Protein 3M1R (pdb70)

Structure (mmCIF, N/CA/C/O backbone):
data_3M1R
#
_entry.id   3M1R
#
_cell.length_a   142.038
_cell.length_b   118.980
_cell.length_c   123.340
_cell.angle_alpha   90.00
_cell.angle_beta   90.00
_cell.angle_gamma   90.00
#
_symmetry.space_group_name_H-M   'P 21 21 21'
#
loop_
_entity.id
_entity.type
_entity.pdbx_description
1 polymer Formimidoylglutamase
2 non-polymer 'CHLORIDE ION'
3 non-polymer 'CALCIUM ION'
4 non-polymer DI(HYDROXYETHYL)ETHER
5 non-polymer 'CACODYLATE ION'
6 water water
#
loop_
_atom_site.group_PDB
_atom_site.id
_atom_site.type_symbol
_atom_site.label_atom_id
_atom_site.label_alt_id
_atom_site.label_comp_id
_atom_site.label_asym_id
_atom_site.label_entity_id
_atom_site.label_seq_id
_atom_site.pdbx_PDB_ins_code
_atom_site.Cartn_x
_atom_site.Cartn_y
_atom_site.Cartn_z
_atom_site.occupancy
_atom_site.B_iso_or_equiv
_atom_site.auth_seq_id
_atom_site.auth_comp_id
_atom_site.auth_asym_id
_atom_site.auth_atom_id
_atom_site.pdbx_PDB_model_num
ATOM 1 N N . ASN A 1 2 ? 39.108 46.659 -23.345 1.00 138.95 -1 ASN A N 1
ATOM 2 C CA . ASN A 1 2 ? 39.173 47.952 -24.014 1.00 135.61 -1 ASN A CA 1
ATOM 3 C C . ASN A 1 2 ? 38.628 47.891 -25.437 1.00 131.21 -1 ASN A C 1
ATOM 4 O O . ASN A 1 2 ? 39.055 48.653 -26.302 1.00 135.34 -1 ASN A O 1
ATOM 9 N N . ALA A 1 3 ? 37.690 46.982 -25.679 1.00 121.34 0 ALA A N 1
ATOM 10 C CA . ALA A 1 3 ? 37.106 46.834 -27.009 1.00 113.16 0 ALA A CA 1
ATOM 11 C C . ALA A 1 3 ? 35.969 47.826 -27.210 1.00 100.75 0 ALA A C 1
ATOM 12 O O . ALA A 1 3 ? 35.528 48.069 -28.332 1.00 98.62 0 ALA A O 1
ATOM 22 N N . ASP A 1 5 ? 36.202 50.984 -26.295 1.00 85.22 2 ASP A N 1
ATOM 23 C CA . ASP A 1 5 ? 36.768 52.312 -26.499 1.00 85.78 2 ASP A CA 1
ATOM 24 C C . ASP A 1 5 ? 36.382 52.907 -27.858 1.00 79.21 2 ASP A C 1
ATOM 25 O O . ASP A 1 5 ? 36.221 54.126 -27.981 1.00 74.86 2 ASP A O 1
ATOM 30 N N . LYS A 1 6 ? 36.209 52.041 -28.859 1.00 73.95 3 LYS A N 1
ATOM 31 C CA . LYS A 1 6 ? 35.762 52.455 -30.194 1.00 71.01 3 LYS A CA 1
ATOM 32 C C . LYS A 1 6 ? 34.340 53.048 -30.206 1.00 65.68 3 LYS A C 1
ATOM 33 O O . LYS A 1 6 ? 33.930 53.659 -31.195 1.00 72.28 3 LYS A O 1
ATOM 39 N N . TYR A 1 7 ? 33.590 52.848 -29.122 1.00 56.76 4 TYR A N 1
ATOM 40 C CA . TYR A 1 7 ? 32.249 53.434 -28.975 1.00 54.60 4 TYR A CA 1
ATOM 41 C C . TYR A 1 7 ? 32.292 54.495 -27.889 1.00 50.98 4 TYR A C 1
ATOM 42 O O . TYR A 1 7 ? 31.824 54.266 -26.773 1.00 52.67 4 TYR A O 1
ATOM 51 N N . PRO A 1 8 ? 32.854 55.665 -28.217 1.00 51.67 5 PRO A N 1
ATOM 52 C CA . PRO A 1 8 ? 33.208 56.638 -27.184 1.00 52.22 5 PRO A CA 1
ATOM 53 C C . PRO A 1 8 ? 32.000 57.158 -26.410 1.00 49.74 5 PRO A C 1
ATOM 54 O O . PRO A 1 8 ? 32.182 57.589 -25.284 1.00 49.95 5 PRO A O 1
ATOM 58 N N . PHE A 1 9 ? 30.801 57.105 -26.988 1.00 53.44 6 PHE A N 1
ATOM 59 C CA . PHE A 1 9 ? 29.600 57.610 -26.295 1.00 57.37 6 PHE A CA 1
ATOM 60 C C . PHE A 1 9 ? 28.745 56.525 -25.651 1.00 55.50 6 PHE A C 1
ATOM 61 O O . PHE A 1 9 ? 27.651 56.794 -25.181 1.00 52.94 6 PHE A O 1
ATOM 69 N N . LEU A 1 10 ? 29.262 55.304 -25.611 1.00 58.10 7 LEU A N 1
ATOM 70 C CA . LEU A 1 10 ? 28.553 54.192 -24.998 1.00 56.79 7 LEU A CA 1
ATOM 71 C C . LEU A 1 10 ? 29.125 53.864 -23.620 1.00 53.33 7 LEU A C 1
ATOM 72 O O . LEU A 1 10 ? 30.300 53.549 -23.482 1.00 61.04 7 LEU A O 1
ATOM 77 N N . ARG A 1 11 ? 28.267 53.920 -22.610 1.00 49.02 8 ARG A N 1
ATOM 78 C CA . ARG A 1 11 ? 28.667 53.779 -21.216 1.00 57.12 8 ARG A CA 1
ATOM 79 C C . ARG A 1 11 ? 27.985 52.589 -20.571 1.00 57.06 8 ARG A C 1
ATOM 80 O O . ARG A 1 11 ? 27.086 51.995 -21.159 1.00 52.89 8 ARG A O 1
ATOM 88 N N . GLU A 1 12 ? 28.388 52.250 -19.350 1.00 59.25 9 GLU A N 1
ATOM 89 C CA . GLU A 1 12 ? 27.736 51.156 -18.640 1.00 67.71 9 GLU A CA 1
ATOM 90 C C . GLU A 1 12 ? 26.323 51.541 -18.225 1.00 60.82 9 GLU A C 1
ATOM 91 O O . GLU A 1 12 ? 26.059 52.692 -17.849 1.00 48.14 9 GLU A O 1
ATOM 97 N N . ALA A 1 13 ? 25.413 50.575 -18.304 1.00 61.66 10 ALA A N 1
ATOM 98 C CA . ALA A 1 13 ? 24.027 50.814 -17.909 1.00 50.50 10 ALA A CA 1
ATOM 99 C C . ALA A 1 13 ? 23.970 51.575 -16.603 1.00 47.67 10 ALA A C 1
ATOM 100 O O . ALA A 1 13 ? 24.583 51.181 -15.615 1.00 50.57 10 ALA A O 1
ATOM 102 N N . GLY A 1 14 ? 23.257 52.695 -16.607 1.00 49.24 11 GLY A N 1
ATOM 103 C CA . GLY A 1 14 ? 23.015 53.442 -15.386 1.00 47.62 11 GLY A CA 1
ATOM 104 C C . GLY A 1 14 ? 24.175 54.259 -14.841 1.00 56.74 11 GLY A C 1
ATOM 105 O O . GLY A 1 14 ? 24.111 54.737 -13.711 1.00 60.46 11 GLY A O 1
ATOM 106 N N . SER A 1 15 ? 25.232 54.439 -15.624 1.00 62.79 12 SER A N 1
ATOM 107 C CA . SER A 1 15 ? 26.343 55.280 -15.170 1.00 65.45 12 SER A CA 1
ATOM 108 C C . SER A 1 15 ? 26.062 56.745 -15.473 1.00 79.31 12 SER A C 1
ATOM 109 O O . SER A 1 15 ? 25.634 57.085 -16.575 1.00 86.36 12 SER A O 1
ATOM 112 N N . SER A 1 16 ? 26.319 57.611 -14.497 1.00 84.04 13 SER A N 1
ATOM 113 C CA . SER A 1 16 ? 25.905 59.010 -14.584 1.00 89.42 13 SER A CA 1
ATOM 114 C C . SER A 1 16 ? 27.041 60.031 -14.735 1.00 90.97 13 SER A C 1
ATOM 115 O O . SER A 1 16 ? 28.190 59.679 -15.031 1.00 93.58 13 SER A O 1
ATOM 118 N N . PHE A 1 17 ? 26.689 61.300 -14.534 1.00 89.44 14 PHE A N 1
ATOM 119 C CA . PHE A 1 17 ? 27.612 62.427 -14.682 1.00 88.12 14 PHE A CA 1
ATOM 120 C C . PHE A 1 17 ? 28.939 62.175 -13.970 1.00 80.96 14 PHE A C 1
ATOM 121 O O . PHE A 1 17 ? 29.001 62.124 -12.740 1.00 79.26 14 PHE A O 1
ATOM 129 N N . LYS A 1 18 ? 29.998 62.008 -14.750 1.00 75.74 15 LYS A N 1
ATOM 130 C CA . LYS A 1 18 ? 31.325 61.851 -14.171 1.00 79.88 15 LYS A CA 1
ATOM 131 C C . LYS A 1 18 ? 32.066 63.186 -14.122 1.00 77.98 15 LYS A C 1
ATOM 132 O O . LYS A 1 18 ? 32.247 63.847 -15.151 1.00 74.58 15 LYS A O 1
ATOM 138 N N . ASP A 1 19 ? 32.477 63.585 -12.921 1.00 75.53 16 ASP A N 1
ATOM 139 C CA . ASP A 1 19 ? 33.291 64.786 -12.759 1.00 71.29 16 ASP A CA 1
ATOM 140 C C . ASP A 1 19 ? 34.707 64.399 -12.355 1.00 68.06 16 ASP A C 1
ATOM 141 O O . ASP A 1 19 ? 34.926 63.725 -11.345 1.00 61.09 16 ASP A O 1
ATOM 146 N N . ARG A 1 20 ? 35.660 64.843 -13.166 1.00 75.34 17 ARG A N 1
ATOM 147 C CA . ARG A 1 20 ? 37.063 64.450 -13.064 1.00 76.49 17 ARG A CA 1
ATOM 148 C C . ARG A 1 20 ? 37.743 64.970 -11.797 1.00 67.34 17 ARG A C 1
ATOM 149 O O . ARG A 1 20 ? 38.685 64.353 -11.293 1.00 62.90 17 ARG A O 1
ATOM 157 N N . ASP A 1 21 ? 37.254 66.101 -11.291 1.00 60.82 18 ASP A N 1
ATOM 158 C CA . ASP A 1 21 ? 37.853 66.769 -10.138 1.00 60.20 18 ASP A CA 1
ATOM 159 C C . ASP A 1 21 ? 37.162 66.391 -8.829 1.00 60.04 18 ASP A C 1
ATOM 160 O O . ASP A 1 21 ? 37.475 66.946 -7.774 1.00 58.49 18 ASP A O 1
ATOM 165 N N . VAL A 1 22 ? 36.215 65.459 -8.908 1.00 57.98 19 VAL A N 1
ATOM 166 C CA . VAL A 1 22 ? 35.433 65.032 -7.744 1.00 55.93 19 VAL A CA 1
ATOM 167 C C . VAL A 1 22 ? 35.769 63.588 -7.380 1.00 56.72 19 VAL A C 1
ATOM 168 O O . VAL A 1 22 ? 35.926 62.739 -8.265 1.00 53.89 19 VAL A O 1
ATOM 172 N N . THR A 1 23 ? 35.912 63.314 -6.086 1.00 52.65 20 THR A N 1
ATOM 173 C CA . THR A 1 23 ? 36.068 61.937 -5.637 1.00 53.09 20 THR A CA 1
ATOM 174 C C . THR A 1 23 ? 34.934 61.571 -4.703 1.00 48.16 20 THR A C 1
ATOM 175 O O . THR A 1 23 ? 34.875 62.040 -3.571 1.00 47.42 20 THR A O 1
ATOM 179 N N . LYS A 1 24 ? 34.022 60.739 -5.185 1.00 45.05 21 LYS A N 1
ATOM 180 C CA . LYS A 1 24 ? 32.909 60.322 -4.347 1.00 48.67 21 LYS A CA 1
ATOM 181 C C . LYS A 1 24 ? 33.236 58.983 -3.725 1.00 46.95 21 LYS A C 1
ATOM 182 O O . LYS A 1 24 ? 34.191 58.312 -4.133 1.00 47.01 21 LYS A O 1
ATOM 196 N N . SER A 1 26 ? 31.641 56.360 -4.050 1.00 38.50 23 SER A N 1
ATOM 197 C CA . SER A 1 26 ? 31.494 55.370 -5.113 1.00 45.90 23 SER A CA 1
ATOM 198 C C . SER A 1 26 ? 32.837 55.042 -5.792 1.00 55.27 23 SER A C 1
ATOM 199 O O . SER A 1 26 ? 33.065 53.911 -6.235 1.00 58.05 23 SER A O 1
ATOM 202 N N . ASP A 1 27 ? 33.733 56.021 -5.864 1.00 54.48 24 ASP A N 1
ATOM 203 C CA . ASP A 1 27 ? 35.028 55.794 -6.515 1.00 52.59 24 ASP A CA 1
ATOM 204 C C . ASP A 1 27 ? 35.965 54.961 -5.653 1.00 50.30 24 ASP A C 1
ATOM 205 O O . ASP A 1 27 ? 36.946 54.417 -6.140 1.00 52.29 24 ASP A O 1
ATOM 210 N N . LEU A 1 28 ? 35.642 54.828 -4.373 1.00 53.20 25 LEU A N 1
ATOM 211 C CA . LEU A 1 28 ? 36.563 54.181 -3.445 1.00 53.10 25 LEU A CA 1
ATOM 212 C C . LEU A 1 28 ? 36.026 52.889 -2.829 1.00 55.46 25 LEU A C 1
ATOM 213 O O . LEU A 1 28 ? 36.775 52.153 -2.179 1.00 61.74 25 LEU A O 1
ATOM 218 N N . ILE A 1 29 ? 34.733 52.626 -3.012 1.00 44.86 26 ILE A N 1
ATOM 219 C CA . ILE A 1 29 ? 34.121 51.425 -2.466 1.00 47.39 26 ILE A CA 1
ATOM 220 C C . ILE A 1 29 ? 34.278 50.332 -3.502 1.00 53.86 26 ILE A C 1
ATOM 221 O O . ILE A 1 29 ? 33.796 50.471 -4.621 1.00 59.16 26 ILE A O 1
ATOM 226 N N . ALA A 1 30 ? 34.977 49.259 -3.141 1.00 51.09 27 ALA A N 1
ATOM 227 C CA . ALA A 1 30 ? 35.182 48.135 -4.056 1.00 48.45 27 ALA A CA 1
ATOM 228 C C . ALA A 1 30 ? 34.446 46.879 -3.610 1.00 53.69 27 ALA A C 1
ATOM 229 O O . ALA A 1 30 ? 34.421 46.552 -2.420 1.00 56.41 27 ALA A O 1
ATOM 231 N N . THR A 1 31 ? 33.867 46.167 -4.572 1.00 51.39 28 THR A N 1
ATOM 232 C CA . THR A 1 31 ? 33.332 44.840 -4.303 1.00 55.62 28 THR A CA 1
ATOM 233 C C . THR A 1 31 ? 34.466 43.952 -3.807 1.00 59.23 28 THR A C 1
ATOM 234 O O . THR A 1 31 ? 35.490 43.827 -4.462 1.00 66.69 28 THR A O 1
ATOM 238 N N . TRP A 1 32 ? 34.282 43.354 -2.637 1.00 59.77 29 TRP A N 1
ATOM 239 C CA . TRP A 1 32 ? 35.328 42.571 -1.981 1.00 57.51 29 TRP A CA 1
ATOM 240 C C . TRP A 1 32 ? 35.513 41.220 -2.654 1.00 65.30 29 TRP A C 1
ATOM 241 O O . TRP A 1 32 ? 34.535 40.580 -3.048 1.00 67.76 29 TRP A O 1
ATOM 252 N N . ASP A 1 33 ? 36.762 40.786 -2.788 1.00 70.43 30 ASP A N 1
ATOM 253 C CA . ASP A 1 33 ? 37.043 39.457 -3.325 1.00 75.06 30 ASP A CA 1
ATOM 254 C C . ASP A 1 33 ? 38.047 38.695 -2.469 1.00 80.26 30 ASP A C 1
ATOM 255 O O . ASP A 1 33 ? 39.083 38.249 -2.963 1.00 84.54 30 ASP A O 1
ATOM 260 N N . GLY A 1 34 ? 37.742 38.566 -1.180 1.00 78.98 31 GLY A N 1
ATOM 261 C CA . GLY A 1 34 ? 38.512 37.712 -0.293 1.00 78.69 31 GLY A CA 1
ATOM 262 C C . GLY A 1 34 ? 39.857 38.229 0.183 1.00 77.86 31 GLY A C 1
ATOM 263 O O . GLY A 1 34 ? 40.434 37.656 1.109 1.00 79.64 31 GLY A O 1
ATOM 264 N N . GLN A 1 35 ? 40.366 39.295 -0.433 1.00 72.64 32 GLN A N 1
ATOM 265 C CA . GLN A 1 35 ? 41.668 39.833 -0.036 1.00 77.82 32 GLN A CA 1
ATOM 266 C C . GLN A 1 35 ? 41.675 40.111 1.460 1.00 77.50 32 GLN A C 1
ATOM 267 O O . GLN A 1 35 ? 40.625 40.276 2.076 1.00 83.00 32 GLN A O 1
ATOM 273 N N . ASP A 1 36 ? 42.862 40.156 2.041 1.00 74.15 33 ASP A N 1
ATOM 274 C CA . ASP A 1 36 ? 43.019 40.502 3.443 1.00 77.13 33 ASP A CA 1
ATOM 275 C C . ASP A 1 36 ? 42.355 41.861 3.670 1.00 78.39 33 ASP A C 1
ATOM 276 O O . ASP A 1 36 ? 42.423 42.732 2.805 1.00 81.32 33 ASP A O 1
ATOM 281 N N . ILE A 1 37 ? 41.708 42.035 4.821 1.00 73.93 34 ILE A N 1
ATOM 282 C CA . ILE A 1 37 ? 40.971 43.267 5.114 1.00 66.51 34 ILE A CA 1
ATOM 283 C C . ILE A 1 37 ? 41.649 44.114 6.186 1.00 68.17 34 ILE A C 1
ATOM 284 O O . ILE A 1 37 ? 41.736 43.700 7.341 1.00 74.64 34 ILE A O 1
ATOM 289 N N . LYS A 1 38 ? 42.120 45.300 5.804 1.00 59.81 35 LYS A N 1
ATOM 290 C CA . LYS A 1 38 ? 42.685 46.247 6.766 1.00 67.04 35 LYS A CA 1
ATOM 291 C C . LYS A 1 38 ? 41.711 47.368 7.106 1.00 71.59 35 LYS A C 1
ATOM 292 O O . LYS A 1 38 ? 41.324 48.159 6.242 1.00 78.00 35 LYS A O 1
ATOM 298 N N . GLY A 1 39 ? 41.317 47.438 8.370 1.00 65.22 36 GLY A N 1
ATOM 299 C CA . GLY A 1 39 ? 40.423 48.486 8.817 1.00 58.65 36 GLY A CA 1
ATOM 300 C C . GLY A 1 39 ? 38.971 48.306 8.412 1.00 49.91 36 GLY A C 1
ATOM 301 O O . GLY A 1 39 ? 38.458 47.196 8.372 1.00 50.86 36 GLY A O 1
ATOM 302 N N . PRO A 1 40 ? 38.310 49.416 8.082 1.00 51.77 37 PRO A N 1
ATOM 303 C CA . PRO A 1 40 ? 36.858 49.520 7.867 1.00 43.10 37 PRO A CA 1
ATOM 304 C C . PRO A 1 40 ? 36.438 48.781 6.620 1.00 47.51 37 PRO A C 1
ATOM 305 O O . PRO A 1 40 ? 37.106 48.894 5.596 1.00 52.69 37 PRO A O 1
ATOM 309 N N . ALA A 1 41 ? 35.342 48.038 6.697 1.00 50.46 38 ALA A N 1
ATOM 310 C CA . ALA A 1 41 ? 34.746 47.440 5.510 1.00 48.81 38 ALA A CA 1
ATOM 311 C C . ALA A 1 41 ? 33.263 47.349 5.750 1.00 44.96 38 ALA A C 1
ATOM 312 O O . ALA A 1 41 ? 32.857 46.969 6.846 1.00 40.08 38 ALA A O 1
ATOM 314 N N . LEU A 1 42 ? 32.471 47.725 4.739 1.00 44.26 39 LEU A N 1
ATOM 315 C CA . LEU A 1 42 ? 31.005 47.683 4.812 1.00 46.31 39 LEU A CA 1
ATOM 316 C C . LEU A 1 42 ? 30.489 46.253 4.801 1.00 46.57 39 LEU A C 1
ATOM 317 O O . LEU A 1 42 ? 30.997 45.414 4.058 1.00 50.91 39 LEU A O 1
ATOM 322 N N . ILE A 1 43 ? 29.480 45.980 5.617 1.00 43.99 40 ILE A N 1
ATOM 323 C CA . ILE A 1 43 ? 28.714 44.736 5.490 1.00 45.48 40 ILE A CA 1
ATOM 324 C C . ILE A 1 43 ? 27.230 44.984 5.771 1.00 43.76 40 ILE A C 1
ATOM 325 O O . ILE A 1 43 ? 26.878 45.684 6.725 1.00 43.78 40 ILE A O 1
ATOM 330 N N . GLY A 1 44 ? 26.367 44.426 4.926 1.00 39.15 41 GLY A N 1
ATOM 331 C CA . GLY A 1 44 ? 24.924 44.585 5.067 1.00 32.97 41 GLY A CA 1
ATOM 332 C C . GLY A 1 44 ? 24.248 43.449 5.810 1.00 40.92 41 GLY A C 1
ATOM 333 O O . GLY A 1 44 ? 24.631 42.275 5.671 1.00 40.17 41 GLY A O 1
ATOM 334 N N . VAL A 1 45 ? 23.239 43.802 6.612 1.00 39.34 42 VAL A N 1
ATOM 335 C CA . VAL A 1 45 ? 22.446 42.817 7.355 1.00 38.68 42 VAL A CA 1
ATOM 336 C C . VAL A 1 45 ? 20.949 43.137 7.213 1.00 44.69 42 VAL A C 1
ATOM 337 O O . VAL A 1 45 ? 20.337 43.723 8.107 1.00 40.87 42 VAL A O 1
ATOM 341 N N . PRO A 1 46 ? 20.365 42.745 6.071 1.00 45.57 43 PRO A N 1
ATOM 342 C CA . PRO A 1 46 ? 19.004 43.078 5.632 1.00 45.84 43 PRO A CA 1
ATOM 343 C C . PRO A 1 46 ? 17.955 42.233 6.336 1.00 50.83 43 PRO A C 1
ATOM 344 O O . PRO A 1 46 ? 17.141 41.575 5.684 1.00 53.79 43 PRO A O 1
ATOM 348 N N . LEU A 1 47 ? 17.988 42.233 7.660 1.00 47.32 44 LEU A N 1
ATOM 349 C CA . LEU A 1 47 ? 16.974 41.558 8.440 1.00 46.61 44 LEU A CA 1
ATOM 350 C C . LEU A 1 47 ? 16.009 42.633 8.949 1.00 48.75 44 LEU A C 1
ATOM 351 O O . LEU A 1 47 ? 16.434 43.632 9.533 1.00 37.92 44 LEU A O 1
ATOM 356 N N . SER A 1 48 ? 14.719 42.462 8.700 1.00 51.12 45 SER A N 1
ATOM 357 C CA . SER A 1 48 ? 13.746 43.388 9.275 1.00 58.86 45 SER A CA 1
ATOM 358 C C . SER A 1 48 ? 12.457 42.680 9.672 1.00 55.52 45 SER A C 1
ATOM 359 O O . SER A 1 48 ? 11.612 43.258 10.347 1.00 59.33 45 SER A O 1
ATOM 362 N N . LYS A 1 49 ? 12.324 41.425 9.261 1.00 52.85 46 LYS A N 1
ATOM 363 C CA . LYS A 1 49 ? 11.153 40.632 9.613 1.00 61.50 46 LYS A CA 1
ATOM 364 C C . LYS A 1 49 ? 11.094 40.422 11.130 1.00 70.95 46 LYS A C 1
ATOM 365 O O . LYS A 1 49 ? 10.027 40.230 11.709 1.00 70.78 46 LYS A O 1
ATOM 371 N N . SER A 1 50 ? 12.250 40.473 11.775 1.00 77.19 47 SER A N 1
ATOM 372 C CA . SER A 1 50 ? 12.301 40.333 13.225 1.00 85.59 47 SER A CA 1
ATOM 373 C C . SER A 1 50 ? 11.609 41.498 13.933 1.00 86.63 47 SER A C 1
ATOM 374 O O . SER A 1 50 ? 11.358 41.442 15.137 1.00 89.56 47 SER A O 1
ATOM 377 N N . SER A 1 51 ? 11.295 42.544 13.174 1.00 83.81 48 SER A N 1
ATOM 378 C CA . SER A 1 51 ? 10.658 43.740 13.727 1.00 79.89 48 SER A CA 1
ATOM 379 C C . SER A 1 51 ? 9.253 43.493 14.284 1.00 78.24 48 SER A C 1
ATOM 380 O O . SER A 1 51 ? 8.406 42.864 13.640 1.00 75.68 48 SER A O 1
ATOM 383 N N . ILE A 1 52 ? 9.026 44.007 15.489 1.00 77.36 49 ILE A N 1
ATOM 384 C CA . ILE A 1 52 ? 7.733 43.928 16.148 1.00 81.44 49 ILE A CA 1
ATOM 385 C C . ILE A 1 52 ? 6.663 44.550 15.257 1.00 85.55 49 ILE A C 1
ATOM 386 O O . ILE A 1 52 ? 5.595 43.964 15.037 1.00 87.33 49 ILE A O 1
ATOM 391 N N . SER A 1 53 ? 6.972 45.735 14.738 1.00 85.73 50 SER A N 1
ATOM 392 C CA . SER A 1 53 ? 6.106 46.430 13.793 1.00 87.39 50 SER A CA 1
ATOM 393 C C . SER A 1 53 ? 6.579 46.184 12.361 1.00 86.27 50 SER A C 1
ATOM 394 O O . SER A 1 53 ? 7.729 45.799 12.128 1.00 87.49 50 SER A O 1
ATOM 397 N N . HIS A 1 54 ? 5.686 46.409 11.405 1.00 79.47 51 HIS A N 1
ATOM 398 C CA . HIS A 1 54 ? 6.024 46.254 10.000 1.00 72.14 51 HIS A CA 1
ATOM 399 C C . HIS A 1 54 ? 7.228 47.123 9.662 1.00 66.25 51 HIS A C 1
ATOM 400 O O . HIS A 1 54 ? 7.306 48.290 10.071 1.00 65.11 51 HIS A O 1
ATOM 407 N N . SER A 1 55 ? 8.176 46.554 8.923 1.00 56.81 52 SER A N 1
ATOM 408 C CA . SER A 1 55 ? 9.419 47.269 8.660 1.00 52.07 52 SER A CA 1
ATOM 409 C C . SER A 1 55 ? 10.084 46.902 7.344 1.00 44.69 52 SER A C 1
ATOM 410 O O . SER A 1 55 ? 10.334 45.720 7.071 1.00 42.23 52 SER A O 1
ATOM 413 N N . GLY A 1 56 ? 10.365 47.928 6.535 1.00 31.63 53 GLY A N 1
ATOM 414 C CA . GLY A 1 56 ? 11.151 47.761 5.324 1.00 31.38 53 GLY A CA 1
ATOM 415 C C . GLY A 1 56 ? 12.646 47.916 5.616 1.00 35.14 53 GLY A C 1
ATOM 416 O O . GLY A 1 56 ? 13.447 48.204 4.715 1.00 31.80 53 GLY A O 1
ATOM 417 N N . ALA A 1 57 ? 13.033 47.704 6.871 1.00 38.48 54 ALA A N 1
ATOM 418 C CA . ALA A 1 57 ? 14.434 47.870 7.273 1.00 40.42 54 ALA A CA 1
ATOM 419 C C . ALA A 1 57 ? 15.402 46.991 6.467 1.00 39.95 54 ALA A C 1
ATOM 420 O O . ALA A 1 57 ? 16.547 47.377 6.241 1.00 40.19 54 ALA A O 1
ATOM 422 N N . SER A 1 58 ? 14.944 45.834 6.001 1.00 33.13 55 SER A N 1
ATOM 423 C CA . SER A 1 58 ? 15.786 45.000 5.140 1.00 37.95 55 SER A CA 1
ATOM 424 C C . SER A 1 58 ? 16.239 45.722 3.867 1.00 34.13 55 SER A C 1
ATOM 425 O O . SER A 1 58 ? 17.116 45.253 3.155 1.00 39.98 55 SER A O 1
ATOM 428 N N . PHE A 1 59 ? 15.647 46.869 3.594 1.00 30.76 56 PHE A N 1
ATOM 429 C CA . PHE A 1 59 ? 15.987 47.644 2.413 1.00 35.41 56 PHE A CA 1
ATOM 430 C C . PHE A 1 59 ? 17.042 48.684 2.721 1.00 31.62 56 PHE A C 1
ATOM 431 O O . PHE A 1 59 ? 17.644 49.220 1.808 1.00 30.66 56 PHE A O 1
ATOM 439 N N . ALA A 1 60 ? 17.238 49.008 3.999 1.00 29.46 57 ALA A N 1
ATOM 440 C CA . ALA A 1 60 ? 18.160 50.100 4.366 1.00 30.11 57 ALA A CA 1
ATOM 441 C C . ALA A 1 60 ? 19.612 49.914 3.887 1.00 33.17 57 ALA A C 1
ATOM 442 O O . ALA A 1 60 ? 20.265 50.881 3.497 1.00 39.96 57 ALA A O 1
ATOM 444 N N . PRO A 1 61 ? 20.124 48.675 3.896 1.00 34.93 58 PRO A N 1
ATOM 445 C CA . PRO A 1 61 ? 21.521 48.517 3.456 1.00 34.95 58 PRO A CA 1
ATOM 446 C C . PRO A 1 61 ? 21.684 48.986 2.019 1.00 34.65 58 PRO A C 1
ATOM 447 O O . PRO A 1 61 ? 22.652 49.659 1.679 1.00 35.79 58 PRO A O 1
ATOM 451 N N . GLY A 1 62 ? 20.694 48.669 1.197 1.00 39.93 59 GLY A N 1
ATOM 452 C CA . GLY A 1 62 ? 20.636 49.172 -0.163 1.00 40.03 59 GLY A CA 1
ATOM 453 C C . GLY A 1 62 ? 20.620 50.693 -0.274 1.00 34.43 59 GLY A C 1
ATOM 454 O O . GLY A 1 62 ? 21.410 51.270 -1.013 1.00 35.06 59 GLY A O 1
ATOM 455 N N . THR A 1 63 ? 19.712 51.348 0.441 1.00 33.00 60 THR A N 1
ATOM 456 C CA . THR A 1 63 ? 19.586 52.807 0.340 1.00 31.50 60 THR A CA 1
ATOM 457 C C . THR A 1 63 ? 20.701 53.587 1.072 1.00 34.22 60 THR A C 1
ATOM 458 O O . THR A 1 63 ? 21.143 54.631 0.599 1.00 35.63 60 THR A O 1
ATOM 462 N N . ILE A 1 64 ? 21.142 53.100 2.228 1.00 31.84 61 ILE A N 1
ATOM 463 C CA . ILE A 1 64 ? 22.320 53.691 2.882 1.00 33.30 61 ILE A CA 1
ATOM 464 C C . ILE A 1 64 ? 23.571 53.596 1.974 1.00 38.79 61 ILE A C 1
ATOM 465 O O . ILE A 1 64 ? 24.325 54.564 1.826 1.00 35.59 61 ILE A O 1
ATOM 470 N N . ARG A 1 65 ? 23.789 52.427 1.374 1.00 34.38 62 ARG A N 1
ATOM 471 C CA . ARG A 1 65 ? 24.876 52.253 0.399 1.00 32.69 62 ARG A CA 1
ATOM 472 C C . ARG A 1 65 ? 24.831 53.323 -0.677 1.00 39.26 62 ARG A C 1
ATOM 473 O O . ARG A 1 65 ? 25.827 54.013 -0.929 1.00 34.49 62 ARG A O 1
ATOM 481 N N . GLN A 1 66 ? 23.662 53.469 -1.306 1.00 37.69 63 GLN A N 1
ATOM 482 C CA . GLN A 1 66 ? 23.511 54.423 -2.393 1.00 47.39 63 GLN A CA 1
ATOM 483 C C . GLN A 1 66 ? 23.767 55.862 -1.940 1.00 40.56 63 GLN A C 1
ATOM 484 O O . GLN A 1 66 ? 24.358 56.649 -2.668 1.00 35.42 63 GLN A O 1
ATOM 490 N N . ALA A 1 67 ? 23.303 56.211 -0.746 1.00 41.90 64 ALA A N 1
ATOM 491 C CA . ALA A 1 67 ? 23.517 57.559 -0.237 1.00 36.19 64 ALA A CA 1
ATOM 492 C C . ALA A 1 67 ? 24.999 57.764 0.095 1.00 35.81 64 ALA A C 1
ATOM 493 O O . ALA A 1 67 ? 25.565 58.804 -0.199 1.00 34.43 64 ALA A O 1
ATOM 495 N N . LEU A 1 68 ? 25.624 56.766 0.704 1.00 39.69 65 LEU A N 1
ATOM 496 C CA . LEU A 1 68 ? 27.056 56.833 0.988 1.00 36.27 65 LEU A CA 1
ATOM 497 C C . LEU A 1 68 ? 27.858 57.045 -0.312 1.00 40.41 65 LEU A C 1
ATOM 498 O O . LEU A 1 68 ? 28.630 58.007 -0.428 1.00 37.40 65 LEU A O 1
ATOM 503 N N . LYS A 1 69 ? 27.635 56.163 -1.290 1.00 39.68 66 LYS A N 1
ATOM 504 C CA . LYS A 1 69 ? 28.330 56.203 -2.576 1.00 39.96 66 LYS A CA 1
ATOM 505 C C . LYS A 1 69 ? 28.229 57.564 -3.241 1.00 42.90 66 LYS A C 1
ATOM 506 O O . LYS A 1 69 ? 29.180 58.027 -3.857 1.00 43.48 66 LYS A O 1
ATOM 512 N N . HIS A 1 70 ? 27.078 58.215 -3.109 1.00 40.84 67 HIS A N 1
ATOM 513 C CA . HIS A 1 70 ? 26.895 59.515 -3.741 1.00 39.19 67 HIS A CA 1
ATOM 514 C C . HIS A 1 70 ? 27.543 60.668 -3.004 1.00 37.10 67 HIS A C 1
ATOM 515 O O . HIS A 1 70 ? 27.679 61.745 -3.558 1.00 44.76 67 HIS A O 1
ATOM 522 N N . SER A 1 71 ? 27.948 60.444 -1.761 1.00 42.69 68 SER A N 1
ATOM 523 C CA . SER A 1 71 ? 28.592 61.486 -0.966 1.00 39.02 68 SER A CA 1
ATOM 524 C C . SER A 1 71 ? 30.048 61.640 -1.395 1.00 44.46 68 SER A C 1
ATOM 525 O O . SER A 1 71 ? 30.691 60.675 -1.803 1.00 47.62 68 SER A O 1
ATOM 528 N N . SER A 1 72 ? 30.568 62.859 -1.303 1.00 45.45 69 SER A N 1
ATOM 529 C CA . SER A 1 72 ? 32.001 63.088 -1.461 1.00 47.10 69 SER A CA 1
ATOM 530 C C . SER A 1 72 ? 32.766 62.403 -0.334 1.00 44.30 69 SER A C 1
ATOM 531 O O . SER A 1 72 ? 32.303 62.360 0.808 1.00 43.29 69 SER A O 1
ATOM 534 N N . ALA A 1 73 ? 33.946 61.881 -0.657 1.00 43.52 70 ALA A N 1
ATOM 535 C CA . ALA A 1 73 ? 34.803 61.242 0.329 1.00 42.77 70 ALA A CA 1
ATOM 536 C C . ALA A 1 73 ? 35.693 62.271 1.026 1.00 45.29 70 ALA A C 1
ATOM 537 O O . ALA A 1 73 ? 36.447 61.933 1.953 1.00 40.29 70 ALA A O 1
ATOM 539 N N . TYR A 1 74 ? 35.606 63.522 0.575 1.00 37.95 71 TYR A N 1
ATOM 540 C CA . TYR A 1 74 ? 36.520 64.559 1.048 1.00 39.54 71 TYR A CA 1
ATOM 541 C C . TYR A 1 74 ? 36.051 65.291 2.292 1.00 43.79 71 TYR A C 1
ATOM 542 O O . TYR A 1 74 ? 34.992 65.916 2.295 1.00 43.50 71 TYR A O 1
ATOM 551 N N . SER A 1 75 ? 36.864 65.235 3.335 1.00 42.90 72 SER A N 1
ATOM 552 C CA . SER A 1 75 ? 36.618 65.997 4.551 1.00 44.13 72 SER A CA 1
ATOM 553 C C . SER A 1 75 ? 37.488 67.241 4.579 1.00 44.70 72 SER A C 1
ATOM 554 O O . SER A 1 75 ? 38.706 67.142 4.467 1.00 46.08 72 SER A O 1
ATOM 557 N N . ALA A 1 76 ? 36.876 68.408 4.740 1.00 43.27 73 ALA A N 1
ATOM 558 C CA . ALA A 1 76 ? 37.634 69.659 4.784 1.00 44.71 73 ALA A CA 1
ATOM 559 C C . ALA A 1 76 ? 38.331 69.843 6.122 1.00 50.29 73 ALA A C 1
ATOM 560 O O . ALA A 1 76 ? 39.410 70.431 6.196 1.00 52.03 73 ALA A O 1
ATOM 562 N N . GLU A 1 77 ? 37.700 69.356 7.181 1.00 48.30 74 GLU A N 1
ATOM 563 C CA . GLU A 1 77 ? 38.293 69.414 8.507 1.00 55.15 74 GLU A CA 1
ATOM 564 C C . GLU A 1 77 ? 39.562 68.561 8.560 1.00 58.52 74 GLU A C 1
ATOM 565 O O . GLU A 1 77 ? 40.390 68.738 9.440 1.00 63.82 74 GLU A O 1
ATOM 571 N N . LEU A 1 78 ? 39.720 67.655 7.598 1.00 56.31 75 LEU A N 1
ATOM 572 C CA . LEU A 1 78 ? 40.886 66.770 7.536 1.00 54.76 75 LEU A CA 1
ATOM 573 C C . LEU A 1 78 ? 41.885 67.180 6.464 1.00 54.61 75 LEU A C 1
ATOM 574 O O . LEU A 1 78 ? 43.056 66.809 6.512 1.00 55.40 75 LEU A O 1
ATOM 579 N N . GLY A 1 79 ? 41.408 67.908 5.467 1.00 48.87 76 GLY A N 1
ATOM 580 C CA . GLY A 1 79 ? 42.229 68.229 4.320 1.00 47.40 76 GLY A CA 1
ATOM 581 C C . GLY A 1 79 ? 42.586 66.992 3.519 1.00 49.93 76 GLY A C 1
ATOM 582 O O . GLY A 1 79 ? 43.523 67.023 2.722 1.00 52.68 76 GLY A O 1
ATOM 583 N N . GLU A 1 80 ? 41.849 65.902 3.724 1.00 49.97 77 GLU A N 1
ATOM 584 C CA . GLU A 1 80 ? 42.044 64.685 2.931 1.00 48.75 77 GLU A CA 1
ATOM 585 C C . GLU A 1 80 ? 40.775 63.844 2.894 1.00 43.87 77 GLU A C 1
ATOM 586 O O . GLU A 1 80 ? 39.839 64.106 3.633 1.00 51.52 77 GLU A O 1
ATOM 592 N N . HIS A 1 81 ? 40.755 62.830 2.039 1.00 37.73 78 HIS A N 1
ATOM 593 C CA . HIS A 1 81 ? 39.634 61.894 1.975 1.00 43.89 78 HIS A CA 1
ATOM 594 C C . HIS A 1 81 ? 39.580 61.018 3.214 1.00 46.47 78 HIS A C 1
ATOM 595 O O . HIS A 1 81 ? 40.612 60.722 3.815 1.00 47.91 78 HIS A O 1
ATOM 602 N N . VAL A 1 82 ? 38.385 60.605 3.612 1.00 44.03 79 VAL A N 1
ATOM 603 C CA . VAL A 1 82 ? 38.270 59.916 4.892 1.00 44.05 79 VAL A CA 1
ATOM 604 C C . VAL A 1 82 ? 38.683 58.469 4.743 1.00 47.20 79 VAL A C 1
ATOM 605 O O . VAL A 1 82 ? 38.938 57.770 5.725 1.00 56.03 79 VAL A O 1
ATOM 609 N N . VAL A 1 83 ? 38.771 58.038 3.493 1.00 45.97 80 VAL A N 1
ATOM 610 C CA . VAL A 1 83 ? 39.433 56.788 3.179 1.00 60.52 80 VAL A CA 1
ATOM 611 C C . VAL A 1 83 ? 40.458 57.040 2.071 1.00 65.14 80 VAL A C 1
ATOM 612 O O . VAL A 1 83 ? 40.181 57.750 1.107 1.00 64.59 80 VAL A O 1
ATOM 616 N N . SER A 1 84 ? 41.651 56.475 2.215 1.00 73.64 81 SER A N 1
ATOM 617 C CA . SER A 1 84 ? 42.714 56.751 1.250 1.00 80.93 81 SER A CA 1
ATOM 618 C C . SER A 1 84 ? 42.697 55.799 0.055 1.00 84.22 81 SER A C 1
ATOM 619 O O . SER A 1 84 ? 42.455 56.216 -1.082 1.00 85.73 81 SER A O 1
ATOM 622 N N . GLU A 1 85 ? 42.941 54.522 0.319 1.00 80.04 82 GLU A N 1
ATOM 623 C CA . GLU A 1 85 ? 43.031 53.535 -0.747 1.00 81.09 82 GLU A CA 1
ATOM 624 C C . GLU A 1 85 ? 41.649 53.114 -1.215 1.00 70.35 82 GLU A C 1
ATOM 625 O O . GLU A 1 85 ? 41.159 53.555 -2.253 1.00 63.44 82 GLU A O 1
ATOM 631 N N . LEU A 1 86 ? 41.029 52.239 -0.440 1.00 64.16 83 LEU A N 1
ATOM 632 C CA . LEU A 1 86 ? 39.743 51.698 -0.810 1.00 63.33 83 LEU A CA 1
ATOM 633 C C . LEU A 1 86 ? 39.006 51.210 0.431 1.00 56.10 83 LEU A C 1
ATOM 634 O O . LEU A 1 86 ? 39.600 51.006 1.489 1.00 55.04 83 LEU A O 1
ATOM 639 N N . LEU A 1 87 ? 37.703 51.029 0.294 1.00 49.97 84 LEU A N 1
ATOM 640 C CA . LEU A 1 87 ? 36.878 50.567 1.390 1.00 47.29 84 LEU A CA 1
ATOM 641 C C . LEU A 1 87 ? 36.092 49.387 0.856 1.00 53.66 84 LEU A C 1
ATOM 642 O O . LEU A 1 87 ? 35.189 49.550 0.033 1.00 58.80 84 LEU A O 1
ATOM 647 N N . TYR A 1 88 ? 36.432 48.190 1.305 1.00 51.66 85 TYR A N 1
ATOM 648 C CA . TYR A 1 88 ? 35.725 47.027 0.806 1.00 43.75 85 TYR A CA 1
ATOM 649 C C . TYR A 1 88 ? 34.264 47.042 1.228 1.00 46.51 85 TYR A C 1
ATOM 650 O O . TYR A 1 88 ? 33.911 47.541 2.300 1.00 47.28 85 TYR A O 1
ATOM 659 N N . ASP A 1 89 ? 33.426 46.531 0.332 1.00 44.07 86 ASP A N 1
ATOM 660 C CA . ASP A 1 89 ? 32.040 46.179 0.632 1.00 45.81 86 ASP A CA 1
ATOM 661 C C . ASP A 1 89 ? 31.992 44.654 0.560 1.00 47.91 86 ASP A C 1
ATOM 662 O O . ASP A 1 89 ? 32.020 44.082 -0.525 1.00 44.66 86 ASP A O 1
ATOM 667 N N . LEU A 1 90 ? 31.962 44.016 1.727 1.00 48.17 87 LEU A N 1
ATOM 668 C CA . LEU A 1 90 ? 31.930 42.567 1.853 1.00 45.67 87 LEU A CA 1
ATOM 669 C C . LEU A 1 90 ? 30.617 41.934 1.353 1.00 46.67 87 LEU A C 1
ATOM 670 O O . LEU A 1 90 ? 30.563 40.737 1.084 1.00 51.94 87 LEU A O 1
ATOM 675 N N . GLY A 1 91 ? 29.558 42.723 1.237 1.00 53.61 88 GLY A N 1
ATOM 676 C CA . GLY A 1 91 ? 28.285 42.178 0.794 1.00 51.74 88 GLY A CA 1
ATOM 677 C C . GLY A 1 91 ? 27.248 42.119 1.896 1.00 50.90 88 GLY A C 1
ATOM 678 O O . GLY A 1 91 ? 27.364 42.843 2.894 1.00 43.86 88 GLY A O 1
ATOM 679 N N . ASP A 1 92 ? 26.232 41.267 1.710 1.00 47.44 89 ASP A N 1
ATOM 680 C CA . ASP A 1 92 ? 25.112 41.160 2.637 1.00 47.38 89 ASP A CA 1
ATOM 681 C C . ASP A 1 92 ? 25.111 39.796 3.284 1.00 50.09 89 ASP A C 1
ATOM 682 O O . ASP A 1 92 ? 25.389 38.798 2.629 1.00 52.67 89 ASP A O 1
ATOM 687 N N . ILE A 1 93 ? 24.751 39.739 4.557 1.00 46.98 90 ILE A N 1
ATOM 688 C CA . ILE A 1 93 ? 24.563 38.455 5.202 1.00 43.90 90 ILE A CA 1
ATOM 689 C C . ILE A 1 93 ? 23.247 37.887 4.731 1.00 47.74 90 ILE A C 1
ATOM 690 O O . ILE A 1 93 ? 22.196 38.546 4.812 1.00 60.14 90 ILE A O 1
ATOM 695 N N . ASP A 1 94 ? 23.307 36.683 4.193 1.00 42.28 91 ASP A N 1
ATOM 696 C CA . ASP A 1 94 ? 22.105 35.955 3.797 1.00 53.46 91 ASP A CA 1
ATOM 697 C C . ASP A 1 94 ? 21.218 35.772 5.020 1.00 56.19 91 ASP A C 1
ATOM 698 O O . ASP A 1 94 ? 21.657 35.290 6.064 1.00 63.15 91 ASP A O 1
ATOM 703 N N . ILE A 1 95 ? 19.969 36.183 4.900 1.00 57.98 92 ILE A N 1
ATOM 704 C CA . ILE A 1 95 ? 19.034 36.020 5.995 1.00 59.57 92 ILE A CA 1
ATOM 705 C C . ILE A 1 95 ? 17.893 35.187 5.449 1.00 62.59 92 ILE A C 1
ATOM 706 O O . ILE A 1 95 ? 17.433 35.424 4.332 1.00 65.12 92 ILE A O 1
ATOM 711 N N . HIS A 1 96 ? 17.454 34.186 6.203 1.00 63.10 93 HIS A N 1
ATOM 712 C CA . HIS A 1 96 ? 16.361 33.362 5.711 1.00 69.90 93 HIS A CA 1
ATOM 713 C C . HIS A 1 96 ? 15.086 34.188 5.580 1.00 79.36 93 HIS A C 1
ATOM 714 O O . HIS A 1 96 ? 14.775 35.016 6.439 1.00 81.97 93 HIS A O 1
ATOM 721 N N . VAL A 1 97 ? 14.353 33.958 4.496 1.00 82.87 94 VAL A N 1
ATOM 722 C CA . VAL A 1 97 ? 13.129 34.699 4.222 1.00 83.27 94 VAL A CA 1
ATOM 723 C C . VAL A 1 97 ? 12.033 34.373 5.245 1.00 77.74 94 VAL A C 1
ATOM 724 O O . VAL A 1 97 ? 11.088 35.149 5.440 1.00 75.03 94 VAL A O 1
ATOM 728 N N . THR A 1 98 ? 12.201 33.240 5.921 1.00 73.42 95 THR A N 1
ATOM 729 C CA . THR A 1 98 ? 11.148 32.628 6.715 1.00 79.22 95 THR A CA 1
ATOM 730 C C . THR A 1 98 ? 11.598 32.199 8.109 1.00 85.16 95 THR A C 1
ATOM 731 O O . THR A 1 98 ? 10.806 32.182 9.056 1.00 91.36 95 THR A O 1
ATOM 735 N N . ASP A 1 99 ? 12.867 31.834 8.227 1.00 81.58 96 ASP A N 1
ATOM 736 C CA . ASP A 1 99 ? 13.407 31.368 9.494 1.00 79.60 96 ASP A CA 1
ATOM 737 C C . ASP A 1 99 ? 14.255 32.467 10.136 1.00 75.78 96 ASP A C 1
ATOM 738 O O . ASP A 1 99 ? 15.285 32.862 9.589 1.00 71.74 96 ASP A O 1
ATOM 743 N N . ILE A 1 100 ? 13.818 32.960 11.291 1.00 72.44 97 ILE A N 1
ATOM 744 C CA . ILE A 1 100 ? 14.485 34.096 11.914 1.00 70.02 97 ILE A CA 1
ATOM 745 C C . ILE A 1 100 ? 15.563 33.672 12.912 1.00 67.96 97 ILE A C 1
ATOM 746 O O . ILE A 1 100 ? 16.601 34.335 13.033 1.00 64.78 97 ILE A O 1
ATOM 751 N N . VAL A 1 101 ? 15.344 32.568 13.615 1.00 67.94 98 VAL A N 1
ATOM 752 C CA . VAL A 1 101 ? 16.428 32.046 14.431 1.00 71.49 98 VAL A CA 1
ATOM 753 C C . VAL A 1 101 ? 17.594 31.689 13.515 1.00 72.08 98 VAL A C 1
ATOM 754 O O . VAL A 1 101 ? 18.723 32.098 13.766 1.00 71.17 98 VAL A O 1
ATOM 758 N N . LYS A 1 102 ? 17.314 30.967 12.433 1.00 74.03 99 LYS A N 1
ATOM 759 C CA . LYS A 1 102 ? 18.351 30.673 11.449 1.00 77.20 99 LYS A CA 1
ATOM 760 C C . LYS A 1 102 ? 19.102 31.935 11.029 1.00 68.74 99 LYS A C 1
ATOM 761 O O . LYS A 1 102 ? 20.326 31.938 10.944 1.00 71.01 99 LYS A O 1
ATOM 767 N N . SER A 1 103 ? 18.366 33.007 10.763 1.00 65.93 100 SER A N 1
ATOM 768 C CA . SER A 1 103 ? 18.978 34.255 10.308 1.00 59.49 100 SER A CA 1
ATOM 769 C C . SER A 1 103 ? 19.967 34.830 11.324 1.00 54.45 100 SER A C 1
ATOM 770 O O . SER A 1 103 ? 21.019 35.330 10.943 1.00 62.03 100 SER A O 1
ATOM 773 N N . HIS A 1 104 ? 19.627 34.750 12.608 1.00 50.39 101 HIS A N 1
ATOM 774 C CA . HIS A 1 104 ? 20.505 35.214 13.680 1.00 54.60 101 HIS A CA 1
ATOM 775 C C . HIS A 1 104 ? 21.734 34.322 13.871 1.00 62.07 101 HIS A C 1
ATOM 776 O O . HIS A 1 104 ? 22.793 34.785 14.338 1.00 59.28 101 HIS A O 1
ATOM 783 N N . HIS A 1 105 ? 21.588 33.045 13.525 1.00 64.87 102 HIS A N 1
ATOM 784 C CA . HIS A 1 105 ? 22.717 32.125 13.567 1.00 70.44 102 HIS A CA 1
ATOM 785 C C . HIS A 1 105 ? 23.671 32.391 12.410 1.00 69.35 102 HIS A C 1
ATOM 786 O O . HIS A 1 105 ? 24.881 32.325 12.583 1.00 66.44 102 HIS A O 1
ATOM 793 N N . HIS A 1 106 ? 23.117 32.718 11.243 1.00 64.49 103 HIS A N 1
ATOM 794 C CA . HIS A 1 106 ? 23.923 33.105 10.089 1.00 55.05 103 HIS A CA 1
ATOM 795 C C . HIS A 1 106 ? 24.727 34.360 10.384 1.00 59.54 103 HIS A C 1
ATOM 796 O O . HIS A 1 106 ? 25.913 34.449 10.051 1.00 64.08 103 HIS A O 1
ATOM 803 N N . ILE A 1 107 ? 24.069 35.343 10.990 1.00 53.02 104 ILE A N 1
ATOM 804 C CA . ILE A 1 107 ? 24.712 36.610 11.278 1.00 48.29 104 ILE A CA 1
ATOM 805 C C . ILE A 1 107 ? 25.888 36.396 12.220 1.00 56.56 104 ILE A C 1
ATOM 806 O O . ILE A 1 107 ? 26.981 36.920 11.985 1.00 59.37 104 ILE A O 1
ATOM 811 N N . PHE A 1 108 ? 25.655 35.631 13.286 1.00 54.33 105 PHE A N 1
ATOM 812 C CA . PHE A 1 108 ? 26.698 35.370 14.262 1.00 57.92 105 PHE A CA 1
ATOM 813 C C . PHE A 1 108 ? 27.839 34.585 13.626 1.00 61.70 105 PHE A C 1
ATOM 814 O O . PHE A 1 108 ? 29.000 34.996 13.711 1.00 59.12 105 PHE A O 1
ATOM 822 N N . GLN A 1 109 ? 27.499 33.469 12.983 1.00 60.88 106 GLN A N 1
ATOM 823 C CA . GLN A 1 109 ? 28.494 32.625 12.330 1.00 62.62 106 GLN A CA 1
ATOM 824 C C . GLN A 1 109 ? 29.355 33.412 11.338 1.00 61.62 106 GLN A C 1
ATOM 825 O O . GLN A 1 109 ? 30.587 33.306 11.359 1.00 62.26 106 GLN A O 1
ATOM 831 N N . THR A 1 110 ? 28.709 34.209 10.489 1.00 54.29 107 THR A N 1
ATOM 832 C CA . THR A 1 110 ? 29.413 34.984 9.476 1.00 45.42 107 THR A CA 1
ATOM 833 C C . THR A 1 110 ? 30.315 36.047 10.092 1.00 58.05 107 THR A C 1
ATOM 834 O O . THR A 1 110 ? 31.463 36.196 9.688 1.00 55.73 107 THR A O 1
ATOM 846 N N . HIS A 1 112 ? 31.527 36.204 13.214 1.00 56.71 109 HIS A N 1
ATOM 847 C CA . HIS A 1 112 ? 32.600 35.474 13.890 1.00 57.60 109 HIS A CA 1
ATOM 848 C C . HIS A 1 112 ? 33.708 35.014 12.923 1.00 60.11 109 HIS A C 1
ATOM 849 O O . HIS A 1 112 ? 34.886 35.210 13.189 1.00 65.90 109 HIS A O 1
ATOM 856 N N . ALA A 1 113 ? 33.328 34.408 11.803 1.00 60.92 110 ALA A N 1
ATOM 857 C CA . ALA A 1 113 ? 34.314 33.884 10.863 1.00 66.27 110 ALA A CA 1
ATOM 858 C C . ALA A 1 113 ? 35.145 34.996 10.246 1.00 66.84 110 ALA A C 1
ATOM 859 O O . ALA A 1 113 ? 36.350 34.840 10.044 1.00 69.32 110 ALA A O 1
ATOM 861 N N . LEU A 1 114 ? 34.499 36.120 9.950 1.00 53.85 111 LEU A N 1
ATOM 862 C CA . LEU A 1 114 ? 35.194 37.268 9.376 1.00 57.25 111 LEU A CA 1
ATOM 863 C C . LEU A 1 114 ? 36.122 37.930 10.393 1.00 60.95 111 LEU A C 1
ATOM 864 O O . LEU A 1 114 ? 37.259 38.284 10.070 1.00 66.55 111 LEU A O 1
ATOM 869 N N . LEU A 1 115 ? 35.633 38.102 11.617 1.00 56.59 112 LEU A N 1
ATOM 870 C CA . LEU A 1 115 ? 36.423 38.729 12.668 1.00 58.77 112 LEU A CA 1
ATOM 871 C C . LEU A 1 115 ? 37.628 37.846 13.026 1.00 64.81 112 LEU A C 1
ATOM 872 O O . LEU A 1 115 ? 38.728 38.355 13.246 1.00 66.74 112 LEU A O 1
ATOM 877 N N . SER A 1 116 ? 37.421 36.529 13.070 1.00 66.59 113 SER A N 1
ATOM 878 C CA . SER A 1 116 ? 38.526 35.596 13.304 1.00 70.57 113 SER A CA 1
ATOM 879 C C . SER A 1 116 ? 39.553 35.707 12.188 1.00 70.04 113 SER A C 1
ATOM 880 O O . SER A 1 116 ? 40.710 36.019 12.429 1.00 74.35 113 SER A O 1
ATOM 883 N N . ASP A 1 117 ? 39.106 35.465 10.963 1.00 68.37 114 ASP A N 1
ATOM 884 C CA . ASP A 1 117 ? 39.966 35.467 9.782 1.00 65.67 114 ASP A CA 1
ATOM 885 C C . ASP A 1 117 ? 40.548 36.831 9.371 1.00 65.01 114 ASP A C 1
ATOM 886 O O . ASP A 1 117 ? 41.543 36.870 8.665 1.00 67.98 114 ASP A O 1
ATOM 891 N N . HIS A 1 118 ? 39.917 37.939 9.760 1.00 55.41 115 HIS A N 1
ATOM 892 C CA . HIS A 1 118 ? 40.440 39.261 9.394 1.00 58.56 115 HIS A CA 1
ATOM 893 C C . HIS A 1 118 ? 40.498 40.191 10.594 1.00 63.46 115 HIS A C 1
ATOM 894 O O . HIS A 1 118 ? 39.649 41.088 10.739 1.00 63.89 115 HIS A O 1
ATOM 901 N N . PRO A 1 119 ? 41.527 40.000 11.436 1.00 60.61 116 PRO A N 1
ATOM 902 C CA . PRO A 1 119 ? 41.736 40.628 12.744 1.00 60.24 116 PRO A CA 1
ATOM 903 C C . PRO A 1 119 ? 41.855 42.142 12.662 1.00 64.26 116 PRO A C 1
ATOM 904 O O . PRO A 1 119 ? 41.734 42.825 13.682 1.00 69.40 116 PRO A O 1
ATOM 908 N N . ASP A 1 120 ? 42.104 42.666 11.470 1.00 58.82 117 ASP A N 1
ATOM 909 C CA . ASP A 1 120 ? 42.173 44.111 11.313 1.00 58.51 117 ASP A CA 1
ATOM 910 C C . ASP A 1 120 ? 40.879 44.697 10.759 1.00 59.12 117 ASP A C 1
ATOM 911 O O . ASP A 1 120 ? 40.844 45.867 10.392 1.00 57.16 117 ASP A O 1
ATOM 916 N N . TRP A 1 121 ? 39.824 43.884 10.689 1.00 57.69 118 TRP A N 1
ATOM 917 C CA . TRP A 1 121 ? 38.549 44.369 10.182 1.00 53.26 118 TRP A CA 1
ATOM 918 C C . TRP A 1 121 ? 37.811 45.165 11.262 1.00 53.58 118 TRP A C 1
ATOM 919 O O . TRP A 1 121 ? 37.629 44.702 12.390 1.00 51.14 118 TRP A O 1
ATOM 930 N N . VAL A 1 122 ? 37.441 46.390 10.914 1.00 50.09 119 VAL A N 1
ATOM 931 C CA . VAL A 1 122 ? 36.544 47.181 11.736 1.00 47.05 119 VAL A CA 1
ATOM 932 C C . VAL A 1 122 ? 35.232 47.214 10.963 1.00 46.19 119 VAL A C 1
ATOM 933 O O . VAL A 1 122 ? 35.127 47.860 9.926 1.00 42.01 119 VAL A O 1
ATOM 937 N N . PRO A 1 123 ? 34.242 46.452 11.431 1.00 44.34 120 PRO A N 1
ATOM 938 C CA . PRO A 1 123 ? 32.962 46.381 10.720 1.00 37.38 120 PRO A CA 1
ATOM 939 C C . PRO A 1 123 ? 32.173 47.717 10.673 1.00 43.69 120 PRO A C 1
ATOM 940 O O . PRO A 1 123 ? 31.978 48.367 11.698 1.00 39.91 120 PRO A O 1
ATOM 944 N N . LEU A 1 124 ? 31.767 48.130 9.476 1.00 43.40 121 LEU A N 1
ATOM 945 C CA . LEU A 1 124 ? 30.744 49.166 9.307 1.00 35.76 121 LEU A CA 1
ATOM 946 C C . LEU A 1 124 ? 29.496 48.392 8.934 1.00 42.91 121 LEU A C 1
ATOM 947 O O . LEU A 1 124 ? 29.324 47.984 7.779 1.00 40.09 121 LEU A O 1
ATOM 952 N N . ILE A 1 125 ? 28.650 48.152 9.932 1.00 39.70 122 ILE A N 1
ATOM 953 C CA . ILE A 1 125 ? 27.498 47.281 9.774 1.00 39.88 122 ILE A CA 1
ATOM 954 C C . ILE A 1 125 ? 26.231 48.090 9.438 1.00 39.60 122 ILE A C 1
ATOM 955 O O . ILE A 1 125 ? 25.861 49.037 10.140 1.00 39.89 122 ILE A O 1
ATOM 960 N N . LEU A 1 126 ? 25.587 47.711 8.345 1.00 36.68 123 LEU A N 1
ATOM 961 C CA . LEU A 1 126 ? 24.342 48.342 7.887 1.00 37.77 123 LEU A CA 1
ATOM 962 C C . LEU A 1 126 ? 23.128 47.445 8.118 1.00 36.25 123 LEU A C 1
ATOM 963 O O . LEU A 1 126 ? 22.935 46.477 7.390 1.00 39.93 123 LEU A O 1
ATOM 968 N N . GLY A 1 127 ? 22.322 47.754 9.136 1.00 38.83 124 GLY A N 1
ATOM 969 C CA . GLY A 1 127 ? 21.049 47.067 9.361 1.00 35.24 124 GLY A CA 1
ATOM 970 C C . GLY A 1 127 ? 19.998 47.507 8.339 1.00 31.40 124 GLY A C 1
ATOM 971 O O . GLY A 1 127 ? 20.285 48.377 7.514 1.00 35.04 124 GLY A O 1
ATOM 972 N N . GLY A 1 128 ? 18.818 46.884 8.337 1.00 30.89 125 GLY A N 1
ATOM 973 C CA . GLY A 1 128 ? 18.487 45.793 9.244 1.00 30.67 125 GLY A CA 1
ATOM 974 C C . GLY A 1 128 ? 17.923 46.385 10.515 1.00 35.55 125 GLY A C 1
ATOM 975 O O . GLY A 1 128 ? 18.175 47.549 10.831 1.00 31.47 125 GLY A O 1
ATOM 976 N N . ASP A 1 129 ? 17.141 45.611 11.249 1.00 35.54 126 ASP A N 1
ATOM 977 C CA . ASP A 1 129 ? 16.512 46.157 12.438 1.00 40.60 126 ASP A CA 1
ATOM 978 C C . ASP A 1 129 ? 17.368 45.917 13.673 1.00 42.56 126 ASP A C 1
ATOM 979 O O . ASP A 1 129 ? 18.447 45.341 13.590 1.00 44.51 126 ASP A O 1
ATOM 984 N N . ASN A 1 130 ? 16.870 46.376 14.811 1.00 45.24 127 ASN A N 1
ATOM 985 C CA . ASN A 1 130 ? 17.572 46.306 16.086 1.00 49.56 127 ASN A CA 1
ATOM 986 C C . ASN A 1 130 ? 18.089 44.939 16.490 1.00 51.47 127 ASN A C 1
ATOM 987 O O . ASN A 1 130 ? 19.139 44.832 17.126 1.00 50.26 127 ASN A O 1
ATOM 992 N N . SER A 1 131 ? 17.315 43.899 16.191 1.00 43.53 128 SER A N 1
ATOM 993 C CA . SER A 1 131 ? 17.602 42.588 16.752 1.00 43.54 128 SER A CA 1
ATOM 994 C C . SER A 1 131 ? 18.946 42.062 16.275 1.00 49.05 128 SER A C 1
ATOM 995 O O . SER A 1 131 ? 19.504 41.141 16.881 1.00 50.97 128 SER A O 1
ATOM 998 N N . ILE A 1 132 ? 19.491 42.643 15.207 1.00 46.41 129 ILE A N 1
ATOM 999 C CA . ILE A 1 132 ? 20.796 42.166 14.744 1.00 48.23 129 ILE A CA 1
ATOM 1000 C C . ILE A 1 132 ? 21.916 42.439 15.748 1.00 49.77 129 ILE A C 1
ATOM 1001 O O . ILE A 1 132 ? 22.957 41.797 15.678 1.00 57.40 129 ILE A O 1
ATOM 1006 N N . SER A 1 133 ? 21.702 43.380 16.670 1.00 44.43 130 SER A N 1
ATOM 1007 C CA . SER A 1 133 ? 22.737 43.782 17.643 1.00 43.91 130 SER A CA 1
ATOM 1008 C C . SER A 1 133 ? 23.201 42.632 18.552 1.00 48.84 130 SER A C 1
ATOM 1009 O O . SER A 1 133 ? 24.366 42.565 18.952 1.00 53.92 130 SER A O 1
ATOM 1012 N N . TYR A 1 134 ? 22.286 41.725 18.870 1.00 53.38 131 TYR A N 1
ATOM 1013 C CA . TYR A 1 134 ? 22.638 40.559 19.654 1.00 51.01 131 TYR A CA 1
ATOM 1014 C C . TYR A 1 134 ? 23.691 39.715 18.937 1.00 59.43 131 TYR A C 1
ATOM 1015 O O . TYR A 1 134 ? 24.713 39.367 19.524 1.00 67.43 131 TYR A O 1
ATOM 1024 N N . SER A 1 135 ? 23.442 39.389 17.670 1.00 58.80 132 SER A N 1
ATOM 1025 C CA . SER A 1 135 ? 24.374 38.572 16.882 1.00 55.17 132 SER A CA 1
ATOM 1026 C C . SER A 1 135 ? 25.690 39.278 16.559 1.00 52.53 132 SER A C 1
ATOM 1027 O O . SER A 1 135 ? 26.737 38.646 16.543 1.00 52.60 132 SER A O 1
ATOM 1030 N N . THR A 1 136 ? 25.632 40.578 16.271 1.00 45.71 133 THR A N 1
ATOM 1031 C CA . THR A 1 136 ? 26.827 41.323 15.872 1.00 45.70 133 THR A CA 1
ATOM 1032 C C . THR A 1 136 ? 27.768 41.584 17.052 1.00 52.96 133 THR A C 1
ATOM 1033 O O . THR A 1 136 ? 28.982 41.497 16.911 1.00 56.03 133 THR A O 1
ATOM 1037 N N . ILE A 1 137 ? 27.197 41.913 18.205 1.00 52.60 134 ILE A N 1
ATOM 1038 C CA . ILE A 1 137 ? 27.980 42.233 19.393 1.00 48.70 134 ILE A CA 1
ATOM 1039 C C . ILE A 1 137 ? 28.539 40.955 20.027 1.00 56.11 134 ILE A C 1
ATOM 1040 O O . ILE A 1 137 ? 29.655 40.947 20.546 1.00 56.60 134 ILE A O 1
ATOM 1045 N N . LYS A 1 138 ? 27.785 39.864 19.959 1.00 58.58 135 LYS A N 1
ATOM 1046 C CA . LYS A 1 138 ? 28.285 38.594 20.480 1.00 57.23 135 LYS A CA 1
ATOM 1047 C C . LYS A 1 138 ? 29.523 38.158 19.710 1.00 60.53 135 LYS A C 1
ATOM 1048 O O . LYS A 1 138 ? 30.521 37.739 20.301 1.00 58.41 135 LYS A O 1
ATOM 1054 N N . ALA A 1 139 ? 29.455 38.256 18.386 1.00 59.51 136 ALA A N 1
ATOM 1055 C CA . ALA A 1 139 ? 30.627 38.013 17.563 1.00 58.32 136 ALA A CA 1
ATOM 1056 C C . ALA A 1 139 ? 31.808 38.868 18.040 1.00 60.49 136 ALA A C 1
ATOM 1057 O O . ALA A 1 139 ? 32.903 38.346 18.258 1.00 63.12 136 ALA A O 1
ATOM 1059 N N . ILE A 1 140 ? 31.578 40.168 18.223 1.00 57.03 137 ILE A N 1
ATOM 1060 C CA . ILE A 1 140 ? 32.641 41.076 18.678 1.00 55.31 137 ILE A CA 1
ATOM 1061 C C . ILE A 1 140 ? 33.250 40.652 20.038 1.00 58.16 137 ILE A C 1
ATOM 1062 O O . ILE A 1 140 ? 34.463 40.512 20.165 1.00 60.02 137 ILE A O 1
ATOM 1067 N N . ALA A 1 141 ? 32.409 40.446 21.045 1.00 59.58 138 ALA A N 1
ATOM 1068 C CA . ALA A 1 141 ? 32.882 40.138 22.398 1.00 63.02 138 ALA A CA 1
ATOM 1069 C C . ALA A 1 141 ? 33.672 38.842 22.454 1.00 66.53 138 ALA A C 1
ATOM 1070 O O . ALA A 1 141 ? 34.669 38.734 23.179 1.00 67.48 138 ALA A O 1
ATOM 1072 N N . GLN A 1 142 ? 33.215 37.856 21.691 1.00 60.48 139 GLN A N 1
ATOM 1073 C CA . GLN A 1 142 ? 33.801 36.528 21.752 1.00 69.17 139 GLN A CA 1
ATOM 1074 C C . GLN A 1 142 ? 35.028 36.405 20.865 1.00 74.11 139 GLN A C 1
ATOM 1075 O O . GLN A 1 142 ? 35.801 35.461 20.990 1.00 78.30 139 GLN A O 1
ATOM 1081 N N . THR A 1 143 ? 35.212 37.376 19.981 1.00 70.38 140 THR A N 1
ATOM 1082 C CA . THR A 1 143 ? 36.338 37.364 19.064 1.00 72.92 140 THR A CA 1
ATOM 1083 C C . THR A 1 143 ? 37.354 38.451 19.410 1.00 76.91 140 THR A C 1
ATOM 1084 O O . THR A 1 143 ? 38.552 38.288 19.180 1.00 79.93 140 THR A O 1
ATOM 1088 N N . LYS A 1 144 ? 36.883 39.559 19.970 1.00 76.68 141 LYS A N 1
ATOM 1089 C CA . LYS A 1 144 ? 37.783 40.662 20.301 1.00 71.17 141 LYS A CA 1
ATOM 1090 C C . LYS A 1 144 ? 38.094 40.710 21.791 1.00 74.30 141 LYS A C 1
ATOM 1091 O O . LYS A 1 144 ? 39.213 41.018 22.182 1.00 80.63 141 LYS A O 1
ATOM 1097 N N . GLY A 1 145 ? 37.109 40.386 22.618 1.00 70.45 142 GLY A N 1
ATOM 1098 C CA . GLY A 1 145 ? 37.310 40.368 24.052 1.00 66.99 142 GLY A CA 1
ATOM 1099 C C . GLY A 1 145 ? 36.358 41.290 24.784 1.00 64.71 142 GLY A C 1
ATOM 1100 O O . GLY A 1 145 ? 35.429 41.825 24.196 1.00 63.85 142 GLY A O 1
ATOM 1101 N N . THR A 1 146 ? 36.592 41.463 26.078 1.00 65.93 143 THR A N 1
ATOM 1102 C CA . THR A 1 146 ? 35.769 42.323 26.914 1.00 61.35 143 THR A CA 1
ATOM 1103 C C . THR A 1 146 ? 35.425 43.624 26.185 1.00 64.07 143 THR A C 1
ATOM 1104 O O . THR A 1 146 ? 36.298 44.436 25.848 1.00 61.47 143 THR A O 1
ATOM 1108 N N . THR A 1 147 ? 34.136 43.819 25.943 1.00 63.52 144 THR A N 1
ATOM 1109 C CA . THR A 1 147 ? 33.707 44.875 25.044 1.00 61.83 144 THR A CA 1
ATOM 1110 C C . THR A 1 147 ? 32.716 45.823 25.687 1.00 57.84 144 THR A C 1
ATOM 1111 O O . THR A 1 147 ? 31.701 45.403 26.255 1.00 57.71 144 THR A O 1
ATOM 1115 N N . ALA A 1 148 ? 33.016 47.107 25.584 1.00 47.43 145 ALA A N 1
ATOM 1116 C CA . ALA A 1 148 ? 32.098 48.136 26.028 1.00 50.47 145 ALA A CA 1
ATOM 1117 C C . ALA A 1 148 ? 31.188 48.514 24.860 1.00 51.66 145 ALA A C 1
ATOM 1118 O O . ALA A 1 148 ? 31.624 48.579 23.715 1.00 47.55 145 ALA A O 1
ATOM 1120 N N . VAL A 1 149 ? 29.921 48.767 25.148 1.00 53.03 146 VAL A N 1
ATOM 1121 C CA . VAL A 1 149 ? 28.991 49.151 24.096 1.00 50.78 146 VAL A CA 1
ATOM 1122 C C . VAL A 1 149 ? 28.464 50.559 24.310 1.00 45.23 146 VAL A C 1
ATOM 1123 O O . VAL A 1 149 ? 28.030 50.913 25.400 1.00 53.43 146 VAL A O 1
ATOM 1127 N N . ILE A 1 150 ? 28.542 51.373 23.270 1.00 43.26 147 ILE A N 1
ATOM 1128 C CA . ILE A 1 150 ? 27.881 52.670 23.283 1.00 42.93 147 ILE A CA 1
ATOM 1129 C C . ILE A 1 150 ? 26.656 52.615 22.378 1.00 47.07 147 ILE A C 1
ATOM 1130 O O . ILE A 1 150 ? 26.763 52.643 21.145 1.00 45.29 147 ILE A O 1
ATOM 1135 N N . GLN A 1 151 ? 25.486 52.504 22.990 1.00 50.01 148 GLN A N 1
ATOM 1136 C CA . GLN A 1 151 ? 24.270 52.446 22.206 1.00 47.48 148 GLN A CA 1
ATOM 1137 C C . GLN A 1 151 ? 23.532 53.775 22.262 1.00 41.99 148 GLN A C 1
ATOM 1138 O O . GLN A 1 151 ? 23.142 54.247 23.335 1.00 43.49 148 GLN A O 1
ATOM 1144 N N . PHE A 1 152 ? 23.403 54.393 21.094 1.00 34.88 149 PHE A N 1
ATOM 1145 C CA . PHE A 1 152 ? 22.534 55.545 20.925 1.00 32.52 149 PHE A CA 1
ATOM 1146 C C . PHE A 1 152 ? 21.132 54.998 20.676 1.00 40.49 149 PHE A C 1
ATOM 1147 O O . PHE A 1 152 ? 20.931 54.165 19.783 1.00 39.26 149 PHE A O 1
ATOM 1155 N N . ASP A 1 153 ? 20.161 55.491 21.439 1.00 39.77 150 ASP A N 1
ATOM 1156 C CA . ASP A 1 153 ? 18.843 54.894 21.420 1.00 38.36 150 ASP A CA 1
ATOM 1157 C C . ASP A 1 153 ? 17.885 55.649 22.316 1.00 39.16 150 ASP A C 1
ATOM 1158 O O . ASP A 1 153 ? 18.265 56.110 23.390 1.00 44.01 150 ASP A O 1
ATOM 1163 N N . ALA A 1 154 ? 16.645 55.792 21.860 1.00 34.48 151 ALA A N 1
ATOM 1164 C CA . ALA A 1 154 ? 15.568 56.311 22.706 1.00 39.01 151 ALA A CA 1
ATOM 1165 C C . ALA A 1 154 ? 15.081 55.223 23.679 1.00 40.49 151 ALA A C 1
ATOM 1166 O O . ALA A 1 154 ? 14.561 55.528 24.746 1.00 41.01 151 ALA A O 1
ATOM 1168 N N . HIS A 1 155 ? 15.261 53.958 23.300 1.00 43.86 152 HIS A N 1
ATOM 1169 C CA . HIS A 1 155 ? 14.744 52.810 24.066 1.00 35.92 152 HIS A CA 1
ATOM 1170 C C . HIS A 1 155 ? 15.842 51.965 24.709 1.00 47.66 152 HIS A C 1
ATOM 1171 O O . HIS A 1 155 ? 16.967 51.859 24.193 1.00 43.40 152 HIS A O 1
ATOM 1178 N N . HIS A 1 156 ? 15.512 51.354 25.842 1.00 44.39 153 HIS A N 1
ATOM 1179 C CA . HIS A 1 156 ? 16.487 50.551 26.543 1.00 45.52 153 HIS A CA 1
ATOM 1180 C C . HIS A 1 156 ? 16.816 49.328 25.716 1.00 46.36 153 HIS A C 1
ATOM 1181 O O . HIS A 1 156 ? 17.928 48.836 25.761 1.00 44.45 153 HIS A O 1
ATOM 1188 N N . ASP A 1 157 ? 15.836 48.854 24.949 1.00 47.74 154 ASP A N 1
ATOM 1189 C CA . ASP A 1 157 ? 15.953 47.590 24.211 1.00 51.61 154 ASP A CA 1
ATOM 1190 C C . ASP A 1 157 ? 16.258 46.376 25.093 1.00 55.20 154 ASP A C 1
ATOM 1191 O O . ASP A 1 157 ? 17.127 45.562 24.767 1.00 52.65 154 ASP A O 1
ATOM 1196 N N . VAL A 1 158 ? 15.532 46.247 26.197 1.00 52.06 155 VAL A N 1
ATOM 1197 C CA . VAL A 1 158 ? 15.681 45.082 27.054 1.00 53.16 155 VAL A CA 1
ATOM 1198 C C . VAL A 1 158 ? 14.374 44.308 27.213 1.00 57.35 155 VAL A C 1
ATOM 1199 O O . VAL A 1 158 ? 14.122 43.733 28.268 1.00 62.42 155 VAL A O 1
ATOM 1203 N N . ARG A 1 159 ? 13.563 44.284 26.156 1.00 47.85 156 ARG A N 1
ATOM 1204 C CA . ARG A 1 159 ? 12.276 43.600 26.168 1.00 52.63 156 ARG A CA 1
ATOM 1205 C C . ARG A 1 159 ? 12.412 42.112 26.448 1.00 58.02 156 ARG A C 1
ATOM 1206 O O . ARG A 1 159 ? 13.419 41.501 26.086 1.00 54.69 156 ARG A O 1
ATOM 1214 N N . ASN A 1 160 ? 11.369 41.539 27.052 1.00 66.51 157 ASN A N 1
ATOM 1215 C CA . ASN A 1 160 ? 11.259 40.093 27.297 1.00 78.10 157 ASN A CA 1
ATOM 1216 C C . ASN A 1 160 ? 11.504 39.251 26.053 1.00 77.58 157 ASN A C 1
ATOM 1217 O O . ASN A 1 160 ? 11.090 39.615 24.952 1.00 76.47 157 ASN A O 1
ATOM 1222 N N . THR A 1 161 ? 12.161 38.114 26.245 1.00 82.10 158 THR A N 1
ATOM 1223 C CA . THR A 1 161 ? 12.573 37.258 25.140 1.00 93.48 158 THR A CA 1
ATOM 1224 C C . THR A 1 161 ? 11.518 36.231 24.710 1.00 105.65 158 THR A C 1
ATOM 1225 O O . THR A 1 161 ? 11.541 35.754 23.576 1.00 105.97 158 THR A O 1
ATOM 1229 N N . GLU A 1 162 ? 10.592 35.896 25.603 1.00 115.08 159 GLU A N 1
ATOM 1230 C CA . GLU A 1 162 ? 9.688 34.774 25.353 1.00 127.15 159 GLU A CA 1
ATOM 1231 C C . GLU A 1 162 ? 8.232 35.162 25.097 1.00 132.68 159 GLU A C 1
ATOM 1232 O O . GLU A 1 162 ? 7.729 35.011 23.984 1.00 130.04 159 GLU A O 1
ATOM 1238 N N . ASP A 1 163 ? 7.561 35.637 26.143 1.00 140.14 160 ASP A N 1
ATOM 1239 C CA . ASP A 1 163 ? 6.144 35.986 26.078 1.00 143.90 160 ASP A CA 1
ATOM 1240 C C . ASP A 1 163 ? 5.724 36.482 24.699 1.00 140.74 160 ASP A C 1
ATOM 1241 O O . ASP A 1 163 ? 4.730 36.018 24.142 1.00 143.23 160 ASP A O 1
ATOM 1246 N N . GLY A 1 164 ? 6.486 37.426 24.153 1.00 134.03 161 GLY A N 1
ATOM 1247 C CA . GLY A 1 164 ? 6.192 37.986 22.847 1.00 126.66 161 GLY A CA 1
ATOM 1248 C C . GLY A 1 164 ? 7.400 37.981 21.933 1.00 121.48 161 GLY A C 1
ATOM 1249 O O . GLY A 1 164 ? 7.319 37.549 20.786 1.00 117.44 161 GLY A O 1
ATOM 1250 N N . THR A 1 167 ? 10.871 39.773 18.484 1.00 61.12 164 THR A N 1
ATOM 1251 C CA . THR A 1 167 ? 12.081 40.084 19.248 1.00 71.35 164 THR A CA 1
ATOM 1252 C C . THR A 1 167 ? 12.798 41.365 18.835 1.00 76.82 164 THR A C 1
ATOM 1253 O O . THR A 1 167 ? 14.033 41.434 18.893 1.00 82.20 164 THR A O 1
ATOM 1257 N N . ASN A 1 168 ? 12.072 42.395 18.430 1.00 72.77 165 ASN A N 1
ATOM 1258 C CA . ASN A 1 168 ? 12.810 43.579 17.978 1.00 64.63 165 ASN A CA 1
ATOM 1259 C C . ASN A 1 168 ? 13.572 44.284 19.097 1.00 54.15 165 ASN A C 1
ATOM 1260 O O . ASN A 1 168 ? 14.719 44.664 18.924 1.00 50.12 165 ASN A O 1
ATOM 1265 N N . GLY A 1 169 ? 12.922 44.454 20.242 1.00 55.32 166 GLY A N 1
ATOM 1266 C CA . GLY A 1 169 ? 13.495 45.200 21.341 1.00 53.39 166 GLY A CA 1
ATOM 1267 C C . GLY A 1 169 ? 14.130 44.334 22.410 1.00 55.38 166 GLY A C 1
ATOM 1268 O O . GLY A 1 169 ? 14.190 44.736 23.569 1.00 54.71 166 GLY A O 1
ATOM 1269 N N . THR A 1 170 ? 14.613 43.153 22.022 1.00 55.91 167 THR A N 1
ATOM 1270 C CA . THR A 1 170 ? 15.219 42.209 22.969 1.00 54.50 167 THR A CA 1
ATOM 1271 C C . THR A 1 170 ? 16.762 42.171 23.041 1.00 55.77 167 THR A C 1
ATOM 1272 O O . THR A 1 170 ? 17.306 41.641 24.010 1.00 62.70 167 THR A O 1
ATOM 1276 N N . PRO A 1 171 ? 17.473 42.712 22.025 1.00 49.73 168 PRO A N 1
ATOM 1277 C CA . PRO A 1 171 ? 18.906 42.388 21.901 1.00 47.25 168 PRO A CA 1
ATOM 1278 C C . PRO A 1 171 ? 19.718 42.562 23.180 1.00 50.09 168 PRO A C 1
ATOM 1279 O O . PRO A 1 171 ? 20.517 41.688 23.504 1.00 50.84 168 PRO A O 1
ATOM 1283 N N . PHE A 1 172 ? 19.522 43.656 23.903 1.00 48.96 169 PHE A N 1
ATOM 1284 C CA . PHE A 1 172 ? 20.345 43.878 25.086 1.00 52.32 169 PHE A CA 1
ATOM 1285 C C . PHE A 1 172 ? 19.936 43.078 26.324 1.00 57.98 169 PHE A C 1
ATOM 1286 O O . PHE A 1 172 ? 20.713 42.990 27.282 1.00 65.37 169 PHE A O 1
ATOM 1294 N N . ARG A 1 173 ? 18.747 42.479 26.309 1.00 50.02 170 ARG A N 1
ATOM 1295 C CA . ARG A 1 173 ? 18.406 41.519 27.354 1.00 51.40 170 ARG A CA 1
ATOM 1296 C C . ARG A 1 173 ? 19.117 40.197 27.095 1.00 53.05 170 ARG A C 1
ATOM 1297 O O . ARG A 1 173 ? 19.777 39.662 27.987 1.00 57.53 170 ARG A O 1
ATOM 1305 N N . ARG A 1 174 ? 18.985 39.670 25.880 1.00 52.24 171 ARG A N 1
ATOM 1306 C CA . ARG A 1 174 ? 19.730 38.476 25.493 1.00 65.73 171 ARG A CA 1
ATOM 1307 C C . ARG A 1 174 ? 21.217 38.669 25.780 1.00 70.18 171 ARG A C 1
ATOM 1308 O O . ARG A 1 174 ? 21.883 37.783 26.315 1.00 76.19 171 ARG A O 1
ATOM 1316 N N . LEU A 1 175 ? 21.722 39.846 25.431 1.00 65.36 172 LEU A N 1
ATOM 1317 C CA . LEU A 1 175 ? 23.127 40.191 25.620 1.00 65.11 172 LEU A CA 1
ATOM 1318 C C . LEU A 1 175 ? 23.559 40.134 27.090 1.00 65.87 172 LEU A C 1
ATOM 1319 O O . LEU A 1 175 ? 24.546 39.477 27.432 1.00 71.41 172 LEU A O 1
ATOM 1324 N N . LEU A 1 176 ? 22.820 40.829 27.951 1.00 59.65 173 LEU A N 1
ATOM 1325 C CA . LEU A 1 176 ? 23.102 40.839 29.383 1.00 61.17 173 LEU A CA 1
ATOM 1326 C C . LEU A 1 176 ? 22.876 39.454 30.032 1.00 65.39 173 LEU A C 1
ATOM 1327 O O . LEU A 1 176 ? 23.770 38.920 30.704 1.00 68.62 173 LEU A O 1
ATOM 1332 N N . ASP A 1 177 ? 21.693 38.879 29.820 1.00 53.63 174 ASP A N 1
ATOM 1333 C CA . ASP A 1 177 ? 21.345 37.574 30.383 1.00 61.37 174 ASP A CA 1
ATOM 1334 C C . ASP A 1 177 ? 22.391 36.499 30.122 1.00 65.06 174 ASP A C 1
ATOM 1335 O O . ASP A 1 177 ? 22.697 35.710 31.004 1.00 74.16 174 ASP A O 1
ATOM 1340 N N . GLU A 1 178 ? 22.926 36.459 28.907 1.00 66.14 175 GLU A N 1
ATOM 1341 C CA . GLU A 1 178 ? 23.958 35.483 28.574 1.00 69.89 175 GLU A CA 1
ATOM 1342 C C . GLU A 1 178 ? 25.352 35.972 28.985 1.00 69.55 175 GLU A C 1
ATOM 1343 O O . GLU A 1 178 ? 26.355 35.326 28.694 1.00 71.21 175 GLU A O 1
ATOM 1349 N N . GLU A 1 179 ? 25.401 37.120 29.659 1.00 68.67 176 GLU A N 1
ATOM 1350 C CA . GLU A 1 179 ? 26.654 37.685 30.175 1.00 74.92 176 GLU A CA 1
ATOM 1351 C C . GLU A 1 179 ? 27.749 37.935 29.131 1.00 75.01 176 GLU A C 1
ATOM 1352 O O . GLU A 1 179 ? 28.924 38.090 29.478 1.00 82.69 176 GLU A O 1
ATOM 1358 N N . ILE A 1 180 ? 27.367 37.964 27.860 1.00 70.53 177 ILE A N 1
ATOM 1359 C CA . ILE A 1 180 ? 28.284 38.323 26.781 1.00 68.52 177 ILE A CA 1
ATOM 1360 C C . ILE A 1 180 ? 28.842 39.724 27.033 1.00 67.27 177 ILE A C 1
ATOM 1361 O O . ILE A 1 180 ? 29.914 40.099 26.538 1.00 61.72 177 ILE A O 1
ATOM 1366 N N . ILE A 1 181 ? 28.121 40.486 27.843 1.00 64.96 178 ILE A N 1
ATOM 1367 C CA . ILE A 1 181 ? 28.472 41.866 28.093 1.00 66.56 178 ILE A CA 1
ATOM 1368 C C . ILE A 1 181 ? 28.027 42.239 29.496 1.00 65.43 178 ILE A C 1
ATOM 1369 O O . ILE A 1 181 ? 27.057 41.684 30.007 1.00 71.58 178 ILE A O 1
ATOM 1374 N N . GLU A 1 182 ? 28.736 43.164 30.129 1.00 57.25 179 GLU A N 1
ATOM 1375 C CA . GLU A 1 182 ? 28.347 43.610 31.463 1.00 60.91 179 GLU A CA 1
ATOM 1376 C C . GLU A 1 182 ? 27.592 44.931 31.386 1.00 56.28 179 GLU A C 1
ATOM 1377 O O . GLU A 1 182 ? 27.992 45.835 30.658 1.00 58.10 179 GLU A O 1
ATOM 1383 N N . GLY A 1 183 ? 26.491 45.029 32.125 1.00 52.20 180 GLY A N 1
ATOM 1384 C CA . GLY A 1 183 ? 25.691 46.238 32.162 1.00 49.03 180 GLY A CA 1
ATOM 1385 C C . GLY A 1 183 ? 26.510 47.483 32.444 1.00 56.45 180 GLY A C 1
ATOM 1386 O O . GLY A 1 183 ? 26.268 48.547 31.867 1.00 53.41 180 GLY A O 1
ATOM 1387 N N . GLN A 1 184 ? 27.497 47.354 33.322 1.00 60.09 181 GLN A N 1
ATOM 1388 C CA . GLN A 1 184 ? 28.325 48.503 33.682 1.00 62.92 181 GLN A CA 1
ATOM 1389 C C . GLN A 1 184 ? 29.267 48.910 32.547 1.00 59.36 181 GLN A C 1
ATOM 1390 O O . GLN A 1 184 ? 29.863 49.988 32.574 1.00 58.30 181 GLN A O 1
ATOM 1396 N N . HIS A 1 185 ? 29.387 48.051 31.541 1.00 57.49 182 HIS A N 1
ATOM 1397 C CA . HIS A 1 185 ? 30.128 48.407 30.338 1.00 56.13 182 HIS A CA 1
ATOM 1398 C C . HIS A 1 185 ? 29.172 48.901 29.244 1.00 53.90 182 HIS A C 1
ATOM 1399 O O . HIS A 1 185 ? 29.594 49.175 28.124 1.00 51.72 182 HIS A O 1
ATOM 1406 N N . LEU A 1 186 ? 27.887 49.009 29.576 1.00 51.45 183 LEU A N 1
ATOM 1407 C CA . LEU A 1 186 ? 26.883 49.482 28.614 1.00 53.10 183 LEU A CA 1
ATOM 1408 C C . LEU A 1 186 ? 26.531 50.945 28.865 1.00 53.05 183 LEU A C 1
ATOM 1409 O O . LEU A 1 186 ? 26.179 51.335 29.981 1.00 55.24 183 LEU A O 1
ATOM 1414 N N . ILE A 1 187 ? 26.649 51.753 27.820 1.00 49.83 184 ILE A N 1
ATOM 1415 C CA . ILE A 1 187 ? 26.327 53.163 27.916 1.00 44.15 184 ILE A CA 1
ATOM 1416 C C . ILE A 1 187 ? 25.173 53.520 26.976 1.00 48.03 184 ILE A C 1
ATOM 1417 O O . ILE A 1 187 ? 25.319 53.518 25.752 1.00 46.76 184 ILE A O 1
ATOM 1422 N N . GLN A 1 188 ? 24.027 53.837 27.561 1.00 48.43 185 GLN A N 1
ATOM 1423 C CA . GLN A 1 188 ? 22.853 54.179 26.780 1.00 48.06 185 GLN A CA 1
ATOM 1424 C C . GLN A 1 188 ? 22.701 55.688 26.658 1.00 46.13 185 GLN A C 1
ATOM 1425 O O . GLN A 1 188 ? 22.526 56.403 27.647 1.00 48.90 185 GLN A O 1
ATOM 1431 N N . LEU A 1 189 ? 22.776 56.168 25.428 1.00 41.77 186 LEU A N 1
ATOM 1432 C CA . LEU A 1 189 ? 22.771 57.601 25.179 1.00 42.31 186 LEU A CA 1
ATOM 1433 C C . LEU A 1 189 ? 21.500 57.988 24.443 1.00 42.56 186 LEU A C 1
ATOM 1434 O O . LEU A 1 189 ? 21.253 57.498 23.348 1.00 36.21 186 LEU A O 1
ATOM 1439 N N . GLY A 1 190 ? 20.698 58.849 25.064 1.00 41.89 187 GLY A N 1
ATOM 1440 C CA . GLY A 1 190 ? 19.515 59.402 24.441 1.00 40.22 187 GLY A CA 1
ATOM 1441 C C . GLY A 1 190 ? 18.186 58.817 24.902 1.00 46.95 187 GLY A C 1
ATOM 1442 O O . GLY A 1 190 ? 17.129 59.170 24.356 1.00 38.15 187 GLY A O 1
ATOM 1443 N N . ILE A 1 191 ? 18.223 57.930 25.897 1.00 43.44 188 ILE A N 1
ATOM 1444 C CA . ILE A 1 191 ? 16.996 57.355 26.443 1.00 42.35 188 ILE A CA 1
ATOM 1445 C C . ILE A 1 191 ? 15.939 58.436 26.712 1.00 44.25 188 ILE A C 1
ATOM 1446 O O . ILE A 1 191 ? 16.192 59.395 27.430 1.00 43.89 188 ILE A O 1
ATOM 1451 N N . ARG A 1 192 ? 14.744 58.266 26.150 1.00 47.96 189 ARG A N 1
ATOM 1452 C CA . ARG A 1 192 ? 13.797 59.378 26.031 1.00 39.68 189 ARG A CA 1
ATOM 1453 C C . ARG A 1 192 ? 12.549 59.220 26.911 1.00 41.65 189 ARG A C 1
ATOM 1454 O O . ARG A 1 192 ? 12.003 58.119 27.026 1.00 37.68 189 ARG A O 1
ATOM 1462 N N . GLU A 1 193 ? 12.112 60.316 27.534 1.00 45.81 190 GLU A N 1
ATOM 1463 C CA . GLU A 1 193 ? 10.844 60.357 28.268 1.00 47.11 190 GLU A CA 1
ATOM 1464 C C . GLU A 1 193 ? 9.684 59.770 27.445 1.00 45.43 190 GLU A C 1
ATOM 1465 O O . GLU A 1 193 ? 9.446 60.198 26.320 1.00 45.38 190 GLU A O 1
ATOM 1471 N N . PHE A 1 194 ? 8.960 58.820 28.038 1.00 39.61 191 PHE A N 1
ATOM 1472 C CA . PHE A 1 194 ? 7.762 58.207 27.454 1.00 41.68 191 PHE A CA 1
ATOM 1473 C C . PHE A 1 194 ? 8.079 57.252 26.316 1.00 47.99 191 PHE A C 1
ATOM 1474 O O . PHE A 1 194 ? 7.179 56.835 25.609 1.00 49.09 191 PHE A O 1
ATOM 1482 N N . SER A 1 195 ? 9.351 56.900 26.146 1.00 45.95 192 SER A N 1
ATOM 1483 C CA . SER A 1 195 ? 9.714 55.878 25.175 1.00 38.28 192 SER A CA 1
ATOM 1484 C C . SER A 1 195 ? 9.930 54.501 25.834 1.00 45.70 192 SER A C 1
ATOM 1485 O O . SER A 1 195 ? 10.174 53.521 25.135 1.00 49.06 192 SER A O 1
ATOM 1488 N N . ASN A 1 196 ? 9.823 54.426 27.164 1.00 46.24 193 ASN A N 1
ATOM 1489 C CA . ASN A 1 196 ? 10.170 53.199 27.894 1.00 46.51 193 ASN A CA 1
ATOM 1490 C C . ASN A 1 196 ? 9.187 52.740 28.959 1.00 50.23 193 ASN A C 1
ATOM 1491 O O . ASN A 1 196 ? 8.255 53.465 29.307 1.00 49.72 193 ASN A O 1
ATOM 1496 N N . SER A 1 197 ? 9.438 51.545 29.499 1.00 52.31 194 SER A N 1
ATOM 1497 C CA . SER A 1 197 ? 8.593 50.960 30.540 1.00 57.24 194 SER A CA 1
ATOM 1498 C C . SER A 1 197 ? 9.320 50.764 31.854 1.00 62.64 194 SER A C 1
ATOM 1499 O O . SER A 1 197 ? 10.468 50.319 31.881 1.00 66.92 194 SER A O 1
ATOM 1502 N N . GLN A 1 198 ? 8.627 51.078 32.942 1.00 60.96 195 GLN A N 1
ATOM 1503 C CA . GLN A 1 198 ? 9.165 50.919 34.287 1.00 65.42 195 GLN A CA 1
ATOM 1504 C C . GLN A 1 198 ? 9.908 49.598 34.476 1.00 63.85 195 GLN A C 1
ATOM 1505 O O . GLN A 1 198 ? 10.968 49.561 35.100 1.00 65.06 195 GLN A O 1
ATOM 1511 N N . ALA A 1 199 ? 9.359 48.510 33.945 1.00 59.28 196 ALA A N 1
ATOM 1512 C CA . ALA A 1 199 ? 9.985 47.203 34.146 1.00 64.11 196 ALA A CA 1
ATOM 1513 C C . ALA A 1 199 ? 11.346 47.131 33.467 1.00 65.56 196 ALA A C 1
ATOM 1514 O O . ALA A 1 199 ? 12.331 46.692 34.066 1.00 68.09 196 ALA A O 1
ATOM 1516 N N . TYR A 1 200 ? 11.393 47.563 32.214 1.00 64.48 197 TYR A N 1
ATOM 1517 C CA . TYR A 1 200 ? 12.620 47.503 31.430 1.00 64.89 197 TYR A CA 1
ATOM 1518 C C . TYR A 1 200 ? 13.716 48.462 31.914 1.00 58.43 197 TYR A C 1
ATOM 1519 O O . TYR A 1 200 ? 14.911 48.166 31.805 1.00 59.19 197 TYR A O 1
ATOM 1528 N N . GLU A 1 201 ? 13.304 49.609 32.441 1.00 52.69 198 GLU A N 1
ATOM 1529 C CA . GLU A 1 201 ? 14.233 50.528 33.079 1.00 51.29 198 GLU A CA 1
ATOM 1530 C C . GLU A 1 201 ? 14.779 49.889 34.352 1.00 57.64 198 GLU A C 1
ATOM 1531 O O . GLU A 1 201 ? 15.973 49.997 34.645 1.00 58.63 198 GLU A O 1
ATOM 1537 N N . ALA A 1 202 ? 13.900 49.218 35.102 1.00 61.07 199 ALA A N 1
ATOM 1538 C CA . ALA A 1 202 ? 14.312 48.527 36.323 1.00 62.38 199 ALA A CA 1
ATOM 1539 C C . ALA A 1 202 ? 15.285 47.405 35.984 1.00 64.87 199 ALA A C 1
ATOM 1540 O O . ALA A 1 202 ? 16.337 47.281 36.610 1.00 64.64 199 ALA A O 1
ATOM 1542 N N . TYR A 1 203 ? 14.947 46.600 34.980 1.00 62.50 200 TYR A N 1
ATOM 1543 C CA . TYR A 1 203 ? 15.888 45.600 34.487 1.00 63.83 200 TYR A CA 1
ATOM 1544 C C . TYR A 1 203 ? 17.251 46.234 34.157 1.00 68.80 200 TYR A C 1
ATOM 1545 O O . TYR A 1 203 ? 18.300 45.667 34.468 1.00 70.62 200 TYR A O 1
ATOM 1554 N N . ALA A 1 204 ? 17.234 47.413 33.536 1.00 66.57 201 ALA A N 1
ATOM 1555 C CA . ALA A 1 204 ? 18.478 48.108 33.196 1.00 64.62 201 ALA A CA 1
ATOM 1556 C C . ALA A 1 204 ? 19.220 48.618 34.430 1.00 66.99 201 ALA A C 1
ATOM 1557 O O . ALA A 1 204 ? 20.416 48.369 34.595 1.00 64.82 201 ALA A O 1
ATOM 1559 N N . LYS A 1 205 ? 18.523 49.354 35.288 1.00 67.28 202 LYS A N 1
ATOM 1560 C CA . LYS A 1 205 ? 19.151 49.857 36.500 1.00 66.11 202 LYS A CA 1
ATOM 1561 C C . LYS A 1 205 ? 19.638 48.697 37.370 1.00 67.90 202 LYS A C 1
ATOM 1562 O O . LYS A 1 205 ? 20.620 48.824 38.101 1.00 66.77 202 LYS A O 1
ATOM 1568 N N . LYS A 1 206 ? 18.968 47.556 37.256 1.00 70.26 203 LYS A N 1
ATOM 1569 C CA . LYS A 1 206 ? 19.330 46.367 38.025 1.00 74.96 203 LYS A CA 1
ATOM 1570 C C . LYS A 1 206 ? 20.679 45.804 37.594 1.00 69.76 203 LYS A C 1
ATOM 1571 O O . LYS A 1 206 ? 21.393 45.221 38.395 1.00 70.39 203 LYS A O 1
ATOM 1577 N N . HIS A 1 207 ? 21.020 45.976 36.323 1.00 66.71 204 HIS A N 1
ATOM 1578 C CA . HIS A 1 207 ? 22.287 45.484 35.799 1.00 62.87 204 HIS A CA 1
ATOM 1579 C C . HIS A 1 207 ? 23.335 46.573 35.778 1.00 57.92 204 HIS A C 1
ATOM 1580 O O . HIS A 1 207 ? 24.357 46.430 35.112 1.00 55.37 204 HIS A O 1
ATOM 1587 N N . ASN A 1 208 ? 23.070 47.672 36.476 1.00 66.13 205 ASN A N 1
ATOM 1588 C CA . ASN A 1 208 ? 24.004 48.796 36.522 1.00 65.79 205 ASN A CA 1
ATOM 1589 C C . ASN A 1 208 ? 24.439 49.312 35.159 1.00 62.46 205 ASN A C 1
ATOM 1590 O O . ASN A 1 208 ? 25.623 49.606 34.950 1.00 59.31 205 ASN A O 1
ATOM 1595 N N . VAL A 1 209 ? 23.508 49.426 34.221 1.00 64.38 206 VAL A N 1
ATOM 1596 C CA . VAL A 1 209 ? 23.881 50.065 32.966 1.00 63.30 206 VAL A CA 1
ATOM 1597 C C . VAL A 1 209 ? 23.937 51.571 33.170 1.00 55.93 206 VAL A C 1
ATOM 1598 O O . VAL A 1 209 ? 23.222 52.122 34.012 1.00 54.41 206 VAL A O 1
ATOM 1602 N N . ASN A 1 210 ? 24.828 52.217 32.426 1.00 51.52 207 ASN A N 1
ATOM 1603 C CA . ASN A 1 210 ? 24.959 53.667 32.456 1.00 57.55 207 ASN A CA 1
ATOM 1604 C C . ASN A 1 210 ? 23.905 54.317 31.560 1.00 57.58 207 ASN A C 1
ATOM 1605 O O . ASN A 1 210 ? 24.057 54.353 30.340 1.00 57.11 207 ASN A O 1
ATOM 1610 N N . ILE A 1 211 ? 22.833 54.812 32.170 1.00 57.62 208 ILE A N 1
ATOM 1611 C CA . ILE A 1 211 ? 21.731 55.402 31.420 1.00 55.20 208 ILE A CA 1
ATOM 1612 C C . ILE A 1 211 ? 21.867 56.909 31.380 1.00 53.91 208 ILE A C 1
ATOM 1613 O O . ILE A 1 211 ? 21.953 57.552 32.426 1.00 52.47 208 ILE A O 1
ATOM 1618 N N . HIS A 1 212 ? 21.877 57.468 30.174 1.00 44.42 209 HIS A N 1
ATOM 1619 C CA . HIS A 1 212 ? 21.822 58.913 30.011 1.00 45.13 209 HIS A CA 1
ATOM 1620 C C . HIS A 1 212 ? 20.630 59.300 29.172 1.00 46.95 209 HIS A C 1
ATOM 1621 O O . HIS A 1 212 ? 20.584 59.025 27.977 1.00 46.66 209 HIS A O 1
ATOM 1628 N N . THR A 1 213 ? 19.667 59.937 29.821 1.00 41.84 210 THR A N 1
ATOM 1629 C CA . THR A 1 213 ? 18.435 60.337 29.174 1.00 39.01 210 THR A CA 1
ATOM 1630 C C . THR A 1 213 ? 18.661 61.573 28.335 1.00 37.97 210 THR A C 1
ATOM 1631 O O . THR A 1 213 ? 19.691 62.231 28.445 1.00 40.00 210 THR A O 1
ATOM 1643 N N . ASP A 1 215 ? 17.131 64.217 28.895 1.00 47.55 212 ASP A N 1
ATOM 1644 C CA . ASP A 1 215 ? 17.105 65.333 29.839 1.00 53.87 212 ASP A CA 1
ATOM 1645 C C . ASP A 1 215 ? 18.511 65.651 30.365 1.00 54.91 212 ASP A C 1
ATOM 1646 O O . ASP A 1 215 ? 18.949 66.809 30.335 1.00 55.84 212 ASP A O 1
ATOM 1659 N N . ILE A 1 217 ? 21.270 64.693 28.833 1.00 46.07 214 ILE A N 1
ATOM 1660 C CA . ILE A 1 217 ? 22.048 65.145 27.681 1.00 47.21 214 ILE A CA 1
ATOM 1661 C C . ILE A 1 217 ? 21.768 66.601 27.306 1.00 51.42 214 ILE A C 1
ATOM 1662 O O . ILE A 1 217 ? 22.678 67.330 26.938 1.00 52.40 214 ILE A O 1
ATOM 1667 N N . ARG A 1 218 ? 20.518 67.036 27.401 1.00 52.63 215 ARG A N 1
ATOM 1668 C CA . ARG A 1 218 ? 20.213 68.437 27.101 1.00 53.77 215 ARG A CA 1
ATOM 1669 C C . ARG A 1 218 ? 20.714 69.397 28.183 1.00 55.14 215 ARG A C 1
ATOM 1670 O O . ARG A 1 218 ? 20.815 70.598 27.955 1.00 58.52 215 ARG A O 1
ATOM 1678 N N . GLU A 1 219 ? 21.014 68.864 29.360 1.00 58.55 216 GLU A N 1
ATOM 1679 C CA . GLU A 1 219 ? 21.479 69.680 30.473 1.00 64.82 216 GLU A CA 1
ATOM 1680 C C . GLU A 1 219 ? 22.996 69.759 30.445 1.00 63.02 216 GLU A C 1
ATOM 1681 O O . GLU A 1 219 ? 23.572 70.826 30.594 1.00 63.92 216 GLU A O 1
ATOM 1687 N N . LYS A 1 220 ? 23.640 68.616 30.243 1.00 59.83 217 LYS A N 1
ATOM 1688 C CA . LYS A 1 220 ? 25.093 68.546 30.250 1.00 52.45 217 LYS A CA 1
ATOM 1689 C C . LYS A 1 220 ? 25.691 68.808 28.864 1.00 47.06 217 LYS A C 1
ATOM 1690 O O . LYS A 1 220 ? 26.788 69.343 28.751 1.00 46.32 217 LYS A O 1
ATOM 1696 N N . GLY A 1 221 ? 24.952 68.468 27.811 1.00 41.41 218 GLY A N 1
ATOM 1697 C CA . GLY A 1 221 ? 25.499 68.495 26.463 1.00 35.03 218 GLY A CA 1
ATOM 1698 C C . GLY A 1 221 ? 25.971 67.082 26.160 1.00 40.87 218 GLY A C 1
ATOM 1699 O O . GLY A 1 221 ? 26.381 66.367 27.078 1.00 46.77 218 GLY A O 1
ATOM 1700 N N . LEU A 1 222 ? 25.911 66.672 24.893 1.00 36.69 219 LEU A N 1
ATOM 1701 C CA . LEU A 1 222 ? 26.164 65.271 24.533 1.00 38.44 219 LEU A CA 1
ATOM 1702 C C . LEU A 1 222 ? 27.639 64.892 24.617 1.00 41.55 219 LEU A C 1
ATOM 1703 O O . LEU A 1 222 ? 27.998 63.874 25.199 1.00 44.55 219 LEU A O 1
ATOM 1708 N N . ILE A 1 223 ? 28.491 65.704 24.012 1.00 40.69 220 ILE A N 1
ATOM 1709 C CA . ILE A 1 223 ? 29.931 65.498 24.107 1.00 46.65 220 ILE A CA 1
ATOM 1710 C C . ILE A 1 223 ? 30.419 65.550 25.557 1.00 46.17 220 ILE A C 1
ATOM 1711 O O . ILE A 1 223 ? 31.089 64.622 26.022 1.00 46.86 220 ILE A O 1
ATOM 1716 N N . PRO A 1 224 ? 30.066 66.622 26.285 1.00 46.81 221 PRO A N 1
ATOM 1717 C CA . PRO A 1 224 ? 30.382 66.649 27.716 1.00 39.46 221 PRO A CA 1
ATOM 1718 C C . PRO A 1 224 ? 29.964 65.353 28.418 1.00 43.92 221 PRO A C 1
ATOM 1719 O O . PRO A 1 224 ? 30.745 64.814 29.199 1.00 46.26 221 PRO A O 1
ATOM 1723 N N . THR A 1 225 ? 28.761 64.852 28.138 1.00 47.16 222 THR A N 1
ATOM 1724 C CA . THR A 1 225 ? 28.304 63.606 28.764 1.00 47.27 222 THR A CA 1
ATOM 1725 C C . THR A 1 225 ? 29.272 62.453 28.462 1.00 50.68 222 THR A C 1
ATOM 1726 O O . THR A 1 225 ? 29.693 61.708 29.360 1.00 53.46 222 THR A O 1
ATOM 1730 N N . ILE A 1 226 ? 29.638 62.332 27.191 1.00 48.74 223 ILE A N 1
ATOM 1731 C CA . ILE A 1 226 ? 30.498 61.258 26.717 1.00 46.00 223 ILE A CA 1
ATOM 1732 C C . ILE A 1 226 ? 31.900 61.325 27.332 1.00 48.46 223 ILE A C 1
ATOM 1733 O O . ILE A 1 226 ? 32.411 60.312 27.826 1.00 52.69 223 ILE A O 1
ATOM 1738 N N . LYS A 1 227 ? 32.510 62.510 27.306 1.00 43.24 224 LYS A N 1
ATOM 1739 C CA . LYS A 1 227 ? 33.856 62.698 27.871 1.00 49.70 224 LYS A CA 1
ATOM 1740 C C . LYS A 1 227 ? 33.911 62.294 29.330 1.00 52.57 224 LYS A C 1
ATOM 1741 O O . LYS A 1 227 ? 34.954 61.900 29.844 1.00 58.97 224 LYS A O 1
ATOM 1747 N N . GLU A 1 228 ? 32.772 62.396 29.993 1.00 51.10 225 GLU A N 1
ATOM 1748 C CA . GLU A 1 228 ? 32.691 62.168 31.422 1.00 57.07 225 GLU A CA 1
ATOM 1749 C C . GLU A 1 228 ? 32.532 60.688 31.738 1.00 51.35 225 GLU A C 1
ATOM 1750 O O . GLU A 1 228 ? 33.042 60.205 32.743 1.00 56.28 225 GLU A O 1
ATOM 1756 N N . ILE A 1 229 ? 31.837 59.953 30.882 1.00 47.29 226 ILE A N 1
ATOM 1757 C CA . ILE A 1 229 ? 31.556 58.557 31.204 1.00 52.15 226 ILE A CA 1
ATOM 1758 C C . ILE A 1 229 ? 32.402 57.574 30.410 1.00 51.16 226 ILE A C 1
ATOM 1759 O O . ILE A 1 229 ? 32.726 56.490 30.886 1.00 57.48 226 ILE A O 1
ATOM 1764 N N . LEU A 1 230 ? 32.783 57.959 29.206 1.00 51.40 227 LEU A N 1
ATOM 1765 C CA . LEU A 1 230 ? 33.394 56.998 28.310 1.00 53.70 227 LEU A CA 1
ATOM 1766 C C . LEU A 1 230 ? 34.735 56.466 28.823 1.00 60.91 227 LEU A C 1
ATOM 1767 O O . LEU A 1 230 ? 34.906 55.251 28.932 1.00 67.81 227 LEU A O 1
ATOM 1772 N N . PRO A 1 231 ? 35.679 57.367 29.169 1.00 57.06 228 PRO A N 1
ATOM 1773 C CA . PRO A 1 231 ? 37.009 56.927 29.623 1.00 56.64 228 PRO A CA 1
ATOM 1774 C C . PRO A 1 231 ? 36.944 56.003 30.840 1.00 58.60 228 PRO A C 1
ATOM 1775 O O . PRO A 1 231 ? 37.721 55.051 30.928 1.00 56.80 228 PRO A O 1
ATOM 1779 N N . VAL A 1 232 ? 36.027 56.285 31.761 1.00 58.10 229 VAL A N 1
ATOM 1780 C CA . VAL A 1 232 ? 35.795 55.413 32.910 1.00 64.43 229 VAL A CA 1
ATOM 1781 C C . VAL A 1 232 ? 35.426 53.986 32.481 1.00 68.89 229 VAL A C 1
ATOM 1782 O O . VAL A 1 232 ? 35.877 53.016 33.093 1.00 66.57 229 VAL A O 1
ATOM 1786 N N . VAL A 1 233 ? 34.601 53.857 31.439 1.00 65.34 230 VAL A N 1
ATOM 1787 C CA . VAL A 1 233 ? 34.215 52.530 30.952 1.00 61.34 230 VAL A CA 1
ATOM 1788 C C . VAL A 1 233 ? 35.349 51.856 30.166 1.00 65.20 230 VAL A C 1
ATOM 1789 O O . VAL A 1 233 ? 35.552 50.646 30.277 1.00 65.39 230 VAL A O 1
ATOM 1793 N N . GLN A 1 234 ? 36.093 52.645 29.392 1.00 67.96 231 GLN A N 1
ATOM 1794 C CA . GLN A 1 234 ? 37.258 52.142 28.661 1.00 71.41 231 GLN A CA 1
ATOM 1795 C C . GLN A 1 234 ? 38.310 51.557 29.598 1.00 73.07 231 GLN A C 1
ATOM 1796 O O . GLN A 1 234 ? 39.065 50.649 29.234 1.00 73.83 231 GLN A O 1
ATOM 1802 N N . ASP A 1 235 ? 38.379 52.111 30.801 1.00 70.59 232 ASP A N 1
ATOM 1803 C CA . ASP A 1 235 ? 39.318 51.632 31.799 1.00 69.96 232 ASP A CA 1
ATOM 1804 C C . ASP A 1 235 ? 39.004 50.193 32.179 1.00 72.19 232 ASP A C 1
ATOM 1805 O O . ASP A 1 235 ? 39.901 49.441 32.544 1.00 78.02 232 ASP A O 1
ATOM 1810 N N . LYS A 1 236 ? 37.728 49.816 32.090 1.00 67.86 233 LYS A N 1
ATOM 1811 C CA . LYS A 1 236 ? 37.275 48.499 32.536 1.00 71.90 233 LYS A CA 1
ATOM 1812 C C . LYS A 1 236 ? 37.141 47.509 31.388 1.00 70.75 233 LYS A C 1
ATOM 1813 O O . LYS A 1 236 ? 36.818 46.351 31.609 1.00 69.31 233 LYS A O 1
ATOM 1819 N N . THR A 1 237 ? 37.369 47.967 30.161 1.00 73.75 234 THR A N 1
ATOM 1820 C CA . THR A 1 237 ? 37.178 47.110 28.990 1.00 72.66 234 THR A CA 1
ATOM 1821 C C . THR A 1 237 ? 38.369 47.148 28.036 1.00 65.49 234 THR A C 1
ATOM 1822 O O . THR A 1 237 ? 39.297 47.937 28.204 1.00 60.57 234 THR A O 1
ATOM 1826 N N . ASP A 1 238 ? 38.310 46.287 27.027 1.00 63.71 235 ASP A N 1
ATOM 1827 C CA . ASP A 1 238 ? 39.351 46.168 26.018 1.00 62.65 235 ASP A CA 1
ATOM 1828 C C . ASP A 1 238 ? 38.948 46.819 24.690 1.00 61.38 235 ASP A C 1
ATOM 1829 O O . ASP A 1 238 ? 39.804 47.280 23.938 1.00 60.04 235 ASP A O 1
ATOM 1834 N N . PHE A 1 239 ? 37.647 46.836 24.400 1.00 57.21 236 PHE A N 1
ATOM 1835 C CA . PHE A 1 239 ? 37.145 47.398 23.146 1.00 56.76 236 PHE A CA 1
ATOM 1836 C C . PHE A 1 239 ? 35.863 48.169 23.363 1.00 54.48 236 PHE A C 1
ATOM 1837 O O . PHE A 1 239 ? 35.182 47.984 24.364 1.00 57.51 236 PHE A O 1
ATOM 1845 N N . ILE A 1 240 ? 35.531 49.049 22.433 1.00 52.56 237 ILE A N 1
ATOM 1846 C CA . ILE A 1 240 ? 34.203 49.635 22.453 1.00 51.14 237 ILE A CA 1
ATOM 1847 C C . ILE A 1 240 ? 33.543 49.458 21.106 1.00 47.91 237 ILE A C 1
ATOM 1848 O O . ILE A 1 240 ? 34.200 49.522 20.072 1.00 50.23 237 ILE A O 1
ATOM 1853 N N . PHE A 1 241 ? 32.240 49.194 21.144 1.00 46.26 238 PHE A N 1
ATOM 1854 C CA . PHE A 1 241 ? 31.431 49.016 19.950 1.00 44.44 238 PHE A CA 1
ATOM 1855 C C . PHE A 1 241 ? 30.383 50.113 19.956 1.00 44.37 238 PHE A C 1
ATOM 1856 O O . PHE A 1 241 ? 29.766 50.382 20.983 1.00 43.01 238 PHE A O 1
ATOM 1864 N N . ILE A 1 242 ? 30.217 50.767 18.817 1.00 43.16 239 ILE A N 1
ATOM 1865 C CA . ILE A 1 242 ? 29.220 51.826 18.670 1.00 45.22 239 ILE A CA 1
ATOM 1866 C C . ILE A 1 242 ? 27.959 51.261 17.993 1.00 45.08 239 ILE A C 1
ATOM 1867 O O . ILE A 1 242 ? 28.007 50.856 16.815 1.00 37.41 239 ILE A O 1
ATOM 1872 N N . SER A 1 243 ? 26.855 51.193 18.744 1.00 45.25 240 SER A N 1
ATOM 1873 C CA . SER A 1 243 ? 25.550 50.799 18.177 1.00 43.99 240 SER A CA 1
ATOM 1874 C C . SER A 1 243 ? 24.675 52.037 17.984 1.00 44.89 240 SER A C 1
ATOM 1875 O O . SER A 1 243 ? 24.268 52.695 18.954 1.00 41.18 240 SER A O 1
ATOM 1878 N N . VAL A 1 244 ? 24.416 52.383 16.732 1.00 41.91 241 VAL A N 1
ATOM 1879 C CA . VAL A 1 244 ? 23.618 53.567 16.466 1.00 36.17 241 VAL A CA 1
ATOM 1880 C C . VAL A 1 244 ? 22.193 53.174 16.070 1.00 34.49 241 VAL A C 1
ATOM 1881 O O . VAL A 1 244 ? 21.957 52.735 14.942 1.00 36.72 241 VAL A O 1
ATOM 1885 N N . ASP A 1 245 ? 21.246 53.304 16.993 1.00 31.95 242 ASP A N 1
ATOM 1886 C CA . ASP A 1 245 ? 19.839 53.154 16.612 1.00 28.94 242 ASP A CA 1
ATOM 1887 C C . ASP A 1 245 ? 19.316 54.516 16.174 1.00 28.04 242 ASP A C 1
ATOM 1888 O O . ASP A 1 245 ? 19.220 55.429 16.987 1.00 37.59 242 ASP A O 1
ATOM 1901 N N . ASP A 1 247 ? 16.613 55.807 15.637 1.00 26.38 244 ASP A N 1
ATOM 1902 C CA . ASP A 1 247 ? 15.438 56.388 16.276 1.00 30.26 244 ASP A CA 1
ATOM 1903 C C . ASP A 1 247 ? 15.821 57.173 17.532 1.00 30.49 244 ASP A C 1
ATOM 1904 O O . ASP A 1 247 ? 14.964 57.721 18.211 1.00 29.34 244 ASP A O 1
ATOM 1909 N N . VAL A 1 248 ? 17.117 57.241 17.828 1.00 30.56 245 VAL A N 1
ATOM 1910 C CA . VAL A 1 248 ? 17.585 58.152 18.862 1.00 28.52 245 VAL A CA 1
ATOM 1911 C C . VAL A 1 248 ? 17.353 59.576 18.346 1.00 32.81 245 VAL A C 1
ATOM 1912 O O . VAL A 1 248 ? 17.238 60.517 19.119 1.00 33.58 245 VAL A O 1
ATOM 1916 N N . LEU A 1 249 ? 17.247 59.735 17.033 1.00 28.94 246 LEU A N 1
ATOM 1917 C CA . LEU A 1 249 ? 17.069 61.083 16.468 1.00 34.15 246 LEU A CA 1
ATOM 1918 C C . LEU A 1 249 ? 15.632 61.604 16.564 1.00 33.89 246 LEU A C 1
ATOM 1919 O O . LEU A 1 249 ? 14.683 60.844 16.458 1.00 32.29 246 LEU A O 1
ATOM 1924 N N . ASP A 1 250 ? 15.481 62.903 16.775 1.00 28.77 247 ASP A N 1
ATOM 1925 C CA . ASP A 1 250 ? 14.160 63.524 16.737 1.00 30.10 247 ASP A CA 1
ATOM 1926 C C . ASP A 1 250 ? 13.386 63.137 15.469 1.00 31.27 247 ASP A C 1
ATOM 1927 O O . ASP A 1 250 ? 13.977 62.986 14.412 1.00 31.88 247 ASP A O 1
ATOM 1932 N N . GLN A 1 251 ? 12.062 62.993 15.548 1.00 34.28 248 GLN A N 1
ATOM 1933 C CA . GLN A 1 251 ? 11.335 62.571 14.347 1.00 28.65 248 GLN A CA 1
ATOM 1934 C C . GLN A 1 251 ? 11.590 63.556 13.200 1.00 30.78 248 GLN A C 1
ATOM 1935 O O . GLN A 1 251 ? 11.627 63.166 12.038 1.00 28.81 248 GLN A O 1
ATOM 1941 N N . SER A 1 252 ? 11.784 64.829 13.524 1.00 29.56 249 SER A N 1
ATOM 1942 C CA . SER A 1 252 ? 11.997 65.824 12.466 1.00 35.97 249 SER A CA 1
ATOM 1943 C C . SER A 1 252 ? 13.278 65.538 11.701 1.00 30.19 249 SER A C 1
ATOM 1944 O O . SER A 1 252 ? 13.389 65.875 10.524 1.00 30.32 249 SER A O 1
ATOM 1947 N N . HIS A 1 253 ? 14.243 64.921 12.375 1.00 24.21 250 HIS A N 1
ATOM 1948 C CA . HIS A 1 253 ? 15.547 64.634 11.762 1.00 28.89 250 HIS A CA 1
ATOM 1949 C C . HIS A 1 253 ? 15.679 63.231 11.157 1.00 31.53 250 HIS A C 1
ATOM 1950 O O . HIS A 1 253 ? 16.554 62.990 10.309 1.00 28.84 250 HIS A O 1
ATOM 1957 N N . ALA A 1 254 ? 14.835 62.304 11.603 1.00 31.52 251 ALA A N 1
ATOM 1958 C CA . ALA A 1 254 ? 14.865 60.932 11.095 1.00 31.45 251 ALA A CA 1
ATOM 1959 C C . ALA A 1 254 ? 13.429 60.410 10.937 1.00 33.21 251 ALA A C 1
ATOM 1960 O O . ALA A 1 254 ? 12.950 59.617 11.753 1.00 34.38 251 ALA A O 1
ATOM 1962 N N . PRO A 1 255 ? 12.726 60.880 9.895 1.00 25.77 252 PRO A N 1
ATOM 1963 C CA . PRO A 1 255 ? 11.316 60.505 9.721 1.00 27.29 252 PRO A CA 1
ATOM 1964 C C . PRO A 1 255 ? 11.146 59.038 9.313 1.00 27.14 252 PRO A C 1
ATOM 1965 O O . PRO A 1 255 ? 10.068 58.494 9.459 1.00 30.81 252 PRO A O 1
ATOM 1969 N N . GLY A 1 256 ? 12.212 58.399 8.846 1.00 27.32 253 GLY A N 1
ATOM 1970 C CA . GLY A 1 256 ? 12.130 57.022 8.393 1.00 22.83 253 GLY A CA 1
ATOM 1971 C C . GLY A 1 256 ? 12.436 55.952 9.427 1.00 34.45 253 GLY A C 1
ATOM 1972 O O . GLY A 1 256 ? 12.814 54.839 9.069 1.00 50.38 253 GLY A O 1
ATOM 1973 N N . CYS A 1 257 ? 12.297 56.264 10.709 1.00 33.77 254 CYS A N 1
ATOM 1974 C CA . CYS A 1 257 ? 12.475 55.234 11.737 1.00 38.17 254 CYS A CA 1
ATOM 1975 C C . CYS A 1 257 ? 11.105 54.722 12.168 1.00 40.19 254 CYS A C 1
ATOM 1976 O O . CYS A 1 257 ? 10.190 55.513 12.344 1.00 40.70 254 CYS A O 1
ATOM 1979 N N . PRO A 1 258 ? 10.954 53.402 12.340 1.00 43.07 255 PRO A N 1
ATOM 1980 C CA . PRO A 1 258 ? 9.639 52.916 12.769 1.00 41.59 255 PRO A CA 1
ATOM 1981 C C . PRO A 1 258 ? 9.132 53.671 13.986 1.00 41.08 255 PRO A C 1
ATOM 1982 O O . PRO A 1 258 ? 8.002 54.166 13.937 1.00 41.15 255 PRO A O 1
ATOM 1986 N N . ALA A 1 259 ? 9.969 53.802 15.018 1.00 38.04 256 ALA A N 1
ATOM 1987 C CA . ALA A 1 259 ? 9.618 54.509 16.264 1.00 37.07 256 ALA A CA 1
ATOM 1988 C C . ALA A 1 259 ? 10.035 55.978 16.282 1.00 35.10 256 ALA A C 1
ATOM 1989 O O . ALA A 1 259 ? 11.102 56.321 16.771 1.00 43.54 256 ALA A O 1
ATOM 1991 N N . ILE A 1 260 ? 9.177 56.836 15.752 1.00 36.28 257 ILE A N 1
ATOM 1992 C CA . ILE A 1 260 ? 9.382 58.275 15.750 1.00 33.69 257 ILE A CA 1
ATOM 1993 C C . ILE A 1 260 ? 8.555 58.953 16.833 1.00 35.73 257 ILE A C 1
ATOM 1994 O O . ILE A 1 260 ? 7.493 58.471 17.222 1.00 32.19 257 ILE A O 1
ATOM 1999 N N . GLY A 1 261 ? 9.031 60.107 17.273 1.00 36.52 258 GLY A N 1
ATOM 2000 C CA . GLY A 1 261 ? 8.346 60.928 18.255 1.00 31.81 258 GLY A CA 1
ATOM 2001 C C . GLY A 1 261 ? 9.226 62.156 18.462 1.00 35.17 258 GLY A C 1
ATOM 2002 O O . GLY A 1 261 ? 10.324 62.222 17.926 1.00 30.31 258 GLY A O 1
ATOM 2003 N N . PRO A 1 262 ? 8.748 63.128 19.239 1.00 35.74 259 PRO A N 1
ATOM 2004 C CA . PRO A 1 262 ? 9.487 64.377 19.423 1.00 35.87 259 PRO A CA 1
ATOM 2005 C C . PRO A 1 262 ? 10.461 64.223 20.554 1.00 34.55 259 PRO A C 1
ATOM 2006 O O . PRO A 1 262 ? 10.241 63.352 21.385 1.00 39.47 259 PRO A O 1
ATOM 2010 N N . GLY A 1 263 ? 11.513 65.044 20.583 1.00 36.89 260 GLY A N 1
ATOM 2011 C CA . GLY A 1 263 ? 12.437 65.089 21.710 1.00 32.28 260 GLY A CA 1
ATOM 2012 C C . GLY A 1 263 ? 13.675 64.213 21.593 1.00 32.87 260 GLY A C 1
ATOM 2013 O O . GLY A 1 263 ? 14.198 63.731 22.596 1.00 44.68 260 GLY A O 1
ATOM 2014 N N . GLY A 1 264 ? 14.157 64.005 20.378 1.00 36.27 261 GLY A N 1
ATOM 2015 C CA . GLY A 1 264 ? 15.369 63.230 20.169 1.00 40.03 261 GLY A CA 1
ATOM 2016 C C . GLY A 1 264 ? 16.584 64.120 19.939 1.00 41.10 261 GLY A C 1
ATOM 2017 O O . GLY A 1 264 ? 16.530 65.326 20.168 1.00 38.14 261 GLY A O 1
ATOM 2018 N N . LEU A 1 265 ? 17.679 63.517 19.485 1.00 37.92 262 LEU A N 1
ATOM 2019 C CA . LEU A 1 265 ? 18.877 64.258 19.137 1.00 31.48 262 LEU A CA 1
ATOM 2020 C C . LEU A 1 265 ? 18.716 64.845 17.757 1.00 26.61 262 LEU A C 1
ATOM 2021 O O . LEU A 1 265 ? 17.925 64.366 16.956 1.00 28.58 262 LEU A O 1
ATOM 2026 N N . TYR A 1 266 ? 19.505 65.864 17.468 1.00 24.50 263 TYR A N 1
ATOM 2027 C CA . TYR A 1 266 ? 19.596 66.374 16.117 1.00 29.52 263 TYR A CA 1
ATOM 2028 C C . TYR A 1 266 ? 20.768 65.691 15.421 1.00 30.91 263 TYR A C 1
ATOM 2029 O O . TYR A 1 266 ? 21.650 65.138 16.094 1.00 28.47 263 TYR A O 1
ATOM 2038 N N . THR A 1 267 ? 20.743 65.664 14.090 1.00 29.14 264 THR A N 1
ATOM 2039 C CA . THR A 1 267 ? 21.704 64.862 13.349 1.00 34.89 264 THR A CA 1
ATOM 2040 C C . THR A 1 267 ? 23.148 65.376 13.469 1.00 40.39 264 THR A C 1
ATOM 2041 O O . THR A 1 267 ? 24.072 64.574 13.597 1.00 41.02 264 THR A O 1
ATOM 2045 N N . ASP A 1 268 ? 23.345 66.694 13.442 1.00 41.24 265 ASP A N 1
ATOM 2046 C CA . ASP A 1 268 ? 24.699 67.253 13.603 1.00 38.57 265 ASP A CA 1
ATOM 2047 C C . ASP A 1 268 ? 25.262 66.932 14.986 1.00 40.68 265 ASP A C 1
ATOM 2048 O O . ASP A 1 268 ? 26.455 66.699 15.156 1.00 42.56 265 ASP A O 1
ATOM 2053 N N . GLU A 1 269 ? 24.371 66.887 15.966 1.00 41.12 266 GLU A N 1
ATOM 2054 C CA . GLU A 1 269 ? 24.716 66.570 17.337 1.00 35.32 266 GLU A CA 1
ATOM 2055 C C . GLU A 1 269 ? 25.174 65.098 17.450 1.00 36.93 266 GLU A C 1
ATOM 2056 O O . GLU A 1 269 ? 26.083 64.763 18.218 1.00 36.32 266 GLU A O 1
ATOM 2062 N N . LEU A 1 270 ? 24.552 64.216 16.669 1.00 30.07 267 LEU A N 1
ATOM 2063 C CA . LEU A 1 270 ? 24.918 62.802 16.690 1.00 30.79 267 LEU A CA 1
ATOM 2064 C C . LEU A 1 270 ? 26.190 62.545 15.866 1.00 30.98 267 LEU A C 1
ATOM 2065 O O . LEU A 1 270 ? 27.033 61.727 16.238 1.00 32.41 267 LEU A O 1
ATOM 2070 N N . LEU A 1 271 ? 26.328 63.251 14.751 1.00 24.26 268 LEU A N 1
ATOM 2071 C CA . LEU A 1 271 ? 27.518 63.117 13.901 1.00 32.66 268 LEU A CA 1
ATOM 2072 C C . LEU A 1 271 ? 28.796 63.478 14.669 1.00 39.21 268 LEU A C 1
ATOM 2073 O O . LEU A 1 271 ? 29.812 62.763 14.604 1.00 32.52 268 LEU A O 1
ATOM 2078 N N . GLU A 1 272 ? 28.727 64.581 15.410 1.00 35.18 269 GLU A N 1
ATOM 2079 C CA . GLU A 1 272 ? 29.868 65.047 16.194 1.00 42.26 269 GLU A CA 1
ATOM 2080 C C . GLU A 1 272 ? 30.242 64.001 17.229 1.00 39.91 269 GLU A C 1
ATOM 2081 O O . GLU A 1 272 ? 31.404 63.635 17.343 1.00 37.44 269 GLU A O 1
ATOM 2087 N N . ALA A 1 273 ? 29.243 63.514 17.967 1.00 35.56 270 ALA A N 1
ATOM 2088 C CA . ALA A 1 273 ? 29.474 62.518 19.005 1.00 34.48 270 ALA A CA 1
ATOM 2089 C C . ALA A 1 273 ? 30.086 61.256 18.412 1.00 40.91 270 ALA A C 1
ATOM 2090 O O . ALA A 1 273 ? 30.971 60.659 19.008 1.00 37.81 270 ALA A O 1
ATOM 2092 N N . VAL A 1 274 ? 29.622 60.857 17.233 1.00 42.08 271 VAL A N 1
ATOM 2093 C CA . VAL A 1 274 ? 30.136 59.645 16.614 1.00 42.81 271 VAL A CA 1
ATOM 2094 C C . VAL A 1 274 ? 31.581 59.823 16.171 1.00 37.54 271 VAL A C 1
ATOM 2095 O O . VAL A 1 274 ? 32.386 58.922 16.344 1.00 37.61 271 VAL A O 1
ATOM 2099 N N . LYS A 1 275 ? 31.899 60.982 15.607 1.00 36.66 272 LYS A N 1
ATOM 2100 C CA . LYS A 1 275 ? 33.286 61.299 15.270 1.00 41.36 272 LYS A CA 1
ATOM 2101 C C . LYS A 1 275 ? 34.149 61.240 16.519 1.00 41.20 272 LYS A C 1
ATOM 2102 O O . LYS A 1 275 ? 35.243 60.707 16.492 1.00 41.90 272 LYS A O 1
ATOM 2108 N N . TYR A 1 276 ? 33.645 61.793 17.616 1.00 39.98 273 TYR A N 1
ATOM 2109 C CA . TYR A 1 276 ? 34.427 61.865 18.834 1.00 40.72 273 TYR A CA 1
ATOM 2110 C C . TYR A 1 276 ? 34.697 60.477 19.447 1.00 42.45 273 TYR A C 1
ATOM 2111 O O . TYR A 1 276 ? 35.802 60.196 19.901 1.00 40.09 273 TYR A O 1
ATOM 2120 N N . ILE A 1 277 ? 33.687 59.619 19.466 1.00 40.59 274 ILE A N 1
ATOM 2121 C CA . ILE A 1 277 ? 33.864 58.261 19.953 1.00 43.31 274 ILE A CA 1
ATOM 2122 C C . ILE A 1 277 ? 34.809 57.489 19.033 1.00 44.25 274 ILE A C 1
ATOM 2123 O O . ILE A 1 277 ? 35.621 56.688 19.499 1.00 44.24 274 ILE A O 1
ATOM 2128 N N . ALA A 1 278 ? 34.730 57.750 17.733 1.00 41.83 275 ALA A N 1
ATOM 2129 C CA . ALA A 1 278 ? 35.481 56.948 16.764 1.00 44.63 275 ALA A CA 1
ATOM 2130 C C . ALA A 1 278 ? 36.993 57.219 16.744 1.00 45.56 275 ALA A C 1
ATOM 2131 O O . ALA A 1 278 ? 37.740 56.495 16.079 1.00 46.49 275 ALA A O 1
ATOM 2133 N N . GLN A 1 279 ? 37.439 58.251 17.462 1.00 42.09 276 GLN A N 1
ATOM 2134 C CA . GLN A 1 279 ? 38.870 58.516 17.639 1.00 45.95 276 GLN A CA 1
ATOM 2135 C C . GLN A 1 279 ? 39.447 57.748 18.814 1.00 50.24 276 GLN A C 1
ATOM 2136 O O . GLN A 1 279 ? 40.652 57.630 18.944 1.00 60.82 276 GLN A O 1
ATOM 2142 N N . GLN A 1 280 ? 38.588 57.269 19.699 1.00 49.48 277 GLN A N 1
ATOM 2143 C CA . GLN A 1 280 ? 39.053 56.631 20.919 1.00 47.06 277 GLN A CA 1
ATOM 2144 C C . GLN A 1 280 ? 39.768 55.353 20.581 1.00 55.30 277 GLN A C 1
ATOM 2145 O O . GLN A 1 280 ? 39.676 54.885 19.442 1.00 49.97 277 GLN A O 1
ATOM 2151 N N . PRO A 1 281 ? 40.506 54.803 21.568 1.00 64.90 278 PRO A N 1
ATOM 2152 C CA . PRO A 1 281 ? 41.332 53.611 21.406 1.00 63.00 278 PRO A CA 1
ATOM 2153 C C . PRO A 1 281 ? 40.466 52.396 21.213 1.00 58.54 278 PRO A C 1
ATOM 2154 O O . PRO A 1 281 ? 39.490 52.204 21.944 1.00 56.43 278 PRO A O 1
ATOM 2158 N N . ASN A 1 282 ? 40.823 51.594 20.223 1.00 55.16 279 ASN A N 1
ATOM 2159 C CA . ASN A 1 282 ? 40.283 50.255 20.101 1.00 55.56 279 ASN A CA 1
ATOM 2160 C C . ASN A 1 282 ? 38.778 50.192 19.831 1.00 50.22 279 ASN A C 1
ATOM 2161 O O . ASN A 1 282 ? 38.059 49.409 20.450 1.00 50.23 279 ASN A O 1
ATOM 2166 N N . VAL A 1 283 ? 38.324 51.038 18.908 1.00 52.73 280 VAL A N 1
ATOM 2167 C CA . VAL A 1 283 ? 36.973 50.960 18.372 1.00 48.26 280 VAL A CA 1
ATOM 2168 C C . VAL A 1 283 ? 36.902 49.743 17.471 1.00 50.63 280 VAL A C 1
ATOM 2169 O O . VAL A 1 283 ? 37.548 49.709 16.423 1.00 51.80 280 VAL A O 1
ATOM 2173 N N . ALA A 1 284 ? 36.129 48.741 17.871 1.00 48.56 281 ALA A N 1
ATOM 2174 C CA . ALA A 1 284 ? 36.115 47.475 17.145 1.00 50.39 281 ALA A CA 1
ATOM 2175 C C . ALA A 1 284 ? 35.093 47.444 16.022 1.00 54.61 281 ALA A C 1
ATOM 2176 O O . ALA A 1 284 ? 35.090 46.517 15.214 1.00 53.04 281 ALA A O 1
ATOM 2178 N N . GLY A 1 285 ? 34.220 48.449 15.970 1.00 54.62 282 GLY A N 1
ATOM 2179 C CA . GLY A 1 285 ? 33.119 48.447 15.016 1.00 44.82 282 GLY A CA 1
ATOM 2180 C C . GLY A 1 285 ? 32.006 49.448 15.279 1.00 45.87 282 GLY A C 1
ATOM 2181 O O . GLY A 1 285 ? 31.925 50.039 16.361 1.00 45.42 282 GLY A O 1
ATOM 2182 N N . ILE A 1 286 ? 31.152 49.644 14.268 1.00 43.91 283 ILE A N 1
ATOM 2183 C CA . ILE A 1 286 ? 29.947 50.462 14.388 1.00 40.37 283 ILE A CA 1
ATOM 2184 C C . ILE A 1 286 ? 28.816 49.842 13.579 1.00 44.02 283 ILE A C 1
ATOM 2185 O O . ILE A 1 286 ? 29.032 49.302 12.491 1.00 41.60 283 ILE A O 1
ATOM 2190 N N . GLU A 1 287 ? 27.604 49.922 14.112 1.00 43.10 284 GLU A N 1
ATOM 2191 C CA . GLU A 1 287 ? 26.439 49.470 13.377 1.00 40.96 284 GLU A CA 1
ATOM 2192 C C . GLU A 1 287 ? 25.327 50.527 13.404 1.00 41.86 284 GLU A C 1
ATOM 2193 O O . GLU A 1 287 ? 25.239 51.350 14.324 1.00 37.46 284 GLU A O 1
ATOM 2199 N N . ILE A 1 288 ? 24.475 50.471 12.388 1.00 41.86 285 ILE A N 1
ATOM 2200 C CA . ILE A 1 288 ? 23.360 51.397 12.230 1.00 37.88 285 ILE A CA 1
ATOM 2201 C C . ILE A 1 288 ? 22.062 50.604 12.036 1.00 35.72 285 ILE A C 1
ATOM 2202 O O . ILE A 1 288 ? 21.941 49.800 11.113 1.00 36.79 285 ILE A O 1
ATOM 2207 N N . VAL A 1 289 ? 21.114 50.784 12.944 1.00 30.63 286 VAL A N 1
ATOM 2208 C CA . VAL A 1 289 ? 19.868 50.035 12.861 1.00 38.44 286 VAL A CA 1
ATOM 2209 C C . VAL A 1 289 ? 18.645 50.948 12.756 1.00 39.15 286 VAL A C 1
ATOM 2210 O O . VAL A 1 289 ? 18.738 52.161 12.954 1.00 40.06 286 VAL A O 1
ATOM 2214 N N . GLU A 1 290 ? 17.505 50.345 12.437 1.00 33.53 287 GLU A N 1
ATOM 2215 C CA . GLU A 1 290 ? 16.210 51.003 12.466 1.00 31.42 287 GLU A CA 1
ATOM 2216 C C . GLU A 1 290 ? 16.039 52.134 11.446 1.00 38.10 287 GLU A C 1
ATOM 2217 O O . GLU A 1 290 ? 15.248 53.050 11.666 1.00 40.28 287 GLU A O 1
ATOM 2223 N N . VAL A 1 291 ? 16.789 52.078 10.347 1.00 32.09 288 VAL A N 1
ATOM 2224 C CA . VAL A 1 291 ? 16.458 52.886 9.179 1.00 29.48 288 VAL A CA 1
ATOM 2225 C C . VAL A 1 291 ? 15.487 52.101 8.303 1.00 36.42 288 VAL A C 1
ATOM 2226 O O . VAL A 1 291 ? 15.754 50.950 7.974 1.00 37.16 288 VAL A O 1
ATOM 2230 N N . ASP A 1 292 ? 14.361 52.721 7.935 1.00 32.41 289 ASP A N 1
ATOM 2231 C CA . ASP A 1 292 ? 13.360 52.060 7.096 1.00 30.62 289 ASP A CA 1
ATOM 2232 C C . ASP A 1 292 ? 12.979 52.899 5.884 1.00 29.71 289 ASP A C 1
ATOM 2233 O O . ASP A 1 292 ? 12.112 53.749 5.966 1.00 34.33 289 ASP A O 1
ATOM 2238 N N . PRO A 1 293 ? 13.605 52.635 4.740 1.00 33.73 290 PRO A N 1
ATOM 2239 C CA . PRO A 1 293 ? 13.388 53.476 3.566 1.00 31.48 290 PRO A CA 1
ATOM 2240 C C . PRO A 1 293 ? 11.937 53.548 3.128 1.00 31.05 290 PRO A C 1
ATOM 2241 O O . PRO A 1 293 ? 11.600 54.505 2.442 1.00 41.95 290 PRO A O 1
ATOM 2245 N N . THR A 1 294 ? 11.109 52.565 3.481 1.00 30.80 291 THR A N 1
ATOM 2246 C CA . THR A 1 294 ? 9.704 52.600 3.092 1.00 33.05 291 THR A CA 1
ATOM 2247 C C . THR A 1 294 ? 8.913 53.658 3.878 1.00 34.47 291 THR A C 1
ATOM 2248 O O . THR A 1 294 ? 7.846 54.079 3.450 1.00 33.33 291 THR A O 1
ATOM 2252 N N . LEU A 1 295 ? 9.424 54.089 5.027 1.00 34.10 292 LEU A N 1
ATOM 2253 C CA . LEU A 1 295 ? 8.714 55.088 5.831 1.00 30.86 292 LEU A CA 1
ATOM 2254 C C . LEU A 1 295 ? 9.336 56.473 5.670 1.00 31.76 292 LEU A C 1
ATOM 2255 O O . LEU A 1 295 ? 8.909 57.427 6.319 1.00 30.92 292 LEU A O 1
ATOM 2260 N N . ASP A 1 296 ? 10.341 56.588 4.810 1.00 26.73 293 ASP A N 1
ATOM 2261 C CA . ASP A 1 296 ? 11.163 57.798 4.797 1.00 25.25 293 ASP A CA 1
ATOM 2262 C C . ASP A 1 296 ? 10.586 58.890 3.880 1.00 32.36 293 ASP A C 1
ATOM 2263 O O . ASP A 1 296 ? 9.714 58.630 3.025 1.00 29.93 293 ASP A O 1
ATOM 2268 N N . PHE A 1 297 ? 11.070 60.113 4.048 1.00 27.76 294 PHE A N 1
ATOM 2269 C CA . PHE A 1 297 ? 10.801 61.132 3.064 1.00 27.15 294 PHE A CA 1
ATOM 2270 C C . PHE A 1 297 ? 12.019 61.280 2.202 1.00 27.75 294 PHE A C 1
ATOM 2271 O O . PHE A 1 297 ? 13.109 61.557 2.709 1.00 33.53 294 PHE A O 1
ATOM 2279 N N . ARG A 1 298 ? 11.818 61.153 0.897 1.00 30.58 295 ARG A N 1
ATOM 2280 C CA . ARG A 1 298 ? 12.911 60.984 -0.046 1.00 32.12 295 ARG A CA 1
ATOM 2281 C C . ARG A 1 298 ? 13.809 59.935 0.581 1.00 35.71 295 ARG A C 1
ATOM 2282 O O . ARG A 1 298 ? 13.318 58.855 0.902 1.00 32.73 295 ARG A O 1
ATOM 2290 N N . ASP A 1 299 ? 15.090 60.236 0.794 1.00 27.06 296 ASP A N 1
ATOM 2291 C CA . ASP A 1 299 ? 15.953 59.260 1.469 1.00 38.69 296 ASP A CA 1
ATOM 2292 C C . ASP A 1 299 ? 16.673 59.864 2.682 1.00 35.53 296 ASP A C 1
ATOM 2293 O O . ASP A 1 299 ? 17.754 59.421 3.055 1.00 30.81 296 ASP A O 1
ATOM 2306 N N . THR A 1 301 ? 16.735 59.746 5.901 1.00 19.91 298 THR A N 1
ATOM 2307 C CA . THR A 1 301 ? 17.277 59.012 7.029 1.00 27.89 298 THR A CA 1
ATOM 2308 C C . THR A 1 301 ? 18.436 58.130 6.567 1.00 35.20 298 THR A C 1
ATOM 2309 O O . THR A 1 301 ? 19.402 57.920 7.310 1.00 30.71 298 THR A O 1
ATOM 2313 N N . SER A 1 302 ? 18.344 57.624 5.337 1.00 29.39 299 SER A N 1
ATOM 2314 C CA . SER A 1 302 ? 19.477 56.904 4.765 1.00 34.10 299 SER A CA 1
ATOM 2315 C C . SER A 1 302 ? 20.671 57.858 4.589 1.00 33.10 299 SER A C 1
ATOM 2316 O O . SER A 1 302 ? 21.803 57.471 4.850 1.00 34.59 299 SER A O 1
ATOM 2319 N N . ARG A 1 303 ? 20.413 59.101 4.166 1.00 29.75 300 ARG A N 1
ATOM 2320 C CA . ARG A 1 303 ? 21.483 60.091 4.073 1.00 31.53 300 ARG A CA 1
ATOM 2321 C C . ARG A 1 303 ? 22.033 60.363 5.473 1.00 31.74 300 ARG A C 1
ATOM 2322 O O . ARG A 1 303 ? 23.236 60.361 5.669 1.00 34.19 300 ARG A O 1
ATOM 2330 N N . ALA A 1 304 ? 21.162 60.566 6.457 1.00 27.65 301 ALA A N 1
ATOM 2331 C CA . ALA A 1 304 ? 21.655 60.718 7.823 1.00 31.87 301 ALA A CA 1
ATOM 2332 C C . ALA A 1 304 ? 22.598 59.566 8.216 1.00 31.97 301 ALA A C 1
ATOM 2333 O O . ALA A 1 304 ? 23.711 59.787 8.692 1.00 33.38 301 ALA A O 1
ATOM 2335 N N . ALA A 1 305 ? 22.142 58.334 8.025 1.00 28.80 302 ALA A N 1
ATOM 2336 C CA . ALA A 1 305 ? 22.948 57.168 8.350 1.00 31.33 302 ALA A CA 1
A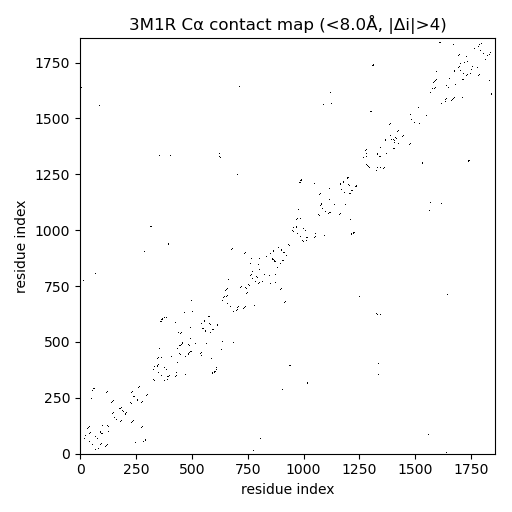TOM 2337 C C . ALA A 1 305 ? 24.260 57.146 7.569 1.00 37.04 302 ALA A C 1
ATOM 2338 O O . ALA A 1 305 ? 25.298 56.809 8.118 1.00 32.48 302 ALA A O 1
ATOM 2340 N N . ALA A 1 306 ? 24.219 57.515 6.291 1.00 36.28 303 ALA A N 1
ATOM 2341 C CA . ALA A 1 306 ? 25.442 57.522 5.509 1.00 29.59 303 ALA A CA 1
ATOM 2342 C C . ALA A 1 306 ? 26.443 58.530 6.096 1.00 34.41 303 ALA A C 1
ATOM 2343 O O . ALA A 1 306 ? 27.650 58.284 6.117 1.00 34.52 303 ALA A O 1
ATOM 2345 N N . HIS A 1 307 ? 25.940 59.646 6.611 1.00 33.50 304 HIS A N 1
ATOM 2346 C CA . HIS A 1 307 ? 26.822 60.631 7.224 1.00 37.09 304 HIS A CA 1
ATOM 2347 C C . HIS A 1 307 ? 27.373 60.157 8.553 1.00 34.12 30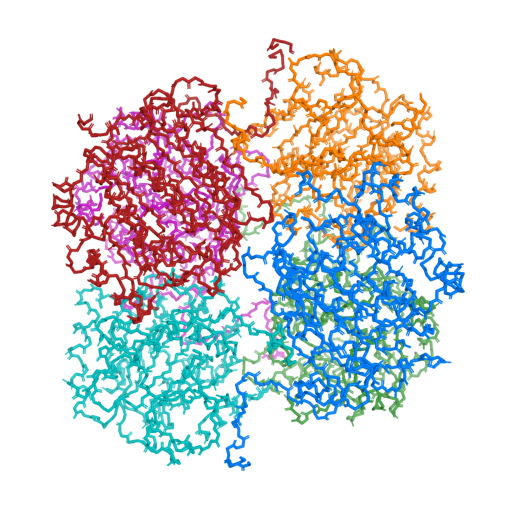4 HIS A C 1
ATOM 2348 O O . HIS A 1 307 ? 28.475 60.547 8.948 1.00 34.51 304 HIS A O 1
ATOM 2355 N N . VAL A 1 308 ? 26.609 59.308 9.236 1.00 29.44 305 VAL A N 1
ATOM 2356 C CA . VAL A 1 308 ? 27.097 58.690 10.461 1.00 34.53 305 VAL A CA 1
ATOM 2357 C C . VAL A 1 308 ? 28.369 57.896 10.163 1.00 37.41 305 VAL A C 1
ATOM 2358 O O . VAL A 1 308 ? 29.304 57.902 10.957 1.00 40.80 305 VAL A O 1
ATOM 2362 N N . LEU A 1 309 ? 28.376 57.210 9.018 1.00 41.73 306 LEU A N 1
ATOM 2363 C CA . LEU A 1 309 ? 29.496 56.380 8.580 1.00 42.96 306 LEU A CA 1
ATOM 2364 C C . LEU A 1 309 ? 30.697 57.267 8.251 1.00 42.25 306 LEU A C 1
ATOM 2365 O O . LEU A 1 309 ? 31.797 57.036 8.741 1.00 40.52 306 LEU A O 1
ATOM 2370 N N . LEU A 1 310 ? 30.468 58.274 7.408 1.00 34.86 307 LEU A N 1
ATOM 2371 C CA . LEU A 1 310 ? 31.489 59.253 7.054 1.00 37.57 307 LEU A CA 1
ATOM 2372 C C . LEU A 1 310 ? 32.184 59.867 8.286 1.00 35.26 307 LEU A C 1
ATOM 2373 O O . LEU A 1 310 ? 33.401 59.965 8.330 1.00 35.62 307 LEU A O 1
ATOM 2378 N N . HIS A 1 311 ? 31.404 60.270 9.282 1.00 35.31 308 HIS A N 1
ATOM 2379 C CA . HIS A 1 311 ? 31.962 60.812 10.523 1.00 43.93 308 HIS A CA 1
ATOM 2380 C C . HIS A 1 311 ? 32.652 59.749 11.391 1.00 42.66 308 HIS A C 1
ATOM 2381 O O . HIS A 1 311 ? 33.606 60.055 12.105 1.00 42.88 308 HIS A O 1
ATOM 2388 N N . ALA A 1 312 ? 32.169 58.509 11.326 1.00 34.53 309 ALA A N 1
ATOM 2389 C CA . ALA A 1 312 ? 32.883 57.392 11.937 1.00 37.58 309 ALA A CA 1
ATOM 2390 C C . ALA A 1 312 ? 34.248 57.234 11.267 1.00 38.54 309 ALA A C 1
ATOM 2391 O O . ALA A 1 312 ? 35.275 57.193 11.948 1.00 38.80 309 ALA A O 1
ATOM 2393 N N . LEU A 1 313 ? 34.258 57.164 9.936 1.00 38.46 310 LEU A N 1
ATOM 2394 C CA . LEU A 1 313 ? 35.515 57.042 9.185 1.00 41.23 310 LEU A CA 1
ATOM 2395 C C . LEU A 1 313 ? 36.461 58.189 9.520 1.00 48.38 310 LEU A C 1
ATOM 2396 O O . LEU A 1 313 ? 37.659 57.989 9.718 1.00 50.17 310 LEU A O 1
ATOM 2401 N N . LYS A 1 314 ? 35.901 59.395 9.565 1.00 48.48 311 LYS A N 1
ATOM 2402 C CA . LYS A 1 314 ? 36.637 60.606 9.880 1.00 42.18 311 LYS A CA 1
ATOM 2403 C C . LYS A 1 314 ? 37.303 60.548 11.245 1.00 41.19 311 LYS A C 1
ATOM 2404 O O . LYS A 1 314 ? 38.460 60.914 11.384 1.00 41.30 311 LYS A O 1
ATOM 2410 N N . GLY A 1 315 ? 36.572 60.100 12.260 1.00 40.40 312 GLY A N 1
ATOM 2411 C CA . GLY A 1 315 ? 37.138 59.982 13.594 1.00 38.90 312 GLY A CA 1
ATOM 2412 C C . GLY A 1 315 ? 38.273 58.963 13.611 1.00 44.69 312 GLY A C 1
ATOM 2413 O O . GLY A 1 315 ? 39.336 59.155 14.264 1.00 37.51 312 GLY A O 1
ATOM 2422 N N . LYS A 1 317 ? 40.271 58.184 11.262 1.00 50.17 314 LYS A N 1
ATOM 2423 C CA . LYS A 1 317 ? 41.454 58.683 10.573 1.00 56.43 314 LYS A CA 1
ATOM 2424 C C . LYS A 1 317 ? 42.139 59.745 11.439 1.00 57.29 314 LYS A C 1
ATOM 2425 O O . LYS A 1 317 ? 43.320 60.033 11.279 1.00 59.02 314 LYS A O 1
ATOM 2431 N N . LEU A 1 318 ? 41.371 60.298 12.372 1.00 60.11 315 LEU A N 1
ATOM 2432 C CA . LEU A 1 318 ? 41.839 61.272 13.354 1.00 52.94 315 LEU A CA 1
ATOM 2433 C C . LEU A 1 318 ? 42.454 60.625 14.585 1.00 58.18 315 LEU A C 1
ATOM 2434 O O . LEU A 1 318 ? 43.247 61.250 15.284 1.00 63.46 315 LEU A O 1
ATOM 2439 N N . SER A 1 319 ? 42.086 59.377 14.863 1.00 60.99 316 SER A N 1
ATOM 2440 C CA . SER A 1 319 ? 42.462 58.757 16.131 1.00 62.41 316 SER A CA 1
ATOM 2441 C C . SER A 1 319 ? 43.967 58.824 16.387 1.00 71.43 316 SER A C 1
ATOM 2442 O O . SER A 1 319 ? 44.771 58.472 15.516 1.00 68.65 316 SER A O 1
ATOM 2445 N N . PRO A 1 320 ? 44.341 59.303 17.587 1.00 74.49 317 PRO A N 1
ATOM 2446 C CA . PRO A 1 320 ? 45.721 59.336 18.077 1.00 81.36 317 PRO A CA 1
ATOM 2447 C C . PRO A 1 320 ? 46.205 57.964 18.549 1.00 88.90 317 PRO A C 1
ATOM 2448 O O . PRO A 1 320 ? 47.030 57.891 19.454 1.00 94.77 317 PRO A O 1
ATOM 2452 N N . PHE A 1 321 ? 45.708 56.890 17.949 1.00 89.24 318 PHE A N 1
ATOM 2453 C CA . PHE A 1 321 ? 46.085 55.559 18.404 1.00 87.76 318 PHE A CA 1
ATOM 2454 C C . PHE A 1 321 ? 46.365 54.606 17.248 1.00 82.95 318 PHE A C 1
ATOM 2455 O O . PHE A 1 321 ? 45.452 54.002 16.694 1.00 78.41 318 PHE A O 1
ATOM 2471 N N . ASP B 1 5 ? -12.420 31.718 25.371 1.00 109.45 2 ASP B N 1
ATOM 2472 C CA . ASP B 1 5 ? -11.071 31.315 25.776 1.00 104.26 2 ASP B CA 1
ATOM 2473 C C . ASP B 1 5 ? -10.801 29.923 25.226 1.00 88.47 2 ASP B C 1
ATOM 2474 O O . ASP B 1 5 ? -9.675 29.428 25.243 1.00 90.70 2 ASP B O 1
ATOM 2479 N N . LYS B 1 6 ? -11.876 29.310 24.752 1.00 72.38 3 LYS B N 1
ATOM 2480 C CA . LYS B 1 6 ? -11.876 28.022 24.074 1.00 74.20 3 LYS B CA 1
ATOM 2481 C C . LYS B 1 6 ? -10.943 27.969 22.850 1.00 66.82 3 LYS B C 1
ATOM 2482 O O . LYS B 1 6 ? -10.517 26.897 22.423 1.00 67.54 3 LYS B O 1
ATOM 2488 N N . TYR B 1 7 ? -10.640 29.125 22.276 1.00 61.49 4 TYR B N 1
ATOM 2489 C CA . TYR B 1 7 ? -9.810 29.177 21.077 1.00 62.12 4 TYR B CA 1
ATOM 2490 C C . TYR B 1 7 ? -8.581 30.023 21.325 1.00 59.60 4 TYR B C 1
ATOM 2491 O O . TYR B 1 7 ? -8.573 31.214 21.017 1.00 65.46 4 TYR B O 1
ATOM 2500 N N . PRO B 1 8 ? -7.530 29.404 21.875 1.00 52.00 5 PRO B N 1
ATOM 2501 C CA . PRO B 1 8 ? -6.392 30.146 22.420 1.00 52.89 5 PRO B CA 1
ATOM 2502 C C . PRO B 1 8 ? -5.621 30.948 21.374 1.00 58.22 5 PRO B C 1
ATOM 2503 O O . PRO B 1 8 ? -4.890 31.870 21.747 1.00 63.04 5 PRO B O 1
ATOM 2507 N N . PHE B 1 9 ? -5.770 30.621 20.095 1.00 57.54 6 PHE B N 1
ATOM 2508 C CA . PHE B 1 9 ? -5.078 31.401 19.068 1.00 58.18 6 PHE B CA 1
ATOM 2509 C C . PHE B 1 9 ? -6.020 32.337 18.311 1.00 60.35 6 PHE B C 1
ATOM 2510 O O . PHE B 1 9 ? -5.654 32.896 17.281 1.00 61.67 6 PHE B O 1
ATOM 2518 N N . LEU B 1 10 ? -7.228 32.515 18.841 1.00 61.03 7 LEU B N 1
ATOM 2519 C CA . LEU B 1 10 ? -8.171 33.487 18.297 1.00 55.88 7 LEU B CA 1
ATOM 2520 C C . LEU B 1 10 ? -8.190 34.738 19.158 1.00 57.52 7 LEU B C 1
ATOM 2521 O O . LEU B 1 10 ? -8.305 34.659 20.378 1.00 65.61 7 LEU B O 1
ATOM 2526 N N . ARG B 1 11 ? -8.068 35.896 18.525 1.00 53.62 8 ARG B N 1
ATOM 2527 C CA . ARG B 1 11 ? -8.122 37.150 19.259 1.00 61.62 8 ARG B CA 1
ATOM 2528 C C . ARG B 1 11 ? -9.027 38.145 18.536 1.00 62.29 8 ARG B C 1
ATOM 2529 O O . ARG B 1 11 ? -9.361 37.961 17.378 1.00 58.79 8 ARG B O 1
ATOM 2537 N N . GLU B 1 12 ? -9.427 39.193 19.240 1.00 67.92 9 GLU B N 1
ATOM 2538 C CA . GLU B 1 12 ? -10.312 40.214 18.700 1.00 67.75 9 GLU B CA 1
ATOM 2539 C C . GLU B 1 12 ? -9.673 40.975 17.539 1.00 55.75 9 GLU B C 1
ATOM 2540 O O . GLU B 1 12 ? -8.467 41.262 17.551 1.00 54.18 9 GLU B O 1
ATOM 2546 N N . ALA B 1 13 ? -10.493 41.287 16.535 1.00 47.61 10 ALA B N 1
ATOM 2547 C CA . ALA B 1 13 ? -10.040 41.944 15.308 1.00 48.20 10 ALA B CA 1
ATOM 2548 C C . ALA B 1 13 ? -9.234 43.205 15.581 1.00 52.61 10 ALA B C 1
ATOM 2549 O O . ALA B 1 13 ? -9.632 44.039 16.391 1.00 57.29 10 ALA B O 1
ATOM 2551 N N . GLY B 1 14 ? -8.098 43.331 14.899 1.00 54.74 11 GLY B N 1
ATOM 2552 C CA . GLY B 1 14 ? -7.203 44.462 15.078 1.00 55.40 11 GLY B CA 1
ATOM 2553 C C . GLY B 1 14 ? -6.211 44.378 16.237 1.00 57.38 11 GLY B C 1
ATOM 2554 O O . GLY B 1 14 ? -5.442 45.307 16.454 1.00 63.00 11 GLY B O 1
ATOM 2555 N N . SER B 1 15 ? -6.221 43.273 16.974 1.00 59.37 12 SER B N 1
ATOM 2556 C CA . SER B 1 15 ? -5.344 43.099 18.133 1.00 61.65 12 SER B CA 1
ATOM 2557 C C . SER B 1 15 ? -3.889 42.913 17.733 1.00 69.73 12 SER B C 1
ATOM 2558 O O . SER B 1 15 ? -3.546 41.910 17.117 1.00 73.31 12 SER B O 1
ATOM 2561 N N . SER B 1 16 ? -3.032 43.868 18.087 1.00 75.23 13 SER B N 1
ATOM 2562 C CA . SER B 1 16 ? -1.594 43.665 17.947 1.00 79.85 13 SER B CA 1
ATOM 2563 C C . SER B 1 16 ? -1.146 42.849 19.151 1.00 87.19 13 SER B C 1
ATOM 2564 O O . SER B 1 16 ? -1.975 42.427 19.958 1.00 89.30 13 SER B O 1
ATOM 2567 N N . PHE B 1 17 ? 0.151 42.605 19.279 1.00 92.33 14 PHE B N 1
ATOM 2568 C CA . PHE B 1 17 ? 0.618 41.773 20.383 1.00 95.21 14 PHE B CA 1
ATOM 2569 C C . PHE B 1 17 ? 0.821 42.610 21.639 1.00 84.75 14 PHE B C 1
ATOM 2570 O O . PHE B 1 17 ? 1.276 43.752 21.565 1.00 72.47 14 PHE B O 1
ATOM 2578 N N . LYS B 1 18 ? 0.462 42.045 22.787 1.00 85.56 15 LYS B N 1
ATOM 2579 C CA . LYS B 1 18 ? 0.643 42.746 24.050 1.00 89.67 15 LYS B CA 1
ATOM 2580 C C . LYS B 1 18 ? 1.866 42.227 24.804 1.00 90.59 15 LYS B C 1
ATOM 2581 O O . LYS B 1 18 ? 2.128 41.023 24.825 1.00 94.77 15 LYS B O 1
ATOM 2587 N N . ASP B 1 19 ? 2.614 43.147 25.407 1.00 84.74 16 ASP B N 1
ATOM 2588 C CA . ASP B 1 19 ? 3.736 42.803 26.279 1.00 77.56 16 ASP B CA 1
ATOM 2589 C C . ASP B 1 19 ? 3.268 42.936 27.719 1.00 76.28 16 ASP B C 1
ATOM 2590 O O . ASP B 1 19 ? 2.847 44.012 28.143 1.00 73.98 16 ASP B O 1
ATOM 2595 N N . ARG B 1 20 ? 3.327 41.843 28.469 1.00 80.78 17 ARG B N 1
ATOM 2596 C CA . ARG B 1 20 ? 2.896 41.865 29.859 1.00 86.58 17 ARG B CA 1
ATOM 2597 C C . ARG B 1 20 ? 3.620 42.965 30.649 1.00 83.67 17 ARG B C 1
ATOM 2598 O O . ARG B 1 20 ? 3.032 43.601 31.524 1.00 82.33 17 ARG B O 1
ATOM 2606 N N . ASP B 1 21 ? 4.885 43.208 30.315 1.00 82.44 18 ASP B N 1
ATOM 2607 C CA . ASP B 1 21 ? 5.705 44.164 31.062 1.00 86.63 18 ASP B CA 1
ATOM 2608 C C . ASP B 1 21 ? 5.724 45.596 30.510 1.00 82.93 18 ASP B C 1
ATOM 2609 O O . ASP B 1 21 ? 6.507 46.434 30.965 1.00 83.76 18 ASP B O 1
ATOM 2614 N N . VAL B 1 22 ? 4.869 45.873 29.533 1.00 78.11 19 VAL B N 1
ATOM 2615 C CA . VAL B 1 22 ? 4.700 47.233 29.021 1.00 73.35 19 VAL B CA 1
ATOM 2616 C C . VAL B 1 22 ? 3.320 47.776 29.389 1.00 72.70 19 VAL B C 1
ATOM 2617 O O . VAL B 1 22 ? 2.336 47.037 29.386 1.00 75.51 19 VAL B O 1
ATOM 2621 N N . THR B 1 23 ? 3.246 49.060 29.724 1.00 67.67 20 THR B N 1
ATOM 2622 C CA . THR B 1 23 ? 1.957 49.702 29.974 1.00 66.44 20 THR B CA 1
ATOM 2623 C C . THR B 1 23 ? 1.732 50.906 29.054 1.00 60.55 20 THR B C 1
ATOM 2624 O O . THR B 1 23 ? 2.304 51.983 29.252 1.00 51.52 20 THR B O 1
ATOM 2628 N N . LYS B 1 24 ? 0.896 50.703 28.040 1.00 60.59 21 LYS B N 1
ATOM 2629 C CA . LYS B 1 24 ? 0.567 51.754 27.089 1.00 56.54 21 LYS B CA 1
ATOM 2630 C C . LYS B 1 24 ? -0.684 52.463 27.558 1.00 58.05 21 LYS B C 1
ATOM 2631 O O . LYS B 1 24 ? -1.454 51.912 28.354 1.00 61.46 21 LYS B O 1
ATOM 2645 N N . SER B 1 26 ? -3.198 52.644 26.044 1.00 56.60 23 SER B N 1
ATOM 2646 C CA . SER B 1 26 ? -4.286 51.766 25.614 1.00 49.98 23 SER B CA 1
ATOM 2647 C C . SER B 1 26 ? -4.746 50.860 26.750 1.00 53.59 23 SER B C 1
ATOM 2648 O O . SER B 1 26 ? -5.932 50.586 26.890 1.00 62.36 23 SER B O 1
ATOM 2651 N N . ASP B 1 27 ? -3.803 50.413 27.570 1.00 57.11 24 ASP B N 1
ATOM 2652 C CA . ASP B 1 27 ? -4.115 49.593 28.736 1.00 58.91 24 ASP B CA 1
ATOM 2653 C C . ASP B 1 27 ? -4.751 50.406 29.859 1.00 63.82 24 ASP B C 1
ATOM 2654 O O . ASP B 1 27 ? -5.009 49.878 30.943 1.00 74.44 24 ASP B O 1
ATOM 2659 N N . LEU B 1 28 ? -5.009 51.684 29.610 1.00 57.04 25 LEU B N 1
ATOM 2660 C CA . LEU B 1 28 ? -5.461 52.574 30.677 1.00 58.39 25 LEU B CA 1
ATOM 2661 C C . LEU B 1 28 ? -6.706 53.366 30.313 1.00 60.80 25 LEU B C 1
ATOM 2662 O O . LEU B 1 28 ? -7.399 53.870 31.198 1.00 68.01 25 LEU B O 1
ATOM 2667 N N . ILE B 1 29 ? -6.971 53.498 29.016 1.00 51.46 26 ILE B N 1
ATOM 2668 C CA . ILE B 1 29 ? -8.079 54.314 28.538 1.00 51.61 26 ILE B CA 1
ATOM 2669 C C . ILE B 1 29 ? -9.316 53.442 28.332 1.00 60.19 26 ILE B C 1
ATOM 2670 O O . ILE B 1 29 ? -9.246 52.427 27.647 1.00 65.20 26 ILE B O 1
ATOM 2675 N N . ALA B 1 30 ? -10.443 53.846 28.913 1.00 59.26 27 ALA B N 1
ATOM 2676 C CA . ALA B 1 30 ? -11.679 53.069 28.835 1.00 62.42 27 ALA B CA 1
ATOM 2677 C C . ALA B 1 30 ? -12.829 53.915 28.286 1.00 63.88 27 ALA B C 1
ATOM 2678 O O . ALA B 1 30 ? -12.929 55.105 28.606 1.00 60.30 27 ALA B O 1
ATOM 2680 N N . THR B 1 31 ? -13.704 53.313 27.475 1.00 67.06 28 THR B N 1
ATOM 2681 C CA . THR B 1 31 ? -14.892 54.036 27.005 1.00 62.09 28 THR B CA 1
ATOM 2682 C C . THR B 1 31 ? -15.750 54.407 28.207 1.00 63.54 28 THR B C 1
ATOM 2683 O O . THR B 1 31 ? -15.921 53.610 29.124 1.00 72.74 28 THR B O 1
ATOM 2687 N N . TRP B 1 32 ? -16.255 55.632 28.219 1.00 61.22 29 TRP B N 1
ATOM 2688 C CA . TRP B 1 32 ? -17.058 56.122 29.334 1.00 66.26 29 TRP B CA 1
ATOM 2689 C C . TRP B 1 32 ? -18.416 55.426 29.307 1.00 71.29 29 TRP B C 1
ATOM 2690 O O . TRP B 1 32 ? -19.066 55.396 28.266 1.00 69.09 29 TRP B O 1
ATOM 2701 N N . ASP B 1 33 ? -18.829 54.852 30.437 1.00 80.21 30 ASP B N 1
ATOM 2702 C CA . ASP B 1 33 ? -20.129 54.176 30.536 1.00 87.85 30 ASP B CA 1
ATOM 2703 C C . ASP B 1 33 ? -21.165 55.076 31.204 1.00 88.51 30 ASP B C 1
ATOM 2704 O O . ASP B 1 33 ? -22.316 54.680 31.402 1.00 91.45 30 ASP B O 1
ATOM 2709 N N . GLY B 1 34 ? -20.738 56.286 31.551 1.00 85.84 31 GLY B N 1
ATOM 2710 C CA . GLY B 1 34 ? -21.588 57.243 32.229 1.00 87.49 31 GLY B CA 1
ATOM 2711 C C . GLY B 1 34 ? -21.101 57.544 33.638 1.00 88.96 31 GLY B C 1
ATOM 2712 O O . GLY B 1 34 ? -21.470 58.566 34.223 1.00 88.05 31 GLY B O 1
ATOM 2713 N N . GLN B 1 35 ? -20.269 56.653 34.177 1.00 87.46 32 GLN B N 1
ATOM 2714 C CA . GLN B 1 35 ? -19.779 56.753 35.553 1.00 82.36 32 GLN B CA 1
ATOM 2715 C C . GLN B 1 35 ? -19.276 58.148 35.896 1.00 83.61 32 GLN B C 1
ATOM 2716 O O . GLN B 1 35 ? -19.233 59.037 35.048 1.00 87.33 32 GLN B O 1
ATOM 2722 N N . ASP B 1 36 ? -18.870 58.332 37.142 1.00 86.74 33 ASP B N 1
ATOM 2723 C CA . ASP B 1 36 ? -18.501 59.656 37.606 1.00 92.73 33 ASP B CA 1
ATOM 2724 C C . ASP B 1 36 ? -17.047 59.970 37.299 1.00 85.79 33 ASP B C 1
ATOM 2725 O O . ASP B 1 36 ? -16.144 59.185 37.595 1.00 82.18 33 ASP B O 1
ATOM 2730 N N . ILE B 1 37 ? -16.841 61.135 36.700 1.00 85.49 34 ILE B N 1
ATOM 2731 C CA . ILE B 1 37 ? -15.536 61.538 36.195 1.00 82.07 34 ILE B CA 1
ATOM 2732 C C . ILE B 1 37 ? -14.683 62.196 37.268 1.00 79.78 34 ILE B C 1
ATOM 2733 O O . ILE B 1 37 ? -15.051 63.232 37.821 1.00 80.87 34 ILE B O 1
ATOM 2738 N N . LYS B 1 38 ? -13.538 61.585 37.548 1.00 81.49 35 LYS B N 1
ATOM 2739 C CA . LYS B 1 38 ? -12.607 62.099 38.544 1.00 87.78 35 LYS B CA 1
ATOM 2740 C C . LYS B 1 38 ? -11.249 62.342 37.898 1.00 89.72 35 LYS B C 1
ATOM 2741 O O . LYS B 1 38 ? -10.465 61.413 37.721 1.00 92.69 35 LYS B O 1
ATOM 2747 N N . GLY B 1 39 ? -10.977 63.592 37.538 1.00 87.54 36 GLY B N 1
ATOM 2748 C CA . GLY B 1 39 ? -9.719 63.944 36.905 1.00 81.37 36 GLY B CA 1
ATOM 2749 C C . GLY B 1 39 ? -9.831 64.133 35.403 1.00 78.66 36 GLY B C 1
ATOM 2750 O O . GLY B 1 39 ? -10.863 64.568 34.893 1.00 78.96 36 GLY B O 1
ATOM 2751 N N . PRO B 1 40 ? -8.756 63.808 34.679 1.00 72.57 37 PRO B N 1
ATOM 2752 C CA . PRO B 1 40 ? -8.716 63.971 33.227 1.00 63.67 37 PRO B CA 1
ATOM 2753 C C . PRO B 1 40 ? -9.607 62.964 32.523 1.00 61.98 37 PRO B C 1
ATOM 2754 O O . PRO B 1 40 ? -9.713 61.817 32.947 1.00 61.78 37 PRO B O 1
ATOM 2758 N N . ALA B 1 41 ? -10.235 63.411 31.444 1.00 56.61 38 ALA B N 1
ATOM 2759 C CA . ALA B 1 41 ? -10.953 62.533 30.549 1.00 52.87 38 ALA B CA 1
ATOM 2760 C C . ALA B 1 41 ? -10.844 63.097 29.137 1.00 51.13 38 ALA B C 1
ATOM 2761 O O . ALA B 1 41 ? -10.846 64.312 28.946 1.00 49.38 38 ALA B O 1
ATOM 2763 N N . LEU B 1 42 ? -10.738 62.204 28.161 1.00 50.15 39 LEU B N 1
ATOM 2764 C CA . LEU B 1 42 ? -10.595 62.579 26.759 1.00 53.15 39 LEU B CA 1
ATOM 2765 C C . LEU B 1 42 ? -11.942 62.916 26.146 1.00 56.89 39 LEU B C 1
ATOM 2766 O O . LEU B 1 42 ? -12.969 62.355 26.531 1.00 57.36 39 LEU B O 1
ATOM 2771 N N . ILE B 1 43 ? -11.934 63.820 25.178 1.00 50.94 40 ILE B N 1
ATOM 2772 C CA . ILE B 1 43 ? -13.136 64.083 24.396 1.00 51.63 40 ILE B CA 1
ATOM 2773 C C . ILE B 1 43 ? -12.777 64.723 23.056 1.00 55.32 40 ILE B C 1
ATOM 2774 O O . ILE B 1 43 ? -12.075 65.732 23.005 1.00 57.45 40 ILE B O 1
ATOM 2779 N N . GLY B 1 44 ? -13.233 64.110 21.971 1.00 50.49 41 GLY B N 1
ATOM 2780 C CA . GLY B 1 44 ? -12.952 64.614 20.640 1.00 42.88 41 GLY B CA 1
ATOM 2781 C C . GLY B 1 44 ? -14.031 65.548 20.119 1.00 47.86 41 GLY B C 1
ATOM 2782 O O . GLY B 1 44 ? -15.226 65.393 20.425 1.00 44.62 41 GLY B O 1
ATOM 2783 N N . VAL B 1 45 ? -13.593 66.523 19.330 1.00 41.09 42 VAL B N 1
ATOM 2784 C CA . VAL B 1 45 ? -14.461 67.475 18.672 1.00 40.16 42 VAL B CA 1
ATOM 2785 C C . VAL B 1 45 ? -14.085 67.506 17.186 1.00 42.68 42 VAL B C 1
ATOM 2786 O O . VAL B 1 45 ? -13.367 68.406 16.737 1.00 42.93 42 VAL B O 1
ATOM 2790 N N . PRO B 1 46 ? -14.574 66.518 16.415 1.00 34.32 43 PRO B N 1
ATOM 2791 C CA . PRO B 1 46 ? -14.159 66.324 15.021 1.00 35.35 43 PRO B CA 1
ATOM 2792 C C . PRO B 1 46 ? -14.772 67.360 14.076 1.00 41.64 43 PRO B C 1
ATOM 2793 O O . PRO B 1 46 ? -15.573 67.009 13.191 1.00 31.70 43 PRO B O 1
ATOM 2797 N N . LEU B 1 47 ? -14.385 68.619 14.252 1.00 37.99 44 LEU B N 1
ATOM 2798 C CA . LEU B 1 47 ? -14.909 69.715 13.445 1.00 32.24 44 LEU B CA 1
ATOM 2799 C C . LEU B 1 47 ? -13.802 70.454 12.666 1.00 40.61 44 LEU B C 1
ATOM 2800 O O . LEU B 1 47 ? -12.841 70.966 13.256 1.00 36.96 44 LEU B O 1
ATOM 2805 N N . SER B 1 48 ? -13.932 70.537 11.348 1.00 38.31 45 SER B N 1
ATOM 2806 C CA . SER B 1 48 ? -12.943 71.291 10.581 1.00 37.66 45 SER B CA 1
ATOM 2807 C C . SER B 1 48 ? -13.518 72.037 9.377 1.00 41.76 45 SER B C 1
ATOM 2808 O O . SER B 1 48 ? -12.799 72.753 8.684 1.00 39.78 45 SER B O 1
ATOM 2811 N N . LYS B 1 49 ? -14.811 71.878 9.123 1.00 43.61 46 LYS B N 1
ATOM 2812 C CA . LYS B 1 49 ? -15.428 72.610 8.022 1.00 44.89 46 LYS B CA 1
ATOM 2813 C C . LYS B 1 49 ? -15.432 74.114 8.319 1.00 49.67 46 LYS B C 1
ATOM 2814 O O . LYS B 1 49 ? -15.557 74.939 7.415 1.00 54.11 46 LYS B O 1
ATOM 2820 N N . SER B 1 50 ? -15.251 74.460 9.588 1.00 49.22 47 SER B N 1
ATOM 2821 C CA . SER B 1 50 ? -15.198 75.864 10.005 1.00 55.33 47 SER B CA 1
ATOM 2822 C C . SER B 1 50 ? -13.861 76.512 9.692 1.00 55.89 47 SER B C 1
ATOM 2823 O O . SER B 1 50 ? -13.656 77.700 9.989 1.00 50.60 47 SER B O 1
ATOM 2826 N N . SER B 1 51 ? -12.954 75.725 9.107 1.00 47.51 48 SER B N 1
ATOM 2827 C CA . SER B 1 51 ? -11.617 76.211 8.805 1.00 41.05 48 SER B CA 1
ATOM 2828 C C . SER B 1 51 ? -11.627 77.055 7.540 1.00 37.29 48 SER B C 1
ATOM 2829 O O . SER B 1 51 ? -12.317 76.754 6.576 1.00 42.02 48 SER B O 1
ATOM 2832 N N . ILE B 1 52 ? -10.859 78.128 7.567 1.00 42.14 49 ILE B N 1
ATOM 2833 C CA . ILE B 1 52 ? -10.732 78.998 6.419 1.00 46.99 49 ILE B CA 1
ATOM 2834 C C . ILE B 1 52 ? -10.058 78.235 5.280 1.00 43.83 49 ILE B C 1
ATOM 2835 O O . ILE B 1 52 ? -10.577 78.213 4.164 1.00 46.12 49 ILE B O 1
ATOM 2840 N N . SER B 1 53 ? -8.923 77.590 5.559 1.00 39.40 50 SER B N 1
ATOM 2841 C CA . SER B 1 53 ? -8.288 76.741 4.544 1.00 48.16 50 SER B CA 1
ATOM 2842 C C . SER B 1 53 ? -8.975 75.393 4.539 1.00 51.10 50 SER B C 1
ATOM 2843 O O . SER B 1 53 ? -9.616 75.020 5.525 1.00 52.62 50 SER B O 1
ATOM 2846 N N . HIS B 1 54 ? -8.846 74.665 3.434 1.00 47.36 51 HIS B N 1
ATOM 2847 C CA . HIS B 1 54 ? -9.344 73.299 3.383 1.00 49.24 51 HIS B CA 1
ATOM 2848 C C . HIS B 1 54 ? -8.662 72.502 4.486 1.00 41.27 51 HIS B C 1
ATOM 2849 O O . HIS B 1 54 ? -7.441 72.513 4.582 1.00 41.75 51 HIS B O 1
ATOM 2856 N N . SER B 1 55 ? -9.435 71.823 5.326 1.00 34.32 52 SER B N 1
ATOM 2857 C CA . SER B 1 55 ? -8.859 71.202 6.516 1.00 35.28 52 SER B CA 1
ATOM 2858 C C . SER B 1 55 ? -9.438 69.846 6.863 1.00 38.24 52 SER B C 1
ATOM 2859 O O . SER B 1 55 ? -10.653 69.675 6.939 1.00 39.04 52 SER B O 1
ATOM 2862 N N . GLY B 1 56 ? -8.550 68.898 7.135 1.00 33.52 53 GLY B N 1
ATOM 2863 C CA . GLY B 1 56 ? -8.960 67.580 7.559 1.00 25.84 53 GLY B CA 1
ATOM 2864 C C . GLY B 1 56 ? -8.786 67.416 9.050 1.00 29.32 53 GLY B C 1
ATOM 2865 O O . GLY B 1 56 ? -8.660 66.292 9.526 1.00 27.64 53 GLY B O 1
ATOM 2866 N N . ALA B 1 57 ? -8.750 68.524 9.795 1.00 29.01 54 ALA B N 1
ATOM 2867 C CA . ALA B 1 57 ? -8.539 68.430 11.235 1.00 32.77 54 ALA B CA 1
ATOM 2868 C C . ALA B 1 57 ? -9.673 67.638 11.917 1.00 35.40 54 ALA B C 1
ATOM 2869 O O . ALA B 1 57 ? -9.549 67.185 13.049 1.00 30.31 54 ALA B O 1
ATOM 2871 N N . SER B 1 58 ? -10.782 67.465 11.220 1.00 35.69 55 SER B N 1
ATOM 2872 C CA . SER B 1 58 ? -11.842 66.621 11.746 1.00 36.58 55 SER B CA 1
ATOM 2873 C C . SER B 1 58 ? -11.384 65.174 11.936 1.00 34.49 55 SER B C 1
ATOM 2874 O O . SER B 1 58 ? -12.006 64.432 12.675 1.00 33.01 55 SER B O 1
ATOM 2877 N N . PHE B 1 59 ? -10.295 64.770 11.285 1.00 28.86 56 PHE B N 1
ATOM 2878 C CA . PHE B 1 59 ? -9.766 63.427 11.508 1.00 30.37 56 PHE B CA 1
ATOM 2879 C C . PHE B 1 59 ? -8.785 63.294 12.698 1.00 35.02 56 PHE B C 1
ATOM 2880 O O . PHE B 1 59 ? -8.416 62.188 13.093 1.00 35.76 56 PHE B O 1
ATOM 2888 N N . ALA B 1 60 ? -8.351 64.420 13.249 1.00 30.82 57 ALA B N 1
ATOM 2889 C CA . ALA B 1 60 ? -7.310 64.436 14.277 1.00 26.77 57 ALA B CA 1
ATOM 2890 C C . ALA B 1 60 ? -7.711 63.743 15.572 1.00 31.15 57 ALA B C 1
ATOM 2891 O O . ALA B 1 60 ? -6.873 63.136 16.228 1.00 37.35 57 ALA B O 1
ATOM 2893 N N . PRO B 1 61 ? -8.986 63.832 15.961 1.00 35.24 58 PRO B N 1
ATOM 2894 C CA . PRO B 1 61 ? -9.313 63.115 17.204 1.00 37.95 58 PRO B CA 1
ATOM 2895 C C . PRO B 1 61 ? -8.993 61.626 17.076 1.00 42.30 58 PRO B C 1
ATOM 2896 O O . PRO B 1 61 ? -8.392 61.074 17.995 1.00 42.11 58 PRO B O 1
ATOM 2900 N N . GLY B 1 62 ? -9.345 61.009 15.944 1.00 39.09 59 GLY B N 1
ATOM 2901 C CA . GLY B 1 62 ? -8.942 59.641 15.645 1.00 34.12 59 GLY B CA 1
ATOM 2902 C C . GLY B 1 62 ? -7.419 59.420 15.659 1.00 36.36 59 GLY B C 1
ATOM 2903 O O . GLY B 1 62 ? -6.909 58.595 16.403 1.00 34.86 59 GLY B O 1
ATOM 2904 N N . THR B 1 63 ? -6.682 60.147 14.832 1.00 31.92 60 THR B N 1
ATOM 2905 C CA . THR B 1 63 ? -5.233 59.915 14.712 1.00 25.44 60 THR B CA 1
ATOM 2906 C C . THR B 1 63 ? -4.454 60.229 16.008 1.00 30.31 60 THR B C 1
ATOM 2907 O O . THR B 1 63 ? -3.548 59.489 16.404 1.00 33.75 60 THR B O 1
ATOM 2911 N N . ILE B 1 64 ? -4.844 61.294 16.698 1.00 30.54 61 ILE B N 1
ATOM 2912 C CA . ILE B 1 64 ? -4.263 61.604 17.995 1.00 28.83 61 ILE B CA 1
ATOM 2913 C C . ILE B 1 64 ? -4.575 60.511 19.008 1.00 40.46 61 ILE B C 1
ATOM 2914 O O . ILE B 1 64 ? -3.706 60.129 19.801 1.00 39.06 61 ILE B O 1
ATOM 2919 N N . ARG B 1 65 ? -5.814 60.017 19.001 1.00 41.65 62 ARG B N 1
ATOM 2920 C CA . ARG B 1 65 ? -6.191 58.957 19.932 1.00 40.15 62 ARG B CA 1
ATOM 2921 C C . ARG B 1 65 ? -5.334 57.739 19.647 1.00 38.27 62 ARG B C 1
ATOM 2922 O O . ARG B 1 65 ? -4.850 57.105 20.567 1.00 30.98 62 ARG B O 1
ATOM 2930 N N . GLN B 1 66 ? -5.142 57.419 18.366 1.00 37.10 63 GLN B N 1
ATOM 2931 C CA . GLN B 1 66 ? -4.316 56.278 18.006 1.00 40.49 63 GLN B CA 1
ATOM 2932 C C . GLN B 1 66 ? -2.872 56.477 18.502 1.00 46.38 63 GLN B C 1
ATOM 2933 O O . GLN B 1 66 ? -2.276 55.569 19.084 1.00 41.95 63 GLN B O 1
ATOM 2939 N N . ALA B 1 67 ? -2.320 57.669 18.284 1.00 41.65 64 ALA B N 1
ATOM 2940 C CA . ALA B 1 67 ? -0.946 57.950 18.696 1.00 40.94 64 ALA B CA 1
ATOM 2941 C C . ALA B 1 67 ? -0.784 57.874 20.210 1.00 36.61 64 ALA B C 1
ATOM 2942 O O . ALA B 1 67 ? 0.177 57.298 20.715 1.00 32.65 64 ALA B O 1
ATOM 2944 N N . LEU B 1 68 ? -1.737 58.443 20.928 1.00 36.05 65 LEU B N 1
ATOM 2945 C CA . LEU B 1 68 ? -1.701 58.416 22.378 1.00 42.77 65 LEU B CA 1
ATOM 2946 C C . LEU B 1 68 ? -1.750 56.973 22.876 1.00 45.90 65 LEU B C 1
ATOM 2947 O O . LEU B 1 68 ? -0.848 56.513 23.574 1.00 41.61 65 LEU B O 1
ATOM 2952 N N . LYS B 1 69 ? -2.784 56.251 22.467 1.00 51.21 66 LYS B N 1
ATOM 2953 C CA . LYS B 1 69 ? -2.955 54.855 22.854 1.00 50.37 66 LYS B CA 1
ATOM 2954 C C . LYS B 1 69 ? -1.716 53.984 22.649 1.00 47.24 66 LYS B C 1
ATOM 2955 O O . LYS B 1 69 ? -1.496 53.041 23.398 1.00 48.93 66 LYS B O 1
ATOM 2961 N N . HIS B 1 70 ? -0.910 54.286 21.636 1.00 41.84 67 HIS B N 1
ATOM 2962 C CA . HIS B 1 70 ? 0.274 53.475 21.378 1.00 51.84 67 HIS B CA 1
ATOM 2963 C C . HIS B 1 70 ? 1.522 53.955 22.126 1.00 49.15 67 HIS B C 1
ATOM 2964 O O . HIS B 1 70 ? 2.617 53.449 21.874 1.00 52.22 67 HIS B O 1
ATOM 2971 N N . SER B 1 71 ? 1.356 54.921 23.030 1.00 46.19 68 SER B N 1
ATOM 2972 C CA . SER B 1 71 ? 2.490 55.508 23.760 1.00 44.58 68 SER B CA 1
ATOM 2973 C C . SER B 1 71 ? 2.579 54.927 25.157 1.00 49.40 68 SER B C 1
ATOM 2974 O O . SER B 1 71 ? 1.551 54.687 25.797 1.00 46.38 68 SER B O 1
ATOM 2977 N N . SER B 1 72 ? 3.799 54.725 25.646 1.00 51.99 69 SER B N 1
ATOM 2978 C CA . SER B 1 72 ? 3.993 54.349 27.042 1.00 51.91 69 SER B CA 1
ATOM 2979 C C . SER B 1 72 ? 3.400 55.437 27.922 1.00 51.21 69 SER B C 1
ATOM 2980 O O . SER B 1 72 ? 3.477 56.619 27.586 1.00 48.78 69 SER B O 1
ATOM 2983 N N . ALA B 1 73 ? 2.805 55.038 29.042 1.00 47.00 70 ALA B N 1
ATOM 2984 C CA . ALA B 1 73 ? 2.284 55.986 30.021 1.00 49.65 70 ALA B CA 1
ATOM 2985 C C . ALA B 1 73 ? 3.334 56.290 31.085 1.00 52.97 70 ALA B C 1
ATOM 2986 O O . ALA B 1 73 ? 3.151 57.149 31.958 1.00 54.63 70 ALA B O 1
ATOM 2988 N N . TYR B 1 74 ? 4.442 55.566 31.024 1.00 48.09 71 TYR B N 1
ATOM 2989 C CA . TYR B 1 74 ? 5.422 55.658 32.087 1.00 44.30 71 TYR B CA 1
ATOM 2990 C C . TYR B 1 74 ? 6.332 56.870 31.904 1.00 48.11 71 TYR B C 1
ATOM 2991 O O . TYR B 1 74 ? 6.978 57.009 30.874 1.00 50.56 71 TYR B O 1
ATOM 3000 N N . SER B 1 75 ? 6.347 57.755 32.895 1.00 51.65 72 SER B N 1
ATOM 3001 C CA . SER B 1 75 ? 7.287 58.866 32.923 1.00 57.00 72 SER B CA 1
ATOM 3002 C C . SER B 1 75 ? 8.507 58.468 33.727 1.00 62.61 72 SER B C 1
ATOM 3003 O O . SER B 1 75 ? 8.402 58.225 34.924 1.00 70.98 72 SER B O 1
ATOM 3006 N N . ALA B 1 76 ? 9.664 58.398 33.079 1.00 62.08 73 ALA B N 1
ATOM 3007 C CA . ALA B 1 76 ? 10.901 58.053 33.777 1.00 63.15 73 ALA B CA 1
ATOM 3008 C C . ALA B 1 76 ? 11.289 59.151 34.767 1.00 69.42 73 ALA B C 1
ATOM 3009 O O . ALA B 1 76 ? 11.813 58.877 35.853 1.00 73.10 73 ALA B O 1
ATOM 3011 N N . GLU B 1 77 ? 11.021 60.394 34.382 1.00 68.92 74 GLU B N 1
ATOM 3012 C CA . GLU B 1 77 ? 11.354 61.552 35.196 1.00 69.68 74 GLU B CA 1
ATOM 3013 C C . GLU B 1 77 ? 10.515 61.582 36.463 1.00 72.39 74 GLU B C 1
ATOM 3014 O O . GLU B 1 77 ? 10.861 62.252 37.428 1.00 78.52 74 GLU B O 1
ATOM 3020 N N . LEU B 1 78 ? 9.419 60.832 36.452 1.00 68.51 75 LEU B N 1
ATOM 3021 C CA . LEU B 1 78 ? 8.474 60.805 37.558 1.00 68.04 75 LEU B CA 1
ATOM 3022 C C . LEU B 1 78 ? 8.639 59.529 38.355 1.00 71.97 75 LEU B C 1
ATOM 3023 O O . LEU B 1 78 ? 8.251 59.456 39.514 1.00 76.04 75 LEU B O 1
ATOM 3028 N N . GLY B 1 79 ? 9.205 58.514 37.716 1.00 71.81 76 GLY B N 1
ATOM 3029 C CA . GLY B 1 79 ? 9.306 57.202 38.319 1.00 73.14 76 GLY B CA 1
ATOM 3030 C C . GLY B 1 79 ? 7.955 56.521 38.438 1.00 78.12 76 GLY B C 1
ATOM 3031 O O . GLY B 1 79 ? 7.808 55.543 39.176 1.00 80.16 76 GLY B O 1
ATOM 3032 N N . GLU B 1 80 ? 6.963 57.033 37.716 1.00 79.00 77 GLU B N 1
ATOM 3033 C CA . GLU B 1 80 ? 5.619 56.455 37.757 1.00 80.48 77 GLU B CA 1
ATOM 3034 C C . GLU B 1 80 ? 4.802 56.760 36.504 1.00 73.18 77 GLU B C 1
ATOM 3035 O O . GLU B 1 80 ? 5.181 57.604 35.686 1.00 69.44 77 GLU B O 1
ATOM 3041 N N . HIS B 1 81 ? 3.676 56.070 36.356 1.00 63.09 78 HIS B N 1
ATOM 3042 C CA . HIS B 1 81 ? 2.816 56.300 35.211 1.00 62.80 78 HIS B CA 1
ATOM 3043 C C . HIS B 1 81 ? 2.092 57.631 35.376 1.00 59.84 78 HIS B C 1
ATOM 3044 O O . HIS B 1 81 ? 1.875 58.078 36.495 1.00 60.52 78 HIS B O 1
ATOM 3051 N N . VAL B 1 82 ? 1.764 58.283 34.263 1.00 57.74 79 VAL B N 1
ATOM 3052 C CA . VAL B 1 82 ? 1.120 59.595 34.310 1.00 55.65 79 VAL B CA 1
ATOM 3053 C C . VAL B 1 82 ? -0.373 59.446 34.522 1.00 61.46 79 VAL B C 1
ATOM 3054 O O . VAL B 1 82 ? -1.075 60.419 34.781 1.00 61.51 79 VAL B O 1
ATOM 3058 N N . VAL B 1 83 ? -0.841 58.210 34.394 1.00 67.14 80 VAL B N 1
ATOM 3059 C CA . VAL B 1 83 ? -2.185 57.823 34.784 1.00 66.92 80 VAL B CA 1
ATOM 3060 C C . VAL B 1 83 ? -2.036 56.583 35.646 1.00 74.62 80 VAL B C 1
ATOM 3061 O O . VAL B 1 83 ? -1.261 55.687 35.315 1.00 74.94 80 VAL B O 1
ATOM 3065 N N . SER B 1 84 ? -2.753 56.532 36.761 1.00 81.19 81 SER B N 1
ATOM 3066 C CA . SER B 1 84 ? -2.637 55.390 37.658 1.00 90.38 81 SER B CA 1
ATOM 3067 C C . SER B 1 84 ? -3.943 54.624 37.710 1.00 95.02 81 SER B C 1
ATOM 3068 O O . SER 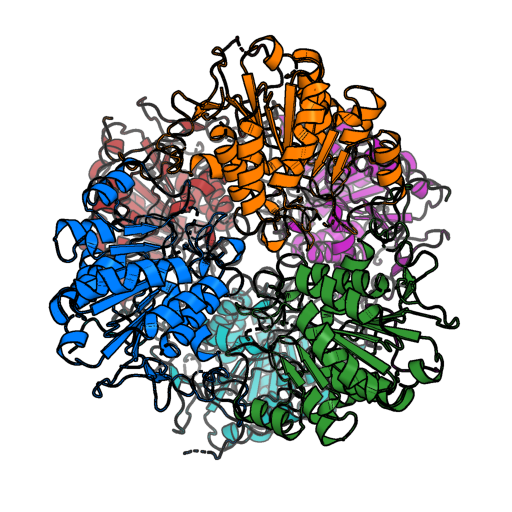B 1 84 ? -3.959 53.400 37.815 1.00 99.11 81 SER B O 1
ATOM 3071 N N . GLU B 1 85 ? -5.035 55.369 37.624 1.00 96.32 82 GLU B N 1
ATOM 3072 C CA . GLU B 1 85 ? -6.379 54.828 37.729 1.00 100.96 82 GLU B CA 1
ATOM 3073 C C . GLU B 1 85 ? -6.821 54.243 36.394 1.00 95.50 82 GLU B C 1
ATOM 3074 O O . GLU B 1 85 ? -6.483 53.114 36.031 1.00 99.06 82 GLU B O 1
ATOM 3080 N N . LEU B 1 86 ? -7.612 55.026 35.681 1.00 83.12 83 LEU B N 1
ATOM 3081 C CA . LEU B 1 86 ? -7.910 54.765 34.297 1.00 75.70 83 LEU B CA 1
ATOM 3082 C C . LEU B 1 86 ? -8.171 56.142 33.720 1.00 71.62 83 LEU B C 1
ATOM 3083 O O . LEU B 1 86 ? -8.278 57.121 34.465 1.00 68.57 83 LEU B O 1
ATOM 3088 N N . LEU B 1 87 ? -8.255 56.224 32.399 1.00 69.23 84 LEU B N 1
ATOM 3089 C CA . LEU B 1 87 ? -8.578 57.475 31.738 1.00 66.35 84 LEU B CA 1
ATOM 3090 C C . LEU B 1 87 ? -9.776 57.248 30.835 1.00 65.54 84 LEU B C 1
ATOM 3091 O O . LEU B 1 87 ? -9.703 56.481 29.875 1.00 66.21 84 LEU B O 1
ATOM 3096 N N . TYR B 1 88 ? -10.884 57.909 31.152 1.00 63.96 85 TYR B N 1
ATOM 3097 C CA . TYR B 1 88 ? -12.109 57.726 30.396 1.00 65.56 85 TYR B CA 1
ATOM 3098 C C . TYR B 1 88 ? -12.058 58.486 29.085 1.00 64.00 85 TYR B C 1
ATOM 3099 O O . TYR B 1 88 ? -11.670 59.652 29.049 1.00 64.92 85 TYR B O 1
ATOM 3108 N N . ASP B 1 89 ? -12.462 57.816 28.013 1.00 57.13 86 ASP B N 1
ATOM 3109 C CA . ASP B 1 89 ? -12.718 58.487 26.752 1.00 52.79 86 ASP B CA 1
ATOM 3110 C C . ASP B 1 89 ? -14.222 58.729 26.663 1.00 54.68 86 ASP B C 1
ATOM 3111 O O . ASP B 1 89 ? -14.994 57.818 26.366 1.00 57.36 86 ASP B O 1
ATOM 3116 N N . LEU B 1 90 ? -14.634 59.955 26.957 1.00 52.48 87 LEU B N 1
ATOM 3117 C CA . LEU B 1 90 ? -16.040 60.302 26.937 1.00 58.66 87 LEU B CA 1
ATOM 3118 C C . LEU B 1 90 ? -16.642 60.014 25.570 1.00 62.42 87 LEU B C 1
ATOM 3119 O O . LEU B 1 90 ? -17.773 59.548 25.475 1.00 66.34 87 LEU B O 1
ATOM 3124 N N . GLY B 1 91 ? -15.870 60.284 24.519 1.00 59.13 88 GLY B N 1
ATOM 3125 C CA . GLY B 1 91 ? -16.335 60.145 23.150 1.00 56.69 88 GLY B CA 1
ATOM 3126 C C . GLY B 1 91 ? -16.129 61.415 22.334 1.00 54.92 88 GLY B C 1
ATOM 3127 O O . GLY B 1 91 ? -15.356 62.291 22.724 1.00 52.55 88 GLY B O 1
ATOM 3128 N N . ASP B 1 92 ? -16.810 61.500 21.191 1.00 50.77 89 ASP B N 1
ATOM 3129 C CA . ASP B 1 92 ? -16.776 62.682 20.327 1.00 50.20 89 ASP B CA 1
ATOM 3130 C C . ASP B 1 92 ? -18.087 63.428 20.494 1.00 55.71 89 ASP B C 1
ATOM 3131 O O . ASP B 1 92 ? -19.139 62.802 20.605 1.00 58.12 89 ASP B O 1
ATOM 3136 N N . ILE B 1 93 ? -18.057 64.755 20.493 1.00 50.72 90 ILE B N 1
ATOM 3137 C CA . ILE B 1 93 ? -19.322 65.456 20.441 1.00 54.64 90 ILE B CA 1
ATOM 3138 C C . ILE B 1 93 ? -19.823 65.432 18.983 1.00 56.71 90 ILE B C 1
ATOM 3139 O O . ILE B 1 93 ? -19.054 65.636 18.043 1.00 60.49 90 ILE B O 1
ATOM 3144 N N . ASP B 1 94 ? -21.099 65.125 18.792 1.00 53.99 91 ASP B N 1
ATOM 3145 C CA . ASP B 1 94 ? -21.647 64.988 17.444 1.00 51.61 91 ASP B CA 1
ATOM 3146 C C . ASP B 1 94 ? -21.557 66.294 16.679 1.00 52.35 91 ASP B C 1
ATOM 3147 O O . ASP B 1 94 ? -22.075 67.313 17.112 1.00 54.94 91 ASP B O 1
ATOM 3152 N N . ILE B 1 95 ? -20.900 66.251 15.528 1.00 53.50 92 ILE B N 1
ATOM 3153 C CA . ILE B 1 95 ? -20.733 67.426 14.692 1.00 44.24 92 ILE B CA 1
ATOM 3154 C C . ILE B 1 95 ? -21.666 67.276 13.501 1.00 43.25 92 ILE B C 1
ATOM 3155 O O . ILE B 1 95 ? -21.685 66.229 12.858 1.00 47.74 92 ILE B O 1
ATOM 3160 N N . HIS B 1 96 ? -22.461 68.302 13.224 1.00 38.91 93 HIS B N 1
ATOM 3161 C CA . HIS B 1 96 ? -23.372 68.269 12.075 1.00 41.57 93 HIS B CA 1
ATOM 3162 C C . HIS B 1 96 ? -22.567 68.306 10.770 1.00 46.22 93 HIS B C 1
ATOM 3163 O O . HIS B 1 96 ? -21.609 69.069 10.657 1.00 48.32 93 HIS B O 1
ATOM 3170 N N . VAL B 1 97 ? -22.944 67.501 9.781 1.00 48.18 94 VAL B N 1
ATOM 3171 C CA . VAL B 1 97 ? -22.220 67.530 8.519 1.00 52.62 94 VAL B CA 1
ATOM 3172 C C . VAL B 1 97 ? -22.276 68.909 7.861 1.00 57.92 94 VAL B C 1
ATOM 3173 O O . VAL B 1 97 ? -21.323 69.309 7.180 1.00 51.47 94 VAL B O 1
ATOM 3177 N N . THR B 1 98 ? -23.384 69.627 8.076 1.00 54.82 95 THR B N 1
ATOM 3178 C CA . THR B 1 98 ? -23.690 70.845 7.323 1.00 56.90 95 THR B CA 1
ATOM 3179 C C . THR B 1 98 ? -23.702 72.154 8.120 1.00 60.91 95 THR B C 1
ATOM 3180 O O . THR B 1 98 ? -23.278 73.199 7.626 1.00 66.76 95 THR B O 1
ATOM 3184 N N . ASP B 1 99 ? -24.191 72.101 9.349 1.00 56.82 96 ASP B N 1
ATOM 3185 C CA . ASP B 1 99 ? -24.521 73.316 10.075 1.00 50.97 96 ASP B CA 1
ATOM 3186 C C . ASP B 1 99 ? -23.474 73.621 11.139 1.00 55.80 96 ASP B C 1
ATOM 3187 O O . ASP B 1 99 ? -23.524 73.065 12.240 1.00 61.82 96 ASP B O 1
ATOM 3192 N N . ILE B 1 100 ? -22.527 74.502 10.804 1.00 59.13 97 ILE B N 1
ATOM 3193 C CA . ILE B 1 100 ? -21.406 74.838 11.697 1.00 57.27 97 ILE B CA 1
ATOM 3194 C C . ILE B 1 100 ? -21.873 75.438 13.026 1.00 51.92 97 ILE B C 1
ATOM 3195 O O . ILE B 1 100 ? -21.379 75.065 14.087 1.00 49.96 97 ILE B O 1
ATOM 3200 N N . VAL B 1 101 ? -22.832 76.354 12.961 1.00 52.41 98 VAL B N 1
ATOM 3201 C CA . VAL B 1 101 ? -23.318 77.032 14.162 1.00 53.75 98 VAL B CA 1
ATOM 3202 C C . VAL B 1 101 ? -24.020 76.064 15.104 1.00 55.12 98 VAL B C 1
ATOM 3203 O O . VAL B 1 101 ? -23.819 76.112 16.309 1.00 55.21 98 VAL B O 1
ATOM 3207 N N . LYS B 1 102 ? -24.849 75.186 14.549 1.00 58.80 99 LYS B N 1
ATOM 3208 C CA . LYS B 1 102 ? -25.432 74.110 15.339 1.00 57.86 99 LYS B CA 1
ATOM 3209 C C . LYS B 1 102 ? -24.324 73.256 15.980 1.00 58.97 99 LYS B C 1
ATOM 3210 O O . LYS B 1 102 ? -24.385 72.938 17.167 1.00 61.39 99 LYS B O 1
ATOM 3216 N N . SER B 1 103 ? -23.300 72.902 15.205 1.00 54.01 100 SER B N 1
ATOM 3217 C CA . SER B 1 103 ? -22.181 72.142 15.757 1.00 51.83 100 SER B CA 1
ATOM 3218 C C . SER B 1 103 ? -21.533 72.863 16.937 1.00 51.05 100 SER B C 1
ATOM 3219 O O . SER B 1 103 ? -21.114 72.229 17.904 1.00 50.95 100 SER B O 1
ATOM 3222 N N . HIS B 1 104 ? -21.428 74.184 16.858 1.00 53.76 101 HIS B N 1
ATOM 3223 C CA . HIS B 1 104 ? -20.810 74.933 17.948 1.00 56.30 101 HIS B CA 1
ATOM 3224 C C . HIS B 1 104 ? -21.729 74.857 19.163 1.00 59.31 101 HIS B C 1
ATOM 3225 O O . HIS B 1 104 ? -21.279 74.625 20.291 1.00 58.45 101 HIS B O 1
ATOM 3232 N N . HIS B 1 105 ? -23.023 75.041 18.932 1.00 60.41 102 HIS B N 1
ATOM 3233 C CA . HIS B 1 105 ? -23.983 74.914 20.025 1.00 66.34 102 HIS B CA 1
ATOM 3234 C C . HIS B 1 105 ? -23.854 73.542 20.674 1.00 61.11 102 HIS B C 1
ATOM 3235 O O . HIS B 1 105 ? -23.809 73.433 21.896 1.00 62.46 102 HIS B O 1
ATOM 3242 N N . HIS B 1 106 ? -23.769 72.503 19.848 1.00 58.16 103 HIS B N 1
ATOM 3243 C CA . HIS B 1 106 ? -23.611 71.141 20.343 1.00 55.19 103 HIS B CA 1
ATOM 3244 C C . HIS B 1 106 ? -22.426 71.059 21.301 1.00 52.53 103 HIS B C 1
ATOM 3245 O O . HIS B 1 106 ? -22.535 70.492 22.391 1.00 58.43 103 HIS B O 1
ATOM 3252 N N . ILE B 1 107 ? -21.303 71.644 20.892 1.00 51.85 104 ILE B N 1
ATOM 3253 C CA . ILE B 1 107 ? -20.069 71.604 21.680 1.00 48.73 104 ILE B CA 1
ATOM 3254 C C . ILE B 1 107 ? -20.249 72.337 22.997 1.00 53.25 104 ILE B C 1
ATOM 3255 O O . ILE B 1 107 ? -19.969 71.789 24.056 1.00 54.03 104 ILE B O 1
ATOM 3260 N N . PHE B 1 108 ? -20.724 73.575 22.934 1.00 58.46 105 PHE B N 1
ATOM 3261 C CA . PHE B 1 108 ? -20.913 74.360 24.153 1.00 58.97 105 PHE B CA 1
ATOM 3262 C C . PHE B 1 108 ? -21.836 73.653 25.134 1.00 59.72 105 PHE B C 1
ATOM 3263 O O . PHE B 1 108 ? -21.588 73.624 26.344 1.00 56.49 105 PHE B O 1
ATOM 3271 N N . GLN B 1 109 ? -22.911 73.094 24.598 1.00 60.92 106 GLN B N 1
ATOM 3272 C CA . GLN B 1 109 ? -23.955 72.529 25.436 1.00 65.22 106 GLN B CA 1
ATOM 3273 C C . GLN B 1 109 ? -23.516 71.190 26.019 1.00 65.01 106 GLN B C 1
ATOM 3274 O O . GLN B 1 109 ? -23.769 70.913 27.195 1.00 65.34 106 GLN B O 1
ATOM 3280 N N . THR B 1 110 ? -22.835 70.371 25.220 1.00 54.30 107 THR B N 1
ATOM 3281 C CA . THR B 1 110 ? -22.323 69.117 25.744 1.00 53.31 107 THR B CA 1
ATOM 3282 C C . THR B 1 110 ? -21.303 69.442 26.826 1.00 62.36 107 THR B C 1
ATOM 3283 O O . THR B 1 110 ? -21.298 68.859 27.917 1.00 58.53 107 THR B O 1
ATOM 3295 N N . HIS B 1 112 ? -20.844 72.368 28.614 1.00 59.31 109 HIS B N 1
ATOM 3296 C CA . HIS B 1 112 ? -21.498 72.931 29.798 1.00 61.43 109 HIS B CA 1
ATOM 3297 C C . HIS B 1 112 ? -22.204 71.860 30.637 1.00 65.07 109 HIS B C 1
ATOM 3298 O O . HIS B 1 112 ? -22.109 71.857 31.866 1.00 68.19 109 HIS B O 1
ATOM 3305 N N . ALA B 1 113 ? -22.918 70.960 29.968 1.00 65.09 110 ALA B N 1
ATOM 3306 C CA . ALA B 1 113 ? -23.663 69.894 30.645 1.00 64.66 110 ALA B CA 1
ATOM 3307 C C . ALA B 1 113 ? -22.724 68.989 31.433 1.00 69.50 110 ALA B C 1
ATOM 3308 O O . ALA B 1 113 ? -22.974 68.683 32.600 1.00 73.64 110 ALA B O 1
ATOM 3310 N N . LEU B 1 114 ? -21.654 68.558 30.769 1.00 56.33 111 LEU B N 1
ATOM 3311 C CA . LEU B 1 114 ? -20.687 67.610 31.317 1.00 62.63 111 LEU B CA 1
ATOM 3312 C C . LEU B 1 114 ? -19.928 68.195 32.514 1.00 66.14 111 LEU B C 1
ATOM 3313 O O . LEU B 1 114 ? -19.814 67.567 33.565 1.00 69.93 111 LEU B O 1
ATOM 3318 N N . LEU B 1 115 ? -19.400 69.399 32.345 1.00 61.16 112 LEU B N 1
ATOM 3319 C CA . LEU B 1 115 ? -18.626 70.024 33.397 1.00 65.01 112 LEU B CA 1
ATOM 3320 C C . LEU B 1 115 ? -19.487 70.232 34.631 1.00 76.10 112 LEU B C 1
ATOM 3321 O O . LEU B 1 115 ? -18.996 70.152 35.763 1.00 73.66 112 LEU B O 1
ATOM 3326 N N . SER B 1 116 ? -20.777 70.477 34.404 1.00 80.42 113 SER B N 1
ATOM 3327 C CA . SER B 1 116 ? -21.716 70.725 35.490 1.00 81.25 113 SER B CA 1
ATOM 3328 C C . SER B 1 116 ? -22.016 69.449 36.270 1.00 79.94 113 SER B C 1
ATOM 3329 O O . SER B 1 116 ? -21.993 69.440 37.500 1.00 82.40 113 SER B O 1
ATOM 3332 N N . ASP B 1 117 ? -22.270 68.365 35.550 1.00 77.04 114 ASP B N 1
ATOM 3333 C CA . ASP B 1 117 ? -22.617 67.100 36.181 1.00 80.42 114 ASP B CA 1
ATOM 3334 C C . ASP B 1 117 ? -21.411 66.321 36.707 1.00 84.54 114 ASP B C 1
ATOM 3335 O O . ASP B 1 117 ? -21.566 65.373 37.475 1.00 90.37 114 ASP B O 1
ATOM 3340 N N . HIS B 1 118 ? -20.213 66.721 36.300 1.00 80.85 115 HIS B N 1
ATOM 3341 C CA . HIS B 1 118 ? -19.004 66.122 36.839 1.00 82.35 115 HIS B CA 1
ATOM 3342 C C . HIS B 1 118 ? -17.996 67.195 37.208 1.00 84.21 115 HIS B C 1
ATOM 3343 O O . HIS B 1 118 ? -17.089 67.498 36.438 1.00 90.02 115 HIS B O 1
ATOM 3350 N N . PRO B 1 119 ? -18.155 67.769 38.402 1.00 83.99 116 PRO B N 1
ATOM 3351 C CA . PRO B 1 119 ? -17.350 68.894 38.883 1.00 80.16 116 PRO B CA 1
ATOM 3352 C C . PRO B 1 119 ? -15.862 68.603 38.821 1.00 78.11 116 PRO B C 1
ATOM 3353 O O . PRO B 1 119 ? -15.060 69.538 38.757 1.00 81.16 116 PRO B O 1
ATOM 3357 N N . ASP B 1 120 ? -15.488 67.328 38.855 1.00 74.93 117 ASP B N 1
ATOM 3358 C CA . ASP B 1 120 ? -14.072 66.973 38.917 1.00 76.89 117 ASP B CA 1
ATOM 3359 C C . ASP B 1 120 ? -13.459 66.659 37.562 1.00 80.35 117 ASP B C 1
ATOM 3360 O O . ASP B 1 120 ? -12.354 66.117 37.490 1.00 79.18 117 ASP B O 1
ATOM 3365 N N . TRP B 1 121 ? -14.166 66.995 36.488 1.00 75.55 118 TRP B N 1
ATOM 3366 C CA . TRP B 1 121 ? -13.642 66.715 35.162 1.00 66.30 118 TRP B CA 1
ATOM 3367 C C . TRP B 1 121 ? -12.621 67.762 34.745 1.00 63.78 118 TRP B C 1
ATOM 3368 O O . TRP B 1 121 ? -12.860 68.970 34.840 1.00 66.05 118 TRP B O 1
ATOM 3379 N N . VAL B 1 122 ? -11.459 67.281 34.326 1.00 60.49 119 VAL B N 1
ATOM 3380 C CA . VAL B 1 122 ? -10.473 68.120 33.660 1.00 51.97 119 VAL B CA 1
ATOM 3381 C C . VAL B 1 122 ? -10.437 67.647 32.220 1.00 55.60 119 VAL B C 1
ATOM 3382 O O . VAL B 1 122 ? -9.881 66.596 31.921 1.00 57.46 119 VAL B O 1
ATOM 3386 N N . PRO B 1 123 ? -11.091 68.398 31.329 1.00 54.76 120 PRO B N 1
ATOM 3387 C CA . PRO B 1 123 ? -11.164 68.030 29.910 1.00 52.99 120 PRO B CA 1
ATOM 3388 C C . PRO B 1 123 ? -9.790 67.891 29.242 1.00 49.29 120 PRO B C 1
ATOM 3389 O O . PRO B 1 123 ? -8.919 68.747 29.401 1.00 50.94 120 PRO B O 1
ATOM 3393 N N . LEU B 1 124 ? -9.600 66.789 28.533 1.00 48.23 121 LEU B N 1
ATOM 3394 C CA . LEU B 1 124 ? -8.500 66.657 27.583 1.00 47.21 121 LEU B CA 1
ATOM 3395 C C . LEU B 1 124 ? -9.140 66.643 26.208 1.00 47.21 121 LEU B C 1
ATOM 3396 O O . LEU B 1 124 ? -9.560 65.596 25.730 1.00 55.36 121 LEU B O 1
ATOM 3401 N N . ILE B 1 125 ? -9.247 67.816 25.592 1.00 43.48 122 ILE B N 1
ATOM 3402 C CA . ILE B 1 125 ? -10.013 67.977 24.349 1.00 43.56 122 ILE B CA 1
ATOM 3403 C C . ILE B 1 125 ? -9.155 67.788 23.093 1.00 46.00 122 ILE B C 1
ATOM 3404 O O . ILE B 1 125 ? -8.057 68.336 22.991 1.00 46.37 122 ILE B O 1
ATOM 3409 N N . LEU B 1 126 ? -9.659 67.023 22.134 1.00 37.84 123 LEU B N 1
ATOM 3410 C CA . LEU B 1 126 ? -8.956 66.840 20.877 1.00 37.63 123 LEU B CA 1
ATOM 3411 C C . LEU B 1 126 ? -9.701 67.498 19.732 1.00 44.19 123 LEU B C 1
ATOM 3412 O O . LEU B 1 126 ? -10.779 67.048 19.352 1.00 38.53 123 LEU B O 1
ATOM 3417 N N . GLY B 1 127 ? -9.121 68.562 19.182 1.00 43.71 124 GLY B N 1
ATOM 3418 C CA . GLY B 1 127 ? -9.661 69.204 17.995 1.00 36.78 124 GLY B CA 1
ATOM 3419 C C . GLY B 1 127 ? -9.411 68.321 16.789 1.00 34.48 124 GLY B C 1
ATOM 3420 O O . GLY B 1 127 ? -8.720 67.310 16.906 1.00 34.33 124 GLY B O 1
ATOM 3421 N N . GLY B 1 128 ? -9.982 68.671 15.637 1.00 35.72 125 GLY B N 1
ATOM 3422 C CA . GLY B 1 128 ? -10.826 69.850 15.495 1.00 38.77 125 GLY B CA 1
ATOM 3423 C C . GLY B 1 128 ? -9.980 71.057 15.161 1.00 39.38 125 GLY B C 1
ATOM 3424 O O . GLY B 1 128 ? -8.804 71.112 15.531 1.00 35.71 125 GLY B O 1
ATOM 3425 N N . ASP B 1 129 ? -10.555 72.020 14.452 1.00 37.25 126 ASP B N 1
ATOM 3426 C CA . ASP B 1 129 ? -9.828 73.248 14.178 1.00 37.26 126 ASP B CA 1
ATOM 3427 C C . ASP B 1 129 ? -9.986 74.206 15.356 1.00 37.99 126 ASP B C 1
ATOM 3428 O O . ASP B 1 129 ? -10.599 73.859 16.370 1.00 42.88 126 ASP B O 1
ATOM 3433 N N . ASN B 1 130 ? -9.440 75.407 15.232 1.00 35.81 127 ASN B N 1
ATOM 3434 C CA . ASN B 1 130 ? -9.333 76.288 16.390 1.00 40.17 127 ASN B CA 1
ATOM 3435 C C . ASN B 1 130 ? -10.665 76.970 16.708 1.00 43.68 127 ASN B C 1
ATOM 3436 O O . ASN B 1 130 ? -10.791 77.622 17.749 1.00 46.82 127 ASN B O 1
ATOM 3441 N N . SER B 1 131 ? -11.647 76.835 15.814 1.00 36.10 128 SER B N 1
ATOM 3442 C CA . SER B 1 131 ? -12.920 77.522 16.037 1.00 46.77 128 SER B CA 1
ATOM 3443 C C . SER B 1 131 ? -13.619 76.964 17.262 1.00 52.40 128 SER B C 1
ATOM 3444 O O . SER B 1 131 ? -14.442 77.637 17.863 1.00 58.16 128 SER B O 1
ATOM 3447 N N . ILE B 1 132 ? -13.271 75.740 17.646 1.00 56.97 129 ILE B N 1
ATOM 3448 C CA . ILE B 1 132 ? -13.897 75.105 18.808 1.00 60.15 129 ILE B CA 1
ATOM 3449 C C . ILE B 1 132 ? -13.622 75.857 20.135 1.00 58.13 129 ILE B C 1
ATOM 3450 O O . ILE B 1 132 ? -14.453 75.856 21.042 1.00 59.28 129 ILE B O 1
ATOM 3455 N N . SER B 1 133 ? -12.461 76.499 20.235 1.00 51.78 130 SER B N 1
ATOM 3456 C CA . SER B 1 133 ? -12.038 77.158 21.471 1.00 54.34 130 SER B CA 1
ATOM 3457 C C . SER B 1 133 ? -13.102 78.044 22.109 1.00 59.57 130 SER B C 1
ATOM 3458 O O . SER B 1 133 ? -13.221 78.103 23.335 1.00 60.53 130 SER B O 1
ATOM 3461 N N . TYR B 1 134 ? -13.863 78.740 21.273 1.00 58.72 131 TYR B N 1
ATOM 3462 C CA . TYR B 1 134 ? -14.913 79.628 21.751 1.00 54.49 131 TYR B CA 1
ATOM 3463 C C . TYR B 1 134 ? -15.901 78.884 22.636 1.00 55.23 131 TYR B C 1
ATOM 3464 O O . TYR B 1 134 ? -16.165 79.294 23.763 1.00 56.72 131 TYR B O 1
ATOM 3473 N N . SER B 1 135 ? -16.444 77.788 22.118 1.00 54.83 132 SER B N 1
ATOM 3474 C CA . SER B 1 135 ? -17.464 77.025 22.832 1.00 56.91 132 SER B CA 1
ATOM 3475 C C . SER B 1 135 ? -16.876 76.237 23.998 1.00 55.06 132 SER B C 1
ATOM 3476 O O . SER B 1 135 ? -17.530 76.041 25.012 1.00 54.65 132 SER B O 1
ATOM 3479 N N . THR B 1 136 ? -15.639 75.774 23.851 1.00 53.78 133 THR B N 1
ATOM 3480 C CA . THR B 1 136 ? -15.007 75.017 24.921 1.00 55.96 133 THR B CA 1
ATOM 3481 C C . THR B 1 136 ? -14.682 75.919 26.113 1.00 62.15 133 THR B C 1
ATOM 3482 O O . THR B 1 136 ? -14.996 75.583 27.254 1.00 68.50 133 THR B O 1
ATOM 3486 N N . ILE B 1 137 ? -14.062 77.062 25.841 1.00 55.99 134 ILE B N 1
ATOM 3487 C CA . ILE B 1 137 ? -13.656 77.983 26.900 1.00 56.42 134 ILE B CA 1
ATOM 3488 C C . ILE B 1 137 ? -14.865 78.624 27.562 1.00 64.20 134 ILE B C 1
ATOM 3489 O O . ILE B 1 137 ? -14.871 78.833 28.774 1.00 68.72 134 ILE B O 1
ATOM 3494 N N . LYS B 1 138 ? -15.897 78.916 26.774 1.00 65.55 135 LYS B N 1
ATOM 3495 C CA . LYS B 1 138 ? -17.137 79.442 27.336 1.00 66.81 135 LYS B CA 1
ATOM 3496 C C . LYS B 1 138 ? -17.762 78.456 28.315 1.00 62.98 135 LYS B C 1
ATOM 3497 O O . LYS B 1 138 ? -18.212 78.838 29.386 1.00 62.58 135 LYS B O 1
ATOM 3503 N N . ALA B 1 139 ? -17.800 77.184 27.939 1.00 65.39 136 ALA B N 1
ATOM 3504 C CA . ALA B 1 139 ? -18.277 76.154 28.848 1.00 61.62 136 ALA B CA 1
ATOM 3505 C C . ALA B 1 139 ? -17.457 76.153 30.138 1.00 63.85 136 ALA B C 1
ATOM 3506 O O . ALA B 1 139 ? -18.010 76.047 31.231 1.00 65.09 136 ALA B O 1
ATOM 3508 N N . ILE B 1 140 ? -16.136 76.268 30.016 1.00 65.08 137 ILE B N 1
ATOM 3509 C CA . ILE B 1 140 ? -15.277 76.331 31.196 1.00 66.31 137 ILE B CA 1
ATOM 3510 C C . ILE B 1 140 ? -15.554 77.585 32.028 1.00 69.72 137 ILE B C 1
ATOM 3511 O O . ILE B 1 140 ? -15.743 77.507 33.244 1.00 71.41 137 ILE B O 1
ATOM 3516 N N . ALA B 1 141 ? -15.573 78.741 31.372 1.00 72.14 138 ALA B N 1
ATOM 3517 C CA . ALA B 1 141 ? -15.735 80.012 32.073 1.00 76.31 138 ALA B CA 1
ATOM 3518 C C . ALA B 1 141 ? -17.046 80.067 32.848 1.00 80.84 138 ALA B C 1
ATOM 3519 O O . ALA B 1 141 ? -17.067 80.480 34.006 1.00 84.80 138 ALA B O 1
ATOM 3521 N N . GLN B 1 142 ? -18.134 79.641 32.210 1.00 79.40 139 GLN B N 1
ATOM 3522 C CA . GLN B 1 142 ? -19.467 79.738 32.815 1.00 81.98 139 GLN B CA 1
ATOM 3523 C C . GLN B 1 142 ? -19.785 78.594 33.770 1.00 82.09 139 GLN B C 1
ATOM 3524 O O . GLN B 1 142 ? -20.718 78.682 34.566 1.00 90.63 139 GLN B O 1
ATOM 3530 N N . THR B 1 143 ? -18.990 77.535 33.698 1.00 77.42 140 THR B N 1
ATOM 3531 C CA . THR B 1 143 ? -19.164 76.389 34.572 1.00 80.88 140 THR B CA 1
ATOM 3532 C C . THR B 1 143 ? -18.220 76.468 35.782 1.00 84.99 140 THR B C 1
ATOM 3533 O O . THR B 1 143 ? -18.575 76.048 36.883 1.00 79.43 140 THR B O 1
ATOM 3537 N N . LYS B 1 144 ? -17.024 77.018 35.572 1.00 83.62 141 LYS B N 1
ATOM 3538 C CA . LYS B 1 144 ? -15.972 76.989 36.586 1.00 82.86 141 LYS B CA 1
ATOM 3539 C C . LYS B 1 144 ? -15.728 78.349 37.231 1.00 81.74 141 LYS B C 1
ATOM 3540 O O . LYS B 1 144 ? -15.511 78.438 38.435 1.00 76.29 141 LYS B O 1
ATOM 3546 N N . GLY B 1 145 ? -15.742 79.403 36.424 1.00 82.96 142 GLY B N 1
ATOM 3547 C CA . GLY B 1 145 ? -15.526 80.743 36.937 1.00 82.49 142 GLY B CA 1
ATOM 3548 C C . GLY B 1 145 ? -14.556 81.549 36.101 1.00 85.11 142 GLY B C 1
ATOM 3549 O O . GLY B 1 145 ? -14.406 81.307 34.904 1.00 91.98 142 GLY B O 1
ATOM 3550 N N . THR B 1 146 ? -13.904 82.514 36.737 1.00 80.61 143 THR B N 1
ATOM 3551 C CA . THR B 1 146 ? -12.908 83.347 36.076 1.00 79.32 143 THR B CA 1
ATOM 3552 C C . THR B 1 146 ? -11.728 82.507 35.573 1.00 76.66 143 THR B C 1
ATOM 3553 O O . THR B 1 146 ? -11.072 81.807 36.352 1.00 75.42 143 THR B O 1
ATOM 3557 N N . THR B 1 147 ? -11.459 82.572 34.271 1.00 70.88 144 THR B N 1
ATOM 3558 C CA . THR B 1 147 ? -10.433 81.720 33.687 1.00 66.42 144 THR B CA 1
ATOM 3559 C C . THR B 1 147 ? -9.362 82.514 32.959 1.00 64.57 144 THR B C 1
ATOM 3560 O O . THR B 1 147 ? -9.674 83.426 32.193 1.00 63.44 144 THR B O 1
ATOM 3564 N N . ALA B 1 148 ? -8.100 82.169 33.216 1.00 62.71 145 ALA B N 1
ATOM 3565 C CA . ALA B 1 148 ? -6.989 82.657 32.408 1.00 56.42 145 ALA B CA 1
ATOM 3566 C C . ALA B 1 148 ? -6.795 81.696 31.248 1.00 60.57 145 ALA B C 1
ATOM 3567 O O . ALA B 1 148 ? -6.924 80.484 31.410 1.00 62.68 145 ALA B O 1
ATOM 3569 N N . VAL B 1 149 ? -6.503 82.235 30.072 1.00 63.23 146 VAL B N 1
ATOM 3570 C CA . VAL B 1 149 ? -6.266 81.394 28.907 1.00 61.35 146 VAL B CA 1
ATOM 3571 C C . VAL B 1 149 ? -4.845 81.586 28.423 1.00 60.93 146 VAL B C 1
ATOM 3572 O O . VAL B 1 149 ? -4.424 82.700 28.114 1.00 66.25 146 VAL B O 1
ATOM 3576 N N . ILE B 1 150 ? -4.099 80.491 28.400 1.00 53.67 147 ILE B N 1
ATOM 3577 C CA . ILE B 1 150 ? -2.778 80.479 27.801 1.00 48.83 147 ILE B CA 1
ATOM 3578 C C . ILE B 1 150 ? -2.901 79.823 26.437 1.00 54.62 147 ILE B C 1
ATOM 3579 O O . ILE B 1 150 ? -3.080 78.609 26.352 1.00 57.43 147 ILE B O 1
ATOM 3584 N N . GLN B 1 151 ? -2.841 80.611 25.369 1.00 48.25 148 GLN B N 1
ATOM 3585 C CA . GLN B 1 151 ? -2.915 80.012 24.055 1.00 51.36 148 GLN B CA 1
ATOM 3586 C C . GLN B 1 151 ? -1.547 80.016 23.385 1.00 46.79 148 GLN B C 1
ATOM 3587 O O . GLN B 1 151 ? -0.934 81.064 23.188 1.00 41.49 148 GLN B O 1
ATOM 3593 N N . PHE B 1 152 ? -1.076 78.826 23.042 1.00 40.21 149 PHE B N 1
ATOM 3594 C CA . PHE B 1 152 ? 0.109 78.690 22.229 1.00 37.79 149 PHE B CA 1
ATOM 3595 C C . PHE B 1 152 ? -0.343 78.826 20.778 1.00 36.79 149 PHE B C 1
ATOM 3596 O O . PHE B 1 152 ? -1.196 78.078 20.308 1.00 41.00 149 PHE B O 1
ATOM 3604 N N . ASP B 1 153 ? 0.226 79.788 20.065 1.00 33.12 150 ASP B N 1
ATOM 3605 C CA . ASP B 1 153 ? -0.282 80.107 18.751 1.00 34.62 150 ASP B CA 1
ATOM 3606 C C . ASP B 1 153 ? 0.629 81.054 18.004 1.00 40.76 150 ASP B C 1
ATOM 3607 O O . ASP B 1 153 ? 1.114 82.017 18.597 1.00 41.12 150 ASP B O 1
ATOM 3612 N N . ALA B 1 154 ? 0.855 80.791 16.712 1.00 31.49 151 ALA B N 1
ATOM 3613 C CA . ALA B 1 154 ? 1.504 81.777 15.851 1.00 33.75 151 ALA B CA 1
ATOM 3614 C C . ALA B 1 154 ? 0.566 82.959 15.573 1.00 38.59 151 ALA B C 1
ATOM 3615 O O . ALA B 1 154 ? 1.019 84.067 15.283 1.00 43.28 151 ALA B O 1
ATOM 3617 N N . HIS B 1 155 ? -0.738 82.725 15.659 1.00 35.98 152 HIS B N 1
ATOM 3618 C CA . HIS B 1 155 ? -1.713 83.751 15.274 1.00 47.00 152 HIS B CA 1
ATOM 3619 C C . HIS B 1 155 ? -2.530 84.264 16.453 1.00 49.07 152 HIS B C 1
ATOM 3620 O O . HIS B 1 155 ? -2.764 83.540 17.424 1.00 48.72 152 HIS B O 1
ATOM 3627 N N . HIS B 1 156 ? -2.971 85.514 16.351 1.00 44.62 153 HIS B N 1
ATOM 3628 C CA . HIS B 1 156 ? -3.787 86.129 17.396 1.00 43.46 153 HIS B CA 1
ATOM 3629 C C . HIS B 1 156 ? -5.175 85.501 17.487 1.00 45.09 153 HIS B C 1
ATOM 3630 O O . HIS B 1 156 ? -5.739 85.395 18.576 1.00 44.94 153 HIS B O 1
ATOM 3637 N N . ASP B 1 157 ? -5.705 85.094 16.334 1.00 45.99 154 ASP B N 1
ATOM 3638 C CA . ASP B 1 157 ? -7.053 84.528 16.207 1.00 43.97 154 ASP B CA 1
ATOM 3639 C C . ASP B 1 157 ? -8.174 85.459 16.673 1.00 50.65 154 ASP B C 1
ATOM 3640 O O . ASP B 1 157 ? -9.119 85.032 17.341 1.00 43.15 154 ASP B O 1
ATOM 3645 N N . VAL B 1 158 ? -8.073 86.725 16.301 1.00 54.31 155 VAL B N 1
ATOM 3646 C CA . VAL B 1 158 ? -9.104 87.689 16.646 1.00 53.46 155 VAL B CA 1
ATOM 3647 C C . VAL B 1 158 ? -9.758 88.218 15.377 1.00 52.95 155 VAL B C 1
ATOM 3648 O O . VAL B 1 158 ? -10.187 89.362 15.321 1.00 50.76 155 VAL B O 1
ATOM 3652 N N . ARG B 1 159 ? -9.820 87.363 14.357 1.00 53.67 156 ARG B N 1
ATOM 3653 C CA . ARG B 1 159 ? -10.402 87.730 13.074 1.00 56.99 156 ARG B CA 1
ATOM 3654 C C . ARG B 1 159 ? -11.864 88.146 13.219 1.00 52.06 156 ARG B C 1
ATOM 3655 O O . ARG B 1 159 ? -12.618 87.537 13.978 1.00 48.19 156 ARG B O 1
ATOM 3663 N N . ASN B 1 160 ? -12.272 89.154 12.459 1.00 58.05 157 ASN B N 1
ATOM 3664 C CA . ASN B 1 160 ? -13.674 89.569 12.454 1.00 65.01 157 ASN B CA 1
ATOM 3665 C C . ASN B 1 160 ? -14.588 88.413 12.024 1.00 65.18 157 ASN B C 1
ATOM 3666 O O . ASN B 1 160 ? -14.149 87.488 11.331 1.00 63.31 157 ASN B O 1
ATOM 3671 N N . THR B 1 161 ? -15.853 88.467 12.438 1.00 61.90 158 THR B N 1
ATOM 3672 C CA . THR B 1 161 ? -16.776 87.353 12.240 1.00 58.27 158 THR B CA 1
ATOM 3673 C C . THR B 1 161 ? -17.638 87.506 10.977 1.00 58.11 158 THR B C 1
ATOM 3674 O O . THR B 1 161 ? -18.239 86.532 10.501 1.00 46.30 158 THR B O 1
ATOM 3678 N N . GLU B 1 162 ? -17.673 88.718 10.425 1.00 61.74 159 GLU B N 1
ATOM 3679 C CA . GLU B 1 162 ? -18.546 89.033 9.288 1.00 69.93 159 GLU B CA 1
ATOM 3680 C C . GLU B 1 162 ? -18.101 88.474 7.923 1.00 65.67 159 GLU B C 1
ATOM 3681 O O . GLU B 1 162 ? -18.919 88.286 7.025 1.00 62.44 159 GLU B O 1
ATOM 3687 N N . ASP B 1 163 ? -16.810 88.216 7.758 1.00 70.01 160 ASP B N 1
ATOM 3688 C CA . ASP B 1 163 ? -16.296 87.802 6.450 1.00 67.95 160 ASP B CA 1
ATOM 3689 C C . ASP B 1 163 ? -16.539 86.325 6.137 1.00 61.86 160 ASP B C 1
ATOM 3690 O O . ASP B 1 163 ? -16.873 85.973 5.007 1.00 61.30 160 ASP B O 1
ATOM 3695 N N . GLY B 1 164 ? -16.389 85.469 7.142 1.00 61.65 161 GLY B N 1
ATOM 3696 C CA . GLY B 1 164 ? -16.537 84.039 6.944 1.00 59.58 161 GLY B CA 1
ATOM 3697 C C . GLY B 1 164 ? -17.355 83.316 8.000 1.00 58.30 161 GLY B C 1
ATOM 3698 O O . GLY B 1 164 ? -17.379 82.091 8.019 1.00 60.59 161 GLY B O 1
ATOM 3699 N N . GLY B 1 165 ? -18.046 84.056 8.864 1.00 57.86 162 GLY B N 1
ATOM 3700 C CA . GLY B 1 165 ? -18.771 83.437 9.964 1.00 59.08 162 GLY B CA 1
ATOM 3701 C C . GLY B 1 165 ? -17.819 83.009 11.079 1.00 61.73 162 GLY B C 1
ATOM 3702 O O . GLY B 1 165 ? -16.690 83.499 11.136 1.00 58.77 162 GLY B O 1
ATOM 3703 N N . PRO B 1 166 ? -18.262 82.085 11.961 1.00 59.83 163 PRO B N 1
ATOM 3704 C CA . PRO B 1 166 ? -17.448 81.668 13.115 1.00 55.46 163 PRO B CA 1
ATOM 3705 C C . PRO B 1 166 ? -16.321 80.691 12.716 1.00 53.95 163 PRO B C 1
ATOM 3706 O O . PRO B 1 166 ? -16.373 79.505 13.053 1.00 47.82 163 PRO B O 1
ATOM 3710 N N . THR B 1 167 ? -15.314 81.197 12.008 1.00 55.08 164 THR B N 1
ATOM 3711 C CA . THR B 1 167 ? -14.209 80.370 11.507 1.00 48.52 164 THR B CA 1
ATOM 3712 C C . THR B 1 167 ? -13.172 80.056 12.586 1.00 46.65 164 THR B C 1
ATOM 3713 O O . THR B 1 167 ? -13.236 80.600 13.704 1.00 41.56 164 THR B O 1
ATOM 3717 N N . ASN B 1 168 ? -12.214 79.187 12.248 1.00 41.16 165 ASN B N 1
ATOM 3718 C CA . ASN B 1 168 ? -11.074 78.925 13.137 1.00 45.36 165 ASN B CA 1
ATOM 3719 C C . ASN B 1 168 ? -10.228 80.175 13.442 1.00 40.40 165 ASN B C 1
ATOM 3720 O O . ASN B 1 168 ? -9.473 80.202 14.417 1.00 37.71 165 ASN B O 1
ATOM 3725 N N . GLY B 1 169 ? -10.360 81.212 12.619 1.00 38.22 166 GLY B N 1
ATOM 3726 C CA . GLY B 1 169 ? -9.677 82.473 12.894 1.00 41.98 166 GLY B CA 1
ATOM 3727 C C . GLY B 1 169 ? -10.325 83.371 13.959 1.00 51.00 166 GLY B C 1
ATOM 3728 O O . GLY B 1 169 ? -9.651 84.236 14.522 1.00 51.11 166 GLY B O 1
ATOM 3729 N N . THR B 1 170 ? -11.618 83.172 14.244 1.00 46.78 167 THR B N 1
ATOM 3730 C CA . THR B 1 170 ? -12.388 84.117 15.072 1.00 48.69 167 THR B CA 1
ATOM 3731 C C . THR B 1 170 ? -12.574 83.832 16.562 1.00 51.25 167 THR B C 1
ATOM 3732 O O . THR B 1 170 ? -13.158 84.656 17.257 1.00 56.20 167 THR B O 1
ATOM 3736 N N . PRO B 1 171 ? -12.136 82.667 17.061 1.00 48.76 168 PRO B N 1
ATOM 3737 C CA . PRO B 1 171 ? -12.581 82.316 18.419 1.00 50.30 168 PRO B CA 1
ATOM 3738 C C . PRO B 1 171 ? -12.267 83.351 19.522 1.00 52.06 168 PRO B C 1
ATOM 3739 O O . PRO B 1 171 ? -13.112 83.568 20.400 1.00 54.13 168 PRO B O 1
ATOM 3743 N N . PHE B 1 172 ? -11.099 83.986 19.497 1.00 46.67 169 PHE B N 1
ATOM 3744 C CA . PHE B 1 172 ? -10.793 84.930 20.577 1.00 50.34 169 PHE B CA 1
ATOM 3745 C C . PHE B 1 172 ? -11.399 86.314 20.397 1.00 58.99 169 PHE B C 1
ATOM 3746 O O . PHE B 1 172 ? -11.522 87.073 21.355 1.00 63.01 169 PHE B O 1
ATOM 3754 N N . ARG B 1 173 ? -11.796 86.632 19.172 1.00 63.22 170 ARG B N 1
ATOM 3755 C CA . ARG B 1 173 ? -12.677 87.768 18.932 1.00 62.61 170 ARG B CA 1
ATOM 3756 C C . ARG B 1 173 ? -14.004 87.524 19.651 1.00 58.77 170 ARG B C 1
ATOM 3757 O O . ARG B 1 173 ? -14.409 88.295 20.523 1.00 62.47 170 ARG B O 1
ATOM 3765 N N . ARG B 1 174 ? -14.681 86.444 19.271 1.00 53.35 171 ARG B N 1
ATOM 3766 C CA . ARG B 1 174 ? -15.952 86.086 19.874 1.00 58.62 171 ARG B CA 1
ATOM 3767 C C . ARG B 1 174 ? -15.845 86.046 21.402 1.00 66.96 171 ARG B C 1
ATOM 3768 O O . ARG B 1 174 ? -16.661 86.642 22.108 1.00 69.69 171 ARG B O 1
ATOM 3776 N N . LEU B 1 175 ? -14.831 85.348 21.904 1.00 64.35 172 LEU B N 1
ATOM 3777 C CA . LEU B 1 175 ? -14.622 85.215 23.343 1.00 66.90 172 LEU B CA 1
ATOM 3778 C C . LEU B 1 175 ? -14.468 86.578 24.023 1.00 71.06 172 LEU B C 1
ATOM 3779 O O . LEU B 1 175 ? -15.085 86.840 25.055 1.00 75.13 172 LEU B O 1
ATOM 3784 N N . LEU B 1 176 ? -13.649 87.446 23.435 1.00 66.79 173 LEU B N 1
ATOM 3785 C CA . LEU B 1 176 ? -13.377 88.767 24.001 1.00 65.27 173 LEU B CA 1
ATOM 3786 C C . LEU B 1 176 ? -14.541 89.748 23.843 1.00 70.11 173 LEU B C 1
ATOM 3787 O O . LEU B 1 176 ? -14.886 90.468 24.779 1.00 75.35 173 LEU B O 1
ATOM 3792 N N . ASP B 1 177 ? -15.127 89.789 22.651 1.00 68.99 174 ASP B N 1
ATOM 3793 C CA . ASP B 1 177 ? -16.238 90.688 22.373 1.00 66.15 174 ASP B CA 1
ATOM 3794 C C . ASP B 1 177 ? -17.411 90.435 23.303 1.00 70.04 174 ASP B C 1
ATOM 3795 O O . ASP B 1 177 ? -18.045 91.366 23.785 1.00 77.50 174 ASP B O 1
ATOM 3800 N N . GLU B 1 178 ? -17.693 89.166 23.554 1.00 68.03 175 GLU B N 1
ATOM 3801 C CA . GLU B 1 178 ? -18.803 88.797 24.411 1.00 71.13 175 GLU B CA 1
ATOM 3802 C C . GLU B 1 178 ? -18.372 88.772 25.872 1.00 77.66 175 GLU B C 1
ATOM 3803 O O . GLU B 1 178 ? -19.082 88.248 26.727 1.00 78.81 175 GLU B O 1
ATOM 3809 N N . GLU B 1 179 ? -17.204 89.346 26.146 1.00 81.45 176 GLU B N 1
ATOM 3810 C CA . GLU B 1 179 ? -16.686 89.443 27.508 1.00 89.45 176 GLU B CA 1
ATOM 3811 C C . GLU B 1 179 ? -16.789 88.110 28.244 1.00 88.58 176 GLU B C 1
ATOM 3812 O O . GLU B 1 179 ? -17.101 88.074 29.434 1.00 91.04 176 GLU B O 1
ATOM 3818 N N . ILE B 1 180 ? -16.537 87.019 27.526 1.00 87.76 177 ILE B N 1
ATOM 3819 C CA . ILE B 1 180 ? -16.481 85.683 28.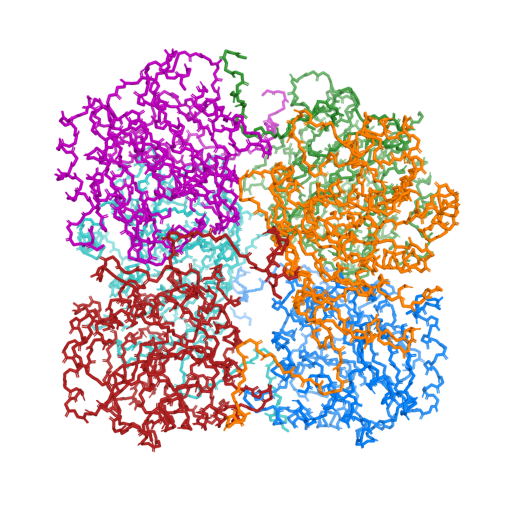120 1.00 82.14 177 ILE B CA 1
ATOM 3820 C C . ILE B 1 180 ? -15.194 85.537 28.927 1.00 72.39 177 ILE B C 1
ATOM 3821 O O . ILE B 1 180 ? -15.127 84.758 29.880 1.00 73.96 177 ILE B O 1
ATOM 3826 N N . ILE B 1 181 ? -14.180 86.296 28.526 1.00 62.65 178 ILE B N 1
ATOM 3827 C CA . ILE B 1 181 ? -12.912 86.393 29.252 1.00 65.28 178 ILE B CA 1
ATOM 3828 C C . ILE B 1 181 ? -12.392 87.819 29.091 1.00 67.99 178 ILE B C 1
ATOM 3829 O O . ILE B 1 181 ? -12.876 88.575 28.245 1.00 66.84 178 ILE B O 1
ATOM 3834 N N . GLU B 1 182 ? -11.405 88.189 29.894 1.00 75.08 179 GLU B N 1
ATOM 3835 C CA . GLU B 1 182 ? -10.778 89.501 29.751 1.00 78.33 179 GLU B CA 1
ATOM 3836 C C . GLU B 1 182 ? -9.444 89.384 29.020 1.00 68.38 179 GLU B C 1
ATOM 3837 O O . GLU B 1 182 ? -8.709 88.419 29.208 1.00 66.43 179 GLU B O 1
ATOM 3843 N N . GLY B 1 183 ? -9.146 90.369 28.181 1.00 66.20 180 GLY B N 1
ATOM 3844 C CA . GLY B 1 183 ? -7.888 90.400 27.465 1.00 64.99 180 GLY B CA 1
ATOM 3845 C C . GLY B 1 183 ? -6.706 90.064 28.356 1.00 70.21 180 GLY B C 1
ATOM 3846 O O . GLY B 1 183 ? -5.911 89.175 28.037 1.00 71.79 180 GLY B O 1
ATOM 3847 N N . GLN B 1 184 ? -6.589 90.761 29.483 1.00 70.98 181 GLN B N 1
ATOM 3848 C CA . GLN B 1 184 ? -5.451 90.564 30.376 1.00 76.91 181 GLN B CA 1
ATOM 3849 C C . GLN B 1 184 ? -5.431 89.175 31.011 1.00 74.10 181 GLN B C 1
ATOM 3850 O O . GLN B 1 184 ? -4.484 88.826 31.702 1.00 70.54 181 GLN B O 1
ATOM 3856 N N . HIS B 1 185 ? -6.471 88.381 30.777 1.00 73.51 182 HIS B N 1
ATOM 3857 C CA . HIS B 1 185 ? -6.441 86.978 31.190 1.00 74.82 182 HIS B CA 1
ATOM 3858 C C . HIS B 1 185 ? -6.017 86.028 30.069 1.00 64.70 182 HIS B C 1
ATOM 3859 O O . HIS B 1 185 ? -5.946 84.816 30.272 1.00 58.39 182 HIS B O 1
ATOM 3866 N N . LEU B 1 186 ? -5.734 86.589 28.896 1.00 59.06 183 LEU B N 1
ATOM 3867 C CA . LEU B 1 186 ? -5.291 85.800 27.749 1.00 53.90 183 LEU B CA 1
ATOM 3868 C C . LEU B 1 186 ? -3.792 85.944 27.619 1.00 56.99 183 LEU B C 1
ATOM 3869 O O . LEU B 1 186 ? -3.272 87.054 27.506 1.00 52.28 183 LEU B O 1
ATOM 3874 N N . ILE B 1 187 ? -3.092 84.820 27.653 1.00 57.27 184 ILE B N 1
ATOM 3875 C CA . ILE B 1 187 ? -1.658 84.830 27.442 1.00 49.16 184 ILE B CA 1
ATOM 3876 C C . ILE B 1 187 ? -1.400 84.141 26.116 1.00 46.62 184 ILE B C 1
ATOM 3877 O O . ILE B 1 187 ? -1.693 82.953 25.950 1.00 44.42 184 ILE B O 1
ATOM 3882 N N . GLN B 1 188 ? -0.913 84.919 25.157 1.00 43.40 185 GLN B N 1
ATOM 3883 C CA . GLN B 1 188 ? -0.581 84.398 23.845 1.00 40.84 185 GLN B CA 1
ATOM 3884 C C . GLN B 1 188 ? 0.927 84.140 23.735 1.00 43.46 185 GLN B C 1
ATOM 3885 O O . GLN B 1 188 ? 1.745 85.057 23.862 1.00 43.29 185 GLN B O 1
ATOM 3891 N N . LEU B 1 189 ? 1.279 82.873 23.536 1.00 32.47 186 LEU B N 1
ATOM 3892 C CA . LEU B 1 189 ? 2.680 82.464 23.454 1.00 38.40 186 LEU B CA 1
ATOM 3893 C C . LEU B 1 189 ? 2.958 81.981 22.047 1.00 39.24 186 LEU B C 1
ATOM 3894 O O . LEU B 1 189 ? 2.296 81.070 21.557 1.00 43.16 186 LEU B O 1
ATOM 3899 N N . GLY B 1 190 ? 3.914 82.627 21.393 1.00 39.08 187 GLY B N 1
ATOM 3900 C CA . GLY B 1 190 ? 4.399 82.175 20.106 1.00 40.96 187 GLY B CA 1
ATOM 3901 C C . GLY B 1 190 ? 4.001 83.027 18.918 1.00 38.25 187 GLY B C 1
ATOM 3902 O O . GLY B 1 190 ? 4.229 82.622 17.793 1.00 36.91 187 GLY B O 1
ATOM 3903 N N . ILE B 1 191 ? 3.393 84.185 19.164 1.00 41.49 188 ILE B N 1
ATOM 3904 C CA . ILE B 1 191 ? 2.903 85.030 18.084 1.00 43.36 188 ILE B CA 1
ATOM 3905 C C . ILE B 1 191 ? 4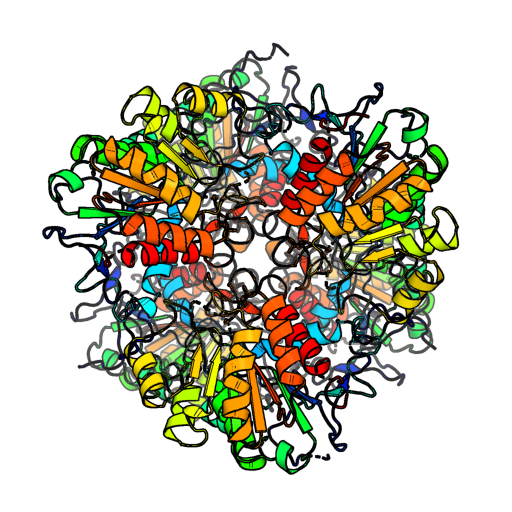.034 85.335 17.118 1.00 42.17 188 ILE B C 1
ATOM 3906 O O . ILE B 1 191 ? 5.103 85.790 17.518 1.00 47.53 188 ILE B O 1
ATOM 3911 N N . ARG B 1 192 ? 3.801 85.108 15.835 1.00 39.54 189 ARG B N 1
ATOM 3912 C CA . ARG B 1 192 ? 4.931 84.955 14.922 1.00 39.65 189 ARG B CA 1
ATOM 3913 C C . ARG B 1 192 ? 4.979 86.043 13.863 1.00 42.67 189 ARG B C 1
ATOM 3914 O O . ARG B 1 192 ? 3.954 86.444 13.323 1.00 38.00 189 ARG B O 1
ATOM 3922 N N . GLU B 1 193 ? 6.187 86.499 13.568 1.00 44.31 190 GLU B N 1
ATOM 3923 C CA . GLU B 1 193 ? 6.433 87.539 12.579 1.00 47.55 190 GLU B CA 1
ATOM 3924 C C . GLU B 1 193 ? 5.985 87.094 11.186 1.00 40.18 190 GLU B C 1
ATOM 3925 O O . GLU B 1 193 ? 6.375 86.021 10.717 1.00 37.66 190 GLU B O 1
ATOM 3931 N N . PHE B 1 194 ? 5.189 87.947 10.538 1.00 33.10 191 PHE B N 1
ATOM 3932 C CA . PHE B 1 194 ? 4.550 87.686 9.239 1.00 36.38 191 PHE B CA 1
ATOM 3933 C C . PHE B 1 194 ? 3.410 86.664 9.287 1.00 37.51 191 PHE B C 1
ATOM 3934 O O . PHE B 1 194 ? 2.937 86.204 8.254 1.00 38.90 191 PHE B O 1
ATOM 3942 N N . SER B 1 195 ? 2.955 86.311 10.484 1.00 32.62 192 SER B N 1
ATOM 3943 C CA . SER B 1 195 ? 1.790 85.436 10.557 1.00 33.95 192 SER B CA 1
ATOM 3944 C C . SER B 1 195 ? 0.520 86.226 10.875 1.00 36.67 192 SER B C 1
ATOM 3945 O O . SER B 1 195 ? -0.539 85.651 10.979 1.00 40.69 192 SER B O 1
ATOM 3948 N N . ASN B 1 196 ? 0.628 87.541 11.035 1.00 39.90 193 ASN B N 1
ATOM 3949 C CA . ASN B 1 196 ? -0.498 88.314 11.547 1.00 43.35 193 ASN B CA 1
ATOM 3950 C C . ASN B 1 196 ? -0.730 89.635 10.825 1.00 47.70 193 ASN B C 1
ATOM 3951 O O . ASN B 1 196 ? 0.123 90.101 10.069 1.00 50.56 193 ASN B O 1
ATOM 3956 N N . SER B 1 197 ? -1.884 90.246 11.068 1.00 51.63 194 SER B N 1
ATOM 3957 C CA . SER B 1 197 ? -2.190 91.514 10.424 1.00 55.15 194 SER B CA 1
ATOM 3958 C C . SER B 1 197 ? -2.179 92.698 11.398 1.00 58.52 194 SER B C 1
ATOM 3959 O O . SER B 1 197 ? -2.464 92.550 12.589 1.00 57.92 194 SER B O 1
ATOM 3962 N N . GLN B 1 198 ? -1.857 93.876 10.874 1.00 52.69 195 GLN B N 1
ATOM 3963 C CA . GLN B 1 198 ? -1.851 95.091 11.678 1.00 53.94 195 GLN B CA 1
ATOM 3964 C C . GLN B 1 198 ? -3.130 95.314 12.484 1.00 55.01 195 GLN B C 1
ATOM 3965 O O . GLN B 1 198 ? -3.069 95.650 13.664 1.00 58.39 195 GLN B O 1
ATOM 3971 N N . ALA B 1 199 ? -4.285 95.133 11.853 1.00 55.10 196 ALA B N 1
ATOM 3972 C CA . ALA B 1 199 ? -5.557 95.440 12.507 1.00 57.85 196 ALA B CA 1
ATOM 3973 C C . ALA B 1 199 ? -5.871 94.483 13.656 1.00 64.01 196 ALA B C 1
ATOM 3974 O O . ALA B 1 199 ? -6.510 94.875 14.636 1.00 64.25 196 ALA B O 1
ATOM 3976 N N . TYR B 1 200 ? -5.436 93.230 13.533 1.00 58.13 197 TYR B N 1
ATOM 3977 C CA . TYR B 1 200 ? -5.754 92.233 14.554 1.00 54.37 197 TYR B CA 1
ATOM 3978 C C . TYR B 1 200 ? -4.841 92.323 15.766 1.00 53.96 197 TYR B C 1
ATOM 3979 O O . TYR B 1 200 ? -5.274 92.124 16.896 1.00 56.93 197 TYR B O 1
ATOM 3988 N N . GLU B 1 201 ? -3.572 92.610 15.517 1.00 53.72 198 GLU B N 1
ATOM 3989 C CA . GLU B 1 201 ? -2.640 92.929 16.581 1.00 56.37 198 GLU B CA 1
ATOM 3990 C C . GLU B 1 201 ? -3.182 94.106 17.400 1.00 57.74 198 GLU B C 1
ATOM 3991 O O . GLU B 1 201 ? -3.073 94.118 18.627 1.00 60.31 198 GLU B O 1
ATOM 3997 N N . ALA B 1 202 ? -3.793 95.071 16.709 1.00 54.72 199 ALA B N 1
ATOM 3998 C CA . ALA B 1 202 ? -4.376 96.255 17.349 1.00 57.64 199 ALA B CA 1
ATOM 3999 C C . ALA B 1 202 ? -5.569 95.880 18.205 1.00 58.86 199 ALA B C 1
ATOM 4000 O O . ALA B 1 202 ? -5.673 96.303 19.352 1.00 66.15 199 ALA B O 1
ATOM 4002 N N . TYR B 1 203 ? -6.466 95.076 17.646 1.00 55.25 200 TYR B N 1
ATOM 4003 C CA . TYR B 1 203 ? -7.583 94.554 18.417 1.00 58.50 200 TYR B CA 1
ATOM 4004 C C . TYR B 1 203 ? -7.098 93.935 19.718 1.00 62.24 200 TYR B C 1
ATOM 4005 O O . TYR B 1 203 ? -7.611 94.246 20.792 1.00 61.94 200 TYR B O 1
ATOM 4014 N N . ALA B 1 204 ? -6.107 93.051 19.610 1.00 53.09 201 ALA B N 1
ATOM 4015 C CA . ALA B 1 204 ? -5.625 92.307 20.755 1.00 48.90 201 ALA B CA 1
ATOM 4016 C C . ALA B 1 204 ? -5.005 93.252 21.785 1.00 58.93 201 ALA B C 1
ATOM 4017 O O . ALA B 1 204 ? -5.216 93.096 22.985 1.00 67.09 201 ALA B O 1
ATOM 4019 N N . LYS B 1 205 ? -4.238 94.229 21.312 1.00 54.70 202 LYS B N 1
ATOM 4020 C CA . LYS B 1 205 ? -3.611 95.186 22.212 1.00 55.49 202 LYS B CA 1
ATOM 4021 C C . LYS B 1 205 ? -4.656 96.073 22.876 1.00 67.23 202 LYS B C 1
ATOM 4022 O O . LYS B 1 205 ? -4.621 96.288 24.090 1.00 67.70 202 LYS B O 1
ATOM 4028 N N . LYS B 1 206 ? -5.588 96.581 22.076 1.00 71.92 203 LYS B N 1
ATOM 4029 C CA . LYS B 1 206 ? -6.704 97.347 22.606 1.00 80.69 203 LYS B CA 1
ATOM 4030 C C . LYS B 1 206 ? -7.313 96.616 23.797 1.00 81.29 203 LYS B C 1
ATOM 4031 O O . LYS B 1 206 ? -7.772 97.244 24.750 1.00 89.79 203 LYS B O 1
ATOM 4037 N N . HIS B 1 207 ? -7.317 95.286 23.740 1.00 73.92 204 HIS B N 1
ATOM 4038 C CA . HIS B 1 207 ? -7.924 94.469 24.793 1.00 69.73 204 HIS B CA 1
ATOM 4039 C C . HIS B 1 207 ? -6.920 94.072 25.863 1.00 68.29 204 HIS B C 1
ATOM 4040 O O . HIS B 1 207 ? -7.231 93.263 26.737 1.00 71.54 204 HIS B O 1
ATOM 4047 N N . ASN B 1 208 ? -5.716 94.627 25.783 1.00 62.48 205 ASN B N 1
ATOM 4048 C CA . ASN B 1 208 ? -4.695 94.357 26.784 1.00 70.31 205 ASN B CA 1
ATOM 4049 C C . ASN B 1 208 ? -4.355 92.875 26.944 1.00 71.12 205 ASN B C 1
ATOM 4050 O O . ASN B 1 208 ? -4.031 92.420 28.040 1.00 62.99 205 ASN B O 1
ATOM 4055 N N . VAL B 1 209 ? -4.428 92.121 25.853 1.00 75.15 206 VAL B N 1
ATOM 4056 C CA . VAL B 1 209 ? -4.005 90.730 25.895 1.00 71.04 206 VAL B CA 1
ATOM 4057 C C . VAL B 1 209 ? -2.491 90.690 26.090 1.00 60.35 206 VAL B C 1
ATOM 4058 O O . VAL B 1 209 ? -1.777 91.556 25.596 1.00 56.32 206 VAL B O 1
ATOM 4062 N N . ASN B 1 210 ? -2.014 89.696 26.832 1.00 58.94 207 ASN B N 1
ATOM 4063 C CA . ASN B 1 210 ? -0.587 89.487 27.045 1.00 58.45 207 ASN B CA 1
ATOM 4064 C C . ASN B 1 210 ? 0.064 88.814 25.839 1.00 61.59 207 ASN B C 1
ATOM 4065 O O . ASN B 1 210 ? -0.106 87.613 25.624 1.00 64.88 207 ASN B O 1
ATOM 4070 N N . ILE B 1 211 ? 0.811 89.592 25.056 1.00 58.24 208 ILE B N 1
ATOM 4071 C CA . ILE B 1 211 ? 1.359 89.112 23.789 1.00 49.78 208 ILE B CA 1
ATOM 4072 C C . ILE B 1 211 ? 2.850 88.834 23.855 1.00 51.85 208 ILE B C 1
ATOM 4073 O O . ILE B 1 211 ? 3.650 89.748 24.044 1.00 56.87 208 ILE B O 1
ATOM 4078 N N . HIS B 1 212 ? 3.237 87.577 23.677 1.00 49.39 209 HIS B N 1
ATOM 4079 C CA . HIS B 1 212 ? 4.664 87.256 23.621 1.00 47.60 209 HIS B CA 1
ATOM 4080 C C . HIS B 1 212 ? 5.035 86.641 22.276 1.00 53.84 209 HIS B C 1
ATOM 4081 O O . HIS B 1 212 ? 4.604 85.533 21.922 1.00 52.86 209 HIS B O 1
ATOM 4088 N N . THR B 1 213 ? 5.821 87.389 21.519 1.00 50.76 210 THR B N 1
ATOM 4089 C CA . THR B 1 213 ? 6.214 86.988 20.185 1.00 48.33 210 THR B CA 1
ATOM 4090 C C . THR B 1 213 ? 7.319 85.936 20.253 1.00 48.13 210 THR B C 1
ATOM 4091 O O . THR B 1 213 ? 7.909 85.714 21.311 1.00 46.99 210 THR B O 1
ATOM 4103 N N . ASP B 1 215 ? 10.116 86.267 18.834 1.00 51.94 212 ASP B N 1
ATOM 4104 C CA . ASP B 1 215 ? 11.309 87.069 19.076 1.00 49.17 212 ASP B CA 1
ATOM 4105 C C . ASP B 1 215 ? 11.551 87.266 20.564 1.00 44.55 212 ASP B C 1
ATOM 4106 O O . ASP B 1 215 ? 12.658 87.056 21.050 1.00 45.19 212 ASP B O 1
ATOM 4119 N N . ILE B 1 217 ? 10.383 85.450 22.880 1.00 47.35 214 ILE B N 1
ATOM 4120 C CA . ILE B 1 217 ? 10.551 84.144 23.491 1.00 49.48 214 ILE B CA 1
ATOM 4121 C C . ILE B 1 217 ? 11.937 83.589 23.221 1.00 46.88 214 ILE B C 1
ATOM 4122 O O . ILE B 1 217 ? 12.535 82.956 24.089 1.00 43.70 214 ILE B O 1
ATOM 4127 N N . ARG B 1 218 ? 12.442 83.826 22.014 1.00 37.49 215 ARG B N 1
ATOM 4128 C CA . ARG B 1 218 ? 13.780 83.390 21.667 1.00 40.19 215 ARG B CA 1
ATOM 4129 C C . ARG B 1 218 ? 14.820 84.184 22.457 1.00 49.97 215 ARG B C 1
ATOM 4130 O O . ARG B 1 218 ? 15.908 83.688 22.717 1.00 52.13 215 ARG B O 1
ATOM 4138 N N . GLU B 1 219 ? 14.479 85.411 22.847 1.00 55.07 216 GLU B N 1
ATOM 4139 C CA . GLU B 1 219 ? 15.390 86.238 23.638 1.00 57.50 216 GLU B CA 1
ATOM 4140 C C . GLU B 1 219 ? 15.413 85.870 25.122 1.00 55.66 216 GLU B C 1
ATOM 4141 O O . GLU B 1 219 ? 16.465 85.886 25.754 1.00 61.21 216 GLU B O 1
ATOM 4147 N N . LYS B 1 220 ? 14.258 85.543 25.685 1.00 47.98 217 LYS B N 1
ATOM 4148 C CA . LYS B 1 220 ? 14.187 85.300 27.121 1.00 51.58 217 LYS B CA 1
ATOM 4149 C C . LYS B 1 220 ? 14.139 83.820 27.500 1.00 52.62 217 LYS B C 1
ATOM 4150 O O . LYS B 1 220 ? 14.504 83.447 28.613 1.00 54.59 217 LYS B O 1
ATOM 4156 N N . GLY B 1 221 ? 13.702 82.981 26.567 1.00 52.35 218 GLY B N 1
ATOM 4157 C CA . GLY B 1 221 ? 13.425 81.584 26.859 1.00 49.25 218 GLY B CA 1
ATOM 4158 C C . GLY B 1 221 ? 11.942 81.409 27.150 1.00 54.65 218 GLY B C 1
ATOM 4159 O O . GLY B 1 221 ? 11.350 82.226 27.852 1.00 56.03 218 GLY B O 1
ATOM 4160 N N . LEU B 1 222 ? 11.336 80.350 26.612 1.00 51.88 219 LEU B N 1
ATOM 4161 C CA . LEU B 1 222 ? 9.911 80.109 26.804 1.00 46.79 219 LEU B CA 1
ATOM 4162 C C . LEU B 1 222 ? 9.522 79.964 28.282 1.00 51.25 219 LEU B C 1
ATOM 4163 O O . LEU B 1 222 ? 8.583 80.607 28.745 1.00 54.97 219 LEU B O 1
ATOM 4168 N N . ILE B 1 223 ? 10.237 79.128 29.024 1.00 49.72 220 ILE B N 1
ATOM 4169 C CA . ILE B 1 223 ? 9.861 78.897 30.413 1.00 51.83 220 ILE B CA 1
ATOM 4170 C C . ILE B 1 223 ? 10.002 80.149 31.300 1.00 53.28 220 ILE B C 1
ATOM 4171 O O . ILE B 1 223 ? 9.090 80.466 32.069 1.00 54.02 220 ILE B O 1
ATOM 4176 N N . PRO B 1 224 ? 11.150 80.852 31.219 1.00 50.63 221 PRO B N 1
ATOM 4177 C CA . PRO B 1 224 ? 11.254 82.115 31.963 1.00 50.01 221 PRO B CA 1
ATOM 4178 C C . PRO B 1 224 ? 10.158 83.104 31.559 1.00 57.17 221 PRO B C 1
ATOM 4179 O O . PRO B 1 224 ? 9.577 83.743 32.443 1.00 63.56 221 PRO B O 1
ATOM 4183 N N . THR B 1 225 ? 9.873 83.226 30.261 1.00 51.55 222 THR B N 1
ATOM 4184 C CA . THR B 1 225 ? 8.803 84.125 29.804 1.00 51.43 222 THR B CA 1
ATOM 4185 C C . THR B 1 225 ? 7.513 83.821 30.546 1.00 52.94 222 THR B C 1
ATOM 4186 O O . THR B 1 225 ? 6.858 84.715 31.083 1.00 61.24 222 THR B O 1
ATOM 4190 N N . ILE B 1 226 ? 7.146 82.547 30.559 1.00 46.69 223 ILE B N 1
ATOM 4191 C CA . ILE B 1 226 ? 5.989 82.099 31.314 1.00 47.15 223 ILE B CA 1
ATOM 4192 C C . ILE B 1 226 ? 6.123 82.414 32.808 1.00 49.95 223 ILE B C 1
ATOM 4193 O O . ILE B 1 226 ? 5.185 82.902 33.435 1.00 53.59 223 ILE B O 1
ATOM 4198 N N . LYS B 1 227 ? 7.283 82.129 33.381 1.00 51.54 224 LYS B N 1
ATOM 4199 C CA . LYS B 1 227 ? 7.446 82.267 34.822 1.00 60.70 224 LYS B CA 1
ATOM 4200 C C . LYS B 1 227 ? 7.115 83.671 35.322 1.00 68.27 224 LYS B C 1
ATOM 4201 O O . LYS B 1 227 ? 6.736 83.849 36.477 1.00 68.71 224 LYS B O 1
ATOM 4207 N N . GLU B 1 228 ? 7.220 84.659 34.442 1.00 71.82 225 GLU B N 1
ATOM 4208 C CA . GLU B 1 228 ? 7.062 86.046 34.853 1.00 75.70 225 GLU B CA 1
ATOM 4209 C C . GLU B 1 228 ? 5.641 86.572 34.664 1.00 76.08 225 GLU B C 1
ATOM 4210 O O . GLU B 1 228 ? 5.140 87.342 35.490 1.00 76.07 225 GLU B O 1
ATOM 4216 N N . ILE B 1 229 ? 4.978 86.163 33.589 1.00 76.24 226 ILE B N 1
ATOM 4217 C CA . ILE B 1 229 ? 3.629 86.668 33.342 1.00 72.78 226 ILE B CA 1
ATOM 4218 C C . ILE B 1 229 ? 2.529 85.790 33.930 1.00 65.72 226 ILE B C 1
ATOM 4219 O O . ILE B 1 229 ? 1.435 86.274 34.212 1.00 69.96 226 ILE B O 1
ATOM 4224 N N . LEU B 1 230 ? 2.817 84.509 34.129 1.00 63.61 227 LEU B N 1
ATOM 4225 C CA . LEU B 1 230 ? 1.789 83.565 34.564 1.00 67.62 227 LEU B CA 1
ATOM 4226 C C . LEU B 1 230 ? 1.245 83.862 35.964 1.00 70.80 227 LEU B C 1
ATOM 4227 O O . LEU B 1 230 ? 0.031 83.873 36.165 1.00 75.73 227 LEU B O 1
ATOM 4232 N N . PRO B 1 231 ? 2.138 84.088 36.943 1.00 66.88 228 PRO B N 1
ATOM 4233 C CA . PRO B 1 231 ? 1.649 84.439 38.281 1.00 66.09 228 PRO B CA 1
ATOM 4234 C C . PRO B 1 231 ? 0.778 85.689 38.267 1.00 69.93 228 PRO B C 1
ATOM 4235 O O . PRO B 1 231 ? -0.187 85.753 39.019 1.00 70.97 228 PRO B O 1
ATOM 4239 N N . VAL B 1 232 ? 1.112 86.663 37.428 1.00 73.36 229 VAL B N 1
ATOM 4240 C CA . VAL B 1 232 ? 0.330 87.892 37.353 1.00 75.41 229 VAL B CA 1
ATOM 4241 C C . VAL B 1 232 ? -1.110 87.603 36.947 1.00 77.40 229 VAL B C 1
ATOM 4242 O O . VAL B 1 232 ? -2.045 88.257 37.411 1.00 84.66 229 VAL B O 1
ATOM 4246 N N . VAL B 1 233 ? -1.288 86.623 36.071 1.00 73.88 230 VAL B N 1
ATOM 4247 C CA . VAL B 1 233 ? -2.618 86.302 35.572 1.00 74.73 230 VAL B CA 1
ATOM 4248 C C . VAL B 1 233 ? -3.357 85.362 36.522 1.00 75.16 230 VAL B C 1
ATOM 4249 O O . VAL B 1 233 ? -4.566 85.503 36.720 1.00 74.99 230 VAL B O 1
ATOM 4253 N N . GLN B 1 234 ? -2.636 84.414 37.119 1.00 75.02 231 GLN B N 1
ATOM 4254 C CA . GLN B 1 234 ? -3.229 83.543 38.134 1.00 78.60 231 GLN B CA 1
ATOM 4255 C C . GLN B 1 234 ? -3.789 84.390 39.269 1.00 81.35 231 GLN B C 1
ATOM 4256 O O . GLN B 1 234 ? -4.655 83.956 40.035 1.00 81.91 231 GLN B O 1
ATOM 4262 N N . ASP B 1 235 ? -3.273 85.607 39.364 1.00 78.50 232 ASP B N 1
ATOM 4263 C CA . ASP B 1 235 ? -3.599 86.510 40.450 1.00 76.73 232 ASP B CA 1
ATOM 4264 C C . ASP B 1 235 ? -4.952 87.147 40.213 1.00 82.77 232 ASP B C 1
ATOM 4265 O O . ASP B 1 235 ? -5.653 87.509 41.157 1.00 87.77 232 ASP B O 1
ATOM 4270 N N . LYS B 1 236 ? -5.308 87.296 38.943 1.00 84.90 233 LYS B N 1
ATOM 4271 C CA . LYS B 1 236 ? -6.574 87.914 38.574 1.00 88.10 233 LYS B CA 1
ATOM 4272 C C . LYS B 1 236 ? -7.589 86.846 38.175 1.00 82.13 233 LYS B C 1
ATOM 4273 O O . LYS B 1 236 ? -8.635 87.155 37.611 1.00 76.71 233 LYS B O 1
ATOM 4279 N N . THR B 1 237 ? -7.278 85.591 38.491 1.00 82.24 234 THR B N 1
ATOM 4280 C CA . THR B 1 237 ? -7.959 84.449 37.884 1.00 80.04 234 THR B CA 1
ATOM 4281 C C . THR B 1 237 ? -8.164 83.295 38.866 1.00 79.56 234 THR B C 1
ATOM 4282 O O . THR B 1 237 ? -7.351 83.087 39.773 1.00 85.51 234 THR B O 1
ATOM 4286 N N . ASP B 1 238 ? -9.246 82.546 38.675 1.00 71.60 235 ASP B N 1
ATOM 4287 C CA . ASP B 1 238 ? -9.525 81.376 39.500 1.00 73.93 235 ASP B CA 1
ATOM 4288 C C . ASP B 1 238 ? -9.165 80.032 38.855 1.00 78.33 235 ASP B C 1
ATOM 4289 O O . ASP B 1 238 ? -8.903 79.060 39.559 1.00 83.52 235 ASP B O 1
ATOM 4294 N N . PHE B 1 239 ? -9.162 79.974 37.527 1.00 72.52 236 PHE B N 1
ATOM 4295 C CA . PHE B 1 239 ? -8.773 78.755 36.819 1.00 70.34 236 PHE B CA 1
ATOM 4296 C C . PHE B 1 239 ? -7.892 79.099 35.637 1.00 65.59 236 PHE B C 1
ATOM 4297 O O . PHE B 1 239 ? -7.893 80.239 35.163 1.00 61.30 236 PHE B O 1
ATOM 4305 N N . ILE B 1 240 ? -7.138 78.113 35.161 1.00 61.76 237 ILE B N 1
ATOM 4306 C CA . ILE B 1 240 ? -6.400 78.284 33.917 1.00 57.64 237 ILE B CA 1
ATOM 4307 C C . ILE B 1 240 ? -6.776 77.205 32.893 1.00 61.35 237 ILE B C 1
ATOM 4308 O O . ILE B 1 240 ? -7.023 76.048 33.251 1.00 62.33 237 ILE B O 1
ATOM 4313 N N . PHE B 1 241 ? -6.868 77.618 31.630 1.00 56.91 238 PHE B N 1
ATOM 4314 C CA . PHE B 1 241 ? -7.158 76.717 30.520 1.00 55.13 238 PHE B CA 1
ATOM 4315 C C . PHE B 1 241 ? -6.013 76.812 29.520 1.00 54.18 238 PHE B C 1
ATOM 4316 O O . PHE B 1 241 ? -5.536 77.902 29.198 1.00 52.07 238 PHE B O 1
ATOM 4324 N N . ILE B 1 242 ? -5.548 75.665 29.053 1.00 52.57 239 ILE B N 1
ATOM 4325 C CA . ILE B 1 242 ? -4.422 75.645 28.143 1.00 44.60 239 ILE B CA 1
ATOM 4326 C C . ILE B 1 242 ? -4.902 75.360 26.743 1.00 48.62 239 ILE B C 1
ATOM 4327 O O . ILE B 1 242 ? -5.394 74.268 26.465 1.00 47.97 239 ILE B O 1
ATOM 4332 N N . SER B 1 243 ? -4.757 76.349 25.866 1.00 49.24 240 SER B N 1
ATOM 4333 C CA . SER B 1 243 ? -5.178 76.217 24.483 1.00 47.39 240 SER B CA 1
ATOM 4334 C C . SER B 1 243 ? -3.965 76.010 23.579 1.00 46.53 240 SER B C 1
ATOM 4335 O O . SER B 1 243 ? -3.191 76.949 23.341 1.00 44.08 240 SER B O 1
ATOM 4338 N N . VAL B 1 244 ? -3.784 74.785 23.085 1.00 39.88 241 VAL B N 1
ATOM 4339 C CA . VAL B 1 244 ? -2.617 74.498 22.238 1.00 35.29 241 VAL B CA 1
ATOM 4340 C C . VAL B 1 244 ? -2.988 74.464 20.773 1.00 40.60 241 VAL B C 1
ATOM 4341 O O . VAL B 1 244 ? -3.609 73.502 20.300 1.00 43.38 241 VAL B O 1
ATOM 4345 N N . ASP B 1 245 ? -2.635 75.514 20.046 1.00 35.50 242 ASP B N 1
ATOM 4346 C CA . ASP B 1 245 ? -2.666 75.424 18.594 1.00 36.40 242 ASP B CA 1
ATOM 4347 C C . ASP B 1 245 ? -1.298 74.989 18.031 1.00 39.53 242 ASP B C 1
ATOM 4348 O O . ASP B 1 245 ? -0.310 75.711 18.145 1.00 43.46 242 ASP B O 1
ATOM 4361 N N . ASP B 1 247 ? 0.105 74.803 15.219 1.00 33.34 244 ASP B N 1
ATOM 4362 C CA . ASP B 1 247 ? 0.862 75.548 14.228 1.00 34.48 244 ASP B CA 1
ATOM 4363 C C . ASP B 1 247 ? 1.745 76.591 14.905 1.00 33.01 244 ASP B C 1
ATOM 4364 O O . ASP B 1 247 ? 2.478 77.324 14.241 1.00 32.47 244 ASP B O 1
ATOM 4369 N N . VAL B 1 248 ? 1.682 76.632 16.232 1.00 29.62 245 VAL B N 1
ATOM 4370 C CA . VAL B 1 248 ? 2.666 77.374 17.020 1.00 29.94 245 VAL B CA 1
ATOM 4371 C C . VAL B 1 248 ? 4.046 76.767 16.761 1.00 33.13 245 VAL B C 1
ATOM 4372 O O . VAL B 1 248 ? 5.074 77.419 16.932 1.00 33.20 245 VAL B O 1
ATOM 4376 N N . LEU B 1 249 ? 4.060 75.509 16.321 1.00 33.07 246 LEU B N 1
ATOM 4377 C CA . LEU B 1 249 ? 5.313 74.779 16.109 1.00 27.18 246 LEU B CA 1
ATOM 4378 C C . LEU B 1 249 ? 5.895 75.042 14.738 1.00 32.77 246 LEU B C 1
ATOM 4379 O O . LEU B 1 249 ? 5.159 75.180 13.765 1.00 31.07 246 LEU B O 1
ATOM 4384 N N . ASP B 1 250 ? 7.224 75.095 14.665 1.00 35.49 247 ASP B N 1
ATOM 4385 C CA . ASP B 1 250 ? 7.910 75.217 13.384 1.00 32.51 247 ASP B CA 1
ATOM 4386 C C . ASP B 1 250 ? 7.379 74.166 12.418 1.00 34.50 247 ASP B C 1
ATOM 4387 O O . ASP B 1 250 ? 7.022 73.073 12.835 1.00 35.50 247 ASP B O 1
ATOM 4392 N N . GLN B 1 251 ? 7.323 74.504 11.132 1.00 27.60 248 GLN B N 1
ATOM 4393 C CA . GLN B 1 251 ? 6.843 73.562 10.127 1.00 24.67 248 GLN B CA 1
ATOM 4394 C C . GLN B 1 251 ? 7.654 72.262 10.118 1.00 31.49 248 GLN B C 1
ATOM 4395 O O . GLN B 1 251 ? 7.087 71.181 9.970 1.00 35.13 248 GLN B O 1
ATOM 4401 N N . SER B 1 252 ? 8.968 72.365 10.308 1.00 26.46 249 SER B N 1
ATOM 4402 C CA . SER B 1 252 ? 9.818 71.177 10.367 1.00 29.26 249 SER B CA 1
ATOM 4403 C C . SER B 1 252 ? 9.375 70.217 11.491 1.00 27.46 249 SER B C 1
ATOM 4404 O O . SER B 1 252 ? 9.589 69.014 11.406 1.00 28.99 249 SER B O 1
ATOM 4407 N N . HIS B 1 253 ? 8.771 70.762 12.540 1.00 25.66 250 HIS B N 1
ATOM 4408 C CA . HIS B 1 253 ? 8.336 69.953 13.676 1.00 31.58 250 HIS B CA 1
ATOM 4409 C C . HIS B 1 253 ? 6.853 69.587 13.621 1.00 32.22 250 HIS B C 1
ATOM 4410 O O . HIS B 1 253 ? 6.429 68.628 14.260 1.00 30.22 250 HIS B O 1
ATOM 4417 N N . ALA B 1 254 ? 6.073 70.344 12.855 1.00 29.89 251 ALA B N 1
ATOM 4418 C CA . ALA B 1 254 ? 4.637 70.092 12.765 1.00 31.75 251 ALA B CA 1
ATOM 4419 C C . ALA B 1 254 ? 4.155 70.353 11.349 1.00 27.54 251 ALA B C 1
ATOM 4420 O O . ALA B 1 254 ? 3.455 71.338 11.095 1.00 30.32 251 ALA B O 1
ATOM 4422 N N . PRO B 1 255 ? 4.525 69.469 10.416 1.00 25.22 252 PRO B N 1
ATOM 4423 C CA . PRO B 1 255 ? 4.181 69.703 9.017 1.00 26.19 252 PRO B CA 1
ATOM 4424 C C . PRO B 1 255 ? 2.700 69.437 8.705 1.00 30.79 252 PRO B C 1
ATOM 4425 O O . PRO B 1 255 ? 2.240 69.783 7.618 1.00 34.59 252 PRO B O 1
ATOM 4429 N N . GLY B 1 256 ? 1.956 68.872 9.651 1.00 32.14 253 GLY B N 1
ATOM 4430 C CA . GLY B 1 256 ? 0.549 68.585 9.401 1.00 37.51 253 GLY B CA 1
ATOM 4431 C C . GLY B 1 256 ? -0.429 69.628 9.932 1.00 41.27 253 GLY B C 1
ATOM 4432 O O . GLY B 1 256 ? -1.539 69.304 10.326 1.00 42.94 253 GLY B O 1
ATOM 4433 N N . CYS B 1 257 ? -0.006 70.882 9.980 1.00 32.78 254 CYS B N 1
ATOM 4434 C CA . CYS B 1 257 ? -0.887 71.946 10.402 1.00 30.55 254 CYS B CA 1
ATOM 4435 C C . CYS B 1 257 ? -1.170 72.735 9.151 1.00 35.17 254 CYS B C 1
ATOM 4436 O O . CYS B 1 257 ? -0.256 72.991 8.373 1.00 36.34 254 CYS B O 1
ATOM 4439 N N . PRO B 1 258 ? -2.442 73.114 8.938 1.00 33.49 255 PRO B N 1
ATOM 4440 C CA . PRO B 1 258 ? -2.746 73.848 7.704 1.00 34.06 255 PRO B CA 1
ATOM 4441 C C . PRO B 1 258 ? -1.786 75.035 7.515 1.00 39.46 255 PRO B C 1
ATOM 4442 O O . PRO B 1 258 ? -1.194 75.189 6.446 1.00 42.59 255 PRO B O 1
ATOM 4446 N N . ALA B 1 259 ? -1.599 75.831 8.557 1.00 32.53 256 ALA B N 1
ATOM 4447 C CA . ALA B 1 259 ? -0.745 77.004 8.480 1.00 38.00 256 ALA B CA 1
ATOM 4448 C C . ALA B 1 259 ? 0.682 76.681 8.934 1.00 40.41 256 ALA B C 1
ATOM 4449 O O . ALA B 1 259 ? 0.997 76.796 10.109 1.00 38.76 256 ALA B O 1
ATOM 4451 N N . ILE B 1 260 ? 1.534 76.263 7.999 1.00 36.33 257 ILE B N 1
ATOM 4452 C CA . ILE B 1 260 ? 2.921 75.953 8.308 1.00 33.47 257 ILE B CA 1
ATOM 4453 C C . ILE B 1 260 ? 3.791 77.108 7.856 1.00 35.21 257 ILE B C 1
ATOM 4454 O O . ILE B 1 260 ? 3.568 77.686 6.786 1.00 31.15 257 ILE B O 1
ATOM 4459 N N . GLY B 1 261 ? 4.786 77.443 8.667 1.00 34.01 258 GLY B N 1
ATOM 4460 C CA . GLY B 1 261 ? 5.816 78.366 8.232 1.00 30.78 258 GLY B CA 1
ATOM 4461 C C . GLY B 1 261 ? 7.070 78.127 9.041 1.00 32.06 258 GLY B C 1
ATOM 4462 O O . GLY B 1 261 ? 7.023 77.404 10.035 1.00 29.10 258 GLY B O 1
ATOM 4463 N N . PRO B 1 262 ? 8.191 78.755 8.640 1.00 32.76 259 PRO B N 1
ATOM 4464 C CA . PRO B 1 262 ? 9.444 78.625 9.392 1.00 31.17 259 PRO B CA 1
ATOM 4465 C C . PRO B 1 262 ? 9.438 79.604 10.546 1.00 34.90 259 PRO B C 1
ATOM 4466 O O . PRO B 1 262 ? 8.653 80.564 10.525 1.00 33.98 259 PRO B O 1
ATOM 4470 N N . GLY B 1 263 ? 10.271 79.358 11.554 1.00 32.48 260 GLY B N 1
ATOM 4471 C CA . GLY B 1 263 ? 10.402 80.289 12.669 1.00 34.76 260 GLY B CA 1
ATOM 4472 C C . GLY B 1 263 ? 9.465 80.024 13.841 1.00 38.40 260 GLY B C 1
ATOM 4473 O O . GLY B 1 263 ? 9.141 80.941 14.614 1.00 36.93 260 GLY B O 1
ATOM 4474 N N . GLY B 1 264 ? 9.042 78.772 13.997 1.00 31.29 261 GLY B N 1
ATOM 4475 C CA . GLY B 1 264 ? 8.163 78.413 15.093 1.00 32.21 261 GLY B CA 1
ATOM 4476 C C . GLY B 1 264 ? 8.866 77.823 16.304 1.00 34.30 261 GLY B C 1
ATOM 4477 O O . GLY B 1 264 ? 10.082 77.800 16.366 1.00 34.70 261 GLY B O 1
ATOM 4478 N N . LEU B 1 265 ? 8.082 77.364 17.278 1.00 33.39 262 LEU B N 1
ATOM 4479 C CA . LEU B 1 265 ? 8.609 76.726 18.478 1.00 31.56 262 LEU B CA 1
ATOM 4480 C C . LEU B 1 265 ? 9.066 75.326 18.113 1.00 29.58 262 LEU B C 1
ATOM 4481 O O . LEU B 1 265 ? 8.634 74.782 17.104 1.00 35.78 262 LEU B O 1
ATOM 4486 N N . TYR B 1 266 ? 9.910 74.722 18.930 1.00 32.41 263 TYR B N 1
ATOM 4487 C CA . TYR B 1 266 ? 10.248 73.313 18.710 1.00 33.43 263 TYR B CA 1
ATOM 4488 C C . TYR B 1 266 ? 9.507 72.461 19.739 1.00 33.83 263 TYR B C 1
ATOM 4489 O O . TYR B 1 266 ? 9.154 72.945 20.809 1.00 31.49 263 TYR B O 1
ATOM 4498 N N . THR B 1 267 ? 9.197 71.221 19.386 1.00 34.52 264 THR B N 1
ATOM 4499 C CA . THR B 1 267 ? 8.293 70.421 20.214 1.00 39.03 264 THR B CA 1
ATOM 4500 C C . THR B 1 267 ? 8.855 70.269 21.637 1.00 43.32 264 THR B C 1
ATOM 4501 O O . THR B 1 267 ? 8.111 70.323 22.608 1.00 44.96 264 THR B O 1
ATOM 4505 N N . ASP B 1 268 ? 10.171 70.072 21.727 1.00 44.44 265 ASP B N 1
ATOM 4506 C CA . ASP B 1 268 ? 10.942 70.109 22.978 1.00 52.65 265 ASP B CA 1
ATOM 4507 C C . ASP B 1 268 ? 10.436 71.188 23.925 1.00 45.59 265 ASP B C 1
ATOM 4508 O O . ASP B 1 268 ? 10.023 70.903 25.045 1.00 50.09 265 ASP B O 1
ATOM 4513 N N . GLU B 1 269 ? 10.525 72.440 23.480 1.00 46.92 266 GLU B N 1
ATOM 4514 C CA . GLU B 1 269 ? 10.168 73.580 24.318 1.00 51.57 266 GLU B CA 1
ATOM 4515 C C . GLU B 1 269 ? 8.709 73.506 24.704 1.00 45.08 266 GLU B C 1
ATOM 4516 O O . GLU B 1 269 ? 8.366 73.744 25.864 1.00 45.82 266 GLU B O 1
ATOM 4522 N N . LEU B 1 270 ? 7.855 73.169 23.732 1.00 39.77 267 LEU B N 1
ATOM 4523 C CA . LEU B 1 270 ? 6.408 73.135 23.965 1.00 35.57 267 LEU B CA 1
ATOM 4524 C C . LEU B 1 270 ? 6.056 72.113 25.012 1.00 34.02 267 LEU B C 1
ATOM 4525 O O . LEU B 1 270 ? 5.251 72.375 25.893 1.00 40.28 267 LEU B O 1
ATOM 4530 N N . LEU B 1 271 ? 6.648 70.935 24.902 1.00 40.44 268 LEU B N 1
ATOM 4531 C CA . LEU B 1 271 ? 6.365 69.870 25.849 1.00 42.10 268 LEU B CA 1
ATOM 4532 C C . LEU B 1 271 ? 6.675 70.347 27.266 1.00 40.69 268 LEU B C 1
ATOM 4533 O O . LEU B 1 271 ? 5.847 70.237 28.175 1.00 36.22 268 LEU B O 1
ATOM 4538 N N . GLU B 1 272 ? 7.865 70.908 27.432 1.00 39.42 269 GLU B N 1
ATOM 4539 C CA . GLU B 1 272 ? 8.346 71.365 28.741 1.00 42.03 269 GLU B CA 1
ATOM 4540 C C . GLU B 1 272 ? 7.451 72.486 29.269 1.00 41.92 269 GLU B C 1
ATOM 4541 O O . GLU B 1 272 ? 7.124 72.518 30.443 1.00 45.45 269 GLU B O 1
ATOM 4547 N N . ALA B 1 273 ? 7.046 73.397 28.391 1.00 42.51 270 ALA B N 1
ATOM 4548 C CA . ALA B 1 273 ? 6.128 74.466 28.777 1.00 43.78 270 ALA B CA 1
ATOM 4549 C C . ALA B 1 273 ? 4.750 73.951 29.236 1.00 46.34 270 ALA B C 1
ATOM 4550 O O . ALA B 1 273 ? 4.227 74.396 30.242 1.00 49.67 270 ALA B O 1
ATOM 4552 N N . VAL B 1 274 ? 4.161 73.017 28.501 1.00 48.25 271 VAL B N 1
ATOM 4553 C CA . VAL B 1 274 ? 2.841 72.489 28.868 1.00 47.78 271 VAL B CA 1
ATOM 4554 C C . VAL B 1 274 ? 2.883 71.757 30.212 1.00 48.24 271 VAL B C 1
ATOM 4555 O O . VAL B 1 274 ? 2.013 71.955 31.065 1.00 52.18 271 VAL B O 1
ATOM 4559 N N . LYS B 1 275 ? 3.904 70.928 30.408 1.00 48.04 272 LYS B N 1
ATOM 4560 C CA . LYS B 1 275 ? 4.090 70.249 31.689 1.00 48.90 272 LYS B CA 1
ATOM 4561 C C . LYS B 1 275 ? 4.222 71.247 32.846 1.00 54.68 272 LYS B C 1
ATOM 4562 O O . LYS B 1 275 ? 3.667 71.022 33.922 1.00 54.54 272 LYS B O 1
ATOM 4568 N N . TYR B 1 276 ? 4.957 72.342 32.634 1.00 57.36 273 TYR B N 1
ATOM 4569 C CA . TYR B 1 276 ? 5.150 73.328 33.700 1.00 56.93 273 TYR B CA 1
ATOM 4570 C C . TYR B 1 276 ? 3.824 74.003 34.045 1.00 59.07 273 TYR B C 1
ATOM 4571 O O . TYR B 1 276 ? 3.448 74.093 35.220 1.00 55.73 273 TYR B O 1
ATOM 4580 N N . ILE B 1 277 ? 3.108 74.454 33.018 1.00 56.94 274 ILE B N 1
ATOM 4581 C CA . ILE B 1 277 ? 1.797 75.057 33.220 1.00 52.26 274 ILE B CA 1
ATOM 4582 C C . ILE B 1 277 ? 0.799 74.105 33.888 1.00 51.07 274 ILE B C 1
ATOM 4583 O O . ILE B 1 277 ? 0.078 74.499 34.805 1.00 53.93 274 ILE B O 1
ATOM 4588 N N . ALA B 1 278 ? 0.782 72.855 33.443 1.00 53.28 275 ALA B N 1
ATOM 4589 C CA . ALA B 1 278 ? -0.127 71.843 33.988 1.00 56.24 275 ALA B CA 1
ATOM 4590 C C . ALA B 1 278 ? 0.227 71.442 35.430 1.00 64.33 275 ALA B C 1
ATOM 4591 O O . ALA B 1 278 ? -0.447 70.618 36.052 1.00 65.26 275 ALA B O 1
ATOM 4593 N N . GLN B 1 279 ? 1.294 72.031 35.952 1.00 65.14 276 GLN B N 1
ATOM 4594 C CA . GLN B 1 279 ? 1.726 71.761 37.310 1.00 67.85 276 GLN B CA 1
ATOM 4595 C C . GLN B 1 279 ? 1.038 72.736 38.242 1.00 68.00 276 GLN B C 1
ATOM 4596 O O . GLN B 1 279 ? 0.999 72.531 39.448 1.00 66.13 276 GLN B O 1
ATOM 4602 N N . GLN B 1 280 ? 0.508 73.810 37.671 1.00 69.43 277 GLN B N 1
ATOM 4603 C CA . GLN B 1 280 ? -0.040 74.900 38.462 1.00 71.43 277 GLN B CA 1
ATOM 4604 C C . GLN B 1 280 ? -1.389 74.546 39.069 1.00 72.36 277 GLN B C 1
ATOM 4605 O O . GLN B 1 280 ? -2.086 73.650 38.588 1.00 70.66 277 GLN B O 1
ATOM 4611 N N . PRO B 1 281 ? -1.753 75.251 40.148 1.00 70.65 278 PRO B N 1
ATOM 4612 C CA . PRO B 1 281 ? -3.042 75.064 40.819 1.00 72.11 278 PRO B CA 1
ATOM 4613 C C . PRO B 1 281 ? -4.213 75.438 39.914 1.00 74.78 278 PRO B C 1
ATOM 4614 O O . PRO B 1 281 ? -4.146 76.441 39.199 1.00 76.11 278 PRO B O 1
ATOM 4618 N N . ASN B 1 282 ? -5.266 74.630 39.940 1.00 68.96 279 ASN B N 1
ATOM 4619 C CA . ASN B 1 282 ? -6.484 74.960 39.219 1.00 71.59 279 ASN B CA 1
ATOM 4620 C C . ASN B 1 282 ? -6.336 74.998 37.689 1.00 70.23 279 ASN B C 1
ATOM 4621 O O . ASN B 1 282 ? -6.925 75.850 37.009 1.00 68.86 279 ASN B O 1
ATOM 4626 N N . VAL B 1 283 ? -5.555 74.071 37.150 1.00 63.35 280 VAL B N 1
ATOM 4627 C CA . VAL B 1 283 ? -5.582 73.846 35.712 1.00 60.29 280 VAL B CA 1
ATOM 4628 C C . VAL B 1 283 ? -6.921 73.190 35.350 1.00 62.87 280 VAL B C 1
ATOM 4629 O O . VAL B 1 283 ? -7.144 72.027 35.676 1.00 65.15 280 VAL B O 1
ATOM 4633 N N . ALA B 1 284 ? -7.808 73.933 34.684 1.00 58.44 281 ALA B N 1
ATOM 4634 C CA . ALA B 1 284 ? -9.162 73.437 34.411 1.00 58.49 281 ALA B CA 1
ATOM 4635 C C . ALA B 1 284 ? -9.255 72.519 33.196 1.00 59.46 281 ALA B C 1
ATOM 4636 O O . ALA B 1 284 ? -10.226 71.775 33.045 1.00 58.58 281 ALA B O 1
ATOM 4638 N N . GLY B 1 285 ? -8.254 72.569 32.328 1.00 55.20 282 GLY B N 1
ATOM 4639 C CA . GLY B 1 285 ? -8.260 71.712 31.159 1.00 53.45 282 GLY B CA 1
ATOM 4640 C C . GLY B 1 285 ? -7.226 72.083 30.116 1.00 56.70 282 GLY B C 1
ATOM 4641 O O . GLY B 1 285 ? -6.477 73.052 30.277 1.00 51.72 282 GLY B O 1
ATOM 4642 N N . ILE B 1 286 ? -7.186 71.289 29.050 1.00 56.25 283 ILE B N 1
ATOM 4643 C CA . ILE B 1 286 ? -6.315 71.542 27.910 1.00 53.97 283 ILE B CA 1
ATOM 4644 C C . ILE B 1 286 ? -7.029 71.100 26.629 1.00 48.85 283 ILE B C 1
ATOM 4645 O O . ILE B 1 286 ? -7.768 70.111 26.635 1.00 46.86 283 ILE B O 1
ATOM 4650 N N . GLU B 1 287 ? -6.842 71.861 25.551 1.00 44.17 284 GLU B N 1
ATOM 4651 C CA . GLU B 1 287 ? -7.309 71.454 24.231 1.00 44.89 284 GLU B CA 1
ATOM 4652 C C . GLU B 1 287 ? -6.178 71.545 23.218 1.00 50.01 284 GLU B C 1
ATOM 4653 O O . GLU B 1 287 ? -5.339 72.450 23.278 1.00 50.78 284 GLU B O 1
ATOM 4659 N N . ILE B 1 288 ? -6.173 70.603 22.286 1.00 48.13 285 ILE B N 1
ATOM 4660 C CA . ILE B 1 288 ? -5.211 70.593 21.199 1.00 41.80 285 ILE B CA 1
ATOM 4661 C C . ILE B 1 288 ? -5.917 70.757 19.862 1.00 37.53 285 ILE B C 1
ATOM 4662 O O . ILE B 1 288 ? -6.724 69.929 19.487 1.00 35.70 285 ILE B O 1
ATOM 4667 N N . VAL B 1 289 ? -5.614 71.829 19.145 1.00 39.48 286 VAL B N 1
ATOM 4668 C CA . VAL B 1 289 ? -6.286 72.104 17.878 1.00 34.11 286 VAL B CA 1
ATOM 4669 C C . VAL B 1 289 ? -5.343 72.236 16.674 1.00 36.56 286 VAL B C 1
ATOM 4670 O O . VAL B 1 289 ? -4.123 72.401 16.828 1.00 37.67 286 VAL B O 1
ATOM 4674 N N . GLU B 1 290 ? -5.926 72.146 15.478 1.00 32.27 287 GLU B N 1
ATOM 4675 C CA . GLU B 1 290 ? -5.248 72.448 14.215 1.00 34.31 287 GLU B CA 1
ATOM 4676 C C . GLU B 1 290 ? -4.241 71.400 13.714 1.00 36.69 287 GLU B C 1
ATOM 4677 O O . GLU B 1 290 ? -3.370 71.706 12.891 1.00 40.24 287 GLU B O 1
ATOM 4683 N N . VAL B 1 291 ? -4.353 70.174 14.206 1.00 29.13 288 VAL B N 1
ATOM 4684 C CA . VAL B 1 291 ? -3.614 69.057 13.608 1.00 32.85 288 VAL B CA 1
ATOM 4685 C C . VAL B 1 291 ? -4.412 68.538 12.426 1.00 35.64 288 VAL B C 1
ATOM 4686 O O . VAL B 1 291 ? -5.580 68.192 12.571 1.00 39.86 288 VAL B O 1
ATOM 4690 N N . ASP B 1 292 ? -3.792 68.455 11.260 1.00 29.61 289 ASP B N 1
ATOM 4691 C CA . ASP B 1 292 ? -4.492 67.942 10.093 1.00 29.81 289 ASP B CA 1
ATOM 4692 C C . ASP B 1 292 ? -3.771 66.743 9.507 1.00 27.81 289 ASP B C 1
ATOM 4693 O O . ASP B 1 292 ? -2.800 66.906 8.765 1.00 33.34 289 ASP B O 1
ATOM 4698 N N . PRO B 1 293 ? -4.265 65.530 9.831 1.00 30.08 290 PRO B N 1
ATOM 4699 C CA . PRO B 1 293 ? -3.641 64.246 9.483 1.00 24.23 290 PRO B CA 1
ATOM 4700 C C . PRO B 1 293 ? -3.485 64.074 7.983 1.00 32.11 290 PRO B C 1
ATOM 4701 O O . PRO B 1 293 ? -2.553 63.393 7.546 1.00 37.79 290 PRO B O 1
ATOM 4705 N N . THR B 1 294 ? -4.383 64.678 7.208 1.00 27.53 291 THR B N 1
ATOM 4706 C CA . THR B 1 294 ? -4.351 64.535 5.764 1.00 23.80 291 THR B CA 1
ATOM 4707 C C . THR B 1 294 ? -3.217 65.353 5.140 1.00 21.68 291 THR B C 1
ATOM 4708 O O . THR B 1 294 ? -2.936 65.223 3.957 1.00 28.46 291 THR B O 1
ATOM 4712 N N . LEU B 1 295 ? -2.616 66.238 5.925 1.00 23.40 292 LEU B N 1
ATOM 4713 C CA . LEU B 1 295 ? -1.529 67.073 5.433 1.00 26.15 292 LEU B CA 1
ATOM 4714 C C . LEU B 1 295 ? -0.206 66.570 6.018 1.00 30.23 292 LEU B C 1
ATOM 4715 O O . LEU B 1 295 ? 0.867 67.065 5.657 1.00 33.30 292 LEU B O 1
ATOM 4720 N N . ASP B 1 296 ? -0.286 65.611 6.939 1.00 25.16 293 ASP B N 1
ATOM 4721 C CA . ASP B 1 296 ? 0.867 65.264 7.777 1.00 28.32 293 ASP B CA 1
ATOM 4722 C C . ASP B 1 296 ? 1.892 64.386 7.048 1.00 27.59 293 ASP B C 1
ATOM 4723 O O . ASP B 1 296 ? 1.596 63.829 5.988 1.00 25.25 293 ASP B O 1
ATOM 4728 N N . PHE B 1 297 ? 3.103 64.283 7.593 1.00 27.52 294 PHE B N 1
ATOM 4729 C CA . PHE B 1 297 ? 4.013 63.224 7.153 1.00 27.93 294 PHE B CA 1
ATOM 4730 C C . PHE B 1 297 ? 3.881 62.095 8.151 1.00 22.13 294 PHE B C 1
ATOM 4731 O O . PHE B 1 297 ? 4.063 62.296 9.354 1.00 24.39 294 PHE B O 1
ATOM 4739 N N . ARG B 1 298 ? 3.523 60.918 7.648 1.00 24.34 295 ARG B N 1
ATOM 4740 C CA . ARG B 1 298 ? 3.101 59.830 8.513 1.00 25.07 295 ARG B CA 1
ATOM 4741 C C . ARG B 1 298 ? 2.114 60.454 9.496 1.00 31.62 295 ARG B C 1
ATOM 4742 O O . ARG B 1 298 ? 1.191 61.161 9.068 1.00 32.39 295 ARG B O 1
ATOM 4750 N N . ASP B 1 299 ? 2.291 60.218 10.788 1.00 24.95 296 ASP B N 1
ATOM 4751 C CA . ASP B 1 299 ? 1.430 60.870 11.776 1.00 26.96 296 ASP B CA 1
ATOM 4752 C C . ASP B 1 299 ? 2.244 61.686 12.785 1.00 25.49 296 ASP B C 1
ATOM 4753 O O . ASP B 1 299 ? 1.900 61.778 13.972 1.00 28.04 296 ASP B O 1
ATOM 4766 N N . THR B 1 301 ? 2.655 64.796 13.400 1.00 26.77 298 THR B N 1
ATOM 4767 C CA . THR B 1 301 ? 2.048 65.886 14.151 1.00 22.35 298 THR B CA 1
ATOM 4768 C C . THR B 1 301 ? 1.020 65.358 15.169 1.00 26.90 298 THR B C 1
ATOM 4769 O O . THR B 1 301 ? 0.901 65.905 16.257 1.00 29.86 298 THR B O 1
ATOM 4773 N N . SER B 1 302 ? 0.292 64.286 14.832 1.00 21.74 299 SER B N 1
ATOM 4774 C CA . SER B 1 302 ? -0.585 63.665 15.824 1.00 20.50 299 SER B CA 1
ATOM 4775 C C . SER B 1 302 ? 0.255 63.080 16.958 1.00 28.17 299 SER B C 1
ATOM 4776 O O . SER B 1 302 ? -0.170 63.120 18.104 1.00 29.31 299 SER B O 1
ATOM 4779 N N . ARG B 1 303 ? 1.439 62.538 16.649 1.00 25.03 300 ARG B N 1
ATOM 4780 C CA . ARG B 1 303 ? 2.314 62.029 17.714 1.00 33.20 300 ARG B CA 1
ATOM 4781 C C . ARG B 1 303 ? 2.773 63.147 18.650 1.00 33.67 300 ARG B C 1
ATOM 4782 O O . ARG B 1 303 ? 2.779 62.974 19.858 1.00 35.47 300 ARG B O 1
ATOM 4790 N N . ALA B 1 304 ? 3.158 64.291 18.093 1.00 29.26 301 ALA B N 1
ATOM 4791 C CA . ALA B 1 304 ? 3.540 65.427 18.929 1.00 34.59 301 ALA B CA 1
ATOM 4792 C C . ALA B 1 304 ? 2.359 65.865 19.805 1.00 41.65 301 ALA B C 1
ATOM 4793 O O . ALA B 1 304 ? 2.545 66.260 20.953 1.00 43.43 301 ALA B O 1
ATOM 4795 N N . ALA B 1 305 ? 1.145 65.784 19.260 1.00 37.57 302 ALA B N 1
ATOM 4796 C CA . ALA B 1 305 ? -0.055 66.139 20.014 1.00 34.54 302 ALA B CA 1
ATOM 4797 C C . ALA B 1 305 ? -0.242 65.159 21.152 1.00 36.95 302 ALA B C 1
ATOM 4798 O O . ALA B 1 305 ? -0.516 65.555 22.282 1.00 39.13 302 ALA B O 1
ATOM 4800 N N . ALA B 1 306 ? -0.074 63.877 20.856 1.00 34.40 303 ALA B N 1
ATOM 4801 C CA . ALA B 1 306 ? -0.189 62.852 21.889 1.00 41.90 303 ALA B CA 1
ATOM 4802 C C . ALA B 1 306 ? 0.832 63.089 23.008 1.00 42.20 303 ALA B C 1
ATOM 4803 O O . ALA B 1 306 ? 0.538 62.895 24.184 1.00 45.54 303 ALA B O 1
ATOM 4805 N N . HIS B 1 307 ? 2.035 63.514 22.642 1.00 40.76 304 HIS B N 1
ATOM 4806 C CA . HIS B 1 307 ? 3.044 63.808 23.654 1.00 38.89 304 HIS B CA 1
ATOM 4807 C C . HIS B 1 307 ? 2.721 65.066 24.455 1.00 34.07 304 HIS B C 1
ATOM 4808 O O . HIS B 1 307 ? 3.021 65.145 25.637 1.00 38.48 304 HIS B O 1
ATOM 4815 N N . VAL B 1 308 ? 2.095 66.042 23.810 1.00 33.04 305 VAL B N 1
ATOM 4816 C CA . VAL B 1 308 ? 1.641 67.235 24.513 1.00 38.42 305 VAL B CA 1
ATOM 4817 C C . VAL B 1 308 ? 0.668 66.829 25.616 1.00 42.63 305 VAL B C 1
ATOM 4818 O O . VAL B 1 308 ? 0.708 67.345 26.750 1.00 37.53 305 VAL B O 1
ATOM 4822 N N . LEU B 1 309 ? -0.201 65.885 25.287 1.00 33.43 306 LEU B N 1
ATOM 4823 C CA . LEU B 1 309 ? -1.154 65.386 26.272 1.00 38.44 306 LEU B CA 1
ATOM 4824 C C . LEU B 1 309 ? -0.433 64.622 27.367 1.00 38.88 306 LEU B C 1
ATOM 4825 O O . LEU B 1 309 ? -0.769 64.756 28.534 1.00 44.41 306 LEU B O 1
ATOM 4830 N N . LEU B 1 310 ? 0.553 63.814 26.996 1.00 40.70 307 LEU B N 1
ATOM 4831 C CA . LEU B 1 310 ? 1.275 63.031 27.990 1.00 41.00 307 LEU B CA 1
ATOM 4832 C C . LEU B 1 310 ? 1.949 63.938 29.004 1.00 48.79 307 LEU B C 1
ATOM 4833 O O . LEU B 1 310 ? 1.911 63.672 30.206 1.00 54.13 307 LEU B O 1
ATOM 4838 N N . HIS B 1 311 ? 2.556 65.015 28.518 1.00 46.68 308 HIS B N 1
ATOM 4839 C CA . HIS B 1 311 ? 3.281 65.931 29.387 1.00 46.02 308 HIS B CA 1
ATOM 4840 C C . HIS B 1 311 ? 2.347 66.749 30.248 1.00 42.76 308 HIS B C 1
ATOM 4841 O O . HIS B 1 311 ? 2.691 67.113 31.371 1.00 43.19 308 HIS B O 1
ATOM 4848 N N . ALA B 1 312 ? 1.164 67.035 29.717 1.00 43.89 309 ALA B N 1
ATOM 4849 C CA . ALA B 1 312 ? 0.122 67.686 30.497 1.00 49.10 309 ALA B CA 1
ATOM 4850 C C . ALA B 1 312 ? -0.299 66.807 31.675 1.00 53.23 309 ALA B C 1
ATOM 4851 O O . ALA B 1 312 ? -0.397 67.289 32.799 1.00 61.68 309 ALA B O 1
ATOM 4853 N N . LEU B 1 313 ? -0.538 65.521 31.423 1.00 48.74 310 LEU B N 1
ATOM 4854 C CA . LEU B 1 313 ? -0.938 64.605 32.496 1.00 50.28 310 LEU B CA 1
ATOM 4855 C C . LEU B 1 313 ? 0.169 64.552 33.531 1.00 57.98 310 LEU B C 1
ATOM 4856 O O . LEU B 1 313 ? -0.090 64.631 34.731 1.00 61.87 310 LEU B O 1
ATOM 4861 N N . LYS B 1 314 ? 1.401 64.408 33.043 1.00 55.09 311 LYS B N 1
ATOM 4862 C CA . LYS B 1 314 ? 2.613 64.403 33.868 1.00 51.88 311 LYS B CA 1
ATOM 4863 C C . LYS B 1 314 ? 2.732 65.612 34.803 1.00 59.14 311 LYS B C 1
ATOM 4864 O O . LYS B 1 314 ? 3.137 65.478 35.956 1.00 54.71 311 LYS B O 1
ATOM 4870 N N . GLY B 1 315 ? 2.410 66.794 34.288 1.00 64.08 312 GLY B N 1
ATOM 4871 C CA . GLY B 1 315 ? 2.349 67.991 35.108 1.00 62.15 312 GLY B CA 1
ATOM 4872 C C . GLY B 1 315 ? 1.259 67.907 36.167 1.00 61.38 312 GLY B C 1
ATOM 4873 O O . GLY B 1 315 ? 1.490 68.226 37.337 1.00 62.23 312 GLY B O 1
ATOM 4882 N N . LYS B 1 317 ? -0.148 65.177 37.372 1.00 74.26 314 LYS B N 1
ATOM 4883 C CA . LYS B 1 317 ? 0.260 64.128 38.297 1.00 77.28 314 LYS B CA 1
ATOM 4884 C C . LYS B 1 317 ? 1.197 64.723 39.326 1.00 80.35 314 LYS B C 1
ATOM 4885 O O . LYS B 1 317 ? 1.259 64.282 40.474 1.00 86.18 314 LYS B O 1
ATOM 4891 N N . LEU B 1 318 ? 1.908 65.754 38.896 1.00 78.44 315 LEU B N 1
ATOM 4892 C CA . LEU B 1 318 ? 3.043 66.283 39.621 1.00 78.22 315 LEU B CA 1
ATOM 4893 C C . LEU B 1 318 ? 2.659 67.532 40.407 1.00 84.85 315 LEU B C 1
ATOM 4894 O O . LEU B 1 318 ? 3.519 68.214 40.960 1.00 91.24 315 LEU B O 1
ATOM 4899 N N . SER B 1 319 ? 1.365 67.824 40.465 1.00 86.17 316 SER B N 1
ATOM 4900 C CA . SER B 1 319 ? 0.893 69.073 41.049 1.00 90.55 316 SER B CA 1
ATOM 4901 C C . SER B 1 319 ? 0.228 68.896 42.404 1.00 96.11 316 SER B C 1
ATOM 4902 O O . SER B 1 319 ? -0.377 67.858 42.672 1.00 94.60 316 SER B O 1
ATOM 4905 N N . PRO B 1 320 ? 0.330 69.926 43.260 1.00 101.26 317 PRO B N 1
ATOM 4906 C CA . PRO B 1 320 ? -0.329 69.963 44.571 1.00 104.40 317 PRO B CA 1
ATOM 4907 C C . PRO B 1 320 ? -1.847 70.009 44.427 1.00 104.88 317 PRO B C 1
ATOM 4908 O O . PRO B 1 320 ? -2.545 69.337 45.185 1.00 105.41 317 PRO B O 1
ATOM 4912 N N . ASP C 1 5 ? -20.635 94.254 -9.560 1.00 101.39 2 ASP C N 1
ATOM 4913 C CA . ASP C 1 5 ? -21.469 93.900 -10.702 1.00 101.83 2 ASP C CA 1
ATOM 4914 C C . ASP C 1 5 ? -22.935 93.869 -10.292 1.00 98.84 2 ASP C C 1
ATOM 4915 O O . ASP C 1 5 ? -23.277 94.157 -9.145 1.00 99.69 2 ASP C O 1
ATOM 4920 N N . LYS C 1 6 ? -23.801 93.522 -11.236 1.00 94.90 3 LYS C N 1
ATOM 4921 C CA . LYS C 1 6 ? -25.188 93.228 -10.911 1.00 90.42 3 LYS C CA 1
ATOM 4922 C C . LYS C 1 6 ? -25.274 91.771 -10.460 1.00 84.95 3 LYS C C 1
ATOM 4923 O O . LYS C 1 6 ? -26.361 91.196 -10.355 1.00 87.66 3 LYS C O 1
ATOM 4929 N N . TYR C 1 7 ? -24.105 91.186 -10.198 1.00 71.74 4 TYR C N 1
ATOM 4930 C CA . TYR C 1 7 ? -23.992 89.819 -9.695 1.00 63.55 4 TYR C CA 1
ATOM 4931 C C . TYR C 1 7 ? -23.090 89.821 -8.472 1.00 55.28 4 TYR C C 1
ATOM 4932 O O . TYR C 1 7 ? -21.912 89.485 -8.562 1.00 52.10 4 TYR C O 1
ATOM 4941 N N . PRO C 1 8 ? -23.647 90.212 -7.320 1.00 48.86 5 PRO C N 1
ATOM 4942 C CA . PRO C 1 8 ? -22.900 90.375 -6.073 1.00 51.05 5 PRO C CA 1
ATOM 4943 C C . PRO C 1 8 ? -22.121 89.127 -5.685 1.00 48.85 5 PRO C C 1
ATOM 4944 O O . PRO C 1 8 ? -21.124 89.240 -4.978 1.00 56.36 5 PRO C O 1
ATOM 4948 N N . PHE C 1 9 ? -22.577 87.956 -6.117 1.00 51.05 6 PHE C N 1
ATOM 4949 C CA . PHE C 1 9 ? -21.947 86.706 -5.672 1.00 55.39 6 PHE C CA 1
ATOM 4950 C C . PHE C 1 9 ? -21.103 86.042 -6.751 1.00 59.21 6 PHE C C 1
ATOM 4951 O O . PHE C 1 9 ? -20.670 84.900 -6.598 1.00 60.82 6 PHE C O 1
ATOM 4959 N N . LEU C 1 10 ? -20.860 86.774 -7.834 1.00 61.69 7 LEU C N 1
ATOM 4960 C CA . LEU C 1 10 ? -19.948 86.327 -8.882 1.00 61.85 7 LEU C CA 1
ATOM 4961 C C . LEU C 1 10 ? -18.556 86.914 -8.675 1.00 61.27 7 LEU C C 1
ATOM 4962 O O . LEU C 1 10 ? -18.392 88.132 -8.604 1.00 67.14 7 LEU C O 1
ATOM 4967 N N . ARG C 1 11 ? -17.551 86.054 -8.573 1.00 54.67 8 ARG C N 1
ATOM 4968 C CA . ARG C 1 11 ? -16.184 86.528 -8.418 1.00 56.94 8 ARG C CA 1
ATOM 4969 C C . ARG C 1 11 ? -15.265 85.992 -9.509 1.00 53.04 8 ARG C C 1
ATOM 4970 O O . ARG C 1 11 ? -15.646 85.115 -10.279 1.00 49.72 8 ARG C O 1
ATOM 4978 N N . GLU C 1 12 ? -14.053 86.526 -9.578 1.00 55.35 9 GLU C N 1
ATOM 4979 C CA . GLU C 1 12 ? -13.098 86.044 -10.568 1.00 60.44 9 GLU C CA 1
ATOM 4980 C C . GLU C 1 12 ? -12.595 84.628 -10.258 1.00 53.69 9 GLU C C 1
ATOM 4981 O O . GLU C 1 12 ? -12.258 84.302 -9.117 1.00 47.86 9 GLU C O 1
ATOM 4987 N N . ALA C 1 13 ? -12.570 83.790 -11.288 1.00 51.02 10 ALA C N 1
ATOM 4988 C CA . ALA C 1 13 ? -12.125 82.415 -11.145 1.00 53.58 10 ALA C CA 1
ATOM 4989 C C . ALA C 1 13 ? -10.976 82.322 -10.161 1.00 47.41 10 ALA C C 1
ATOM 4990 O O . ALA C 1 13 ? -9.996 83.057 -10.266 1.00 49.82 10 ALA C O 1
ATOM 4992 N N . GLY C 1 14 ? -11.114 81.439 -9.181 1.00 43.51 11 GLY C N 1
ATOM 4993 C CA . GLY C 1 14 ? -10.007 81.118 -8.291 1.00 41.56 11 GLY C CA 1
ATOM 4994 C C . GLY C 1 14 ? -9.774 82.065 -7.127 1.00 45.52 11 GLY C C 1
ATOM 4995 O O . GLY C 1 14 ? -8.744 81.988 -6.470 1.00 49.75 11 GLY C O 1
ATOM 4996 N N . SER C 1 15 ? -10.728 82.952 -6.868 1.00 51.75 12 SER C N 1
ATOM 4997 C CA . SER C 1 15 ? -10.629 83.888 -5.752 1.00 56.45 12 SER C CA 1
ATOM 4998 C C . SER C 1 15 ? -10.498 83.195 -4.397 1.00 62.74 12 SER C C 1
ATOM 4999 O O . SER C 1 15 ? -11.026 82.101 -4.187 1.00 64.29 12 SER C O 1
ATOM 5002 N N . SER C 1 16 ? -9.796 83.850 -3.478 1.00 65.40 13 SER C N 1
ATOM 5003 C CA . SER C 1 16 ? -9.556 83.318 -2.140 1.00 68.06 13 SER C CA 1
ATOM 5004 C C . SER C 1 16 ? -10.455 84.016 -1.113 1.00 63.07 13 SER C C 1
ATOM 5005 O O . SER C 1 16 ? -11.125 85.009 -1.431 1.00 54.60 13 SER C O 1
ATOM 5008 N N . PHE C 1 17 ? -10.467 83.499 0.116 1.00 59.51 14 PHE C N 1
ATOM 5009 C CA . PHE C 1 17 ? -11.183 84.156 1.206 1.00 61.66 14 PHE C CA 1
ATOM 5010 C C . PHE C 1 17 ? -10.656 85.573 1.357 1.00 56.02 14 PHE C C 1
ATOM 5011 O O . PHE C 1 17 ? -9.462 85.778 1.544 1.00 55.07 14 PHE C O 1
ATOM 5019 N N . LYS C 1 18 ? -11.538 86.555 1.253 1.00 56.24 15 LYS C N 1
ATOM 5020 C CA . LYS C 1 18 ? -11.109 87.927 1.439 1.00 67.66 15 LYS C CA 1
ATOM 5021 C C . LYS C 1 18 ? -11.428 88.404 2.856 1.00 68.78 15 LYS C C 1
ATOM 5022 O O . LYS C 1 18 ? -12.580 88.354 3.296 1.00 66.41 15 LYS C O 1
ATOM 5028 N N . ASP C 1 19 ? -10.392 88.827 3.576 1.00 65.54 16 ASP C N 1
ATOM 5029 C CA . ASP C 1 19 ? -10.573 89.418 4.895 1.00 63.44 16 ASP C CA 1
ATOM 5030 C C . ASP C 1 19 ? -10.198 90.885 4.811 1.00 65.86 16 ASP C C 1
ATOM 5031 O O . ASP C 1 19 ? -9.036 91.217 4.571 1.00 63.11 16 ASP C O 1
ATOM 5036 N N . ARG C 1 20 ? -11.192 91.750 5.005 1.00 74.28 17 ARG C N 1
ATOM 5037 C CA . ARG C 1 20 ? -11.031 93.201 4.909 1.00 78.95 17 ARG C CA 1
ATOM 5038 C C . ARG C 1 20 ? -9.967 93.749 5.852 1.00 75.26 17 ARG C C 1
ATOM 5039 O O . ARG C 1 20 ? -9.296 94.730 5.532 1.00 74.35 17 ARG C O 1
ATOM 5047 N N . ASP C 1 21 ? -9.826 93.118 7.015 1.00 72.27 18 ASP C N 1
ATOM 5048 C CA . ASP C 1 21 ? -8.884 93.568 8.042 1.00 69.09 18 ASP C CA 1
ATOM 5049 C C . ASP C 1 21 ? -7.476 93.009 7.838 1.00 71.49 18 ASP C C 1
ATOM 5050 O O . ASP C 1 21 ? -6.600 93.197 8.683 1.00 73.53 18 ASP C O 1
ATOM 5055 N N . VAL C 1 22 ? -7.259 92.325 6.718 1.00 68.56 19 VAL C N 1
ATOM 5056 C CA . VAL C 1 22 ? -5.972 91.685 6.458 1.00 57.23 19 VAL C CA 1
ATOM 5057 C C . VAL C 1 22 ? -5.344 92.203 5.182 1.00 56.96 19 VAL C C 1
ATOM 5058 O O . VAL C 1 22 ? -6.020 92.420 4.180 1.00 57.91 19 VAL C O 1
ATOM 5062 N N . THR C 1 23 ? -4.038 92.405 5.218 1.00 55.59 20 THR C N 1
ATOM 5063 C CA . THR C 1 23 ? -3.333 92.783 4.012 1.00 55.90 20 THR C CA 1
ATOM 5064 C C . THR C 1 23 ? -2.200 91.794 3.701 1.00 53.91 20 THR C C 1
ATOM 5065 O O . THR C 1 23 ? -1.173 91.744 4.382 1.00 52.34 20 THR C O 1
ATOM 5069 N N . LYS C 1 24 ? -2.433 90.981 2.677 1.00 50.83 21 LYS C N 1
ATOM 5070 C CA . LYS C 1 24 ? -1.471 89.989 2.232 1.00 50.68 21 LYS C CA 1
ATOM 5071 C C . LYS C 1 24 ? -0.560 90.590 1.173 1.00 49.43 21 LYS C C 1
ATOM 5072 O O . LYS C 1 24 ? -0.838 91.666 0.637 1.00 48.61 21 LYS C O 1
ATOM 5086 N N . SER C 1 26 ? -0.250 89.533 -1.688 1.00 42.41 23 SER C N 1
ATOM 5087 C CA . SER C 1 26 ? -1.062 89.513 -2.907 1.00 46.04 23 SER C CA 1
ATOM 5088 C C . SER C 1 26 ? -1.812 90.828 -3.116 1.00 47.46 23 SER C C 1
ATOM 5089 O O . SER C 1 26 ? -2.140 91.183 -4.241 1.00 44.94 23 SER C O 1
ATOM 5092 N N . ASP C 1 27 ? -2.077 91.546 -2.029 1.00 45.20 24 ASP C N 1
ATOM 5093 C CA . ASP C 1 27 ? -2.764 92.830 -2.122 1.00 43.59 24 ASP C CA 1
ATOM 5094 C C . ASP C 1 27 ? -1.785 93.930 -2.504 1.00 47.68 24 ASP C C 1
ATOM 5095 O O . ASP C 1 27 ? -2.194 95.035 -2.860 1.00 49.20 24 ASP C O 1
ATOM 5100 N N . LEU C 1 28 ? -0.490 93.635 -2.421 1.00 45.06 25 LEU C N 1
ATOM 5101 C CA . LEU C 1 28 ? 0.526 94.652 -2.672 1.00 44.94 25 LEU C CA 1
ATOM 5102 C C . LEU C 1 28 ? 1.372 94.372 -3.907 1.00 45.29 25 LEU C C 1
ATOM 5103 O O . LEU C 1 28 ? 2.023 95.271 -4.440 1.00 50.80 25 LEU C O 1
ATOM 5108 N N . ILE C 1 29 ? 1.374 93.123 -4.349 1.00 40.31 26 ILE C N 1
ATOM 5109 C CA . ILE C 1 29 ? 2.097 92.736 -5.552 1.00 41.45 26 ILE C CA 1
ATOM 5110 C C . ILE C 1 29 ? 1.272 93.072 -6.794 1.00 51.89 26 ILE C C 1
ATOM 5111 O O . ILE C 1 29 ? 0.071 92.789 -6.843 1.00 60.69 26 ILE C O 1
ATOM 5116 N N . ALA C 1 30 ? 1.909 93.693 -7.785 1.00 48.11 27 ALA C N 1
ATOM 5117 C CA . ALA C 1 30 ? 1.228 94.108 -9.011 1.00 49.92 27 ALA C CA 1
ATOM 5118 C C . ALA C 1 30 ? 2.069 93.760 -10.221 1.00 50.04 27 ALA C C 1
ATOM 5119 O O . ALA C 1 30 ? 3.277 93.956 -10.214 1.00 49.30 27 ALA C O 1
ATOM 5121 N N . THR C 1 31 ? 1.434 93.239 -11.262 1.00 51.50 28 THR C N 1
ATOM 5122 C CA . THR C 1 31 ? 2.170 92.889 -12.467 1.00 48.69 28 THR C CA 1
ATOM 5123 C C . THR C 1 31 ? 2.709 94.178 -13.053 1.00 45.45 28 THR C C 1
ATOM 5124 O O . THR C 1 31 ? 2.044 95.206 -12.983 1.00 43.19 28 THR C O 1
ATOM 5128 N N . TRP C 1 32 ? 3.927 94.137 -13.584 1.00 47.78 29 TRP C N 1
ATOM 5129 C CA . TRP C 1 32 ? 4.602 95.351 -14.025 1.00 43.21 29 TRP C CA 1
ATOM 5130 C C . TRP C 1 32 ? 3.868 95.914 -15.218 1.00 47.99 29 TRP C C 1
ATOM 5131 O O . TRP C 1 32 ? 3.546 95.177 -16.147 1.00 50.20 29 TRP C O 1
ATOM 5142 N N . ASP C 1 33 ? 3.623 97.219 -15.183 1.00 48.63 30 ASP C N 1
ATOM 5143 C CA . ASP C 1 33 ? 2.874 97.911 -16.219 1.00 52.89 30 ASP C CA 1
ATOM 5144 C C . ASP C 1 33 ? 3.778 98.791 -17.084 1.00 55.16 30 ASP C C 1
ATOM 5145 O O . ASP C 1 33 ? 3.326 99.433 -18.025 1.00 62.26 30 ASP C O 1
ATOM 5150 N N . GLY C 1 34 ? 5.062 98.826 -16.765 1.00 53.59 31 GLY C N 1
ATOM 5151 C CA . GLY C 1 34 ? 5.974 99.617 -17.557 1.00 47.44 31 GLY C CA 1
ATOM 5152 C C . GLY C 1 34 ? 6.327 100.922 -16.888 1.00 50.20 31 GLY C C 1
ATOM 5153 O O . GLY C 1 34 ? 7.095 101.696 -17.441 1.00 55.67 31 GLY C O 1
ATOM 5154 N N . GLN C 1 35 ? 5.782 101.175 -15.702 1.00 48.71 32 GLN C N 1
ATOM 5155 C CA . GLN C 1 35 ? 6.183 102.365 -14.942 1.00 50.59 32 GLN C CA 1
ATOM 5156 C C . GLN C 1 35 ? 7.626 102.261 -14.492 1.00 53.44 32 GLN C C 1
ATOM 5157 O O . GLN C 1 35 ? 8.249 101.201 -14.602 1.00 53.01 32 GLN C O 1
ATOM 5163 N N . ASP C 1 36 ? 8.151 103.367 -13.979 1.00 49.60 33 ASP C N 1
ATOM 5164 C CA . ASP C 1 36 ? 9.497 103.398 -13.452 1.00 59.68 33 ASP C CA 1
ATOM 5165 C C . ASP C 1 36 ? 9.567 102.491 -12.227 1.00 59.86 33 ASP C C 1
ATOM 5166 O O . ASP C 1 36 ? 8.639 102.471 -11.416 1.00 59.74 33 ASP C O 1
ATOM 5171 N N . ILE C 1 37 ? 10.654 101.730 -12.105 1.00 50.88 34 ILE C N 1
ATOM 5172 C CA . ILE C 1 37 ? 10.815 100.808 -10.987 1.00 43.89 34 ILE C CA 1
ATOM 5173 C C . ILE C 1 37 ? 11.733 101.408 -9.935 1.00 54.24 34 ILE C C 1
ATOM 5174 O O . ILE C 1 37 ? 12.928 101.584 -10.175 1.00 53.16 34 ILE C O 1
ATOM 5179 N N . LYS C 1 38 ? 11.174 101.744 -8.778 1.00 58.34 35 LYS C N 1
ATOM 5180 C CA . LYS C 1 38 ? 11.988 102.238 -7.674 1.00 60.68 35 LYS C CA 1
ATOM 5181 C C . LYS C 1 38 ? 11.904 101.262 -6.502 1.00 55.28 35 LYS C C 1
ATOM 5182 O O . LYS C 1 38 ? 10.831 100.999 -5.970 1.00 58.89 35 LYS C O 1
ATOM 5188 N N . GLY C 1 39 ? 13.039 100.714 -6.107 1.00 48.75 36 GLY C N 1
ATOM 5189 C CA . GLY C 1 39 ? 13.054 99.759 -5.019 1.00 52.48 36 GLY C CA 1
ATOM 5190 C C . GLY C 1 39 ? 12.970 98.326 -5.513 1.00 55.34 36 GLY C C 1
ATOM 5191 O O . GLY C 1 39 ? 13.164 98.068 -6.703 1.00 48.89 36 GLY C O 1
ATOM 5192 N N . PRO C 1 40 ? 12.693 97.385 -4.595 1.00 52.84 37 PRO C N 1
ATOM 5193 C CA . PRO C 1 40 ? 12.622 95.973 -4.971 1.00 49.00 37 PRO C CA 1
ATOM 5194 C C . PRO C 1 40 ? 11.503 95.701 -5.976 1.00 47.40 37 PRO C C 1
ATOM 5195 O O . PRO C 1 40 ? 10.474 96.383 -5.979 1.00 42.21 37 PRO C O 1
ATOM 5199 N N . ALA C 1 41 ? 11.734 94.708 -6.827 1.00 44.49 38 ALA C N 1
ATOM 5200 C CA . ALA C 1 41 ? 10.722 94.180 -7.727 1.00 43.51 38 ALA C CA 1
ATOM 5201 C C . ALA C 1 41 ? 11.120 92.745 -8.051 1.00 42.50 38 ALA C C 1
ATOM 5202 O O . ALA C 1 41 ? 12.299 92.446 -8.199 1.00 39.36 38 ALA C O 1
ATOM 5204 N N . LEU C 1 42 ? 10.123 91.872 -8.146 1.00 40.44 39 LEU C N 1
ATOM 5205 C CA . LEU C 1 42 ? 10.336 90.448 -8.344 1.00 41.47 39 LEU C CA 1
ATOM 5206 C C . LEU C 1 42 ? 10.635 90.169 -9.802 1.00 42.84 39 LEU C C 1
ATOM 5207 O O . LEU C 1 42 ? 10.034 90.775 -10.679 1.00 42.41 39 LEU C O 1
ATOM 5212 N N . ILE C 1 43 ? 11.554 89.248 -10.058 1.00 35.57 40 ILE C N 1
ATOM 5213 C CA . ILE C 1 43 ? 11.727 88.710 -11.402 1.00 35.43 40 ILE C CA 1
ATOM 5214 C C . ILE C 1 43 ? 11.971 87.206 -11.314 1.00 37.00 40 ILE C C 1
ATOM 5215 O O . ILE C 1 43 ? 12.701 86.729 -10.444 1.00 38.93 40 ILE C O 1
ATOM 5220 N N . GLY C 1 44 ? 11.343 86.449 -12.199 1.00 32.69 41 GLY C N 1
ATOM 5221 C CA . GLY C 1 44 ? 11.452 84.998 -12.143 1.00 31.82 41 GLY C CA 1
ATOM 5222 C C . GLY C 1 44 ? 12.419 84.503 -13.201 1.00 37.39 41 GLY C C 1
ATOM 5223 O O . GLY C 1 44 ? 12.516 85.105 -14.276 1.00 37.95 41 GLY C O 1
ATOM 5224 N N . VAL C 1 45 ? 13.132 83.417 -12.910 1.00 32.47 42 VAL C N 1
ATOM 5225 C CA . VAL C 1 45 ? 14.095 82.861 -13.861 1.00 38.23 42 VAL C CA 1
ATOM 5226 C C . VAL C 1 45 ? 13.986 81.329 -13.896 1.00 45.03 42 VAL C C 1
ATOM 5227 O O . VAL C 1 45 ? 14.879 80.639 -13.404 1.00 49.59 42 VAL C O 1
ATOM 5231 N N . PRO C 1 46 ? 12.899 80.806 -14.505 1.00 37.60 43 PRO C N 1
ATOM 5232 C CA . PRO C 1 46 ? 12.491 79.396 -14.382 1.00 35.71 43 PRO C CA 1
ATOM 5233 C C . PRO C 1 46 ? 13.371 78.450 -15.185 1.00 40.37 43 PRO C C 1
ATOM 5234 O O . PRO C 1 46 ? 12.862 77.809 -16.104 1.00 41.91 43 PRO C O 1
ATOM 5238 N N . LEU C 1 47 ? 14.654 78.358 -14.837 1.00 32.64 44 LEU C N 1
ATOM 5239 C CA . LEU C 1 47 ? 15.598 77.529 -15.575 1.00 38.18 44 LEU C CA 1
ATOM 5240 C C . LEU C 1 47 ? 16.122 76.397 -14.692 1.00 47.74 44 LEU C C 1
ATOM 5241 O O . LEU C 1 47 ? 16.718 76.655 -13.642 1.00 46.12 44 LEU C O 1
ATOM 5246 N N . SER C 1 48 ? 15.920 75.147 -15.099 1.00 49.37 45 SER C N 1
ATOM 5247 C CA . SER C 1 48 ? 16.446 74.042 -14.302 1.00 44.87 45 SER C CA 1
ATOM 5248 C C . SER C 1 48 ? 17.019 72.874 -15.095 1.00 42.60 45 SER C C 1
ATOM 5249 O O . SER C 1 48 ? 17.490 71.906 -14.514 1.00 44.34 45 SER C O 1
ATOM 5252 N N . LYS C 1 49 ? 17.029 72.977 -16.414 1.00 45.66 46 LYS C N 1
ATOM 5253 C CA . LYS C 1 49 ? 17.647 71.919 -17.213 1.00 52.86 46 LYS C CA 1
ATOM 5254 C C . LYS C 1 49 ? 19.174 71.997 -17.134 1.00 51.44 46 LYS C C 1
ATOM 5255 O O . LYS C 1 49 ? 19.877 71.038 -17.454 1.00 49.73 46 LYS C O 1
ATOM 5261 N N . SER C 1 50 ? 19.674 73.140 -16.678 1.00 46.15 47 SER C N 1
ATOM 5262 C CA . SER C 1 50 ? 21.104 73.325 -16.490 1.00 54.63 47 SER C CA 1
ATOM 5263 C C . SER C 1 50 ? 21.563 72.556 -15.264 1.00 56.05 47 SER C C 1
ATOM 5264 O O . SER C 1 50 ? 22.747 72.560 -14.920 1.00 47.40 47 SER C O 1
ATOM 5267 N N . SER C 1 51 ? 20.617 71.903 -14.595 1.00 51.78 48 SER C N 1
ATOM 5268 C CA . SER C 1 51 ? 20.945 71.208 -13.359 1.00 51.65 48 SER C CA 1
ATOM 5269 C C . SER C 1 51 ? 21.639 69.865 -13.596 1.00 45.76 48 SER C C 1
ATOM 5270 O O . SER C 1 51 ? 21.261 69.095 -14.468 1.00 45.83 48 SER C O 1
ATOM 5273 N N . ILE C 1 52 ? 22.660 69.600 -12.800 1.00 48.68 49 ILE C N 1
ATOM 5274 C CA . ILE C 1 52 ? 23.383 68.341 -12.870 1.00 53.95 49 ILE C CA 1
ATOM 5275 C C . ILE C 1 52 ? 22.432 67.205 -12.500 1.00 52.55 49 ILE C C 1
ATOM 5276 O O . ILE C 1 52 ? 22.338 66.191 -13.201 1.00 56.20 49 ILE C O 1
ATOM 5281 N N . SER C 1 53 ? 21.721 67.393 -11.393 1.00 49.22 50 SER C N 1
ATOM 5282 C CA . SER C 1 53 ? 20.719 66.439 -10.940 1.00 61.72 50 SER C CA 1
ATOM 5283 C C . SER C 1 53 ? 19.351 66.804 -11.516 1.00 58.09 50 SER C C 1
ATOM 5284 O O . SER C 1 53 ? 19.054 67.978 -11.743 1.00 53.02 50 SER C O 1
ATOM 5287 N N . HIS C 1 54 ? 18.527 65.800 -11.777 1.00 55.22 51 HIS C N 1
ATOM 5288 C CA . HIS C 1 54 ? 17.198 66.069 -12.291 1.00 53.07 51 HIS C CA 1
ATOM 5289 C C . HIS C 1 54 ? 16.490 67.052 -11.348 1.00 57.49 51 HIS C C 1
ATOM 5290 O O . HIS C 1 54 ? 16.477 66.855 -10.127 1.00 57.35 51 HIS C O 1
ATOM 5297 N N . SER C 1 55 ? 15.922 68.120 -11.903 1.00 52.92 52 SER C N 1
ATOM 5298 C CA . SER C 1 55 ? 15.385 69.181 -11.056 1.00 47.57 52 SER C CA 1
ATOM 5299 C C . SER C 1 55 ? 14.172 69.883 -11.628 1.00 34.39 52 SER C C 1
ATOM 5300 O O . SER C 1 55 ? 14.120 70.197 -12.802 1.00 38.33 52 SER C O 1
ATOM 5303 N N . GLY C 1 56 ? 13.209 70.160 -10.764 1.00 38.98 53 GLY C N 1
ATOM 5304 C CA . GLY C 1 56 ? 12.032 70.922 -11.144 1.00 37.24 53 GLY C CA 1
ATOM 5305 C C . GLY C 1 56 ? 12.096 72.347 -10.625 1.00 31.96 53 GLY C C 1
ATOM 5306 O O . GLY C 1 56 ? 11.068 72.992 -10.397 1.00 32.16 53 GLY C O 1
ATOM 5307 N N . ALA C 1 57 ? 13.310 72.850 -10.439 1.00 32.05 54 ALA C N 1
ATOM 5308 C CA . ALA C 1 57 ? 13.498 74.211 -9.945 1.00 26.47 54 ALA C CA 1
ATOM 5309 C C . ALA C 1 57 ? 12.893 75.262 -10.886 1.00 36.04 54 ALA C C 1
ATOM 5310 O O . ALA C 1 57 ? 12.714 76.419 -10.505 1.00 33.88 54 ALA C O 1
ATOM 5312 N N . SER C 1 58 ? 12.569 74.866 -12.111 1.00 31.95 55 SER C N 1
ATOM 5313 C CA . SER C 1 58 ? 11.904 75.792 -13.019 1.00 31.93 55 SER C CA 1
ATOM 5314 C C . SER C 1 58 ? 10.467 76.098 -12.568 1.00 33.21 55 SER C C 1
ATOM 5315 O O . SER C 1 58 ? 9.869 77.069 -13.027 1.00 31.39 55 SER C O 1
ATOM 5318 N N . PHE C 1 59 ? 9.910 75.265 -11.688 1.00 27.59 56 PHE C N 1
ATOM 5319 C CA . PHE C 1 59 ? 8.579 75.529 -11.144 1.00 24.18 56 PHE C CA 1
ATOM 5320 C C . PHE C 1 59 ? 8.656 76.401 -9.897 1.00 24.48 56 PHE C C 1
ATOM 5321 O O . PHE C 1 59 ? 7.633 76.807 -9.371 1.00 35.11 56 PHE C O 1
ATOM 5329 N N . ALA C 1 60 ? 9.859 76.673 -9.406 1.00 24.99 57 ALA C N 1
ATOM 5330 C CA . ALA C 1 60 ? 9.991 77.378 -8.135 1.00 26.00 57 ALA C CA 1
ATOM 5331 C C . ALA C 1 60 ? 9.512 78.828 -8.178 1.00 26.83 57 ALA C C 1
ATOM 5332 O O . ALA C 1 60 ? 8.914 79.313 -7.216 1.00 29.39 57 ALA C O 1
ATOM 5334 N N . PRO C 1 61 ? 9.795 79.546 -9.278 1.00 28.41 58 PRO C N 1
ATOM 5335 C CA . PRO C 1 61 ? 9.290 80.926 -9.288 1.00 31.21 58 PRO C CA 1
ATOM 5336 C C . PRO C 1 61 ? 7.773 80.964 -9.057 1.00 32.25 58 PRO C C 1
ATOM 5337 O O . PRO C 1 61 ? 7.306 81.792 -8.271 1.00 34.58 58 PRO C O 1
ATOM 5341 N N . GLY C 1 62 ? 7.032 80.051 -9.686 1.00 35.19 59 GLY C N 1
ATOM 5342 C CA . GLY C 1 62 ? 5.605 79.918 -9.437 1.00 33.15 59 GLY C CA 1
ATOM 5343 C C . GLY C 1 62 ? 5.265 79.551 -8.000 1.00 30.55 59 GLY C C 1
ATOM 5344 O O . GLY C 1 62 ? 4.490 80.229 -7.355 1.00 26.97 59 GLY C O 1
ATOM 5345 N N . THR C 1 63 ? 5.842 78.483 -7.474 1.00 28.76 60 THR C N 1
ATOM 5346 C CA . THR C 1 63 ? 5.504 78.105 -6.103 1.00 35.08 60 THR C CA 1
ATOM 5347 C C . THR C 1 63 ? 5.955 79.132 -5.047 1.00 38.78 60 THR C C 1
ATOM 5348 O O . THR C 1 63 ? 5.244 79.349 -4.067 1.00 33.78 60 THR C O 1
ATOM 5352 N N . ILE C 1 64 ? 7.105 79.781 -5.250 1.00 32.33 61 ILE C N 1
ATOM 5353 C CA . ILE C 1 64 ? 7.544 80.850 -4.328 1.00 30.63 61 ILE C CA 1
ATOM 5354 C C . ILE C 1 64 ? 6.641 82.104 -4.376 1.00 28.87 61 ILE C C 1
ATOM 5355 O O . ILE C 1 64 ? 6.298 82.673 -3.331 1.00 29.07 61 ILE C O 1
ATOM 5360 N N . ARG C 1 65 ? 6.269 82.531 -5.582 1.00 29.21 62 ARG C N 1
ATOM 5361 C CA . ARG C 1 65 ? 5.261 83.593 -5.748 1.00 35.00 62 ARG C CA 1
ATOM 5362 C C . ARG C 1 65 ? 3.992 83.256 -4.965 1.00 35.77 62 ARG C C 1
ATOM 5363 O O . ARG C 1 65 ? 3.465 84.072 -4.213 1.00 35.84 62 ARG C O 1
ATOM 5371 N N . GLN C 1 66 ? 3.506 82.039 -5.142 1.00 31.48 63 GLN C N 1
ATOM 5372 C CA . GLN C 1 66 ? 2.276 81.637 -4.490 1.00 35.84 63 GLN C CA 1
ATOM 5373 C C . GLN C 1 66 ? 2.387 81.716 -2.964 1.00 36.67 63 GLN C C 1
ATOM 5374 O O . GLN C 1 66 ? 1.517 82.276 -2.301 1.00 29.95 63 GLN C O 1
ATOM 5380 N N . ALA C 1 67 ? 3.461 81.157 -2.413 1.00 32.19 64 ALA C N 1
ATOM 5381 C CA . ALA C 1 67 ? 3.693 81.208 -0.970 1.00 31.72 64 ALA C CA 1
ATOM 5382 C C . ALA C 1 67 ? 3.925 82.637 -0.467 1.00 31.33 64 ALA C C 1
ATOM 5383 O O . ALA C 1 67 ? 3.507 82.970 0.634 1.00 32.89 64 ALA C O 1
ATOM 5385 N N . LEU C 1 68 ? 4.599 83.472 -1.256 1.00 29.26 65 LEU C N 1
ATOM 5386 C CA . LEU C 1 68 ? 4.785 84.879 -0.884 1.00 26.43 65 LEU C CA 1
ATOM 5387 C C . LEU C 1 68 ? 3.431 85.606 -0.845 1.00 36.48 65 LEU C C 1
ATOM 5388 O O . LEU C 1 68 ? 3.112 86.322 0.117 1.00 36.45 65 LEU C O 1
ATOM 5393 N N . LYS C 1 69 ? 2.628 85.392 -1.885 1.00 34.87 66 LYS C N 1
ATOM 5394 C CA . LYS C 1 69 ? 1.382 86.117 -2.050 1.00 40.54 66 LYS C CA 1
ATOM 5395 C C . LYS C 1 69 ? 0.387 85.804 -0.939 1.00 42.67 66 LYS C C 1
ATOM 5396 O O . LYS C 1 69 ? -0.385 86.672 -0.523 1.00 42.61 66 LYS C O 1
ATOM 5402 N N . HIS C 1 70 ? 0.423 84.572 -0.446 1.00 40.07 67 HIS C N 1
ATOM 5403 C CA . HIS C 1 70 ? -0.481 84.162 0.622 1.00 43.18 67 HIS C CA 1
ATOM 5404 C C . HIS C 1 70 ? -0.000 84.543 2.021 1.00 41.75 67 HIS C C 1
ATOM 5405 O O . HIS C 1 70 ? -0.701 84.305 3.000 1.00 42.76 67 HIS C O 1
ATOM 5412 N N . SER C 1 71 ? 1.175 85.163 2.106 1.00 36.08 68 SER C N 1
ATOM 5413 C CA . SER C 1 71 ? 1.701 85.617 3.387 1.00 37.03 68 SER C CA 1
ATOM 5414 C C . SER C 1 71 ? 1.192 87.026 3.726 1.00 38.85 68 SER C C 1
ATOM 5415 O O . SER C 1 71 ? 0.884 87.811 2.832 1.00 37.14 68 SER C O 1
ATOM 5418 N N . SER C 1 72 ? 1.117 87.325 5.023 1.00 40.42 69 SER C N 1
ATOM 5419 C CA . SER C 1 72 ? 0.936 88.688 5.509 1.00 48.78 69 SER C CA 1
ATOM 5420 C C . SER C 1 72 ? 2.141 89.573 5.199 1.00 51.07 69 SER C C 1
ATOM 5421 O O . SER C 1 72 ? 3.286 89.131 5.273 1.00 47.17 69 SER C O 1
ATOM 5424 N N . ALA C 1 73 ? 1.867 90.832 4.871 1.00 51.20 70 ALA C N 1
ATOM 5425 C CA . ALA C 1 73 ? 2.903 91.813 4.588 1.00 51.72 70 ALA C CA 1
ATOM 5426 C C . ALA C 1 73 ? 3.326 92.542 5.862 1.00 45.91 70 ALA C C 1
ATOM 5427 O O . ALA C 1 73 ? 4.266 93.333 5.857 1.00 47.65 70 ALA C O 1
ATOM 5429 N N . TYR C 1 74 ? 2.629 92.273 6.956 1.00 41.26 71 TYR C N 1
ATOM 5430 C CA . TYR C 1 74 ? 2.820 93.047 8.174 1.00 46.73 71 TYR C CA 1
ATOM 5431 C C . TYR C 1 74 ? 3.890 92.469 9.100 1.00 51.86 71 TYR C C 1
ATOM 5432 O O . TYR C 1 74 ? 3.814 91.306 9.509 1.00 47.72 71 TYR C O 1
ATOM 5441 N N . SER C 1 75 ? 4.875 93.303 9.436 1.00 49.98 72 SER C N 1
ATOM 5442 C CA . SER C 1 75 ? 5.916 92.946 10.391 1.00 47.85 72 SER C CA 1
ATOM 5443 C C . SER C 1 75 ? 5.593 93.492 11.778 1.00 54.21 72 SER C C 1
ATOM 5444 O O . SER C 1 75 ? 5.600 94.702 11.989 1.00 61.85 72 SER C O 1
ATOM 5447 N N . ALA C 1 76 ? 5.309 92.606 12.724 1.00 51.71 73 ALA C N 1
ATOM 5448 C CA . ALA C 1 76 ? 5.036 93.039 14.090 1.00 53.58 73 ALA C CA 1
ATOM 5449 C C . ALA C 1 76 ? 6.234 93.792 14.646 1.00 54.75 73 ALA C C 1
ATOM 5450 O O . ALA C 1 76 ? 6.079 94.723 15.441 1.00 51.37 73 ALA C O 1
ATOM 5452 N N . GLU C 1 77 ? 7.429 93.386 14.217 1.00 51.63 74 GLU C N 1
ATOM 5453 C CA . GLU C 1 77 ? 8.670 94.010 14.672 1.00 54.38 74 GLU C CA 1
ATOM 5454 C C . GLU C 1 77 ? 8.845 95.432 14.134 1.00 56.92 74 GLU C C 1
ATOM 5455 O O . GLU C 1 77 ? 9.291 96.320 14.849 1.00 55.70 74 GLU C O 1
ATOM 5461 N N . LEU C 1 78 ? 8.497 95.643 12.871 1.00 57.38 75 LEU C N 1
ATOM 5462 C CA . LEU C 1 78 ? 8.547 96.974 12.278 1.00 61.00 75 LEU C CA 1
ATOM 5463 C C . LEU C 1 78 ? 7.326 97.829 12.627 1.00 63.95 75 LEU C C 1
ATOM 5464 O O . LEU C 1 78 ? 7.384 99.057 12.578 1.00 63.98 75 LEU C O 1
ATOM 5469 N N . GLY C 1 79 ? 6.219 97.177 12.971 1.00 64.18 76 GLY C N 1
ATOM 5470 C CA . GLY C 1 79 ? 4.973 97.872 13.250 1.00 59.98 76 GLY C CA 1
ATOM 5471 C C . GLY C 1 79 ? 4.385 98.477 11.990 1.00 62.91 76 GLY C C 1
ATOM 5472 O O . GLY C 1 79 ? 3.548 99.377 12.038 1.00 61.89 76 GLY C O 1
ATOM 5473 N N . GLU C 1 80 ? 4.851 97.987 10.851 1.00 62.62 77 GLU C N 1
ATOM 5474 C CA . GLU C 1 80 ? 4.357 98.434 9.565 1.00 62.18 77 GLU C CA 1
ATOM 5475 C C . GLU C 1 80 ? 4.583 97.345 8.519 1.00 60.51 77 GLU C C 1
ATOM 5476 O O . GLU C 1 80 ? 5.202 96.311 8.795 1.00 53.51 77 GLU C O 1
ATOM 5482 N N . HIS C 1 81 ? 4.071 97.584 7.319 1.00 59.40 78 HIS C N 1
ATOM 5483 C CA . HIS C 1 81 ? 4.186 96.628 6.234 1.00 56.72 78 HIS C CA 1
ATOM 5484 C C . HIS C 1 81 ? 5.554 96.711 5.557 1.00 53.68 78 HIS C C 1
ATOM 5485 O O . HIS C 1 81 ? 6.097 97.804 5.377 1.00 51.70 78 HIS C O 1
ATOM 5492 N N . VAL C 1 82 ? 6.127 95.557 5.214 1.00 44.81 79 VAL C N 1
ATOM 5493 C CA . VAL C 1 82 ? 7.468 95.535 4.637 1.00 43.64 79 VAL C CA 1
ATOM 5494 C C . VAL C 1 82 ? 7.468 96.199 3.279 1.00 49.57 79 VAL C C 1
ATOM 5495 O O . VAL C 1 82 ? 8.516 96.450 2.694 1.00 54.24 79 VAL C O 1
ATOM 5499 N N . VAL C 1 83 ? 6.263 96.455 2.794 1.00 58.05 80 VAL C N 1
ATOM 5500 C CA . VAL C 1 83 ? 6.011 97.260 1.612 1.00 71.82 80 VAL C CA 1
ATOM 5501 C C . VAL C 1 83 ? 4.548 97.679 1.715 1.00 84.26 80 VAL C C 1
ATOM 5502 O O . VAL C 1 83 ? 3.663 96.834 1.642 1.00 88.93 80 VAL C O 1
ATOM 5506 N N . SER C 1 84 ? 4.282 98.965 1.934 1.00 94.83 81 SER C N 1
ATOM 5507 C CA . SER C 1 84 ? 2.891 99.429 2.045 1.00 102.62 81 SER C CA 1
ATOM 5508 C C . SER C 1 84 ? 2.451 100.233 0.822 1.00 103.30 81 SER C C 1
ATOM 5509 O O . SER C 1 84 ? 1.313 100.695 0.737 1.00 109.01 81 SER C O 1
ATOM 5512 N N . GLU C 1 85 ? 3.373 100.391 -0.119 1.00 97.31 82 GLU C N 1
ATOM 5513 C CA . GLU C 1 85 ? 3.102 100.997 -1.413 1.00 93.29 82 GLU C CA 1
ATOM 5514 C C . GLU C 1 85 ? 2.746 99.890 -2.411 1.00 81.78 82 GLU C C 1
ATOM 5515 O O . GLU C 1 85 ? 1.597 99.434 -2.468 1.00 75.78 82 GLU C O 1
ATOM 5521 N N . LEU C 1 86 ? 3.734 99.444 -3.186 1.00 70.64 83 LEU C N 1
ATOM 5522 C CA . LEU C 1 86 ? 3.548 98.268 -4.023 1.00 59.55 83 LEU C CA 1
ATOM 5523 C C . LEU C 1 86 ? 4.852 97.570 -4.386 1.00 56.53 83 LEU C C 1
ATOM 5524 O O . LEU C 1 86 ? 5.944 98.139 -4.297 1.00 57.57 83 LEU C O 1
ATOM 5529 N N . LEU C 1 87 ? 4.715 96.314 -4.790 1.00 50.27 84 LEU C N 1
ATOM 5530 C CA . LEU C 1 87 ? 5.845 95.508 -5.196 1.00 48.83 84 LEU C CA 1
ATOM 5531 C C . LEU C 1 87 ? 5.542 94.950 -6.573 1.00 46.88 84 LEU C C 1
ATOM 5532 O O . LEU C 1 87 ? 4.689 94.060 -6.724 1.00 44.48 84 LEU C O 1
ATOM 5537 N N . TYR C 1 88 ? 6.230 95.486 -7.576 1.00 41.30 85 TYR C N 1
ATOM 5538 C CA . TYR C 1 88 ? 6.075 95.012 -8.939 1.00 43.24 85 TYR C CA 1
ATOM 5539 C C . TYR C 1 88 ? 6.573 93.584 -9.118 1.00 43.48 85 TYR C C 1
ATOM 5540 O O . TYR C 1 88 ? 7.546 93.159 -8.496 1.00 43.21 85 TYR C O 1
ATOM 5549 N N . ASP C 1 89 ? 5.903 92.855 -9.995 1.00 39.30 86 ASP C N 1
ATOM 5550 C CA . ASP C 1 89 ? 6.411 91.583 -10.472 1.00 43.04 86 ASP C CA 1
ATOM 5551 C C . ASP C 1 89 ? 6.729 91.807 -11.949 1.00 41.18 86 ASP C C 1
ATOM 5552 O O . ASP C 1 89 ? 5.837 92.023 -12.761 1.00 41.30 86 ASP C O 1
ATOM 5557 N N . LEU C 1 90 ? 8.015 91.797 -12.273 1.00 41.45 87 LEU C N 1
ATOM 5558 C CA . LEU C 1 90 ? 8.484 92.094 -13.616 1.00 43.18 87 LEU C CA 1
ATOM 5559 C C . LEU C 1 90 ? 8.148 90.990 -14.595 1.00 41.41 87 LEU C C 1
ATOM 5560 O O . LEU C 1 90 ? 8.179 91.198 -15.802 1.00 43.47 87 LEU C O 1
ATOM 5565 N N . GLY C 1 91 ? 7.825 89.812 -14.081 1.00 39.45 88 GLY C N 1
ATOM 5566 C CA . GLY C 1 91 ? 7.545 88.680 -14.947 1.00 33.09 88 GLY C CA 1
ATOM 5567 C C . GLY C 1 91 ? 8.663 87.650 -14.934 1.00 36.80 88 GLY C C 1
ATOM 5568 O O . GLY C 1 91 ? 9.484 87.634 -14.021 1.00 34.76 88 GLY C O 1
ATOM 5569 N N . ASP C 1 92 ? 8.683 86.779 -15.940 1.00 35.21 89 ASP C N 1
ATOM 5570 C CA . ASP C 1 92 ? 9.678 85.717 -16.008 1.00 38.83 89 ASP C CA 1
ATOM 5571 C C . ASP C 1 92 ? 10.582 85.976 -17.181 1.00 42.36 89 ASP C C 1
ATOM 5572 O O . ASP C 1 92 ? 10.155 86.543 -18.185 1.00 43.80 89 ASP C O 1
ATOM 5577 N N . ILE C 1 93 ? 11.830 85.547 -17.056 1.00 39.52 90 ILE C N 1
ATOM 5578 C CA . ILE C 1 93 ? 12.751 85.580 -18.172 1.00 37.67 90 ILE C CA 1
ATOM 5579 C C . ILE C 1 93 ? 12.458 84.396 -19.068 1.00 44.15 90 ILE C C 1
ATOM 5580 O O . ILE C 1 93 ? 12.201 83.296 -18.587 1.00 48.53 90 ILE C O 1
ATOM 5585 N N . ASP C 1 94 ? 12.465 84.641 -20.373 1.00 48.68 91 ASP C N 1
ATOM 5586 C CA . ASP C 1 94 ? 12.201 83.602 -21.347 1.00 50.09 91 ASP C CA 1
ATOM 5587 C C . ASP C 1 94 ? 13.320 82.599 -21.336 1.00 46.66 91 ASP C C 1
ATOM 5588 O O . ASP C 1 94 ? 14.488 82.935 -21.503 1.00 52.50 91 ASP C O 1
ATOM 5593 N N . ILE C 1 95 ? 12.935 81.352 -21.145 1.00 46.79 92 ILE C N 1
ATOM 5594 C CA . ILE C 1 95 ? 13.869 80.267 -21.050 1.00 44.95 92 ILE C CA 1
ATOM 5595 C C . ILE C 1 95 ? 13.642 79.411 -22.272 1.00 51.01 92 ILE C C 1
ATOM 5596 O O . ILE C 1 95 ? 12.536 78.909 -22.484 1.00 57.79 92 ILE C O 1
ATOM 5601 N N . HIS C 1 96 ? 14.666 79.261 -23.099 1.00 49.53 93 HIS C N 1
ATOM 5602 C CA . HIS C 1 96 ? 14.551 78.349 -24.218 1.00 58.91 93 HIS C CA 1
ATOM 5603 C C . HIS C 1 96 ? 14.405 76.921 -23.692 1.00 63.36 93 HIS C C 1
ATOM 5604 O O . HIS C 1 96 ? 15.150 76.498 -22.809 1.00 65.65 93 HIS C O 1
ATOM 5611 N N . VAL C 1 97 ? 13.445 76.178 -24.230 1.00 61.97 94 VAL C N 1
ATOM 5612 C CA . VAL C 1 97 ? 13.217 74.807 -23.775 1.00 63.39 94 VAL C CA 1
ATOM 5613 C C . VAL C 1 97 ? 14.404 73.885 -24.068 1.00 66.99 94 VAL C C 1
ATOM 5614 O O . VAL C 1 97 ? 14.571 72.853 -23.417 1.00 72.11 94 VAL C O 1
ATOM 5618 N N . THR C 1 98 ? 15.244 74.279 -25.021 1.00 68.08 95 THR C N 1
ATOM 5619 C CA . THR C 1 98 ? 16.329 73.421 -25.484 1.00 70.57 95 THR C CA 1
ATOM 5620 C C . THR C 1 98 ? 17.733 73.941 -25.208 1.00 76.44 95 THR C C 1
ATOM 5621 O O . THR C 1 98 ? 18.580 73.199 -24.706 1.00 79.10 95 THR C O 1
ATOM 5625 N N . ASP C 1 99 ? 17.978 75.206 -25.541 1.00 78.12 96 ASP C N 1
ATOM 5626 C CA . ASP C 1 99 ? 19.333 75.763 -25.526 1.00 76.93 96 ASP C CA 1
ATOM 5627 C C . ASP C 1 99 ? 19.645 76.568 -24.266 1.00 67.32 96 ASP C C 1
ATOM 5628 O O . ASP C 1 99 ? 19.190 77.704 -24.128 1.00 63.49 96 ASP C O 1
ATOM 5633 N N . ILE C 1 100 ? 20.442 75.999 -23.365 1.00 60.68 97 ILE C N 1
ATOM 5634 C CA . ILE C 1 100 ? 20.692 76.675 -22.094 1.00 61.51 97 ILE C CA 1
ATOM 5635 C C . ILE C 1 100 ? 21.763 77.758 -22.213 1.00 58.18 97 ILE C C 1
ATOM 5636 O O . ILE C 1 100 ? 21.740 78.742 -21.480 1.00 58.24 97 ILE C O 1
ATOM 5641 N N . VAL C 1 101 ? 22.695 77.585 -23.139 1.00 57.55 98 VAL C N 1
ATOM 5642 C CA . VAL C 1 101 ? 23.667 78.641 -23.400 1.00 59.74 98 VAL C CA 1
ATOM 5643 C C . VAL C 1 101 ? 22.936 79.892 -23.872 1.00 62.38 98 VAL C C 1
ATOM 5644 O O . VAL C 1 101 ? 23.272 81.011 -23.484 1.00 66.73 98 VAL C O 1
ATOM 5648 N N . LYS C 1 102 ? 21.927 79.684 -24.708 1.00 59.54 99 LYS C N 1
ATOM 5649 C CA . LYS C 1 102 ? 21.084 80.764 -25.181 1.00 62.97 99 LYS C CA 1
ATOM 5650 C C . LYS C 1 102 ? 20.252 81.298 -24.033 1.00 61.61 99 LYS C C 1
ATOM 5651 O O . LYS C 1 102 ? 20.097 82.510 -23.888 1.00 63.02 99 LYS C O 1
ATOM 5657 N N . SER C 1 103 ? 19.718 80.387 -23.221 1.00 54.13 100 SER C N 1
ATOM 5658 C CA . SER C 1 103 ? 18.947 80.767 -22.039 1.00 51.64 100 SER C CA 1
ATOM 5659 C C . SER C 1 103 ? 19.752 81.680 -21.090 1.00 48.73 100 SER C C 1
ATOM 5660 O O . SER C 1 103 ? 19.210 82.620 -20.506 1.00 50.54 100 SER C O 1
ATOM 5663 N N . HIS C 1 104 ? 21.046 81.418 -20.941 1.00 43.02 101 HIS C N 1
ATOM 5664 C CA . HIS C 1 104 ? 21.866 82.310 -20.130 1.00 45.14 101 HIS C CA 1
ATOM 5665 C C . HIS C 1 104 ? 22.014 83.717 -20.715 1.00 48.11 101 HIS C C 1
ATOM 5666 O O . HIS C 1 104 ? 21.992 84.691 -19.966 1.00 45.90 101 HIS C O 1
ATOM 5673 N N . HIS C 1 105 ? 22.145 83.835 -22.035 1.00 44.99 102 HIS C N 1
ATOM 5674 C CA . HIS C 1 105 ? 22.231 85.168 -22.643 1.00 50.80 102 HIS C CA 1
ATOM 5675 C C . HIS C 1 105 ? 20.922 85.915 -22.454 1.00 52.14 102 HIS C C 1
ATOM 5676 O O . HIS C 1 105 ? 20.915 87.100 -22.142 1.00 58.09 102 HIS C O 1
ATOM 5683 N N . HIS C 1 106 ? 19.810 85.219 -22.640 1.00 50.40 103 HIS C N 1
ATOM 5684 C CA . HIS C 1 106 ? 18.505 85.816 -22.365 1.00 53.78 103 HIS C CA 1
ATOM 5685 C C . HIS C 1 106 ? 18.501 86.490 -20.997 1.00 50.07 103 HIS C C 1
ATOM 5686 O O . HIS C 1 106 ? 18.076 87.636 -20.864 1.00 49.34 103 HIS C O 1
ATOM 5693 N N . ILE C 1 107 ? 18.974 85.758 -19.990 1.00 46.63 104 ILE C N 1
ATOM 5694 C CA . ILE C 1 107 ? 19.008 86.230 -18.611 1.00 41.43 104 ILE C CA 1
ATOM 5695 C C . ILE C 1 107 ? 19.930 87.425 -18.447 1.00 42.78 104 ILE C C 1
ATOM 5696 O O . ILE C 1 107 ? 19.569 88.428 -17.834 1.00 42.63 104 ILE C O 1
ATOM 5701 N N . PHE C 1 108 ? 21.143 87.306 -18.962 1.00 42.52 105 PHE C N 1
ATOM 5702 C CA . PHE C 1 108 ? 22.069 88.412 -18.848 1.00 48.75 105 PHE C CA 1
ATOM 5703 C C . PHE C 1 108 ? 21.546 89.665 -19.555 1.00 47.73 105 PHE C C 1
ATOM 5704 O O . PHE C 1 108 ? 21.496 90.743 -18.955 1.00 44.72 105 PHE C O 1
ATOM 5712 N N . GLN C 1 109 ? 21.158 89.521 -20.822 1.00 42.33 106 GLN C N 1
ATOM 5713 C CA . GLN C 1 109 ? 20.685 90.669 -21.597 1.00 49.98 106 GLN C CA 1
ATOM 5714 C C . GLN C 1 109 ? 19.536 91.375 -20.888 1.00 51.54 106 GLN C C 1
ATOM 5715 O O . GLN C 1 109 ? 19.589 92.580 -20.674 1.00 57.47 106 GLN C O 1
ATOM 5721 N N . THR C 1 110 ? 18.525 90.607 -20.490 1.00 45.72 107 THR C N 1
ATOM 5722 C CA . THR C 1 110 ? 17.359 91.139 -19.797 1.00 41.10 107 THR C CA 1
ATOM 5723 C C . THR C 1 110 ? 17.694 91.883 -18.500 1.00 44.70 107 THR C C 1
ATOM 5724 O O . THR C 1 110 ? 17.189 92.991 -18.271 1.00 38.43 107 THR C O 1
ATOM 5736 N N . HIS C 1 112 ? 20.636 93.088 -17.627 1.00 48.59 109 HIS C N 1
ATOM 5737 C CA . HIS C 1 112 ? 21.474 94.237 -17.932 1.00 53.71 109 HIS C CA 1
ATOM 5738 C C . HIS C 1 112 ? 20.658 95.444 -18.397 1.00 55.49 109 HIS C C 1
ATOM 5739 O O . HIS C 1 112 ? 20.861 96.552 -17.908 1.00 55.67 109 HIS C O 1
ATOM 5746 N N . ALA C 1 113 ? 19.724 95.221 -19.321 1.00 51.24 110 ALA C N 1
ATOM 5747 C CA . ALA C 1 113 ? 18.845 96.290 -19.806 1.00 48.53 110 ALA C CA 1
ATOM 5748 C C . ALA C 1 113 ? 17.870 96.814 -18.734 1.00 49.53 110 ALA C C 1
ATOM 5749 O O . ALA C 1 113 ? 17.621 98.022 -18.649 1.00 45.90 110 ALA C O 1
ATOM 5751 N N . LEU C 1 114 ? 17.306 95.914 -17.929 1.00 42.07 111 LEU C N 1
ATOM 5752 C CA . LEU C 1 114 ? 16.437 96.332 -16.834 1.00 41.39 111 LEU C CA 1
ATOM 5753 C C . LEU C 1 114 ? 17.226 97.178 -15.835 1.00 45.47 111 LEU C C 1
ATOM 5754 O O . LEU C 1 114 ? 16.790 98.247 -15.409 1.00 46.83 111 LEU C O 1
ATOM 5759 N N . LEU C 1 115 ? 18.398 96.687 -15.467 1.00 51.19 112 LEU C N 1
ATOM 5760 C CA . LEU C 1 115 ? 19.284 97.408 -14.563 1.00 54.83 112 LEU C CA 1
ATOM 5761 C C . LEU C 1 115 ? 19.709 98.767 -15.149 1.00 53.79 112 LEU C C 1
ATOM 5762 O O . LEU C 1 115 ? 19.711 99.777 -14.454 1.00 50.59 112 LEU C O 1
ATOM 5767 N N . SER C 1 116 ? 20.062 98.793 -16.429 1.00 55.22 113 SER C N 1
ATOM 5768 C CA . SER C 1 116 ? 20.492 100.041 -17.066 1.00 53.72 113 SER C CA 1
ATOM 5769 C C . SER C 1 116 ? 19.336 101.024 -17.243 1.00 52.38 113 SER C C 1
ATOM 5770 O O . SER C 1 116 ? 19.521 102.225 -17.141 1.00 54.07 113 SER C O 1
ATOM 5773 N N . ASP C 1 117 ? 18.139 100.510 -17.507 1.00 52.33 114 ASP C N 1
ATOM 5774 C CA . ASP C 1 117 ? 16.984 101.372 -17.757 1.00 53.60 114 ASP C CA 1
ATOM 5775 C C . ASP C 1 117 ? 16.311 101.857 -16.470 1.00 55.85 114 ASP C C 1
ATOM 5776 O O . ASP C 1 117 ? 15.589 102.855 -16.480 1.00 50.56 114 ASP C O 1
ATOM 5781 N N . HIS C 1 118 ? 16.552 101.150 -15.368 1.00 55.82 115 HIS C N 1
ATOM 5782 C CA . HIS C 1 118 ? 15.913 101.469 -14.092 1.00 54.37 115 HIS C CA 1
ATOM 5783 C C . HIS C 1 118 ? 16.913 101.346 -12.948 1.00 57.54 115 HIS C C 1
ATOM 5784 O O . HIS C 1 118 ? 16.951 100.329 -12.242 1.00 58.47 115 HIS C O 1
ATOM 5791 N N . PRO C 1 119 ? 17.724 102.393 -12.755 1.00 55.32 116 PRO C N 1
ATOM 5792 C CA . PRO C 1 119 ? 18.873 102.393 -11.845 1.00 46.17 116 PRO C CA 1
ATOM 5793 C C . PRO C 1 119 ? 18.506 102.159 -10.381 1.00 51.78 116 PRO C C 1
ATOM 5794 O O . PRO C 1 119 ? 19.387 101.830 -9.589 1.00 54.23 116 PRO C O 1
ATOM 5798 N N . ASP C 1 120 ? 17.237 102.327 -10.023 1.00 52.92 117 ASP C N 1
ATOM 5799 C CA . ASP C 1 120 ? 16.825 102.147 -8.636 1.00 53.37 117 ASP C CA 1
ATOM 5800 C C . ASP C 1 120 ? 16.152 100.791 -8.370 1.00 51.95 117 ASP C C 1
ATOM 5801 O O . ASP C 1 120 ? 15.737 100.518 -7.241 1.00 54.46 117 ASP C O 1
ATOM 5806 N N . TRP C 1 121 ? 16.037 99.953 -9.397 1.00 43.81 118 TRP C N 1
ATOM 5807 C CA . TRP C 1 121 ? 15.487 98.608 -9.213 1.00 45.04 118 TRP C CA 1
ATOM 5808 C C . TRP C 1 121 ? 16.464 97.751 -8.431 1.00 42.85 118 TRP C C 1
ATOM 5809 O O . TRP C 1 121 ? 17.635 97.676 -8.768 1.00 47.57 118 TRP C O 1
ATOM 5820 N N . VAL C 1 122 ? 15.979 97.129 -7.370 1.00 43.58 119 VAL C N 1
ATOM 5821 C CA . VAL C 1 122 ? 16.769 96.165 -6.626 1.00 38.39 119 VAL C CA 1
ATOM 5822 C C . VAL C 1 122 ? 16.130 94.813 -6.911 1.00 43.13 119 VAL C C 1
ATOM 5823 O O . VAL C 1 122 ? 14.998 94.552 -6.494 1.00 43.18 119 VAL C O 1
ATOM 5827 N N . PRO C 1 123 ? 16.831 93.965 -7.676 1.00 42.40 120 PRO C N 1
ATOM 5828 C CA . PRO C 1 123 ? 16.204 92.709 -8.095 1.00 35.45 120 PRO C CA 1
ATOM 5829 C C . PRO C 1 123 ? 15.946 91.761 -6.920 1.00 37.38 120 PRO C C 1
ATOM 5830 O O . PRO C 1 123 ? 16.781 91.624 -6.038 1.00 38.38 120 PRO C O 1
ATOM 5834 N N . LEU C 1 124 ? 14.765 91.158 -6.899 1.00 31.54 121 LEU C N 1
ATOM 5835 C CA . LEU C 1 124 ? 14.472 90.043 -6.011 1.00 31.20 121 LEU C CA 1
ATOM 5836 C C . LEU C 1 124 ? 14.268 88.883 -6.951 1.00 32.78 121 LEU C C 1
ATOM 5837 O O . LEU C 1 124 ? 13.198 88.723 -7.520 1.00 34.59 121 LEU C O 1
ATOM 5842 N N . ILE C 1 125 ? 15.319 88.098 -7.146 1.00 33.19 122 ILE C N 1
ATOM 5843 C CA . ILE C 1 125 ? 15.369 87.120 -8.227 1.00 32.39 122 ILE C CA 1
ATOM 5844 C C . ILE C 1 125 ? 14.947 85.734 -7.748 1.00 35.37 122 ILE C C 1
ATOM 5845 O O . ILE C 1 125 ? 15.472 85.224 -6.770 1.00 34.43 122 ILE C O 1
ATOM 5850 N N . LEU C 1 126 ? 14.006 85.121 -8.449 1.00 33.44 123 LEU C N 1
ATOM 5851 C CA . LEU C 1 126 ? 13.527 83.800 -8.085 1.00 29.31 123 LEU C CA 1
ATOM 5852 C C . LEU C 1 126 ? 13.973 82.761 -9.112 1.00 29.56 123 LEU C C 1
ATOM 5853 O O . LEU C 1 126 ? 13.488 82.755 -10.231 1.00 26.78 123 LEU C O 1
ATOM 5858 N N . GLY C 1 127 ? 14.892 81.887 -8.725 1.00 28.61 124 GLY C N 1
ATOM 5859 C CA . GLY C 1 127 ? 15.351 80.813 -9.597 1.00 30.14 124 GLY C CA 1
ATOM 5860 C C . GLY C 1 127 ? 14.346 79.686 -9.550 1.00 34.34 124 GLY C C 1
ATOM 5861 O O . GLY C 1 127 ? 13.380 79.784 -8.795 1.00 32.64 124 GLY C O 1
ATOM 5862 N N . GLY C 1 128 ? 14.562 78.622 -10.328 1.00 31.04 125 GLY C N 1
ATOM 5863 C CA . GLY C 1 128 ? 15.773 78.458 -11.108 1.00 31.21 125 GLY C CA 1
ATOM 5864 C C . GLY C 1 128 ? 16.870 77.759 -10.310 1.00 31.64 125 GLY C C 1
ATOM 5865 O O . GLY C 1 128 ? 16.886 77.826 -9.077 1.00 29.65 125 GLY C O 1
ATOM 5866 N N . ASP C 1 129 ? 17.773 77.080 -11.008 1.00 26.99 126 ASP C N 1
ATOM 5867 C CA . ASP C 1 129 ? 18.889 76.390 -10.358 1.00 35.34 126 ASP C CA 1
ATOM 5868 C C . ASP C 1 129 ? 20.088 77.340 -10.135 1.00 33.37 126 ASP C C 1
ATOM 5869 O O . ASP C 1 129 ? 20.074 78.482 -10.580 1.00 35.21 126 ASP C O 1
ATOM 5874 N N . ASN C 1 130 ? 21.120 76.891 -9.436 1.00 40.03 127 ASN C N 1
ATOM 5875 C CA . ASN C 1 130 ? 22.182 77.829 -9.076 1.00 44.34 127 ASN C CA 1
ATOM 5876 C C . ASN C 1 130 ? 22.967 78.358 -10.287 1.00 44.54 127 ASN C C 1
ATOM 5877 O O . ASN C 1 130 ? 23.769 79.281 -10.156 1.00 39.68 127 ASN C O 1
ATOM 5882 N N . SER C 1 131 ? 22.719 77.795 -11.468 1.00 42.59 128 SER C N 1
ATOM 5883 C CA . SER C 1 131 ? 23.477 78.196 -12.652 1.00 42.62 128 SER C CA 1
ATOM 5884 C C . SER C 1 131 ? 23.120 79.606 -13.140 1.00 43.56 128 SER C C 1
ATOM 5885 O O . SER C 1 131 ? 23.898 80.238 -13.846 1.00 44.77 128 SER C O 1
ATOM 5888 N N . ILE C 1 132 ? 21.960 80.117 -12.747 1.00 40.57 129 ILE C N 1
ATOM 5889 C CA . ILE C 1 132 ? 21.599 81.470 -13.149 1.00 40.17 129 ILE C CA 1
ATOM 5890 C C . ILE C 1 132 ? 22.507 82.538 -12.532 1.00 37.32 129 ILE C C 1
ATOM 5891 O O . ILE C 1 132 ? 22.479 83.693 -12.950 1.00 41.61 129 ILE C O 1
ATOM 5896 N N . SER C 1 133 ? 23.298 82.159 -11.532 1.00 30.46 130 SER C N 1
ATOM 5897 C CA . SER C 1 133 ? 24.096 83.135 -10.779 1.00 32.94 130 SER C CA 1
ATOM 5898 C C . SER C 1 133 ? 25.180 83.830 -11.618 1.00 37.43 130 SER C C 1
ATOM 5899 O O . SER C 1 133 ? 25.478 85.011 -11.416 1.00 35.96 130 SER C O 1
ATOM 5902 N N . TYR C 1 134 ? 25.768 83.094 -12.553 1.00 37.38 131 TYR C N 1
ATOM 5903 C CA . TYR C 1 134 ? 26.699 83.701 -13.475 1.00 42.19 131 TYR C CA 1
ATOM 5904 C C . TYR C 1 134 ? 26.062 84.899 -14.186 1.00 41.12 131 TYR C C 1
ATOM 5905 O O . TYR C 1 134 ? 26.597 86.019 -14.163 1.00 42.93 131 TYR C O 1
ATOM 5914 N N . SER C 1 135 ? 24.910 84.667 -14.803 1.00 35.61 132 SER C N 1
ATOM 5915 C CA . SER C 1 135 ? 24.253 85.698 -15.610 1.00 44.94 132 SER C CA 1
ATOM 5916 C C . SER C 1 135 ? 23.679 86.845 -14.789 1.00 44.43 132 SER C C 1
ATOM 5917 O O . SER C 1 135 ? 23.727 87.991 -15.220 1.00 45.41 132 SER C O 1
ATOM 5920 N N . THR C 1 136 ? 23.102 86.547 -13.627 1.00 37.05 133 THR C N 1
ATOM 5921 C CA . THR C 1 136 ? 22.578 87.626 -12.787 1.00 42.30 133 THR C CA 1
ATOM 5922 C C . THR C 1 136 ? 23.703 88.488 -12.193 1.00 45.47 133 THR C C 1
ATOM 5923 O O . THR C 1 136 ? 23.606 89.719 -12.134 1.00 43.78 133 THR C O 1
ATOM 5927 N N . ILE C 1 137 ? 24.762 87.833 -11.733 1.00 42.92 134 ILE C N 1
ATOM 5928 C CA . ILE C 1 137 ? 25.814 88.534 -11.041 1.00 41.40 134 ILE C CA 1
ATOM 5929 C C . ILE C 1 137 ? 26.614 89.341 -12.071 1.00 45.91 134 ILE C C 1
ATOM 5930 O O . ILE C 1 137 ? 27.031 90.466 -11.801 1.00 43.45 134 ILE C O 1
ATOM 5935 N N . LYS C 1 138 ? 26.777 88.781 -13.266 1.00 47.49 135 LYS C N 1
ATOM 5936 C CA . LYS C 1 138 ? 27.438 89.495 -14.354 1.00 46.89 135 LYS C CA 1
ATOM 5937 C C . LYS C 1 138 ? 26.685 90.785 -14.691 1.00 48.77 135 LYS C C 1
ATOM 5938 O O . LYS C 1 138 ? 27.308 91.822 -14.905 1.00 48.13 135 LYS C O 1
ATOM 5944 N N . ALA C 1 139 ? 25.352 90.732 -14.711 1.00 46.37 136 ALA C N 1
ATOM 5945 C CA . ALA C 1 139 ? 24.555 91.928 -14.969 1.00 41.41 136 ALA C CA 1
ATOM 5946 C C . ALA C 1 139 ? 24.648 92.975 -13.854 1.00 40.56 136 ALA C C 1
ATOM 5947 O O . ALA C 1 139 ? 24.694 94.168 -14.132 1.00 44.97 136 ALA C O 1
ATOM 5949 N N . ILE C 1 140 ? 24.656 92.537 -12.598 1.00 39.03 137 ILE C N 1
ATOM 5950 C CA . ILE C 1 140 ? 24.821 93.466 -11.477 1.00 39.05 137 ILE C CA 1
ATOM 5951 C C . ILE C 1 140 ? 26.231 94.085 -11.491 1.00 45.39 137 ILE C C 1
ATOM 5952 O O . ILE C 1 140 ? 26.405 95.278 -11.267 1.00 48.98 137 ILE C O 1
ATOM 5957 N N . ALA C 1 141 ? 27.241 93.263 -11.745 1.00 48.52 138 ALA C N 1
ATOM 5958 C CA . ALA C 1 141 ? 28.620 93.739 -11.719 1.00 52.36 138 ALA C CA 1
ATOM 5959 C C . ALA C 1 141 ? 28.878 94.731 -12.854 1.00 59.22 138 ALA C C 1
ATOM 5960 O O . ALA C 1 141 ? 29.440 95.810 -12.640 1.00 61.73 138 ALA C O 1
ATOM 5962 N N . GLN C 1 142 ? 28.455 94.362 -14.059 1.00 59.67 139 GLN C N 1
ATOM 5963 C CA . GLN C 1 142 ? 28.681 95.194 -15.236 1.00 63.35 139 GLN C CA 1
ATOM 5964 C C . GLN C 1 142 ? 27.631 96.285 -15.374 1.00 68.23 139 GLN C C 1
ATOM 5965 O O . GLN C 1 142 ? 27.509 96.900 -16.425 1.00 76.78 139 GLN C O 1
ATOM 5971 N N . THR C 1 143 ? 26.872 96.524 -14.315 1.00 63.63 140 THR C N 1
ATOM 5972 C CA . THR C 1 143 ? 25.890 97.597 -14.329 1.00 61.54 140 THR C CA 1
ATOM 5973 C C . THR C 1 143 ? 26.085 98.495 -13.121 1.00 57.40 140 THR C C 1
ATOM 5974 O O . THR C 1 143 ? 25.918 99.705 -13.203 1.00 56.85 140 THR C O 1
ATOM 5978 N N . LYS C 1 144 ? 26.440 97.901 -11.991 1.00 56.01 141 LYS C N 1
ATOM 5979 C CA . LYS C 1 144 ? 26.546 98.673 -10.761 1.00 57.84 141 LYS C CA 1
ATOM 5980 C C . LYS C 1 144 ? 27.986 99.056 -10.442 1.00 58.01 141 LYS C C 1
ATOM 5981 O O . LYS C 1 144 ? 28.249 100.174 -10.018 1.00 59.68 141 LYS C O 1
ATOM 5987 N N . GLY C 1 145 ? 28.912 98.126 -10.654 1.00 52.27 142 GLY C N 1
ATOM 5988 C CA . GLY C 1 145 ? 30.302 98.356 -10.315 1.00 50.72 142 GLY C CA 1
ATOM 5989 C C . GLY C 1 145 ? 30.858 97.191 -9.526 1.00 53.53 142 GLY C C 1
ATOM 5990 O O . GLY C 1 145 ? 30.452 96.048 -9.711 1.00 53.20 142 GLY C O 1
ATOM 5991 N N . THR C 1 146 ? 31.774 97.476 -8.617 1.00 50.93 143 THR C N 1
ATOM 5992 C CA . THR C 1 146 ? 32.442 96.403 -7.889 1.00 50.18 143 THR C CA 1
ATOM 5993 C C . THR C 1 146 ? 31.549 95.790 -6.828 1.00 41.95 143 THR C C 1
ATOM 5994 O O . THR C 1 146 ? 31.087 96.467 -5.923 1.00 44.33 143 THR C O 1
ATOM 5998 N N . THR C 1 147 ? 31.316 94.489 -6.950 1.00 41.82 144 THR C N 1
ATOM 5999 C CA . THR C 1 147 ? 30.265 93.843 -6.183 1.00 35.97 144 THR C CA 1
ATOM 6000 C C . THR C 1 147 ? 30.792 92.760 -5.250 1.00 37.16 144 THR C C 1
ATOM 6001 O O . THR C 1 147 ? 31.537 91.872 -5.660 1.00 41.31 144 THR C O 1
ATOM 6005 N N . ALA C 1 148 ? 30.435 92.870 -3.980 1.00 34.40 145 ALA C N 1
ATOM 6006 C CA . ALA C 1 148 ? 30.624 91.777 -3.046 1.00 38.94 145 ALA C CA 1
ATOM 6007 C C . ALA C 1 148 ? 29.474 90.787 -3.260 1.00 39.91 145 ALA C C 1
ATOM 6008 O O . ALA C 1 148 ? 28.334 91.195 -3.467 1.00 41.81 145 ALA C O 1
ATOM 6010 N N . VAL C 1 149 ? 29.779 89.498 -3.213 1.00 31.58 146 VAL C N 1
ATOM 6011 C CA . VAL C 1 149 ? 28.752 88.471 -3.275 1.00 34.14 146 VAL C CA 1
ATOM 6012 C C . VAL C 1 149 ? 28.736 87.677 -1.966 1.00 34.96 146 VAL C C 1
ATOM 6013 O O . VAL C 1 149 ? 29.734 87.079 -1.570 1.00 41.07 146 VAL C O 1
ATOM 6017 N N . ILE C 1 150 ? 27.611 87.703 -1.269 1.00 34.06 147 ILE C N 1
ATOM 6018 C CA . ILE C 1 150 ? 27.465 86.863 -0.101 1.00 34.49 147 ILE C CA 1
ATOM 6019 C C . ILE C 1 150 ? 26.663 85.645 -0.536 1.00 34.89 147 ILE C C 1
ATOM 6020 O O . ILE C 1 150 ? 25.471 85.734 -0.809 1.00 39.02 147 ILE C O 1
ATOM 6025 N N . GLN C 1 151 ? 27.350 84.519 -0.632 1.00 36.10 148 GLN C N 1
ATOM 6026 C CA . GLN C 1 151 ? 26.800 83.317 -1.208 1.00 34.30 148 GLN C CA 1
ATOM 6027 C C . GLN C 1 151 ? 26.544 82.328 -0.082 1.00 34.94 148 GLN C C 1
ATOM 6028 O O . GLN C 1 151 ? 27.489 81.760 0.456 1.00 31.36 148 GLN C O 1
ATOM 6034 N N . PHE C 1 152 ? 25.272 82.154 0.291 1.00 33.34 149 PHE C N 1
ATOM 6035 C CA . PHE C 1 152 ? 24.874 81.155 1.276 1.00 28.48 149 PHE C CA 1
ATOM 6036 C C . PHE C 1 152 ? 24.804 79.838 0.543 1.00 29.74 149 PHE C C 1
ATOM 6037 O O . PHE C 1 152 ? 24.087 79.715 -0.439 1.00 32.13 149 PHE C O 1
ATOM 6045 N N . ASP C 1 153 ? 25.534 78.840 1.015 1.00 30.08 150 ASP C N 1
ATOM 6046 C CA . ASP C 1 153 ? 25.659 77.656 0.211 1.00 26.81 150 ASP C CA 1
ATOM 6047 C C . ASP C 1 153 ? 26.394 76.535 0.927 1.00 27.32 150 ASP C C 1
ATOM 6048 O O . ASP C 1 153 ? 27.341 76.794 1.654 1.00 26.92 150 ASP C O 1
ATOM 6053 N N . ALA C 1 154 ? 25.946 75.289 0.730 1.00 24.64 151 ALA C N 1
ATOM 6054 C CA . ALA C 1 154 ? 26.709 74.118 1.194 1.00 22.21 151 ALA C CA 1
ATOM 6055 C C . ALA C 1 154 ? 27.922 73.835 0.306 1.00 32.95 151 ALA C C 1
ATOM 6056 O O . ALA C 1 154 ? 28.865 73.162 0.723 1.00 32.08 151 ALA C O 1
ATOM 6058 N N . HIS C 1 155 ? 27.889 74.330 -0.924 1.00 26.83 152 HIS C N 1
ATOM 6059 C CA . HIS C 1 155 ? 28.878 73.942 -1.921 1.00 34.68 152 HIS C CA 1
ATOM 6060 C C . HIS C 1 155 ? 29.616 75.166 -2.425 1.00 35.64 152 HIS C C 1
ATOM 6061 O O . HIS C 1 155 ? 29.050 76.256 -2.462 1.00 30.42 152 HIS C O 1
ATOM 6068 N N . HIS C 1 156 ? 30.865 74.974 -2.849 1.00 36.05 153 HIS C N 1
ATOM 6069 C CA . HIS C 1 156 ? 31.656 76.059 -3.438 1.00 36.67 153 HIS C CA 1
ATOM 6070 C C . HIS C 1 156 ? 31.095 76.536 -4.783 1.00 36.01 153 HIS C C 1
ATOM 6071 O O . HIS C 1 156 ? 31.159 77.725 -5.099 1.00 38.96 153 HIS C O 1
ATOM 6078 N N . ASP C 1 157 ? 30.542 75.607 -5.563 1.00 28.55 154 ASP C N 1
ATOM 6079 C CA . ASP C 1 157 ? 30.014 75.916 -6.903 1.00 30.25 154 ASP C CA 1
ATOM 6080 C C . ASP C 1 157 ? 31.083 76.489 -7.842 1.00 33.22 154 ASP C C 1
ATOM 6081 O O . ASP C 1 157 ? 30.849 77.454 -8.571 1.00 34.04 154 ASP C O 1
ATOM 6086 N N . VAL C 1 158 ? 32.261 75.884 -7.802 1.00 32.25 155 VAL C N 1
ATOM 6087 C CA . VAL C 1 158 ? 33.319 76.214 -8.737 1.00 43.49 155 VAL C CA 1
ATOM 6088 C C . VAL C 1 158 ? 33.708 74.978 -9.541 1.00 49.25 155 VAL C C 1
ATOM 6089 O O . VAL C 1 158 ? 34.886 74.723 -9.754 1.00 50.24 155 VAL C O 1
ATOM 6093 N N . ARG C 1 159 ? 32.713 74.206 -9.976 1.00 44.55 156 ARG C N 1
ATOM 6094 C CA . ARG C 1 159 ? 32.978 73.036 -10.810 1.00 45.32 156 ARG C CA 1
ATOM 6095 C C . ARG C 1 159 ? 33.566 73.462 -12.138 1.00 41.71 156 ARG C C 1
ATOM 6096 O O . ARG C 1 159 ? 33.197 74.512 -12.673 1.00 41.34 156 ARG C O 1
ATOM 6104 N N . ASN C 1 160 ? 34.441 72.631 -12.690 1.00 39.24 157 ASN C N 1
ATOM 6105 C CA . ASN C 1 160 ? 34.920 72.862 -14.054 1.00 56.24 157 ASN C CA 1
ATOM 6106 C C . ASN C 1 160 ? 33.757 72.857 -15.032 1.00 67.08 157 ASN C C 1
ATOM 6107 O O . ASN C 1 160 ? 32.711 72.257 -14.765 1.00 71.26 157 ASN C O 1
ATOM 6112 N N . THR C 1 161 ? 33.934 73.521 -16.167 1.00 74.07 158 THR C N 1
ATOM 6113 C CA . THR C 1 161 ? 32.827 73.724 -17.095 1.00 77.44 158 THR C CA 1
ATOM 6114 C C . THR C 1 161 ? 32.809 72.729 -18.259 1.00 73.58 158 THR C C 1
ATOM 6115 O O . THR C 1 161 ? 31.814 72.635 -18.988 1.00 63.92 158 THR C O 1
ATOM 6119 N N . GLU C 1 162 ? 33.908 71.994 -18.423 1.00 75.75 159 GLU C N 1
ATOM 6120 C CA . GLU C 1 162 ? 34.084 71.086 -19.557 1.00 78.05 159 GLU C CA 1
ATOM 6121 C C . GLU C 1 162 ? 33.150 69.892 -19.498 1.00 72.20 159 GLU C C 1
ATOM 6122 O O . GLU C 1 162 ? 32.652 69.429 -20.519 1.00 63.59 159 GLU C O 1
ATOM 6128 N N . ASP C 1 163 ? 32.938 69.381 -18.292 1.00 76.70 160 ASP C N 1
ATOM 6129 C CA . ASP C 1 163 ? 32.224 68.125 -18.118 1.00 74.84 160 ASP C CA 1
ATOM 6130 C C . ASP C 1 163 ? 30.750 68.235 -18.504 1.00 68.19 160 ASP C C 1
ATOM 6131 O O . ASP C 1 163 ? 30.294 67.513 -19.382 1.00 65.93 160 ASP C O 1
ATOM 6136 N N . GLY C 1 164 ? 30.025 69.156 -17.872 1.00 64.61 161 GLY C N 1
ATOM 6137 C CA . GLY C 1 164 ? 28.596 69.300 -18.090 1.00 55.02 161 GLY C CA 1
ATOM 6138 C C . GLY C 1 164 ? 28.109 70.552 -18.822 1.00 64.63 161 GLY C C 1
ATOM 6139 O O . GLY C 1 164 ? 26.910 70.692 -19.066 1.00 69.84 161 GLY C O 1
ATOM 6140 N N . GLY C 1 165 ? 29.012 71.458 -19.194 1.00 65.52 162 GLY C N 1
ATOM 6141 C CA . GLY C 1 165 ? 28.599 72.755 -19.717 1.00 59.53 162 GLY C CA 1
ATOM 6142 C C . GLY C 1 165 ? 28.395 73.724 -18.562 1.00 60.39 162 GLY C C 1
ATOM 6143 O O . GLY C 1 165 ? 28.906 73.464 -17.463 1.00 61.23 162 GLY C O 1
ATOM 6144 N N . PRO C 1 166 ? 27.653 74.837 -18.784 1.00 60.44 163 PRO C N 1
ATOM 6145 C CA . PRO C 1 166 ? 27.432 75.782 -17.677 1.00 58.69 163 PRO C CA 1
ATOM 6146 C C . PRO C 1 166 ? 26.317 75.280 -16.779 1.00 58.75 163 PRO C C 1
ATOM 6147 O O . PRO C 1 166 ? 25.239 75.881 -16.735 1.00 58.06 163 PRO C O 1
ATOM 6151 N N . THR C 1 167 ? 26.578 74.172 -16.087 1.00 60.60 164 THR C N 1
ATOM 6152 C CA . THR C 1 167 ? 25.611 73.592 -15.166 1.00 53.91 164 THR C CA 1
ATOM 6153 C C . THR C 1 167 ? 25.478 74.486 -13.938 1.00 52.93 164 THR C C 1
ATOM 6154 O O . THR C 1 167 ? 26.203 75.476 -13.791 1.00 53.52 164 THR C O 1
ATOM 6158 N N . ASN C 1 168 ? 24.552 74.114 -13.058 1.00 50.33 165 ASN C N 1
ATOM 6159 C CA . ASN C 1 168 ? 24.302 74.838 -11.820 1.00 45.75 165 ASN C CA 1
ATOM 6160 C C . ASN C 1 168 ? 25.484 74.744 -10.853 1.00 41.35 165 ASN C C 1
ATOM 6161 O O . ASN C 1 168 ? 25.551 75.484 -9.860 1.00 49.69 165 ASN C O 1
ATOM 6166 N N . GLY C 1 169 ? 26.419 73.843 -11.154 1.00 35.08 166 GLY C N 1
ATOM 6167 C CA . GLY C 1 169 ? 27.610 73.678 -10.334 1.00 36.24 166 GLY C CA 1
ATOM 6168 C C . GLY C 1 169 ? 28.796 74.575 -10.710 1.00 42.70 166 GLY C C 1
ATOM 6169 O O . GLY C 1 169 ? 29.773 74.658 -9.960 1.00 42.05 166 GLY C O 1
ATOM 6170 N N . THR C 1 170 ? 28.707 75.258 -11.854 1.00 45.85 167 THR C N 1
ATOM 6171 C CA . THR C 1 170 ? 29.839 76.029 -12.407 1.00 42.23 167 THR C CA 1
ATOM 6172 C C . THR C 1 170 ? 29.888 77.550 -12.205 1.00 38.76 167 THR C C 1
ATOM 6173 O O . THR C 1 170 ? 30.932 78.158 -12.458 1.00 43.76 167 THR C O 1
ATOM 6177 N N . PRO C 1 171 ? 28.780 78.177 -11.766 1.00 36.11 168 PRO C N 1
ATOM 6178 C CA . PRO C 1 171 ? 28.658 79.636 -11.866 1.00 33.12 168 PRO C CA 1
ATOM 6179 C C . PRO C 1 171 ? 29.808 80.470 -11.289 1.00 42.05 168 PRO C C 1
ATOM 6180 O O . PRO C 1 171 ? 30.122 81.497 -11.876 1.00 45.82 168 PRO C O 1
ATOM 6184 N N . PHE C 1 172 ? 30.388 80.082 -10.156 1.00 41.97 169 PHE C N 1
ATOM 6185 C CA . PHE C 1 172 ? 31.408 80.923 -9.531 1.00 38.99 169 PHE C CA 1
ATOM 6186 C C . PHE C 1 172 ? 32.796 80.675 -10.103 1.00 40.71 169 PHE C C 1
ATOM 6187 O O . PHE C 1 172 ? 33.676 81.522 -9.997 1.00 45.14 169 PHE C O 1
ATOM 6195 N N . ARG C 1 173 ? 32.988 79.529 -10.741 1.00 45.18 170 ARG C N 1
ATOM 6196 C CA . ARG C 1 173 ? 34.212 79.328 -11.496 1.00 48.06 170 ARG C CA 1
ATOM 6197 C C . ARG C 1 173 ? 34.187 80.243 -12.714 1.00 50.02 170 ARG C C 1
ATOM 6198 O O . ARG C 1 173 ? 35.190 80.894 -13.036 1.00 49.20 170 ARG C O 1
ATOM 6206 N N . ARG C 1 174 ? 33.036 80.297 -13.381 1.00 47.16 171 ARG C N 1
ATOM 6207 C CA . ARG C 1 174 ? 32.860 81.173 -14.537 1.00 50.55 171 ARG C CA 1
ATOM 6208 C C . ARG C 1 174 ? 33.041 82.642 -14.156 1.00 51.59 171 ARG C C 1
ATOM 6209 O O . ARG C 1 174 ? 33.764 83.373 -14.820 1.00 59.47 171 ARG C O 1
ATOM 6217 N N . LEU C 1 175 ? 32.389 83.067 -13.085 1.00 47.12 172 LEU C N 1
ATOM 6218 C CA . LEU C 1 175 ? 32.544 84.427 -12.583 1.00 51.52 172 LEU C CA 1
ATOM 6219 C C . LEU C 1 175 ? 33.998 84.790 -12.253 1.00 54.30 172 LEU C C 1
ATOM 6220 O O . LEU C 1 175 ? 34.500 85.839 -12.670 1.00 59.55 172 LEU C O 1
ATOM 6225 N N . LEU C 1 176 ? 34.662 83.937 -11.477 1.00 50.26 173 LEU C N 1
ATOM 6226 C CA . LEU C 1 176 ? 36.031 84.207 -11.011 1.00 44.47 173 LEU C CA 1
ATOM 6227 C C . LEU C 1 176 ? 37.080 84.144 -12.127 1.00 49.95 173 LEU C C 1
ATOM 6228 O O . LEU C 1 176 ? 37.927 85.028 -12.251 1.00 48.52 173 LEU C O 1
ATOM 6233 N N . ASP C 1 177 ? 37.020 83.084 -12.927 1.00 53.09 174 ASP C N 1
ATOM 6234 C CA . ASP C 1 177 ? 37.874 82.936 -14.096 1.00 49.21 174 ASP C CA 1
ATOM 6235 C C . ASP C 1 177 ? 37.737 84.102 -15.080 1.00 53.14 174 ASP C C 1
ATOM 6236 O O . ASP C 1 177 ? 38.719 84.533 -15.655 1.00 55.27 174 ASP C O 1
ATOM 6241 N N . GLU C 1 178 ? 36.522 84.599 -15.299 1.00 54.17 175 GLU C N 1
ATOM 6242 C CA . GLU C 1 178 ? 36.350 85.687 -16.257 1.00 48.80 175 GLU C CA 1
ATOM 6243 C C . GLU C 1 178 ? 36.544 87.047 -15.601 1.00 51.12 175 GLU C C 1
ATOM 6244 O O . GLU C 1 178 ? 36.378 88.079 -16.254 1.00 50.41 175 GLU C O 1
ATOM 6250 N N . GLU C 1 179 ? 36.877 87.035 -14.310 1.00 47.75 176 GLU C N 1
ATOM 6251 C CA . GLU C 1 179 ? 37.136 88.258 -13.549 1.00 49.77 176 GLU C CA 1
ATOM 6252 C C . GLU C 1 179 ? 35.933 89.194 -13.449 1.00 46.77 176 GLU C C 1
ATOM 6253 O O . GLU C 1 179 ? 36.094 90.412 -13.368 1.00 54.81 176 GLU C O 1
ATOM 6259 N N . ILE C 1 180 ? 34.734 88.622 -13.439 1.00 49.90 177 ILE C N 1
ATOM 6260 C CA . ILE C 1 180 ? 33.511 89.382 -13.201 1.00 46.54 177 ILE C CA 1
ATOM 6261 C C . ILE C 1 180 ? 33.530 89.916 -11.773 1.00 44.44 177 ILE C C 1
ATOM 6262 O O . ILE C 1 180 ? 33.064 91.017 -11.491 1.00 48.39 177 ILE C O 1
ATOM 6267 N N . ILE C 1 181 ? 34.062 89.113 -10.866 1.00 42.67 178 ILE C N 1
ATOM 6268 C CA . ILE C 1 181 ? 34.187 89.502 -9.471 1.00 45.04 178 ILE C CA 1
ATOM 6269 C C . ILE C 1 181 ? 35.499 88.921 -8.972 1.00 46.26 178 ILE C C 1
ATOM 6270 O O . ILE C 1 181 ? 36.059 88.019 -9.606 1.00 51.23 178 ILE C O 1
ATOM 6275 N N . GLU C 1 182 ? 35.979 89.418 -7.836 1.00 37.59 179 GLU C N 1
ATOM 6276 C CA . GLU C 1 182 ? 37.218 88.924 -7.247 1.00 42.25 179 GLU C CA 1
ATOM 6277 C C . GLU C 1 182 ? 36.936 87.899 -6.157 1.00 40.53 179 GLU C C 1
ATOM 6278 O O . GLU C 1 182 ? 35.967 88.010 -5.425 1.00 42.84 179 GLU C O 1
ATOM 6284 N N . GLY C 1 183 ? 37.814 86.920 -6.027 1.00 38.16 180 GLY C N 1
ATOM 6285 C CA . GLY C 1 183 ? 37.696 85.940 -4.969 1.00 34.04 180 GLY C CA 1
ATOM 6286 C C . GLY C 1 183 ? 37.545 86.528 -3.569 1.00 36.89 180 GLY C C 1
ATOM 6287 O O . GLY C 1 183 ? 36.737 86.032 -2.776 1.00 39.32 180 GLY C O 1
ATOM 6288 N N . GLN C 1 184 ? 38.316 87.573 -3.267 1.00 31.63 181 GLN C N 1
ATOM 6289 C CA . GLN C 1 184 ? 38.339 88.193 -1.940 1.00 38.93 181 GLN C CA 1
ATOM 6290 C C . GLN C 1 184 ? 37.039 88.954 -1.707 1.00 42.47 181 GLN C C 1
ATOM 6291 O O . GLN C 1 184 ? 36.725 89.343 -0.588 1.00 46.62 181 GLN C O 1
ATOM 6297 N N . HIS C 1 185 ? 36.292 89.173 -2.781 1.00 36.29 182 HIS C N 1
ATOM 6298 C CA . HIS C 1 185 ? 34.970 89.768 -2.660 1.00 41.22 182 HIS C CA 1
ATOM 6299 C C . HIS C 1 185 ? 33.844 88.742 -2.550 1.00 39.86 182 HIS C C 1
ATOM 6300 O O . HIS C 1 185 ? 32.688 89.123 -2.465 1.00 41.29 182 HIS C O 1
ATOM 6307 N N . LEU C 1 186 ? 34.177 87.452 -2.576 1.00 42.90 183 LEU C N 1
ATOM 6308 C CA . LEU C 1 186 ? 33.173 86.386 -2.457 1.00 37.86 183 LEU C CA 1
ATOM 6309 C C . LEU C 1 186 ? 33.189 85.877 -1.037 1.00 39.26 183 LEU C C 1
ATOM 6310 O O . LEU C 1 186 ? 34.210 85.372 -0.563 1.00 45.98 183 LEU C O 1
ATOM 6315 N N . ILE C 1 187 ? 32.061 86.018 -0.352 1.00 41.95 184 ILE C N 1
ATOM 6316 C CA . ILE C 1 187 ? 31.884 85.463 0.981 1.00 36.25 184 ILE C CA 1
ATOM 6317 C C . ILE C 1 187 ? 30.971 84.233 0.910 1.00 38.99 184 ILE C C 1
ATOM 6318 O O . ILE C 1 187 ? 29.794 84.328 0.549 1.00 40.21 184 ILE C O 1
ATOM 6323 N N . GLN C 1 188 ? 31.523 83.076 1.238 1.00 34.59 185 GLN C N 1
ATOM 6324 C CA . GLN C 1 188 ? 30.774 81.840 1.160 1.00 31.42 185 GLN C CA 1
ATOM 6325 C C . GLN C 1 188 ? 30.387 81.445 2.575 1.00 34.13 185 GLN C C 1
ATOM 6326 O O . GLN C 1 188 ? 31.257 81.197 3.401 1.00 34.47 185 GLN C O 1
ATOM 6332 N N . LEU C 1 189 ? 29.079 81.434 2.854 1.00 33.73 186 LEU C N 1
ATOM 6333 C CA . LEU C 1 189 ? 28.536 81.081 4.175 1.00 29.15 186 LEU C CA 1
ATOM 6334 C C . LEU C 1 189 ? 27.793 79.729 4.185 1.00 33.64 186 LEU C C 1
ATOM 6335 O O . LEU C 1 189 ? 26.811 79.544 3.462 1.00 38.97 186 LEU C O 1
ATOM 6340 N N . GLY C 1 190 ? 28.279 78.797 5.005 1.00 34.00 187 GLY C N 1
ATOM 6341 C CA . GLY C 1 190 ? 27.648 77.511 5.198 1.00 28.24 187 GLY C CA 1
ATOM 6342 C C . GLY C 1 190 ? 28.281 76.302 4.520 1.00 34.82 187 GLY C C 1
ATOM 6343 O O . GLY C 1 190 ? 27.684 75.220 4.517 1.00 28.90 187 GLY C O 1
ATOM 6344 N N . ILE C 1 191 ? 29.468 76.472 3.936 1.00 38.71 188 ILE C N 1
ATOM 6345 C CA . ILE C 1 191 ? 30.172 75.370 3.268 1.00 34.57 188 ILE C CA 1
ATOM 6346 C C . ILE C 1 191 ? 30.286 74.167 4.196 1.00 34.57 188 ILE C C 1
ATOM 6347 O O . ILE C 1 191 ? 30.831 74.260 5.294 1.00 32.66 188 ILE C O 1
ATOM 6352 N N . ARG C 1 192 ? 29.798 73.026 3.732 1.00 34.20 189 ARG C N 1
ATOM 6353 C CA . ARG C 1 192 ? 29.477 71.928 4.624 1.00 33.83 189 ARG C CA 1
ATOM 6354 C C . ARG C 1 192 ? 30.423 70.742 4.451 1.00 31.93 189 ARG C C 1
ATOM 6355 O O . ARG C 1 192 ? 30.782 70.366 3.339 1.00 31.53 189 ARG C O 1
ATOM 6363 N N . GLU C 1 193 ? 30.783 70.128 5.563 1.00 36.31 190 GLU C N 1
ATOM 6364 C CA . GLU C 1 193 ? 31.630 68.956 5.527 1.00 40.34 190 GLU C CA 1
ATOM 6365 C C . GLU C 1 193 ? 30.995 67.862 4.665 1.00 43.82 190 GLU C C 1
ATOM 6366 O O . GLU C 1 193 ? 29.790 67.598 4.750 1.00 39.08 190 GLU C O 1
ATOM 6372 N N . PHE C 1 194 ? 31.820 67.238 3.832 1.00 39.59 191 PHE C N 1
ATOM 6373 C CA . PHE C 1 194 ? 31.393 66.152 2.939 1.00 38.75 191 PHE C CA 1
ATOM 6374 C C . PHE C 1 194 ? 30.518 66.582 1.761 1.00 34.68 191 PHE C C 1
ATOM 6375 O O . PHE C 1 194 ? 30.074 65.746 0.994 1.00 36.75 191 PHE C O 1
ATOM 6383 N N . SER C 1 195 ? 30.305 67.882 1.596 1.00 36.88 192 SER C N 1
ATOM 6384 C CA . SER C 1 195 ? 29.619 68.382 0.410 1.00 35.64 192 SER C CA 1
ATOM 6385 C C . SER C 1 195 ? 30.560 68.814 -0.718 1.00 37.45 192 SER C C 1
ATOM 6386 O O . SER C 1 195 ? 30.099 69.199 -1.786 1.00 40.17 192 SER C O 1
ATOM 6389 N N . ASN C 1 196 ? 31.868 68.771 -0.492 1.00 38.82 193 ASN C N 1
ATOM 6390 C CA . ASN C 1 196 ? 32.782 69.378 -1.452 1.00 38.95 193 ASN C CA 1
ATOM 6391 C C . ASN C 1 196 ? 33.982 68.530 -1.866 1.00 45.64 193 ASN C C 1
ATOM 6392 O O . ASN C 1 196 ? 34.295 67.527 -1.222 1.00 46.29 193 ASN C O 1
ATOM 6397 N N . SER C 1 197 ? 34.640 68.947 -2.949 1.00 43.49 194 SER C N 1
ATOM 6398 C CA . SER C 1 197 ? 35.823 68.264 -3.466 1.00 47.91 194 SER C CA 1
ATOM 6399 C C . SER C 1 197 ? 37.107 68.969 -3.059 1.00 44.42 194 SER C C 1
ATOM 6400 O O . SER C 1 197 ? 37.142 70.189 -2.901 1.00 42.90 194 SER C O 1
ATOM 6403 N N . GLN C 1 198 ? 38.170 68.198 -2.920 1.00 48.89 195 GLN C N 1
ATOM 6404 C CA . GLN C 1 198 ? 39.483 68.768 -2.660 1.00 51.74 195 GLN C CA 1
ATOM 6405 C C . GLN C 1 198 ? 39.891 69.806 -3.707 1.00 51.63 195 GLN C C 1
ATOM 6406 O O . GLN C 1 198 ? 40.315 70.919 -3.376 1.00 58.29 195 GLN C O 1
ATOM 6412 N N . ALA C 1 199 ? 39.768 69.433 -4.972 1.00 43.11 196 ALA C N 1
ATOM 6413 C CA . ALA C 1 199 ? 40.227 70.280 -6.064 1.00 47.75 196 ALA C CA 1
ATOM 6414 C C . ALA C 1 199 ? 39.454 71.580 -6.075 1.00 53.04 196 ALA C C 1
ATOM 6415 O O . ALA C 1 199 ? 40.002 72.649 -6.369 1.00 55.11 196 ALA C O 1
ATOM 6417 N N . TYR C 1 200 ? 38.169 71.494 -5.755 1.00 47.38 197 TYR C N 1
ATOM 6418 C CA . TYR C 1 200 ? 37.337 72.677 -5.811 1.00 47.91 197 TYR C CA 1
ATOM 6419 C C . TYR C 1 200 ? 37.591 73.591 -4.622 1.00 38.18 197 TYR C C 1
ATOM 6420 O O . TYR C 1 200 ? 37.605 74.808 -4.773 1.00 38.98 197 TYR C O 1
ATOM 6429 N N . GLU C 1 201 ? 37.830 73.006 -3.457 1.00 33.36 198 GLU C N 1
ATOM 6430 C CA . GLU C 1 201 ? 38.186 73.797 -2.291 1.00 32.11 198 GLU C CA 1
ATOM 6431 C C . GLU C 1 201 ? 39.467 74.551 -2.596 1.00 44.12 198 GLU C C 1
ATOM 6432 O O . GLU C 1 201 ? 39.560 75.756 -2.346 1.00 45.50 198 GLU C O 1
ATOM 6438 N N . ALA C 1 202 ? 40.454 73.836 -3.147 1.00 43.46 199 ALA C N 1
ATOM 6439 C CA . ALA C 1 202 ? 41.749 74.445 -3.431 1.00 46.11 199 ALA C CA 1
ATOM 6440 C C . ALA C 1 202 ? 41.580 75.540 -4.482 1.00 49.35 199 ALA C C 1
ATOM 6441 O O . ALA C 1 202 ? 42.199 76.593 -4.399 1.00 52.37 199 ALA C O 1
ATOM 6443 N N . TYR C 1 203 ? 40.711 75.317 -5.459 1.00 41.29 200 TYR C N 1
ATOM 6444 C CA . TYR C 1 203 ? 40.457 76.372 -6.418 1.00 40.26 200 TYR C CA 1
ATOM 6445 C C . TYR C 1 203 ? 40.011 77.646 -5.703 1.00 51.78 200 TYR C C 1
ATOM 6446 O O . TYR C 1 203 ? 40.474 78.746 -6.027 1.00 48.27 200 TYR C O 1
ATOM 6455 N N . ALA C 1 204 ? 39.114 77.493 -4.727 1.00 55.23 201 ALA C N 1
ATOM 6456 C CA . ALA C 1 204 ? 38.564 78.642 -4.010 1.00 48.81 201 ALA C CA 1
ATOM 6457 C C . ALA C 1 204 ? 39.643 79.374 -3.216 1.00 44.42 201 ALA C C 1
ATOM 6458 O O . ALA C 1 204 ? 39.739 80.590 -3.268 1.00 41.25 201 ALA C O 1
ATOM 6460 N N . LYS C 1 205 ? 40.439 78.622 -2.469 1.00 46.07 202 LYS C N 1
ATOM 6461 C CA . LYS C 1 205 ? 41.529 79.208 -1.705 1.00 52.47 202 LYS C CA 1
ATOM 6462 C C . LYS C 1 205 ? 42.527 79.967 -2.598 1.00 53.78 202 LYS C C 1
ATOM 6463 O O . LYS C 1 205 ? 42.997 81.038 -2.230 1.00 51.02 202 LYS C O 1
ATOM 6469 N N . LYS C 1 206 ? 42.813 79.426 -3.779 1.00 52.27 203 LYS C N 1
ATOM 6470 C CA . LYS C 1 206 ? 43.710 80.073 -4.729 1.00 51.37 203 LYS C CA 1
ATOM 6471 C C . LYS C 1 206 ? 43.215 81.460 -5.092 1.00 52.85 203 LYS C C 1
ATOM 6472 O O . LYS C 1 206 ? 44.007 82.386 -5.242 1.00 48.53 203 LYS C O 1
ATOM 6478 N N . HIS C 1 207 ? 41.904 81.601 -5.257 1.00 52.86 204 HIS C N 1
ATOM 6479 C CA . HIS C 1 207 ? 41.328 82.893 -5.612 1.00 44.94 204 HIS C CA 1
ATOM 6480 C C . HIS C 1 207 ? 41.034 83.727 -4.374 1.00 37.11 204 HIS C C 1
ATOM 6481 O O . HIS C 1 207 ? 40.383 84.760 -4.462 1.00 46.75 204 HIS C O 1
ATOM 6488 N N . ASN C 1 208 ? 41.518 83.276 -3.222 1.00 40.82 205 ASN C N 1
ATOM 6489 C CA . ASN C 1 208 ? 41.331 84.002 -1.964 1.00 40.77 205 ASN C CA 1
ATOM 6490 C C . ASN C 1 208 ? 39.854 84.170 -1.538 1.00 43.66 205 ASN C C 1
ATOM 6491 O O . ASN C 1 208 ? 39.502 85.140 -0.872 1.00 40.25 205 ASN C O 1
ATOM 6496 N N . VAL C 1 209 ? 38.999 83.230 -1.930 1.00 39.83 206 VAL C N 1
ATOM 6497 C CA . VAL C 1 209 ? 37.605 83.250 -1.505 1.00 36.12 206 VAL C CA 1
ATOM 6498 C C . VAL C 1 209 ? 37.496 83.207 0.019 1.00 38.22 206 VAL C C 1
ATOM 6499 O O . VAL C 1 209 ? 38.217 82.451 0.672 1.00 36.59 206 VAL C O 1
ATOM 6503 N N . ASN C 1 210 ? 36.595 84.003 0.589 1.00 37.84 207 ASN C N 1
ATOM 6504 C CA . ASN C 1 210 ? 36.337 83.935 2.030 1.00 37.12 207 ASN C CA 1
ATOM 6505 C C . ASN C 1 210 ? 35.404 82.783 2.401 1.00 37.83 207 ASN C C 1
ATOM 6506 O O . ASN C 1 210 ? 34.182 82.923 2.297 1.00 37.01 207 ASN C O 1
ATOM 6511 N N . ILE C 1 211 ? 35.973 81.672 2.869 1.00 33.52 208 ILE C N 1
ATOM 6512 C CA . ILE C 1 211 ? 35.219 80.456 3.150 1.00 37.63 208 ILE C CA 1
ATOM 6513 C C . ILE C 1 211 ? 34.868 80.291 4.634 1.00 39.54 208 ILE C C 1
ATOM 6514 O O . ILE C 1 211 ? 35.739 80.194 5.477 1.00 41.72 208 ILE C O 1
ATOM 6519 N N . HIS C 1 212 ? 33.578 80.242 4.950 1.00 39.29 209 HIS C N 1
ATOM 6520 C CA . HIS C 1 212 ? 33.156 80.007 6.325 1.00 35.96 209 HIS C CA 1
ATOM 6521 C C . HIS C 1 212 ? 32.313 78.756 6.399 1.00 37.05 209 HIS C C 1
ATOM 6522 O O . HIS C 1 212 ? 31.199 78.709 5.868 1.00 37.44 209 HIS C O 1
ATOM 6529 N N . THR C 1 213 ? 32.853 77.737 7.057 1.00 32.97 210 THR C N 1
ATOM 6530 C CA . THR C 1 213 ? 32.207 76.443 7.081 1.00 31.13 210 THR C CA 1
ATOM 6531 C C . THR C 1 213 ? 31.078 76.432 8.105 1.00 33.66 210 THR C C 1
ATOM 6532 O O . THR C 1 213 ? 30.944 77.353 8.928 1.00 34.02 210 THR C O 1
ATOM 6544 N N . ASP C 1 215 ? 31.074 74.318 10.451 1.00 38.60 212 ASP C N 1
ATOM 6545 C CA . ASP C 1 215 ? 31.808 74.188 11.709 1.00 43.61 212 ASP C CA 1
ATOM 6546 C C . ASP C 1 215 ? 32.210 75.538 12.303 1.00 39.42 212 ASP C C 1
ATOM 6547 O O . ASP C 1 215 ? 31.962 75.800 13.483 1.00 42.04 212 ASP C O 1
ATOM 6560 N N . ILE C 1 217 ? 30.876 78.322 11.630 1.00 44.86 214 ILE C N 1
ATOM 6561 C CA . ILE C 1 217 ? 29.637 79.013 11.930 1.00 39.58 214 ILE C CA 1
ATOM 6562 C C . ILE C 1 217 ? 28.992 78.503 13.213 1.00 42.63 214 ILE C C 1
ATOM 6563 O O . ILE C 1 217 ? 28.539 79.288 14.039 1.00 43.00 214 ILE C O 1
ATOM 6568 N N . ARG C 1 218 ? 28.966 77.190 13.401 1.00 40.06 215 ARG C N 1
ATOM 6569 C CA . ARG C 1 218 ? 28.397 76.650 14.622 1.00 41.36 215 ARG C CA 1
ATOM 6570 C C . ARG C 1 218 ? 29.265 76.979 15.844 1.00 48.90 215 ARG C C 1
ATOM 6571 O O . ARG C 1 218 ? 28.791 76.951 16.979 1.00 52.01 215 ARG C O 1
ATOM 6579 N N . GLU C 1 219 ? 30.530 77.308 15.614 1.00 46.12 216 GLU C N 1
ATOM 6580 C CA . GLU C 1 219 ? 31.402 77.659 16.727 1.00 53.57 216 GLU C CA 1
ATOM 6581 C C . GLU C 1 219 ? 31.221 79.117 17.157 1.00 51.67 216 GLU C C 1
ATOM 6582 O O . GLU C 1 219 ? 31.283 79.420 18.343 1.00 52.59 216 GLU C O 1
ATOM 6588 N N . LYS C 1 220 ? 30.976 80.005 16.195 1.00 42.16 217 LYS C N 1
ATOM 6589 C CA . LYS C 1 220 ? 30.942 81.441 16.463 1.00 44.11 217 LYS C CA 1
ATOM 6590 C C . LYS C 1 220 ? 29.542 82.090 16.417 1.00 45.09 217 LYS C C 1
ATOM 6591 O O . LYS C 1 220 ? 29.322 83.142 17.027 1.00 48.80 217 LYS C O 1
ATOM 6597 N N . GLY C 1 221 ? 28.604 81.457 15.711 1.00 39.91 218 GLY C N 1
ATOM 6598 C CA . GLY C 1 221 ? 27.275 82.016 15.475 1.00 37.26 218 GLY C CA 1
ATOM 6599 C C . GLY C 1 221 ? 27.257 82.633 14.078 1.00 42.76 218 GLY C C 1
ATOM 6600 O O . GLY C 1 221 ? 28.273 83.134 13.619 1.00 37.11 218 GLY C O 1
ATOM 6601 N N . LEU C 1 222 ? 26.125 82.606 13.385 1.00 36.65 219 LEU C N 1
ATOM 6602 C CA . LEU C 1 222 ? 26.143 83.058 11.998 1.00 38.60 219 LEU C CA 1
ATOM 6603 C C . LEU C 1 222 ? 26.294 84.573 11.949 1.00 43.02 219 LEU C C 1
ATOM 6604 O O . LEU C 1 222 ? 27.061 85.115 11.162 1.00 45.22 219 LEU C O 1
ATOM 6609 N N . ILE C 1 223 ? 25.555 85.261 12.803 1.00 41.28 220 ILE C N 1
ATOM 6610 C CA . ILE C 1 223 ? 25.618 86.704 12.804 1.00 46.06 220 ILE C CA 1
ATOM 6611 C C . ILE C 1 223 ? 27.006 87.191 13.230 1.00 39.61 220 ILE C C 1
ATOM 6612 O O . ILE C 1 223 ? 27.604 88.021 12.544 1.00 37.16 220 ILE C O 1
ATOM 6617 N N . PRO C 1 224 ? 27.536 86.661 14.352 1.00 31.40 221 PRO C N 1
ATOM 6618 C CA . PRO C 1 224 ? 28.897 87.099 14.675 1.00 30.63 221 PRO C CA 1
ATOM 6619 C C . PRO C 1 224 ? 29.886 86.837 13.548 1.00 40.92 221 PRO C C 1
ATOM 6620 O O . PRO C 1 224 ? 30.724 87.724 13.312 1.00 48.19 221 PRO C O 1
ATOM 6624 N N . THR C 1 225 ? 29.824 85.695 12.853 1.00 33.89 222 THR C N 1
ATOM 6625 C CA . THR C 1 225 ? 30.800 85.528 11.774 1.00 41.34 222 THR C CA 1
ATOM 6626 C C . THR C 1 225 ? 30.547 86.522 10.643 1.00 45.72 222 THR C C 1
ATOM 6627 O O . THR C 1 225 ? 31.494 86.995 9.997 1.00 49.59 222 THR C O 1
ATOM 6631 N N . ILE C 1 226 ? 29.284 86.883 10.446 1.00 34.48 223 ILE C N 1
ATOM 6632 C CA . ILE C 1 226 ? 28.958 87.901 9.449 1.00 41.90 223 ILE C CA 1
ATOM 6633 C C . ILE C 1 226 ? 29.496 89.288 9.844 1.00 44.29 223 ILE C C 1
ATOM 6634 O O . ILE C 1 226 ? 30.072 89.978 9.013 1.00 44.30 223 ILE C O 1
ATOM 6639 N N . LYS C 1 227 ? 29.316 89.683 11.103 1.00 46.50 224 LYS C N 1
ATOM 6640 C CA . LYS C 1 227 ? 29.822 90.978 11.592 1.00 48.88 224 LYS C CA 1
ATOM 6641 C C . LYS C 1 227 ? 31.342 91.117 11.492 1.00 49.22 224 LYS C C 1
ATOM 6642 O O . LYS C 1 227 ? 31.879 92.221 11.511 1.00 48.34 224 LYS C O 1
ATOM 6648 N N . GLU C 1 228 ? 32.010 89.979 11.360 1.00 55.08 225 GLU C N 1
ATOM 6649 C CA . GLU C 1 228 ? 33.459 89.878 11.398 1.00 56.05 225 GLU C CA 1
ATOM 6650 C C . GLU C 1 228 ? 34.083 89.972 10.000 1.00 55.19 225 GLU C C 1
ATOM 6651 O O . GLU C 1 228 ? 35.127 90.608 9.819 1.00 53.64 225 GLU C O 1
ATOM 6657 N N . ILE C 1 229 ? 33.448 89.342 9.010 1.00 50.99 226 ILE C N 1
ATOM 6658 C CA . ILE C 1 229 ? 33.976 89.358 7.644 1.00 51.36 226 ILE C CA 1
ATOM 6659 C C . ILE C 1 229 ? 33.405 90.489 6.779 1.00 51.19 226 ILE C C 1
ATOM 6660 O O . ILE C 1 229 ? 34.113 91.067 5.949 1.00 45.66 226 ILE C O 1
ATOM 6665 N N . LEU C 1 230 ? 32.136 90.819 6.986 1.00 55.28 227 LEU C N 1
ATOM 6666 C CA . LEU C 1 230 ? 31.446 91.761 6.096 1.00 52.58 227 LEU C CA 1
ATOM 6667 C C . LEU C 1 230 ? 32.142 93.125 5.958 1.00 45.73 227 LEU C C 1
ATOM 6668 O O . LEU C 1 230 ? 32.366 93.594 4.847 1.00 51.89 227 LEU C O 1
ATOM 6673 N N . PRO C 1 231 ? 32.474 93.774 7.081 1.00 42.48 228 PRO C N 1
ATOM 6674 C CA . PRO C 1 231 ? 33.049 95.127 6.978 1.00 43.72 228 PRO C CA 1
ATOM 6675 C C . PRO C 1 231 ? 34.311 95.162 6.124 1.00 42.89 228 PRO C C 1
ATOM 6676 O O . PRO C 1 231 ? 34.547 96.134 5.423 1.00 42.04 228 PRO C O 1
ATOM 6680 N N . VAL C 1 232 ? 35.097 94.093 6.176 1.00 44.50 229 VAL C N 1
ATOM 6681 C CA . VAL C 1 232 ? 36.285 93.963 5.342 1.00 50.15 229 VAL C CA 1
ATOM 6682 C C . VAL C 1 232 ? 35.934 93.965 3.854 1.00 46.25 229 VAL C C 1
ATOM 6683 O O . VAL C 1 232 ? 36.536 94.690 3.050 1.00 43.20 229 VAL C O 1
ATOM 6687 N N . VAL C 1 233 ? 34.954 93.155 3.479 1.00 38.77 230 VAL C N 1
ATOM 6688 C CA . VAL C 1 233 ? 34.558 93.095 2.080 1.00 39.31 230 VAL C CA 1
ATOM 6689 C C . VAL C 1 233 ? 33.870 94.386 1.628 1.00 41.53 230 VAL C C 1
ATOM 6690 O O . VAL C 1 233 ? 34.027 94.809 0.488 1.00 48.36 230 VAL C O 1
ATOM 6694 N N . GLN C 1 234 ? 33.128 95.028 2.519 1.00 36.19 231 GLN C N 1
ATOM 6695 C CA . GLN C 1 234 ? 32.471 96.279 2.157 1.00 39.30 231 GLN C CA 1
ATOM 6696 C C . GLN C 1 234 ? 33.523 97.359 1.910 1.00 45.74 231 GLN C C 1
ATOM 6697 O O . GLN C 1 234 ? 33.347 98.241 1.077 1.00 48.01 231 GLN C O 1
ATOM 6703 N N . ASP C 1 235 ? 34.616 97.287 2.653 1.00 39.70 232 ASP C N 1
ATOM 6704 C CA . ASP C 1 235 ? 35.672 98.273 2.518 1.00 45.01 232 ASP C CA 1
ATOM 6705 C C . ASP C 1 235 ? 36.223 98.237 1.095 1.00 50.44 232 ASP C C 1
ATOM 6706 O O . ASP C 1 235 ? 36.656 99.252 0.576 1.00 48.90 232 ASP C O 1
ATOM 6711 N N . LYS C 1 236 ? 36.169 97.075 0.446 1.00 49.38 233 LYS C N 1
ATOM 6712 C CA . LYS C 1 236 ? 36.712 96.974 -0.902 1.00 48.67 233 LYS C CA 1
ATOM 6713 C C . LYS C 1 236 ? 35.693 96.805 -2.014 1.00 45.79 233 LYS C C 1
ATOM 6714 O O . LYS C 1 236 ? 36.058 96.440 -3.129 1.00 53.00 233 LYS C O 1
ATOM 6720 N N . THR C 1 237 ? 34.424 97.081 -1.731 1.00 38.66 234 THR C N 1
ATOM 6721 C CA . THR C 1 237 ? 33.400 97.003 -2.771 1.00 45.70 234 THR C CA 1
ATOM 6722 C C . THR C 1 237 ? 32.406 98.149 -2.703 1.00 44.77 234 THR C C 1
ATOM 6723 O O . THR C 1 237 ? 32.296 98.838 -1.691 1.00 46.45 234 THR C O 1
ATOM 6727 N N . ASP C 1 238 ? 31.653 98.317 -3.779 1.00 45.44 235 ASP C N 1
ATOM 6728 C CA . ASP C 1 238 ? 30.630 99.360 -3.844 1.00 51.44 235 ASP C CA 1
ATOM 6729 C C . ASP C 1 238 ? 29.207 98.829 -3.573 1.00 50.49 235 ASP C C 1
ATOM 6730 O O . ASP C 1 238 ? 28.355 99.552 -3.061 1.00 53.92 235 ASP C O 1
ATOM 6735 N N . PHE C 1 239 ? 28.955 97.568 -3.912 1.00 45.43 236 PHE C N 1
ATOM 6736 C CA . PHE C 1 239 ? 27.616 96.994 -3.772 1.00 39.86 236 PHE C CA 1
ATOM 6737 C C . PHE C 1 239 ? 27.671 95.587 -3.195 1.00 45.40 236 PHE C C 1
ATOM 6738 O O . PHE C 1 239 ? 28.690 94.886 -3.321 1.00 42.24 236 PHE C O 1
ATOM 6746 N N . ILE C 1 240 ? 26.575 95.190 -2.550 1.00 42.75 237 ILE C N 1
ATOM 6747 C CA . ILE C 1 240 ? 26.406 93.834 -2.047 1.00 41.42 237 ILE C CA 1
ATOM 6748 C C . ILE C 1 240 ? 25.303 93.104 -2.824 1.00 38.30 237 ILE C C 1
ATOM 6749 O O . ILE C 1 240 ? 24.249 93.678 -3.086 1.00 40.85 237 ILE C O 1
ATOM 6754 N N . PHE C 1 241 ? 25.554 91.849 -3.187 1.00 37.54 238 PHE C N 1
ATOM 6755 C CA . PHE C 1 241 ? 24.541 90.987 -3.785 1.00 33.55 238 PHE C CA 1
ATOM 6756 C C . PHE C 1 241 ? 24.419 89.718 -2.943 1.00 36.83 238 PHE C C 1
ATOM 6757 O O . PHE C 1 241 ? 25.429 89.093 -2.607 1.00 33.21 238 PHE C O 1
ATOM 6765 N N . ILE C 1 242 ? 23.188 89.350 -2.599 1.00 35.96 239 ILE C N 1
ATOM 6766 C CA . ILE C 1 242 ? 22.919 88.164 -1.778 1.00 33.98 239 ILE C CA 1
ATOM 6767 C C . ILE C 1 242 ? 22.417 87.007 -2.645 1.00 28.99 239 ILE C C 1
ATOM 6768 O O . ILE C 1 242 ? 21.388 87.102 -3.286 1.00 28.18 239 ILE C O 1
ATOM 6773 N N . SER C 1 243 ? 23.173 85.925 -2.681 1.00 31.29 240 SER C N 1
ATOM 6774 C CA . SER C 1 243 ? 22.792 84.749 -3.426 1.00 31.26 240 SER C CA 1
ATOM 6775 C C . SER C 1 243 ? 22.463 83.681 -2.403 1.00 36.18 240 SER C C 1
ATOM 6776 O O . SER C 1 243 ? 23.373 83.103 -1.787 1.00 32.16 240 SER C O 1
ATOM 6779 N N . VAL C 1 244 ? 21.166 83.451 -2.179 1.00 34.37 241 VAL C N 1
ATOM 6780 C CA . VAL C 1 244 ? 20.738 82.420 -1.231 1.00 27.04 241 VAL C CA 1
ATOM 6781 C C . VAL C 1 244 ? 20.477 81.115 -1.963 1.00 31.74 241 VAL C C 1
ATOM 6782 O O . VAL C 1 244 ? 19.543 81.022 -2.752 1.00 29.61 241 VAL C O 1
ATOM 6786 N N . ASP C 1 245 ? 21.321 80.112 -1.731 1.00 27.88 242 ASP C N 1
ATOM 6787 C CA . ASP C 1 245 ? 21.034 78.789 -2.271 1.00 31.93 242 ASP C CA 1
ATOM 6788 C C . ASP C 1 245 ? 20.438 77.996 -1.146 1.00 30.60 242 ASP C C 1
ATOM 6789 O O . ASP C 1 245 ? 21.076 77.795 -0.102 1.00 31.01 242 ASP C O 1
ATOM 6802 N N . ASP C 1 247 ? 19.873 75.011 -0.456 1.00 27.14 244 ASP C N 1
ATOM 6803 C CA . ASP C 1 247 ? 20.501 73.797 0.069 1.00 25.57 244 ASP C CA 1
ATOM 6804 C C . ASP C 1 247 ? 21.567 74.071 1.131 1.00 29.45 244 ASP C C 1
ATOM 6805 O O . ASP C 1 247 ? 22.175 73.138 1.663 1.00 27.00 244 ASP C O 1
ATOM 6810 N N . VAL C 1 248 ? 21.777 75.343 1.462 1.00 23.92 245 VAL C N 1
ATOM 6811 C CA . VAL C 1 248 ? 22.584 75.660 2.623 1.00 20.89 245 VAL C CA 1
ATOM 6812 C C . VAL C 1 248 ? 21.813 75.251 3.894 1.00 26.93 245 VAL C C 1
ATOM 6813 O O . VAL C 1 248 ? 22.402 75.058 4.954 1.00 28.30 245 VAL C O 1
ATOM 6817 N N . LEU C 1 249 ? 20.491 75.128 3.782 1.00 26.28 246 LEU C N 1
ATOM 6818 C CA . LEU C 1 249 ? 19.650 74.755 4.924 1.00 24.91 246 LEU C CA 1
ATOM 6819 C C . LEU C 1 249 ? 19.693 73.259 5.171 1.00 33.01 246 LEU C C 1
ATOM 6820 O O . LEU C 1 249 ? 19.818 72.482 4.228 1.00 29.09 246 LEU C O 1
ATOM 6825 N N . ASP C 1 250 ? 19.584 72.869 6.440 1.00 30.41 247 ASP C N 1
ATOM 6826 C CA . ASP C 1 250 ? 19.470 71.469 6.825 1.00 27.63 247 ASP C CA 1
ATOM 6827 C C . ASP C 1 250 ? 18.335 70.783 6.089 1.00 30.28 247 ASP C C 1
ATOM 6828 O O . ASP C 1 250 ? 17.290 71.387 5.842 1.00 26.48 247 ASP C O 1
ATOM 6833 N N . GLN C 1 251 ? 18.518 69.508 5.755 1.00 29.12 248 GLN C N 1
ATOM 6834 C CA . GLN C 1 251 ? 17.480 68.813 5.007 1.00 30.34 248 GLN C CA 1
ATOM 6835 C C . GLN C 1 251 ? 16.127 68.841 5.728 1.00 29.30 248 GLN C C 1
ATOM 6836 O O . GLN C 1 251 ? 15.083 68.858 5.083 1.00 27.73 248 GLN C O 1
ATOM 6842 N N . SER C 1 252 ? 16.146 68.846 7.057 1.00 30.61 249 SER C N 1
ATOM 6843 C CA . SER C 1 252 ? 14.899 68.797 7.837 1.00 22.78 249 SER C CA 1
ATOM 6844 C C . SER C 1 252 ? 14.154 70.124 7.709 1.00 31.71 249 SER C C 1
ATOM 6845 O O . SER C 1 252 ? 12.963 70.170 7.959 1.00 30.68 249 SER C O 1
ATOM 6848 N N . HIS C 1 253 ? 14.860 71.186 7.306 1.00 26.73 250 HIS C N 1
ATOM 6849 C CA . HIS C 1 253 ? 14.241 72.501 7.117 1.00 26.95 250 HIS C CA 1
ATOM 6850 C C . HIS C 1 253 ? 13.985 72.891 5.666 1.00 24.14 250 HIS C C 1
ATOM 6851 O O . HIS C 1 253 ? 13.223 73.823 5.397 1.00 38.18 250 HIS C O 1
ATOM 6858 N N . ALA C 1 254 ? 14.655 72.216 4.741 1.00 23.30 251 ALA C N 1
ATOM 6859 C CA . ALA C 1 254 ? 14.471 72.457 3.323 1.00 24.36 251 ALA C CA 1
ATOM 6860 C C . ALA C 1 254 ? 14.544 71.140 2.568 1.00 29.07 251 ALA C C 1
ATOM 6861 O O . ALA C 1 254 ? 15.495 70.903 1.832 1.00 28.61 251 ALA C O 1
ATOM 6863 N N . PRO C 1 255 ? 13.519 70.292 2.723 1.00 31.99 252 PRO C N 1
ATOM 6864 C CA . PRO C 1 255 ? 13.450 68.977 2.079 1.00 30.01 252 PRO C CA 1
ATOM 6865 C C . PRO C 1 255 ? 13.413 69.091 0.564 1.00 32.13 252 PRO C C 1
ATOM 6866 O O . PRO C 1 255 ? 13.811 68.158 -0.124 1.00 32.24 252 PRO C O 1
ATOM 6870 N N . GLY C 1 256 ? 12.900 70.206 0.049 1.00 20.64 253 GLY C N 1
ATOM 6871 C CA . GLY C 1 256 ? 12.759 70.364 -1.385 1.00 24.55 253 GLY C CA 1
ATOM 6872 C C . GLY C 1 256 ? 13.965 70.861 -2.181 1.00 35.30 253 GLY C C 1
ATOM 6873 O O . GLY C 1 256 ? 13.802 71.448 -3.245 1.00 43.77 253 GLY C O 1
ATOM 6874 N N . CYS C 1 257 ? 15.174 70.668 -1.671 1.00 34.76 254 CYS C N 1
ATOM 6875 C CA . CYS C 1 257 ? 16.366 71.030 -2.446 1.00 31.77 254 CYS C CA 1
ATOM 6876 C C . CYS C 1 257 ? 16.929 69.764 -3.070 1.00 31.27 254 CYS C C 1
ATOM 6877 O O . CYS C 1 257 ? 16.920 68.705 -2.439 1.00 27.49 254 CYS C O 1
ATOM 6880 N N . PRO C 1 258 ? 17.419 69.856 -4.310 1.00 31.51 255 PRO C N 1
ATOM 6881 C CA . PRO C 1 258 ? 17.963 68.612 -4.850 1.00 33.79 255 PRO C CA 1
ATOM 6882 C C . PRO C 1 258 ? 19.076 68.031 -3.959 1.00 40.52 255 PRO C C 1
ATOM 6883 O O . PRO C 1 258 ? 19.103 66.824 -3.725 1.00 39.52 255 PRO C O 1
ATOM 6887 N N . ALA C 1 259 ? 19.966 68.865 -3.438 1.00 41.39 256 ALA C N 1
ATOM 6888 C CA . ALA C 1 259 ? 21.045 68.327 -2.624 1.00 39.17 256 ALA C CA 1
ATOM 6889 C C . ALA C 1 259 ? 20.752 68.561 -1.147 1.00 42.99 256 ALA C C 1
ATOM 6890 O O . ALA C 1 259 ? 20.998 69.638 -0.612 1.00 44.60 256 ALA C O 1
ATOM 6892 N N . ILE C 1 260 ? 20.217 67.541 -0.498 1.00 31.00 257 ILE C N 1
ATOM 6893 C CA . ILE C 1 260 ? 19.865 67.631 0.904 1.00 33.15 257 ILE C CA 1
ATOM 6894 C C . ILE C 1 260 ? 20.832 66.763 1.659 1.00 34.22 257 ILE C C 1
ATOM 6895 O O . ILE C 1 260 ? 21.297 65.762 1.122 1.00 27.80 257 ILE C O 1
ATOM 6900 N N . GLY C 1 261 ? 21.111 67.134 2.903 1.00 27.03 258 GLY C N 1
ATOM 6901 C CA . GLY C 1 261 ? 21.897 66.305 3.792 1.00 28.72 258 GLY C CA 1
ATOM 6902 C C . GLY C 1 261 ? 21.787 66.910 5.168 1.00 26.49 258 GLY C C 1
ATOM 6903 O O . GLY C 1 261 ? 21.301 68.024 5.308 1.00 29.32 258 GLY C O 1
ATOM 6904 N N . PRO C 1 262 ? 22.253 66.193 6.190 1.00 28.48 259 PRO C N 1
ATOM 6905 C CA . PRO C 1 262 ? 22.193 66.753 7.546 1.00 29.96 259 PRO C CA 1
ATOM 6906 C C . PRO C 1 262 ? 23.334 67.743 7.815 1.00 32.53 259 PRO C C 1
ATOM 6907 O O . PRO C 1 262 ? 24.298 67.792 7.046 1.00 28.52 259 PRO C O 1
ATOM 6911 N N . GLY C 1 263 ? 23.210 68.546 8.869 1.00 35.66 260 GLY C N 1
ATOM 6912 C CA . GLY C 1 263 ? 24.277 69.467 9.258 1.00 30.17 260 GLY C CA 1
ATOM 6913 C C . GLY C 1 263 ? 24.312 70.815 8.559 1.00 30.54 260 GLY C C 1
ATOM 6914 O O . GLY C 1 263 ? 25.369 71.400 8.417 1.00 33.90 260 GLY C O 1
ATOM 6915 N N . GLY C 1 264 ? 23.165 71.325 8.124 1.00 27.52 261 GLY C N 1
ATOM 6916 C CA . GLY C 1 264 ? 23.125 72.655 7.541 1.00 29.04 261 GLY C CA 1
ATOM 6917 C C . GLY C 1 264 ? 22.501 73.707 8.448 1.00 31.13 261 GLY C C 1
ATOM 6918 O O . GLY C 1 264 ? 22.244 73.447 9.626 1.00 32.41 261 GLY C O 1
ATOM 6919 N N . LEU C 1 265 ? 22.264 74.896 7.897 1.00 26.39 262 LEU C N 1
ATOM 6920 C CA . LEU C 1 265 ? 21.628 75.997 8.627 1.00 27.47 262 LEU C CA 1
ATOM 6921 C C . LEU C 1 265 ? 20.175 75.661 8.968 1.00 29.90 262 LEU C C 1
ATOM 6922 O O . LEU C 1 265 ? 19.557 74.832 8.300 1.00 29.89 262 LEU C O 1
ATOM 6927 N N . TYR C 1 266 ? 19.646 76.299 10.012 1.00 28.87 263 TYR C N 1
ATOM 6928 C CA . TYR C 1 266 ? 18.213 76.257 10.312 1.00 26.71 263 TYR C CA 1
ATOM 6929 C C . TYR C 1 266 ? 17.584 77.540 9.800 1.00 28.83 263 TYR C C 1
ATOM 6930 O O . TYR C 1 266 ? 18.270 78.568 9.707 1.00 27.88 263 TYR C O 1
ATOM 6939 N N . THR C 1 267 ? 16.315 77.476 9.405 1.00 24.89 264 THR C N 1
ATOM 6940 C CA . THR C 1 267 ? 15.698 78.582 8.645 1.00 28.15 264 THR C CA 1
ATOM 6941 C C . THR C 1 267 ? 15.680 79.899 9.423 1.00 27.18 264 THR C C 1
ATOM 6942 O O . THR C 1 267 ? 15.903 80.953 8.861 1.00 32.85 264 THR C O 1
ATOM 6946 N N . ASP C 1 268 ? 15.424 79.836 10.721 1.00 32.56 265 ASP C N 1
ATOM 6947 C CA . ASP C 1 268 ? 15.373 81.063 11.508 1.00 38.75 265 ASP C CA 1
ATOM 6948 C C . ASP C 1 268 ? 16.747 81.763 11.541 1.00 40.58 265 ASP C C 1
ATOM 6949 O O . ASP C 1 268 ? 16.820 82.993 11.450 1.00 41.52 265 ASP C O 1
ATOM 6954 N N . GLU C 1 269 ? 17.820 80.970 11.637 1.00 32.39 266 GLU C N 1
ATOM 6955 C CA . GLU C 1 269 ? 19.198 81.450 11.503 1.00 32.82 266 GLU C CA 1
ATOM 6956 C C . GLU C 1 269 ? 19.388 82.213 10.206 1.00 25.72 266 GLU C C 1
ATOM 6957 O O . GLU C 1 269 ? 19.881 83.334 10.195 1.00 28.61 266 GLU C O 1
ATOM 6963 N N . LEU C 1 270 ? 18.999 81.576 9.104 1.00 24.25 267 LEU C N 1
ATOM 6964 C CA . LEU C 1 270 ? 19.144 82.163 7.779 1.00 27.40 267 LEU C CA 1
ATOM 6965 C C . LEU C 1 270 ? 18.340 83.462 7.655 1.00 31.98 267 LEU C C 1
ATOM 6966 O O . LEU C 1 270 ? 18.829 84.458 7.121 1.00 30.16 267 LEU C O 1
ATOM 6971 N N . LEU C 1 271 ? 17.092 83.428 8.117 1.00 27.16 268 LEU C N 1
ATOM 6972 C CA . LEU C 1 271 ? 16.199 84.581 8.029 1.00 31.29 268 LEU C CA 1
ATOM 6973 C C . LEU C 1 271 ? 16.836 85.782 8.726 1.00 32.99 268 LEU C C 1
ATOM 6974 O O . LEU C 1 271 ? 16.889 86.883 8.168 1.00 30.75 268 LEU C O 1
ATOM 6979 N N . GLU C 1 272 ? 17.339 85.571 9.936 1.00 35.03 269 GLU C N 1
ATOM 6980 C CA . GLU C 1 272 ? 17.957 86.667 10.686 1.00 40.77 269 GLU C CA 1
ATOM 6981 C C . GLU C 1 272 ? 19.185 87.217 9.949 1.00 38.49 269 GLU C C 1
ATOM 6982 O O . GLU C 1 272 ? 19.369 88.428 9.841 1.00 28.94 269 GLU C O 1
ATOM 6988 N N . ALA C 1 273 ? 20.007 86.308 9.430 1.00 33.26 270 ALA C N 1
ATOM 6989 C CA . ALA C 1 273 ? 21.203 86.667 8.677 1.00 31.95 270 ALA C CA 1
ATOM 6990 C C . ALA C 1 273 ? 20.882 87.500 7.438 1.00 36.83 270 ALA C C 1
ATOM 6991 O O . ALA C 1 273 ? 21.575 88.479 7.131 1.00 33.56 270 ALA C O 1
ATOM 6993 N N . VAL C 1 274 ? 19.839 87.102 6.715 1.00 34.68 271 VAL C N 1
ATOM 6994 C CA . VAL C 1 274 ? 19.489 87.786 5.483 1.00 33.71 271 VAL C CA 1
ATOM 6995 C C . VAL C 1 274 ? 18.929 89.168 5.788 1.00 33.34 271 VAL C C 1
ATOM 6996 O O . VAL C 1 274 ? 19.220 90.134 5.095 1.00 35.72 271 VAL C O 1
ATOM 7000 N N . LYS C 1 275 ? 18.126 89.266 6.833 1.00 31.11 272 LYS C N 1
ATOM 7001 C CA . LYS C 1 275 ? 17.615 90.564 7.222 1.00 33.55 272 LYS C CA 1
ATOM 7002 C C . LYS C 1 275 ? 18.763 91.485 7.651 1.00 41.74 272 LYS C C 1
ATOM 7003 O O . LYS C 1 275 ? 18.763 92.670 7.303 1.00 35.72 272 LYS C O 1
ATOM 7009 N N . TYR C 1 276 ? 19.740 90.937 8.382 1.00 40.53 273 TYR C N 1
ATOM 7010 C CA . TYR C 1 276 ? 20.887 91.719 8.848 1.00 37.60 273 TYR C CA 1
ATOM 7011 C C . TYR C 1 276 ? 21.709 92.288 7.688 1.00 34.31 273 TYR C C 1
ATOM 7012 O O . TYR C 1 276 ? 22.068 93.451 7.691 1.00 34.24 273 TYR C O 1
ATOM 7021 N N . ILE C 1 277 ? 21.987 91.458 6.691 1.00 33.13 274 ILE C N 1
ATOM 7022 C CA . ILE C 1 277 ? 22.704 91.889 5.509 1.00 36.77 274 ILE C CA 1
ATOM 7023 C C . ILE C 1 277 ? 21.897 92.888 4.671 1.00 46.51 274 ILE C C 1
ATOM 7024 O O . ILE C 1 277 ? 22.446 93.879 4.178 1.00 45.04 274 ILE C O 1
ATOM 7029 N N . ALA C 1 278 ? 20.595 92.638 4.526 1.00 38.92 275 ALA C N 1
ATOM 7030 C CA . ALA C 1 278 ? 19.727 93.499 3.719 1.00 39.84 275 ALA C CA 1
ATOM 7031 C C . ALA C 1 278 ? 19.629 94.913 4.281 1.00 43.33 275 ALA C C 1
ATOM 7032 O O . ALA C 1 278 ? 19.231 95.837 3.585 1.00 41.90 275 ALA C O 1
ATOM 7034 N N . GLN C 1 279 ? 19.991 95.069 5.548 1.00 47.67 276 GLN C N 1
ATOM 7035 C CA . GLN C 1 279 ? 20.032 96.377 6.191 1.00 48.11 276 GLN C CA 1
ATOM 7036 C C . GLN C 1 279 ? 21.222 97.252 5.767 1.00 45.02 276 GLN C C 1
ATOM 7037 O O . GLN C 1 279 ? 21.210 98.442 6.010 1.00 48.29 276 GLN C O 1
ATOM 7043 N N . GLN C 1 280 ? 22.251 96.650 5.178 1.00 44.07 277 GLN C N 1
ATOM 7044 C CA . GLN C 1 280 ? 23.504 97.343 4.869 1.00 44.97 277 GLN C CA 1
ATOM 7045 C C . GLN C 1 280 ? 23.328 98.367 3.755 1.00 46.71 277 GLN C C 1
ATOM 7046 O O . GLN C 1 280 ? 22.351 98.304 3.014 1.00 53.38 277 GLN C O 1
ATOM 7052 N N . PRO C 1 281 ? 24.276 99.317 3.643 1.00 47.75 278 PRO C N 1
ATOM 7053 C CA . PRO C 1 281 ? 24.274 100.248 2.504 1.00 50.96 278 PRO C CA 1
ATOM 7054 C C . PRO C 1 281 ? 24.488 99.489 1.196 1.00 54.06 278 PRO C C 1
ATOM 7055 O O . PRO C 1 281 ? 25.261 98.531 1.163 1.00 63.37 278 PRO C O 1
ATOM 7059 N N . ASN C 1 282 ? 23.797 99.902 0.141 1.00 45.78 279 ASN C N 1
ATOM 7060 C CA . ASN C 1 282 ? 24.111 99.438 -1.202 1.00 46.36 279 ASN C CA 1
ATOM 7061 C C . ASN C 1 282 ? 23.902 97.944 -1.465 1.00 45.29 279 ASN C C 1
ATOM 7062 O O . ASN C 1 282 ? 24.662 97.326 -2.203 1.00 45.03 279 ASN C O 1
ATOM 7067 N N . VAL C 1 283 ? 22.865 97.368 -0.878 1.00 48.11 280 VAL C N 1
ATOM 7068 C CA . VAL C 1 283 ? 22.446 96.035 -1.277 1.00 40.77 280 VAL C CA 1
ATOM 7069 C C . VAL C 1 283 ? 21.853 96.150 -2.678 1.00 41.70 280 VAL C C 1
ATOM 7070 O O . VAL C 1 283 ? 20.838 96.810 -2.869 1.00 43.27 280 VAL C O 1
ATOM 7074 N N . ALA C 1 284 ? 22.493 95.526 -3.659 1.00 41.24 281 ALA C N 1
ATOM 7075 C CA . ALA C 1 284 ? 22.059 95.665 -5.046 1.00 43.30 281 ALA C CA 1
ATOM 7076 C C . ALA C 1 284 ? 21.003 94.635 -5.471 1.00 45.49 281 ALA C C 1
ATOM 7077 O O . ALA C 1 284 ? 20.289 94.834 -6.464 1.00 42.66 281 ALA C O 1
ATOM 7079 N N . GLY C 1 285 ? 20.892 93.535 -4.732 1.00 41.66 282 GLY C N 1
ATOM 7080 C CA . GLY C 1 285 ? 19.894 92.531 -5.079 1.00 38.28 282 GLY C CA 1
ATOM 7081 C C . GLY C 1 285 ? 19.956 91.242 -4.294 1.00 37.63 282 GLY C C 1
ATOM 7082 O O . GLY C 1 285 ? 20.880 91.007 -3.516 1.00 40.78 282 GLY C O 1
ATOM 7083 N N . ILE C 1 286 ? 18.949 90.402 -4.483 1.00 37.27 283 ILE C N 1
ATOM 7084 C CA . ILE C 1 286 ? 18.972 89.086 -3.890 1.00 29.52 283 ILE C CA 1
ATOM 7085 C C . ILE C 1 286 ? 18.381 88.073 -4.864 1.00 33.11 283 ILE C C 1
ATOM 7086 O O . ILE C 1 286 ? 17.461 88.381 -5.620 1.00 37.32 283 ILE C O 1
ATOM 7091 N N . GLU C 1 287 ? 18.937 86.868 -4.859 1.00 33.98 284 GLU C N 1
ATOM 7092 C CA . GLU C 1 287 ? 18.396 85.774 -5.641 1.00 35.06 284 GLU C CA 1
ATOM 7093 C C . GLU C 1 287 ? 18.231 84.590 -4.721 1.00 36.39 284 GLU C C 1
ATOM 7094 O O . GLU C 1 287 ? 18.977 84.465 -3.757 1.00 27.36 284 GLU C O 1
ATOM 7100 N N . ILE C 1 288 ? 17.251 83.739 -5.039 1.00 29.34 285 ILE C N 1
ATOM 7101 C CA . ILE C 1 288 ? 16.984 82.493 -4.324 1.00 29.88 285 ILE C CA 1
ATOM 7102 C C . ILE C 1 288 ? 17.005 81.346 -5.320 1.00 33.11 285 ILE C C 1
ATOM 7103 O O . ILE C 1 288 ? 16.271 81.355 -6.304 1.00 39.35 285 ILE C O 1
ATOM 7108 N N . VAL C 1 289 ? 17.883 80.377 -5.090 1.00 34.93 286 VAL C N 1
ATOM 7109 C CA . VAL C 1 289 ? 18.061 79.288 -6.035 1.00 37.51 286 VAL C CA 1
ATOM 7110 C C . VAL C 1 289 ? 17.929 77.893 -5.403 1.00 33.58 286 VAL C C 1
ATOM 7111 O O . VAL C 1 289 ? 18.039 77.730 -4.190 1.00 33.08 286 VAL C O 1
ATOM 7115 N N . GLU C 1 290 ? 17.684 76.902 -6.253 1.00 27.81 287 GLU C N 1
ATOM 7116 C CA . GLU C 1 290 ? 17.664 75.502 -5.867 1.00 30.94 287 GLU C CA 1
ATOM 7117 C C . GLU C 1 290 ? 16.431 75.074 -5.061 1.00 30.73 287 GLU C C 1
ATOM 7118 O O . GLU C 1 290 ? 16.465 74.057 -4.384 1.00 32.95 287 GLU C O 1
ATOM 7124 N N . VAL C 1 291 ? 15.354 75.853 -5.106 1.00 30.61 288 VAL C N 1
ATOM 7125 C CA . VAL C 1 291 ? 14.102 75.364 -4.561 1.00 27.93 288 VAL C CA 1
ATOM 7126 C C . VAL C 1 291 ? 13.538 74.395 -5.618 1.00 33.11 288 VAL C C 1
ATOM 7127 O O . VAL C 1 291 ? 13.427 74.754 -6.787 1.00 32.11 288 VAL C O 1
ATOM 7131 N N . ASP C 1 292 ? 13.231 73.162 -5.231 1.00 29.30 289 ASP C N 1
ATOM 7132 C CA . ASP C 1 292 ? 12.611 72.225 -6.174 1.00 27.75 289 ASP C CA 1
ATOM 7133 C C . ASP C 1 292 ? 11.291 71.685 -5.638 1.00 28.66 289 ASP C C 1
ATOM 7134 O O . ASP C 1 292 ? 11.294 70.717 -4.887 1.00 26.86 289 ASP C O 1
ATOM 7139 N N . PRO C 1 293 ? 10.162 72.284 -6.062 1.00 27.94 290 PRO C N 1
ATOM 7140 C CA . PRO C 1 293 ? 8.827 71.955 -5.570 1.00 34.26 290 PRO C CA 1
ATOM 7141 C C . PRO C 1 293 ? 8.461 70.498 -5.823 1.00 34.79 290 PRO C C 1
ATOM 7142 O O . PRO C 1 293 ? 7.666 69.943 -5.079 1.00 31.94 290 PRO C O 1
ATOM 7146 N N . THR C 1 294 ? 8.996 69.900 -6.879 1.00 28.73 291 THR C N 1
ATOM 7147 C CA . THR C 1 294 ? 8.633 68.525 -7.196 1.00 29.48 291 THR C CA 1
ATOM 7148 C C . THR C 1 294 ? 9.266 67.579 -6.183 1.00 27.03 291 THR C C 1
ATOM 7149 O O . THR C 1 294 ? 8.918 66.415 -6.128 1.00 28.11 291 THR C O 1
ATOM 7153 N N . LEU C 1 295 ? 10.213 68.068 -5.382 1.00 26.03 292 LEU C N 1
ATOM 7154 C CA . LEU C 1 295 ? 10.826 67.205 -4.373 1.00 28.41 292 LEU C CA 1
ATOM 7155 C C . LEU C 1 295 ? 10.419 67.598 -2.957 1.00 31.51 292 LEU C C 1
ATOM 7156 O O . LEU C 1 295 ? 10.898 67.002 -1.977 1.00 30.31 292 LEU C O 1
ATOM 7161 N N . ASP C 1 296 ? 9.605 68.643 -2.839 1.00 20.32 293 ASP C N 1
ATOM 7162 C CA . ASP C 1 296 ? 9.336 69.231 -1.520 1.00 24.53 293 ASP C CA 1
ATOM 7163 C C . ASP C 1 296 ? 8.276 68.421 -0.741 1.00 31.84 293 ASP C C 1
ATOM 7164 O O . ASP C 1 296 ? 7.564 67.592 -1.320 1.00 25.18 293 ASP C O 1
ATOM 7169 N N . PHE C 1 297 ? 8.184 68.657 0.565 1.00 24.31 294 PHE C N 1
ATOM 7170 C CA . PHE C 1 297 ? 7.006 68.248 1.320 1.00 25.76 294 PHE C CA 1
ATOM 7171 C C . PHE C 1 297 ? 6.046 69.435 1.424 1.00 30.91 294 PHE C C 1
ATOM 7172 O O . PHE C 1 297 ? 6.386 70.493 1.978 1.00 29.27 294 PHE C O 1
ATOM 7180 N N . ARG C 1 298 ? 4.845 69.242 0.886 1.00 29.71 295 ARG C N 1
ATOM 7181 C CA . ARG C 1 298 ? 3.886 70.322 0.700 1.00 28.27 295 ARG C CA 1
ATOM 7182 C C . ARG C 1 298 ? 4.641 71.400 -0.055 1.00 31.25 295 ARG C C 1
ATOM 7183 O O . ARG C 1 298 ? 5.272 71.080 -1.056 1.00 32.93 295 ARG C O 1
ATOM 7191 N N . ASP C 1 299 ? 4.602 72.647 0.410 1.00 30.62 296 ASP C N 1
ATOM 7192 C CA . ASP C 1 299 ? 5.508 73.671 -0.128 1.00 33.18 296 ASP C CA 1
ATOM 7193 C C . ASP C 1 299 ? 6.454 74.303 0.934 1.00 19.47 296 ASP C C 1
ATOM 7194 O O . ASP C 1 299 ? 6.797 75.483 0.862 1.00 28.36 296 ASP C O 1
ATOM 7207 N N . THR C 1 301 ? 9.579 74.299 1.489 1.00 25.77 298 THR C N 1
ATOM 7208 C CA . THR C 1 301 ? 10.771 74.958 1.017 1.00 22.06 298 THR C CA 1
ATOM 7209 C C . THR C 1 301 ? 10.440 76.235 0.272 1.00 31.06 298 THR C C 1
ATOM 7210 O O . THR C 1 301 ? 11.159 77.219 0.399 1.00 32.09 298 THR C O 1
ATOM 7214 N N . SER C 1 302 ? 9.351 76.238 -0.491 1.00 28.61 299 SER C N 1
ATOM 7215 C CA . SER C 1 302 ? 8.919 77.478 -1.129 1.00 29.47 299 SER C CA 1
ATOM 7216 C C . SER C 1 302 ? 8.418 78.483 -0.081 1.00 25.59 299 SER C C 1
ATOM 7217 O O . SER C 1 302 ? 8.562 79.685 -0.269 1.00 26.88 299 SER C O 1
ATOM 7220 N N . ARG C 1 303 ? 7.832 77.999 1.017 1.00 23.65 300 ARG C N 1
ATOM 7221 C CA . ARG C 1 303 ? 7.443 78.904 2.109 1.00 24.42 300 ARG C CA 1
ATOM 7222 C C . ARG C 1 303 ? 8.700 79.506 2.760 1.00 33.08 300 ARG C C 1
ATOM 7223 O O . ARG C 1 303 ? 8.809 80.719 2.932 1.00 30.68 300 ARG C O 1
ATOM 7231 N N . ALA C 1 304 ? 9.663 78.652 3.086 1.00 34.89 301 ALA C N 1
ATOM 7232 C CA . ALA C 1 304 ? 10.947 79.126 3.594 1.00 36.13 301 ALA C CA 1
ATOM 7233 C C . ALA C 1 304 ? 11.550 80.207 2.676 1.00 32.16 301 ALA C C 1
ATOM 7234 O O . ALA C 1 304 ? 11.971 81.273 3.153 1.00 25.41 301 ALA C O 1
ATOM 7236 N N . ALA C 1 305 ? 11.541 79.964 1.362 1.00 25.60 302 ALA C N 1
ATOM 7237 C CA . ALA C 1 305 ? 12.081 80.936 0.400 1.00 29.89 302 ALA C CA 1
ATOM 7238 C C . ALA C 1 305 ? 11.296 82.250 0.398 1.00 38.13 302 ALA C C 1
ATOM 7239 O O . ALA C 1 305 ? 11.881 83.326 0.250 1.00 30.69 302 ALA C O 1
ATOM 7241 N N . ALA C 1 306 ? 9.973 82.149 0.549 1.00 36.33 303 ALA C N 1
ATOM 7242 C CA . ALA C 1 306 ? 9.106 83.323 0.592 1.00 42.69 303 ALA C CA 1
ATOM 7243 C C . ALA C 1 306 ? 9.453 84.192 1.792 1.00 34.71 303 ALA C C 1
ATOM 7244 O O . ALA C 1 306 ? 9.438 85.417 1.703 1.00 31.51 303 ALA C O 1
ATOM 7246 N N . HIS C 1 307 ? 9.750 83.550 2.917 1.00 26.26 304 HIS C N 1
ATOM 7247 C CA . HIS C 1 307 ? 10.176 84.276 4.115 1.00 28.82 304 HIS C CA 1
ATOM 7248 C C . HIS C 1 307 ? 11.567 84.895 3.987 1.00 26.89 304 HIS C C 1
ATOM 7249 O O . HIS C 1 307 ? 11.826 85.970 4.528 1.00 28.27 304 HIS C O 1
ATOM 7256 N N . VAL C 1 308 ? 12.454 84.249 3.245 1.00 23.75 305 VAL C N 1
ATOM 7257 C CA . VAL C 1 308 ? 13.739 84.882 2.962 1.00 29.24 305 VAL C CA 1
ATOM 7258 C C . VAL C 1 308 ? 13.537 86.270 2.327 1.00 29.52 305 VAL C C 1
ATOM 7259 O O . VAL C 1 308 ? 14.182 87.239 2.735 1.00 30.91 305 VAL C O 1
ATOM 7263 N N . LEU C 1 309 ? 12.638 86.347 1.341 1.00 27.13 306 LEU C N 1
ATOM 7264 C CA . LEU C 1 309 ? 12.307 87.608 0.659 1.00 34.68 306 LEU C CA 1
ATOM 7265 C C . LEU C 1 309 ? 11.611 88.570 1.600 1.00 32.96 306 LEU C C 1
ATOM 7266 O O . LEU C 1 309 ? 11.863 89.765 1.575 1.00 39.73 306 LEU C O 1
ATOM 7271 N N . LEU C 1 310 ? 10.732 88.046 2.444 1.00 27.45 307 LEU C N 1
ATOM 7272 C CA . LEU C 1 310 ? 10.036 88.909 3.389 1.00 32.76 307 LEU C CA 1
ATOM 7273 C C . LEU C 1 310 ? 11.043 89.563 4.338 1.00 32.18 307 LEU C C 1
ATOM 7274 O O . LEU C 1 310 ? 10.959 90.760 4.614 1.00 28.90 307 LEU C O 1
ATOM 7279 N N . HIS C 1 311 ? 11.998 88.776 4.835 1.00 32.47 308 HIS C N 1
ATOM 7280 C CA . HIS C 1 311 ? 13.022 89.293 5.747 1.00 29.17 308 HIS C CA 1
ATOM 7281 C C . HIS C 1 311 ? 14.048 90.206 5.057 1.00 31.85 308 HIS C C 1
ATOM 7282 O O . HIS C 1 311 ? 14.498 91.166 5.653 1.00 38.54 308 HIS C O 1
ATOM 7289 N N . ALA C 1 312 ? 14.388 89.937 3.799 1.00 31.64 309 ALA C N 1
ATOM 7290 C CA . ALA C 1 312 ? 15.184 90.898 3.031 1.00 26.59 309 ALA C CA 1
ATOM 7291 C C . ALA C 1 312 ? 14.460 92.248 2.918 1.00 38.38 309 ALA C C 1
ATOM 7292 O O . ALA C 1 312 ? 15.043 93.296 3.221 1.00 39.73 309 ALA C O 1
ATOM 7294 N N . LEU C 1 313 ? 13.194 92.215 2.491 1.00 29.59 310 LEU C N 1
ATOM 7295 C CA . LEU C 1 313 ? 12.364 93.418 2.375 1.00 31.46 310 LEU C CA 1
ATOM 7296 C C . LEU C 1 313 ? 12.310 94.153 3.707 1.00 38.65 310 LEU C C 1
ATOM 7297 O O . LEU C 1 313 ? 12.405 95.384 3.770 1.00 41.97 310 LEU C O 1
ATOM 7302 N N . LYS C 1 314 ? 12.186 93.390 4.785 1.00 38.75 311 LYS C N 1
ATOM 7303 C CA . LYS C 1 314 ? 12.157 93.978 6.116 1.00 40.32 311 LYS C CA 1
ATOM 7304 C C . LYS C 1 314 ? 13.447 94.741 6.417 1.00 40.10 311 LYS C C 1
ATOM 7305 O O . LYS C 1 314 ? 13.398 95.881 6.870 1.00 40.69 311 LYS C O 1
ATOM 7311 N N . GLY C 1 315 ? 14.593 94.117 6.151 1.00 36.37 312 GLY C N 1
ATOM 7312 C CA . GLY C 1 315 ? 15.890 94.752 6.364 1.00 40.16 312 GLY C CA 1
ATOM 7313 C C . GLY C 1 315 ? 16.138 95.965 5.462 1.00 45.49 312 GLY C C 1
ATOM 7314 O O . GLY C 1 315 ? 16.712 96.971 5.888 1.00 47.30 312 GLY C O 1
ATOM 7323 N N . LYS C 1 317 ? 13.899 97.890 4.458 1.00 51.19 314 LYS C N 1
ATOM 7324 C CA . LYS C 1 317 ? 13.038 98.919 5.014 1.00 57.46 314 LYS C CA 1
ATOM 7325 C C . LYS C 1 317 ? 13.722 99.543 6.220 1.00 60.19 314 LYS C C 1
ATOM 7326 O O . LYS C 1 317 ? 13.541 100.721 6.501 1.00 61.85 314 LYS C O 1
ATOM 7332 N N . LEU C 1 318 ? 14.521 98.744 6.918 1.00 59.55 315 LEU C N 1
ATOM 7333 C CA . LEU C 1 318 ? 15.176 99.173 8.149 1.00 58.65 315 LEU C CA 1
ATOM 7334 C C . LEU C 1 318 ? 16.465 99.962 7.939 1.00 61.91 315 LEU C C 1
ATOM 7335 O O . LEU C 1 318 ? 16.987 100.523 8.887 1.00 67.41 315 LEU C O 1
ATOM 7340 N N . SER C 1 319 ? 16.992 99.997 6.717 1.00 66.90 316 SER C N 1
ATOM 7341 C CA . SER C 1 319 ? 18.303 100.628 6.481 1.00 74.14 316 SER C CA 1
ATOM 7342 C C . SER C 1 319 ? 18.259 102.157 6.453 1.00 79.12 316 SER C C 1
ATOM 7343 O O . SER C 1 319 ? 17.459 102.745 5.718 1.00 84.67 316 SER C O 1
ATOM 7346 N N . PRO C 1 320 ? 19.120 102.798 7.264 1.00 79.35 317 PRO C N 1
ATOM 7347 C CA . PRO C 1 320 ? 19.252 104.261 7.352 1.00 82.90 317 PRO C CA 1
ATOM 7348 C C . PRO C 1 320 ? 19.534 104.918 5.999 1.00 86.64 317 PRO C C 1
ATOM 7349 O O . PRO C 1 320 ? 20.456 104.496 5.296 1.00 87.63 317 PRO C O 1
ATOM 7353 N N . SER D 1 1 ? -26.003 54.106 31.371 1.00 82.92 -2 SER D N 1
ATOM 7354 C CA . SER D 1 1 ? -26.287 54.225 29.945 1.00 89.82 -2 SER D CA 1
ATOM 7355 C C . SER D 1 1 ? -27.348 55.289 29.653 1.00 90.13 -2 SER D C 1
ATOM 7356 O O . SER D 1 1 ? -27.516 55.700 28.508 1.00 91.05 -2 SER D O 1
ATOM 7359 N N . ASN D 1 2 ? -28.070 55.721 30.684 1.00 88.38 -1 ASN D N 1
ATOM 7360 C CA . ASN D 1 2 ? -28.871 56.939 30.588 1.00 89.74 -1 ASN D CA 1
ATOM 7361 C C . ASN D 1 2 ? -28.092 58.119 31.159 1.00 95.23 -1 ASN D C 1
ATOM 7362 O O . ASN D 1 2 ? -28.415 59.281 30.904 1.00 92.63 -1 ASN D O 1
ATOM 7367 N N . ALA D 1 3 ? -27.059 57.808 31.936 1.00 101.45 0 ALA D N 1
ATOM 7368 C CA . ALA D 1 3 ? -26.156 58.827 32.447 1.00 105.98 0 ALA D CA 1
ATOM 7369 C C . ALA D 1 3 ? -25.460 59.498 31.271 1.00 104.85 0 ALA D C 1
ATOM 7370 O O . ALA D 1 3 ? -25.240 60.706 31.273 1.00 105.81 0 ALA D O 1
ATOM 7380 N N . ASP D 1 5 ? -26.672 59.076 28.047 1.00 90.24 2 ASP D N 1
ATOM 7381 C CA . ASP D 1 5 ? -27.701 59.391 27.063 1.00 84.07 2 ASP D CA 1
ATOM 7382 C C . ASP D 1 5 ? -28.377 60.724 27.340 1.00 81.03 2 ASP D C 1
ATOM 7383 O O . ASP D 1 5 ? -29.058 61.265 26.473 1.00 82.15 2 ASP D O 1
ATOM 7388 N N . LYS D 1 6 ? -28.178 61.264 28.540 1.00 78.44 3 LYS D N 1
ATOM 7389 C CA . LYS D 1 6 ? -28.692 62.593 28.846 1.00 76.62 3 LYS D CA 1
ATOM 7390 C C . LYS D 1 6 ? -27.895 63.650 28.084 1.00 74.21 3 LYS D C 1
ATOM 7391 O O . LYS D 1 6 ? -28.310 64.810 28.007 1.00 75.43 3 LYS D O 1
ATOM 7397 N N . TYR D 1 7 ? -26.749 63.240 27.532 1.00 66.47 4 TYR D N 1
ATOM 7398 C CA . TYR D 1 7 ? -25.991 64.061 26.590 1.00 59.22 4 TYR D CA 1
ATOM 7399 C C . TYR D 1 7 ? -26.353 63.617 25.182 1.00 52.00 4 TYR D C 1
ATOM 7400 O O . TYR D 1 7 ? -25.741 62.693 24.630 1.00 46.06 4 TYR D O 1
ATOM 7409 N N . PRO D 1 8 ? -27.345 64.293 24.589 1.00 49.29 5 PRO D N 1
ATOM 7410 C CA . PRO D 1 8 ? -27.874 63.903 23.284 1.00 56.60 5 PRO D CA 1
ATOM 7411 C C . PRO D 1 8 ? -26.779 63.995 22.225 1.00 51.89 5 PRO D C 1
ATOM 7412 O O . PRO D 1 8 ? -26.736 63.160 21.328 1.00 48.72 5 PRO D O 1
ATOM 7416 N N . PHE D 1 9 ? -25.896 64.985 22.357 1.00 56.06 6 PHE D N 1
ATOM 7417 C CA . PHE D 1 9 ? -24.875 65.254 21.340 1.00 55.11 6 PHE D CA 1
ATOM 7418 C C . PHE D 1 9 ? -23.515 64.608 21.635 1.00 57.74 6 PHE D C 1
ATOM 7419 O O . PHE D 1 9 ? -22.497 65.008 21.080 1.00 60.32 6 PHE D O 1
ATOM 7427 N N . LEU D 1 10 ? -23.505 63.597 22.494 1.00 57.09 7 LEU D N 1
ATOM 7428 C CA . LEU D 1 10 ? -22.270 62.893 22.811 1.00 55.23 7 LEU D CA 1
ATOM 7429 C C . LEU D 1 10 ? -22.381 61.489 22.261 1.00 56.95 7 LEU D C 1
ATOM 7430 O O . LEU D 1 10 ? -23.330 60.758 22.569 1.00 62.82 7 LEU D O 1
ATOM 7435 N N . ARG D 1 11 ? -21.415 61.123 21.428 1.00 50.93 8 ARG D N 1
ATOM 7436 C CA . ARG D 1 11 ? -21.436 59.850 20.723 1.00 56.17 8 ARG D CA 1
ATOM 7437 C C . ARG D 1 11 ? -20.138 59.113 20.999 1.00 54.56 8 ARG D C 1
ATOM 7438 O O . ARG D 1 11 ? -19.182 59.710 21.479 1.00 57.81 8 ARG D O 1
ATOM 7446 N N . GLU D 1 12 ? -20.082 57.823 20.693 1.00 49.35 9 GLU D N 1
ATOM 7447 C CA . GLU D 1 12 ? -18.857 57.098 20.959 1.00 56.29 9 GLU D CA 1
ATOM 7448 C C . GLU D 1 12 ? -17.762 57.492 19.950 1.00 61.94 9 GLU D C 1
ATOM 7449 O O . GLU D 1 12 ? -18.053 57.939 18.834 1.00 60.02 9 GLU D O 1
ATOM 7455 N N . ALA D 1 13 ? -16.507 57.338 20.358 1.00 57.52 10 ALA D N 1
ATOM 7456 C CA . ALA D 1 13 ? -15.393 57.860 19.586 1.00 55.30 10 ALA D CA 1
ATOM 7457 C C . ALA D 1 13 ? -15.312 57.174 18.233 1.00 54.11 10 ALA D C 1
ATOM 7458 O O . ALA D 1 13 ? -15.420 55.948 18.141 1.00 56.40 10 ALA D O 1
ATOM 7460 N N . GLY D 1 14 ? -15.134 57.970 17.185 1.00 43.06 11 GLY D N 1
ATOM 7461 C CA . GLY D 1 14 ? -14.965 57.431 15.848 1.00 45.88 11 GLY D CA 1
ATOM 7462 C C . GLY D 1 14 ? -16.269 57.308 15.068 1.00 49.04 11 GLY D C 1
ATOM 7463 O O . GLY D 1 14 ? -16.277 56.857 13.922 1.00 53.06 11 GLY D O 1
ATOM 7464 N N . SER D 1 15 ? -17.376 57.706 15.676 1.00 44.80 12 SER D N 1
ATOM 7465 C CA . SER D 1 15 ? -18.660 57.631 14.976 1.00 52.26 12 SER D CA 1
ATOM 7466 C C . SER D 1 15 ? -18.612 58.390 13.650 1.00 55.75 12 SER D C 1
ATOM 7467 O O . SER D 1 15 ? -17.885 59.378 13.507 1.00 54.84 12 SER D O 1
ATOM 7470 N N . SER D 1 16 ? -19.368 57.904 12.672 1.00 56.66 13 SER D N 1
ATOM 7471 C CA . SER D 1 16 ? -19.469 58.583 11.388 1.00 58.79 13 SER D CA 1
ATOM 7472 C C . SER D 1 16 ? -20.901 59.050 11.138 1.00 57.98 13 SER D C 1
ATOM 7473 O O . SER D 1 16 ? -21.800 58.841 11.969 1.00 57.61 13 SER D O 1
ATOM 7476 N N . PHE D 1 17 ? -21.108 59.692 9.997 1.00 58.22 14 PHE D N 1
ATOM 7477 C CA . PHE D 1 17 ? -22.435 60.164 9.638 1.00 57.42 14 PHE D CA 1
ATOM 7478 C C . PHE D 1 17 ? -23.434 59.019 9.713 1.00 50.61 14 PHE D C 1
ATOM 7479 O O . PHE D 1 17 ? -23.262 57.980 9.080 1.00 55.36 14 PHE D O 1
ATOM 7487 N N . LYS D 1 18 ? -24.467 59.217 10.509 1.00 45.34 15 LYS D N 1
ATOM 7488 C CA . LYS D 1 18 ? -25.528 58.232 10.631 1.00 51.36 15 LYS D CA 1
ATOM 7489 C C . LYS D 1 18 ? -26.729 58.660 9.783 1.00 54.58 15 LYS D C 1
ATOM 7490 O O . LYS D 1 18 ? -27.251 59.768 9.950 1.00 60.15 15 LYS D O 1
ATOM 7496 N N . ASP D 1 19 ? -27.140 57.788 8.861 1.00 47.64 16 ASP D N 1
ATOM 7497 C CA . ASP D 1 19 ? -28.366 57.985 8.079 1.00 45.75 16 ASP D CA 1
ATOM 7498 C C . ASP D 1 19 ? -29.375 56.873 8.415 1.00 47.04 16 ASP D C 1
ATOM 7499 O O . ASP D 1 19 ? -29.120 55.689 8.193 1.00 41.03 16 ASP D O 1
ATOM 7504 N N . ARG D 1 20 ? -30.525 57.272 8.947 1.00 52.05 17 ARG D N 1
ATOM 7505 C CA . ARG D 1 20 ? -31.512 56.328 9.447 1.00 58.66 17 ARG D CA 1
ATOM 7506 C C . ARG D 1 20 ? -32.135 55.485 8.336 1.00 55.91 17 ARG D C 1
ATOM 7507 O O . ARG D 1 20 ? -32.725 54.438 8.598 1.00 61.10 17 ARG D O 1
ATOM 7515 N N . ASP D 1 21 ? -32.026 55.956 7.098 1.00 45.28 18 ASP D N 1
ATOM 7516 C CA . ASP D 1 21 ? -32.654 55.280 5.970 1.00 45.54 18 ASP D CA 1
ATOM 7517 C C . ASP D 1 21 ? -31.654 54.351 5.282 1.00 50.41 18 ASP D C 1
ATOM 7518 O O . ASP D 1 21 ? -31.962 53.689 4.286 1.00 56.14 18 ASP D O 1
ATOM 7523 N N . VAL D 1 22 ? -30.449 54.306 5.826 1.00 41.91 19 VAL D N 1
ATOM 7524 C CA . VAL D 1 22 ? -29.389 53.497 5.237 1.00 50.86 19 VAL D CA 1
ATOM 7525 C C . VAL D 1 22 ? -29.068 52.290 6.100 1.00 46.80 19 VAL D C 1
ATOM 7526 O O . VAL D 1 22 ? -29.082 52.368 7.333 1.00 44.92 19 VAL D O 1
ATOM 7530 N N . THR D 1 23 ? -28.803 51.169 5.444 1.00 42.93 20 THR D N 1
ATOM 7531 C CA . THR D 1 23 ? -28.249 50.016 6.132 1.00 46.28 20 THR D CA 1
ATOM 7532 C C . THR D 1 23 ? -26.944 49.628 5.469 1.00 46.61 20 THR D C 1
ATOM 7533 O O . THR D 1 23 ? -26.947 49.124 4.346 1.00 46.81 20 THR D O 1
ATOM 7537 N N . LYS D 1 24 ? -25.842 49.860 6.179 1.00 37.84 21 LYS D N 1
ATOM 7538 C CA . LYS D 1 24 ? -24.510 49.519 5.705 1.00 41.85 21 LYS D CA 1
ATOM 7539 C C . LYS D 1 24 ? -24.050 48.268 6.425 1.00 41.15 21 LYS D C 1
ATOM 7540 O O . LYS D 1 24 ? -24.658 47.876 7.422 1.00 37.62 21 LYS D O 1
ATOM 7554 N N . SER D 1 26 ? -21.737 47.852 8.328 1.00 36.45 23 SER D N 1
ATOM 7555 C CA . SER D 1 26 ? -21.425 48.181 9.717 1.00 36.43 23 SER D CA 1
ATOM 7556 C C . SER D 1 26 ? -22.623 48.005 10.653 1.00 41.42 23 SER D C 1
ATOM 7557 O O . SER D 1 26 ? -22.448 47.809 11.848 1.00 47.82 23 SER D O 1
ATOM 7560 N N . ASP D 1 27 ? -23.833 48.091 10.111 1.00 36.03 24 ASP D N 1
ATOM 7561 C CA . ASP D 1 27 ? -25.035 47.954 10.925 1.00 42.33 24 ASP D CA 1
ATOM 7562 C C . ASP D 1 27 ? -25.354 46.483 11.147 1.00 44.63 24 ASP D C 1
ATOM 7563 O O . ASP D 1 27 ? -26.201 46.154 11.966 1.00 49.55 24 ASP D O 1
ATOM 7568 N N . LEU D 1 28 ? -24.671 45.600 10.421 1.00 40.79 25 LEU D N 1
ATOM 7569 C CA . LEU D 1 28 ? -25.028 44.173 10.426 1.00 41.13 25 LEU D CA 1
ATOM 7570 C C . LEU D 1 28 ? -23.916 43.249 10.918 1.00 44.97 25 LEU D C 1
ATOM 7571 O O . LEU D 1 28 ? -24.121 42.055 11.079 1.00 48.47 25 LEU D O 1
ATOM 7576 N N . ILE D 1 29 ? -22.735 43.807 11.139 1.00 46.25 26 ILE D N 1
ATOM 7577 C CA . ILE D 1 29 ? -21.587 43.028 11.572 1.00 50.00 26 ILE D CA 1
ATOM 7578 C C . ILE D 1 29 ? -21.418 43.194 13.070 1.00 52.31 26 ILE D C 1
ATOM 7579 O O . ILE D 1 29 ? -21.309 44.312 13.566 1.00 55.89 26 ILE D O 1
ATOM 7584 N N . ALA D 1 30 ? -21.413 42.079 13.788 1.00 44.53 27 ALA D N 1
ATOM 7585 C CA . ALA D 1 30 ? -21.208 42.110 15.226 1.00 46.02 27 ALA D CA 1
ATOM 7586 C C . ALA D 1 30 ? -19.949 41.344 15.622 1.00 47.67 27 ALA D C 1
ATOM 7587 O O . ALA D 1 30 ? -19.644 40.290 15.068 1.00 49.01 27 ALA D O 1
ATOM 7589 N N . THR D 1 31 ? -19.218 41.884 16.584 1.00 43.82 28 THR D N 1
ATOM 7590 C CA . THR D 1 31 ? -18.148 41.136 17.192 1.00 48.99 28 THR D CA 1
ATOM 7591 C C . THR D 1 31 ? -18.727 39.807 17.672 1.00 50.97 28 THR D C 1
ATOM 7592 O O . THR D 1 31 ? -19.816 39.756 18.216 1.00 46.41 28 THR D O 1
ATOM 7596 N N . TRP D 1 32 ? -18.004 38.725 17.444 1.00 53.83 29 TRP D N 1
ATOM 7597 C CA . TRP D 1 32 ? -18.489 37.420 17.831 1.00 53.53 29 TRP D CA 1
ATOM 7598 C C . TRP D 1 32 ? -18.217 37.227 19.294 1.00 58.73 29 TRP D C 1
ATOM 7599 O O . TRP D 1 32 ? -17.086 37.384 19.734 1.00 64.50 29 TRP D O 1
ATOM 7610 N N . ASP D 1 33 ? -19.260 36.934 20.052 1.00 60.65 30 ASP D N 1
ATOM 7611 C CA . ASP D 1 33 ? -19.085 36.288 21.338 1.00 75.65 30 ASP D CA 1
ATOM 7612 C C . ASP D 1 33 ? -19.307 34.812 21.016 1.00 85.39 30 ASP D C 1
ATOM 7613 O O . ASP D 1 33 ? -19.619 34.483 19.877 1.00 95.12 30 ASP D O 1
ATOM 7618 N N . GLY D 1 34 ? -19.153 33.920 21.983 1.00 81.83 31 GLY D N 1
ATOM 7619 C CA . GLY D 1 34 ? -19.136 32.497 21.678 1.00 81.56 31 GLY D CA 1
ATOM 7620 C C . GLY D 1 34 ? -20.305 31.894 20.907 1.00 79.67 31 GLY D C 1
ATOM 7621 O O . GLY D 1 34 ? -20.237 30.735 20.491 1.00 82.69 31 GLY D O 1
ATOM 7622 N N . GLN D 1 35 ? -21.368 32.669 20.703 1.00 74.93 32 GLN D N 1
ATOM 7623 C CA . GLN D 1 35 ? -22.641 32.131 20.200 1.00 72.16 32 GLN D CA 1
ATOM 7624 C C . GLN D 1 35 ? -22.556 31.317 18.902 1.00 69.72 32 GLN D C 1
ATOM 7625 O O . GLN D 1 35 ? -21.567 31.386 18.173 1.00 67.87 32 GLN D O 1
ATOM 7631 N N . ASP D 1 36 ? -23.610 30.554 18.626 1.00 67.44 33 ASP D N 1
ATOM 7632 C CA . ASP D 1 36 ? -23.623 29.593 17.521 1.00 71.71 33 ASP D CA 1
ATOM 7633 C C . ASP D 1 36 ? -23.592 30.225 16.134 1.00 71.19 33 ASP D C 1
ATOM 7634 O O . ASP D 1 36 ? -24.446 31.041 15.787 1.00 67.80 33 ASP D O 1
ATOM 7639 N N . ILE D 1 37 ? -22.609 29.820 15.339 1.00 70.14 34 ILE D N 1
ATOM 7640 C CA . ILE D 1 37 ? -22.413 30.395 14.017 1.00 61.96 34 ILE D CA 1
ATOM 7641 C C . ILE D 1 37 ? -23.224 29.655 12.973 1.00 62.14 34 ILE D C 1
ATOM 7642 O O . ILE D 1 37 ? -23.037 28.465 12.744 1.00 61.73 34 ILE D O 1
ATOM 7647 N N . LYS D 1 38 ? -24.133 30.380 12.342 1.00 63.41 35 LYS D N 1
ATOM 7648 C CA . LYS D 1 38 ? -24.940 29.827 11.276 1.00 62.34 35 LYS D CA 1
ATOM 7649 C C . LYS D 1 38 ? -24.639 30.637 10.027 1.00 61.03 35 LYS D C 1
ATOM 7650 O O . LYS D 1 38 ? -24.901 31.838 9.978 1.00 58.90 35 LYS D O 1
ATOM 7656 N N . GLY D 1 39 ? -24.051 29.980 9.036 1.00 57.39 36 GLY D N 1
ATOM 7657 C CA . GLY D 1 39 ? -23.733 30.611 7.773 1.00 51.98 36 GLY D CA 1
ATOM 7658 C C . GLY D 1 39 ? -22.420 31.368 7.747 1.00 45.41 36 GLY D C 1
ATOM 7659 O O . GLY D 1 39 ? -21.490 31.067 8.488 1.00 49.13 36 GLY D O 1
ATOM 7660 N N . PRO D 1 40 ? -22.341 32.373 6.884 1.00 44.76 37 PRO D N 1
ATOM 7661 C CA . PRO D 1 40 ? -21.124 33.176 6.700 1.00 41.93 37 PRO D CA 1
ATOM 7662 C C . PRO D 1 40 ? -20.725 33.906 7.974 1.00 44.86 37 PRO D C 1
ATOM 7663 O O . PRO D 1 40 ? -21.585 34.396 8.714 1.00 47.98 37 PRO D O 1
ATOM 7667 N N . ALA D 1 41 ? -19.423 33.954 8.230 1.00 39.35 38 ALA D N 1
ATOM 7668 C CA . ALA D 1 41 ? -18.874 34.756 9.316 1.00 38.99 38 ALA D CA 1
ATOM 7669 C C . ALA D 1 41 ? -17.429 35.100 8.967 1.00 38.50 38 ALA D C 1
ATOM 7670 O O . ALA D 1 41 ? -16.693 34.245 8.455 1.00 41.73 38 ALA D O 1
ATOM 7672 N N . LEU D 1 42 ? -17.039 36.348 9.225 1.00 36.69 39 LEU D N 1
ATOM 7673 C CA . LEU D 1 42 ? -15.692 36.846 8.888 1.00 38.42 39 LEU D CA 1
ATOM 7674 C C . LEU D 1 42 ? -14.609 36.399 9.860 1.00 38.59 39 LEU D C 1
ATOM 7675 O O . LEU D 1 42 ? -14.833 36.348 11.077 1.00 39.92 39 LEU D O 1
ATOM 7680 N N . ILE D 1 43 ? -13.431 36.097 9.317 1.00 37.66 40 ILE D N 1
ATOM 7681 C CA . ILE D 1 43 ? -12.247 35.834 10.134 1.00 39.68 40 ILE D CA 1
ATOM 7682 C C . ILE D 1 43 ? -10.985 36.387 9.451 1.00 41.91 40 ILE D C 1
ATOM 7683 O O . ILE D 1 43 ? -10.784 36.200 8.252 1.00 40.14 40 ILE D O 1
ATOM 7688 N N . GLY D 1 44 ? -10.158 37.097 10.216 1.00 41.61 41 GLY D N 1
ATOM 7689 C CA . GLY D 1 44 ? -8.927 37.684 9.696 1.00 39.89 41 GLY D CA 1
ATOM 7690 C C . GLY D 1 44 ? -7.707 36.807 9.937 1.00 42.93 41 GLY D C 1
ATOM 7691 O O . GLY D 1 44 ? -7.613 36.111 10.963 1.00 43.37 41 GLY D O 1
ATOM 7692 N N . VAL D 1 45 ? -6.785 36.819 8.980 1.00 42.52 42 VAL D N 1
ATOM 7693 C CA . VAL D 1 45 ? -5.524 36.070 9.080 1.00 37.42 42 VAL D CA 1
ATOM 7694 C C . VAL D 1 45 ? -4.388 36.985 8.615 1.00 39.59 42 VAL D C 1
ATOM 7695 O O . VAL D 1 45 ? -3.970 36.922 7.461 1.00 41.43 42 VAL D O 1
ATOM 7699 N N . PRO D 1 46 ? -3.909 37.859 9.509 1.00 34.51 43 PRO D N 1
ATOM 7700 C CA . PRO D 1 46 ? -2.944 38.908 9.176 1.00 35.91 43 PRO D CA 1
ATOM 7701 C C . PRO D 1 46 ? -1.498 38.404 9.087 1.00 38.22 43 PRO D C 1
ATOM 7702 O O . PRO D 1 46 ? -0.643 38.927 9.799 1.00 40.48 43 PRO D O 1
ATOM 7706 N N . LEU D 1 47 ? -1.236 37.413 8.241 1.00 39.68 44 LEU D N 1
ATOM 7707 C CA . LEU D 1 47 ? 0.119 36.902 8.039 1.00 46.16 44 LEU D CA 1
ATOM 7708 C C . LEU D 1 47 ? 0.693 37.440 6.735 1.00 46.25 44 LEU D C 1
ATOM 7709 O O . LEU D 1 47 ? 0.078 37.309 5.675 1.00 40.87 44 LEU D O 1
ATOM 7714 N N . SER D 1 48 ? 1.874 38.041 6.805 1.00 47.25 45 SER D N 1
ATOM 7715 C CA . SER D 1 48 ? 2.515 38.519 5.595 1.00 47.05 45 SER D CA 1
ATOM 7716 C C . SER D 1 48 ? 4.030 38.380 5.628 1.00 44.87 45 SER D C 1
ATOM 7717 O O . SER D 1 48 ? 4.707 38.770 4.677 1.00 41.52 45 SER D O 1
ATOM 7720 N N . LYS D 1 49 ? 4.570 37.830 6.708 1.00 47.64 46 LYS D N 1
ATOM 7721 C CA . LYS D 1 49 ? 6.025 37.702 6.810 1.00 57.11 46 LYS D CA 1
ATOM 7722 C C . LYS D 1 49 ? 6.560 36.504 6.029 1.00 62.54 46 LYS D C 1
ATOM 7723 O O . LYS D 1 49 ? 7.768 36.377 5.825 1.00 63.52 46 LYS D O 1
ATOM 7729 N N . SER D 1 50 ? 5.652 35.644 5.578 1.00 62.10 47 SER D N 1
ATOM 7730 C CA . SER D 1 50 ? 6.013 34.490 4.751 1.00 67.51 47 SER D CA 1
ATOM 7731 C C . SER D 1 50 ? 6.262 34.905 3.305 1.00 63.37 47 SER D C 1
ATOM 7732 O O . SER D 1 50 ? 6.882 34.171 2.528 1.00 63.08 47 SER D O 1
ATOM 7735 N N . SER D 1 51 ? 5.789 36.100 2.963 1.00 62.06 48 SER D N 1
ATOM 7736 C CA . SER D 1 51 ? 5.966 36.643 1.621 1.00 61.21 48 SER D CA 1
ATOM 7737 C C . SER D 1 51 ? 7.431 36.704 1.194 1.00 57.43 48 SER D C 1
ATOM 7738 O O . SER D 1 51 ? 8.301 37.173 1.934 1.00 58.21 48 SER D O 1
ATOM 7741 N N . ILE D 1 52 ? 7.682 36.200 -0.008 1.00 62.96 49 ILE D N 1
ATOM 7742 C CA . ILE D 1 52 ? 8.945 36.395 -0.698 1.00 72.90 49 ILE D CA 1
ATOM 7743 C C . ILE D 1 52 ? 9.231 37.900 -0.736 1.00 78.19 49 ILE D C 1
ATOM 7744 O O . ILE D 1 52 ? 10.212 38.374 -0.157 1.00 79.46 49 ILE D O 1
ATOM 7749 N N . SER D 1 53 ? 8.343 38.644 -1.394 1.00 79.20 50 SER D N 1
ATOM 7750 C CA . SER D 1 53 ? 8.397 40.104 -1.424 1.00 77.60 50 SER D CA 1
ATOM 7751 C C . SER D 1 53 ? 8.280 40.681 -0.021 1.00 73.69 50 SER D C 1
ATOM 7752 O O . SER D 1 53 ? 7.844 39.999 0.910 1.00 79.76 50 SER D O 1
ATOM 7755 N N . HIS D 1 54 ? 8.663 41.943 0.127 1.00 58.19 51 HIS D N 1
ATOM 7756 C CA . HIS D 1 54 ? 8.281 42.712 1.302 1.00 47.87 51 HIS D CA 1
ATOM 7757 C C . HIS D 1 54 ? 6.770 43.013 1.219 1.00 50.68 51 HIS D C 1
ATOM 7758 O O . HIS D 1 54 ? 6.310 43.610 0.234 1.00 43.34 51 HIS D O 1
ATOM 7765 N N . SER D 1 55 ? 6.005 42.606 2.238 1.00 52.79 52 SER D N 1
ATOM 7766 C CA . SER D 1 55 ? 4.534 42.676 2.185 1.00 47.11 52 SER D CA 1
ATOM 7767 C C . SER D 1 55 ? 3.851 43.308 3.409 1.00 39.91 52 SER D C 1
ATOM 7768 O O . SER D 1 55 ? 4.170 42.983 4.542 1.00 40.96 52 SER D O 1
ATOM 7771 N N . GLY D 1 56 ? 2.890 44.196 3.159 1.00 38.00 53 GLY D N 1
ATOM 7772 C CA . GLY D 1 56 ? 2.025 44.724 4.200 1.00 34.85 53 GLY D CA 1
ATOM 7773 C C . GLY D 1 56 ? 0.654 44.050 4.232 1.00 33.32 53 GLY D C 1
ATOM 7774 O O . GLY D 1 56 ? -0.332 44.617 4.734 1.00 29.97 53 GLY D O 1
ATOM 7775 N N . ALA D 1 57 ? 0.579 42.832 3.707 1.00 29.05 54 ALA D N 1
ATOM 7776 C CA . ALA D 1 57 ? -0.705 42.108 3.671 1.00 29.00 54 ALA D CA 1
ATOM 7777 C C . ALA D 1 57 ? -1.261 41.836 5.064 1.00 33.92 54 ALA D C 1
ATOM 7778 O O . ALA D 1 57 ? -2.446 41.575 5.221 1.00 28.75 54 ALA D O 1
ATOM 7780 N N . SER D 1 58 ? -0.414 41.884 6.085 1.00 35.53 55 SER D N 1
ATOM 7781 C CA . SER D 1 58 ? -0.936 41.730 7.437 1.00 40.34 55 SER D CA 1
ATOM 7782 C C . SER D 1 58 ? -1.929 42.866 7.791 1.00 33.58 55 SER D C 1
ATOM 7783 O O . SER D 1 58 ? -2.678 42.748 8.743 1.00 28.73 55 SER D O 1
ATOM 7786 N N . PHE D 1 59 ? -1.937 43.960 7.029 1.00 31.19 56 PHE D N 1
ATOM 7787 C CA . PHE D 1 59 ? -2.860 45.069 7.316 1.00 32.42 56 PHE D CA 1
ATOM 7788 C C . PHE D 1 59 ? -4.188 44.962 6.558 1.00 30.23 56 PHE D C 1
ATOM 7789 O O . PHE D 1 59 ? -5.139 45.695 6.843 1.00 31.36 56 PHE D O 1
ATOM 7797 N N . ALA D 1 60 ? -4.235 44.071 5.574 1.00 30.05 57 ALA D N 1
ATOM 7798 C CA . ALA D 1 60 ? -5.400 43.927 4.706 1.00 26.93 57 ALA D CA 1
ATOM 7799 C C . ALA D 1 60 ? -6.689 43.574 5.456 1.00 29.16 57 ALA D C 1
ATOM 7800 O O . ALA D 1 60 ? -7.755 44.072 5.107 1.00 37.96 57 ALA D O 1
ATOM 7802 N N . PRO D 1 61 ? -6.616 42.683 6.459 1.00 23.34 58 PRO D N 1
ATOM 7803 C CA . PRO D 1 61 ? -7.908 42.368 7.092 1.00 28.71 58 PRO D CA 1
ATOM 7804 C C . PRO D 1 61 ? -8.550 43.621 7.698 1.00 33.40 58 PRO D C 1
ATOM 7805 O O . PRO D 1 61 ? -9.758 43.812 7.583 1.00 32.37 58 PRO D O 1
ATOM 7809 N N . GLY D 1 62 ? -7.737 44.487 8.299 1.00 39.24 59 GLY D N 1
ATOM 7810 C CA . GLY D 1 62 ? -8.236 45.746 8.818 1.00 28.18 59 GLY D CA 1
ATOM 7811 C C . GLY D 1 62 ? -8.838 46.650 7.736 1.00 31.28 59 GLY D C 1
ATOM 7812 O O . GLY D 1 62 ? -9.916 47.212 7.933 1.00 30.94 59 GLY D O 1
ATOM 7813 N N . THR D 1 63 ? -8.160 46.781 6.592 1.00 28.97 60 THR D N 1
ATOM 7814 C CA . THR D 1 63 ? -8.622 47.689 5.545 1.00 28.75 60 THR D CA 1
ATOM 7815 C C . THR D 1 63 ? -9.765 47.109 4.741 1.00 32.57 60 THR D C 1
ATOM 7816 O O . THR D 1 63 ? -10.650 47.844 4.334 1.00 29.98 60 THR D O 1
ATOM 7820 N N . ILE D 1 64 ? -9.755 45.800 4.512 1.00 30.92 61 ILE D N 1
ATOM 7821 C CA . ILE D 1 64 ? -10.904 45.178 3.857 1.00 27.57 61 ILE D CA 1
ATOM 7822 C C . ILE D 1 64 ? -12.140 45.284 4.758 1.00 31.07 61 ILE D C 1
ATOM 7823 O O . ILE D 1 64 ? -13.242 45.504 4.273 1.00 33.24 61 ILE D O 1
ATOM 7828 N N . ARG D 1 65 ? -11.966 45.135 6.066 1.00 24.58 62 ARG D N 1
ATOM 7829 C CA . ARG D 1 65 ? -13.134 45.256 6.972 1.00 27.48 62 ARG D CA 1
ATOM 7830 C C . ARG D 1 65 ? -13.683 46.665 6.890 1.00 26.42 62 ARG D C 1
ATOM 7831 O O . ARG D 1 65 ? -14.880 46.869 6.855 1.00 33.60 62 ARG D O 1
ATOM 7839 N N . GLN D 1 66 ? -12.787 47.643 6.829 1.00 33.48 63 GLN D N 1
ATOM 7840 C CA . GLN D 1 66 ? -13.201 49.022 6.822 1.00 30.73 63 GLN D CA 1
ATOM 7841 C C . GLN D 1 66 ? -13.975 49.319 5.543 1.00 35.40 63 GLN D C 1
ATOM 7842 O O . GLN D 1 66 ? -15.013 49.983 5.591 1.00 37.81 63 GLN D O 1
ATOM 7848 N N . ALA D 1 67 ? -13.482 48.827 4.403 1.00 31.20 64 ALA D N 1
ATOM 7849 C CA . ALA D 1 67 ? -14.162 49.036 3.123 1.00 30.91 64 ALA D CA 1
ATOM 7850 C C . ALA D 1 67 ? -15.521 48.341 3.147 1.00 31.63 64 ALA D C 1
ATOM 7851 O O . ALA D 1 67 ? -16.521 48.881 2.662 1.00 31.00 64 ALA D O 1
ATOM 7853 N N . LEU D 1 68 ? -15.550 47.144 3.719 1.00 31.54 65 LEU D N 1
ATOM 7854 C CA . LEU D 1 68 ? -16.787 46.375 3.781 1.00 34.05 65 LEU D CA 1
ATOM 7855 C C . LEU D 1 68 ? -17.809 47.102 4.664 1.00 29.17 65 LEU D C 1
ATOM 7856 O O . LEU D 1 68 ? -18.912 47.370 4.231 1.00 31.89 65 LEU D O 1
ATOM 7861 N N . LYS D 1 69 ? -17.410 47.478 5.875 1.00 33.42 66 LYS D N 1
ATOM 7862 C CA . LYS D 1 69 ? -18.343 48.107 6.814 1.00 36.29 66 LYS D CA 1
ATOM 7863 C C . LYS D 1 69 ? -18.933 49.388 6.248 1.00 38.62 66 LYS D C 1
ATOM 7864 O O . LYS D 1 69 ? -20.029 49.801 6.637 1.00 35.24 66 LYS D O 1
ATOM 7870 N N . HIS D 1 70 ? -18.216 50.027 5.334 1.00 37.22 67 HIS D N 1
ATOM 7871 C CA . HIS D 1 70 ? -18.705 51.281 4.803 1.00 35.27 67 HIS D CA 1
ATOM 7872 C C . HIS D 1 70 ? -19.552 51.130 3.551 1.00 35.36 67 HIS D C 1
ATOM 7873 O O . HIS D 1 70 ? -20.098 52.107 3.064 1.00 37.65 67 HIS D O 1
ATOM 7880 N N . SER D 1 71 ? -19.698 49.903 3.065 1.00 32.87 68 SER D N 1
ATOM 7881 C CA . SER D 1 71 ? -20.551 49.635 1.908 1.00 28.94 68 SER D CA 1
ATOM 7882 C C . SER D 1 71 ? -21.992 49.425 2.350 1.00 34.39 68 SER D C 1
ATOM 7883 O O . SER D 1 71 ? -22.248 48.931 3.455 1.00 37.07 68 SER D O 1
ATOM 7886 N N . SER D 1 72 ? -22.923 49.809 1.486 1.00 29.45 69 SER D N 1
ATOM 7887 C CA . SER D 1 72 ? -24.310 49.434 1.653 1.00 42.87 69 SER D CA 1
ATOM 7888 C C . SER D 1 72 ? -24.422 47.920 1.603 1.00 41.90 69 SER D C 1
ATOM 7889 O O . SER D 1 72 ? -23.771 47.269 0.786 1.00 37.11 69 SER D O 1
ATOM 7892 N N . ALA D 1 73 ? -25.263 47.382 2.479 1.00 36.19 70 ALA D N 1
ATOM 7893 C CA . ALA D 1 73 ? -25.635 45.967 2.477 1.00 40.90 70 ALA D CA 1
ATOM 7894 C C . ALA D 1 73 ? -26.728 45.644 1.456 1.00 44.68 70 ALA D C 1
ATOM 7895 O O . ALA D 1 73 ? -27.091 44.477 1.261 1.00 42.43 70 ALA D O 1
ATOM 7897 N N . TYR D 1 74 ? -27.272 46.670 0.812 1.00 42.99 71 TYR D N 1
ATOM 7898 C CA . TYR D 1 74 ? -28.437 46.460 -0.046 1.00 40.62 71 TYR D CA 1
ATOM 7899 C C . TYR D 1 74 ? -28.065 46.114 -1.487 1.00 42.81 71 TYR D C 1
ATOM 7900 O O . TYR D 1 74 ? -27.271 46.815 -2.126 1.00 43.82 71 TYR D O 1
ATOM 7909 N N . SER D 1 75 ? -28.632 45.018 -1.979 1.00 40.89 72 SER D N 1
ATOM 7910 C CA . SER D 1 75 ? -28.527 44.635 -3.385 1.00 40.01 72 SER D CA 1
ATOM 7911 C C . SER D 1 75 ? -29.807 45.001 -4.130 1.00 45.42 72 SER D C 1
ATOM 7912 O O . SER D 1 75 ? -30.904 44.611 -3.731 1.00 50.39 72 SER D O 1
ATOM 7915 N N . ALA D 1 76 ? -29.665 45.746 -5.216 1.00 44.54 73 ALA D N 1
ATOM 7916 C CA . ALA D 1 76 ? -30.817 46.157 -5.999 1.00 48.01 73 ALA D CA 1
ATOM 7917 C C . ALA D 1 76 ? -31.282 44.984 -6.844 1.00 52.09 73 ALA D C 1
ATOM 7918 O O . ALA D 1 76 ? -32.434 44.937 -7.267 1.00 48.71 73 ALA D O 1
ATOM 7920 N N . GLU D 1 77 ? -30.382 44.034 -7.078 1.00 50.84 74 GLU D N 1
ATOM 7921 C CA . GLU D 1 77 ? -30.710 42.857 -7.878 1.00 55.81 74 GLU D CA 1
ATOM 7922 C C . GLU D 1 77 ? -31.381 41.763 -7.030 1.00 60.86 74 GLU D C 1
ATOM 7923 O O . GLU D 1 77 ? -31.920 40.798 -7.559 1.00 63.57 74 GLU D O 1
ATOM 7929 N N . LEU D 1 78 ? -31.346 41.932 -5.714 1.00 55.35 75 LEU D N 1
ATOM 7930 C CA . LEU D 1 78 ? -31.971 40.998 -4.793 1.00 52.81 75 LEU D CA 1
ATOM 7931 C C . LEU D 1 78 ? -33.210 41.645 -4.206 1.00 57.05 75 LEU D C 1
ATOM 7932 O O . LEU D 1 78 ? -34.099 40.968 -3.705 1.00 54.35 75 LEU D O 1
ATOM 7937 N N . GLY D 1 79 ? -33.261 42.971 -4.259 1.00 54.55 76 GLY D N 1
ATOM 7938 C CA . GLY D 1 79 ? -34.320 43.700 -3.595 1.00 50.17 76 GLY D CA 1
ATOM 7939 C C . GLY D 1 79 ? -34.272 43.482 -2.095 1.00 53.26 76 GLY D C 1
ATOM 7940 O O . GLY D 1 79 ? -35.291 43.575 -1.409 1.00 55.62 76 GLY D O 1
ATOM 7941 N N . GLU D 1 80 ? -33.079 43.190 -1.581 1.00 49.78 77 GLU D N 1
ATOM 7942 C CA . GLU D 1 80 ? -32.902 43.002 -0.151 1.00 54.17 77 GLU D CA 1
ATOM 7943 C C . GLU D 1 80 ? -31.434 43.010 0.260 1.00 49.51 77 GLU D C 1
ATOM 7944 O O . GLU D 1 80 ? -30.531 42.925 -0.579 1.00 50.43 77 GLU D O 1
ATOM 7950 N N . HIS D 1 81 ? -31.199 43.106 1.562 1.00 42.40 78 HIS D N 1
ATOM 7951 C CA . HIS D 1 81 ? -29.844 43.047 2.078 1.00 47.02 78 HIS D CA 1
ATOM 7952 C C . HIS D 1 81 ? -29.227 41.660 1.872 1.00 48.91 78 HIS D C 1
ATOM 7953 O O . HIS D 1 81 ? -29.944 40.648 1.841 1.00 50.43 78 HIS D O 1
ATOM 7960 N N . VAL D 1 82 ? -27.905 41.614 1.711 1.00 42.22 79 VAL D N 1
ATOM 7961 C CA . VAL D 1 82 ? -27.217 40.344 1.464 1.00 38.82 79 VAL D CA 1
ATOM 7962 C C . VAL D 1 82 ? -27.010 39.561 2.746 1.00 37.80 79 VAL D C 1
ATOM 7963 O O . VAL D 1 82 ? -26.712 38.374 2.707 1.00 48.59 79 VAL D O 1
ATOM 7967 N N . VAL D 1 83 ? -27.137 40.239 3.882 1.00 42.62 80 VAL D N 1
ATOM 7968 C CA . VAL D 1 83 ? -27.165 39.566 5.171 1.00 55.02 80 VAL D CA 1
ATOM 7969 C C . VAL D 1 83 ? -28.572 39.712 5.736 1.00 71.08 80 VAL D C 1
ATOM 7970 O O . VAL D 1 83 ? -29.049 40.828 5.957 1.00 75.63 80 VAL D O 1
ATOM 7974 N N . SER D 1 84 ? -29.251 38.592 5.953 1.00 83.03 81 SER D N 1
ATOM 7975 C CA . SER D 1 84 ? -30.623 38.640 6.454 1.00 90.96 81 SER D CA 1
ATOM 7976 C C . SER D 1 84 ? -30.673 38.974 7.943 1.00 91.13 81 SER D C 1
ATOM 7977 O O . SER D 1 84 ? -31.437 39.838 8.366 1.00 91.44 81 SER D O 1
ATOM 7980 N N . GLU D 1 85 ? -29.845 38.297 8.731 1.00 93.28 82 GLU D N 1
ATOM 7981 C CA . GLU D 1 85 ? -29.816 38.519 10.173 1.00 97.29 82 GLU D CA 1
ATOM 7982 C C . GLU D 1 85 ? -28.643 39.404 10.596 1.00 86.00 82 GLU D C 1
ATOM 7983 O O . GLU D 1 85 ? -28.763 40.626 10.657 1.00 85.80 82 GLU D O 1
ATOM 7989 N N . LEU D 1 86 ? -27.515 38.778 10.906 1.00 71.42 83 LEU D N 1
ATOM 7990 C CA . LEU D 1 86 ? -26.301 39.510 11.203 1.00 63.33 83 LEU D CA 1
ATOM 7991 C C . LEU D 1 86 ? -25.124 38.662 10.769 1.00 55.77 83 LEU D C 1
ATOM 7992 O O . LEU D 1 86 ? -25.266 37.458 10.550 1.00 50.83 83 LEU D O 1
ATOM 7997 N N . LEU D 1 87 ? -23.962 39.292 10.647 1.00 50.44 84 LEU D N 1
ATOM 7998 C CA . LEU D 1 87 ? -22.753 38.603 10.223 1.00 39.10 84 LEU D CA 1
ATOM 7999 C C . LEU D 1 87 ? -21.729 38.736 11.328 1.00 39.16 84 LEU D C 1
ATOM 8000 O O . LEU D 1 87 ? -21.339 39.840 11.675 1.00 45.00 84 LEU D O 1
ATOM 8005 N N . TYR D 1 88 ? -21.281 37.616 11.885 1.00 46.42 85 TYR D N 1
ATOM 8006 C CA . TYR D 1 88 ? -20.270 37.678 12.941 1.00 41.46 85 TYR D CA 1
ATOM 8007 C C . TYR D 1 88 ? -18.870 37.970 12.408 1.00 41.47 85 TYR D C 1
ATOM 8008 O O . TYR D 1 88 ? -18.497 37.560 11.315 1.00 47.47 85 TYR D O 1
ATOM 8017 N N . ASP D 1 89 ? -18.113 38.710 13.199 1.00 39.14 86 ASP D N 1
ATOM 8018 C CA . ASP D 1 89 ? -16.692 38.861 12.982 1.00 44.54 86 ASP D CA 1
ATOM 8019 C C . ASP D 1 89 ? -16.040 38.059 14.096 1.00 41.91 86 ASP D C 1
ATOM 8020 O O . ASP D 1 89 ? -16.065 38.459 15.261 1.00 41.47 86 ASP D O 1
ATOM 8025 N N . LEU D 1 90 ? -15.471 36.921 13.735 1.00 42.23 87 LEU D N 1
ATOM 8026 C CA . LEU D 1 90 ? -14.932 36.000 14.729 1.00 49.03 87 LEU D CA 1
ATOM 8027 C C . LEU D 1 90 ? -13.677 36.542 15.412 1.00 50.29 87 LEU D C 1
ATOM 8028 O O . LEU D 1 90 ? -13.338 36.128 16.530 1.00 47.69 87 LEU D O 1
ATOM 8033 N N . GLY D 1 91 ? -13.001 37.475 14.741 1.00 46.76 88 GLY D N 1
ATOM 8034 C CA . GLY D 1 91 ? -11.740 38.002 15.221 1.00 42.47 88 GLY D CA 1
ATOM 8035 C C . GLY D 1 91 ? -10.617 37.739 14.234 1.00 47.30 88 GLY D C 1
ATOM 8036 O O . GLY D 1 91 ? -10.860 37.447 13.062 1.00 41.74 88 GLY D O 1
ATOM 8037 N N . ASP D 1 92 ? -9.379 37.859 14.711 1.00 44.09 89 ASP D N 1
ATOM 8038 C CA . ASP D 1 92 ? -8.207 37.550 13.913 1.00 42.20 89 ASP D CA 1
ATOM 8039 C C . ASP D 1 92 ? -7.488 36.336 14.512 1.00 46.53 89 ASP D C 1
ATOM 8040 O O . ASP D 1 92 ? -7.403 36.178 15.740 1.00 41.75 89 ASP D O 1
ATOM 8045 N N . ILE D 1 93 ? -6.967 35.481 13.642 1.00 43.90 90 ILE D N 1
ATOM 8046 C CA . ILE D 1 93 ? -6.137 34.394 14.097 1.00 48.64 90 ILE D CA 1
ATOM 8047 C C . ILE D 1 93 ? -4.823 34.966 14.533 1.00 51.37 90 ILE D C 1
ATOM 8048 O O . ILE D 1 93 ? -4.195 35.733 13.802 1.00 55.62 90 ILE D O 1
ATOM 8053 N N . ASP D 1 94 ? -4.410 34.610 15.742 1.00 51.11 91 ASP D N 1
ATOM 8054 C CA . ASP D 1 94 ? -3.155 35.115 16.281 1.00 51.93 91 ASP D CA 1
ATOM 8055 C C . ASP D 1 94 ? -1.957 34.723 15.412 1.00 55.56 91 ASP D C 1
ATOM 8056 O O . ASP D 1 94 ? -1.801 33.565 15.026 1.00 63.41 91 ASP D O 1
ATOM 8061 N N . ILE D 1 95 ? -1.104 35.693 15.109 1.00 50.81 92 ILE D N 1
ATOM 8062 C CA . ILE D 1 95 ? 0.055 35.430 14.274 1.00 48.20 92 ILE D CA 1
ATOM 8063 C C . ILE D 1 95 ? 1.333 35.663 15.070 1.00 53.47 92 ILE D C 1
ATOM 8064 O O . ILE D 1 95 ? 1.494 36.697 15.721 1.00 52.06 92 ILE D O 1
ATOM 8069 N N . HIS D 1 96 ? 2.246 34.703 15.022 1.00 57.54 93 HIS D N 1
ATOM 8070 C CA . HIS D 1 96 ? 3.515 34.868 15.714 1.00 66.17 93 HIS D CA 1
ATOM 8071 C C . HIS D 1 96 ? 4.376 35.946 15.059 1.00 68.49 93 HIS D C 1
ATOM 8072 O O . HIS D 1 96 ? 4.627 35.904 13.851 1.00 68.33 93 HIS D O 1
ATOM 8079 N N . VAL D 1 97 ? 4.831 36.908 15.856 1.00 69.28 94 VAL D N 1
ATOM 8080 C CA . VAL D 1 97 ? 5.706 37.958 15.342 1.00 71.28 94 VAL D CA 1
ATOM 8081 C C . VAL D 1 97 ? 6.890 37.352 14.580 1.00 69.82 94 VAL D C 1
ATOM 8082 O O . VAL D 1 97 ? 7.251 37.824 13.503 1.00 61.50 94 VAL D O 1
ATOM 8086 N N . THR D 1 98 ? 7.441 36.274 15.140 1.00 72.28 95 THR D N 1
ATOM 8087 C CA . THR D 1 98 ? 8.708 35.682 14.715 1.00 76.22 95 THR D CA 1
ATOM 8088 C C . THR D 1 98 ? 8.605 34.451 13.799 1.00 80.22 95 THR D C 1
ATOM 8089 O O . THR D 1 98 ? 9.068 34.483 12.654 1.00 83.81 95 THR D O 1
ATOM 8093 N N . ASP D 1 99 ? 8.009 33.374 14.316 1.00 75.74 96 ASP D N 1
ATOM 8094 C CA . ASP D 1 99 ? 8.043 32.053 13.679 1.00 69.69 96 ASP D CA 1
ATOM 8095 C C . ASP D 1 99 ? 6.856 31.772 12.748 1.00 69.30 96 ASP D C 1
ATOM 8096 O O . ASP D 1 99 ? 5.727 31.588 13.202 1.00 69.95 96 ASP D O 1
ATOM 8101 N N . ILE D 1 100 ? 7.133 31.710 11.449 1.00 63.85 97 ILE D N 1
ATOM 8102 C CA . ILE D 1 100 ? 6.098 31.540 10.436 1.00 59.72 97 ILE D CA 1
ATOM 8103 C C . ILE D 1 100 ? 5.405 30.179 10.544 1.00 55.72 97 ILE D C 1
ATOM 8104 O O . ILE D 1 100 ? 4.195 30.075 10.359 1.00 51.69 97 ILE D O 1
ATOM 8109 N N . VAL D 1 101 ? 6.176 29.143 10.852 1.00 55.12 98 VAL D N 1
ATOM 8110 C CA . VAL D 1 101 ? 5.637 27.796 10.976 1.00 55.44 98 VAL D CA 1
ATOM 8111 C C . VAL D 1 101 ? 4.647 27.738 12.131 1.00 60.37 98 VAL D C 1
ATOM 8112 O O . VAL D 1 101 ? 3.624 27.054 12.065 1.00 60.57 98 VAL D O 1
ATOM 8116 N N . LYS D 1 102 ? 4.957 28.465 13.193 1.00 60.13 99 LYS D N 1
ATOM 8117 C CA . LYS D 1 102 ? 4.070 28.532 14.337 1.00 63.69 99 LYS D CA 1
ATOM 8118 C C . LYS D 1 102 ? 2.766 29.190 13.902 1.00 60.66 99 LYS D C 1
ATOM 8119 O O . LYS D 1 102 ? 1.675 28.729 14.244 1.00 53.54 99 LYS D O 1
ATOM 8125 N N . SER D 1 103 ? 2.894 30.276 13.140 1.00 60.51 100 SER D N 1
ATOM 8126 C CA . SER D 1 103 ? 1.742 31.011 12.629 1.00 52.08 100 SER D CA 1
ATOM 8127 C C . SER D 1 103 ? 0.789 30.113 11.841 1.00 52.14 100 SER D C 1
ATOM 8128 O O . SER D 1 103 ? -0.440 30.177 12.008 1.00 49.87 100 SER D O 1
ATOM 8131 N N . HIS D 1 104 ? 1.360 29.277 10.981 1.00 55.12 101 HIS D N 1
ATOM 8132 C CA . HIS D 1 104 ? 0.567 28.341 10.201 1.00 54.83 101 HIS D CA 1
ATOM 8133 C C . HIS D 1 104 ? -0.194 27.353 11.071 1.00 53.72 101 HIS D C 1
ATOM 8134 O O . HIS D 1 104 ? -1.359 27.053 10.790 1.00 49.00 101 HIS D O 1
ATOM 8141 N N . HIS D 1 105 ? 0.444 26.861 12.129 1.00 48.23 102 HIS D N 1
ATOM 8142 C CA . HIS D 1 105 ? -0.254 25.968 13.054 1.00 55.21 102 HIS D CA 1
ATOM 8143 C C . HIS D 1 105 ? -1.410 26.678 13.762 1.00 55.45 102 HIS D C 1
ATOM 8144 O O . HIS D 1 105 ? -2.490 26.103 13.933 1.00 52.53 102 HIS D O 1
ATOM 8151 N N . HIS D 1 106 ? -1.191 27.927 14.168 1.00 46.49 103 HIS D N 1
ATOM 8152 C CA . HIS D 1 106 ? -2.280 28.719 14.721 1.00 46.54 103 HIS D CA 1
ATOM 8153 C C . HIS D 1 106 ? -3.470 28.665 13.769 1.00 53.02 103 HIS D C 1
ATOM 8154 O O . HIS D 1 106 ? -4.603 28.388 14.176 1.00 50.90 103 HIS D O 1
ATOM 8161 N N . ILE D 1 107 ? -3.194 28.916 12.492 1.00 48.75 104 ILE D N 1
ATOM 8162 C CA . ILE D 1 107 ? -4.241 28.974 11.482 1.00 45.81 104 ILE D CA 1
ATOM 8163 C C . ILE D 1 107 ? -4.956 27.645 11.337 1.00 49.08 104 ILE D C 1
ATOM 8164 O O . ILE D 1 107 ? -6.184 27.591 11.374 1.00 44.56 104 ILE D O 1
ATOM 8169 N N . PHE D 1 108 ? -4.195 26.565 11.183 1.00 50.31 105 PHE D N 1
ATOM 8170 C CA . PHE D 1 108 ? -4.818 25.273 11.001 1.00 44.72 105 PHE D CA 1
ATOM 8171 C C . PHE D 1 108 ? -5.645 24.862 12.212 1.00 48.24 105 PHE D C 1
ATOM 8172 O O . PHE D 1 108 ? -6.730 24.320 12.063 1.00 50.63 105 PHE D O 1
ATOM 8180 N N . GLN D 1 109 ? -5.134 25.119 13.410 1.00 51.59 106 GLN D N 1
ATOM 8181 C CA . GLN D 1 109 ? -5.792 24.640 14.630 1.00 55.61 106 GLN D CA 1
ATOM 8182 C C . GLN D 1 109 ? -7.072 25.386 14.913 1.00 56.03 106 GLN D C 1
ATOM 8183 O O . GLN D 1 109 ? -8.062 24.790 15.341 1.00 53.21 106 GLN D O 1
ATOM 8189 N N . THR D 1 110 ? -7.031 26.702 14.706 1.00 50.80 107 THR D N 1
ATOM 8190 C CA . THR D 1 110 ? -8.162 27.551 15.007 1.00 47.59 107 THR D CA 1
ATOM 8191 C C . THR D 1 110 ? -9.262 27.217 14.029 1.00 51.68 107 THR D C 1
ATOM 8192 O O . THR D 1 110 ? -10.412 26.985 14.412 1.00 58.50 107 THR D O 1
ATOM 8204 N N . HIS D 1 112 ? -9.620 24.517 12.293 1.00 52.69 109 HIS D N 1
ATOM 8205 C CA . HIS D 1 112 ? -10.128 23.179 12.524 1.00 54.10 109 HIS D CA 1
ATOM 8206 C C . HIS D 1 112 ? -11.115 23.164 13.686 1.00 60.64 109 HIS D C 1
ATOM 8207 O O . HIS D 1 112 ? -12.231 22.680 13.545 1.00 55.34 109 HIS D O 1
ATOM 8214 N N . ALA D 1 113 ? -10.704 23.696 14.831 1.00 61.73 110 ALA D N 1
ATOM 8215 C CA . ALA D 1 113 ? -11.587 23.745 15.989 1.00 61.01 110 ALA D CA 1
ATOM 8216 C C . ALA D 1 113 ? -12.897 24.451 15.633 1.00 60.29 110 ALA D C 1
ATOM 8217 O O . ALA D 1 113 ? -13.981 23.952 15.936 1.00 66.69 110 ALA D O 1
ATOM 8219 N N . LEU D 1 114 ? -12.782 25.602 14.974 1.00 57.25 111 LEU D N 1
ATOM 8220 C CA . LEU D 1 114 ? -13.934 26.423 14.599 1.00 53.55 111 LEU D CA 1
ATOM 8221 C C . LEU D 1 114 ? -14.926 25.692 13.690 1.00 50.17 111 LEU D C 1
ATOM 8222 O O . LEU D 1 114 ? -16.123 25.692 13.957 1.00 50.52 111 LEU D O 1
ATOM 8227 N N . LEU D 1 115 ? -14.427 25.088 12.614 1.00 50.90 112 LEU D N 1
ATOM 8228 C CA . LEU D 1 115 ? -15.272 24.343 11.683 1.00 52.35 112 LEU D CA 1
ATOM 8229 C C . LEU D 1 115 ? -15.992 23.198 12.396 1.00 61.62 112 LEU D C 1
ATOM 8230 O O . LEU D 1 115 ? -17.171 22.940 12.152 1.00 64.87 112 LEU D O 1
ATOM 8235 N N . SER D 1 116 ? -15.268 22.512 13.271 1.00 60.71 113 SER D N 1
ATOM 8236 C CA . SER D 1 116 ? -15.809 21.355 13.956 1.00 69.88 113 SER D CA 1
ATOM 8237 C C . SER D 1 116 ? -16.863 21.795 14.959 1.00 71.12 113 SER D C 1
ATOM 8238 O O . SER D 1 116 ? -17.968 21.272 14.970 1.00 66.68 113 SER D O 1
ATOM 8241 N N . ASP D 1 117 ? -16.521 22.772 15.789 1.00 70.35 114 ASP D N 1
ATOM 8242 C CA . ASP D 1 117 ? -17.457 23.251 16.795 1.00 67.08 114 ASP D CA 1
ATOM 8243 C C . ASP D 1 117 ? -18.724 23.852 16.193 1.00 59.23 114 ASP D C 1
ATOM 8244 O O . ASP D 1 117 ? -19.796 23.729 16.775 1.00 61.75 114 ASP D O 1
ATOM 8249 N N . HIS D 1 118 ? -18.599 24.492 15.034 1.00 56.63 115 HIS D N 1
ATOM 8250 C CA . HIS D 1 118 ? -19.733 25.146 14.380 1.00 53.36 115 HIS D CA 1
ATOM 8251 C C . HIS D 1 118 ? -19.843 24.712 12.927 1.00 51.57 115 HIS D C 1
ATOM 8252 O O . HIS D 1 118 ? -19.433 25.449 12.024 1.00 49.29 115 HIS D O 1
ATOM 8259 N N . PRO D 1 119 ? -20.423 23.525 12.696 1.00 44.71 116 PRO D N 1
ATOM 8260 C CA . PRO D 1 119 ? -20.441 22.861 11.388 1.00 47.86 116 PRO D CA 1
ATOM 8261 C C . PRO D 1 119 ? -21.222 23.638 10.345 1.00 54.36 116 PRO D C 1
ATOM 8262 O O . PRO D 1 119 ? -21.139 23.306 9.161 1.00 59.00 116 PRO D O 1
ATOM 8266 N N . ASP D 1 120 ? -21.976 24.646 10.772 1.00 50.30 117 ASP D N 1
ATOM 8267 C CA . ASP D 1 120 ? -22.713 25.458 9.824 1.00 54.03 117 ASP D CA 1
ATOM 8268 C C . ASP D 1 120 ? -21.977 26.747 9.462 1.00 53.63 117 ASP D C 1
ATOM 8269 O O . ASP D 1 120 ? -22.523 27.591 8.756 1.00 55.12 117 ASP D O 1
ATOM 8274 N N . TRP D 1 121 ? -20.748 26.901 9.948 1.00 54.03 118 TRP D N 1
ATOM 8275 C CA . TRP D 1 121 ? -19.928 28.068 9.584 1.00 48.46 118 TRP D CA 1
ATOM 8276 C C . TRP D 1 121 ? -19.371 27.970 8.164 1.00 46.41 118 TRP D C 1
ATOM 8277 O O . TRP D 1 121 ? -18.810 26.949 7.760 1.00 52.80 118 TRP D O 1
ATOM 8288 N N . VAL D 1 122 ? -19.562 29.036 7.403 1.00 46.15 119 VAL D N 1
ATOM 8289 C CA . VAL D 1 122 ? -18.950 29.169 6.090 1.00 45.22 119 VAL D CA 1
ATOM 8290 C C . VAL D 1 122 ? -17.980 30.333 6.168 1.00 44.00 119 VAL D C 1
ATOM 8291 O O . VAL D 1 122 ? -18.396 31.482 6.192 1.00 47.68 119 VAL D O 1
ATOM 8295 N N . PRO D 1 123 ? -16.678 30.034 6.238 1.00 43.61 120 PRO D N 1
ATOM 8296 C CA . PRO D 1 123 ? -15.657 31.068 6.427 1.00 38.01 120 PRO D CA 1
ATOM 8297 C C . PRO D 1 123 ? -15.574 32.124 5.315 1.00 42.29 120 PRO D C 1
ATOM 8298 O O . PRO D 1 123 ? -15.585 31.796 4.135 1.00 46.74 120 PRO D O 1
ATOM 8302 N N . LEU D 1 124 ? -15.511 33.389 5.724 1.00 36.26 121 LEU D N 1
ATOM 8303 C CA . LEU D 1 124 ? -15.113 34.481 4.853 1.00 38.61 121 LEU D CA 1
ATOM 8304 C C . LEU D 1 124 ? -13.760 34.901 5.380 1.00 43.67 121 LEU D C 1
ATOM 8305 O O . LEU D 1 124 ? -13.672 35.664 6.338 1.00 46.18 121 LEU D O 1
ATOM 8310 N N . ILE D 1 125 ? -12.707 34.363 4.774 1.00 41.15 122 ILE D N 1
ATOM 8311 C CA . ILE D 1 125 ? -11.350 34.574 5.267 1.00 37.21 122 ILE D CA 1
ATOM 8312 C C . ILE D 1 125 ? -10.663 35.781 4.637 1.00 32.59 122 ILE D C 1
ATOM 8313 O O . ILE D 1 125 ? -10.518 35.884 3.412 1.00 35.75 122 ILE D O 1
ATOM 8318 N N . LEU D 1 126 ? -10.226 36.695 5.486 1.00 30.28 123 LEU D N 1
ATOM 8319 C CA . LEU D 1 126 ? -9.436 37.853 5.032 1.00 27.28 123 LEU D CA 1
ATOM 8320 C C . LEU D 1 126 ? -7.936 37.647 5.276 1.00 30.36 123 LEU D C 1
ATOM 8321 O O . LEU D 1 126 ? -7.466 37.711 6.413 1.00 32.42 123 LEU D O 1
ATOM 8326 N N . GLY D 1 127 ? -7.180 37.405 4.208 1.00 34.68 124 GLY D N 1
ATOM 8327 C CA . GLY D 1 127 ? -5.727 37.387 4.312 1.00 37.84 124 GLY D CA 1
ATOM 8328 C C . GLY D 1 127 ? -5.193 38.802 4.492 1.00 33.90 124 GLY D C 1
ATOM 8329 O O . GLY D 1 127 ? -5.954 39.767 4.380 1.00 31.22 124 GLY D O 1
ATOM 8330 N N . GLY D 1 128 ? -3.894 38.939 4.752 1.00 31.80 125 GLY D N 1
ATOM 8331 C CA . GLY D 1 128 ? -2.974 37.818 4.764 1.00 29.85 125 GLY D CA 1
ATOM 8332 C C . GLY D 1 128 ? -2.423 37.525 3.380 1.00 30.66 125 GLY D C 1
ATOM 8333 O O . GLY D 1 128 ? -3.039 37.855 2.377 1.00 33.42 125 GLY D O 1
ATOM 8334 N N . ASP D 1 129 ? -1.256 36.900 3.323 1.00 34.34 126 ASP D N 1
ATOM 8335 C CA . ASP D 1 129 ? -0.620 36.637 2.042 1.00 39.67 126 ASP D CA 1
ATOM 8336 C C . ASP D 1 129 ? -1.003 35.256 1.519 1.00 31.81 126 ASP D C 1
ATOM 8337 O O . ASP D 1 129 ? -1.765 34.542 2.157 1.00 29.72 126 ASP D O 1
ATOM 8342 N N . ASN D 1 130 ? -0.462 34.874 0.369 1.00 36.06 127 ASN D N 1
ATOM 8343 C CA . ASN D 1 130 ? -0.918 33.657 -0.281 1.00 44.01 127 ASN D CA 1
ATOM 8344 C C . ASN D 1 130 ? -0.602 32.391 0.507 1.00 40.74 127 ASN D C 1
ATOM 8345 O O . ASN D 1 130 ? -1.260 31.362 0.332 1.00 42.20 127 ASN D O 1
ATOM 8350 N N . SER D 1 131 ? 0.389 32.468 1.389 1.00 33.28 128 SER D N 1
ATOM 8351 C CA . SER D 1 131 ? 0.848 31.264 2.089 1.00 32.36 128 SER D CA 1
ATOM 8352 C C . SER D 1 131 ? -0.222 30.657 3.002 1.00 33.35 128 SER D C 1
ATOM 8353 O O . SER D 1 131 ? -0.134 29.491 3.344 1.00 41.54 128 SER D O 1
ATOM 8356 N N . ILE D 1 132 ? -1.229 31.447 3.398 1.00 35.16 129 ILE D N 1
ATOM 8357 C CA . ILE D 1 132 ? -2.238 30.963 4.346 1.00 35.68 129 ILE D CA 1
ATOM 8358 C C . ILE D 1 132 ? -3.127 29.885 3.746 1.00 42.79 129 ILE D C 1
ATOM 8359 O O . ILE D 1 132 ? -3.791 29.158 4.477 1.00 44.56 129 ILE D O 1
ATOM 8364 N N . SER D 1 133 ? -3.142 29.787 2.419 1.00 42.32 130 SER D N 1
ATOM 8365 C CA . SER D 1 133 ? -4.038 28.857 1.733 1.00 39.93 130 SER D CA 1
ATOM 8366 C C . SER D 1 133 ? -3.741 27.403 2.053 1.00 45.18 130 SER D C 1
ATOM 8367 O O . SER D 1 133 ? -4.614 26.527 1.926 1.00 46.47 130 SER D O 1
ATOM 8370 N N . TYR D 1 134 ? -2.516 27.128 2.476 1.00 46.65 131 TYR D N 1
ATOM 8371 C CA . TYR D 1 134 ? -2.210 25.775 2.892 1.00 47.44 131 TYR D CA 1
ATOM 8372 C C . TYR D 1 134 ? -2.994 25.421 4.146 1.00 51.51 131 TYR D C 1
ATOM 8373 O O . TYR D 1 134 ? -3.697 24.412 4.177 1.00 55.89 131 TYR D O 1
ATOM 8382 N N . SER D 1 135 ? -2.874 26.247 5.184 1.00 44.10 132 SER D N 1
ATOM 8383 C CA . SER D 1 135 ? -3.534 25.941 6.455 1.00 50.33 132 SER D CA 1
ATOM 8384 C C . SER D 1 135 ? -5.076 25.996 6.388 1.00 44.90 132 SER D C 1
ATOM 8385 O O . SER D 1 135 ? -5.758 25.187 7.012 1.00 48.41 132 SER D O 1
ATOM 8388 N N . THR D 1 136 ? -5.625 26.944 5.640 1.00 41.45 133 THR D N 1
ATOM 8389 C CA . THR D 1 136 ? -7.078 27.101 5.606 1.00 45.55 133 THR D CA 1
ATOM 8390 C C . THR D 1 136 ? -7.732 25.916 4.905 1.00 50.43 133 THR D C 1
ATOM 8391 O O . THR D 1 136 ? -8.610 25.267 5.462 1.00 57.52 133 THR D O 1
ATOM 8395 N N . ILE D 1 137 ? -7.282 25.636 3.686 1.00 51.29 134 ILE D N 1
ATOM 8396 C CA . ILE D 1 137 ? -7.760 24.499 2.907 1.00 49.13 134 ILE D CA 1
ATOM 8397 C C . ILE D 1 137 ? -7.584 23.156 3.611 1.00 55.19 134 ILE D C 1
ATOM 8398 O O . ILE D 1 137 ? -8.495 22.335 3.628 1.00 58.73 134 ILE D O 1
ATOM 8403 N N . LYS D 1 138 ? -6.422 22.929 4.205 1.00 55.47 135 LYS D N 1
ATOM 8404 C CA . LYS D 1 138 ? -6.210 21.700 4.959 1.00 55.26 135 LYS D CA 1
ATOM 8405 C C . LYS D 1 138 ? -7.274 21.518 6.051 1.00 55.78 135 LYS D C 1
ATOM 8406 O O . LYS D 1 138 ? -7.708 20.405 6.316 1.00 57.33 135 LYS D O 1
ATOM 8412 N N . ALA D 1 139 ? -7.676 22.614 6.690 1.00 57.55 136 ALA D N 1
ATOM 8413 C CA . ALA D 1 139 ? -8.690 22.557 7.735 1.00 55.84 136 ALA D CA 1
ATOM 8414 C C . ALA D 1 139 ? -10.027 22.216 7.116 1.00 52.46 136 ALA D C 1
ATOM 8415 O O . ALA D 1 139 ? -10.755 21.374 7.625 1.00 55.52 136 ALA D O 1
ATOM 8417 N N . ILE D 1 140 ? -10.351 22.871 6.008 1.00 53.64 137 ILE D N 1
ATOM 8418 C CA . ILE D 1 140 ? -11.565 22.538 5.282 1.00 54.42 137 ILE D CA 1
ATOM 8419 C C . ILE D 1 140 ? -11.535 21.064 4.927 1.00 52.82 137 ILE D C 1
ATOM 8420 O O . ILE D 1 140 ? -12.430 20.309 5.292 1.00 60.90 137 ILE D O 1
ATOM 8425 N N . ALA D 1 141 ? -10.486 20.653 4.223 1.00 49.86 138 ALA D N 1
ATOM 8426 C CA . ALA D 1 141 ? -10.373 19.278 3.739 1.00 51.71 138 ALA D CA 1
ATOM 8427 C C . ALA D 1 141 ? -10.483 18.244 4.847 1.00 59.65 138 ALA D C 1
ATOM 8428 O O . ALA D 1 141 ? -11.100 17.191 4.671 1.00 60.24 138 ALA D O 1
ATOM 8430 N N . GLN D 1 142 ? -9.879 18.526 5.991 1.00 62.87 139 GLN D N 1
ATOM 8431 C CA . GLN D 1 142 ? -9.854 17.517 7.042 1.00 66.50 139 GLN D CA 1
ATOM 8432 C C . GLN D 1 142 ? -10.971 17.674 8.064 1.00 69.81 139 GLN D C 1
ATOM 8433 O O . GLN D 1 142 ? -10.975 17.001 9.090 1.00 72.03 139 GLN D O 1
ATOM 8439 N N . THR D 1 143 ? -11.914 18.566 7.790 1.00 68.79 140 THR D N 1
ATOM 8440 C CA . THR D 1 143 ? -13.065 18.719 8.666 1.00 70.92 140 THR D CA 1
ATOM 8441 C C . THR D 1 143 ? -14.345 18.505 7.874 1.00 70.61 140 THR D C 1
ATOM 8442 O O . THR D 1 143 ? -15.361 18.097 8.420 1.00 71.61 140 THR D O 1
ATOM 8446 N N . LYS D 1 144 ? -14.285 18.773 6.575 1.00 66.20 141 LYS D N 1
ATOM 8447 C CA . LYS D 1 144 ? -15.475 18.736 5.738 1.00 60.46 141 LYS D CA 1
ATOM 8448 C C . LYS D 1 144 ? -15.519 17.500 4.853 1.00 64.56 141 LYS D C 1
ATOM 8449 O O . LYS D 1 144 ? -16.529 16.793 4.809 1.00 66.56 141 LYS D O 1
ATOM 8455 N N . GLY D 1 145 ? -14.421 17.234 4.156 1.00 57.84 142 GLY D N 1
ATOM 8456 C CA . GLY D 1 145 ? -14.343 16.091 3.265 1.00 52.05 142 GLY D CA 1
ATOM 8457 C C . GLY D 1 145 ? -13.630 16.447 1.975 1.00 57.50 142 GLY D C 1
ATOM 8458 O O . GLY D 1 145 ? -12.963 17.485 1.889 1.00 57.92 142 GLY D O 1
ATOM 8459 N N . THR D 1 146 ? -13.771 15.591 0.968 1.00 59.17 143 THR D N 1
ATOM 8460 C CA . THR D 1 146 ? -13.148 15.826 -0.329 1.00 61.88 143 THR D CA 1
ATOM 8461 C C . THR D 1 146 ? -13.530 17.189 -0.910 1.00 61.26 143 THR D C 1
ATOM 8462 O O . THR D 1 146 ? -14.689 17.443 -1.240 1.00 63.58 143 THR D O 1
ATOM 8466 N N . THR D 1 147 ? -12.540 18.057 -1.046 1.00 57.93 144 THR D N 1
ATOM 8467 C CA . THR D 1 147 ? -12.797 19.448 -1.392 1.00 55.97 144 THR D CA 1
ATOM 8468 C C . THR D 1 147 ? -12.205 19.824 -2.749 1.00 53.69 144 THR D C 1
ATOM 8469 O O . THR D 1 147 ? -11.080 19.447 -3.082 1.00 51.64 144 THR D O 1
ATOM 8473 N N . ALA D 1 148 ? -12.982 20.549 -3.542 1.00 55.38 145 ALA D N 1
ATOM 8474 C CA . ALA D 1 148 ? -12.466 21.137 -4.766 1.00 56.46 145 ALA D CA 1
ATOM 8475 C C . ALA D 1 148 ? -12.021 22.557 -4.448 1.00 47.40 145 ALA D C 1
ATOM 8476 O O . ALA D 1 148 ? -12.646 23.221 -3.623 1.00 45.46 145 ALA D O 1
ATOM 8478 N N . VAL D 1 149 ? -10.962 23.021 -5.107 1.00 43.78 146 VAL D N 1
ATOM 8479 C CA . VAL D 1 149 ? -10.488 24.393 -4.913 1.00 40.15 146 VAL D CA 1
ATOM 8480 C C . VAL D 1 149 ? -10.572 25.147 -6.226 1.00 44.97 146 VAL D C 1
ATOM 8481 O O . VAL D 1 149 ? -10.030 24.705 -7.247 1.00 42.64 146 VAL D O 1
ATOM 8485 N N . ILE D 1 150 ? -11.289 26.267 -6.204 1.00 42.61 147 ILE D N 1
ATOM 8486 C CA . ILE D 1 150 ? -11.246 27.206 -7.307 1.00 43.51 147 ILE D CA 1
ATOM 8487 C C . ILE D 1 150 ? -10.291 28.333 -6.922 1.00 44.51 147 ILE D C 1
ATOM 8488 O O . ILE D 1 150 ? -10.590 29.144 -6.039 1.00 42.69 147 ILE D O 1
ATOM 8493 N N . GLN D 1 151 ? -9.134 28.343 -7.582 1.00 37.39 148 GLN D N 1
ATOM 8494 C CA . GLN D 1 151 ? -8.044 29.276 -7.292 1.00 37.27 148 GLN D CA 1
ATOM 8495 C C . GLN D 1 151 ? -7.996 30.359 -8.374 1.00 35.07 148 GLN D C 1
ATOM 8496 O O . GLN D 1 151 ? -7.648 30.074 -9.522 1.00 33.96 148 GLN D O 1
ATOM 8502 N N . PHE D 1 152 ? -8.391 31.585 -8.024 1.00 31.61 149 PHE D N 1
ATOM 8503 C CA . PHE D 1 152 ? -8.213 32.718 -8.927 1.00 35.79 149 PHE D CA 1
ATOM 8504 C C . PHE D 1 152 ? -6.784 33.232 -8.749 1.00 36.22 149 PHE D C 1
ATOM 8505 O O . PHE D 1 152 ? -6.396 33.652 -7.653 1.00 37.26 149 PHE D O 1
ATOM 8513 N N . ASP D 1 153 ? -5.998 33.178 -9.816 1.00 35.87 150 ASP D N 1
ATOM 8514 C CA . ASP D 1 153 ? -4.576 33.463 -9.700 1.00 35.17 150 ASP D CA 1
ATOM 8515 C C . ASP D 1 153 ? -3.889 33.683 -11.040 1.00 38.78 150 ASP D C 1
ATOM 8516 O O . ASP D 1 153 ? -4.184 32.987 -12.024 1.00 36.75 150 ASP D O 1
ATOM 8521 N N . ALA D 1 154 ? -2.973 34.657 -11.078 1.00 29.22 151 ALA D N 1
ATOM 8522 C CA . ALA D 1 154 ? -2.054 34.777 -12.202 1.00 30.89 151 ALA D CA 1
ATOM 8523 C C . ALA D 1 154 ? -0.991 33.680 -12.140 1.00 37.57 151 ALA D C 1
ATOM 8524 O O . ALA D 1 154 ? -0.363 33.392 -13.149 1.00 37.04 151 ALA D O 1
ATOM 8526 N N . HIS D 1 155 ? -0.769 33.101 -10.955 1.00 38.44 152 HIS D N 1
ATOM 8527 C CA . HIS D 1 155 ? 0.355 32.178 -10.738 1.00 36.49 152 HIS D CA 1
ATOM 8528 C C . HIS D 1 155 ? -0.087 30.816 -10.239 1.00 38.65 152 HIS D C 1
ATOM 8529 O O . HIS D 1 155 ? -1.073 30.712 -9.516 1.00 38.90 152 HIS D O 1
ATOM 8536 N N . HIS D 1 156 ? 0.694 29.787 -10.577 1.00 45.86 153 HIS D N 1
ATOM 8537 C CA . HIS D 1 156 ? 0.396 28.408 -10.184 1.00 46.87 153 HIS D CA 1
ATOM 8538 C C . HIS D 1 156 ? 0.500 28.218 -8.678 1.00 46.05 153 HIS D C 1
ATOM 8539 O O . HIS D 1 156 ? -0.287 27.475 -8.083 1.00 42.36 153 HIS D O 1
ATOM 8546 N N . ASP D 1 157 ? 1.464 28.905 -8.069 1.00 39.22 154 ASP D N 1
ATOM 8547 C CA . ASP D 1 157 ? 1.745 28.784 -6.637 1.00 40.29 154 ASP D CA 1
ATOM 8548 C C . ASP D 1 157 ? 2.112 27.386 -6.204 1.00 43.46 154 ASP D C 1
ATOM 8549 O O . ASP D 1 157 ? 1.648 26.917 -5.164 1.00 44.32 154 ASP D O 1
ATOM 8554 N N . VAL D 1 158 ? 2.950 26.735 -6.998 1.00 46.17 155 VAL D N 1
ATOM 8555 C CA . VAL D 1 158 ? 3.471 25.433 -6.651 1.00 47.64 155 VAL D CA 1
ATOM 8556 C C . VAL D 1 158 ? 4.993 25.481 -6.452 1.00 52.90 155 VAL D C 1
ATOM 8557 O O . VAL D 1 158 ? 5.701 24.524 -6.794 1.00 55.29 155 VAL D O 1
ATOM 8561 N N . ARG D 1 159 ? 5.488 26.589 -5.895 1.00 44.19 156 ARG D N 1
ATOM 8562 C CA . ARG D 1 159 ? 6.929 26.787 -5.702 1.00 51.70 156 ARG D CA 1
ATOM 8563 C C . ARG D 1 159 ? 7.562 25.732 -4.799 1.00 50.61 156 ARG D C 1
ATOM 8564 O O . ARG D 1 159 ? 6.922 25.251 -3.864 1.00 48.73 156 ARG D O 1
ATOM 8572 N N . ASN D 1 160 ? 8.824 25.387 -5.067 1.00 48.72 157 ASN D N 1
ATOM 8573 C CA . ASN D 1 160 ? 9.537 24.439 -4.209 1.00 61.59 157 ASN D CA 1
ATOM 8574 C C . ASN D 1 160 ? 9.692 25.020 -2.806 1.00 63.62 157 ASN D C 1
ATOM 8575 O O . ASN D 1 160 ? 9.798 26.236 -2.643 1.00 64.65 157 ASN D O 1
ATOM 8580 N N . THR D 1 161 ? 9.715 24.151 -1.798 1.00 71.72 158 THR D N 1
ATOM 8581 C CA . THR D 1 161 ? 9.605 24.590 -0.401 1.00 82.69 158 THR D CA 1
ATOM 8582 C C . THR D 1 161 ? 10.931 24.868 0.351 1.00 86.43 158 THR D C 1
ATOM 8583 O O . THR D 1 161 ? 10.928 25.526 1.395 1.00 82.40 158 THR D O 1
ATOM 8587 N N . GLU D 1 162 ? 12.054 24.388 -0.178 1.00 87.88 159 GLU D N 1
ATOM 8588 C CA . GLU D 1 162 ? 13.309 24.398 0.578 1.00 92.66 159 GLU D CA 1
ATOM 8589 C C . GLU D 1 162 ? 14.092 25.711 0.488 1.00 89.23 159 GLU D C 1
ATOM 8590 O O . GLU D 1 162 ? 14.858 26.059 1.394 1.00 81.98 159 GLU D O 1
ATOM 8596 N N . ASP D 1 163 ? 13.903 26.437 -0.606 1.00 91.55 160 ASP D N 1
ATOM 8597 C CA . ASP D 1 163 ? 14.653 27.669 -0.816 1.00 97.43 160 ASP D CA 1
ATOM 8598 C C . ASP D 1 163 ? 14.200 28.798 0.124 1.00 98.98 160 ASP D C 1
ATOM 8599 O O . ASP D 1 163 ? 15.027 29.484 0.730 1.00 99.48 160 ASP D O 1
ATOM 8604 N N . GLY D 1 164 ? 12.889 28.981 0.255 1.00 97.17 161 GLY D N 1
ATOM 8605 C CA . GLY D 1 164 ? 12.363 30.044 1.089 1.00 93.41 161 GLY D CA 1
ATOM 8606 C C . GLY D 1 164 ? 11.671 29.551 2.346 1.00 93.61 161 GLY D C 1
ATOM 8607 O O . GLY D 1 164 ? 11.563 30.289 3.324 1.00 90.66 161 GLY D O 1
ATOM 8608 N N . GLY D 1 165 ? 11.209 28.303 2.326 1.00 95.72 162 GLY D N 1
ATOM 8609 C CA . GLY D 1 165 ? 10.394 27.763 3.406 1.00 95.28 162 GLY D CA 1
ATOM 8610 C C . GLY D 1 165 ? 8.929 27.747 2.999 1.00 90.02 162 GLY D C 1
ATOM 8611 O O . GLY D 1 165 ? 8.631 27.710 1.805 1.00 89.94 162 GLY D O 1
ATOM 8612 N N . PRO D 1 166 ? 8.002 27.760 3.979 1.00 86.71 163 PRO D N 1
ATOM 8613 C CA . PRO D 1 166 ? 6.585 27.927 3.614 1.00 80.05 163 PRO D CA 1
ATOM 8614 C C . PRO D 1 166 ? 6.357 29.330 3.054 1.00 69.06 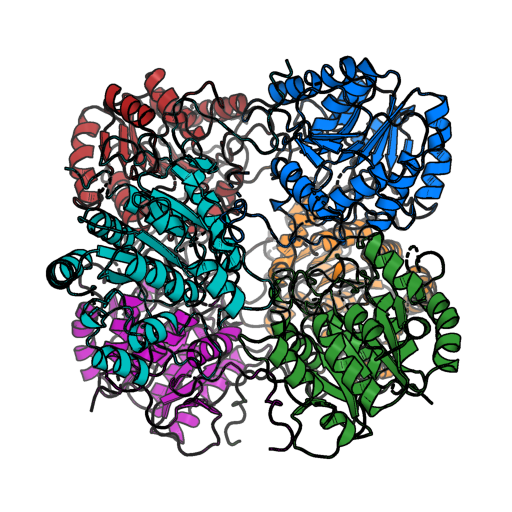163 PRO D C 1
ATOM 8615 O O . PRO D 1 166 ? 5.633 30.137 3.650 1.00 65.42 163 PRO D O 1
ATOM 8619 N N . THR D 1 167 ? 6.994 29.617 1.921 1.00 64.05 164 THR D N 1
ATOM 8620 C CA . THR D 1 167 ? 6.923 30.947 1.343 1.00 63.49 164 THR D CA 1
ATOM 8621 C C . THR D 1 167 ? 5.610 31.176 0.631 1.00 65.44 164 THR D C 1
ATOM 8622 O O . THR D 1 167 ? 4.774 30.269 0.481 1.00 59.57 164 THR D O 1
ATOM 8626 N N . ASN D 1 168 ? 5.457 32.427 0.222 1.00 66.97 165 ASN D N 1
ATOM 8627 C CA . ASN D 1 168 ? 4.293 32.932 -0.468 1.00 58.86 165 ASN D CA 1
ATOM 8628 C C . ASN D 1 168 ? 3.773 31.975 -1.522 1.00 48.18 165 ASN D C 1
ATOM 8629 O O . ASN D 1 168 ? 2.573 31.721 -1.612 1.00 52.84 165 ASN D O 1
ATOM 8634 N N . GLY D 1 169 ? 4.693 31.457 -2.325 1.00 41.84 166 GLY D N 1
ATOM 8635 C CA . GLY D 1 169 ? 4.335 30.719 -3.517 1.00 46.01 166 GLY D CA 1
ATOM 8636 C C . GLY D 1 169 ? 4.214 29.218 -3.368 1.00 43.00 166 GLY D C 1
ATOM 8637 O O . GLY D 1 169 ? 4.091 28.515 -4.374 1.00 50.56 166 GLY D O 1
ATOM 8638 N N . THR D 1 170 ? 4.227 28.713 -2.138 1.00 37.49 167 THR D N 1
ATOM 8639 C CA . THR D 1 170 ? 4.291 27.258 -1.957 1.00 43.69 167 THR D CA 1
ATOM 8640 C C . THR D 1 170 ? 2.982 26.542 -1.578 1.00 46.18 167 THR D C 1
ATOM 8641 O O . THR D 1 170 ? 2.967 25.312 -1.518 1.00 47.83 167 THR D O 1
ATOM 8645 N N . PRO D 1 171 ? 1.891 27.290 -1.332 1.00 40.50 168 PRO D N 1
ATOM 8646 C CA . PRO D 1 171 ? 0.762 26.626 -0.668 1.00 38.89 168 PRO D CA 1
ATOM 8647 C C . PRO D 1 171 ? 0.295 25.393 -1.424 1.00 43.89 168 PRO D C 1
ATOM 8648 O O . PRO D 1 171 ? 0.047 24.352 -0.816 1.00 49.36 168 PRO D O 1
ATOM 8652 N N . PHE D 1 172 ? 0.174 25.508 -2.741 1.00 39.63 169 PHE D N 1
ATOM 8653 C CA . PHE D 1 172 ? -0.438 24.429 -3.505 1.00 46.43 169 PHE D CA 1
ATOM 8654 C C . PHE D 1 172 ? 0.478 23.237 -3.770 1.00 49.62 169 PHE D C 1
ATOM 8655 O O . PHE D 1 172 ? -0.003 22.115 -3.953 1.00 56.61 169 PHE D O 1
ATOM 8663 N N . ARG D 1 173 ? 1.785 23.467 -3.764 1.00 44.70 170 ARG D N 1
ATOM 8664 C CA . ARG D 1 173 ? 2.724 22.349 -3.804 1.00 51.10 170 ARG D CA 1
ATOM 8665 C C . ARG D 1 173 ? 2.597 21.547 -2.511 1.00 47.68 170 ARG D C 1
ATOM 8666 O O . ARG D 1 173 ? 2.587 20.317 -2.525 1.00 52.25 170 ARG D O 1
ATOM 8674 N N . ARG D 1 174 ? 2.497 22.255 -1.391 1.00 45.40 171 ARG D N 1
ATOM 8675 C CA . ARG D 1 174 ? 2.329 21.606 -0.106 1.00 56.27 171 ARG D CA 1
ATOM 8676 C C . ARG D 1 174 ? 1.031 20.810 -0.093 1.00 60.64 171 ARG D C 1
ATOM 8677 O O . ARG D 1 174 ? 1.017 19.660 0.335 1.00 61.42 171 ARG D O 1
ATOM 8685 N N . LEU D 1 175 ? -0.052 21.419 -0.574 1.00 57.99 172 LEU D N 1
ATOM 8686 C CA . LEU D 1 175 ? -1.336 20.733 -0.621 1.00 57.03 172 LEU D CA 1
ATOM 8687 C C . LEU D 1 175 ? -1.264 19.492 -1.519 1.00 53.08 172 LEU D C 1
ATOM 8688 O O . LEU D 1 175 ? -1.604 18.403 -1.081 1.00 56.68 172 LEU D O 1
ATOM 8693 N N . LEU D 1 176 ? -0.811 19.654 -2.763 1.00 50.08 173 LEU D N 1
ATOM 8694 C CA . LEU D 1 176 ? -0.696 18.520 -3.692 1.00 54.86 173 LEU D CA 1
ATOM 8695 C C . LEU D 1 176 ? 0.222 17.399 -3.185 1.00 58.48 173 LEU D C 1
ATOM 8696 O O . LEU D 1 176 ? -0.161 16.217 -3.163 1.00 58.16 173 LEU D O 1
ATOM 8701 N N . ASP D 1 177 ? 1.431 17.770 -2.774 1.00 53.49 174 ASP D N 1
ATOM 8702 C CA . ASP D 1 177 ? 2.405 16.788 -2.305 1.00 61.50 174 ASP D CA 1
ATOM 8703 C C . ASP D 1 177 ? 1.860 15.968 -1.135 1.00 65.16 174 ASP D C 1
ATOM 8704 O O . ASP D 1 177 ? 2.057 14.754 -1.073 1.00 66.42 174 ASP D O 1
ATOM 8709 N N . GLU D 1 178 ? 1.158 16.634 -0.222 1.00 59.02 175 GLU D N 1
ATOM 8710 C CA . GLU D 1 178 ? 0.713 15.986 1.004 1.00 59.47 175 GLU D CA 1
ATOM 8711 C C . GLU D 1 178 ? -0.629 15.280 0.817 1.00 62.96 175 GLU D C 1
ATOM 8712 O O . GLU D 1 178 ? -1.131 14.623 1.729 1.00 64.29 175 GLU D O 1
ATOM 8718 N N . GLU D 1 179 ? -1.191 15.430 -0.381 1.00 65.89 176 GLU D N 1
ATOM 8719 C CA . GLU D 1 179 ? -2.452 14.800 -0.766 1.00 66.72 176 GLU D CA 1
ATOM 8720 C C . GLU D 1 179 ? -3.653 15.316 0.014 1.00 67.51 176 GLU D C 1
ATOM 8721 O O . GLU D 1 179 ? -4.620 14.590 0.232 1.00 64.20 176 GLU D O 1
ATOM 8727 N N . ILE D 1 180 ? -3.595 16.579 0.420 1.00 66.74 177 ILE D N 1
ATOM 8728 C CA . ILE D 1 180 ? -4.702 17.188 1.141 1.00 63.31 177 ILE D CA 1
ATOM 8729 C C . ILE D 1 180 ? -5.862 17.401 0.175 1.00 60.80 177 ILE D C 1
ATOM 8730 O O . ILE D 1 180 ? -7.017 17.157 0.512 1.00 56.97 177 ILE D O 1
ATOM 8735 N N . ILE D 1 181 ? -5.543 17.847 -1.034 1.00 60.11 178 ILE D N 1
ATOM 8736 C CA . ILE D 1 181 ? -6.513 17.870 -2.117 1.00 58.62 178 ILE D CA 1
ATOM 8737 C C . ILE D 1 181 ? -5.877 17.188 -3.303 1.00 58.62 178 ILE D C 1
ATOM 8738 O O . ILE D 1 181 ? -4.672 16.950 -3.312 1.00 63.73 178 ILE D O 1
ATOM 8743 N N . GLU D 1 182 ? -6.682 16.866 -4.303 1.00 55.01 179 GLU D N 1
ATOM 8744 C CA . GLU D 1 182 ? -6.160 16.209 -5.494 1.00 61.42 179 GLU D CA 1
ATOM 8745 C C . GLU D 1 182 ? -5.984 17.224 -6.610 1.00 55.11 179 GLU D C 1
ATOM 8746 O O . GLU D 1 182 ? -6.750 18.178 -6.715 1.00 62.38 179 GLU D O 1
ATOM 8752 N N . GLY D 1 183 ? -4.969 17.015 -7.439 1.00 52.83 180 GLY D N 1
ATOM 8753 C CA . GLY D 1 183 ? -4.674 17.917 -8.538 1.00 52.50 180 GLY D CA 1
ATOM 8754 C C . GLY D 1 183 ? -5.836 18.176 -9.482 1.00 52.23 180 GLY D C 1
ATOM 8755 O O . GLY D 1 183 ? -6.065 19.317 -9.903 1.00 49.90 180 GLY D O 1
ATOM 8756 N N . GLN D 1 184 ? -6.584 17.128 -9.813 1.00 51.86 181 GLN D N 1
ATOM 8757 C CA . GLN D 1 184 ? -7.681 17.289 -10.762 1.00 53.02 181 GLN D CA 1
ATOM 8758 C C . GLN D 1 184 ? -8.915 17.944 -10.145 1.00 56.01 181 GLN D C 1
ATOM 8759 O O . GLN D 1 184 ? -9.886 18.214 -10.845 1.00 62.09 181 GLN D O 1
ATOM 8765 N N . HIS D 1 185 ? -8.877 18.196 -8.840 1.00 52.96 182 HIS D N 1
ATOM 8766 C CA . HIS D 1 185 ? -9.964 18.907 -8.164 1.00 51.49 182 HIS D CA 1
ATOM 8767 C C . HIS D 1 185 ? -9.612 20.365 -7.954 1.00 50.52 182 HIS D C 1
ATOM 8768 O O . HIS D 1 185 ? -10.315 21.076 -7.242 1.00 56.97 182 HIS D O 1
ATOM 8775 N N . LEU D 1 186 ? -8.515 20.789 -8.570 1.00 50.58 183 LEU D N 1
ATOM 8776 C CA . LEU D 1 186 ? -8.007 22.149 -8.456 1.00 45.73 183 LEU D CA 1
ATOM 8777 C C . LEU D 1 186 ? -8.271 22.812 -9.787 1.00 47.31 183 LEU D C 1
ATOM 8778 O O . LEU D 1 186 ? -7.810 22.324 -10.820 1.00 48.66 183 LEU D O 1
ATOM 8783 N N . ILE D 1 187 ? -9.030 23.903 -9.770 1.00 42.39 184 ILE D N 1
ATOM 8784 C CA . ILE D 1 187 ? -9.240 24.708 -10.968 1.00 42.72 184 ILE D CA 1
ATOM 8785 C C . ILE D 1 187 ? -8.536 26.068 -10.824 1.00 45.74 184 ILE D C 1
ATOM 8786 O O . ILE D 1 187 ? -8.934 26.909 -10.005 1.00 44.67 184 ILE D O 1
ATOM 8791 N N . GLN D 1 188 ? -7.485 26.279 -11.616 1.00 42.66 185 GLN D N 1
ATOM 8792 C CA . GLN D 1 188 ? -6.746 27.538 -11.574 1.00 42.42 185 GLN D CA 1
ATOM 8793 C C . GLN D 1 188 ? -7.264 28.435 -12.670 1.00 43.64 185 GLN D C 1
ATOM 8794 O O . GLN D 1 188 ? -7.219 28.070 -13.840 1.00 48.03 185 GLN D O 1
ATOM 8800 N N . LEU D 1 189 ? -7.749 29.612 -12.289 1.00 34.39 186 LEU D N 1
ATOM 8801 C CA . LEU D 1 189 ? -8.365 30.523 -13.242 1.00 38.43 186 LEU D CA 1
ATOM 8802 C C . LEU D 1 189 ? -7.550 31.800 -13.308 1.00 37.87 18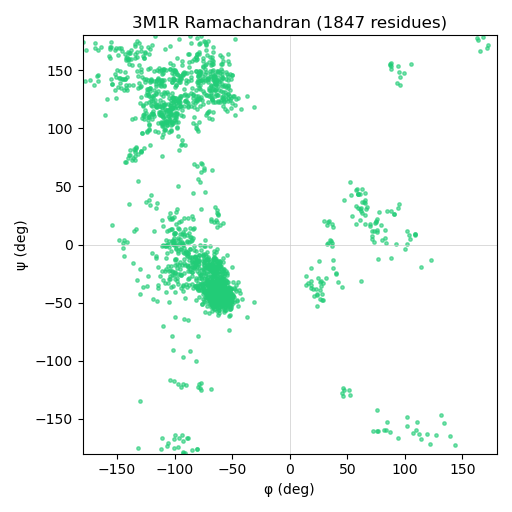6 LEU D C 1
ATOM 8803 O O . LEU D 1 189 ? -7.315 32.438 -12.281 1.00 40.11 186 LEU D O 1
ATOM 8808 N N . GLY D 1 190 ? -7.115 32.166 -14.511 1.00 39.14 187 GLY D N 1
ATOM 8809 C CA . GLY D 1 190 ? -6.412 33.424 -14.731 1.00 33.34 187 GLY D CA 1
ATOM 8810 C C . GLY D 1 190 ? -4.908 33.320 -14.865 1.00 41.63 187 GLY D C 1
ATOM 8811 O O . GLY D 1 190 ? -4.215 34.349 -14.845 1.00 36.15 187 GLY D O 1
ATOM 8812 N N . ILE D 1 191 ? -4.394 32.091 -15.007 1.00 43.03 188 ILE D N 1
ATOM 8813 C CA . ILE D 1 191 ? -2.936 31.879 -15.099 1.00 37.19 188 ILE D CA 1
ATOM 8814 C C . ILE D 1 191 ? -2.395 32.736 -16.243 1.00 37.18 188 ILE D C 1
ATOM 8815 O O . ILE D 1 191 ? -2.865 32.652 -17.374 1.00 43.36 188 ILE D O 1
ATOM 8820 N N . ARG D 1 192 ? -1.413 33.574 -15.951 1.00 39.30 189 ARG D N 1
ATOM 8821 C CA . ARG D 1 192 ? -1.095 34.671 -16.855 1.00 39.60 189 ARG D CA 1
ATOM 8822 C C . ARG D 1 192 ? 0.235 34.461 -17.569 1.00 40.14 189 ARG D C 1
ATOM 8823 O O . ARG D 1 192 ? 1.203 34.023 -16.963 1.00 38.83 189 ARG D O 1
ATOM 8831 N N . GLU D 1 193 ? 0.250 34.752 -18.868 1.00 43.93 190 GLU D N 1
ATOM 8832 C CA . GLU D 1 193 ? 1.464 34.723 -19.684 1.00 44.00 190 GLU D CA 1
ATOM 8833 C C . GLU D 1 193 ? 2.580 35.592 -19.075 1.00 41.37 190 GLU D C 1
ATOM 8834 O O . GLU D 1 193 ? 2.373 36.764 -18.785 1.00 41.75 190 GLU D O 1
ATOM 8840 N N . PHE D 1 194 ? 3.753 34.991 -18.878 1.00 47.15 191 PHE D N 1
ATOM 8841 C CA . PHE D 1 194 ? 4.935 35.642 -18.289 1.00 42.08 191 PHE D CA 1
ATOM 8842 C C . PHE D 1 194 ? 4.874 35.825 -16.775 1.00 41.76 191 PHE D C 1
ATOM 8843 O O . PHE D 1 194 ? 5.722 36.505 -16.211 1.00 38.61 191 PHE D O 1
ATOM 8851 N N . SER D 1 195 ? 3.896 35.202 -16.122 1.00 39.06 192 SER D N 1
ATOM 8852 C CA . SER D 1 195 ? 3.840 35.185 -14.658 1.00 40.37 192 SER D CA 1
ATOM 8853 C C . SER D 1 195 ? 4.338 33.872 -14.023 1.00 43.94 192 SER D C 1
ATOM 8854 O O . SER D 1 195 ? 4.310 33.725 -12.798 1.00 44.96 192 SER D O 1
ATOM 8857 N N . ASN D 1 196 ? 4.795 32.926 -14.848 1.00 39.78 193 ASN D N 1
ATOM 8858 C CA . ASN D 1 196 ? 5.109 31.582 -14.356 1.00 41.48 193 ASN D CA 1
ATOM 8859 C C . ASN D 1 196 ? 6.374 30.951 -14.930 1.00 46.56 193 ASN D C 1
ATOM 8860 O O . ASN D 1 196 ? 6.909 31.415 -15.938 1.00 50.05 193 ASN D O 1
ATOM 8865 N N . SER D 1 197 ? 6.837 29.886 -14.278 1.00 51.31 194 SER D N 1
ATOM 8866 C CA . SER D 1 197 ? 8.051 29.175 -14.689 1.00 50.72 194 SER D CA 1
ATOM 8867 C C . SER D 1 197 ? 7.722 27.867 -15.389 1.00 57.54 194 SER D C 1
ATOM 8868 O O . SER D 1 197 ? 6.697 27.238 -15.098 1.00 55.35 194 SER D O 1
ATOM 8871 N N . GLN D 1 198 ? 8.610 27.450 -16.291 1.00 58.23 195 GLN D N 1
ATOM 8872 C CA . GLN D 1 198 ? 8.416 26.232 -17.070 1.00 60.31 195 GLN D CA 1
ATOM 8873 C C . GLN D 1 198 ? 8.254 25.018 -16.164 1.00 60.09 195 GLN D C 1
ATOM 8874 O O . GLN D 1 198 ? 7.375 24.182 -16.378 1.00 61.58 195 GLN D O 1
ATOM 8880 N N . ALA D 1 199 ? 9.113 24.939 -15.152 1.00 61.21 196 ALA D N 1
ATOM 8881 C CA . ALA D 1 199 ? 9.115 23.836 -14.202 1.00 57.51 196 ALA D CA 1
ATOM 8882 C C . ALA D 1 199 ? 7.801 23.736 -13.439 1.00 59.32 196 ALA D C 1
ATOM 8883 O O . ALA D 1 199 ? 7.242 22.654 -13.273 1.00 62.84 196 ALA D O 1
ATOM 8885 N N . TYR D 1 200 ? 7.320 24.874 -12.966 1.00 54.58 197 TYR D N 1
ATOM 8886 C CA . TYR D 1 200 ? 6.136 24.899 -12.135 1.00 55.11 197 TYR D CA 1
ATOM 8887 C C . TYR D 1 200 ? 4.880 24.593 -12.931 1.00 56.01 197 TYR D C 1
ATOM 8888 O O . TYR D 1 200 ? 3.959 23.957 -12.421 1.00 61.98 197 TYR D O 1
ATOM 8897 N N . GLU D 1 201 ? 4.850 25.035 -14.183 1.00 52.15 198 GLU D N 1
ATOM 8898 C CA . GLU D 1 201 ? 3.761 24.675 -15.080 1.00 54.36 198 GLU D CA 1
ATOM 8899 C C . GLU D 1 201 ? 3.790 23.174 -15.287 1.00 58.51 198 GLU D C 1
ATOM 8900 O O . GLU D 1 201 ? 2.751 22.517 -15.259 1.00 62.77 198 GLU D O 1
ATOM 8906 N N . ALA D 1 202 ? 4.988 22.624 -15.485 1.00 54.96 199 ALA D N 1
ATOM 8907 C CA . ALA D 1 202 ? 5.116 21.181 -15.643 1.00 54.30 199 ALA D CA 1
ATOM 8908 C C . ALA D 1 202 ? 4.619 20.455 -14.396 1.00 55.14 199 ALA D C 1
ATOM 8909 O O . ALA D 1 202 ? 3.962 19.421 -14.490 1.00 57.00 199 ALA D O 1
ATOM 8911 N N . TYR D 1 203 ? 4.935 20.996 -13.226 1.00 53.31 200 TYR D N 1
ATOM 8912 C CA . TYR D 1 203 ? 4.571 20.331 -11.984 1.00 55.11 200 TYR D CA 1
ATOM 8913 C C . TYR D 1 203 ? 3.058 20.277 -11.791 1.00 57.30 200 TYR D C 1
ATOM 8914 O O . TYR D 1 203 ? 2.538 19.319 -11.226 1.00 60.01 200 TYR D O 1
ATOM 8923 N N . ALA D 1 204 ? 2.360 21.313 -12.252 1.00 53.03 201 ALA D N 1
ATOM 8924 C CA . ALA D 1 204 ? 0.905 21.356 -12.154 1.00 51.59 201 ALA D CA 1
ATOM 8925 C C . ALA D 1 204 ? 0.256 20.423 -13.164 1.00 58.24 201 ALA D C 1
ATOM 8926 O O . ALA D 1 204 ? -0.840 19.913 -12.939 1.00 66.48 201 ALA D O 1
ATOM 8928 N N . LYS D 1 205 ? 0.933 20.201 -14.281 1.00 57.24 202 LYS D N 1
ATOM 8929 C CA . LYS D 1 205 ? 0.408 19.306 -15.299 1.00 59.39 202 LYS D CA 1
ATOM 8930 C C . LYS D 1 205 ? 0.567 17.849 -14.879 1.00 61.91 202 LYS D C 1
ATOM 8931 O O . LYS D 1 205 ? -0.346 17.049 -15.035 1.00 64.51 202 LYS D O 1
ATOM 8937 N N . LYS D 1 206 ? 1.724 17.521 -14.323 1.00 63.06 203 LYS D N 1
ATOM 8938 C CA . LYS D 1 206 ? 1.986 16.177 -13.829 1.00 68.44 203 LYS D CA 1
ATOM 8939 C C . LYS D 1 206 ? 0.844 15.792 -12.902 1.00 65.91 203 LYS D C 1
ATOM 8940 O O . LYS D 1 206 ? 0.317 14.674 -12.950 1.00 65.10 203 LYS D O 1
ATOM 8946 N N . HIS D 1 207 ? 0.457 16.753 -12.068 1.00 66.31 204 HIS D N 1
ATOM 8947 C CA . HIS D 1 207 ? -0.520 16.529 -11.020 1.00 60.33 204 HIS D CA 1
ATOM 8948 C C . HIS D 1 207 ? -1.952 16.667 -11.518 1.00 57.28 204 HIS D C 1
ATOM 8949 O O . HIS D 1 207 ? -2.887 16.583 -10.728 1.00 58.08 204 HIS D O 1
ATOM 8956 N N . ASN D 1 208 ? -2.115 16.887 -12.822 1.00 55.81 205 ASN D N 1
ATOM 8957 C CA . ASN D 1 208 ? -3.441 17.013 -13.436 1.00 61.53 205 ASN D CA 1
ATOM 8958 C C . ASN D 1 208 ? -4.269 18.175 -12.899 1.00 62.57 205 ASN D C 1
ATOM 8959 O O . ASN D 1 208 ? -5.472 18.033 -12.643 1.00 57.23 205 ASN D O 1
ATOM 8964 N N . VAL D 1 209 ? -3.623 19.323 -12.734 1.00 60.32 206 VAL D N 1
ATOM 8965 C CA . VAL D 1 209 ? -4.344 20.528 -12.356 1.00 57.30 206 VAL D CA 1
ATOM 8966 C C . VAL D 1 209 ? -5.072 21.074 -13.586 1.00 55.83 206 VAL D C 1
ATOM 8967 O O . VAL D 1 209 ? -4.562 21.012 -14.713 1.00 56.02 206 VAL D O 1
ATOM 8971 N N . ASN D 1 210 ? -6.278 21.580 -13.368 1.00 54.65 207 ASN D N 1
ATOM 8972 C CA . ASN D 1 210 ? -7.051 22.203 -14.429 1.00 55.19 207 ASN D CA 1
ATOM 8973 C C . ASN D 1 210 ? -6.631 23.651 -14.601 1.00 53.64 207 ASN D C 1
ATOM 8974 O O . ASN D 1 210 ? -7.003 24.520 -13.807 1.00 50.63 207 ASN D O 1
ATOM 8979 N N . ILE D 1 211 ? -5.871 23.908 -15.655 1.00 53.98 208 ILE D N 1
ATOM 8980 C CA . ILE D 1 211 ? -5.315 25.230 -15.866 1.00 50.59 208 ILE D CA 1
ATOM 8981 C C . ILE D 1 211 ? -6.074 26.010 -16.935 1.00 47.89 208 ILE D C 1
ATOM 8982 O O . ILE D 1 211 ? -6.227 25.555 -18.059 1.00 50.84 208 ILE D O 1
ATOM 8987 N N . HIS D 1 212 ? -6.547 27.192 -16.569 1.00 46.82 209 HIS D N 1
ATOM 8988 C CA . HIS D 1 212 ? -7.216 28.081 -17.514 1.00 45.64 209 HIS D CA 1
ATOM 8989 C C . HIS D 1 212 ? -6.515 29.433 -17.583 1.00 50.11 209 HIS D C 1
ATOM 8990 O O . HIS D 1 212 ? -6.672 30.279 -16.694 1.00 47.89 209 HIS D O 1
ATOM 8997 N N . THR D 1 213 ? -5.738 29.626 -18.644 1.00 48.47 210 THR D N 1
ATOM 8998 C CA . THR D 1 213 ? -4.981 30.860 -18.822 1.00 47.63 210 THR D CA 1
ATOM 8999 C C . THR D 1 213 ? -5.890 32.054 -19.091 1.00 41.89 210 THR D C 1
ATOM 9000 O O . THR D 1 213 ? -7.096 31.906 -19.329 1.00 40.20 210 THR D O 1
ATOM 9012 N N . ASP D 1 215 ? -5.504 33.761 -21.607 1.00 44.05 212 ASP D N 1
ATOM 9013 C CA . ASP D 1 215 ? -5.710 33.682 -23.047 1.00 51.78 212 ASP D CA 1
ATOM 9014 C C . ASP D 1 215 ? -6.989 32.904 -23.322 1.00 53.01 212 ASP D C 1
ATOM 9015 O O . ASP D 1 215 ? -7.835 33.334 -24.114 1.00 55.71 212 ASP D O 1
ATOM 9028 N N . ILE D 1 217 ? -9.417 32.285 -21.170 1.00 50.13 214 ILE D N 1
ATOM 9029 C CA . ILE D 1 217 ? -10.527 32.985 -20.536 1.00 47.67 214 ILE D CA 1
ATOM 9030 C C . ILE D 1 217 ? -10.998 34.123 -21.433 1.00 49.57 214 ILE D C 1
ATOM 9031 O O . ILE D 1 217 ? -12.186 34.401 -21.518 1.00 56.87 214 ILE D O 1
ATOM 9036 N N . ARG D 1 218 ? -10.065 34.770 -22.118 1.00 51.59 215 ARG D N 1
ATOM 9037 C CA . ARG D 1 218 ? -10.409 35.906 -22.961 1.00 50.22 215 ARG D CA 1
ATOM 9038 C C . ARG D 1 218 ? -11.137 35.497 -24.233 1.00 58.23 215 ARG D C 1
ATOM 9039 O O . ARG D 1 218 ? -12.015 36.216 -24.705 1.00 68.25 215 ARG D O 1
ATOM 9047 N N . GLU D 1 219 ? -10.785 34.351 -24.796 1.00 55.50 216 GLU D N 1
ATOM 9048 C CA . GLU D 1 219 ? -11.497 33.906 -25.981 1.00 65.33 216 GLU D CA 1
ATOM 9049 C C . GLU D 1 219 ? -12.809 33.211 -25.636 1.00 69.15 216 GLU D C 1
ATOM 9050 O O . GLU D 1 219 ? -13.790 33.361 -26.352 1.00 70.28 216 GLU D O 1
ATOM 9056 N N . LYS D 1 220 ? -12.830 32.475 -24.531 1.00 69.06 217 LYS D N 1
ATOM 9057 C CA . LYS D 1 220 ? -13.996 31.672 -24.163 1.00 67.46 217 LYS D CA 1
ATOM 9058 C C . LYS D 1 220 ? -14.925 32.422 -23.197 1.00 64.78 217 LYS D C 1
ATOM 9059 O O . LYS D 1 220 ? -16.132 32.175 -23.163 1.00 63.89 217 LYS D O 1
ATOM 9065 N N . GLY D 1 221 ? -14.363 33.353 -22.428 1.00 58.21 218 GLY D N 1
ATOM 9066 C CA . GLY D 1 221 ? -15.133 34.093 -21.440 1.00 49.78 218 GLY D CA 1
ATOM 9067 C C . GLY D 1 221 ? -15.058 33.432 -20.077 1.00 51.57 218 GLY D C 1
ATOM 9068 O O . GLY D 1 221 ? -15.124 32.206 -19.973 1.00 51.86 218 GLY D O 1
ATOM 9069 N N . LEU D 1 222 ? -14.918 34.233 -19.023 1.00 46.23 219 LEU D N 1
ATOM 9070 C CA . LEU D 1 222 ? -14.754 33.671 -17.682 1.00 47.53 219 LEU D CA 1
ATOM 9071 C C . LEU D 1 222 ? -15.921 32.768 -17.223 1.00 48.58 219 LEU D C 1
ATOM 9072 O O . LEU D 1 222 ? -15.704 31.632 -16.799 1.00 45.58 219 LEU D O 1
ATOM 9077 N N . ILE D 1 223 ? -17.150 33.271 -17.289 1.00 45.68 220 ILE D N 1
ATOM 9078 C CA . ILE D 1 223 ? -18.279 32.478 -16.818 1.00 50.14 220 ILE D CA 1
ATOM 9079 C C . ILE D 1 223 ? -18.493 31.188 -17.637 1.00 55.37 220 ILE D C 1
ATOM 9080 O O . ILE D 1 223 ? -18.697 30.119 -17.062 1.00 59.45 220 ILE D O 1
ATOM 9085 N N . PRO D 1 224 ? -18.458 31.280 -18.975 1.00 52.26 221 PRO D N 1
ATOM 9086 C CA . PRO D 1 224 ? -18.504 30.032 -19.753 1.00 53.64 221 PRO D CA 1
ATOM 9087 C C . PRO D 1 224 ? -17.336 29.089 -19.429 1.00 51.06 221 PRO D C 1
ATOM 9088 O O . PRO D 1 224 ? -17.518 27.879 -19.367 1.00 53.42 221 PRO D O 1
ATOM 9092 N N . THR D 1 225 ? -16.150 29.633 -19.211 1.00 49.60 222 THR D N 1
ATOM 9093 C CA . THR D 1 225 ? -15.013 28.791 -18.854 1.00 55.41 222 THR D CA 1
ATOM 9094 C C . THR D 1 225 ? -15.301 27.982 -17.589 1.00 57.95 222 THR D C 1
ATOM 9095 O O . THR D 1 225 ? -14.977 26.802 -17.511 1.00 63.26 222 THR D O 1
ATOM 9099 N N . ILE D 1 226 ? -15.927 28.618 -16.607 1.00 56.62 223 ILE D N 1
ATOM 9100 C CA . ILE D 1 226 ? -16.267 27.954 -15.350 1.00 49.77 223 ILE D CA 1
ATOM 9101 C C . ILE D 1 226 ? -17.385 26.917 -15.500 1.00 55.01 223 ILE D C 1
ATOM 9102 O O . ILE D 1 226 ? -17.346 25.855 -14.873 1.00 60.75 223 ILE D O 1
ATOM 9107 N N . LYS D 1 227 ? -18.383 27.219 -16.323 1.00 53.50 224 LYS D N 1
ATOM 9108 C CA . LYS D 1 227 ? -19.461 26.261 -16.558 1.00 60.17 224 LYS D CA 1
ATOM 9109 C C . LYS D 1 227 ? -18.910 25.008 -17.220 1.00 66.66 224 LYS D C 1
ATOM 9110 O O . LYS D 1 227 ? -19.356 23.898 -16.950 1.00 66.24 224 LYS D O 1
ATOM 9116 N N . GLU D 1 228 ? -17.920 25.205 -18.078 1.00 70.92 225 GLU D N 1
ATOM 9117 C CA . GLU D 1 228 ? -17.298 24.111 -18.802 1.00 76.13 225 GLU D CA 1
ATOM 9118 C C . GLU D 1 228 ? -16.544 23.168 -17.858 1.00 72.94 225 GLU D C 1
ATOM 9119 O O . GLU D 1 228 ? -16.528 21.963 -18.070 1.00 76.79 225 GLU D O 1
ATOM 9125 N N . ILE D 1 229 ? -15.939 23.709 -16.805 1.00 64.56 226 ILE D N 1
ATOM 9126 C CA . ILE D 1 229 ? -15.092 22.897 -15.934 1.00 56.42 226 ILE D CA 1
ATOM 9127 C C . ILE D 1 229 ? -15.684 22.544 -14.566 1.00 56.26 226 ILE D C 1
ATOM 9128 O O . ILE D 1 229 ? -15.395 21.479 -14.021 1.00 50.89 226 ILE D O 1
ATOM 9133 N N . LEU D 1 230 ? -16.484 23.436 -13.990 1.00 56.01 227 LEU D N 1
ATOM 9134 C CA . LEU D 1 230 ? -16.936 23.220 -12.617 1.00 52.45 227 LEU D CA 1
ATOM 9135 C C . LEU D 1 230 ? -17.787 21.945 -12.442 1.00 58.27 227 LEU D C 1
ATOM 9136 O O . LEU D 1 230 ? -17.560 21.167 -11.506 1.00 59.26 227 LEU D O 1
ATOM 9141 N N . PRO D 1 231 ? -18.769 21.725 -13.337 1.00 59.84 228 PRO D N 1
ATOM 9142 C CA . PRO D 1 231 ? -19.619 20.531 -13.241 1.00 59.81 228 PRO D CA 1
ATOM 9143 C C . PRO D 1 231 ? -18.823 19.243 -13.152 1.00 65.86 228 PRO D C 1
ATOM 9144 O O . PRO D 1 231 ? -19.186 18.353 -12.382 1.00 69.44 228 PRO D O 1
ATOM 9148 N N . VAL D 1 232 ? -17.756 19.133 -13.933 1.00 68.06 229 VAL D N 1
ATOM 9149 C CA . VAL D 1 232 ? -16.962 17.912 -13.922 1.00 75.01 229 VAL D CA 1
ATOM 9150 C C . VAL D 1 232 ? -16.337 17.711 -12.547 1.00 70.88 229 VAL D C 1
ATOM 9151 O O . VAL D 1 232 ? -16.306 16.604 -12.016 1.00 69.44 229 VAL D O 1
ATOM 9155 N N . VAL D 1 233 ? -15.847 18.803 -11.973 1.00 59.88 230 VAL D N 1
ATOM 9156 C CA . VAL D 1 233 ? -15.138 18.746 -10.706 1.00 58.68 230 VAL D CA 1
ATOM 9157 C C . VAL D 1 233 ? -16.067 18.502 -9.515 1.00 62.82 230 VAL D C 1
ATOM 9158 O O . VAL D 1 233 ? -15.730 17.736 -8.602 1.00 58.84 230 VAL D O 1
ATOM 9162 N N . GLN D 1 234 ? -17.228 19.160 -9.533 1.00 68.19 231 GLN D N 1
ATOM 9163 C CA . GLN D 1 234 ? -18.265 18.973 -8.515 1.00 71.38 231 GLN D CA 1
ATOM 9164 C C . GLN D 1 234 ? -18.682 17.515 -8.387 1.00 74.54 231 GLN D C 1
ATOM 9165 O O . GLN D 1 234 ? -19.086 17.068 -7.309 1.00 71.31 231 GLN D O 1
ATOM 9171 N N . ASP D 1 235 ? -18.594 16.788 -9.500 1.00 81.82 232 ASP D N 1
ATOM 9172 C CA . ASP D 1 235 ? -19.032 15.398 -9.566 1.00 83.55 232 ASP D CA 1
ATOM 9173 C C . ASP D 1 235 ? -18.049 14.478 -8.857 1.00 84.69 232 ASP D C 1
ATOM 9174 O O . ASP D 1 235 ? -18.379 13.335 -8.536 1.00 88.25 232 ASP D O 1
ATOM 9179 N N . LYS D 1 236 ? -16.838 14.972 -8.622 1.00 78.44 233 LYS D N 1
ATOM 9180 C CA . LYS D 1 236 ? -15.806 14.167 -7.978 1.00 81.96 233 LYS D CA 1
ATOM 9181 C C . LYS D 1 236 ? -15.550 14.629 -6.549 1.00 79.30 233 LYS D C 1
ATOM 9182 O O . LYS D 1 236 ? -14.645 14.120 -5.890 1.00 81.59 233 LYS D O 1
ATOM 9188 N N . THR D 1 237 ? -16.326 15.601 -6.076 1.00 71.18 234 THR D N 1
ATOM 9189 C CA . THR D 1 237 ? -16.051 16.226 -4.781 1.00 63.11 234 THR D CA 1
ATOM 9190 C C . THR D 1 237 ? -17.315 16.544 -3.980 1.00 63.95 234 THR D C 1
ATOM 9191 O O . THR D 1 237 ? -18.428 16.608 -4.522 1.00 64.35 234 THR D O 1
ATOM 9195 N N . ASP D 1 238 ? -17.130 16.741 -2.679 1.00 60.37 235 ASP D N 1
ATOM 9196 C CA . ASP D 1 238 ? -18.239 17.011 -1.779 1.00 60.43 235 ASP D CA 1
ATOM 9197 C C . ASP D 1 238 ? -18.422 18.490 -1.490 1.00 59.41 235 ASP D C 1
ATOM 9198 O O . ASP D 1 238 ? -19.535 18.929 -1.217 1.00 62.63 235 ASP D O 1
ATOM 9203 N N . PHE D 1 239 ? -17.329 19.252 -1.535 1.00 54.19 236 PHE D N 1
ATOM 9204 C CA . PHE D 1 239 ? -17.377 20.686 -1.244 1.00 55.10 236 PHE D CA 1
ATOM 9205 C C . PHE D 1 239 ? -16.478 21.478 -2.179 1.00 55.90 236 PHE D C 1
ATOM 9206 O O . PHE D 1 239 ? -15.541 20.936 -2.767 1.00 54.39 236 PHE D O 1
ATOM 9214 N N . ILE D 1 240 ? -16.758 22.770 -2.297 1.00 52.52 237 ILE D N 1
ATOM 9215 C CA . ILE D 1 240 ? -15.900 23.662 -3.058 1.00 51.30 237 ILE D CA 1
ATOM 9216 C C . ILE D 1 240 ? -15.392 24.774 -2.148 1.00 52.22 237 ILE D C 1
ATOM 9217 O O . ILE D 1 240 ? -16.126 25.249 -1.281 1.00 49.52 237 ILE D O 1
ATOM 9222 N N . PHE D 1 241 ? -14.121 25.149 -2.321 1.00 46.66 238 PHE D N 1
ATOM 9223 C CA . PHE D 1 241 ? -13.530 26.264 -1.597 1.00 44.11 238 PHE D CA 1
ATOM 9224 C C . PHE D 1 241 ? -13.032 27.269 -2.617 1.00 41.22 238 PHE D C 1
ATOM 9225 O O . PHE D 1 241 ? -12.384 26.908 -3.592 1.00 42.05 238 PHE D O 1
ATOM 9233 N N . ILE D 1 242 ? -13.371 28.529 -2.403 1.00 45.21 239 ILE D N 1
ATOM 9234 C CA . ILE D 1 242 ? -13.021 29.578 -3.335 1.00 39.22 239 ILE D CA 1
ATOM 9235 C C . ILE D 1 242 ? -11.834 30.354 -2.787 1.00 44.97 239 ILE D C 1
ATOM 9236 O O . ILE D 1 242 ? -11.934 30.975 -1.731 1.00 40.02 239 ILE D O 1
ATOM 9241 N N . SER D 1 243 ? -10.712 30.312 -3.501 1.00 44.87 240 SER D N 1
ATOM 9242 C CA . SER D 1 243 ? -9.540 31.090 -3.115 1.00 40.54 240 SER D CA 1
ATOM 9243 C C . SER D 1 243 ? -9.289 32.213 -4.100 1.00 36.20 240 SER D C 1
ATOM 9244 O O . SER D 1 243 ? -8.915 31.980 -5.251 1.00 34.14 240 SER D O 1
ATOM 9247 N N . VAL D 1 244 ? -9.487 33.440 -3.646 1.00 35.61 241 VAL D N 1
ATOM 9248 C CA . VAL D 1 244 ? -9.254 34.581 -4.510 1.00 33.96 241 VAL D CA 1
ATOM 9249 C C . VAL D 1 244 ? -7.935 35.267 -4.182 1.00 31.44 241 VAL D C 1
ATOM 9250 O O . VAL D 1 244 ? -7.782 35.878 -3.123 1.00 36.08 241 VAL D O 1
ATOM 9254 N N . ASP D 1 245 ? -6.983 35.143 -5.097 1.00 33.87 242 ASP D N 1
ATOM 9255 C CA . ASP D 1 245 ? -5.726 35.863 -5.004 1.00 31.15 242 ASP D CA 1
ATOM 9256 C C . ASP D 1 245 ? -5.923 37.099 -5.861 1.00 31.14 242 ASP D C 1
ATOM 9257 O O . ASP D 1 245 ? -6.123 37.010 -7.065 1.00 36.04 242 ASP D O 1
ATOM 9270 N N . ASP D 1 247 ? -4.202 39.264 -7.085 1.00 29.36 244 ASP D N 1
ATOM 9271 C CA . ASP D 1 247 ? -3.288 39.626 -8.162 1.00 27.71 244 ASP D CA 1
ATOM 9272 C C . ASP D 1 247 ? -3.666 38.984 -9.494 1.00 28.67 244 ASP D C 1
ATOM 9273 O O . ASP D 1 247 ? -3.039 39.258 -10.512 1.00 32.93 244 ASP D O 1
ATOM 9278 N N . VAL D 1 248 ? -4.726 38.182 -9.491 1.00 28.38 245 VAL D N 1
ATOM 9279 C CA . VAL D 1 248 ? -5.345 37.736 -10.739 1.00 29.84 245 VAL D CA 1
ATOM 9280 C C . VAL D 1 248 ? -5.883 38.953 -11.512 1.00 31.52 245 VAL D C 1
ATOM 9281 O O . VAL D 1 248 ? -6.029 38.922 -12.731 1.00 30.26 245 VAL D O 1
ATOM 9285 N N . LEU D 1 249 ? -6.176 40.028 -10.784 1.00 25.61 246 LEU D N 1
ATOM 9286 C CA . LEU D 1 249 ? -6.706 41.233 -11.400 1.00 31.35 246 LEU D CA 1
ATOM 9287 C C . LEU D 1 249 ? -5.592 42.006 -12.064 1.00 33.51 246 LEU D C 1
ATOM 9288 O O . LEU D 1 249 ? -4.453 41.964 -11.624 1.00 31.26 246 LEU D O 1
ATOM 9293 N N . ASP D 1 250 ? -5.950 42.708 -13.129 1.00 33.11 247 ASP D N 1
ATOM 9294 C CA . ASP D 1 250 ? -5.053 43.576 -13.854 1.00 25.55 247 ASP D CA 1
ATOM 9295 C C . ASP D 1 250 ? -4.556 44.707 -12.968 1.00 30.11 247 ASP D C 1
ATOM 9296 O O . ASP D 1 250 ? -5.311 45.242 -12.133 1.00 29.98 247 ASP D O 1
ATOM 9301 N N . GLN D 1 251 ? -3.298 45.103 -13.161 1.00 28.57 248 GLN D N 1
ATOM 9302 C CA . GLN D 1 251 ? -2.722 46.126 -12.282 1.00 25.39 248 GLN D CA 1
ATOM 9303 C C . GLN D 1 251 ? -3.566 47.393 -12.246 1.00 22.52 248 GLN D C 1
ATOM 9304 O O . GLN D 1 251 ? -3.653 48.050 -11.213 1.00 24.79 248 GLN D O 1
ATOM 9310 N N . SER D 1 252 ? -4.224 47.731 -13.351 1.00 29.42 249 SER D N 1
ATOM 9311 C CA . SER D 1 252 ? -5.035 48.956 -13.342 1.00 31.05 249 SER D CA 1
ATOM 9312 C C . SER D 1 252 ? -6.254 48.859 -12.408 1.00 33.82 249 SER D C 1
ATOM 9313 O O . SER D 1 252 ? -6.760 49.882 -11.954 1.00 36.07 249 SER D O 1
ATOM 9316 N N . HIS D 1 253 ? -6.699 47.632 -12.113 1.00 27.39 250 HIS D N 1
ATOM 9317 C CA . HIS D 1 253 ? -7.857 47.392 -11.243 1.00 27.07 250 HIS D CA 1
ATOM 9318 C C . HIS D 1 253 ? -7.461 47.031 -9.811 1.00 29.06 250 HIS D C 1
ATOM 9319 O O . HIS D 1 253 ? -8.243 47.234 -8.884 1.00 31.53 250 HIS D O 1
ATOM 9326 N N . ALA D 1 254 ? -6.256 46.494 -9.629 1.00 31.11 251 ALA D N 1
ATOM 9327 C CA . ALA D 1 254 ? -5.737 46.200 -8.287 1.00 31.06 251 ALA D CA 1
ATOM 9328 C C . ALA D 1 254 ? -4.275 46.630 -8.136 1.00 27.84 251 ALA D C 1
ATOM 9329 O O . ALA D 1 254 ? -3.386 45.783 -8.137 1.00 29.37 251 ALA D O 1
ATOM 9331 N N . PRO D 1 255 ? -4.021 47.947 -8.012 1.00 29.68 252 PRO D N 1
ATOM 9332 C CA . PRO D 1 255 ? -2.629 48.422 -7.920 1.00 26.68 252 PRO D CA 1
ATOM 9333 C C . PRO D 1 255 ? -1.996 48.032 -6.596 1.00 31.58 252 PRO D C 1
ATOM 9334 O O . PRO D 1 255 ? -0.805 48.159 -6.442 1.00 32.50 252 PRO D O 1
ATOM 9338 N N . GLY D 1 256 ? -2.797 47.571 -5.642 1.00 34.73 253 GLY D N 1
ATOM 9339 C CA . GLY D 1 256 ? -2.279 47.247 -4.327 1.00 29.86 253 GLY D CA 1
ATOM 9340 C C . GLY D 1 256 ? -1.886 45.803 -4.087 1.00 40.16 253 GLY D C 1
ATOM 9341 O O . GLY D 1 256 ? -1.826 45.387 -2.935 1.00 45.46 253 GLY D O 1
ATOM 9342 N N . CYS D 1 257 ? -1.649 45.022 -5.142 1.00 37.32 254 CYS D N 1
ATOM 9343 C CA . CYS D 1 257 ? -1.128 43.662 -4.953 1.00 32.44 254 CYS D CA 1
ATOM 9344 C C . CYS D 1 257 ? 0.391 43.664 -5.119 1.00 38.28 254 CYS D C 1
ATOM 9345 O O . CYS D 1 257 ? 0.918 44.353 -5.995 1.00 31.85 254 CYS D O 1
ATOM 9348 N N . PRO D 1 258 ? 1.103 42.877 -4.298 1.00 35.34 255 PRO D N 1
ATOM 9349 C CA . PRO D 1 258 ? 2.554 42.862 -4.502 1.00 38.71 255 PRO D CA 1
ATOM 9350 C C . PRO D 1 258 ? 2.938 42.577 -5.951 1.00 37.15 255 PRO D C 1
ATOM 9351 O O . PRO D 1 258 ? 3.625 43.401 -6.555 1.00 34.51 255 PRO D O 1
ATOM 9355 N N . ALA D 1 259 ? 2.481 41.469 -6.523 1.00 38.55 256 ALA D N 1
ATOM 9356 C CA . ALA D 1 259 ? 2.874 41.142 -7.892 1.00 40.13 256 ALA D CA 1
ATOM 9357 C C . ALA D 1 259 ? 1.900 41.710 -8.924 1.00 42.13 256 ALA D C 1
ATOM 9358 O O . ALA D 1 259 ? 0.984 41.027 -9.343 1.00 46.29 256 ALA D O 1
ATOM 9360 N N . ILE D 1 260 ? 2.102 42.963 -9.324 1.00 39.00 257 ILE D N 1
ATOM 9361 C CA . ILE D 1 260 ? 1.258 43.603 -10.336 1.00 34.65 257 ILE D CA 1
ATOM 9362 C C . ILE D 1 260 ? 1.872 43.450 -11.728 1.00 38.31 257 ILE D C 1
ATOM 9363 O O . ILE D 1 260 ? 3.084 43.312 -11.875 1.00 39.70 257 ILE D O 1
ATOM 9368 N N . GLY D 1 261 ? 1.010 43.499 -12.739 1.00 30.85 258 GLY D N 1
ATOM 9369 C CA . GLY D 1 261 ? 1.393 43.506 -14.129 1.00 32.30 258 GLY D CA 1
ATOM 9370 C C . GLY D 1 261 ? 0.138 43.635 -14.972 1.00 34.85 258 GLY D C 1
ATOM 9371 O O . GLY D 1 261 ? -0.979 43.476 -14.469 1.00 40.61 258 GLY D O 1
ATOM 9372 N N . PRO D 1 262 ? 0.309 43.920 -16.263 1.00 31.61 259 PRO D N 1
ATOM 9373 C CA . PRO D 1 262 ? -0.806 44.013 -17.212 1.00 26.90 259 PRO D CA 1
ATOM 9374 C C . PRO D 1 262 ? -1.271 42.627 -17.647 1.00 26.50 259 PRO D C 1
ATOM 9375 O O . PRO D 1 262 ? -0.584 41.633 -17.398 1.00 32.54 259 PRO D O 1
ATOM 9379 N N . GLY D 1 263 ? -2.442 42.559 -18.272 1.00 45.99 260 GLY D N 1
ATOM 9380 C CA . GLY D 1 263 ? -2.961 41.317 -18.830 1.00 44.02 260 GLY D CA 1
ATOM 9381 C C . GLY D 1 263 ? -3.824 40.471 -17.908 1.00 40.75 260 GLY D C 1
ATOM 9382 O O . GLY D 1 263 ? -3.921 39.259 -18.090 1.00 48.59 260 GLY D O 1
ATOM 9383 N N . GLY D 1 264 ? -4.467 41.096 -16.931 1.00 31.58 261 GLY D N 1
ATOM 9384 C CA . GLY D 1 264 ? -5.252 40.354 -15.959 1.00 29.67 261 GLY D CA 1
ATOM 9385 C C . GLY D 1 264 ? -6.751 40.574 -16.032 1.00 36.61 261 GLY D C 1
ATOM 9386 O O . GLY D 1 264 ? -7.259 41.270 -16.909 1.00 39.75 261 GLY D O 1
ATOM 9387 N N . LEU D 1 265 ? -7.468 39.968 -15.095 1.00 38.17 262 LEU D N 1
ATOM 9388 C CA . LEU D 1 265 ? -8.915 40.097 -15.020 1.00 33.33 262 LEU D CA 1
ATOM 9389 C C . LEU D 1 265 ? -9.335 41.529 -14.653 1.00 35.43 262 LEU D C 1
ATOM 9390 O O . LEU D 1 265 ? -8.578 42.269 -14.020 1.00 33.94 262 LEU D O 1
ATOM 9395 N N . TYR D 1 266 ? -10.546 41.920 -15.028 1.00 33.08 263 TYR D N 1
ATOM 9396 C CA . TYR D 1 266 ? -11.075 43.193 -14.547 1.00 39.15 263 TYR D CA 1
ATOM 9397 C C . TYR D 1 266 ? -12.049 42.901 -13.399 1.00 31.80 263 TYR D C 1
ATOM 9398 O O . TYR D 1 266 ? -12.608 41.829 -13.351 1.00 30.70 263 TYR D O 1
ATOM 9407 N N . THR D 1 267 ? -12.193 43.810 -12.436 1.00 30.20 264 THR D N 1
ATOM 9408 C CA . THR D 1 267 ? -12.920 43.476 -11.212 1.00 31.67 264 THR D CA 1
ATOM 9409 C C . THR D 1 267 ? -14.382 43.022 -11.426 1.00 32.81 264 THR D C 1
ATOM 9410 O O . THR D 1 267 ? -14.831 42.078 -10.802 1.00 39.83 264 THR D O 1
ATOM 9414 N N . ASP D 1 268 ? -15.114 43.686 -12.308 1.00 34.60 265 ASP D N 1
ATOM 9415 C CA . ASP D 1 268 ? -16.503 43.320 -12.562 1.00 42.80 265 ASP D CA 1
ATOM 9416 C C . ASP D 1 268 ? -16.631 41.885 -13.101 1.00 48.04 265 ASP D C 1
ATOM 9417 O O . ASP D 1 268 ? -17.569 41.162 -12.759 1.00 51.63 265 ASP D O 1
ATOM 9422 N N . GLU D 1 269 ? -15.682 41.485 -13.938 1.00 45.96 266 GLU D N 1
ATOM 9423 C CA . GLU D 1 269 ? -15.543 40.100 -14.379 1.00 44.75 266 GLU D CA 1
ATOM 9424 C C . GLU D 1 269 ? -15.358 39.149 -13.191 1.00 44.11 266 GLU D C 1
ATOM 9425 O O . GLU D 1 269 ? -15.985 38.103 -13.123 1.00 42.87 266 GLU D O 1
ATOM 9431 N N . LEU D 1 270 ? -14.472 39.507 -12.266 1.00 39.68 267 LEU D N 1
ATOM 9432 C CA . LEU D 1 270 ? -14.242 38.682 -11.082 1.00 36.98 267 LEU D CA 1
ATOM 9433 C C . LEU D 1 270 ? -15.497 38.632 -10.215 1.00 34.08 267 LEU D C 1
ATOM 9434 O O . LEU D 1 270 ? -15.906 37.556 -9.757 1.00 31.55 267 LEU D O 1
ATOM 9439 N N . LEU D 1 271 ? -16.111 39.792 -9.983 1.00 28.88 268 LEU D N 1
ATOM 9440 C CA . LEU D 1 271 ? -17.256 39.841 -9.075 1.00 30.87 268 LEU D CA 1
ATOM 9441 C C . LEU D 1 271 ? -18.357 38.906 -9.591 1.00 36.78 268 LEU D C 1
ATOM 9442 O O . LEU D 1 271 ? -18.968 38.170 -8.818 1.00 36.19 268 LEU D O 1
ATOM 9447 N N . GLU D 1 272 ? -18.585 38.921 -10.899 1.00 41.68 269 GLU D N 1
ATOM 9448 C CA . GLU D 1 272 ? -19.651 38.117 -11.492 1.00 43.96 269 GLU D CA 1
ATOM 9449 C C . GLU D 1 272 ? -19.341 36.639 -11.302 1.00 42.55 269 GLU D C 1
ATOM 9450 O O . GLU D 1 272 ? -20.218 35.852 -10.981 1.00 39.57 269 GLU D O 1
ATOM 9456 N N . ALA D 1 273 ? -18.074 36.276 -11.475 1.00 37.90 270 ALA D N 1
ATOM 9457 C CA . ALA D 1 273 ? -17.646 34.878 -11.366 1.00 43.22 270 ALA D CA 1
ATOM 9458 C C . ALA D 1 273 ? -17.785 34.355 -9.940 1.00 40.69 270 ALA D C 1
ATOM 9459 O O . ALA D 1 273 ? -18.312 33.269 -9.713 1.00 42.17 270 ALA D O 1
ATOM 9461 N N . VAL D 1 274 ? -17.300 35.132 -8.980 1.00 40.28 271 VAL D N 1
ATOM 9462 C CA . VAL D 1 274 ? -17.519 34.829 -7.573 1.00 39.48 271 VAL D CA 1
ATOM 9463 C C . VAL D 1 274 ? -19.027 34.666 -7.226 1.00 43.02 271 VAL D C 1
ATOM 9464 O O . VAL D 1 274 ? -19.406 33.729 -6.512 1.00 38.81 271 VAL D O 1
ATOM 9468 N N . LYS D 1 275 ? -19.885 35.564 -7.714 1.00 43.30 272 LYS D N 1
ATOM 9469 C CA . LYS D 1 275 ? -21.316 35.429 -7.421 1.00 41.86 272 LYS D CA 1
ATOM 9470 C C . LYS D 1 275 ? -21.877 34.112 -7.997 1.00 43.71 272 LYS D C 1
ATOM 9471 O O . LYS D 1 275 ? -22.594 33.390 -7.324 1.00 45.27 272 LYS D O 1
ATOM 9477 N N . TYR D 1 276 ? -21.520 33.802 -9.237 1.00 41.02 273 TYR D N 1
ATOM 9478 C CA . TYR D 1 276 ? -21.868 32.528 -9.839 1.00 40.07 273 TYR D CA 1
ATOM 9479 C C . TYR D 1 276 ? -21.464 31.329 -8.976 1.00 40.53 273 TYR D C 1
ATOM 9480 O O . TYR D 1 276 ? -22.317 30.535 -8.575 1.00 36.99 273 TYR D O 1
ATOM 9489 N N . ILE D 1 277 ? -20.168 31.180 -8.706 1.00 42.85 274 ILE D N 1
ATOM 9490 C CA . ILE D 1 277 ? -19.685 30.048 -7.915 1.00 44.31 274 ILE D CA 1
ATOM 9491 C C . ILE D 1 277 ? -20.352 29.977 -6.537 1.00 47.94 274 ILE D C 1
ATOM 9492 O O . ILE D 1 277 ? -20.692 28.896 -6.048 1.00 49.76 274 ILE D O 1
ATOM 9497 N N . ALA D 1 278 ? -20.553 31.138 -5.922 1.00 41.77 275 ALA D N 1
ATOM 9498 C CA . ALA D 1 278 ? -21.118 31.212 -4.583 1.00 34.48 275 ALA D CA 1
ATOM 9499 C C . ALA D 1 278 ? -22.532 30.628 -4.483 1.00 44.36 275 ALA D C 1
ATOM 9500 O O . ALA D 1 278 ? -22.986 30.283 -3.388 1.00 50.72 275 ALA D O 1
ATOM 9502 N N . GLN D 1 279 ? -23.224 30.524 -5.619 1.00 45.87 276 GLN D N 1
ATOM 9503 C CA . GLN D 1 279 ? -24.586 29.978 -5.661 1.00 52.52 276 GLN D CA 1
ATOM 9504 C C . GLN D 1 279 ? -24.611 28.460 -5.730 1.00 54.95 276 GLN D C 1
ATOM 9505 O O . GLN D 1 279 ? -25.649 27.837 -5.510 1.00 59.72 276 GLN D O 1
ATOM 9511 N N . GLN D 1 280 ? -23.468 27.878 -6.065 1.00 53.85 277 GLN D N 1
ATOM 9512 C CA . GLN D 1 280 ? -23.361 26.451 -6.297 1.00 52.40 277 GLN D CA 1
ATOM 9513 C C . GLN D 1 280 ? -23.475 25.697 -4.974 1.00 52.34 277 GLN D C 1
ATOM 9514 O O . GLN D 1 280 ? -23.347 26.292 -3.905 1.00 52.25 277 GLN D O 1
ATOM 9520 N N . PRO D 1 281 ? -23.747 24.386 -5.036 1.00 53.23 278 PRO D N 1
ATOM 9521 C CA . PRO D 1 281 ? -23.951 23.624 -3.797 1.00 55.29 278 PRO D CA 1
ATOM 9522 C C . PRO D 1 281 ? -22.654 23.351 -3.025 1.00 49.00 278 PRO D C 1
ATOM 9523 O O . PRO D 1 281 ? -21.622 23.087 -3.619 1.00 49.70 278 PRO D O 1
ATOM 9527 N N . ASN D 1 282 ? -22.736 23.428 -1.703 1.00 49.07 279 ASN D N 1
ATOM 9528 C CA . ASN D 1 282 ? -21.669 23.017 -0.803 1.00 50.43 279 ASN D CA 1
ATOM 9529 C C . ASN D 1 282 ? -20.398 23.871 -0.907 1.00 52.90 279 ASN D C 1
ATOM 9530 O O . ASN D 1 282 ? -19.272 23.371 -0.774 1.00 55.21 279 ASN D O 1
ATOM 9535 N N . VAL D 1 283 ? -20.592 25.166 -1.134 1.00 49.89 280 VAL D N 1
ATOM 9536 C CA . VAL D 1 283 ? -19.504 26.117 -1.019 1.00 51.44 280 VAL D CA 1
ATOM 9537 C C . VAL D 1 283 ? -19.080 26.177 0.439 1.00 54.68 280 VAL D C 1
ATOM 9538 O O . VAL D 1 283 ? -19.837 26.615 1.293 1.00 53.81 280 VAL D O 1
ATOM 9542 N N . ALA D 1 284 ? -17.868 25.725 0.725 1.00 57.88 281 ALA D N 1
ATOM 9543 C CA . ALA D 1 284 ? -17.421 25.584 2.107 1.00 59.23 281 ALA D CA 1
ATOM 9544 C C . ALA D 1 284 ? -16.769 26.854 2.666 1.00 56.49 281 ALA D C 1
ATOM 9545 O O . ALA D 1 284 ? -16.643 27.006 3.877 1.00 54.94 281 ALA D O 1
ATOM 9547 N N . GLY D 1 285 ? -16.349 27.760 1.787 1.00 53.14 282 GLY D N 1
ATOM 9548 C CA . GLY D 1 285 ? -15.652 28.957 2.225 1.00 39.42 282 GLY D CA 1
ATOM 9549 C C . GLY D 1 285 ? -15.061 29.781 1.095 1.00 37.17 282 GLY D C 1
ATOM 9550 O O . GLY D 1 285 ? -15.038 29.369 -0.063 1.00 39.22 282 GLY D O 1
ATOM 9551 N N . ILE D 1 286 ? -14.619 30.983 1.435 1.00 31.00 283 ILE D N 1
ATOM 9552 C CA . ILE D 1 286 ? -13.913 31.814 0.496 1.00 34.77 283 ILE D CA 1
ATOM 9553 C C . ILE D 1 286 ? -12.821 32.561 1.266 1.00 39.76 283 ILE D C 1
ATOM 9554 O O . ILE D 1 286 ? -13.002 32.958 2.434 1.00 39.82 283 ILE D O 1
ATOM 9559 N N . GLU D 1 287 ? -11.672 32.715 0.624 1.00 39.21 284 GLU D N 1
ATOM 9560 C CA . GLU D 1 287 ? -10.585 33.492 1.197 1.00 37.15 284 GLU D CA 1
ATOM 9561 C C . GLU D 1 287 ? -10.108 34.503 0.171 1.00 38.02 284 GLU D C 1
ATOM 9562 O O . GLU D 1 287 ? -10.170 34.268 -1.028 1.00 42.89 284 GLU D O 1
ATOM 9568 N N . ILE D 1 288 ? -9.644 35.642 0.656 1.00 38.08 285 ILE D N 1
ATOM 9569 C CA . ILE D 1 288 ? -9.049 36.642 -0.207 1.00 43.07 285 ILE D CA 1
ATOM 9570 C C . ILE D 1 288 ? -7.622 36.891 0.244 1.00 41.41 285 ILE D C 1
ATOM 9571 O O . ILE D 1 288 ? -7.370 37.164 1.424 1.00 41.34 285 ILE D O 1
ATOM 9576 N N . VAL D 1 289 ? -6.686 36.756 -0.686 1.00 31.75 286 VAL D N 1
ATOM 9577 C CA . VAL D 1 289 ? -5.291 36.958 -0.356 1.00 36.29 286 VAL D CA 1
ATOM 9578 C C . VAL D 1 289 ? -4.629 37.974 -1.271 1.00 34.99 286 VAL D C 1
ATOM 9579 O O . VAL D 1 289 ? -5.171 38.350 -2.316 1.00 33.13 286 VAL D O 1
ATOM 9583 N N . GLU D 1 290 ? -3.464 38.426 -0.818 1.00 30.48 287 GLU D N 1
ATOM 9584 C CA . GLU D 1 290 ? -2.527 39.223 -1.593 1.00 31.15 287 GLU D CA 1
ATOM 9585 C C . GLU D 1 290 ? -2.939 40.677 -1.792 1.00 32.97 287 GLU D C 1
ATOM 9586 O O . GLU D 1 290 ? -2.417 41.366 -2.660 1.00 34.20 287 GLU D O 1
ATOM 9592 N N . VAL D 1 291 ? -3.843 41.162 -0.952 1.00 31.43 288 VAL D N 1
ATOM 9593 C CA . VAL D 1 291 ? -4.074 42.600 -0.888 1.00 29.94 288 VAL D CA 1
ATOM 9594 C C . VAL D 1 291 ? -3.012 43.274 -0.015 1.00 28.04 288 VAL D C 1
ATOM 9595 O O . VAL D 1 291 ? -2.795 42.874 1.126 1.00 32.47 288 VAL D O 1
ATOM 9599 N N . ASP D 1 292 ? -2.356 44.306 -0.538 1.00 25.31 289 ASP D N 1
ATOM 9600 C CA . ASP D 1 292 ? -1.364 45.021 0.260 1.00 25.88 289 ASP D CA 1
ATOM 9601 C C . ASP D 1 292 ? -1.702 46.519 0.342 1.00 24.65 289 ASP D C 1
ATOM 9602 O O . ASP D 1 292 ? -1.387 47.302 -0.548 1.00 31.18 289 ASP D O 1
ATOM 9607 N N . PRO D 1 293 ? -2.350 46.915 1.426 1.00 27.44 290 PRO D N 1
ATOM 9608 C CA . PRO D 1 293 ? -2.752 48.306 1.619 1.00 29.54 290 PRO D CA 1
ATOM 9609 C C . PRO D 1 293 ? -1.590 49.297 1.513 1.00 29.47 290 PRO D C 1
ATOM 9610 O O . PRO D 1 293 ? -1.847 50.427 1.102 1.00 31.83 290 PRO D O 1
ATOM 9614 N N . THR D 1 294 ? -0.362 48.917 1.895 1.00 29.22 291 THR D N 1
ATOM 9615 C CA . THR D 1 294 ? 0.776 49.861 1.847 1.00 26.01 291 THR D CA 1
ATOM 9616 C C . THR D 1 294 ? 1.226 50.101 0.413 1.00 32.29 291 THR D C 1
ATOM 9617 O O . THR D 1 294 ? 1.990 51.016 0.137 1.00 33.76 291 THR D O 1
ATOM 9621 N N . LEU D 1 295 ? 0.760 49.271 -0.508 1.00 24.06 292 LEU D N 1
ATOM 9622 C CA . LEU D 1 295 ? 1.137 49.433 -1.903 1.00 26.84 292 LEU D CA 1
ATOM 9623 C C . LEU D 1 295 ? -0.034 50.044 -2.701 1.00 30.91 292 LEU D C 1
ATOM 9624 O O . LEU D 1 295 ? 0.105 50.308 -3.901 1.00 28.44 292 LEU D O 1
ATOM 9629 N N . ASP D 1 296 ? -1.178 50.273 -2.039 1.00 23.67 293 ASP D N 1
ATOM 9630 C CA . ASP D 1 296 ? -2.429 50.572 -2.766 1.00 21.59 293 ASP D CA 1
ATOM 9631 C C . ASP D 1 296 ? -2.571 52.053 -3.120 1.00 25.98 293 ASP D C 1
ATOM 9632 O O . ASP D 1 296 ? -1.965 52.916 -2.488 1.00 27.94 293 ASP D O 1
ATOM 9637 N N . PHE D 1 297 ? -3.380 52.357 -4.127 1.00 29.16 294 PHE D N 1
ATOM 9638 C CA . PHE D 1 297 ? -3.803 53.734 -4.295 1.00 27.60 294 PHE D CA 1
ATOM 9639 C C . PHE D 1 297 ? -5.102 53.947 -3.538 1.00 22.93 294 PHE D C 1
ATOM 9640 O O . PHE D 1 297 ? -6.097 53.291 -3.821 1.00 27.20 294 PHE D O 1
ATOM 9648 N N . ARG D 1 298 ? -5.097 54.912 -2.623 1.00 26.03 295 ARG D N 1
ATOM 9649 C CA . ARG D 1 298 ? -6.149 55.049 -1.637 1.00 28.72 295 ARG D CA 1
ATOM 9650 C C . ARG D 1 298 ? -6.353 53.652 -1.073 1.00 34.76 295 ARG D C 1
ATOM 9651 O O . ARG D 1 298 ? -5.378 53.030 -0.636 1.00 34.73 295 ARG D O 1
ATOM 9659 N N . ASP D 1 299 ? -7.580 53.137 -1.102 1.00 29.14 296 ASP D N 1
ATOM 9660 C CA . ASP D 1 299 ? -7.806 51.745 -0.695 1.00 28.46 296 ASP D CA 1
ATOM 9661 C C . ASP D 1 299 ? -8.581 50.967 -1.764 1.00 27.37 296 ASP D C 1
ATOM 9662 O O . ASP D 1 299 ? -9.367 50.081 -1.445 1.00 27.07 296 ASP D O 1
ATOM 9675 N N . THR D 1 301 ? -7.936 48.613 -3.753 1.00 23.10 298 THR D N 1
ATOM 9676 C CA . THR D 1 301 ? -7.817 47.173 -3.821 1.00 24.45 298 THR D CA 1
ATOM 9677 C C . THR D 1 301 ? -8.527 46.525 -2.638 1.00 27.54 298 THR D C 1
ATOM 9678 O O . THR D 1 301 ? -9.071 45.442 -2.766 1.00 32.14 298 THR D O 1
ATOM 9682 N N . SER D 1 302 ? -8.555 47.208 -1.499 1.00 25.50 299 SER D N 1
ATOM 9683 C CA . SER D 1 302 ? -9.343 46.735 -0.373 1.00 25.26 299 SER D CA 1
ATOM 9684 C C . SER D 1 302 ? -10.841 46.904 -0.687 1.00 31.13 299 SER D C 1
ATOM 9685 O O . SER D 1 302 ? -11.640 46.070 -0.281 1.00 29.90 299 SER D O 1
ATOM 9688 N N . ARG D 1 303 ? -11.223 47.958 -1.419 1.00 31.91 300 ARG D N 1
ATOM 9689 C CA . ARG D 1 303 ? -12.638 48.114 -1.812 1.00 33.05 300 ARG D CA 1
ATOM 9690 C C . ARG D 1 303 ? -13.043 46.997 -2.781 1.00 34.51 300 ARG D C 1
ATOM 9691 O O . ARG D 1 303 ? -14.119 46.409 -2.636 1.00 33.22 300 ARG D O 1
ATOM 9699 N N . ALA D 1 304 ? -12.182 46.727 -3.767 1.00 25.44 301 ALA D N 1
ATOM 9700 C CA . ALA D 1 304 ? -12.389 45.630 -4.714 1.00 28.24 301 ALA D CA 1
ATOM 9701 C C . ALA D 1 304 ? -12.580 44.311 -3.972 1.00 24.92 301 ALA D C 1
ATOM 9702 O O . ALA D 1 304 ? -13.466 43.518 -4.300 1.00 26.95 301 ALA D O 1
ATOM 9704 N N . ALA D 1 305 ? -11.747 44.089 -2.962 1.00 28.85 302 ALA D N 1
ATOM 9705 C CA . ALA D 1 305 ? -11.844 42.892 -2.127 1.00 31.19 302 ALA D CA 1
ATOM 9706 C C . ALA D 1 305 ? -13.177 42.853 -1.355 1.00 34.82 302 ALA D C 1
ATOM 9707 O O . ALA D 1 305 ? -13.847 41.817 -1.291 1.00 32.26 302 ALA D O 1
ATOM 9709 N N . ALA D 1 306 ? -13.564 43.985 -0.774 1.00 34.37 303 ALA D N 1
ATOM 9710 C CA . ALA D 1 306 ? -14.833 44.060 -0.054 1.00 30.75 303 ALA D CA 1
ATOM 9711 C C . ALA D 1 306 ? -15.996 43.720 -0.988 1.00 29.12 303 ALA D C 1
ATOM 9712 O O . ALA D 1 306 ? -16.929 43.042 -0.595 1.00 29.33 303 ALA D O 1
ATOM 9714 N N . HIS D 1 307 ? -15.922 44.166 -2.240 1.00 27.93 304 HIS D N 1
ATOM 9715 C CA . HIS D 1 307 ? -16.974 43.847 -3.197 1.00 30.28 304 HIS D CA 1
ATOM 9716 C C . HIS D 1 307 ? -17.003 42.367 -3.569 1.00 28.94 304 HIS D C 1
ATOM 9717 O O . HIS D 1 307 ? -18.063 41.817 -3.846 1.00 32.01 304 HIS D O 1
ATOM 9724 N N . VAL D 1 308 ? -15.840 41.719 -3.571 1.00 32.61 305 VAL D N 1
ATOM 9725 C CA . VAL D 1 308 ? -15.812 40.270 -3.721 1.00 33.51 305 VAL D CA 1
ATOM 9726 C C . VAL D 1 308 ? -16.612 39.613 -2.586 1.00 33.70 305 VAL D C 1
ATOM 9727 O O . VAL D 1 308 ? -17.299 38.619 -2.793 1.00 36.96 305 VAL D O 1
ATOM 9731 N N . LEU D 1 309 ? -16.492 40.160 -1.381 1.00 34.74 306 LEU D N 1
ATOM 9732 C CA . LEU D 1 309 ? -17.220 39.658 -0.224 1.00 39.27 306 LEU D CA 1
ATOM 9733 C C . LEU D 1 309 ? -18.731 39.859 -0.408 1.00 39.27 306 LEU D C 1
ATOM 9734 O O . LEU D 1 309 ? -19.518 38.928 -0.234 1.00 41.35 306 LEU D O 1
ATOM 9739 N N . LEU D 1 310 ? -19.117 41.075 -0.775 1.00 27.48 307 LEU D N 1
ATOM 9740 C CA . LEU D 1 310 ? -20.508 41.391 -1.059 1.00 31.26 307 LEU D CA 1
ATOM 9741 C C . LEU D 1 310 ? -21.108 40.470 -2.118 1.00 36.89 307 LEU D C 1
ATOM 9742 O O . LEU D 1 310 ? -22.210 39.990 -1.931 1.00 33.08 307 LEU D O 1
ATOM 9747 N N . HIS D 1 311 ? -20.375 40.197 -3.200 1.00 34.37 308 HIS D N 1
ATOM 9748 C CA . HIS D 1 311 ? -20.907 39.388 -4.288 1.00 35.66 308 HIS D CA 1
ATOM 9749 C C . HIS D 1 311 ? -20.942 37.901 -3.948 1.00 38.21 308 HIS D C 1
ATOM 9750 O O . HIS D 1 311 ? -21.804 37.177 -4.409 1.00 45.73 308 HIS D O 1
ATOM 9757 N N . ALA D 1 312 ? -20.022 37.452 -3.115 1.00 38.68 309 ALA D N 1
ATOM 9758 C CA . ALA D 1 312 ? -20.097 36.096 -2.614 1.00 37.03 309 ALA D CA 1
ATOM 9759 C C . ALA D 1 312 ? -21.311 35.940 -1.706 1.00 35.54 309 ALA D C 1
ATOM 9760 O O . ALA D 1 312 ? -22.048 34.964 -1.809 1.00 40.26 309 ALA D O 1
ATOM 9762 N N . LEU D 1 313 ? -21.508 36.893 -0.804 1.00 40.13 310 LEU D N 1
ATOM 9763 C CA . LEU D 1 313 ? -22.661 36.864 0.099 1.00 39.72 310 LEU D CA 1
ATOM 9764 C C . LEU D 1 313 ? -23.937 36.851 -0.727 1.00 40.27 310 LEU D C 1
ATOM 9765 O O . LEU D 1 313 ? -24.872 36.109 -0.442 1.00 39.29 310 LEU D O 1
ATOM 9770 N N . LYS D 1 314 ? -23.955 37.683 -1.758 1.00 40.38 311 LYS D N 1
ATOM 9771 C CA . LYS D 1 314 ? -25.081 37.769 -2.671 1.00 46.47 311 LYS D CA 1
ATOM 9772 C C . LYS D 1 314 ? -25.374 36.390 -3.260 1.00 46.99 311 LYS D C 1
ATOM 9773 O O . LYS D 1 314 ? -26.523 35.949 -3.288 1.00 43.78 311 LYS D O 1
ATOM 9779 N N . GLY D 1 315 ? -24.324 35.719 -3.731 1.00 43.94 312 GLY D N 1
ATOM 9780 C CA . GLY D 1 315 ? -24.459 34.405 -4.334 1.00 36.18 312 GLY D CA 1
ATOM 9781 C C . GLY D 1 315 ? -24.994 33.412 -3.331 1.00 36.57 312 GLY D C 1
ATOM 9782 O O . GLY D 1 315 ? -25.863 32.611 -3.654 1.00 42.75 312 GLY D O 1
ATOM 9791 N N . LYS D 1 317 ? -26.863 34.092 -0.646 1.00 38.69 314 LYS D N 1
ATOM 9792 C CA . LYS D 1 317 ? -28.254 34.444 -0.382 1.00 45.85 314 LYS D CA 1
ATOM 9793 C C . LYS D 1 317 ? -29.165 33.948 -1.508 1.00 43.39 314 LYS D C 1
ATOM 9794 O O . LYS D 1 317 ? -30.324 33.628 -1.289 1.00 46.81 314 LYS D O 1
ATOM 9800 N N . LEU D 1 318 ? -28.609 33.867 -2.704 1.00 47.55 315 LEU D N 1
ATOM 9801 C CA . LEU D 1 318 ? -29.348 33.512 -3.902 1.00 47.31 315 LEU D CA 1
ATOM 9802 C C . LEU D 1 318 ? -29.462 32.002 -4.099 1.00 52.07 315 LEU D C 1
ATOM 9803 O O . LEU D 1 318 ? -30.359 31.532 -4.796 1.00 55.96 315 LEU D O 1
ATOM 9808 N N . SER D 1 319 ? -28.543 31.243 -3.509 1.00 47.00 316 SER D N 1
ATOM 9809 C CA . SER D 1 319 ? -28.470 29.813 -3.782 1.00 52.41 316 SER D CA 1
ATOM 9810 C C . SER D 1 319 ? -29.626 29.044 -3.148 1.00 53.47 316 SER D C 1
ATOM 9811 O O . SER D 1 319 ? -30.032 29.347 -2.032 1.00 53.14 316 SER D O 1
ATOM 9814 N N . PRO D 1 320 ? -30.143 28.039 -3.871 1.00 58.20 317 PRO D N 1
ATOM 9815 C CA . PRO D 1 320 ? -31.227 27.135 -3.454 1.00 63.55 317 PRO D CA 1
ATOM 9816 C C . PRO D 1 320 ? -30.806 26.184 -2.340 1.00 66.07 317 PRO D C 1
ATOM 9817 O O . PRO D 1 320 ? -31.661 25.593 -1.686 1.00 62.04 317 PRO D O 1
ATOM 9821 N N . PHE D 1 321 ? -29.498 26.046 -2.131 1.00 69.22 318 PHE D N 1
ATOM 9822 C CA . PHE D 1 321 ? -28.955 24.958 -1.326 1.00 65.55 318 PHE D CA 1
ATOM 9823 C C . PHE D 1 321 ? -28.726 25.309 0.139 1.00 70.54 318 PHE D C 1
ATOM 9824 O O . PHE D 1 321 ? -29.099 24.534 1.028 1.00 79.14 318 PHE D O 1
ATOM 9832 N N . ASP E 1 5 ? 10.210 94.211 -28.512 1.00 105.72 2 ASP E N 1
ATOM 9833 C CA . ASP E 1 5 ? 10.113 95.486 -27.814 1.00 104.06 2 ASP E CA 1
ATOM 9834 C C . ASP E 1 5 ? 11.429 95.853 -27.130 1.00 99.62 2 ASP E C 1
ATOM 9835 O O . ASP E 1 5 ? 12.509 95.611 -27.671 1.00 99.77 2 ASP E O 1
ATOM 9840 N N . LYS E 1 6 ? 11.331 96.436 -25.939 1.00 93.20 3 LYS E N 1
ATOM 9841 C CA . LYS E 1 6 ? 12.509 96.876 -25.205 1.00 86.90 3 LYS E CA 1
ATOM 9842 C C . LYS E 1 6 ? 13.172 95.710 -24.465 1.00 80.79 3 LYS E C 1
ATOM 9843 O O . LYS E 1 6 ? 14.398 95.640 -24.364 1.00 83.54 3 LYS E O 1
ATOM 9849 N N . TYR E 1 7 ? 12.355 94.791 -23.961 1.00 70.69 4 TYR E N 1
ATOM 9850 C CA . TYR E 1 7 ? 12.854 93.629 -23.231 1.00 62.00 4 TYR E CA 1
ATOM 9851 C C . TYR E 1 7 ? 12.286 92.355 -23.855 1.00 54.03 4 TYR E C 1
ATOM 9852 O O . TYR E 1 7 ? 11.293 91.795 -23.381 1.00 47.12 4 TYR E O 1
ATOM 9861 N N . PRO E 1 8 ? 12.944 91.889 -24.921 1.00 55.74 5 PRO E N 1
ATOM 9862 C CA . PRO E 1 8 ? 12.491 90.809 -25.808 1.00 55.34 5 PRO E CA 1
ATOM 9863 C C . PRO E 1 8 ? 12.266 89.492 -25.089 1.00 58.90 5 PRO E C 1
ATOM 9864 O O . PRO E 1 8 ? 11.372 88.738 -25.456 1.00 62.56 5 PRO E O 1
ATOM 9868 N N . PHE E 1 9 ? 13.078 89.210 -24.080 1.00 56.69 6 PHE E N 1
ATOM 9869 C CA . PHE E 1 9 ? 13.006 87.918 -23.419 1.00 51.09 6 PHE E CA 1
ATOM 9870 C C . PHE E 1 9 ? 12.327 88.018 -22.077 1.00 48.93 6 PHE E C 1
ATOM 9871 O O . PHE E 1 9 ? 12.541 87.189 -21.202 1.00 54.13 6 PHE E O 1
ATOM 9879 N N . LEU E 1 10 ? 11.503 89.042 -21.913 1.00 52.59 7 LEU E N 1
ATOM 9880 C CA . LEU E 1 10 ? 10.751 89.197 -20.676 1.00 52.01 7 LEU E CA 1
ATOM 9881 C C . LEU E 1 10 ? 9.272 88.916 -20.942 1.00 54.49 7 LEU E C 1
ATOM 9882 O O . LEU E 1 10 ? 8.662 89.590 -21.765 1.00 57.33 7 LEU E O 1
ATOM 9887 N N . ARG E 1 11 ? 8.697 87.920 -20.265 1.00 50.96 8 ARG E N 1
ATOM 9888 C CA . ARG E 1 11 ? 7.277 87.613 -20.450 1.00 54.91 8 ARG E CA 1
ATOM 9889 C C . ARG E 1 11 ? 6.504 87.516 -19.142 1.00 57.73 8 ARG E C 1
ATOM 9890 O O . ARG E 1 11 ? 7.095 87.498 -18.062 1.00 57.24 8 ARG E O 1
ATOM 9898 N N . GLU E 1 12 ? 5.178 87.450 -19.241 1.00 53.17 9 GLU E N 1
ATOM 9899 C CA . GLU E 1 12 ? 4.337 87.395 -18.049 1.00 57.66 9 GLU E CA 1
ATOM 9900 C C . GLU E 1 12 ? 4.721 86.250 -17.119 1.00 52.43 9 GLU E C 1
ATOM 9901 O O . GLU E 1 12 ? 5.165 85.190 -17.573 1.00 50.77 9 GLU E O 1
ATOM 9907 N N . ALA E 1 13 ? 4.556 86.473 -15.818 1.00 48.87 10 ALA E N 1
ATOM 9908 C CA . ALA E 1 13 ? 4.816 85.438 -14.828 1.00 47.04 10 ALA E CA 1
ATOM 9909 C C . ALA E 1 13 ? 4.020 84.217 -15.218 1.00 52.14 10 ALA E C 1
ATOM 9910 O O . ALA E 1 13 ? 2.843 84.328 -15.567 1.00 53.64 10 ALA E O 1
ATOM 9912 N N . GLY E 1 14 ? 4.664 83.058 -15.172 1.00 56.04 11 GLY E N 1
ATOM 9913 C CA . GLY E 1 14 ? 3.977 81.796 -15.361 1.00 59.67 11 GLY E CA 1
ATOM 9914 C C . GLY E 1 14 ? 3.680 81.410 -16.799 1.00 62.88 11 GLY E C 1
ATOM 9915 O O . GLY E 1 14 ? 3.036 80.387 -17.040 1.00 68.25 11 GLY E O 1
ATOM 9916 N N . SER E 1 15 ? 4.139 82.209 -17.756 1.00 59.37 12 SER E N 1
ATOM 9917 C CA . SER E 1 15 ? 3.854 81.930 -19.164 1.00 64.47 12 SER E CA 1
ATOM 9918 C C . SER E 1 15 ? 4.451 80.606 -19.611 1.00 72.64 12 SER E C 1
ATOM 9919 O O . SER E 1 15 ? 5.499 80.185 -19.116 1.00 76.21 12 SER E O 1
ATOM 9922 N N . SER E 1 16 ? 3.785 79.955 -20.557 1.00 76.94 13 SER E N 1
ATOM 9923 C CA . SER E 1 16 ? 4.204 78.632 -21.004 1.00 81.53 13 SER E CA 1
ATOM 9924 C C . SER E 1 16 ? 4.804 78.665 -22.399 1.00 80.29 13 SER E C 1
ATOM 9925 O O . SER E 1 16 ? 4.709 79.667 -23.111 1.00 77.57 13 SER E O 1
ATOM 9928 N N . PHE E 1 17 ? 5.429 77.555 -22.776 1.00 82.33 14 PHE E N 1
ATOM 9929 C CA . PHE E 1 17 ? 5.833 77.339 -24.156 1.00 85.86 14 PHE E CA 1
ATOM 9930 C C . PHE E 1 17 ? 4.649 77.688 -25.046 1.00 81.48 14 PHE E C 1
ATOM 9931 O O . PHE E 1 17 ? 3.566 77.109 -24.915 1.00 75.83 14 PHE E O 1
ATOM 9939 N N . LYS E 1 18 ? 4.833 78.659 -25.929 1.00 81.14 15 LYS E N 1
ATOM 9940 C CA . LYS E 1 18 ? 3.817 78.908 -26.933 1.00 86.85 15 LYS E CA 1
ATOM 9941 C C . LYS E 1 18 ? 4.258 78.236 -28.227 1.00 85.31 15 LYS E C 1
ATOM 9942 O O . LYS E 1 18 ? 5.438 78.263 -28.586 1.00 85.24 15 LYS E O 1
ATOM 9948 N N . ASP E 1 19 ? 3.312 77.588 -28.894 1.00 78.57 16 ASP E N 1
ATOM 9949 C CA . ASP E 1 19 ? 3.551 77.017 -30.206 1.00 69.95 16 ASP E CA 1
ATOM 9950 C C . ASP E 1 19 ? 2.526 77.628 -31.144 1.00 70.49 16 ASP E C 1
ATOM 9951 O O . ASP E 1 19 ? 1.330 77.644 -30.851 1.00 67.60 16 ASP E O 1
ATOM 9956 N N . ARG E 1 20 ? 2.992 78.139 -32.275 1.00 77.08 17 ARG E N 1
ATOM 9957 C CA . ARG E 1 20 ? 2.129 78.911 -33.163 1.00 82.96 17 ARG E CA 1
ATOM 9958 C C . ARG E 1 20 ? 1.128 78.072 -33.967 1.00 74.87 17 ARG E C 1
ATOM 9959 O O . ARG E 1 20 ? 0.094 78.578 -34.397 1.00 71.92 17 ARG E O 1
ATOM 9967 N N . ASP E 1 21 ? 1.431 76.798 -34.177 1.00 75.39 18 ASP E N 1
ATOM 9968 C CA . ASP E 1 21 ? 0.575 75.948 -35.005 1.00 82.56 18 ASP E CA 1
ATOM 9969 C C . ASP E 1 21 ? -0.370 75.092 -34.172 1.00 82.83 18 ASP E C 1
ATOM 9970 O O . ASP E 1 21 ? -0.924 74.104 -34.659 1.00 82.71 18 ASP E O 1
ATOM 9975 N N . VAL E 1 22 ? -0.547 75.474 -32.914 1.00 80.71 19 VAL E N 1
ATOM 9976 C CA . VAL E 1 22 ? -1.393 74.718 -32.005 1.00 78.52 19 VAL E CA 1
ATOM 9977 C C . VAL E 1 22 ? -2.379 75.640 -31.299 1.00 76.43 19 VAL E C 1
ATOM 9978 O O . VAL E 1 22 ? -1.986 76.592 -30.625 1.00 76.78 19 VAL E O 1
ATOM 9982 N N . THR E 1 23 ? -3.665 75.369 -31.465 1.00 73.23 20 THR E N 1
ATOM 9983 C CA . THR E 1 23 ? -4.665 76.126 -30.730 1.00 75.12 20 THR E CA 1
ATOM 9984 C C . THR E 1 23 ? -5.260 75.299 -29.598 1.00 69.96 20 THR E C 1
ATOM 9985 O O . THR E 1 23 ? -5.991 74.333 -29.824 1.00 68.52 20 THR E O 1
ATOM 9989 N N . LYS E 1 24 ? -4.927 75.687 -28.374 1.00 65.16 21 LYS E N 1
ATOM 9990 C CA . LYS E 1 24 ? -5.454 75.026 -27.187 1.00 58.55 21 LYS E CA 1
ATOM 9991 C C . LYS E 1 24 ? -6.593 75.837 -26.598 1.00 53.08 21 LYS E C 1
ATOM 9992 O O . LYS E 1 24 ? -6.727 77.022 -26.880 1.00 57.07 21 LYS E O 1
ATOM 10006 N N . SER E 1 26 ? -6.907 77.218 -23.933 1.00 42.67 23 SER E N 1
ATOM 10007 C CA . SER E 1 26 ? -6.381 78.399 -23.259 1.00 49.12 23 SER E CA 1
ATOM 10008 C C . SER E 1 26 ? -6.195 79.596 -24.197 1.00 58.65 23 SER E C 1
ATOM 10009 O O . SER E 1 26 ? -5.966 80.711 -23.745 1.00 61.57 23 SER E O 1
ATOM 10012 N N . ASP E 1 27 ? -6.257 79.358 -25.500 1.00 60.38 24 ASP E N 1
ATOM 10013 C CA . ASP E 1 27 ? -6.188 80.447 -26.470 1.00 61.85 24 ASP E CA 1
ATOM 10014 C C . ASP E 1 27 ? -7.596 80.962 -26.799 1.00 63.48 24 ASP E C 1
ATOM 10015 O O . ASP E 1 27 ? -7.752 82.064 -27.332 1.00 68.18 24 ASP E O 1
ATOM 10020 N N . LEU E 1 28 ? -8.612 80.164 -26.473 1.00 54.04 25 LEU E N 1
ATOM 10021 C CA . LEU E 1 28 ? -9.997 80.504 -26.784 1.00 54.96 25 LEU E CA 1
ATOM 10022 C C . LEU E 1 28 ? -10.790 81.048 -25.588 1.00 52.75 25 LEU E C 1
ATOM 10023 O O . LEU E 1 28 ? -11.633 81.923 -25.735 1.00 59.52 25 LEU E O 1
ATOM 10028 N N . ILE E 1 29 ? -10.518 80.517 -24.408 1.00 53.92 26 ILE E N 1
ATOM 10029 C CA . ILE E 1 29 ? -11.228 80.909 -23.194 1.00 56.67 26 ILE E CA 1
ATOM 10030 C C . ILE E 1 29 ? -10.897 82.339 -22.789 1.00 59.08 26 ILE E C 1
ATOM 10031 O O . ILE E 1 29 ? -9.732 82.715 -22.718 1.00 61.25 26 ILE E O 1
ATOM 10036 N N . ALA E 1 30 ? -11.914 83.146 -22.517 1.00 60.42 27 ALA E N 1
ATOM 10037 C CA . ALA E 1 30 ? -11.652 84.522 -22.128 1.00 56.26 27 ALA E CA 1
ATOM 10038 C C . ALA E 1 30 ? -12.383 84.897 -20.850 1.00 55.66 27 ALA E C 1
ATOM 10039 O O . ALA E 1 30 ? -13.588 84.712 -20.738 1.00 63.63 27 ALA E O 1
ATOM 10041 N N . THR E 1 31 ? -11.635 85.420 -19.887 1.00 44.58 28 THR E N 1
ATOM 10042 C CA . THR E 1 31 ? -12.201 85.909 -18.644 1.00 48.93 28 THR E CA 1
ATOM 10043 C C . THR E 1 31 ? -13.271 86.965 -18.948 1.00 61.98 28 THR E C 1
ATOM 10044 O O . THR E 1 31 ? -12.976 88.020 -19.502 1.00 63.06 28 THR E O 1
ATOM 10048 N N . TRP E 1 32 ? -14.511 86.651 -18.574 1.00 64.97 29 TRP E N 1
ATOM 10049 C CA . TRP E 1 32 ? -15.706 87.400 -18.973 1.00 67.18 29 TRP E CA 1
ATOM 10050 C C . TRP E 1 32 ? -15.722 88.865 -18.574 1.00 69.50 29 TRP E C 1
ATOM 10051 O O . TRP E 1 32 ? -15.403 89.222 -17.435 1.00 65.36 29 TRP E O 1
ATOM 10062 N N . ASP E 1 33 ? -16.146 89.698 -19.521 1.00 71.07 30 ASP E N 1
ATOM 10063 C CA . ASP E 1 33 ? -16.109 91.141 -19.372 1.00 74.06 30 ASP E CA 1
ATOM 10064 C C . ASP E 1 33 ? -17.455 91.692 -18.924 1.00 82.24 30 ASP E C 1
ATOM 10065 O O . ASP E 1 33 ? -17.532 92.755 -18.307 1.00 84.96 30 ASP E O 1
ATOM 10070 N N . GLY E 1 34 ? -18.514 90.955 -19.238 1.00 81.52 31 GLY E N 1
ATOM 10071 C CA . GLY E 1 34 ? -19.865 91.381 -18.934 1.00 80.04 31 GLY E CA 1
ATOM 10072 C C . GLY E 1 34 ? -20.693 91.443 -20.197 1.00 76.95 31 GLY E C 1
ATOM 10073 O O . GLY E 1 34 ? -21.920 91.542 -20.148 1.00 79.40 31 GLY E O 1
ATOM 10074 N N . GLN E 1 35 ? -20.013 91.379 -21.336 1.00 71.73 32 GLN E N 1
ATOM 10075 C CA . GLN E 1 35 ? -20.683 91.443 -22.625 1.00 78.98 32 GLN E CA 1
ATOM 10076 C C . GLN E 1 35 ? -21.706 90.324 -22.757 1.00 73.70 32 GLN E C 1
ATOM 10077 O O . GLN E 1 35 ? -21.625 89.315 -22.055 1.00 63.12 32 GLN E O 1
ATOM 10083 N N . ASP E 1 36 ? -22.672 90.523 -23.650 1.00 73.58 33 ASP E N 1
ATOM 10084 C CA . ASP E 1 36 ? -23.725 89.544 -23.907 1.00 72.95 33 ASP E CA 1
ATOM 10085 C C . ASP E 1 36 ? -23.171 88.149 -24.175 1.00 71.91 33 ASP E C 1
ATOM 10086 O O . ASP E 1 36 ? -22.326 87.966 -25.054 1.00 71.89 33 ASP E O 1
ATOM 10091 N N . ILE E 1 37 ? -23.657 87.170 -23.415 1.00 69.98 34 ILE E N 1
ATOM 10092 C CA . ILE E 1 37 ? -23.186 85.790 -23.538 1.00 69.31 34 ILE E CA 1
ATOM 10093 C C . ILE E 1 37 ? -23.883 85.033 -24.675 1.00 66.55 34 ILE E C 1
ATOM 10094 O O . ILE E 1 37 ? -25.069 84.729 -24.596 1.00 59.54 34 ILE E O 1
ATOM 10099 N N . LYS E 1 38 ? -23.142 84.738 -25.739 1.00 71.73 35 LYS E N 1
ATOM 10100 C CA . LYS E 1 38 ? -23.669 83.916 -26.820 1.00 76.50 35 LYS E CA 1
ATOM 10101 C C . LYS E 1 38 ? -23.106 82.504 -26.719 1.00 70.84 35 LYS E C 1
ATOM 10102 O O . LYS E 1 38 ? -21.904 82.296 -26.891 1.00 72.18 35 LYS E O 1
ATOM 10108 N N . GLY E 1 39 ? -23.976 81.539 -26.436 1.00 68.09 36 GLY E N 1
ATOM 10109 C CA . GLY E 1 39 ? -23.587 80.140 -26.371 1.00 59.77 36 GLY E CA 1
ATOM 10110 C C . GLY E 1 39 ? -22.988 79.742 -25.033 1.00 52.46 36 GLY E C 1
ATOM 10111 O O . GLY E 1 39 ? -23.185 80.427 -24.024 1.00 48.97 36 GLY E O 1
ATOM 10112 N N . PRO E 1 40 ? -22.234 78.635 -25.023 1.00 51.48 37 PRO E N 1
ATOM 10113 C CA . PRO E 1 40 ? -21.613 78.093 -23.812 1.00 51.21 37 PRO E CA 1
ATOM 10114 C C . PRO E 1 40 ? -20.698 79.103 -23.158 1.00 53.63 37 PRO E C 1
ATOM 10115 O O . PRO E 1 40 ? -20.029 79.878 -23.846 1.00 59.09 37 PRO E O 1
ATOM 10119 N N . ALA E 1 41 ? -20.689 79.093 -21.833 1.00 48.14 38 ALA E N 1
ATOM 10120 C CA . ALA E 1 41 ? -19.669 79.779 -21.055 1.00 42.00 38 ALA E CA 1
ATOM 10121 C C . ALA E 1 41 ? -19.499 79.055 -19.721 1.00 44.67 38 ALA E C 1
ATOM 10122 O O . ALA E 1 41 ? -20.468 78.517 -19.151 1.00 42.15 38 ALA E O 1
ATOM 10124 N N . LEU E 1 42 ? -18.265 79.059 -19.229 1.00 45.45 39 LEU E N 1
ATOM 10125 C CA . LEU E 1 42 ? -17.883 78.343 -18.016 1.00 41.32 39 LEU E CA 1
ATOM 10126 C C . LEU E 1 42 ? -18.260 79.145 -16.787 1.00 42.19 39 LEU E C 1
ATOM 10127 O O . LEU E 1 42 ? -18.275 80.378 -16.819 1.00 43.04 39 LEU E O 1
ATOM 10132 N N . ILE E 1 43 ? -18.562 78.438 -15.705 1.00 39.05 40 ILE E N 1
ATOM 10133 C CA . ILE E 1 43 ? -18.755 79.062 -14.411 1.00 39.71 40 ILE E CA 1
ATOM 10134 C C . ILE E 1 43 ? -18.387 78.053 -13.332 1.00 44.33 40 ILE E C 1
ATOM 10135 O O . ILE E 1 43 ? -18.784 76.893 -13.400 1.00 43.19 40 ILE E O 1
ATOM 10140 N N . GLY E 1 44 ? -17.599 78.489 -12.355 1.00 40.65 41 GLY E N 1
ATOM 10141 C CA . GLY E 1 44 ? -17.138 77.609 -11.302 1.00 33.86 41 GLY E CA 1
ATOM 10142 C C . GLY E 1 44 ? -17.974 77.694 -10.034 1.00 39.73 41 GLY E C 1
ATOM 10143 O O . GLY E 1 44 ? -18.482 78.767 -9.661 1.00 36.05 41 GLY E O 1
ATOM 10144 N N . VAL E 1 45 ? -18.107 76.549 -9.369 1.00 30.39 42 VAL E N 1
ATOM 10145 C CA . VAL E 1 45 ? -18.838 76.444 -8.115 1.00 28.19 42 VAL E CA 1
ATOM 10146 C C . VAL E 1 45 ? -18.020 75.646 -7.115 1.00 30.14 42 VAL E C 1
ATOM 10147 O O . VAL E 1 45 ? -18.215 74.444 -6.962 1.00 32.18 42 VAL E O 1
ATOM 10151 N N . PRO E 1 46 ? -17.096 76.326 -6.424 1.00 31.17 43 PRO E N 1
ATOM 10152 C CA . PRO E 1 46 ? -16.148 75.645 -5.542 1.00 28.29 43 PRO E CA 1
ATOM 10153 C C . PRO E 1 46 ? -16.737 75.361 -4.182 1.00 37.41 43 PRO E C 1
ATOM 10154 O O . PRO E 1 46 ? -16.308 75.975 -3.199 1.00 36.56 43 PRO E O 1
ATOM 10158 N N . LEU E 1 47 ? -17.706 74.445 -4.129 1.00 31.82 44 LEU E N 1
ATOM 10159 C CA . LEU E 1 47 ? -18.335 74.076 -2.869 1.00 31.82 44 LEU E CA 1
ATOM 10160 C C . LEU E 1 47 ? -18.202 72.579 -2.607 1.00 31.84 44 LEU E C 1
ATOM 10161 O O . LEU E 1 47 ? -18.589 71.761 -3.439 1.00 35.01 44 LEU E O 1
ATOM 10166 N N . SER E 1 48 ? -17.700 72.216 -1.437 1.00 32.70 45 SER E N 1
ATOM 10167 C CA . SER E 1 48 ? -17.637 70.802 -1.080 1.00 29.91 45 SER E CA 1
ATOM 10168 C C . SER E 1 48 ? -17.777 70.543 0.409 1.00 26.99 45 SER E C 1
ATOM 10169 O O . SER E 1 48 ? -17.694 69.404 0.844 1.00 28.81 45 SER E O 1
ATOM 10172 N N . LYS E 1 49 ? -18.017 71.578 1.203 1.00 29.21 46 LYS E N 1
ATOM 10173 C CA . LYS E 1 49 ? -18.207 71.349 2.643 1.00 33.21 46 LYS E CA 1
ATOM 10174 C C . LYS E 1 49 ? -19.575 70.759 2.906 1.00 36.83 46 LYS E C 1
ATOM 10175 O O . LYS E 1 49 ? -19.888 70.362 4.025 1.00 36.66 46 LYS E O 1
ATOM 10181 N N . SER E 1 50 ? -20.387 70.729 1.853 1.00 31.95 47 SER E N 1
ATOM 10182 C CA . SER E 1 50 ? -21.721 70.166 1.906 1.00 38.71 47 SER E CA 1
ATOM 10183 C C . SER E 1 50 ? -21.665 68.652 1.730 1.00 40.83 47 SER E C 1
ATOM 10184 O O . SER E 1 50 ? -22.684 67.972 1.838 1.00 41.26 47 SER E O 1
ATOM 10187 N N . SER E 1 51 ? -20.474 68.116 1.474 1.00 34.64 48 SER E N 1
ATOM 10188 C CA . SER E 1 51 ? -20.372 66.672 1.240 1.00 38.38 48 SER E CA 1
ATOM 10189 C C . SER E 1 51 ? -20.406 65.922 2.562 1.00 38.89 48 SER E C 1
ATOM 10190 O O . SER E 1 51 ? -19.970 66.431 3.594 1.00 38.72 48 SER E O 1
ATOM 10193 N N . ILE E 1 52 ? -20.947 64.717 2.527 1.00 42.04 49 ILE E N 1
ATOM 10194 C CA . ILE E 1 52 ? -20.902 63.827 3.678 1.00 41.12 49 ILE E CA 1
ATOM 10195 C C . ILE E 1 52 ? -19.451 63.396 3.977 1.00 44.00 49 ILE E C 1
ATOM 10196 O O . ILE E 1 52 ? -18.970 63.541 5.106 1.00 46.01 49 ILE E O 1
ATOM 10201 N N . SER E 1 53 ? -18.773 62.866 2.958 1.00 38.85 50 SER E N 1
ATOM 10202 C CA . SER E 1 53 ? -17.364 62.463 3.047 1.00 45.19 50 SER E CA 1
ATOM 10203 C C . SER E 1 53 ? -16.506 63.715 3.083 1.00 45.73 50 SER E C 1
ATOM 10204 O O . SER E 1 53 ? -16.860 64.743 2.484 1.00 36.63 50 SER E O 1
ATOM 10207 N N . HIS E 1 54 ? -15.371 63.641 3.766 1.00 44.98 51 HIS E N 1
ATOM 10208 C CA . HIS E 1 54 ? -14.433 64.745 3.678 1.00 38.74 51 HIS E CA 1
ATOM 10209 C C . HIS E 1 54 ? -14.081 64.923 2.196 1.00 37.29 51 HIS E C 1
ATOM 10210 O O . HIS E 1 54 ? -13.718 63.960 1.514 1.00 33.09 51 HIS E O 1
ATOM 10217 N N . SER E 1 55 ? -14.245 66.130 1.673 1.00 35.17 52 SER E N 1
ATOM 10218 C CA . SER E 1 55 ? -14.053 66.311 0.246 1.00 33.93 52 SER E CA 1
ATOM 10219 C C . SER E 1 55 ? -13.384 67.614 -0.163 1.00 31.87 52 SER E C 1
ATOM 10220 O O . SER E 1 55 ? -13.737 68.682 0.330 1.00 27.85 52 SER E O 1
ATOM 10223 N N . GLY E 1 56 ? -12.450 67.511 -1.112 1.00 27.82 53 GLY E N 1
ATOM 10224 C CA . GLY E 1 56 ? -11.763 68.668 -1.665 1.00 23.08 53 GLY E CA 1
ATOM 10225 C C . GLY E 1 56 ? -12.306 69.067 -3.022 1.00 29.18 53 GLY E C 1
ATOM 10226 O O . GLY E 1 56 ? -11.612 69.731 -3.809 1.00 27.80 53 GLY E O 1
ATOM 10227 N N . ALA E 1 57 ? -13.550 68.673 -3.312 1.00 22.71 54 ALA E N 1
ATOM 10228 C CA . ALA E 1 57 ? -14.154 69.009 -4.610 1.00 26.28 54 ALA E CA 1
ATOM 10229 C C . ALA E 1 57 ? -14.212 70.520 -4.880 1.00 24.16 54 ALA E C 1
ATOM 10230 O O . ALA E 1 57 ? -14.428 70.946 -6.007 1.00 25.65 54 ALA E O 1
ATOM 10232 N N . SER E 1 58 ? -14.019 71.334 -3.853 1.00 24.19 55 SER E N 1
ATOM 10233 C CA . SER E 1 58 ? -13.928 72.783 -4.071 1.00 31.65 55 SER E CA 1
ATOM 10234 C C . SER E 1 58 ? -12.706 73.205 -4.882 1.00 36.34 55 SER E C 1
ATOM 10235 O O . SER E 1 58 ? -12.680 74.314 -5.412 1.00 34.58 55 SER E O 1
ATOM 10238 N N . PHE E 1 59 ? -11.689 72.347 -4.968 1.00 30.37 56 PHE E N 1
ATOM 10239 C CA . PHE E 1 59 ? -10.548 72.662 -5.833 1.00 26.87 56 PHE E CA 1
ATOM 10240 C C . PHE E 1 59 ? -10.762 72.267 -7.274 1.00 22.17 56 PHE E C 1
ATOM 10241 O O . PHE E 1 59 ? -9.979 72.648 -8.125 1.00 34.04 56 PHE E O 1
ATOM 10249 N N . ALA E 1 60 ? -11.813 71.499 -7.567 1.00 27.79 57 ALA E N 1
ATOM 10250 C CA . ALA E 1 60 ? -11.984 70.971 -8.931 1.00 22.57 57 ALA E CA 1
ATOM 10251 C C . ALA E 1 60 ? -12.232 72.008 -10.016 1.00 27.67 57 ALA E C 1
ATOM 10252 O O . ALA E 1 60 ? -11.865 71.795 -11.178 1.00 30.79 57 ALA E O 1
ATOM 10254 N N . PRO E 1 61 ? -12.898 73.125 -9.676 1.00 29.24 58 PRO E N 1
ATOM 10255 C CA . PRO E 1 61 ? -13.099 74.037 -10.809 1.00 30.46 58 PRO E CA 1
ATOM 10256 C C . PRO E 1 61 ? -11.756 74.564 -11.336 1.00 35.56 58 PRO E C 1
ATOM 10257 O O . PRO E 1 61 ? -11.590 74.726 -12.536 1.00 39.56 58 PRO E O 1
ATOM 10261 N N . GLY E 1 62 ? -10.805 74.813 -10.444 1.00 34.64 59 GLY E N 1
ATOM 10262 C CA . GLY E 1 62 ? -9.470 75.171 -10.870 1.00 36.10 59 GLY E CA 1
ATOM 10263 C C . GLY E 1 62 ? -8.734 74.059 -11.616 1.00 41.08 59 GLY E C 1
ATOM 10264 O O . GLY E 1 62 ? -8.186 74.301 -12.692 1.00 37.87 59 GLY E O 1
ATOM 10265 N N . THR E 1 63 ? -8.707 72.843 -11.064 1.00 33.74 60 THR E N 1
ATOM 10266 C CA . THR E 1 63 ? -7.966 71.763 -11.726 1.00 35.87 60 THR E CA 1
ATOM 10267 C C . THR E 1 63 ? -8.590 71.374 -13.071 1.00 35.40 60 THR E C 1
ATOM 10268 O O . THR E 1 63 ? -7.881 71.094 -14.035 1.00 36.41 60 THR E O 1
ATOM 10272 N N . ILE E 1 64 ? -9.912 71.393 -13.147 1.00 35.07 61 ILE E N 1
ATOM 10273 C CA . ILE E 1 64 ? -10.596 71.095 -14.407 1.00 32.69 61 ILE E CA 1
ATOM 10274 C C . ILE E 1 64 ? -10.349 72.200 -15.441 1.00 35.58 61 ILE E C 1
ATOM 10275 O O . ILE E 1 64 ? -10.107 71.921 -16.618 1.00 32.11 61 ILE E O 1
ATOM 10280 N N . ARG E 1 65 ? -10.416 73.449 -15.003 1.00 32.71 62 ARG E N 1
ATOM 10281 C CA . ARG E 1 65 ? -9.992 74.550 -15.852 1.00 36.27 62 ARG E CA 1
ATOM 10282 C C . ARG E 1 65 ? -8.556 74.321 -16.366 1.00 37.56 62 ARG E C 1
ATOM 10283 O O . ARG E 1 65 ? -8.294 74.403 -17.570 1.00 38.25 62 ARG E O 1
ATOM 10291 N N . GLN E 1 66 ? -7.628 74.035 -15.452 1.00 32.31 63 GLN E N 1
ATOM 10292 C CA . GLN E 1 66 ? -6.230 73.840 -15.839 1.00 47.51 63 GLN E CA 1
ATOM 10293 C C . GLN E 1 66 ? -6.124 72.743 -16.896 1.00 43.60 63 GLN E C 1
ATOM 10294 O O . GLN E 1 66 ? -5.519 72.940 -17.941 1.00 40.63 63 GLN E O 1
ATOM 10300 N N . ALA E 1 67 ? -6.754 71.602 -16.635 1.00 39.39 64 ALA E N 1
ATOM 10301 C CA . ALA E 1 67 ? -6.766 70.506 -17.601 1.00 39.68 64 ALA E CA 1
ATOM 10302 C C . ALA E 1 67 ? -7.397 70.921 -18.918 1.00 38.14 64 ALA E C 1
ATOM 10303 O O . ALA E 1 67 ? -6.874 70.590 -19.980 1.00 35.43 64 ALA E O 1
ATOM 10305 N N . LEU E 1 68 ? -8.515 71.648 -18.861 1.00 33.90 65 LEU E N 1
ATOM 10306 C CA . LEU E 1 68 ? -9.195 72.049 -20.091 1.00 36.60 65 LEU E CA 1
ATOM 10307 C C . LEU E 1 68 ? -8.305 72.973 -20.920 1.00 38.90 65 LEU E C 1
ATOM 10308 O O . LEU E 1 68 ? -8.216 72.837 -22.133 1.00 43.00 65 LEU E O 1
ATOM 10313 N N . LYS E 1 69 ? -7.648 73.908 -20.246 1.00 37.77 66 LYS E N 1
ATOM 10314 C CA . LYS E 1 69 ? -6.874 74.932 -20.916 1.00 42.23 66 LYS E CA 1
ATOM 10315 C C . LYS E 1 69 ? -5.700 74.349 -21.686 1.00 42.93 66 LYS E C 1
ATOM 10316 O O . LYS E 1 69 ? -5.311 74.890 -22.710 1.00 45.19 66 LYS E O 1
ATOM 10322 N N . HIS E 1 70 ? -5.147 73.247 -21.195 1.00 37.60 67 HIS E N 1
ATOM 10323 C CA . HIS E 1 70 ? -4.003 72.630 -21.838 1.00 48.30 67 HIS E CA 1
ATOM 10324 C C . HIS E 1 70 ? -4.417 71.614 -22.893 1.00 48.16 67 HIS E C 1
ATOM 10325 O O . HIS E 1 70 ? -3.577 70.962 -23.494 1.00 52.29 67 HIS E O 1
ATOM 10332 N N . SER E 1 71 ? -5.715 71.481 -23.114 1.00 42.98 68 SER E N 1
ATOM 10333 C CA . SER E 1 71 ? -6.214 70.546 -24.114 1.00 49.81 68 SER E CA 1
ATOM 10334 C C . SER E 1 71 ? -6.325 71.213 -25.476 1.00 53.61 68 SER E C 1
ATOM 10335 O O . SER E 1 71 ? -6.618 72.406 -25.569 1.00 49.07 68 SER E O 1
ATOM 10338 N N . SER E 1 72 ? -6.105 70.439 -26.532 1.00 57.30 69 SER E N 1
ATOM 10339 C CA . SER E 1 72 ? -6.276 70.961 -27.873 1.00 57.95 69 SER E CA 1
ATOM 10340 C C . SER E 1 72 ? -7.756 71.261 -28.073 1.00 57.46 69 SER E C 1
ATOM 10341 O O . SER E 1 72 ? -8.603 70.547 -27.557 1.00 58.26 69 SER E O 1
ATOM 10344 N N . ALA E 1 73 ? -8.060 72.325 -28.809 1.00 56.77 70 ALA E N 1
ATOM 10345 C CA . ALA E 1 73 ? -9.441 72.690 -29.121 1.00 52.64 70 ALA E CA 1
ATOM 10346 C C . ALA E 1 73 ? -9.913 71.992 -30.387 1.00 54.50 70 ALA E C 1
ATOM 10347 O O . ALA E 1 73 ? -11.102 72.072 -30.768 1.00 55.77 70 ALA E O 1
ATOM 10349 N N . TYR E 1 74 ? -8.973 71.322 -31.045 1.00 47.93 71 TYR E N 1
ATOM 10350 C CA . TYR E 1 74 ? -9.229 70.745 -32.359 1.00 53.63 71 TYR E CA 1
ATOM 10351 C C . TYR E 1 74 ? -9.775 69.337 -32.287 1.00 50.07 71 TYR E C 1
ATOM 10352 O O . TYR E 1 74 ? -9.149 68.433 -31.731 1.00 51.04 71 TYR E O 1
ATOM 10361 N N . SER E 1 75 ? -10.941 69.152 -32.873 1.00 48.24 72 SER E N 1
ATOM 10362 C CA . SER E 1 75 ? -11.532 67.832 -32.961 1.00 53.66 72 SER E CA 1
ATOM 10363 C C . SER E 1 75 ? -11.234 67.248 -34.322 1.00 57.27 72 SER E C 1
ATOM 10364 O O . SER E 1 75 ? -11.714 67.746 -35.343 1.00 60.02 72 SER E O 1
ATOM 10367 N N . ALA E 1 76 ? -10.431 66.197 -34.350 1.00 56.22 73 ALA E N 1
ATOM 10368 C CA . ALA E 1 76 ? -10.108 65.586 -35.628 1.00 59.95 73 ALA E CA 1
ATOM 10369 C C . ALA E 1 76 ? -11.386 65.154 -36.351 1.00 59.02 73 ALA E C 1
ATOM 10370 O O . ALA E 1 76 ? -11.565 65.449 -37.533 1.00 63.91 73 ALA E O 1
ATOM 10372 N N . GLU E 1 77 ? -12.272 64.471 -35.632 1.00 59.98 74 GLU E N 1
ATOM 10373 C CA . GLU E 1 77 ? -13.487 63.912 -36.223 1.00 70.17 74 GLU E CA 1
ATOM 10374 C C . GLU E 1 77 ? -14.407 65.004 -36.776 1.00 69.80 74 GLU E C 1
ATOM 10375 O O . GLU E 1 77 ? -15.327 64.727 -37.539 1.00 71.24 74 GLU E O 1
ATOM 10381 N N . LEU E 1 78 ? -14.139 66.244 -36.387 1.00 65.29 75 LEU E N 1
ATOM 10382 C CA . LEU E 1 78 ? -14.958 67.378 -36.779 1.00 68.07 75 LEU E CA 1
ATOM 10383 C C . LEU E 1 78 ? -14.265 68.151 -37.884 1.00 69.99 75 LEU E C 1
ATOM 10384 O O . LEU E 1 78 ? -14.908 68.835 -38.681 1.00 66.93 75 LEU E O 1
ATOM 10389 N N . GLY E 1 79 ? -12.940 68.051 -37.913 1.00 68.96 76 GLY E N 1
ATOM 10390 C CA . GLY E 1 79 ? -12.148 68.807 -38.855 1.00 72.21 76 GLY E CA 1
ATOM 10391 C C . GLY E 1 79 ? -12.129 70.274 -38.483 1.00 78.24 76 GLY E C 1
ATOM 10392 O O . GLY E 1 79 ? -11.629 71.109 -39.229 1.00 88.42 76 GLY E O 1
ATOM 10393 N N . GLU E 1 80 ? -12.684 70.595 -37.324 1.00 76.12 77 GLU E N 1
ATOM 10394 C CA . GLU E 1 80 ? -12.634 71.961 -36.833 1.00 76.42 77 GLU E CA 1
ATOM 10395 C C . GLU E 1 80 ? -12.547 71.980 -35.321 1.00 74.04 77 GLU E C 1
ATOM 10396 O O . GLU E 1 80 ? -12.726 70.955 -34.669 1.00 70.39 77 GLU E O 1
ATOM 10402 N N . HIS E 1 81 ? -12.263 73.157 -34.776 1.00 72.92 78 HIS E N 1
ATOM 10403 C CA . HIS E 1 81 ? -12.231 73.366 -33.340 1.00 72.39 78 HIS E CA 1
ATOM 10404 C C . HIS E 1 81 ? -13.649 73.323 -32.767 1.00 72.53 78 HIS E C 1
ATOM 10405 O O . HIS E 1 81 ? -14.586 73.781 -33.405 1.00 76.54 78 HIS E O 1
ATOM 10412 N N . VAL E 1 82 ? -13.815 72.762 -31.572 1.00 71.35 79 VAL E N 1
ATOM 10413 C CA . VAL E 1 82 ? -15.142 72.704 -30.957 1.00 66.65 79 VAL E CA 1
ATOM 10414 C C . VAL E 1 82 ? -15.633 74.084 -30.527 1.00 68.06 79 VAL E C 1
ATOM 10415 O O . VAL E 1 82 ? -16.828 74.296 -30.375 1.00 69.69 79 VAL E O 1
ATOM 10419 N N . VAL E 1 83 ? -14.708 75.016 -30.326 1.00 71.77 80 VAL E N 1
ATOM 10420 C CA . VAL E 1 83 ? -15.065 76.408 -30.073 1.00 76.13 80 VAL E CA 1
ATOM 10421 C C . VAL E 1 83 ? -14.571 77.271 -31.233 1.00 85.51 80 VAL E C 1
ATOM 10422 O O . VAL E 1 83 ? -13.420 77.150 -31.653 1.00 85.78 80 VAL E O 1
ATOM 10426 N N . SER E 1 84 ? -15.434 78.142 -31.750 1.00 92.01 81 SER E N 1
ATOM 10427 C CA . SER E 1 84 ? -15.082 78.950 -32.918 1.00 100.28 81 SER E CA 1
ATOM 10428 C C . SER E 1 84 ? -14.466 80.307 -32.565 1.00 100.78 81 SER E C 1
ATOM 10429 O O . SER E 1 84 ? -13.304 80.573 -32.885 1.00 100.85 81 SER E O 1
ATOM 10432 N N . GLU E 1 85 ? -15.237 81.166 -31.911 1.00 100.41 82 GLU E N 1
ATOM 10433 C CA . GLU E 1 85 ? -14.729 82.484 -31.554 1.00 101.69 82 GLU E CA 1
ATOM 10434 C C . GLU E 1 85 ? -14.004 82.439 -30.216 1.00 89.92 82 GLU E C 1
ATOM 10435 O O . GLU E 1 85 ? -12.801 82.188 -30.161 1.00 83.81 82 GLU E O 1
ATOM 10441 N N . LEU E 1 86 ? -14.735 82.692 -29.138 1.00 82.28 83 LEU E N 1
ATOM 10442 C CA . LEU E 1 86 ? -14.162 82.567 -27.807 1.00 74.63 83 LEU E CA 1
ATOM 10443 C C . LEU E 1 86 ? -15.169 81.939 -26.854 1.00 64.38 83 LEU E C 1
ATOM 10444 O O . LEU E 1 86 ? -16.372 82.005 -27.083 1.00 63.28 83 LEU E O 1
ATOM 10449 N N . LEU E 1 87 ? -14.667 81.314 -25.797 1.00 52.38 84 LEU E N 1
ATOM 10450 C CA . LEU E 1 87 ? -15.521 80.737 -24.777 1.00 50.99 84 LEU E CA 1
ATOM 10451 C C . LEU E 1 87 ? -15.313 81.518 -23.485 1.00 53.99 84 LEU E C 1
ATOM 10452 O O . LEU E 1 87 ? -14.228 81.495 -22.904 1.00 56.28 84 LEU E O 1
ATOM 10457 N N . TYR E 1 88 ? -16.345 82.221 -23.034 1.00 54.63 85 TYR E N 1
ATOM 10458 C CA . TYR E 1 88 ? -16.223 82.983 -21.795 1.00 54.21 85 TYR E CA 1
ATOM 10459 C C . TYR E 1 88 ? -16.041 82.112 -20.555 1.00 48.20 85 TYR E C 1
ATOM 10460 O O . TYR E 1 88 ? -16.592 81.025 -20.453 1.00 53.55 85 TYR E O 1
ATOM 10469 N N . ASP E 1 89 ? -15.248 82.610 -19.620 1.00 43.87 86 ASP E N 1
ATOM 10470 C CA . ASP E 1 89 ? -15.178 82.038 -18.292 1.00 44.73 86 ASP E CA 1
ATOM 10471 C C . ASP E 1 89 ? -15.830 83.040 -17.340 1.00 47.80 86 ASP E C 1
ATOM 10472 O O . ASP E 1 89 ? -15.263 84.086 -17.027 1.00 50.77 86 ASP E O 1
ATOM 10477 N N . LEU E 1 90 ? -17.037 82.721 -16.891 1.00 47.39 87 LEU E N 1
ATOM 10478 C CA . LEU E 1 90 ? -17.836 83.674 -16.136 1.00 49.44 87 LEU E CA 1
ATOM 10479 C C . LEU E 1 90 ? -17.229 83.961 -14.761 1.00 45.45 87 LEU E C 1
ATOM 10480 O O . LEU E 1 90 ? -17.515 84.983 -14.147 1.00 51.53 87 LEU E O 1
ATOM 10485 N N . GLY E 1 91 ? -16.386 83.061 -14.279 1.00 40.48 88 GLY E N 1
ATOM 10486 C CA . GLY E 1 91 ? -15.791 83.222 -12.964 1.00 36.18 88 GLY E CA 1
ATOM 10487 C C . GLY E 1 91 ? -16.292 82.176 -11.999 1.00 40.16 88 GLY E C 1
ATOM 10488 O O . GLY E 1 91 ? -16.844 81.159 -12.414 1.00 40.53 88 GLY E O 1
ATOM 10489 N N . ASP E 1 92 ? -16.099 82.414 -10.709 1.00 38.89 89 ASP E N 1
ATOM 10490 C CA . ASP E 1 92 ? -16.565 81.468 -9.707 1.00 39.73 89 ASP E CA 1
ATOM 10491 C C . ASP E 1 92 ? -17.732 82.059 -8.909 1.00 43.84 89 ASP E C 1
ATOM 10492 O O . ASP E 1 92 ? -17.789 83.263 -8.641 1.00 37.15 89 ASP E O 1
ATOM 10497 N N . ILE E 1 93 ? -18.651 81.203 -8.502 1.00 36.22 90 ILE E N 1
ATOM 10498 C CA . ILE E 1 93 ? -19.670 81.636 -7.581 1.00 34.96 90 ILE E CA 1
ATOM 10499 C C . ILE E 1 93 ? -19.090 81.768 -6.194 1.00 39.36 90 ILE E C 1
ATOM 10500 O O . ILE E 1 93 ? -18.387 80.881 -5.721 1.00 46.88 90 ILE E O 1
ATOM 10505 N N . ASP E 1 94 ? -19.363 82.896 -5.548 1.00 42.20 91 ASP E N 1
ATOM 10506 C CA . ASP E 1 94 ? -18.873 83.128 -4.199 1.00 44.76 91 ASP E CA 1
ATOM 10507 C C . ASP E 1 94 ? -19.417 82.076 -3.242 1.00 42.93 91 ASP E C 1
ATOM 10508 O O . ASP E 1 94 ? -20.624 81.908 -3.106 1.00 41.89 91 ASP E O 1
ATOM 10513 N N . ILE E 1 95 ? -18.516 81.365 -2.581 1.00 36.33 92 ILE E N 1
ATOM 10514 C CA . ILE E 1 95 ? -18.912 80.347 -1.625 1.00 34.72 92 ILE E CA 1
ATOM 10515 C C . ILE E 1 95 ? -18.550 80.849 -0.256 1.00 45.07 92 ILE E C 1
ATOM 10516 O O . ILE E 1 95 ? -17.407 81.261 -0.024 1.00 44.78 92 ILE E O 1
ATOM 10521 N N . HIS E 1 96 ? -19.520 80.841 0.651 1.00 43.59 93 HIS E N 1
ATOM 10522 C CA . HIS E 1 96 ? -19.256 81.250 2.020 1.00 48.94 93 HIS E CA 1
ATOM 10523 C C . HIS E 1 96 ? -18.317 80.257 2.695 1.00 48.88 93 HIS E C 1
ATOM 10524 O O . HIS E 1 96 ? -18.433 79.061 2.483 1.00 45.17 93 HIS E O 1
ATOM 10531 N N . VAL E 1 97 ? -17.391 80.756 3.509 1.00 54.42 94 VAL E N 1
ATOM 10532 C CA . VAL E 1 97 ? -16.426 79.886 4.178 1.00 51.48 94 VAL E CA 1
ATOM 10533 C C . VAL E 1 97 ? -17.153 78.835 5.014 1.00 51.79 94 VAL E C 1
ATOM 10534 O O . VAL E 1 97 ? -16.736 77.671 5.069 1.00 50.88 94 VAL E O 1
ATOM 10538 N N . THR E 1 98 ? -18.260 79.250 5.629 1.00 47.74 95 THR E N 1
ATOM 10539 C CA . THR E 1 98 ? -18.842 78.536 6.763 1.00 50.79 95 THR E CA 1
ATOM 10540 C C . THR E 1 98 ? -20.306 78.095 6.635 1.00 56.32 95 THR E C 1
ATOM 10541 O O . THR E 1 98 ? -20.684 77.033 7.138 1.00 52.17 95 THR E O 1
ATOM 10545 N N . ASP E 1 99 ? -21.122 78.919 5.979 1.00 60.73 96 ASP E N 1
ATOM 10546 C CA . ASP E 1 99 ? -22.572 78.709 5.890 1.00 55.49 96 ASP E CA 1
ATOM 10547 C C . ASP E 1 99 ? -22.993 78.029 4.569 1.00 48.17 96 ASP E C 1
ATOM 10548 O O . ASP E 1 99 ? -23.073 78.683 3.527 1.00 49.25 96 ASP E O 1
ATOM 10553 N N . ILE E 1 100 ? -23.264 76.726 4.619 1.00 46.64 97 ILE E N 1
ATOM 10554 C CA . ILE E 1 100 ? -23.551 75.931 3.418 1.00 46.57 97 ILE E CA 1
ATOM 10555 C C . ILE E 1 100 ? -24.899 76.296 2.778 1.00 39.66 97 ILE E C 1
ATOM 10556 O O . ILE E 1 100 ? -25.056 76.275 1.559 1.00 36.68 97 ILE E O 1
ATOM 10561 N N . VAL E 1 101 ? -25.874 76.621 3.606 1.00 44.21 98 VAL E N 1
ATOM 10562 C CA . VAL E 1 101 ? -27.168 77.073 3.102 1.00 41.05 98 VAL E CA 1
ATOM 10563 C C . VAL E 1 101 ? -27.019 78.391 2.332 1.00 44.09 98 VAL E C 1
ATOM 10564 O O . VAL E 1 101 ? -27.435 78.493 1.179 1.00 47.53 98 VAL E O 1
ATOM 10568 N N . LYS E 1 102 ? -26.387 79.385 2.948 1.00 47.04 99 LYS E N 1
ATOM 10569 C CA . LYS E 1 102 ? -26.121 80.646 2.259 1.00 47.60 99 LYS E CA 1
ATOM 10570 C C . LYS E 1 102 ? -25.437 80.415 0.882 1.00 43.28 99 LYS E C 1
ATOM 10571 O O . LYS E 1 102 ? -25.756 81.096 -0.104 1.00 45.03 99 LYS E O 1
ATOM 10577 N N . SER E 1 103 ? -24.522 79.447 0.807 1.00 35.17 100 SER E N 1
ATOM 10578 C CA . SER E 1 103 ? -23.832 79.160 -0.453 1.00 37.03 100 SER E CA 1
ATOM 10579 C C . SER E 1 103 ? -24.789 78.713 -1.540 1.00 34.09 100 SER E C 1
ATOM 10580 O O . SER E 1 103 ? -24.665 79.130 -2.701 1.00 33.00 100 SER E O 1
ATOM 10583 N N . HIS E 1 104 ? -25.728 77.841 -1.166 1.00 28.02 101 HIS E N 1
ATOM 10584 C CA . HIS E 1 104 ? -26.751 77.399 -2.101 1.00 33.69 101 HIS E CA 1
ATOM 10585 C C . HIS E 1 104 ? -27.578 78.596 -2.584 1.00 36.87 101 HIS E C 1
ATOM 10586 O O . HIS E 1 104 ? -27.825 78.736 -3.780 1.00 37.55 101 HIS E O 1
ATOM 10593 N N . HIS E 1 105 ? -27.978 79.474 -1.666 1.00 33.82 102 HIS E N 1
ATOM 10594 C CA . HIS E 1 105 ? -28.683 80.695 -2.090 1.00 38.00 102 HIS E CA 1
ATOM 10595 C C . HIS E 1 105 ? -27.862 81.523 -3.087 1.00 41.85 102 HIS E C 1
ATOM 10596 O O . HIS E 1 105 ? -28.396 81.985 -4.100 1.00 42.11 102 HIS E O 1
ATOM 10603 N N . HIS E 1 106 ? -26.558 81.653 -2.833 1.00 37.30 103 HIS E N 1
ATOM 10604 C CA . HIS E 1 106 ? -25.672 82.394 -3.736 1.00 40.80 103 HIS E CA 1
ATOM 10605 C C . HIS E 1 106 ? -25.671 81.771 -5.122 1.00 41.53 103 HIS E C 1
ATOM 10606 O O . HIS E 1 106 ? -25.714 82.486 -6.141 1.00 36.85 103 HIS E O 1
ATOM 10613 N N . ILE E 1 107 ? -25.614 80.441 -5.148 1.00 41.49 104 ILE E N 1
ATOM 10614 C CA . ILE E 1 107 ? -25.626 79.697 -6.395 1.00 40.78 104 ILE E CA 1
ATOM 10615 C C . ILE E 1 107 ? -26.938 79.969 -7.128 1.00 39.59 104 ILE E C 1
ATOM 10616 O O . ILE E 1 107 ? -26.930 80.410 -8.268 1.00 39.67 104 ILE E O 1
ATOM 10621 N N . PHE E 1 108 ? -28.070 79.718 -6.483 1.00 39.33 105 PHE E N 1
ATOM 10622 C CA . PHE E 1 108 ? -29.340 79.923 -7.186 1.00 41.41 105 PHE E CA 1
ATOM 10623 C C . PHE E 1 108 ? -29.541 81.359 -7.682 1.00 40.90 105 PHE E C 1
ATOM 10624 O O . PHE E 1 108 ? -29.970 81.588 -8.817 1.00 44.28 105 PHE E O 1
ATOM 10632 N N . GLN E 1 109 ? -29.211 82.322 -6.836 1.00 41.33 106 GLN E N 1
ATOM 10633 C CA . GLN E 1 109 ? -29.444 83.718 -7.162 1.00 45.22 106 GLN E CA 1
ATOM 10634 C C . GLN E 1 109 ? -28.557 84.153 -8.316 1.00 44.34 106 GLN E C 1
ATOM 10635 O O . GLN E 1 109 ? -29.027 84.776 -9.270 1.00 43.02 106 GLN E O 1
ATOM 10641 N N . THR E 1 110 ? -27.275 83.806 -8.239 1.00 45.13 107 THR E N 1
ATOM 10642 C CA . THR E 1 110 ? -26.335 84.122 -9.317 1.00 45.67 107 THR E CA 1
ATOM 10643 C C . THR E 1 110 ? -26.763 83.462 -10.619 1.00 45.59 107 THR E C 1
ATOM 10644 O O . THR E 1 110 ? -26.768 84.084 -11.689 1.00 51.54 107 THR E O 1
ATOM 10656 N N . HIS E 1 112 ? -29.788 82.145 -11.435 1.00 51.49 109 HIS E N 1
ATOM 10657 C CA . HIS E 1 112 ? -31.063 82.702 -11.884 1.00 52.15 109 HIS E CA 1
ATOM 10658 C C . HIS E 1 112 ? -30.913 84.009 -12.663 1.00 52.63 109 HIS E C 1
ATOM 10659 O O . HIS E 1 112 ? -31.489 84.163 -13.735 1.00 51.65 109 HIS E O 1
ATOM 10666 N N . ALA E 1 113 ? -30.118 84.928 -12.122 1.00 56.24 110 ALA E N 1
ATOM 10667 C CA . ALA E 1 113 ? -29.856 86.227 -12.744 1.00 56.41 110 ALA E CA 1
ATOM 10668 C C . ALA E 1 113 ? -29.144 86.125 -14.096 1.00 55.81 110 ALA E C 1
ATOM 10669 O O . ALA E 1 113 ? -29.503 86.828 -15.052 1.00 56.04 110 ALA E O 1
ATOM 10671 N N . LEU E 1 114 ? -28.122 85.274 -14.169 1.00 49.05 111 LEU E N 1
ATOM 10672 C CA . LEU E 1 114 ? -27.336 85.135 -15.390 1.00 48.49 111 LEU E CA 1
ATOM 10673 C C . LEU E 1 114 ? -28.163 84.563 -16.534 1.00 51.07 111 LEU E C 1
ATOM 10674 O O . LEU E 1 114 ? -28.042 84.999 -17.681 1.00 55.00 111 LEU E O 1
ATOM 10679 N N . LEU E 1 115 ? -28.988 83.573 -16.220 1.00 47.53 112 LEU E N 1
ATOM 10680 C CA . LEU E 1 115 ? -29.824 82.941 -17.224 1.00 53.25 112 LEU E CA 1
ATOM 10681 C C . LEU E 1 115 ? -30.965 83.871 -17.647 1.00 62.51 112 LEU E C 1
ATOM 10682 O O . LEU E 1 115 ? -31.566 83.671 -18.703 1.00 68.61 112 LEU E O 1
ATOM 10687 N N . SER E 1 116 ? -31.265 84.875 -16.820 1.00 63.98 113 SER E N 1
ATOM 10688 C CA . SER E 1 116 ? -32.339 85.833 -17.125 1.00 62.11 113 SER E CA 1
ATOM 10689 C C . SER E 1 116 ? -31.830 86.985 -17.966 1.00 57.39 113 SER E C 1
ATOM 10690 O O . SER E 1 116 ? -32.546 87.509 -18.805 1.00 68.21 113 SER E O 1
ATOM 10693 N N . ASP E 1 117 ? -30.591 87.383 -17.712 1.00 58.59 114 ASP E N 1
ATOM 10694 C CA . ASP E 1 117 ? -29.968 88.498 -18.407 1.00 61.15 114 ASP E CA 1
ATOM 10695 C C . ASP E 1 117 ? -29.311 88.041 -19.698 1.00 62.62 114 ASP E C 1
ATOM 10696 O O . ASP E 1 117 ? -29.089 88.840 -20.604 1.00 63.07 114 ASP E O 1
ATOM 10701 N N . HIS E 1 118 ? -28.987 86.754 -19.776 1.00 63.27 115 HIS E N 1
ATOM 10702 C CA . HIS E 1 118 ? -28.385 86.187 -20.980 1.00 57.55 115 HIS E CA 1
ATOM 10703 C C . HIS E 1 118 ? -29.054 84.868 -21.351 1.00 58.42 115 HIS E C 1
ATOM 10704 O O . HIS E 1 118 ? -28.557 83.790 -21.033 1.00 60.73 115 HIS E O 1
ATOM 10711 N N . PRO E 1 119 ? -30.206 84.967 -22.014 1.00 60.24 116 PRO E N 1
ATOM 10712 C CA . PRO E 1 119 ? -31.082 83.881 -22.457 1.00 61.39 116 PRO E CA 1
ATOM 10713 C C . PRO E 1 119 ? -30.402 82.950 -23.427 1.00 62.08 116 PRO E C 1
ATOM 10714 O O . PRO E 1 119 ? -30.920 81.871 -23.696 1.00 64.77 116 PRO E O 1
ATOM 10718 N N . ASP E 1 120 ? -29.270 83.367 -23.970 1.00 65.76 117 ASP E N 1
ATOM 10719 C CA . ASP E 1 120 ? -28.555 82.506 -24.894 1.00 69.38 117 ASP E CA 1
ATOM 10720 C C . ASP E 1 120 ? -27.437 81.720 -24.223 1.00 59.31 117 ASP E C 1
ATOM 10721 O O . ASP E 1 120 ? -26.844 80.839 -24.848 1.00 57.66 117 ASP E O 1
ATOM 10726 N N . TRP E 1 121 ? -27.165 82.024 -22.954 1.00 55.34 118 TRP E N 1
ATOM 10727 C CA . TRP E 1 121 ? -26.089 81.345 -22.213 1.00 55.47 118 TRP E CA 1
ATOM 10728 C C . TRP E 1 121 ? -26.381 79.870 -21.958 1.00 51.58 118 TRP E C 1
ATOM 10729 O O . TRP E 1 121 ? -27.413 79.525 -21.392 1.00 51.46 118 TRP E O 1
ATOM 10740 N N . VAL E 1 122 ? -25.458 79.009 -22.371 1.00 49.80 119 VAL E N 1
ATOM 10741 C CA . VAL E 1 122 ? -25.526 77.588 -22.051 1.00 50.51 119 VAL E CA 1
ATOM 10742 C C . VAL E 1 122 ? -24.468 77.288 -21.011 1.00 49.26 119 VAL E C 1
ATOM 10743 O O . VAL E 1 122 ? -23.280 77.260 -21.318 1.00 53.35 119 VAL E O 1
ATOM 10747 N N . PRO E 1 123 ? -24.900 77.096 -19.764 1.00 50.19 120 PRO E N 1
ATOM 10748 C CA . PRO E 1 123 ? -23.991 76.863 -18.635 1.00 41.05 120 PRO E CA 1
ATOM 10749 C C . PRO E 1 123 ? -23.073 75.636 -18.822 1.00 39.13 120 PRO E C 1
ATOM 10750 O O . PRO E 1 123 ? -23.531 74.526 -19.086 1.00 47.31 120 PRO E O 1
ATOM 10754 N N . LEU E 1 124 ? -21.773 75.849 -18.705 1.00 27.58 121 LEU E N 1
ATOM 10755 C CA . LEU E 1 124 ? -20.848 74.721 -18.530 1.00 31.82 121 LEU E CA 1
ATOM 10756 C C . LEU E 1 124 ? -20.405 74.815 -17.099 1.00 37.45 121 LEU E C 1
ATOM 10757 O O . LEU E 1 124 ? -19.530 75.624 -16.774 1.00 46.53 121 LEU E O 1
ATOM 10762 N N . ILE E 1 125 ? -21.028 74.019 -16.234 1.00 35.09 122 ILE E N 1
ATOM 10763 C CA . ILE E 1 125 ? -20.834 74.179 -14.796 1.00 38.73 122 ILE E CA 1
ATOM 10764 C C . ILE E 1 125 ? -19.779 73.237 -14.227 1.00 40.98 122 ILE E C 1
ATOM 10765 O O . ILE E 1 125 ? -19.856 72.022 -14.390 1.00 43.52 122 ILE E O 1
ATOM 10770 N N . LEU E 1 126 ? -18.802 73.824 -13.544 1.00 38.17 123 LEU E N 1
ATOM 10771 C CA . LEU E 1 126 ? -17.750 73.081 -12.873 1.00 34.08 123 LEU E CA 1
ATOM 10772 C C . LEU E 1 126 ? -17.949 73.111 -11.350 1.00 33.67 123 LEU E C 1
ATOM 10773 O O . LEU E 1 126 ? -17.680 74.109 -10.700 1.00 31.37 123 LEU E O 1
ATOM 10778 N N . GLY E 1 127 ? -18.445 72.025 -10.776 1.00 30.71 124 GLY E N 1
ATOM 10779 C CA . GLY E 1 127 ? -18.446 71.899 -9.327 1.00 25.46 124 GLY E CA 1
ATOM 10780 C C . GLY E 1 127 ? -17.076 71.460 -8.813 1.00 32.00 124 GLY E C 1
ATOM 10781 O O . GLY E 1 127 ? -16.117 71.336 -9.591 1.00 31.33 124 GLY E O 1
ATOM 10782 N N . GLY E 1 128 ? -16.964 71.234 -7.509 1.00 30.52 125 GLY E N 1
ATOM 10783 C CA . GLY E 1 128 ? -18.094 71.300 -6.594 1.00 32.73 125 GLY E CA 1
ATOM 10784 C C . GLY E 1 128 ? -18.689 69.916 -6.422 1.00 31.22 125 GLY E C 1
ATOM 10785 O O . GLY E 1 128 ? -18.561 69.057 -7.296 1.00 27.14 125 GLY E O 1
ATOM 10786 N N . ASP E 1 129 ? -19.326 69.689 -5.286 1.00 29.41 126 ASP E N 1
ATOM 10787 C CA . ASP E 1 129 ? -19.954 68.404 -5.032 1.00 28.34 126 ASP E CA 1
ATOM 10788 C C . ASP E 1 129 ? -21.383 68.365 -5.590 1.00 29.59 126 ASP E C 1
ATOM 10789 O O . ASP E 1 129 ? -21.861 69.332 -6.179 1.00 33.84 126 ASP E O 1
ATOM 10794 N N . ASN E 1 130 ? -22.048 67.234 -5.418 1.00 29.70 127 ASN E N 1
ATOM 10795 C CA . ASN E 1 130 ? -23.353 67.016 -5.996 1.00 30.77 127 ASN E CA 1
ATOM 10796 C C . ASN E 1 130 ? -24.453 67.904 -5.389 1.00 36.11 127 ASN E C 1
ATOM 10797 O O . ASN E 1 130 ? -25.491 68.098 -6.013 1.00 33.69 127 ASN E O 1
ATOM 10802 N N . SER E 1 131 ? -24.212 68.459 -4.198 1.00 31.21 128 SER E N 1
ATOM 10803 C CA . SER E 1 131 ? -25.221 69.288 -3.529 1.00 30.86 128 SER E CA 1
ATOM 10804 C C . SER E 1 131 ? -25.634 70.474 -4.392 1.00 37.63 128 SER E C 1
ATOM 10805 O O . SER E 1 131 ? -26.730 70.984 -4.234 1.00 45.57 128 SER E O 1
ATOM 10808 N N . ILE E 1 132 ? -24.778 70.911 -5.310 1.00 35.44 129 ILE E N 1
ATOM 10809 C CA . ILE E 1 132 ? -25.120 72.093 -6.115 1.00 34.85 129 ILE E CA 1
ATOM 10810 C C . ILE E 1 132 ? -26.272 71.840 -7.092 1.00 33.84 129 ILE E C 1
ATOM 10811 O O . ILE E 1 132 ? -26.913 72.786 -7.570 1.00 37.24 129 ILE E O 1
ATOM 10816 N N . SER E 1 133 ? -26.523 70.571 -7.400 1.00 31.63 130 SER E N 1
ATOM 10817 C CA . SER E 1 133 ? -27.463 70.216 -8.472 1.00 32.63 130 SER E CA 1
ATOM 10818 C C . SER E 1 133 ? -28.889 70.740 -8.219 1.00 34.42 130 SER E C 1
ATOM 10819 O O . SER E 1 133 ? -29.616 71.007 -9.159 1.00 37.12 130 SER E O 1
ATOM 10822 N N . TYR E 1 134 ? -29.267 70.898 -6.951 1.00 34.02 131 TYR E N 1
ATOM 10823 C CA . TYR E 1 134 ? -30.540 71.498 -6.610 1.00 38.11 131 TYR E CA 1
ATOM 10824 C C . TYR E 1 134 ? -30.596 72.940 -7.099 1.00 41.53 131 TYR E C 1
ATOM 10825 O O . TYR E 1 134 ? -31.466 73.312 -7.885 1.00 32.26 131 TYR E O 1
ATOM 10834 N N . SER E 1 135 ? -29.644 73.747 -6.646 1.00 39.72 132 SER E N 1
ATOM 10835 C CA . SER E 1 135 ? -29.603 75.158 -7.006 1.00 32.39 132 SER E CA 1
ATOM 10836 C C . SER E 1 135 ? -29.416 75.412 -8.507 1.00 40.28 132 SER E C 1
ATOM 10837 O O . SER E 1 135 ? -30.049 76.323 -9.070 1.00 44.10 132 SER E O 1
ATOM 10840 N N . THR E 1 136 ? -28.568 74.613 -9.158 1.00 37.78 133 THR E N 1
ATOM 10841 C CA . THR E 1 136 ? -28.338 74.756 -10.597 1.00 39.71 133 THR E CA 1
ATOM 10842 C C . THR E 1 136 ? -29.569 74.364 -11.423 1.00 38.93 133 THR E C 1
ATOM 10843 O O . THR E 1 136 ? -30.021 75.122 -12.276 1.00 41.11 133 THR E O 1
ATOM 10847 N N . ILE E 1 137 ? -30.130 73.195 -11.154 1.00 34.69 134 ILE E N 1
ATOM 10848 C CA . ILE E 1 137 ? -31.295 72.752 -11.903 1.00 36.73 134 ILE E CA 1
ATOM 10849 C C . ILE E 1 137 ? -32.532 73.629 -11.622 1.00 42.85 134 ILE E C 1
ATOM 10850 O O . ILE E 1 137 ? -33.192 74.090 -12.546 1.00 44.22 134 ILE E O 1
ATOM 10855 N N . LYS E 1 138 ? -32.836 73.875 -10.352 1.00 38.41 135 LYS E N 1
ATOM 10856 C CA . LYS E 1 138 ? -33.944 74.739 -10.026 1.00 41.61 135 LYS E CA 1
ATOM 10857 C C . LYS E 1 138 ? -33.824 76.016 -10.841 1.00 47.64 135 LYS E C 1
ATOM 10858 O O . LYS E 1 138 ? -34.806 76.487 -11.418 1.00 47.86 135 LYS E O 1
ATOM 10864 N N . ALA E 1 139 ? -32.613 76.565 -10.910 1.00 42.83 136 ALA E N 1
ATOM 10865 C CA . ALA E 1 139 ? -32.403 77.806 -11.640 1.00 43.14 136 ALA E CA 1
ATOM 10866 C C . ALA E 1 139 ? -32.722 77.634 -13.123 1.00 46.57 136 ALA E C 1
ATOM 10867 O O . ALA E 1 139 ? -33.335 78.506 -13.727 1.00 54.05 136 ALA E O 1
ATOM 10869 N N . ILE E 1 140 ? -32.310 76.512 -13.706 1.00 44.35 137 ILE E N 1
ATOM 10870 C CA . ILE E 1 140 ? -32.636 76.219 -15.101 1.00 47.43 137 ILE E CA 1
ATOM 10871 C C . ILE E 1 140 ? -34.156 76.112 -15.270 1.00 44.53 137 ILE E C 1
ATOM 10872 O O . ILE E 1 140 ? -34.733 76.718 -16.169 1.00 44.73 137 ILE E O 1
ATOM 10877 N N . ALA E 1 141 ? -34.790 75.337 -14.394 1.00 40.51 138 ALA E N 1
ATOM 10878 C CA . ALA E 1 141 ? -36.227 75.074 -14.466 1.00 45.51 138 ALA E CA 1
ATOM 10879 C C . ALA E 1 141 ? -37.093 76.321 -14.246 1.00 49.78 138 ALA E C 1
ATOM 10880 O O . ALA E 1 141 ? -38.115 76.493 -14.903 1.00 50.36 138 ALA E O 1
ATOM 10882 N N . GLN E 1 142 ? -36.686 77.179 -13.319 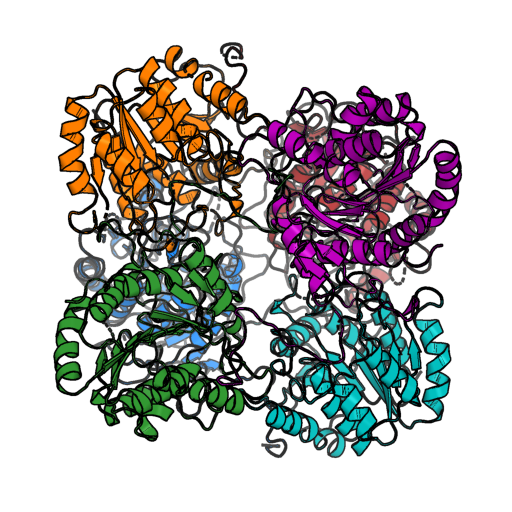1.00 52.54 139 GLN E N 1
ATOM 10883 C CA . GLN E 1 142 ? -37.464 78.368 -12.987 1.00 56.28 139 GLN E CA 1
ATOM 10884 C C . GLN E 1 142 ? -37.056 79.569 -13.825 1.00 64.92 139 GLN E C 1
ATOM 10885 O O . GLN E 1 142 ? -37.436 80.701 -13.534 1.00 70.61 139 GLN E O 1
ATOM 10891 N N . THR E 1 143 ? -36.287 79.320 -14.877 1.00 63.53 140 THR E N 1
ATOM 10892 C CA . THR E 1 143 ? -35.863 80.403 -15.746 1.00 59.77 140 THR E CA 1
ATOM 10893 C C . THR E 1 143 ? -36.005 80.000 -17.201 1.00 63.57 140 THR E C 1
ATOM 10894 O O . THR E 1 143 ? -35.985 80.840 -18.092 1.00 67.52 140 THR E O 1
ATOM 10898 N N . LYS E 1 144 ? -36.159 78.706 -17.441 1.00 64.64 141 LYS E N 1
ATOM 10899 C CA . LYS E 1 144 ? -36.074 78.191 -18.800 1.00 63.40 141 LYS E CA 1
ATOM 10900 C C . LYS E 1 144 ? -37.361 77.537 -19.246 1.00 61.88 141 LYS E C 1
ATOM 10901 O O . LYS E 1 144 ? -37.831 77.781 -20.348 1.00 64.37 141 LYS E O 1
ATOM 10907 N N . GLY E 1 145 ? -37.917 76.688 -18.394 1.00 56.32 142 GLY E N 1
ATOM 10908 C CA . GLY E 1 145 ? -39.081 75.912 -18.767 1.00 56.17 142 GLY E CA 1
ATOM 10909 C C . GLY E 1 145 ? -39.064 74.514 -18.192 1.00 58.66 142 GLY E C 1
ATOM 10910 O O . GLY E 1 145 ? -38.214 74.185 -17.375 1.00 54.02 142 GLY E O 1
ATOM 10911 N N . THR E 1 146 ? -40.019 73.691 -18.605 1.00 68.00 143 THR E N 1
ATOM 10912 C CA . THR E 1 146 ? -40.060 72.309 -18.152 1.00 63.59 143 THR E CA 1
ATOM 10913 C C . THR E 1 146 ? -38.751 71.629 -18.511 1.00 61.04 143 THR E C 1
ATOM 10914 O O . THR E 1 146 ? -38.343 71.609 -19.680 1.00 60.09 143 THR E O 1
ATOM 10918 N N . THR E 1 147 ? -38.079 71.083 -17.507 1.00 59.30 144 THR E N 1
ATOM 10919 C CA . THR E 1 147 ? -36.717 70.609 -17.718 1.00 51.91 144 THR E CA 1
ATOM 10920 C C . THR E 1 147 ? -36.558 69.122 -17.495 1.00 49.22 144 THR E C 1
ATOM 10921 O O . THR E 1 147 ? -36.950 68.591 -16.456 1.00 52.65 144 THR E O 1
ATOM 10925 N N . ALA E 1 148 ? -35.970 68.463 -18.485 1.00 49.10 145 ALA E N 1
ATOM 10926 C CA . ALA E 1 148 ? -35.589 67.064 -18.387 1.00 51.03 145 ALA E CA 1
ATOM 10927 C C . ALA E 1 148 ? -34.163 66.982 -17.857 1.00 48.66 145 ALA E C 1
ATOM 10928 O O . ALA E 1 148 ? -33.300 67.771 -18.250 1.00 51.49 145 ALA E O 1
ATOM 10930 N N . VAL E 1 149 ? -33.903 66.036 -16.970 1.00 43.74 146 VAL E N 1
ATOM 10931 C CA . VAL E 1 149 ? -32.545 65.892 -16.461 1.00 38.78 146 VAL E CA 1
ATOM 10932 C C . VAL E 1 149 ? -31.982 64.507 -16.696 1.00 39.11 146 VAL E C 1
ATOM 10933 O O . VAL E 1 149 ? -32.613 63.501 -16.363 1.00 40.87 146 VAL E O 1
ATOM 10937 N N . ILE E 1 150 ? -30.788 64.475 -17.279 1.00 37.42 147 ILE E N 1
ATOM 10938 C CA . ILE E 1 150 ? -30.032 63.247 -17.436 1.00 37.16 147 ILE E CA 1
ATOM 10939 C C . ILE E 1 150 ? -28.920 63.207 -16.411 1.00 38.86 147 ILE E C 1
ATOM 10940 O O . ILE E 1 150 ? -27.903 63.905 -16.538 1.00 38.55 147 ILE E O 1
ATOM 10945 N N . GLN E 1 151 ? -29.126 62.377 -15.396 1.00 34.04 148 GLN E N 1
ATOM 10946 C CA . GLN E 1 151 ? -28.202 62.251 -14.287 1.00 35.85 148 GLN E CA 1
ATOM 10947 C C . GLN E 1 151 ? -27.263 61.053 -14.485 1.00 37.91 148 GLN E C 1
ATOM 10948 O O . GLN E 1 151 ? -27.692 59.913 -14.323 1.00 34.38 148 GLN E O 1
ATOM 10954 N N . PHE E 1 152 ? -25.999 61.300 -14.843 1.00 30.39 149 PHE E N 1
ATOM 10955 C CA . PHE E 1 152 ? -24.996 60.226 -14.794 1.00 32.35 149 PHE E CA 1
ATOM 10956 C C . PHE E 1 152 ? -24.526 60.067 -13.357 1.00 29.15 149 PHE E C 1
ATOM 10957 O O . PHE E 1 152 ? -23.940 60.987 -12.773 1.00 33.22 149 PHE E O 1
ATOM 10965 N N . ASP E 1 153 ? -24.786 58.906 -12.781 1.00 34.38 150 ASP E N 1
ATOM 10966 C CA . ASP E 1 153 ? -24.519 58.730 -11.361 1.00 36.21 150 ASP E CA 1
ATOM 10967 C C . ASP E 1 153 ? -24.561 57.276 -10.948 1.00 36.45 150 ASP E C 1
ATOM 10968 O O . ASP E 1 153 ? -25.338 56.482 -11.492 1.00 34.05 150 ASP E O 1
ATOM 10973 N N . ALA E 1 154 ? -23.718 56.920 -9.985 1.00 29.27 151 ALA E N 1
ATOM 10974 C CA . ALA E 1 154 ? -23.783 55.584 -9.395 1.00 31.52 151 ALA E CA 1
ATOM 10975 C C . ALA E 1 154 ? -24.851 55.554 -8.286 1.00 32.09 151 ALA E C 1
ATOM 10976 O O . ALA E 1 154 ? -25.326 54.485 -7.897 1.00 30.03 151 ALA E O 1
ATOM 10978 N N . HIS E 1 155 ? -25.217 56.741 -7.796 1.00 27.52 152 HIS E N 1
ATOM 10979 C CA . HIS E 1 155 ? -26.126 56.902 -6.659 1.00 30.89 152 HIS E CA 1
ATOM 10980 C C . HIS E 1 155 ? -27.415 57.645 -7.030 1.00 30.48 152 HIS E C 1
ATOM 10981 O O . HIS E 1 155 ? -27.407 58.504 -7.901 1.00 30.07 152 HIS E O 1
ATOM 10988 N N . HIS E 1 156 ? -28.516 57.330 -6.348 1.00 36.88 153 HIS E N 1
ATOM 10989 C CA . HIS E 1 156 ? -29.801 57.978 -6.621 1.00 31.84 153 HIS E CA 1
ATOM 10990 C C . HIS E 1 156 ? -29.733 59.459 -6.220 1.00 39.09 153 HIS E C 1
ATOM 10991 O O . HIS E 1 156 ? -30.292 60.321 -6.896 1.00 38.75 153 HIS E O 1
ATOM 10998 N N . ASP E 1 157 ? -29.017 59.743 -5.132 1.00 30.88 154 ASP E N 1
ATOM 10999 C CA . ASP E 1 157 ? -28.991 61.080 -4.544 1.00 29.14 154 ASP E CA 1
ATOM 11000 C C . ASP E 1 157 ? -30.380 61.602 -4.135 1.00 30.98 154 ASP E C 1
ATOM 11001 O O . ASP E 1 157 ? -30.739 62.753 -4.413 1.00 28.29 154 ASP E O 1
ATOM 11006 N N . VAL E 1 158 ? -31.134 60.761 -3.436 1.00 31.31 155 VAL E N 1
ATOM 11007 C CA . VAL E 1 158 ? -32.383 61.195 -2.821 1.00 38.08 155 VAL E CA 1
ATOM 11008 C C . VAL E 1 158 ? -32.394 60.973 -1.305 1.00 44.46 155 VAL E C 1
ATOM 11009 O O . VAL E 1 158 ? -33.415 60.604 -0.729 1.00 47.93 155 VAL E O 1
ATOM 11013 N N . ARG E 1 159 ? -31.251 61.207 -0.666 1.00 37.81 156 ARG E N 1
ATOM 11014 C CA . ARG E 1 159 ? -31.147 61.128 0.785 1.00 41.65 156 ARG E CA 1
ATOM 11015 C C . ARG E 1 159 ? -32.082 62.088 1.524 1.00 38.54 156 ARG E C 1
ATOM 11016 O O . ARG E 1 159 ? -32.292 63.224 1.084 1.00 39.47 156 ARG E O 1
ATOM 11024 N N . ASN E 1 160 ? -32.605 61.640 2.663 1.00 32.84 157 ASN E N 1
ATOM 11025 C CA . ASN E 1 160 ? -33.416 62.507 3.508 1.00 35.40 157 ASN E CA 1
ATOM 11026 C C . ASN E 1 160 ? -32.595 63.717 3.932 1.00 39.08 157 ASN E C 1
ATOM 11027 O O . ASN E 1 160 ? -31.376 63.613 4.115 1.00 42.74 157 ASN E O 1
ATOM 11032 N N . THR E 1 161 ? -33.249 64.863 4.092 1.00 46.59 158 THR E N 1
ATOM 11033 C CA . THR E 1 161 ? -32.534 66.110 4.390 1.00 46.73 158 THR E CA 1
ATOM 11034 C C . THR E 1 161 ? -32.397 66.395 5.875 1.00 43.38 158 THR E C 1
ATOM 11035 O O . THR E 1 161 ? -31.712 67.345 6.252 1.00 46.47 158 THR E O 1
ATOM 11039 N N . GLU E 1 162 ? -33.051 65.586 6.709 1.00 40.48 159 GLU E N 1
ATOM 11040 C CA . GLU E 1 162 ? -33.056 65.796 8.155 1.00 41.35 159 GLU E CA 1
ATOM 11041 C C . GLU E 1 162 ? -31.744 65.410 8.844 1.00 44.63 159 GLU E C 1
ATOM 11042 O O . GLU E 1 162 ? -31.289 66.106 9.752 1.00 44.84 159 GLU E O 1
ATOM 11048 N N . ASP E 1 163 ? -31.159 64.290 8.425 1.00 45.41 160 ASP E N 1
ATOM 11049 C CA . ASP E 1 163 ? -29.947 63.755 9.055 1.00 47.50 160 ASP E CA 1
ATOM 11050 C C . ASP E 1 163 ? -28.683 64.623 8.885 1.00 46.28 160 ASP E C 1
ATOM 11051 O O . ASP E 1 163 ? -27.750 64.538 9.683 1.00 47.11 160 ASP E O 1
ATOM 11056 N N . GLY E 1 164 ? -28.640 65.451 7.851 1.00 41.32 161 GLY E N 1
ATOM 11057 C CA . GLY E 1 164 ? -27.445 66.235 7.621 1.00 42.68 161 GLY E CA 1
ATOM 11058 C C . GLY E 1 164 ? -27.643 67.529 6.865 1.00 47.40 161 GLY E C 1
ATOM 11059 O O . GLY E 1 164 ? -26.671 68.095 6.376 1.00 52.50 161 GLY E O 1
ATOM 11060 N N . GLY E 1 165 ? -28.875 68.020 6.771 1.00 38.26 162 GLY E N 1
ATOM 11061 C CA . GLY E 1 165 ? -29.124 69.225 5.985 1.00 38.21 162 GLY E CA 1
ATOM 11062 C C . GLY E 1 165 ? -29.014 68.951 4.493 1.00 39.16 162 GLY E C 1
ATOM 11063 O O . GLY E 1 165 ? -29.092 67.803 4.075 1.00 41.48 162 GLY E O 1
ATOM 11064 N N . PRO E 1 166 ? -28.826 70.004 3.681 1.00 36.43 163 PRO E N 1
ATOM 11065 C CA . PRO E 1 166 ? -28.755 69.883 2.223 1.00 35.34 163 PRO E CA 1
ATOM 11066 C C . PRO E 1 166 ? -27.403 69.346 1.706 1.00 41.11 163 PRO E C 1
ATOM 11067 O O . PRO E 1 166 ? -26.686 70.042 0.962 1.00 35.87 163 PRO E O 1
ATOM 11071 N N . THR E 1 167 ? -27.062 68.117 2.078 1.00 39.02 164 THR E N 1
ATOM 11072 C CA . THR E 1 167 ? -25.756 67.576 1.719 1.00 35.14 164 THR E CA 1
ATOM 11073 C C . THR E 1 167 ? -25.716 67.148 0.278 1.00 38.44 164 THR E C 1
ATOM 11074 O O . THR E 1 167 ? -26.734 67.190 -0.417 1.00 32.43 164 THR E O 1
ATOM 11078 N N . ASN E 1 168 ? -24.546 66.655 -0.143 1.00 32.60 165 ASN E N 1
ATOM 11079 C CA . ASN E 1 168 ? -24.357 66.264 -1.538 1.00 34.26 165 ASN E CA 1
ATOM 11080 C C . ASN E 1 168 ? -25.209 65.075 -1.987 1.00 24.98 165 ASN E C 1
ATOM 11081 O O . ASN E 1 168 ? -25.429 64.913 -3.177 1.00 27.70 165 ASN E O 1
ATOM 11086 N N . GLY E 1 169 ? -25.690 64.270 -1.038 1.00 26.42 166 GLY E N 1
ATOM 11087 C CA . GLY E 1 169 ? -26.569 63.149 -1.345 1.00 34.39 166 GLY E CA 1
ATOM 11088 C C . GLY E 1 169 ? -28.074 63.456 -1.446 1.00 43.69 166 GLY E C 1
ATOM 11089 O O . GLY E 1 169 ? -28.879 62.538 -1.674 1.00 41.13 166 GLY E O 1
ATOM 11090 N N . THR E 1 170 ? -28.456 64.730 -1.303 1.00 33.57 167 THR E N 1
ATOM 11091 C CA . THR E 1 170 ? -29.875 65.115 -1.235 1.00 39.93 167 THR E CA 1
ATOM 11092 C C . THR E 1 170 ? -30.499 65.829 -2.453 1.00 38.90 167 THR E C 1
ATOM 11093 O O . THR E 1 170 ? -31.720 65.969 -2.504 1.00 40.13 167 THR E O 1
ATOM 11097 N N . PRO E 1 171 ? -29.686 66.277 -3.431 1.00 34.49 168 PRO E N 1
ATOM 11098 C CA . PRO E 1 171 ? -30.301 67.248 -4.346 1.00 29.35 168 PRO E CA 1
ATOM 11099 C C . PRO E 1 171 ? -31.572 66.765 -5.035 1.00 35.06 168 PRO E C 1
ATOM 11100 O O . PRO E 1 171 ? -32.465 67.575 -5.237 1.00 36.85 168 PRO E O 1
ATOM 11104 N N . PHE E 1 172 ? -31.662 65.498 -5.411 1.00 34.16 169 PHE E N 1
ATOM 11105 C CA . PHE E 1 172 ? -32.833 65.083 -6.165 1.00 39.23 169 PHE E CA 1
ATOM 11106 C C . PHE E 1 172 ? -34.051 64.805 -5.288 1.00 44.62 169 PHE E C 1
ATOM 11107 O O . PHE E 1 172 ? -35.170 64.781 -5.793 1.00 47.39 169 PHE E O 1
ATOM 11115 N N . ARG E 1 173 ? -33.847 64.633 -3.982 1.00 40.61 170 ARG E N 1
ATOM 11116 C CA . ARG E 1 173 ? -34.992 64.641 -3.074 1.00 41.34 170 ARG E CA 1
ATOM 11117 C C . ARG E 1 173 ? -35.580 66.036 -3.000 1.00 46.35 170 ARG E C 1
ATOM 11118 O O . ARG E 1 173 ? -36.794 66.220 -3.078 1.00 45.91 170 ARG E O 1
ATOM 11126 N N . ARG E 1 174 ? -34.705 67.018 -2.812 1.00 43.02 171 ARG E N 1
ATOM 11127 C CA . ARG E 1 174 ? -35.135 68.395 -2.715 1.00 44.71 171 ARG E CA 1
ATOM 11128 C C . ARG E 1 174 ? -35.853 68.821 -3.993 1.00 49.39 171 ARG E C 1
ATOM 11129 O O . ARG E 1 174 ? -36.903 69.440 -3.936 1.00 51.19 171 ARG E O 1
ATOM 11137 N N . LEU E 1 175 ? -35.285 68.449 -5.136 1.00 44.55 172 LEU E N 1
ATOM 11138 C CA . LEU E 1 175 ? -35.834 68.760 -6.454 1.00 40.66 172 LEU E CA 1
ATOM 11139 C C . LEU E 1 175 ? -37.194 68.090 -6.646 1.00 46.79 172 LEU E C 1
ATOM 11140 O O . LEU E 1 175 ? -38.144 68.708 -7.129 1.00 47.87 172 LEU E O 1
ATOM 11145 N N . LEU E 1 176 ? -37.294 66.822 -6.265 1.00 48.19 173 LEU E N 1
ATOM 11146 C CA . LEU E 1 176 ? -38.541 66.085 -6.458 1.00 47.17 173 LEU E CA 1
ATOM 11147 C C . LEU E 1 176 ? -39.630 66.492 -5.455 1.00 46.58 173 LEU E C 1
ATOM 11148 O O . LEU E 1 176 ? -40.770 66.774 -5.840 1.00 45.92 173 LEU E O 1
ATOM 11153 N N . ASP E 1 177 ? -39.277 66.544 -4.178 1.00 41.58 174 ASP E N 1
ATOM 11154 C CA . ASP E 1 177 ? -40.232 66.946 -3.155 1.00 41.23 174 ASP E CA 1
ATOM 11155 C C . ASP E 1 177 ? -40.882 68.289 -3.496 1.00 48.24 174 ASP E C 1
ATOM 11156 O O . ASP E 1 177 ? -42.058 68.503 -3.237 1.00 53.48 174 ASP E O 1
ATOM 11161 N N . GLU E 1 178 ? -40.113 69.192 -4.076 1.00 48.77 175 GLU E N 1
ATOM 11162 C CA . GLU E 1 178 ? -40.586 70.545 -4.306 1.00 51.02 175 GLU E CA 1
ATOM 11163 C C . GLU E 1 178 ? -41.208 70.684 -5.682 1.00 51.75 175 GLU E C 1
ATOM 11164 O O . GLU E 1 178 ? -41.656 71.760 -6.072 1.00 52.49 175 GLU E O 1
ATOM 11170 N N . GLU E 1 179 ? -41.225 69.570 -6.403 1.00 45.00 176 GLU E N 1
ATOM 11171 C CA . GLU E 1 179 ? -41.806 69.488 -7.727 1.00 44.67 176 GLU E CA 1
ATOM 11172 C C . GLU E 1 179 ? -41.161 70.441 -8.742 1.00 50.97 176 GLU E C 1
ATOM 11173 O O . GLU E 1 179 ? -41.819 70.901 -9.676 1.00 58.49 176 GLU E O 1
ATOM 11179 N N . ILE E 1 180 ? -39.867 70.714 -8.560 1.00 49.51 177 ILE E N 1
ATOM 11180 C CA . ILE E 1 180 ? -39.095 71.500 -9.514 1.00 41.62 177 ILE E CA 1
ATOM 11181 C C . ILE E 1 180 ? -38.986 70.730 -10.819 1.00 48.51 177 ILE E C 1
ATOM 11182 O O . ILE E 1 180 ? -39.019 71.304 -11.903 1.00 50.31 177 ILE E O 1
ATOM 11187 N N . ILE E 1 181 ? -38.842 69.418 -10.702 1.00 51.94 178 ILE E N 1
ATOM 11188 C CA . ILE E 1 181 ? -38.868 68.531 -11.855 1.00 51.97 178 ILE E CA 1
ATOM 11189 C C . ILE E 1 181 ? -39.750 67.338 -11.522 1.00 51.17 178 ILE E C 1
ATOM 11190 O O . ILE E 1 181 ? -40.019 67.055 -10.362 1.00 53.84 178 ILE E O 1
ATOM 11195 N N . GLU E 1 182 ? -40.203 66.647 -12.550 1.00 51.04 179 GLU E N 1
ATOM 11196 C CA . GLU E 1 182 ? -40.996 65.443 -12.374 1.00 49.85 179 GLU E CA 1
ATOM 11197 C C . GLU E 1 182 ? -40.071 64.239 -12.432 1.00 48.03 179 GLU E C 1
ATOM 11198 O O . GLU E 1 182 ? -39.140 64.215 -13.232 1.00 47.89 179 GLU E O 1
ATOM 11204 N N . GLY E 1 183 ? -40.348 63.230 -11.619 1.00 46.51 180 GLY E N 1
ATOM 11205 C CA . GLY E 1 183 ? -39.540 62.024 -11.614 1.00 47.73 180 GLY E CA 1
ATOM 11206 C C . GLY E 1 183 ? -39.421 61.384 -12.984 1.00 48.75 180 GLY E C 1
ATOM 11207 O O . GLY E 1 183 ? -38.341 60.943 -13.385 1.00 49.58 180 GLY E O 1
ATOM 11208 N N . GLN E 1 184 ? -40.524 61.346 -13.724 1.00 46.65 181 GLN E N 1
ATOM 11209 C CA . GLN E 1 184 ? -40.515 60.680 -15.015 1.00 48.43 181 GLN E CA 1
ATOM 11210 C C . GLN E 1 184 ? -39.792 61.514 -16.057 1.00 47.84 181 GLN E C 1
ATOM 11211 O O . GLN E 1 184 ? -39.670 61.109 -17.209 1.00 50.49 181 GLN E O 1
ATOM 11217 N N . HIS E 1 185 ? -39.317 62.688 -15.660 1.00 48.49 182 HIS E N 1
ATOM 11218 C CA . HIS E 1 185 ? -38.369 63.411 -16.505 1.00 45.77 182 HIS E CA 1
ATOM 11219 C C . HIS E 1 185 ? -36.938 63.238 -16.012 1.00 42.24 182 HIS E C 1
ATOM 11220 O O . HIS E 1 185 ? -36.023 63.779 -16.610 1.00 44.67 182 HIS E O 1
ATOM 11227 N N . LEU E 1 186 ? -36.747 62.496 -14.925 1.00 44.44 183 LEU E N 1
ATOM 11228 C CA . LEU E 1 186 ? -35.390 62.237 -14.415 1.00 41.88 183 LEU E CA 1
ATOM 11229 C C . LEU E 1 186 ? -34.878 60.912 -14.967 1.00 40.36 183 LEU E C 1
ATOM 11230 O O . LEU E 1 186 ? -35.480 59.870 -14.737 1.00 46.73 183 LEU E O 1
ATOM 11235 N N . ILE E 1 187 ? -33.781 60.974 -15.717 1.00 41.78 184 ILE E N 1
ATOM 11236 C CA . ILE E 1 187 ? -33.124 59.792 -16.268 1.00 43.98 184 ILE E CA 1
ATOM 11237 C C . ILE E 1 187 ? -31.791 59.509 -15.541 1.00 40.56 184 ILE E C 1
ATOM 11238 O O . ILE E 1 187 ? -30.825 60.264 -15.684 1.00 37.66 184 ILE E O 1
ATOM 11243 N N . GLN E 1 188 ? -31.758 58.425 -14.763 1.00 36.58 185 GLN E N 1
ATOM 11244 C CA . GLN E 1 188 ? -30.581 58.050 -13.986 1.00 34.35 185 GLN E CA 1
ATOM 11245 C C . GLN E 1 188 ? -29.777 56.969 -14.713 1.00 40.06 185 GLN E C 1
ATOM 11246 O O . GLN E 1 188 ? -30.229 55.845 -14.856 1.00 42.37 185 GLN E O 1
ATOM 11252 N N . LEU E 1 189 ? -28.589 57.336 -15.194 1.00 38.75 186 LEU E N 1
ATOM 11253 C CA . LEU E 1 189 ? -27.692 56.393 -15.851 1.00 42.70 186 LEU E CA 1
ATOM 11254 C C . LEU E 1 189 ? -26.517 55.965 -14.965 1.00 40.38 186 LEU E C 1
ATOM 11255 O O . LEU E 1 189 ? -25.713 56.787 -14.521 1.00 39.15 186 LEU E O 1
ATOM 11260 N N . GLY E 1 190 ? -26.439 54.668 -14.705 1.00 39.49 187 GLY E N 1
ATOM 11261 C CA . GLY E 1 190 ? -25.260 54.090 -14.095 1.00 41.15 187 GLY E CA 1
ATOM 11262 C C . GLY E 1 190 ? -25.482 53.647 -12.668 1.00 39.77 187 GLY E C 1
ATOM 11263 O O . GLY E 1 190 ? -24.520 53.296 -11.990 1.00 34.79 187 GLY E O 1
ATOM 11264 N N . ILE E 1 191 ? -26.739 53.660 -12.211 1.00 35.46 188 ILE E N 1
ATOM 11265 C CA . ILE E 1 191 ? -27.054 53.246 -10.836 1.00 33.07 188 ILE E CA 1
ATOM 11266 C C . ILE E 1 191 ? -26.407 51.910 -10.528 1.00 39.41 188 ILE E C 1
ATOM 11267 O O . ILE E 1 191 ? -26.581 50.941 -11.253 1.00 41.34 188 ILE E O 1
ATOM 11272 N N . ARG E 1 192 ? -25.667 51.865 -9.430 1.00 44.38 189 ARG E N 1
ATOM 11273 C CA . ARG E 1 192 ? -24.690 50.807 -9.238 1.00 42.61 189 ARG E CA 1
ATOM 11274 C C . ARG E 1 192 ? -25.049 49.857 -8.123 1.00 36.34 189 ARG E C 1
ATOM 11275 O O . ARG E 1 192 ? -25.348 50.268 -7.006 1.00 42.04 189 ARG E O 1
ATOM 11283 N N . GLU E 1 193 ? -25.002 48.575 -8.441 1.00 33.74 190 GLU E N 1
ATOM 11284 C CA . GLU E 1 193 ? -25.174 47.537 -7.453 1.00 37.51 190 GLU E CA 1
ATOM 11285 C C . GLU E 1 193 ? -24.270 47.789 -6.267 1.00 38.74 190 GLU E C 1
ATOM 11286 O O . GLU E 1 193 ? -23.036 47.884 -6.408 1.00 37.03 190 GLU E O 1
ATOM 11292 N N . PHE E 1 194 ? -24.902 47.901 -5.103 1.00 32.57 191 PHE E N 1
ATOM 11293 C CA . PHE E 1 194 ? -24.222 48.107 -3.821 1.00 31.35 191 PHE E CA 1
ATOM 11294 C C . PHE E 1 194 ? -23.860 49.564 -3.525 1.00 31.57 191 PHE E C 1
ATOM 11295 O O . PHE E 1 194 ? -23.209 49.844 -2.526 1.00 33.48 191 PHE E O 1
ATOM 11303 N N . SER E 1 195 ? -24.293 50.493 -4.374 1.00 31.89 192 SER E N 1
ATOM 11304 C CA . SER E 1 195 ? -24.052 51.914 -4.098 1.00 31.54 192 SER E CA 1
ATOM 11305 C C . SER E 1 195 ? -25.259 52.626 -3.472 1.00 40.26 192 SER E C 1
ATOM 11306 O O . SER E 1 195 ? -25.190 53.819 -3.160 1.00 36.33 192 SER E O 1
ATOM 11309 N N . ASN E 1 196 ? -26.354 51.892 -3.267 1.00 40.92 193 ASN E N 1
ATOM 11310 C CA . ASN E 1 196 ? -27.616 52.515 -2.873 1.00 32.97 193 ASN E CA 1
ATOM 11311 C C . ASN E 1 196 ? -28.390 51.837 -1.720 1.00 38.50 193 ASN E C 1
ATOM 11312 O O . ASN E 1 196 ? -28.054 50.732 -1.288 1.00 38.39 193 ASN E O 1
ATOM 11317 N N . SER E 1 197 ? -29.438 52.507 -1.239 1.00 40.39 194 SER E N 1
ATOM 11318 C CA . SER E 1 197 ? -30.290 51.954 -0.186 1.00 40.21 194 SER E CA 1
ATOM 11319 C C . SER E 1 197 ? -31.661 51.550 -0.688 1.00 40.87 194 SER E C 1
ATOM 11320 O O . SER E 1 197 ? -32.186 52.134 -1.623 1.00 44.47 194 SER E O 1
ATOM 11323 N N . GLN E 1 198 ? -32.237 50.553 -0.037 1.00 42.73 195 GLN E N 1
ATOM 11324 C CA . GLN E 1 198 ? -33.591 50.115 -0.327 1.00 46.76 195 GLN E CA 1
ATOM 11325 C C . GLN E 1 198 ? -34.602 51.272 -0.314 1.00 45.78 195 GLN E C 1
ATOM 11326 O O . GLN E 1 198 ? -35.320 51.507 -1.298 1.00 41.20 195 GLN E O 1
ATOM 11332 N N . ALA E 1 199 ? -34.645 52.000 0.797 1.00 45.51 196 ALA E N 1
ATOM 11333 C CA . ALA E 1 199 ? -35.615 53.081 0.964 1.00 47.49 196 ALA E CA 1
ATOM 11334 C C . ALA E 1 199 ? -35.398 54.200 -0.046 1.00 49.57 196 ALA E C 1
ATOM 11335 O O . ALA E 1 199 ? -36.327 54.918 -0.407 1.00 47.67 196 ALA E O 1
ATOM 11337 N N . TYR E 1 200 ? -34.162 54.369 -0.494 1.00 44.04 197 TYR E N 1
ATOM 11338 C CA . TYR E 1 200 ? -33.891 55.447 -1.417 1.00 46.64 197 TYR E CA 1
ATOM 11339 C C . TYR E 1 200 ? -34.270 55.065 -2.847 1.00 45.62 197 TYR E C 1
ATOM 11340 O O . TYR E 1 200 ? -34.671 55.918 -3.644 1.00 39.51 197 TYR E O 1
ATOM 11349 N N . GLU E 1 201 ? -34.157 53.775 -3.149 1.00 43.67 198 GLU E N 1
ATOM 11350 C CA . GLU E 1 201 ? -34.551 53.240 -4.443 1.00 39.58 198 GLU E CA 1
ATOM 11351 C C . GLU E 1 201 ? -36.077 53.272 -4.532 1.00 37.18 198 GLU E C 1
ATOM 11352 O O . GLU E 1 201 ? -36.644 53.494 -5.605 1.00 39.19 198 GLU E O 1
ATOM 11358 N N . ALA E 1 202 ? -36.737 53.063 -3.398 1.00 41.44 199 ALA E N 1
ATOM 11359 C CA . ALA E 1 202 ? -38.200 53.112 -3.369 1.00 46.37 199 ALA E CA 1
ATOM 11360 C C . ALA E 1 202 ? -38.652 54.542 -3.614 1.00 51.26 199 ALA E C 1
ATOM 11361 O O . ALA E 1 202 ? -39.497 54.788 -4.470 1.00 53.38 199 ALA E O 1
ATOM 11363 N N . TYR E 1 203 ? -38.081 55.490 -2.873 1.00 43.66 200 TYR E N 1
ATOM 11364 C CA . TYR E 1 203 ? -38.417 56.893 -3.097 1.00 44.27 200 TYR E CA 1
ATOM 11365 C C . TYR E 1 203 ? -38.320 57.262 -4.576 1.00 43.11 200 TYR E C 1
ATOM 11366 O O . TYR E 1 203 ? -39.192 57.944 -5.121 1.00 40.09 200 TYR E O 1
ATOM 11375 N N . ALA E 1 204 ? -37.262 56.791 -5.224 1.00 42.49 201 ALA E N 1
ATOM 11376 C CA . ALA E 1 204 ? -37.067 57.033 -6.645 1.00 40.77 201 ALA E CA 1
ATOM 11377 C C . ALA E 1 204 ? -38.164 56.369 -7.504 1.00 43.33 201 ALA E C 1
ATOM 11378 O O . ALA E 1 204 ? -38.672 56.958 -8.475 1.00 45.94 201 ALA E O 1
ATOM 11380 N N . LYS E 1 205 ? -38.544 55.152 -7.136 1.00 44.87 202 LYS E N 1
ATOM 11381 C CA . LYS E 1 205 ? -39.565 54.438 -7.888 1.00 51.55 202 LYS E CA 1
ATOM 11382 C C . LYS E 1 205 ? -40.955 55.048 -7.673 1.00 53.56 202 LYS E C 1
ATOM 11383 O O . LYS E 1 205 ? -41.708 55.238 -8.631 1.00 58.61 202 LYS E O 1
ATOM 11389 N N . LYS E 1 206 ? -41.278 55.363 -6.420 1.00 52.97 203 LYS E N 1
ATOM 11390 C CA . LYS E 1 206 ? -42.540 56.023 -6.058 1.00 46.58 203 LYS E CA 1
ATOM 11391 C C . LYS E 1 206 ? -42.761 57.185 -7.016 1.00 51.13 203 LYS E C 1
ATOM 11392 O O . LYS E 1 206 ? -43.879 57.433 -7.465 1.00 62.72 203 LYS E O 1
ATOM 11398 N N . HIS E 1 207 ? -41.674 57.894 -7.322 1.00 44.95 204 HIS E N 1
ATOM 11399 C CA . HIS E 1 207 ? -41.714 59.103 -8.145 1.00 44.44 204 HIS E CA 1
ATOM 11400 C C . HIS E 1 207 ? -41.619 58.829 -9.644 1.00 46.54 204 HIS E C 1
ATOM 11401 O O . HIS E 1 207 ? -41.503 59.759 -10.440 1.00 50.24 204 HIS E O 1
ATOM 11408 N N . ASN E 1 208 ? -41.647 57.558 -10.028 1.00 43.69 205 ASN E N 1
ATOM 11409 C CA . ASN E 1 208 ? -41.531 57.196 -11.432 1.00 43.74 205 ASN E CA 1
ATOM 11410 C C . ASN E 1 208 ? -40.220 57.616 -12.107 1.00 47.50 205 ASN E C 1
ATOM 11411 O O . ASN E 1 208 ? -40.190 57.891 -13.303 1.00 53.03 205 ASN E O 1
ATOM 11416 N N . VAL E 1 209 ? -39.132 57.665 -11.355 1.00 49.65 206 VAL E N 1
ATOM 11417 C CA . VAL E 1 209 ? -37.851 57.999 -11.956 1.00 47.06 206 VAL E CA 1
ATOM 11418 C C . VAL E 1 209 ? -37.442 56.926 -12.957 1.00 42.91 206 VAL E C 1
ATOM 11419 O O . VAL E 1 209 ? -37.665 55.755 -12.717 1.00 44.04 206 VAL E O 1
ATOM 11423 N N . ASN E 1 210 ? -36.856 57.324 -14.083 1.00 45.79 207 ASN E N 1
ATOM 11424 C CA . ASN E 1 210 ? -36.322 56.347 -15.036 1.00 45.97 207 ASN E CA 1
ATOM 11425 C C . ASN E 1 210 ? -34.932 55.846 -14.623 1.00 47.78 207 ASN E C 1
ATOM 11426 O O . ASN E 1 210 ? -33.936 56.528 -14.833 1.00 48.52 207 ASN E O 1
ATOM 11431 N N . ILE E 1 211 ? -34.873 54.643 -14.070 1.00 48.81 208 ILE E N 1
ATOM 11432 C CA . ILE E 1 211 ? -33.657 54.121 -13.469 1.00 46.29 208 ILE E CA 1
ATOM 11433 C C . ILE E 1 211 ? -32.972 53.103 -14.362 1.00 49.63 208 ILE E C 1
ATOM 11434 O O . ILE E 1 211 ? -33.535 52.062 -14.669 1.00 46.37 208 ILE E O 1
ATOM 11439 N N . HIS E 1 212 ? -31.745 53.396 -14.769 1.00 39.75 209 HIS E N 1
ATOM 11440 C CA . HIS E 1 212 ? -30.986 52.441 -15.563 1.00 43.21 209 HIS E CA 1
ATOM 11441 C C . HIS E 1 212 ? -29.714 52.032 -14.846 1.00 40.87 209 HIS E C 1
ATOM 11442 O O . HIS E 1 212 ? -28.821 52.847 -14.650 1.00 38.69 209 HIS E O 1
ATOM 11449 N N . THR E 1 213 ? -29.661 50.769 -14.427 1.00 41.02 210 THR E N 1
ATOM 11450 C CA . THR E 1 213 ? -28.542 50.266 -13.647 1.00 44.13 210 THR E CA 1
ATOM 11451 C C . THR E 1 213 ? -27.334 50.014 -14.554 1.00 46.85 210 THR E C 1
ATOM 11452 O O . THR E 1 213 ? -27.452 50.014 -15.789 1.00 39.29 210 THR E O 1
ATOM 11464 N N . ASP E 1 215 ? -25.991 47.140 -14.575 1.00 45.65 212 ASP E N 1
ATOM 11465 C CA . ASP E 1 215 ? -26.372 45.841 -15.133 1.00 52.66 212 ASP E CA 1
ATOM 11466 C C . ASP E 1 215 ? -27.167 45.981 -16.426 1.00 54.18 212 ASP E C 1
ATOM 11467 O O . ASP E 1 215 ? -26.827 45.368 -17.437 1.00 56.90 212 ASP E O 1
ATOM 11480 N N . ILE E 1 217 ? -27.372 48.622 -18.279 1.00 50.49 214 ILE E N 1
ATOM 11481 C CA . ILE E 1 217 ? -26.574 49.368 -19.239 1.00 51.66 214 ILE E CA 1
ATOM 11482 C C . ILE E 1 217 ? -25.561 48.459 -19.917 1.00 56.03 214 ILE E C 1
ATOM 11483 O O . ILE E 1 217 ? -25.335 48.567 -21.120 1.00 59.50 214 ILE E O 1
ATOM 11488 N N . ARG E 1 218 ? -24.977 47.548 -19.144 1.00 59.23 215 ARG E N 1
ATOM 11489 C CA . ARG E 1 218 ? -24.006 46.584 -19.662 1.00 59.65 215 ARG E CA 1
ATOM 11490 C C . ARG E 1 218 ? -24.621 45.597 -20.640 1.00 62.97 215 ARG E C 1
ATOM 11491 O O . ARG E 1 218 ? -23.923 45.054 -21.489 1.00 68.63 215 ARG E O 1
ATOM 11499 N N . GLU E 1 219 ? -25.921 45.354 -20.504 1.00 62.52 216 GLU E N 1
ATOM 11500 C CA . GLU E 1 219 ? -26.645 44.466 -21.411 1.00 66.32 216 GLU E CA 1
ATOM 11501 C C . GLU E 1 219 ? -27.051 45.151 -22.711 1.00 62.18 216 GLU E C 1
ATOM 11502 O O . GLU E 1 219 ? -26.854 44.606 -23.786 1.00 59.92 216 GLU E O 1
ATOM 11508 N N . LYS E 1 220 ? -27.627 46.342 -22.615 1.00 60.92 217 LYS E N 1
ATOM 11509 C CA . LYS E 1 220 ? -28.188 46.993 -23.792 1.00 62.34 217 LYS E CA 1
ATOM 11510 C C . LYS E 1 220 ? -27.215 47.960 -24.454 1.00 61.31 217 LYS E C 1
ATOM 11511 O O . LYS E 1 220 ? -27.295 48.214 -25.652 1.00 63.86 217 LYS E O 1
ATOM 11517 N N . GLY E 1 221 ? -26.289 48.493 -23.673 1.00 59.99 218 GLY E N 1
ATOM 11518 C CA . GLY E 1 221 ? -25.383 49.498 -24.185 1.00 58.11 218 GLY E CA 1
ATOM 11519 C C . GLY E 1 221 ? -25.797 50.850 -23.656 1.00 55.07 218 GLY E C 1
ATOM 11520 O O . GLY E 1 221 ? -26.958 51.042 -23.305 1.00 56.10 218 GLY E O 1
ATOM 11521 N N . LEU E 1 222 ? -24.852 51.783 -23.580 1.00 48.62 219 LEU E N 1
ATOM 11522 C CA . LEU E 1 222 ? -25.140 53.087 -22.999 1.00 46.43 219 LEU E CA 1
ATOM 11523 C C . LEU E 1 222 ? -25.866 53.940 -24.015 1.00 52.75 219 LEU E C 1
ATOM 11524 O O . LEU E 1 222 ? -26.857 54.589 -23.696 1.00 52.96 219 LEU E O 1
ATOM 11529 N N . ILE E 1 223 ? -25.374 53.930 -25.248 1.00 57.34 220 ILE E N 1
ATOM 11530 C CA . ILE E 1 223 ? -25.990 54.723 -26.302 1.00 61.10 220 ILE E CA 1
ATOM 11531 C C . ILE E 1 223 ? -27.376 54.192 -26.687 1.00 63.89 220 ILE E C 1
ATOM 11532 O O . ILE E 1 223 ? -28.327 54.971 -26.830 1.00 67.26 220 ILE E O 1
ATOM 11537 N N . PRO E 1 224 ? -27.497 52.864 -26.862 1.00 63.64 221 PRO E N 1
ATOM 11538 C CA . PRO E 1 224 ? -28.824 52.281 -27.105 1.00 58.04 221 PRO E CA 1
ATOM 11539 C C . PRO E 1 224 ? -29.785 52.638 -25.983 1.00 58.00 221 PRO E C 1
ATOM 11540 O O . PRO E 1 224 ? -30.882 53.119 -26.252 1.00 64.77 221 PRO E O 1
ATOM 11544 N N . THR E 1 225 ? -29.363 52.419 -24.743 1.00 54.70 222 THR E N 1
ATOM 11545 C CA . THR E 1 225 ? -30.176 52.756 -23.583 1.00 53.88 222 THR E CA 1
ATOM 11546 C C . THR E 1 225 ? -30.687 54.189 -23.648 1.00 58.66 222 THR E C 1
ATOM 11547 O O . THR E 1 225 ? -31.815 54.476 -23.249 1.00 61.49 222 THR E O 1
ATOM 11551 N N . ILE E 1 226 ? -29.856 55.090 -24.153 1.00 56.40 223 ILE E N 1
ATOM 11552 C CA . ILE E 1 226 ? -30.243 56.493 -24.241 1.00 54.47 223 ILE E CA 1
ATOM 11553 C C . ILE E 1 226 ? -31.216 56.765 -25.397 1.00 53.25 223 ILE E C 1
ATOM 11554 O O . ILE E 1 226 ? -32.271 57.373 -25.188 1.00 56.55 223 ILE E O 1
ATOM 11559 N N . LYS E 1 227 ? -30.857 56.311 -26.599 1.00 54.83 224 LYS E N 1
ATOM 11560 C CA . LYS E 1 227 ? -31.686 56.501 -27.794 1.00 62.41 224 LYS E CA 1
ATOM 11561 C C . LYS E 1 227 ? -33.124 56.082 -27.537 1.00 67.22 224 LYS E C 1
ATOM 11562 O O . LYS E 1 227 ? -34.035 56.481 -28.261 1.00 76.19 224 LYS E O 1
ATOM 11568 N N . GLU E 1 228 ? -33.307 55.273 -26.501 1.00 64.02 225 GLU E N 1
ATOM 11569 C CA . GLU E 1 228 ? -34.559 54.592 -26.235 1.00 68.08 225 GLU E CA 1
ATOM 11570 C C . GLU E 1 228 ? -35.438 55.304 -25.195 1.00 68.68 225 GLU E C 1
ATOM 11571 O O . GLU E 1 228 ? -36.667 55.251 -25.272 1.00 75.39 225 GLU E O 1
ATOM 11577 N N . ILE E 1 229 ? -34.814 55.982 -24.239 1.00 61.65 226 ILE E N 1
ATOM 11578 C CA . ILE E 1 229 ? -35.554 56.618 -23.162 1.00 58.37 226 ILE E CA 1
ATOM 11579 C C . ILE E 1 229 ? -35.654 58.121 -23.356 1.00 53.47 226 ILE E C 1
ATOM 11580 O O . ILE E 1 229 ? -36.593 58.759 -22.879 1.00 57.33 226 ILE E O 1
ATOM 11585 N N . LEU E 1 230 ? -34.683 58.689 -24.054 1.00 55.21 227 LEU E N 1
ATOM 11586 C CA . LEU E 1 230 ? -34.594 60.139 -24.185 1.00 58.90 227 LEU E CA 1
ATOM 11587 C C . LEU E 1 230 ? -35.735 60.763 -25.015 1.00 62.54 227 LEU E C 1
ATOM 11588 O O . LEU E 1 230 ? -36.345 61.749 -24.582 1.00 58.22 227 LEU E O 1
ATOM 11593 N N . PRO E 1 231 ? -36.020 60.199 -26.210 1.00 64.58 228 PRO E N 1
ATOM 11594 C CA . PRO E 1 231 ? -37.064 60.746 -27.089 1.00 66.02 228 PRO E CA 1
ATOM 11595 C C . PRO E 1 231 ? -38.384 60.902 -26.354 1.00 64.90 228 PRO E C 1
ATOM 11596 O O . PRO E 1 231 ? -39.068 61.914 -26.501 1.00 63.24 228 PRO E O 1
ATOM 11600 N N . VAL E 1 232 ? -38.713 59.895 -25.554 1.00 69.33 229 VAL E N 1
ATOM 11601 C CA . VAL E 1 232 ? -39.911 59.895 -24.732 1.00 70.26 229 VAL E CA 1
ATOM 11602 C C . VAL E 1 232 ? -39.978 61.097 -23.798 1.00 69.15 229 VAL E C 1
ATOM 11603 O O . VAL E 1 232 ? -41.007 61.770 -23.713 1.00 67.28 229 VAL E O 1
ATOM 11607 N N . VAL E 1 233 ? -38.880 61.356 -23.093 1.00 64.67 230 VAL E N 1
ATOM 11608 C CA . VAL E 1 233 ? -38.826 62.440 -22.119 1.00 56.96 230 VAL E CA 1
ATOM 11609 C C . VAL E 1 233 ? -38.804 63.822 -22.785 1.00 57.51 230 VAL E C 1
ATOM 11610 O O . VAL E 1 233 ? -39.310 64.797 -22.233 1.00 59.49 230 VAL E O 1
ATOM 11614 N N . GLN E 1 234 ? -38.231 63.893 -23.980 1.00 61.22 231 GLN E N 1
ATOM 11615 C CA . GLN E 1 234 ? -38.145 65.137 -24.741 1.00 68.33 231 GLN E CA 1
ATOM 11616 C C . GLN E 1 234 ? -39.530 65.620 -25.185 1.00 73.94 231 GLN E C 1
ATOM 11617 O O . GLN E 1 234 ? -39.751 66.821 -25.400 1.00 72.39 231 GLN E O 1
ATOM 11623 N N . ASP E 1 235 ? -40.453 64.670 -25.325 1.00 73.64 232 ASP E N 1
ATOM 11624 C CA . ASP E 1 235 ? -41.839 64.956 -25.680 1.00 78.91 232 ASP E CA 1
ATOM 11625 C C . ASP E 1 235 ? -42.482 65.788 -24.602 1.00 81.52 232 ASP E C 1
ATOM 11626 O O . ASP E 1 235 ? -43.299 66.680 -24.869 1.00 73.02 232 ASP E O 1
ATOM 11631 N N . LYS E 1 236 ? -42.117 65.457 -23.371 1.00 76.28 233 LYS E N 1
ATOM 11632 C CA . LYS E 1 236 ? -42.799 65.978 -22.217 1.00 71.02 233 LYS E CA 1
ATOM 11633 C C . LYS E 1 236 ? -42.096 67.219 -21.707 1.00 68.69 233 LYS E C 1
ATOM 11634 O O . LYS E 1 236 ? -42.516 67.783 -20.697 1.00 69.48 233 LYS E O 1
ATOM 11640 N N . THR E 1 237 ? -41.030 67.647 -22.392 1.00 59.75 234 THR E N 1
ATOM 11641 C CA . THR E 1 237 ? -40.235 68.764 -21.879 1.00 55.18 234 THR E CA 1
ATOM 11642 C C . THR E 1 237 ? -39.730 69.759 -22.926 1.00 57.04 234 THR E C 1
ATOM 11643 O O . THR E 1 237 ? -39.733 69.481 -24.133 1.00 59.47 234 THR E O 1
ATOM 11647 N N . ASP E 1 238 ? -39.270 70.906 -22.422 1.00 54.90 235 ASP E N 1
ATOM 11648 C CA . ASP E 1 238 ? -38.768 72.024 -23.221 1.00 60.01 235 ASP E CA 1
ATOM 11649 C C . ASP E 1 238 ? -37.243 72.106 -23.279 1.00 65.37 235 ASP E C 1
ATOM 11650 O O . ASP E 1 238 ? -36.676 72.718 -24.196 1.00 63.43 235 ASP E O 1
ATOM 11655 N N . PHE E 1 239 ? -36.581 71.530 -22.279 1.00 63.93 236 PHE E N 1
ATOM 11656 C CA . PHE E 1 239 ? -35.122 71.538 -22.230 1.00 55.83 236 PHE E CA 1
ATOM 11657 C C . PHE E 1 239 ? -34.583 70.279 -21.575 1.00 53.06 236 PHE E C 1
ATOM 11658 O O . PHE E 1 239 ? -35.241 69.689 -20.720 1.00 50.06 236 PHE E O 1
ATOM 11666 N N . ILE E 1 240 ? -33.396 69.849 -21.991 1.00 49.00 237 ILE E N 1
ATOM 11667 C CA . ILE E 1 240 ? -32.683 68.811 -21.248 1.00 53.84 237 ILE E CA 1
ATOM 11668 C C . ILE E 1 240 ? -31.409 69.386 -20.628 1.00 54.10 237 ILE E C 1
ATOM 11669 O O . ILE E 1 240 ? -30.725 70.196 -21.246 1.00 54.55 237 ILE E O 1
ATOM 11674 N N . PHE E 1 241 ? -31.129 68.982 -19.392 1.00 47.52 238 PHE E N 1
ATOM 11675 C CA . PHE E 1 241 ? -29.955 69.421 -18.662 1.00 40.77 238 PHE E CA 1
ATOM 11676 C C . PHE E 1 241 ? -29.162 68.174 -18.246 1.00 44.11 238 PHE E C 1
ATOM 11677 O O . PHE E 1 241 ? -29.739 67.203 -17.755 1.00 40.08 238 PHE E O 1
ATOM 11685 N N . ILE E 1 242 ? -27.846 68.198 -18.460 1.00 38.85 239 ILE E N 1
ATOM 11686 C CA . ILE E 1 242 ? -27.000 67.022 -18.232 1.00 37.43 239 ILE E CA 1
ATOM 11687 C C . ILE E 1 242 ? -26.221 67.136 -16.928 1.00 39.27 239 ILE E C 1
ATOM 11688 O O . ILE E 1 242 ? -25.401 68.034 -16.769 1.00 36.61 239 ILE E O 1
ATOM 11693 N N . SER E 1 243 ? -26.477 66.221 -16.001 1.00 37.62 240 SER E N 1
ATOM 11694 C CA . SER E 1 243 ? -25.776 66.213 -14.730 1.00 37.22 240 SER E CA 1
ATOM 11695 C C . SER E 1 243 ? -24.778 65.054 -14.683 1.00 36.61 240 SER E C 1
ATOM 11696 O O . SER E 1 243 ? -25.173 63.896 -14.547 1.00 36.44 240 SER E O 1
ATOM 11699 N N . VAL E 1 244 ? -23.484 65.361 -14.794 1.00 35.95 241 VAL E N 1
ATOM 11700 C CA . VAL E 1 244 ? -22.467 64.307 -14.763 1.00 29.47 241 VAL E CA 1
ATOM 11701 C C . VAL E 1 244 ? -21.787 64.263 -13.408 1.00 34.63 241 VAL E C 1
ATOM 11702 O O . VAL E 1 244 ? -20.955 65.111 -13.094 1.00 40.79 241 VAL E O 1
ATOM 11706 N N . ASP E 1 245 ? -22.151 63.276 -12.608 1.00 26.18 242 ASP E N 1
ATOM 11707 C CA . ASP E 1 245 ? -21.400 62.966 -11.415 1.00 24.59 242 ASP E CA 1
ATOM 11708 C C . ASP E 1 245 ? -20.312 61.956 -11.787 1.00 26.49 242 ASP E C 1
ATOM 11709 O O . ASP E 1 245 ? -20.603 60.842 -12.196 1.00 28.44 242 ASP E O 1
ATOM 11722 N N . ASP E 1 247 ? -18.403 60.102 -10.289 1.00 23.47 244 ASP E N 1
ATOM 11723 C CA . ASP E 1 247 ? -18.283 58.826 -9.603 1.00 25.69 244 ASP E CA 1
ATOM 11724 C C . ASP E 1 247 ? -19.129 57.736 -10.262 1.00 30.54 244 ASP E C 1
ATOM 11725 O O . ASP E 1 247 ? -19.173 56.607 -9.794 1.00 29.46 244 ASP E O 1
ATOM 11730 N N . VAL E 1 248 ? -19.779 58.087 -11.369 1.00 28.14 245 VAL E N 1
ATOM 11731 C CA . VAL E 1 248 ? -20.402 57.095 -12.221 1.00 26.29 245 VAL E CA 1
ATOM 11732 C C . VAL E 1 248 ? -19.319 56.234 -12.883 1.00 32.31 245 VAL E C 1
ATOM 11733 O O . VAL E 1 248 ? -19.574 55.099 -13.263 1.00 28.89 245 VAL E O 1
ATOM 11737 N N . LEU E 1 249 ? -18.096 56.766 -12.976 1.00 30.89 246 LEU E N 1
ATOM 11738 C CA . LEU E 1 249 ? -16.995 56.048 -13.602 1.00 31.25 246 LEU E CA 1
ATOM 11739 C C . LEU E 1 249 ? -16.396 55.018 -12.672 1.00 33.61 246 LEU E C 1
ATOM 11740 O O . LEU E 1 249 ? -16.308 55.246 -11.469 1.00 32.81 246 LEU E O 1
ATOM 11745 N N . ASP E 1 250 ? -15.957 53.899 -13.244 1.00 29.01 247 ASP E N 1
ATOM 11746 C CA . ASP E 1 250 ? -15.212 52.900 -12.499 1.00 32.44 247 ASP E CA 1
ATOM 11747 C C . ASP E 1 250 ? -14.042 53.548 -11.767 1.00 29.98 247 ASP E C 1
ATOM 11748 O O . ASP E 1 250 ? -13.450 54.514 -12.250 1.00 25.14 247 ASP E O 1
ATOM 11753 N N . GLN E 1 251 ? -13.714 53.014 -10.598 1.00 23.60 248 GLN E N 1
ATOM 11754 C CA . GLN E 1 251 ? -12.656 53.600 -9.808 1.00 26.47 248 GLN E CA 1
ATOM 11755 C C . GLN E 1 251 ? -11.314 53.628 -10.578 1.00 32.90 248 GLN E C 1
ATOM 11756 O O . GLN E 1 251 ? -10.501 54.516 -10.382 1.00 28.23 248 GLN E O 1
ATOM 11762 N N . SER E 1 252 ? -11.091 52.690 -11.485 1.00 24.74 249 SER E N 1
ATOM 11763 C CA . SER E 1 252 ? -9.785 52.673 -12.148 1.00 30.63 249 SER E CA 1
ATOM 11764 C C . SER E 1 252 ? -9.697 53.794 -13.159 1.00 29.61 249 SER E C 1
ATOM 11765 O O . SER E 1 252 ? -8.608 54.186 -13.534 1.00 29.89 249 SER E O 1
ATOM 11768 N N . HIS E 1 253 ? -10.851 54.308 -13.585 1.00 26.06 250 HIS E N 1
ATOM 11769 C CA . HIS E 1 253 ? -10.910 55.395 -14.561 1.00 28.32 250 HIS E CA 1
ATOM 11770 C C . HIS E 1 253 ? -11.024 56.784 -13.945 1.00 31.18 250 HIS E C 1
ATOM 11771 O O . HIS E 1 253 ? -10.655 57.778 -14.574 1.00 36.56 250 HIS E O 1
ATOM 11778 N N . ALA E 1 254 ? -11.561 56.852 -12.733 1.00 27.64 251 ALA E N 1
ATOM 11779 C CA . ALA E 1 254 ? -11.688 58.119 -12.010 1.00 26.81 251 ALA E CA 1
ATOM 11780 C C . ALA E 1 254 ? -11.356 57.915 -10.538 1.00 28.33 251 ALA E C 1
ATOM 11781 O O . ALA E 1 254 ? -12.248 57.839 -9.694 1.00 31.41 251 ALA E O 1
ATOM 11783 N N . PRO E 1 255 ? -10.063 57.806 -10.223 1.00 35.68 252 PRO E N 1
ATOM 11784 C CA . PRO E 1 255 ? -9.659 57.541 -8.843 1.00 29.33 252 PRO E CA 1
ATOM 11785 C C . PRO E 1 255 ? -9.935 58.743 -7.942 1.00 22.61 252 PRO E C 1
ATOM 11786 O O . PRO E 1 255 ? -10.067 58.573 -6.738 1.00 28.82 252 PRO E O 1
ATOM 11790 N N . GLY E 1 256 ? -10.056 59.933 -8.518 1.00 22.88 253 GLY E N 1
ATOM 11791 C CA . GLY E 1 256 ? -10.243 61.135 -7.721 1.00 26.06 253 GLY E CA 1
ATOM 11792 C C . GLY E 1 256 ? -11.665 61.486 -7.262 1.00 36.60 253 GLY E C 1
ATOM 11793 O O . GLY E 1 256 ? -11.931 62.643 -6.971 1.00 43.06 253 GLY E O 1
ATOM 11794 N N . CYS E 1 257 ? -12.581 60.521 -7.210 1.00 33.52 254 CYS E N 1
ATOM 11795 C CA . CYS E 1 257 ? -13.923 60.777 -6.657 1.00 32.22 254 CYS E CA 1
ATOM 11796 C C . CYS E 1 257 ? -14.013 60.266 -5.226 1.00 30.07 254 CYS E C 1
ATOM 11797 O O . CYS E 1 257 ? -13.450 59.225 -4.908 1.00 31.46 254 CYS E O 1
ATOM 11800 N N . PRO E 1 258 ? -14.717 60.993 -4.339 1.00 28.57 255 PRO E N 1
ATOM 11801 C CA . PRO E 1 258 ? -14.782 60.481 -2.965 1.00 31.17 255 PRO E CA 1
ATOM 11802 C C . PRO E 1 258 ? -15.341 59.045 -2.909 1.00 35.26 255 PRO E C 1
ATOM 11803 O O . PRO E 1 258 ? -14.755 58.156 -2.266 1.00 35.65 255 PRO E O 1
ATOM 11807 N N . ALA E 1 259 ? -16.444 58.807 -3.609 1.00 25.19 256 ALA E N 1
ATOM 11808 C CA . ALA E 1 259 ? -17.078 57.482 -3.580 1.00 29.76 256 ALA E CA 1
ATOM 11809 C C . ALA E 1 259 ? -16.609 56.605 -4.733 1.00 33.92 256 ALA E C 1
ATOM 11810 O O . ALA E 1 259 ? -17.243 56.563 -5.775 1.00 43.33 256 ALA E O 1
ATOM 11812 N N . ILE E 1 260 ? -15.492 55.915 -4.547 1.00 35.73 257 ILE E N 1
ATOM 11813 C CA . ILE E 1 260 ? -14.936 55.048 -5.581 1.00 36.94 257 ILE E CA 1
ATOM 11814 C C . ILE E 1 260 ? -15.320 53.604 -5.317 1.00 29.77 257 ILE E C 1
ATOM 11815 O O . ILE E 1 260 ? -15.469 53.202 -4.173 1.00 30.89 257 ILE E O 1
ATOM 11820 N N . GLY E 1 261 ? -15.477 52.835 -6.387 1.00 29.50 258 GLY E N 1
ATOM 11821 C CA . GLY E 1 261 ? -15.627 51.397 -6.287 1.00 26.75 258 GLY E CA 1
ATOM 11822 C C . GLY E 1 261 ? -15.505 50.798 -7.670 1.00 23.95 258 GLY E C 1
ATOM 11823 O O . GLY E 1 261 ? -15.445 51.523 -8.659 1.00 27.82 258 GLY E O 1
ATOM 11824 N N . PRO E 1 262 ? -15.485 49.470 -7.751 1.00 21.60 259 PRO E N 1
ATOM 11825 C CA . PRO E 1 262 ? -15.467 48.770 -9.031 1.00 26.14 259 PRO E CA 1
ATOM 11826 C C . PRO E 1 262 ? -16.871 48.643 -9.656 1.00 33.35 259 PRO E C 1
ATOM 11827 O O . PRO E 1 262 ? -17.890 48.805 -8.965 1.00 37.32 259 PRO E O 1
ATOM 11831 N N . GLY E 1 263 ? -16.916 48.382 -10.961 1.00 33.09 260 GLY E N 1
ATOM 11832 C CA . GLY E 1 263 ? -18.171 48.171 -11.685 1.00 24.39 260 GLY E CA 1
ATOM 11833 C C . GLY E 1 263 ? -18.826 49.438 -12.228 1.00 38.16 260 GLY E C 1
ATOM 11834 O O . GLY E 1 263 ? -20.044 49.483 -12.352 1.00 41.61 260 GLY E O 1
ATOM 11835 N N . GLY E 1 264 ? -18.044 50.471 -12.553 1.00 33.73 261 GLY E N 1
ATOM 11836 C CA . GLY E 1 264 ? -18.623 51.696 -13.097 1.00 34.50 261 GLY E CA 1
ATOM 11837 C C . GLY E 1 264 ? -18.504 51.832 -14.610 1.00 34.58 261 GLY E C 1
ATOM 11838 O O . GLY E 1 264 ? -18.046 50.915 -15.280 1.00 32.22 261 GLY E O 1
ATOM 11839 N N . LEU E 1 265 ? -18.923 52.969 -15.164 1.00 33.97 262 LEU E N 1
ATOM 11840 C CA . LEU E 1 265 ? -18.688 53.218 -16.584 1.00 37.27 262 LEU E CA 1
ATOM 11841 C C . LEU E 1 265 ? -17.191 53.386 -16.868 1.00 34.34 262 LEU E C 1
ATOM 11842 O O . LEU E 1 265 ? -16.412 53.663 -15.962 1.00 36.95 262 LEU E O 1
ATOM 11847 N N . TYR E 1 266 ? -16.803 53.230 -18.133 1.00 31.34 263 TYR E N 1
ATOM 11848 C CA . TYR E 1 266 ? -15.453 53.575 -18.589 1.00 32.86 263 TYR E CA 1
ATOM 11849 C C . TYR E 1 266 ? -15.467 54.947 -19.272 1.00 37.17 263 TYR E C 1
ATOM 11850 O O . TYR E 1 266 ? -16.500 55.352 -19.823 1.00 32.13 263 TYR E O 1
ATOM 11859 N N . THR E 1 267 ? -14.360 55.699 -19.198 1.00 36.79 264 THR E N 1
ATOM 11860 C CA . THR E 1 267 ? -14.416 57.092 -19.648 1.00 32.13 264 THR E CA 1
ATOM 11861 C C . THR E 1 267 ? -14.837 57.237 -21.100 1.00 35.50 264 THR E C 1
ATOM 11862 O O . THR E 1 267 ? -15.595 58.141 -21.426 1.00 43.24 264 THR E O 1
ATOM 11866 N N . ASP E 1 268 ? -14.388 56.332 -21.962 1.00 41.43 265 ASP E N 1
ATOM 11867 C CA . ASP E 1 268 ? -14.773 56.383 -23.376 1.00 48.92 265 ASP E CA 1
ATOM 11868 C C . ASP E 1 268 ? -16.288 56.230 -23.602 1.00 48.72 265 ASP E C 1
ATOM 11869 O O . ASP E 1 268 ? -16.876 56.990 -24.378 1.00 49.46 265 ASP E O 1
ATOM 11874 N N . GLU E 1 269 ? -16.919 55.269 -22.925 1.00 47.42 266 GLU E N 1
ATOM 11875 C CA . GLU E 1 269 ? -18.377 55.176 -22.924 1.00 44.70 266 GLU E CA 1
ATOM 11876 C C . GLU E 1 269 ? -19.013 56.521 -22.570 1.00 45.61 266 GLU E C 1
ATOM 11877 O O . GLU E 1 269 ? -19.883 57.038 -23.284 1.00 46.68 266 GLU E O 1
ATOM 11883 N N . LEU E 1 270 ? -18.602 57.070 -21.431 1.00 41.62 267 LEU E N 1
ATOM 11884 C CA . LEU E 1 270 ? -19.203 58.306 -20.950 1.00 41.25 267 LEU E CA 1
ATOM 11885 C C . LEU E 1 270 ? -19.052 59.437 -21.970 1.00 40.08 267 LEU E C 1
ATOM 11886 O O . LEU E 1 270 ? -20.010 60.140 -22.263 1.00 37.17 267 LEU E O 1
ATOM 11891 N N . LEU E 1 271 ? -17.846 59.601 -22.511 1.00 44.44 268 LEU E N 1
ATOM 11892 C CA . LEU E 1 271 ? -17.583 60.657 -23.476 1.00 40.89 268 LEU E CA 1
ATOM 11893 C C . LEU E 1 271 ? -18.469 60.507 -24.725 1.00 39.68 268 LEU E C 1
ATOM 11894 O O . LEU E 1 271 ? -19.056 61.470 -25.196 1.00 37.53 268 LEU E O 1
ATOM 11899 N N . GLU E 1 272 ? -18.575 59.296 -25.246 1.00 40.81 269 GLU E N 1
ATOM 11900 C CA . GLU E 1 272 ? -19.449 59.059 -26.383 1.00 50.51 269 GLU E CA 1
ATOM 11901 C C . GLU E 1 272 ? -20.879 59.501 -26.033 1.00 53.32 269 GLU E C 1
ATOM 11902 O O . GLU E 1 272 ? -21.532 60.221 -26.802 1.00 53.07 269 GLU E O 1
ATOM 11908 N N . ALA E 1 273 ? -21.359 59.088 -24.863 1.00 42.23 270 ALA E N 1
ATOM 11909 C CA . ALA E 1 273 ? -22.729 59.403 -24.470 1.00 40.17 270 ALA E CA 1
ATOM 11910 C C . ALA E 1 273 ? -22.952 60.903 -24.289 1.00 43.50 270 ALA E C 1
ATOM 11911 O O . ALA E 1 273 ? -23.989 61.429 -24.686 1.00 44.10 270 ALA E O 1
ATOM 11913 N N . VAL E 1 274 ? -21.986 61.600 -23.700 1.00 46.52 271 VAL E N 1
ATOM 11914 C CA . VAL E 1 274 ? -22.160 63.032 -23.486 1.00 46.66 271 VAL E CA 1
ATOM 11915 C C . VAL E 1 274 ? -22.252 63.745 -24.828 1.00 49.66 271 VAL E C 1
ATOM 11916 O O . VAL E 1 274 ? -23.018 64.694 -24.989 1.00 47.67 271 VAL E O 1
ATOM 11920 N N . LYS E 1 275 ? -21.461 63.275 -25.788 1.00 48.73 272 LYS E N 1
ATOM 11921 C CA . LYS E 1 275 ? -21.442 63.854 -27.117 1.00 49.64 272 LYS E CA 1
ATOM 11922 C C . LYS E 1 275 ? -22.816 63.655 -27.742 1.00 53.01 272 LYS E C 1
ATOM 11923 O O . LYS E 1 275 ? -23.398 64.588 -28.279 1.00 49.01 272 LYS E O 1
ATOM 11929 N N . TYR E 1 276 ? -23.330 62.434 -27.641 1.00 51.55 273 TYR E N 1
ATOM 11930 C CA . TYR E 1 276 ? -24.606 62.095 -28.237 1.00 53.33 273 TYR E CA 1
ATOM 11931 C C . TYR E 1 276 ? -25.732 63.000 -27.737 1.00 57.61 273 TYR E C 1
ATOM 11932 O O . TYR E 1 276 ? -26.419 63.646 -28.519 1.00 54.94 273 TYR E O 1
ATOM 11941 N N . ILE E 1 277 ? -25.904 63.044 -26.424 1.00 58.60 274 ILE E N 1
ATOM 11942 C CA . ILE E 1 277 ? -26.919 63.878 -25.804 1.00 55.07 274 ILE E CA 1
ATOM 11943 C C . ILE E 1 277 ? -26.765 65.359 -26.159 1.00 54.87 274 ILE E C 1
ATOM 11944 O O . ILE E 1 277 ? -27.759 66.060 -26.337 1.00 54.10 274 ILE E O 1
ATOM 11949 N N . ALA E 1 278 ? -25.522 65.831 -26.258 1.00 49.48 275 ALA E N 1
ATOM 11950 C CA . ALA E 1 278 ? -25.266 67.245 -26.532 1.00 51.17 275 ALA E CA 1
ATOM 11951 C C . ALA E 1 278 ? -25.576 67.652 -27.979 1.00 54.59 275 ALA E C 1
ATOM 11952 O O . ALA E 1 278 ? -25.563 68.841 -28.304 1.00 54.79 275 ALA E O 1
ATOM 11954 N N . GLN E 1 279 ? -25.833 66.667 -28.838 1.00 54.69 276 GLN E N 1
ATOM 11955 C CA . GLN E 1 279 ? -26.281 66.927 -30.201 1.00 64.19 276 GLN E CA 1
ATOM 11956 C C . GLN E 1 279 ? -27.758 67.318 -30.195 1.00 68.73 276 GLN E C 1
ATOM 11957 O O . GLN E 1 279 ? -28.200 68.129 -31.006 1.00 70.41 276 GLN E O 1
ATOM 11963 N N . GLN E 1 280 ? -28.517 66.727 -29.277 1.00 65.86 277 GLN E N 1
ATOM 11964 C CA . GLN E 1 280 ? -29.956 66.958 -29.194 1.00 61.58 277 GLN E CA 1
ATOM 11965 C C . GLN E 1 280 ? -30.309 68.438 -29.115 1.00 59.45 277 GLN E C 1
ATOM 11966 O O . GLN E 1 280 ? -29.497 69.257 -28.684 1.00 55.67 277 GLN E O 1
ATOM 11972 N N . PRO E 1 281 ? -31.535 68.785 -29.538 1.00 59.47 278 PRO E N 1
ATOM 11973 C CA . PRO E 1 281 ? -32.021 70.163 -29.463 1.00 62.76 278 PRO E CA 1
ATOM 11974 C C . PRO E 1 281 ? -32.413 70.529 -28.032 1.00 65.54 278 PRO E C 1
ATOM 11975 O O . PRO E 1 281 ? -32.967 69.703 -27.295 1.00 65.60 278 PRO E O 1
ATOM 11979 N N . ASN E 1 282 ? -32.111 71.762 -27.645 1.00 66.35 279 ASN E N 1
ATOM 11980 C CA . ASN E 1 282 ? -32.579 72.310 -26.374 1.00 66.92 279 ASN E CA 1
ATOM 11981 C C . ASN E 1 282 ? -31.806 71.820 -25.146 1.00 59.91 279 ASN E C 1
ATOM 11982 O O . ASN E 1 282 ? -32.350 71.746 -24.045 1.00 58.09 279 ASN E O 1
ATOM 11987 N N . VAL E 1 283 ? -30.541 71.480 -25.346 1.00 58.91 280 VAL E N 1
ATOM 11988 C CA . VAL E 1 283 ? -29.645 71.221 -24.230 1.00 53.19 280 VAL E CA 1
ATOM 11989 C C . VAL E 1 283 ? -29.423 72.547 -23.506 1.00 52.83 280 VAL E C 1
ATOM 11990 O O . VAL E 1 283 ? -28.762 73.435 -24.030 1.00 52.40 280 VAL E O 1
ATOM 11994 N N . ALA E 1 284 ? -29.998 72.698 -22.317 1.00 51.00 281 ALA E N 1
ATOM 11995 C CA . ALA E 1 284 ? -29.877 73.953 -21.575 1.00 52.51 281 ALA E CA 1
ATOM 11996 C C . ALA E 1 284 ? -28.563 74.054 -20.808 1.00 51.62 281 ALA E C 1
ATOM 11997 O O . ALA E 1 284 ? -28.196 75.126 -20.337 1.00 54.57 281 ALA E O 1
ATOM 11999 N N . GLY E 1 285 ? -27.854 72.944 -20.666 1.00 48.66 282 GLY E N 1
ATOM 12000 C CA . GLY E 1 285 ? -26.590 72.999 -19.958 1.00 48.14 282 GLY E CA 1
ATOM 12001 C C . GLY E 1 285 ? -26.024 71.680 -19.482 1.00 45.15 282 GLY E C 1
ATOM 12002 O O . GLY E 1 285 ? -26.630 70.613 -19.644 1.00 42.60 282 GLY E O 1
ATOM 12003 N N . ILE E 1 286 ? -24.842 71.772 -18.883 1.00 41.44 283 ILE E N 1
ATOM 12004 C CA . ILE E 1 286 ? -24.156 70.613 -18.356 1.00 41.75 283 ILE E CA 1
ATOM 12005 C C . ILE E 1 286 ? -23.399 71.003 -17.102 1.00 41.76 283 ILE E C 1
ATOM 12006 O O . ILE E 1 286 ? -22.861 72.108 -17.003 1.00 43.82 283 ILE E O 1
ATOM 12011 N N . GLU E 1 287 ? -23.380 70.096 -16.136 1.00 40.26 284 GLU E N 1
ATOM 12012 C CA . GLU E 1 287 ? -22.607 70.291 -14.929 1.00 36.62 284 GLU E CA 1
ATOM 12013 C C . GLU E 1 287 ? -21.796 69.034 -14.629 1.00 36.56 284 GLU E C 1
ATOM 12014 O O . GLU E 1 287 ? -22.248 67.918 -14.889 1.00 34.38 284 GLU E O 1
ATOM 12020 N N . ILE E 1 288 ? -20.599 69.240 -14.082 1.00 30.41 285 ILE E N 1
ATOM 12021 C CA . ILE E 1 288 ? -19.696 68.156 -13.697 1.00 33.06 285 ILE E CA 1
ATOM 12022 C C . ILE E 1 288 ? -19.410 68.260 -12.213 1.00 30.26 285 ILE E C 1
ATOM 12023 O O . ILE E 1 288 ? -18.893 69.267 -11.738 1.00 42.00 285 ILE E O 1
ATOM 12028 N N . VAL E 1 289 ? -19.749 67.225 -11.471 1.00 30.15 286 VAL E N 1
ATOM 12029 C CA . VAL E 1 289 ? -19.584 67.277 -10.031 1.00 29.20 286 VAL E CA 1
ATOM 12030 C C . VAL E 1 289 ? -18.800 66.082 -9.507 1.00 31.43 286 VAL E C 1
ATOM 12031 O O . VAL E 1 289 ? -18.674 65.046 -10.181 1.00 29.78 286 VAL E O 1
ATOM 12035 N N . GLU E 1 290 ? -18.298 66.251 -8.289 1.00 20.94 287 GLU E N 1
ATOM 12036 C CA . GLU E 1 290 ? -17.704 65.181 -7.497 1.00 28.45 287 GLU E CA 1
ATOM 12037 C C . GLU E 1 290 ? -16.265 64.826 -7.905 1.00 31.46 287 GLU E C 1
ATOM 12038 O O . GLU E 1 290 ? -15.748 63.772 -7.533 1.00 34.76 287 GLU E O 1
ATOM 12044 N N . VAL E 1 291 ? -15.617 65.709 -8.657 1.00 26.98 288 VAL E N 1
ATOM 12045 C CA . VAL E 1 291 ? -14.187 65.538 -8.889 1.00 25.21 288 VAL E CA 1
ATOM 12046 C C . VAL E 1 291 ? -13.484 66.068 -7.654 1.00 31.55 288 VAL E C 1
ATOM 12047 O O . VAL E 1 291 ? -13.701 67.219 -7.260 1.00 29.41 288 VAL E O 1
ATOM 12051 N N . ASP E 1 292 ? -12.669 65.225 -7.029 1.00 23.65 289 ASP E N 1
ATOM 12052 C CA . ASP E 1 292 ? -11.895 65.656 -5.873 1.00 27.71 289 ASP E CA 1
ATOM 12053 C C . ASP E 1 292 ? -10.387 65.588 -6.150 1.00 31.86 289 ASP E C 1
ATOM 12054 O O . ASP E 1 292 ? -9.766 64.532 -6.015 1.00 24.75 289 ASP E O 1
ATOM 12059 N N . PRO E 1 293 ? -9.796 66.729 -6.517 1.00 32.68 290 PRO E N 1
ATOM 12060 C CA . PRO E 1 293 ? -8.394 66.735 -6.923 1.00 26.73 290 PRO E CA 1
ATOM 12061 C C . PRO E 1 293 ? -7.465 66.342 -5.773 1.00 30.61 290 PRO E C 1
ATOM 12062 O O . PRO E 1 293 ? -6.380 65.848 -6.056 1.00 30.15 290 PRO E O 1
ATOM 12066 N N . THR E 1 294 ? -7.870 66.506 -4.516 1.00 25.27 291 THR E N 1
ATOM 12067 C CA . THR E 1 294 ? -6.986 66.049 -3.425 1.00 28.07 291 THR E CA 1
ATOM 12068 C C . THR E 1 294 ? -6.972 64.546 -3.250 1.00 27.92 291 THR E C 1
ATOM 12069 O O . THR E 1 294 ? -6.163 64.011 -2.485 1.00 30.03 291 THR E O 1
ATOM 12073 N N . LEU E 1 295 ? -7.875 63.847 -3.921 1.00 27.55 292 LEU E N 1
ATOM 12074 C CA . LEU E 1 295 ? -7.843 62.393 -3.856 1.00 27.39 292 LEU E CA 1
ATOM 12075 C C . LEU E 1 295 ? -7.322 61.764 -5.143 1.00 30.37 292 LEU E C 1
ATOM 12076 O O . LEU E 1 295 ? -7.234 60.542 -5.241 1.00 24.90 292 LEU E O 1
ATOM 12081 N N . ASP E 1 296 ? -6.979 62.593 -6.127 1.00 23.13 293 ASP E N 1
ATOM 12082 C CA . ASP E 1 296 ? -6.772 62.091 -7.482 1.00 26.22 293 ASP E CA 1
ATOM 12083 C C . ASP E 1 296 ? -5.384 61.486 -7.659 1.00 25.53 293 ASP E C 1
ATOM 12084 O O . ASP E 1 296 ? -4.495 61.771 -6.883 1.00 19.59 293 ASP E O 1
ATOM 12089 N N . PHE E 1 297 ? -5.185 60.675 -8.692 1.00 26.52 294 PHE E N 1
ATOM 12090 C CA . PHE E 1 297 ? -3.817 60.416 -9.135 1.00 27.06 294 PHE E CA 1
ATOM 12091 C C . PHE E 1 297 ? -3.406 61.409 -10.231 1.00 22.81 294 PHE E C 1
ATOM 12092 O O . PHE E 1 297 ? -4.027 61.478 -11.300 1.00 26.31 294 PHE E O 1
ATOM 12100 N N . ARG E 1 298 ? -2.370 62.188 -9.956 1.00 25.94 295 ARG E N 1
ATOM 12101 C CA . ARG E 1 298 ? -2.022 63.355 -10.780 1.00 25.91 295 ARG E CA 1
ATOM 12102 C C . ARG E 1 298 ? -3.301 64.166 -10.908 1.00 31.33 295 ARG E C 1
ATOM 12103 O O . ARG E 1 298 ? -3.897 64.514 -9.882 1.00 33.67 295 ARG E O 1
ATOM 12111 N N . ASP E 1 299 ? -3.739 64.473 -12.126 1.00 27.26 296 ASP E N 1
ATOM 12112 C CA . ASP E 1 299 ? -5.061 65.106 -12.284 1.00 26.64 296 ASP E CA 1
ATOM 12113 C C . ASP E 1 299 ? -5.920 64.317 -13.281 1.00 28.32 296 ASP E C 1
ATOM 12114 O O . ASP E 1 299 ? -6.658 64.908 -14.068 1.00 35.87 296 ASP E O 1
ATOM 12127 N N . THR E 1 301 ? -8.611 62.521 -13.099 1.00 28.49 298 THR E N 1
ATOM 12128 C CA . THR E 1 301 ? -10.052 62.699 -13.049 1.00 30.80 298 THR E CA 1
ATOM 12129 C C . THR E 1 301 ? -10.433 64.094 -13.557 1.00 32.22 298 THR E C 1
ATOM 12130 O O . THR E 1 301 ? -11.456 64.254 -14.202 1.00 31.72 298 THR E O 1
ATOM 12134 N N . SER E 1 302 ? -9.592 65.090 -13.287 1.00 33.67 299 SER E N 1
ATOM 12135 C CA . SER E 1 302 ? -9.826 66.436 -13.802 1.00 31.47 299 SER E CA 1
ATOM 12136 C C . SER E 1 302 ? -9.655 66.470 -15.315 1.00 31.32 299 SER E C 1
ATOM 12137 O O . SER E 1 302 ? -10.313 67.238 -15.996 1.00 36.55 299 SER E O 1
ATOM 12140 N N . ARG E 1 303 ? -8.769 65.629 -15.835 1.00 26.54 300 ARG E N 1
ATOM 12141 C CA . ARG E 1 303 ? -8.577 65.540 -17.276 1.00 29.31 300 ARG E CA 1
ATOM 12142 C C . ARG E 1 303 ? -9.746 64.835 -17.890 1.00 28.47 300 ARG E C 1
ATOM 12143 O O . ARG E 1 303 ? -10.213 65.215 -18.970 1.00 33.58 300 ARG E O 1
ATOM 12151 N N . ALA E 1 304 ? -10.196 63.776 -17.222 1.00 24.91 301 ALA E N 1
ATOM 12152 C CA . ALA E 1 304 ? -11.370 63.060 -17.684 1.00 20.54 301 ALA E CA 1
ATOM 12153 C C . ALA E 1 304 ? -12.507 64.061 -17.761 1.00 25.44 301 ALA E C 1
ATOM 12154 O O . ALA E 1 304 ? -13.257 64.077 -18.730 1.00 30.73 301 ALA E O 1
ATOM 12156 N N . ALA E 1 305 ? -12.610 64.921 -16.751 1.00 27.26 302 ALA E N 1
ATOM 12157 C CA . ALA E 1 305 ? -13.724 65.869 -16.694 1.00 29.39 302 ALA E CA 1
ATOM 12158 C C . ALA E 1 305 ? -13.564 66.924 -17.774 1.00 37.02 302 ALA E C 1
ATOM 12159 O O . ALA E 1 305 ? -14.539 67.324 -18.411 1.00 40.54 302 ALA E O 1
ATOM 12161 N N . ALA E 1 306 ? -12.324 67.359 -17.996 1.00 36.59 303 ALA E N 1
ATOM 12162 C CA . ALA E 1 306 ? -12.050 68.326 -19.051 1.00 36.62 303 ALA E CA 1
ATOM 12163 C C . ALA E 1 306 ? -12.564 67.781 -20.373 1.00 35.96 303 ALA E C 1
ATOM 12164 O O . ALA E 1 306 ? -13.160 68.505 -21.167 1.00 38.96 303 ALA E O 1
ATOM 12166 N N . HIS E 1 307 ? -12.329 66.491 -20.588 1.00 32.78 304 HIS E N 1
ATOM 12167 C CA . HIS E 1 307 ? -12.689 65.828 -21.830 1.00 30.99 304 HIS E CA 1
ATOM 12168 C C . HIS E 1 307 ? -14.203 65.668 -22.024 1.00 36.18 304 HIS E C 1
ATOM 12169 O O . HIS E 1 307 ? -14.687 65.762 -23.149 1.00 37.06 304 HIS E O 1
ATOM 12176 N N . VAL E 1 308 ? -14.933 65.415 -20.936 1.00 37.57 305 VAL E N 1
ATOM 12177 C CA . VAL E 1 308 ? -16.392 65.421 -20.968 1.00 37.68 305 VAL E CA 1
ATOM 12178 C C . VAL E 1 308 ? -16.898 66.739 -21.537 1.00 32.94 305 VAL E C 1
ATOM 12179 O O . VAL E 1 308 ? -17.767 66.768 -22.407 1.00 31.40 305 VAL E O 1
ATOM 12183 N N . LEU E 1 309 ? -16.340 67.823 -21.018 1.00 38.51 306 LEU E N 1
ATOM 12184 C CA . LEU E 1 309 ? -16.624 69.165 -21.486 1.00 39.50 306 LEU E CA 1
ATOM 12185 C C . LEU E 1 309 ? -16.335 69.282 -22.991 1.00 42.78 306 LEU E C 1
ATOM 12186 O O . LEU E 1 309 ? -17.092 69.915 -23.724 1.00 47.83 306 LEU E O 1
ATOM 12191 N N . LEU E 1 310 ? -15.249 68.664 -23.460 1.00 43.37 307 LEU E N 1
ATOM 12192 C CA . LEU E 1 310 ? -14.894 68.758 -24.879 1.00 38.91 307 LEU E CA 1
ATOM 12193 C C . LEU E 1 310 ? -15.825 67.970 -25.771 1.00 38.44 307 LEU E C 1
ATOM 12194 O O . LEU E 1 310 ? -16.178 68.414 -26.860 1.00 40.33 307 LEU E O 1
ATOM 12199 N N . HIS E 1 311 ? -16.228 66.795 -25.318 1.00 42.00 308 HIS E N 1
ATOM 12200 C CA . HIS E 1 311 ? -17.155 66.013 -26.111 1.00 47.12 308 HIS E CA 1
ATOM 12201 C C . HIS E 1 311 ? -18.583 66.592 -26.099 1.00 47.06 308 HIS E C 1
ATOM 12202 O O . HIS E 1 311 ? -19.358 66.377 -27.046 1.00 45.78 308 HIS E O 1
ATOM 12209 N N . ALA E 1 312 ? -18.920 67.347 -25.055 1.00 35.94 309 ALA E N 1
ATOM 12210 C CA . ALA E 1 312 ? -20.193 68.071 -25.061 1.00 43.48 309 ALA E CA 1
ATOM 12211 C C . ALA E 1 312 ? -20.107 69.312 -25.950 1.00 44.50 309 ALA E C 1
ATOM 12212 O O . ALA E 1 312 ? -21.051 69.642 -26.655 1.00 45.08 309 ALA E O 1
ATOM 12214 N N . LEU E 1 313 ? -18.970 70.003 -25.915 1.00 52.40 310 LEU E N 1
ATOM 12215 C CA . LEU E 1 313 ? -18.743 71.113 -26.838 1.00 48.23 310 LEU E CA 1
ATOM 12216 C C . LEU E 1 313 ? -18.825 70.609 -28.281 1.00 52.10 310 LEU E C 1
ATOM 12217 O O . LEU E 1 313 ? -19.574 71.147 -29.108 1.00 54.92 310 LEU E O 1
ATOM 12222 N N . LYS E 1 314 ? -18.065 69.561 -28.573 1.00 51.87 311 LYS E N 1
ATOM 12223 C CA . LYS E 1 314 ? -18.127 68.900 -29.875 1.00 50.40 311 LYS E CA 1
ATOM 12224 C C . LYS E 1 314 ? -19.577 68.577 -30.263 1.00 48.65 311 LYS E C 1
ATOM 12225 O O . LYS E 1 314 ? -20.021 68.877 -31.374 1.00 52.72 311 LYS E O 1
ATOM 12231 N N . GLY E 1 315 ? -20.321 67.981 -29.344 1.00 49.06 312 GLY E N 1
ATOM 12232 C CA . GLY E 1 315 ? -21.698 67.608 -29.621 1.00 53.46 312 GLY E CA 1
ATOM 12233 C C . GLY E 1 315 ? -22.609 68.785 -29.930 1.00 56.04 312 GLY E C 1
ATOM 12234 O O . GLY E 1 315 ? -23.414 68.735 -30.859 1.00 58.51 312 GLY E O 1
ATOM 12243 N N . LYS E 1 317 ? -21.758 71.632 -31.136 1.00 69.07 314 LYS E N 1
ATOM 12244 C CA . LYS E 1 317 ? -21.384 72.277 -32.385 1.00 70.59 314 LYS E CA 1
ATOM 12245 C C . LYS E 1 317 ? -21.968 71.543 -33.581 1.00 73.67 314 LYS E C 1
ATOM 12246 O O . LYS E 1 317 ? -22.296 72.166 -34.594 1.00 73.64 314 LYS E O 1
ATOM 12252 N N . LEU E 1 318 ? -22.114 70.226 -33.462 1.00 75.46 315 LEU E N 1
ATOM 12253 C CA . LEU E 1 318 ? -22.613 69.442 -34.586 1.00 81.22 315 LEU E CA 1
ATOM 12254 C C . LEU E 1 318 ? -24.116 69.156 -34.524 1.00 85.88 315 LEU E C 1
ATOM 12255 O O . LEU E 1 318 ? -24.554 68.023 -34.679 1.00 89.35 315 LEU E O 1
ATOM 12260 N N . SER E 1 319 ? -24.900 70.206 -34.307 1.00 90.77 316 SER E N 1
ATOM 12261 C CA . SER E 1 319 ? -26.348 70.130 -34.476 1.00 95.97 316 SER E CA 1
ATOM 12262 C C . SER E 1 319 ? -26.912 71.511 -34.781 1.00 102.19 316 SER E C 1
ATOM 12263 O O . SER E 1 319 ? -26.482 72.503 -34.192 1.00 100.96 316 SER E O 1
ATOM 12266 N N . PRO E 1 320 ? -27.858 71.582 -35.731 1.00 109.79 317 PRO E N 1
ATOM 12267 C CA . PRO E 1 320 ? -28.591 72.807 -36.073 1.00 109.29 317 PRO E CA 1
ATOM 12268 C C . PRO E 1 320 ? -29.878 72.965 -35.260 1.00 106.47 317 PRO E C 1
ATOM 12269 O O . PRO E 1 320 ? -29.858 72.872 -34.031 1.00 102.91 317 PRO E O 1
ATOM 12273 N N . LYS F 1 6 ? 34.342 29.841 4.331 1.00 78.02 3 LYS F N 1
ATOM 12274 C CA . LYS F 1 6 ? 33.912 29.934 2.944 1.00 78.57 3 LYS F CA 1
ATOM 12275 C C . LYS F 1 6 ? 32.833 31.004 2.853 1.00 82.60 3 LYS F C 1
ATOM 12276 O O . LYS F 1 6 ? 32.386 31.377 1.760 1.00 85.66 3 LYS F O 1
ATOM 12282 N N . TYR F 1 7 ? 32.423 31.493 4.021 1.00 78.47 4 TYR F N 1
ATOM 12283 C CA . TYR F 1 7 ? 31.390 32.524 4.127 1.00 67.46 4 TYR F CA 1
ATOM 12284 C C . TYR F 1 7 ? 30.148 32.104 3.352 1.00 62.03 4 TYR F C 1
ATOM 12285 O O . TYR F 1 7 ? 29.645 32.844 2.496 1.00 53.04 4 TYR F O 1
ATOM 12294 N N . PRO F 1 8 ? 29.647 30.897 3.665 1.00 60.51 5 PRO F N 1
ATOM 12295 C CA . PRO F 1 8 ? 28.501 30.302 2.971 1.00 56.50 5 PRO F CA 1
ATOM 12296 C C . PRO F 1 8 ? 27.262 31.174 3.112 1.00 54.79 5 PRO F C 1
ATOM 12297 O O . PRO F 1 8 ? 26.375 31.131 2.256 1.00 51.58 5 PRO F O 1
ATOM 12301 N N . PHE F 1 9 ? 27.216 31.967 4.178 1.00 59.35 6 PHE F N 1
ATOM 12302 C CA . PHE F 1 9 ? 26.077 32.835 4.439 1.00 55.48 6 PHE F CA 1
ATOM 12303 C C . PHE F 1 9 ? 26.359 34.269 4.035 1.00 58.65 6 PHE F C 1
ATOM 12304 O O . PHE F 1 9 ? 25.523 35.155 4.226 1.00 60.79 6 PHE F O 1
ATOM 12312 N N . LEU F 1 10 ? 27.533 34.502 3.466 1.00 55.59 7 LEU F N 1
ATOM 12313 C CA . LEU F 1 10 ? 27.844 35.822 2.934 1.00 56.10 7 LEU F CA 1
ATOM 12314 C C . LEU F 1 10 ? 27.538 35.834 1.446 1.00 59.10 7 LEU F C 1
ATOM 12315 O O . LEU F 1 10 ? 27.808 34.867 0.748 1.00 71.83 7 LEU F O 1
ATOM 12320 N N . ARG F 1 11 ? 26.969 36.932 0.970 1.00 54.41 8 ARG F N 1
ATOM 12321 C CA . ARG F 1 11 ? 26.393 36.995 -0.365 1.00 56.51 8 ARG F CA 1
ATOM 12322 C C . ARG F 1 11 ? 26.741 38.336 -0.991 1.00 54.55 8 ARG F C 1
ATOM 12323 O O . ARG F 1 11 ? 27.041 39.290 -0.286 1.00 48.21 8 ARG F O 1
ATOM 12331 N N . GLU F 1 12 ? 26.674 38.434 -2.310 1.00 59.07 9 GLU F N 1
ATOM 12332 C CA . GLU F 1 12 ? 26.927 39.717 -2.954 1.00 66.46 9 GLU F CA 1
ATOM 12333 C C . GLU F 1 12 ? 25.876 40.774 -2.570 1.00 65.25 9 GLU F C 1
ATOM 12334 O O . GLU F 1 12 ? 24.674 40.494 -2.520 1.00 64.17 9 GLU F O 1
ATOM 12340 N N . ALA F 1 13 ? 26.340 41.992 -2.309 1.00 61.57 10 ALA F N 1
ATOM 12341 C CA . ALA F 1 13 ? 25.457 43.086 -1.899 1.00 57.15 10 ALA F CA 1
ATOM 12342 C C . ALA F 1 13 ? 24.274 43.270 -2.833 1.00 54.11 10 ALA F C 1
ATOM 12343 O O . ALA F 1 13 ? 24.442 43.390 -4.047 1.00 51.56 10 ALA F O 1
ATOM 12345 N N . GLY F 1 14 ? 23.076 43.298 -2.257 1.00 56.86 11 GLY F N 1
ATOM 12346 C CA . GLY F 1 14 ? 21.874 43.569 -3.020 1.00 57.49 11 GLY F CA 1
ATOM 12347 C C . GLY F 1 14 ? 21.217 42.349 -3.634 1.00 67.05 11 GLY F C 1
ATOM 12348 O O . GLY F 1 14 ? 20.086 42.432 -4.116 1.00 73.53 11 GLY F O 1
ATOM 12349 N N . SER F 1 15 ? 21.907 41.214 -3.631 1.00 72.33 12 SER F N 1
ATOM 12350 C CA . SER F 1 15 ? 21.314 40.003 -4.199 1.00 80.31 12 SER F CA 1
ATOM 12351 C C . SER F 1 15 ? 20.139 39.531 -3.344 1.00 87.11 12 SER F C 1
ATOM 12352 O O . SER F 1 15 ? 20.119 39.748 -2.133 1.00 88.89 12 SER F O 1
ATOM 12355 N N . SER F 1 16 ? 19.159 38.896 -3.982 1.00 90.26 13 SER F N 1
ATOM 12356 C CA . SER F 1 16 ? 17.942 38.471 -3.290 1.00 90.30 13 SER F CA 1
ATOM 12357 C C . SER F 1 16 ? 17.565 37.021 -3.592 1.00 88.76 13 SER F C 1
ATOM 12358 O O . SER F 1 16 ? 18.298 36.306 -4.274 1.00 82.02 13 SER F O 1
ATOM 12361 N N . PHE F 1 17 ? 16.411 36.612 -3.071 1.00 94.76 14 PHE F N 1
ATOM 12362 C CA . PHE F 1 17 ? 15.839 35.281 -3.294 1.00 98.71 14 PHE F CA 1
ATOM 12363 C C . PHE F 1 17 ? 16.193 34.707 -4.665 1.00 89.75 14 PHE F C 1
ATOM 12364 O O . PHE F 1 17 ? 15.844 35.282 -5.696 1.00 89.33 14 PHE F O 1
ATOM 12372 N N . LYS F 1 18 ? 16.893 33.579 -4.678 1.00 83.37 15 LYS F N 1
ATOM 12373 C CA . LYS F 1 18 ? 17.117 32.861 -5.926 1.00 83.12 15 LYS F CA 1
ATOM 12374 C C . LYS F 1 18 ? 16.319 31.562 -5.910 1.00 83.25 15 LYS F C 1
ATOM 12375 O O . LYS F 1 18 ? 16.117 30.964 -4.852 1.00 86.30 15 LYS F O 1
ATOM 12381 N N . ASP F 1 19 ? 15.855 31.136 -7.080 1.00 76.45 16 ASP F N 1
ATOM 12382 C CA . ASP F 1 19 ? 15.043 29.927 -7.181 1.00 64.82 16 ASP F CA 1
ATOM 12383 C C . ASP F 1 19 ? 15.472 29.099 -8.379 1.00 65.52 16 ASP F C 1
ATOM 12384 O O . ASP F 1 19 ? 15.216 29.467 -9.524 1.00 63.09 16 ASP F O 1
ATOM 12389 N N . ARG F 1 20 ? 16.121 27.975 -8.098 1.00 70.32 17 ARG F N 1
ATOM 12390 C CA . ARG F 1 20 ? 16.614 27.051 -9.122 1.00 77.36 17 ARG F CA 1
ATOM 12391 C C . ARG F 1 20 ? 15.621 26.742 -10.254 1.00 74.12 17 ARG F C 1
ATOM 12392 O O . ARG F 1 20 ? 16.028 26.505 -11.399 1.00 69.51 17 ARG F O 1
ATOM 12400 N N . ASP F 1 21 ? 14.329 26.732 -9.926 1.00 71.81 18 ASP F N 1
ATOM 12401 C CA . ASP F 1 21 ? 13.287 26.326 -10.869 1.00 71.35 18 ASP F CA 1
ATOM 12402 C C . ASP F 1 21 ? 12.683 27.519 -11.623 1.00 70.27 18 ASP F C 1
ATOM 12403 O O . ASP F 1 21 ? 11.781 27.368 -12.447 1.00 75.70 18 ASP F O 1
ATOM 12408 N N . VAL F 1 22 ? 13.197 28.706 -11.343 1.00 61.81 19 VAL F N 1
ATOM 12409 C CA . VAL F 1 22 ? 12.731 29.909 -12.006 1.00 60.14 19 VAL F CA 1
ATOM 12410 C C . VAL F 1 22 ? 13.790 30.455 -12.970 1.00 60.36 19 VAL F C 1
ATOM 12411 O O . VAL F 1 22 ? 14.964 30.577 -12.623 1.00 54.31 19 VAL F O 1
ATOM 12415 N N . THR F 1 23 ? 13.379 30.767 -14.193 1.00 60.95 20 THR F N 1
ATOM 12416 C CA . THR F 1 23 ? 14.249 31.517 -15.091 1.00 60.00 20 THR F CA 1
ATOM 12417 C C . THR F 1 23 ? 13.696 32.921 -15.347 1.00 54.85 20 THR F C 1
ATOM 12418 O O . THR F 1 23 ? 12.719 33.109 -16.081 1.00 52.75 20 THR F O 1
ATOM 12422 N N . LYS F 1 24 ? 14.334 33.901 -14.728 1.00 45.89 21 LYS F N 1
ATOM 12423 C CA . LYS F 1 24 ? 13.958 35.296 -14.900 1.00 42.66 21 LYS F CA 1
ATOM 12424 C C . LYS F 1 24 ? 14.832 35.905 -15.994 1.00 48.43 21 LYS F C 1
ATOM 12425 O O . LYS F 1 24 ? 15.848 35.328 -16.361 1.00 58.20 21 LYS F O 1
ATOM 12439 N N . SER F 1 26 ? 16.620 38.348 -15.579 1.00 41.06 23 SER F N 1
ATOM 12440 C CA . SER F 1 26 ? 17.870 38.698 -14.908 1.00 42.92 23 SER F CA 1
ATOM 12441 C C . SER F 1 26 ? 18.878 37.562 -15.026 1.00 46.92 23 SER F C 1
ATOM 12442 O O . SER F 1 26 ? 20.075 37.777 -14.873 1.00 46.10 23 SER F O 1
ATOM 12445 N N . ASP F 1 27 ? 18.384 36.359 -15.306 1.00 44.68 24 ASP F N 1
ATOM 12446 C CA . ASP F 1 27 ? 19.239 35.193 -15.426 1.00 51.72 24 ASP F CA 1
ATOM 12447 C C . ASP F 1 27 ? 19.799 35.118 -16.828 1.00 48.28 24 ASP F C 1
ATOM 12448 O O . ASP F 1 27 ? 20.742 34.387 -17.082 1.00 48.21 24 ASP F O 1
ATOM 12453 N N . LEU F 1 28 ? 19.205 35.872 -17.743 1.00 47.83 25 LEU F N 1
ATOM 12454 C CA . LEU F 1 28 ? 19.557 35.755 -19.147 1.00 48.78 25 LEU F CA 1
ATOM 12455 C C . LEU F 1 28 ? 20.175 37.013 -19.736 1.00 55.75 25 LEU F C 1
ATOM 12456 O O . LEU F 1 28 ? 20.679 36.987 -20.857 1.00 61.18 25 LEU F O 1
ATOM 12461 N N . ILE F 1 29 ? 20.145 38.115 -18.995 1.00 48.41 26 ILE F N 1
ATOM 12462 C CA . ILE F 1 29 ? 20.729 39.346 -19.514 1.00 49.01 26 ILE F CA 1
ATOM 12463 C C . ILE F 1 29 ? 22.189 39.471 -19.082 1.00 55.16 26 ILE F C 1
ATOM 12464 O O . ILE F 1 29 ? 22.503 39.339 -17.902 1.00 62.36 26 ILE F O 1
ATOM 12469 N N . ALA F 1 30 ? 23.080 39.716 -20.040 1.00 52.50 27 ALA F N 1
ATOM 12470 C CA . ALA F 1 30 ? 24.500 39.873 -19.733 1.00 45.00 27 ALA F CA 1
ATOM 12471 C C . ALA F 1 30 ? 25.042 41.223 -20.152 1.00 44.96 27 ALA F C 1
ATOM 12472 O O . ALA F 1 30 ? 24.693 41.751 -21.204 1.00 46.32 27 ALA F O 1
ATOM 12474 N N . THR F 1 31 ? 25.914 41.781 -19.328 1.00 49.24 28 THR F N 1
ATOM 12475 C CA . THR F 1 31 ? 26.578 43.020 -19.694 1.00 51.78 28 THR F CA 1
ATOM 12476 C C . THR F 1 31 ? 27.423 42.764 -20.932 1.00 56.79 28 THR F C 1
ATOM 12477 O O . THR F 1 31 ? 28.199 41.819 -20.965 1.00 60.98 28 THR F O 1
ATOM 12481 N N . TRP F 1 32 ? 27.264 43.600 -21.954 1.00 58.29 29 TRP F N 1
ATOM 12482 C CA . TRP F 1 32 ? 27.982 43.413 -23.217 1.00 56.64 29 TRP F CA 1
ATOM 12483 C C . TRP F 1 32 ? 29.466 43.687 -23.074 1.00 58.92 29 TRP F C 1
ATOM 12484 O O . TRP F 1 32 ? 29.876 44.702 -22.513 1.00 57.62 29 TRP F O 1
ATOM 12495 N N . ASP F 1 33 ? 30.275 42.783 -23.609 1.00 68.99 30 ASP F N 1
ATOM 12496 C CA . ASP F 1 33 ? 31.719 42.896 -23.485 1.00 70.81 30 ASP F CA 1
ATOM 12497 C C . ASP F 1 33 ? 32.397 43.043 -24.850 1.00 67.72 30 ASP F C 1
ATOM 12498 O O . ASP F 1 33 ? 33.615 42.936 -24.958 1.00 66.34 30 ASP F O 1
ATOM 12503 N N . GLY F 1 34 ? 31.607 43.285 -25.891 1.00 60.47 31 GLY F N 1
ATOM 12504 C CA . GLY F 1 34 ? 32.152 43.461 -27.223 1.00 56.76 31 GLY F CA 1
ATOM 12505 C C . GLY F 1 34 ? 32.042 42.236 -28.110 1.00 59.37 31 GLY F C 1
ATOM 12506 O O . GLY F 1 34 ? 32.409 42.272 -29.284 1.00 58.72 31 GLY F O 1
ATOM 12507 N N . GLN F 1 35 ? 31.552 41.138 -27.560 1.00 54.68 32 GLN F N 1
ATOM 12508 C CA . GLN F 1 35 ? 31.308 39.965 -28.383 1.00 57.21 32 GLN F CA 1
ATOM 12509 C C . GLN F 1 35 ? 30.327 40.324 -29.501 1.00 64.57 32 GLN F C 1
ATOM 12510 O O . GLN F 1 35 ? 29.623 41.328 -29.417 1.00 69.69 32 GLN F O 1
ATOM 12516 N N . ASP F 1 36 ? 30.282 39.505 -30.546 1.00 67.04 33 ASP F N 1
ATOM 12517 C CA . ASP F 1 36 ? 29.381 39.748 -31.663 1.00 69.64 33 ASP F CA 1
ATOM 12518 C C . ASP F 1 36 ? 27.939 39.654 -31.212 1.00 69.22 33 ASP F C 1
ATOM 12519 O O . ASP F 1 36 ? 27.588 38.786 -30.414 1.00 68.04 33 ASP F O 1
ATOM 12524 N N . ILE F 1 37 ? 27.109 40.546 -31.739 1.00 69.19 34 ILE F N 1
ATOM 12525 C CA . ILE F 1 37 ? 25.699 40.607 -31.376 1.00 64.50 34 ILE F CA 1
ATOM 12526 C C . ILE F 1 37 ? 24.824 39.924 -32.424 1.00 68.25 34 ILE F C 1
ATOM 12527 O O . ILE F 1 37 ? 24.716 40.388 -33.559 1.00 72.23 34 ILE F O 1
ATOM 12532 N N . LYS F 1 38 ? 24.207 38.813 -32.040 1.00 69.43 35 LYS F N 1
ATOM 12533 C CA . LYS F 1 38 ? 23.236 38.149 -32.900 1.00 73.82 35 LYS F CA 1
ATOM 12534 C C . LYS F 1 38 ? 21.848 38.291 -32.305 1.00 64.08 35 LYS F C 1
ATOM 12535 O O . LYS F 1 38 ? 21.593 37.811 -31.207 1.00 65.77 35 LYS F O 1
ATOM 12541 N N . GLY F 1 39 ? 20.954 38.954 -33.026 1.00 58.99 36 GLY F N 1
ATOM 12542 C CA . GLY F 1 39 ? 19.598 39.159 -32.539 1.00 55.46 36 GLY F CA 1
ATOM 12543 C C . GLY F 1 39 ? 19.449 40.324 -31.571 1.00 52.83 36 GLY F C 1
ATOM 12544 O O . GLY F 1 39 ? 20.300 41.219 -31.526 1.00 53.96 36 GLY F O 1
ATOM 12545 N N . PRO F 1 40 ? 18.365 40.311 -30.777 1.00 50.84 37 PRO F N 1
ATOM 12546 C CA . PRO F 1 40 ? 17.997 41.386 -29.846 1.00 46.50 37 PRO F CA 1
ATOM 12547 C C . PRO F 1 40 ? 19.100 41.716 -28.851 1.00 46.66 37 PRO F C 1
ATOM 12548 O O . PRO F 1 40 ? 19.734 40.809 -28.318 1.00 49.23 37 PRO F O 1
ATOM 12552 N N . ALA F 1 41 ? 19.323 43.001 -28.606 1.00 40.28 38 ALA F N 1
ATOM 12553 C CA . ALA F 1 41 ? 20.177 43.418 -27.510 1.00 40.68 38 ALA F CA 1
ATOM 12554 C C . ALA F 1 41 ? 19.663 44.756 -26.990 1.00 40.82 38 ALA F C 1
ATOM 12555 O O . ALA F 1 41 ? 19.211 45.591 -27.762 1.00 41.96 38 ALA F O 1
ATOM 12557 N N . LEU F 1 42 ? 19.728 44.955 -25.680 1.00 42.18 39 LEU F N 1
ATOM 12558 C CA . LEU F 1 42 ? 19.207 46.171 -25.066 1.00 39.49 39 LEU F CA 1
ATOM 12559 C C . LEU F 1 42 ? 20.178 47.318 -25.253 1.00 41.20 39 LEU F C 1
ATOM 12560 O O . LEU F 1 42 ? 21.382 47.108 -25.280 1.00 43.50 39 LEU F O 1
ATOM 12565 N N . ILE F 1 43 ? 19.647 48.528 -25.395 1.00 40.34 40 ILE F N 1
ATOM 12566 C CA . ILE F 1 43 ? 20.459 49.734 -25.283 1.00 37.67 40 ILE F CA 1
ATOM 12567 C C . ILE F 1 43 ? 19.610 50.864 -24.677 1.00 39.05 40 ILE F C 1
ATOM 12568 O O . ILE F 1 43 ? 18.440 51.047 -25.050 1.00 39.37 40 ILE F O 1
ATOM 12573 N N . GLY F 1 44 ? 20.191 51.578 -23.714 1.00 38.36 41 GLY F N 1
ATOM 12574 C CA . GLY F 1 44 ? 19.504 52.642 -23.002 1.00 33.40 41 GLY F CA 1
ATOM 12575 C C . GLY F 1 44 ? 19.766 53.997 -23.626 1.00 41.20 41 GLY F C 1
ATOM 12576 O O . GLY F 1 44 ? 20.873 54.266 -24.104 1.00 40.74 41 GLY F O 1
ATOM 12577 N N . VAL F 1 45 ? 18.744 54.851 -23.638 1.00 39.74 42 VAL F N 1
ATOM 12578 C CA . VAL F 1 45 ? 18.886 56.196 -24.166 1.00 35.28 42 VAL F CA 1
ATOM 12579 C C . VAL F 1 45 ? 18.252 57.221 -23.245 1.00 39.83 42 VAL F C 1
ATOM 12580 O O . VAL F 1 45 ? 17.192 57.750 -23.552 1.00 36.78 42 VAL F O 1
ATOM 12584 N N . PRO F 1 46 ? 18.936 57.540 -22.131 1.00 38.56 43 PRO F N 1
ATOM 12585 C CA . PRO F 1 46 ? 18.424 58.283 -20.972 1.00 40.83 43 PRO F CA 1
ATOM 12586 C C . PRO F 1 46 ? 18.245 59.775 -21.221 1.00 41.12 43 PRO F C 1
ATOM 12587 O O . PRO F 1 46 ? 18.646 60.562 -20.377 1.00 44.09 43 PRO F O 1
ATOM 12591 N N . LEU F 1 47 ? 17.671 60.160 -22.348 1.00 36.66 44 LEU F N 1
ATOM 12592 C CA . LEU F 1 47 ? 17.504 61.574 -22.669 1.00 37.23 44 LEU F CA 1
ATOM 12593 C C . LEU F 1 47 ? 16.087 62.076 -22.342 1.00 42.35 44 LEU F C 1
ATOM 12594 O O . LEU F 1 47 ? 15.102 61.496 -22.794 1.00 38.51 44 LEU F O 1
ATOM 12599 N N . SER F 1 48 ? 15.962 63.138 -21.558 1.00 40.92 45 SER F N 1
ATOM 12600 C CA . SER F 1 48 ? 14.627 63.694 -21.354 1.00 41.36 45 SER F CA 1
ATOM 12601 C C . SER F 1 48 ? 14.568 65.218 -21.236 1.00 47.97 45 SER F C 1
ATOM 12602 O O . SER F 1 48 ? 13.494 65.784 -21.023 1.00 43.89 45 SER F O 1
ATOM 12605 N N . LYS F 1 49 ? 15.699 65.899 -21.398 1.00 48.91 46 LYS F N 1
ATOM 12606 C CA . LYS F 1 49 ? 15.628 67.356 -21.352 1.00 52.57 46 LYS F CA 1
ATOM 12607 C C . LYS F 1 49 ? 15.111 67.907 -22.678 1.00 55.37 46 LYS F C 1
ATOM 12608 O O . LYS F 1 49 ? 14.763 69.088 -22.791 1.00 55.70 46 LYS F O 1
ATOM 12614 N N . SER F 1 50 ? 15.011 67.019 -23.663 1.00 59.20 47 SER F N 1
ATOM 12615 C CA . SER F 1 50 ? 14.396 67.355 -24.943 1.00 62.89 47 SER F CA 1
ATOM 12616 C C . SER F 1 50 ? 12.913 67.646 -24.798 1.00 59.47 47 SER F C 1
ATOM 12617 O O . SER F 1 50 ? 12.292 68.195 -25.707 1.00 57.63 47 SER F O 1
ATOM 12620 N N . SER F 1 51 ? 12.353 67.276 -23.649 1.00 61.03 48 SER F N 1
ATOM 12621 C CA . SER F 1 51 ? 10.907 67.350 -23.442 1.00 65.17 48 SER F CA 1
ATOM 12622 C C . SER F 1 51 ? 10.380 68.772 -23.257 1.00 63.64 48 SER F C 1
ATOM 12623 O O . SER F 1 51 ? 11.021 69.623 -22.640 1.00 62.26 48 SER F O 1
ATOM 12626 N N . ILE F 1 52 ? 9.198 69.020 -23.804 1.00 60.54 49 ILE F N 1
ATOM 12627 C CA . ILE F 1 52 ? 8.536 70.295 -23.612 1.00 62.96 49 ILE F CA 1
ATOM 12628 C C . ILE F 1 52 ? 8.015 70.346 -22.176 1.00 69.70 49 ILE F C 1
ATOM 12629 O O . ILE F 1 52 ? 8.185 71.339 -21.475 1.00 77.56 49 ILE F O 1
ATOM 12634 N N . SER F 1 53 ? 7.394 69.254 -21.745 1.00 70.46 50 SER F N 1
ATOM 12635 C CA . SER F 1 53 ? 6.968 69.090 -20.359 1.00 74.40 50 SER F CA 1
ATOM 12636 C C . SER F 1 53 ? 8.171 68.708 -19.504 1.00 73.65 50 SER F C 1
ATOM 12637 O O . SER F 1 53 ? 9.068 68.013 -19.976 1.00 77.55 50 SER F O 1
ATOM 12640 N N . HIS F 1 54 ? 8.203 69.156 -18.254 1.00 67.23 51 HIS F N 1
ATOM 12641 C CA . HIS F 1 54 ? 9.232 68.684 -17.332 1.00 61.71 51 HIS F CA 1
ATOM 12642 C C . HIS F 1 54 ? 9.141 67.163 -17.235 1.00 55.71 51 HIS F C 1
ATOM 12643 O O . HIS F 1 54 ? 8.111 66.628 -16.818 1.00 56.06 51 HIS F O 1
ATOM 12650 N N . SER F 1 55 ? 10.211 66.467 -17.620 1.00 48.10 52 SER F N 1
ATOM 12651 C CA . SER F 1 55 ? 10.164 65.006 -17.720 1.00 41.23 52 SER F CA 1
ATOM 12652 C C . SER F 1 55 ? 11.315 64.274 -17.037 1.00 35.36 52 SER F C 1
ATOM 12653 O O . SER F 1 55 ? 12.474 64.675 -17.133 1.00 39.01 52 SER F O 1
ATOM 12656 N N . GLY F 1 56 ? 10.977 63.174 -16.374 1.00 25.05 53 GLY F N 1
ATOM 12657 C CA . GLY F 1 56 ? 11.946 62.314 -15.743 1.00 25.91 53 GLY F CA 1
ATOM 12658 C C . GLY F 1 56 ? 12.147 61.078 -16.576 1.00 28.31 53 GLY F C 1
ATOM 12659 O O . GLY F 1 56 ? 12.588 60.043 -16.065 1.00 30.01 53 GLY F O 1
ATOM 12660 N N . ALA F 1 57 ? 11.823 61.174 -17.864 1.00 26.96 54 ALA F N 1
ATOM 12661 C CA . ALA F 1 57 ? 11.967 60.019 -18.753 1.00 30.09 54 ALA F CA 1
ATOM 12662 C C . ALA F 1 57 ? 13.411 59.491 -18.880 1.00 37.64 54 ALA F C 1
ATOM 12663 O O . ALA F 1 57 ? 13.624 58.388 -19.401 1.00 32.53 54 ALA F O 1
ATOM 12665 N N . SER F 1 58 ? 14.400 60.270 -18.438 1.00 29.27 55 SER F N 1
ATOM 12666 C CA . SER F 1 58 ? 15.784 59.787 -18.482 1.00 33.51 55 SER F CA 1
ATOM 12667 C C . SER F 1 58 ? 16.027 58.649 -17.473 1.00 32.27 55 SER F C 1
ATOM 12668 O O . SER F 1 58 ? 17.006 57.916 -17.565 1.00 29.96 55 SER F O 1
ATOM 12671 N N . PHE F 1 59 ? 15.106 58.491 -16.534 1.00 32.80 56 PHE F N 1
ATOM 12672 C CA . PHE F 1 59 ? 15.186 57.423 -15.546 1.00 29.46 56 PHE F CA 1
ATOM 12673 C C . PHE F 1 59 ? 14.547 56.141 -16.039 1.00 29.23 56 PHE F C 1
ATOM 12674 O O . PHE F 1 59 ? 14.719 55.094 -15.424 1.00 33.46 56 PHE F O 1
ATOM 12682 N N . ALA F 1 60 ? 13.791 56.225 -17.132 1.00 27.19 57 ALA F N 1
ATOM 12683 C CA . ALA F 1 60 ? 13.051 55.069 -17.655 1.00 22.71 57 ALA F CA 1
ATOM 12684 C C . ALA F 1 60 ? 13.939 53.865 -17.971 1.00 29.03 57 ALA F C 1
ATOM 12685 O O . ALA F 1 60 ? 13.596 52.730 -17.644 1.00 35.13 57 ALA F O 1
ATOM 12687 N N . PRO F 1 61 ? 15.076 54.102 -18.634 1.00 30.01 58 PRO F N 1
ATOM 12688 C CA . PRO F 1 61 ? 15.974 52.976 -18.937 1.00 24.01 58 PRO F CA 1
ATOM 12689 C C . PRO F 1 61 ? 16.311 52.118 -17.708 1.00 28.27 58 PRO F C 1
ATOM 12690 O O . PRO F 1 61 ? 16.270 50.893 -17.794 1.00 33.19 58 PRO F O 1
ATOM 12694 N N . GLY F 1 62 ? 16.648 52.746 -16.587 1.00 27.32 59 GLY F N 1
ATOM 12695 C CA . GLY F 1 62 ? 16.802 52.028 -15.329 1.00 31.08 59 GLY F CA 1
ATOM 12696 C C . GLY F 1 62 ? 15.545 51.284 -14.850 1.00 32.66 59 GLY F C 1
ATOM 12697 O O . GLY F 1 62 ? 15.598 50.098 -14.520 1.00 29.87 59 GLY F O 1
ATOM 12698 N N . THR F 1 63 ? 14.404 51.966 -14.816 1.00 31.73 60 THR F N 1
ATOM 12699 C CA . THR F 1 63 ? 13.179 51.342 -14.286 1.00 32.63 60 THR F CA 1
ATOM 12700 C C . THR F 1 63 ? 12.620 50.225 -15.169 1.00 31.10 60 THR F C 1
ATOM 12701 O O . THR F 1 63 ? 12.147 49.194 -14.677 1.00 33.25 60 THR F O 1
ATOM 12705 N N . ILE F 1 64 ? 12.706 50.418 -16.476 1.00 27.27 61 ILE F N 1
ATOM 12706 C CA . ILE F 1 64 ? 12.259 49.398 -17.414 1.00 28.52 61 ILE F CA 1
ATOM 12707 C C . ILE F 1 64 ? 13.184 48.174 -17.299 1.00 35.96 61 ILE F C 1
ATOM 12708 O O . ILE F 1 64 ? 12.708 47.041 -17.215 1.00 34.43 61 ILE F O 1
ATOM 12713 N N . ARG F 1 65 ? 14.497 48.404 -17.248 1.00 33.70 62 ARG F N 1
ATOM 12714 C CA . ARG F 1 65 ? 15.450 47.305 -17.030 1.00 35.60 62 ARG F CA 1
ATOM 12715 C C . ARG F 1 65 ? 15.100 46.529 -15.765 1.00 33.71 62 ARG F C 1
ATOM 12716 O O . ARG F 1 65 ? 15.036 45.305 -15.771 1.00 34.11 62 ARG F O 1
ATOM 12724 N N . GLN F 1 66 ? 14.881 47.254 -14.676 1.00 30.69 63 GLN F N 1
ATOM 12725 C CA . GLN F 1 66 ? 14.598 46.616 -13.410 1.00 32.49 63 GLN F CA 1
ATOM 12726 C C . GLN F 1 66 ? 13.343 45.752 -13.519 1.00 39.04 63 GLN F C 1
ATOM 12727 O O . GLN F 1 66 ? 13.362 44.602 -13.095 1.00 34.53 63 GLN F O 1
ATOM 12733 N N . ALA F 1 67 ? 12.268 46.303 -14.100 1.00 38.96 64 ALA F N 1
ATOM 12734 C CA . ALA F 1 67 ? 11.022 45.546 -14.285 1.00 32.89 64 ALA F CA 1
ATOM 12735 C C . ALA F 1 67 ? 11.208 44.364 -15.207 1.00 32.19 64 ALA F C 1
ATOM 12736 O O . ALA F 1 67 ? 10.642 43.316 -14.963 1.00 34.78 64 ALA F O 1
ATOM 12738 N N . LEU F 1 68 ? 11.958 44.545 -16.292 1.00 29.66 65 LEU F N 1
ATOM 12739 C CA . LEU F 1 68 ? 12.200 43.443 -17.229 1.00 31.52 65 LEU F CA 1
ATOM 12740 C C . LEU F 1 68 ? 12.966 42.316 -16.521 1.00 35.81 65 LEU F C 1
ATOM 12741 O O . LEU F 1 68 ? 12.645 41.131 -16.665 1.00 38.28 65 LEU F O 1
ATOM 12746 N N . LYS F 1 69 ? 13.966 42.694 -15.734 1.00 34.49 66 LYS F N 1
ATOM 12747 C CA . LYS F 1 69 ? 14.846 41.714 -15.101 1.00 40.14 66 LYS F CA 1
ATOM 12748 C C . LYS F 1 69 ? 14.118 40.872 -14.068 1.00 43.65 66 LYS F C 1
ATOM 12749 O O . LYS F 1 69 ? 14.493 39.725 -13.823 1.00 35.41 66 LYS F O 1
ATOM 12755 N N . HIS F 1 70 ? 13.072 41.437 -13.469 1.00 40.70 67 HIS F N 1
ATOM 12756 C CA . HIS F 1 70 ? 12.335 40.697 -12.461 1.00 43.90 67 HIS F CA 1
ATOM 12757 C C . HIS F 1 70 ? 11.194 39.875 -13.056 1.00 38.68 67 HIS F C 1
ATOM 12758 O O . HIS F 1 70 ? 10.459 39.224 -12.330 1.00 41.73 67 HIS F O 1
ATOM 12765 N N . SER F 1 71 ? 11.056 39.900 -14.374 1.00 35.48 68 SER F N 1
ATOM 12766 C CA . SER F 1 71 ? 10.000 39.136 -15.037 1.00 34.66 68 SER F CA 1
ATOM 12767 C C . SER F 1 71 ? 10.506 37.758 -15.439 1.00 38.71 68 SER F C 1
ATOM 12768 O O . SER F 1 71 ? 11.675 37.599 -15.751 1.00 36.60 68 SER F O 1
ATOM 12771 N N . SER F 1 72 ? 9.615 36.769 -15.443 1.00 36.84 69 SER F N 1
ATOM 12772 C CA . SER F 1 72 ? 9.933 35.456 -15.984 1.00 43.42 69 SER F CA 1
ATOM 12773 C C . SER F 1 72 ? 10.156 35.548 -17.496 1.00 42.69 69 SER F C 1
ATOM 12774 O O . SER F 1 72 ? 9.493 36.322 -18.192 1.00 44.41 69 SER F O 1
ATOM 12777 N N . ALA F 1 73 ? 11.086 34.751 -17.996 1.00 39.46 70 ALA F N 1
ATOM 12778 C CA . ALA F 1 73 ? 11.383 34.708 -19.421 1.00 46.27 70 ALA F CA 1
ATOM 12779 C C . ALA F 1 73 ? 10.520 33.671 -20.111 1.00 47.15 70 ALA F C 1
ATOM 12780 O O . ALA F 1 73 ? 10.544 33.546 -21.337 1.00 56.23 70 ALA F O 1
ATOM 12782 N N . TYR F 1 74 ? 9.769 32.920 -19.312 1.00 44.95 71 TYR F N 1
ATOM 12783 C CA . TYR F 1 74 ? 8.957 31.815 -19.821 1.00 43.75 71 TYR F CA 1
ATOM 12784 C C . TYR F 1 74 ? 7.621 32.222 -20.435 1.00 46.46 71 TYR F C 1
ATOM 12785 O O . TYR F 1 74 ? 6.801 32.872 -19.788 1.00 45.01 71 TYR F O 1
ATOM 12794 N N . SER F 1 75 ? 7.392 31.800 -21.674 1.00 48.88 72 SER F N 1
ATOM 12795 C CA . SER F 1 75 ? 6.101 31.992 -22.328 1.00 52.14 72 SER F CA 1
ATOM 12796 C C . SER F 1 75 ? 5.326 30.677 -22.379 1.00 57.03 72 SER F C 1
ATOM 12797 O O . SER F 1 75 ? 5.839 29.657 -22.857 1.00 58.04 72 SER F O 1
ATOM 12800 N N . ALA F 1 76 ? 4.093 30.706 -21.878 1.00 51.60 73 ALA F N 1
ATOM 12801 C CA . ALA F 1 76 ? 3.272 29.511 -21.792 1.00 53.43 73 ALA F CA 1
ATOM 12802 C C . ALA F 1 76 ? 2.682 29.168 -23.155 1.00 58.86 73 ALA F C 1
ATOM 12803 O O . ALA F 1 76 ? 2.516 27.995 -23.483 1.00 59.25 73 ALA F O 1
ATOM 12805 N N . GLU F 1 77 ? 2.370 30.192 -23.947 1.00 61.43 74 GLU F N 1
ATOM 12806 C CA . GLU F 1 77 ? 1.877 29.979 -25.303 1.00 68.63 74 GLU F CA 1
ATOM 12807 C C . GLU F 1 77 ? 2.891 29.233 -26.166 1.00 69.31 74 GLU F C 1
ATOM 12808 O O . GLU F 1 77 ? 2.511 28.456 -27.041 1.00 74.02 74 GLU F O 1
ATOM 12814 N N . LEU F 1 78 ? 4.175 29.471 -25.910 1.00 64.18 75 LEU F N 1
ATOM 12815 C CA . LEU F 1 78 ? 5.256 28.887 -26.705 1.00 62.44 75 LEU F CA 1
ATOM 12816 C C . LEU F 1 78 ? 5.857 27.651 -26.060 1.00 62.31 75 LEU F C 1
ATOM 12817 O O . LEU F 1 78 ? 6.562 26.882 -26.710 1.00 58.33 75 LEU F O 1
ATOM 12822 N N . GLY F 1 79 ? 5.593 27.472 -24.773 1.00 62.73 76 GLY F N 1
ATOM 12823 C CA . GLY F 1 79 ? 6.208 26.393 -24.030 1.00 62.59 76 GLY F CA 1
ATOM 12824 C C . GLY F 1 79 ? 7.723 26.505 -23.991 1.00 62.10 76 GLY F C 1
ATOM 12825 O O . GLY F 1 79 ? 8.414 25.515 -23.763 1.00 68.38 76 GLY F O 1
ATOM 12826 N N . GLU F 1 80 ? 8.244 27.709 -24.217 1.00 58.39 77 GLU F N 1
ATOM 12827 C CA . GLU F 1 80 ? 9.684 27.956 -24.092 1.00 64.90 77 GLU F CA 1
ATOM 12828 C C . GLU F 1 80 ? 10.004 29.405 -23.712 1.00 63.29 77 GLU F C 1
ATOM 12829 O O . GLU F 1 80 ? 9.133 30.277 -23.755 1.00 58.79 77 GLU F O 1
ATOM 12835 N N . HIS F 1 81 ? 11.254 29.650 -23.328 1.00 61.77 78 HIS F N 1
ATOM 12836 C CA . HIS F 1 81 ? 11.674 30.983 -22.908 1.00 57.26 78 HIS F CA 1
ATOM 12837 C C . HIS F 1 81 ? 11.822 31.856 -24.139 1.00 57.93 78 HIS F C 1
ATOM 12838 O O . HIS F 1 81 ? 12.044 31.344 -25.233 1.00 56.38 78 HIS F O 1
ATOM 12845 N N . VAL F 1 82 ? 11.640 33.163 -23.979 1.00 50.80 79 VAL F N 1
ATOM 12846 C CA . VAL F 1 82 ? 11.565 34.041 -25.142 1.00 48.34 79 VAL F CA 1
ATOM 12847 C C . VAL F 1 82 ? 12.966 34.384 -25.610 1.00 58.22 79 VAL F C 1
ATOM 12848 O O . VAL F 1 82 ? 13.161 34.984 -26.668 1.00 61.48 79 VAL F O 1
ATOM 12852 N N . VAL F 1 83 ? 13.937 34.011 -24.787 1.00 59.05 80 VAL F N 1
ATOM 12853 C CA . VAL F 1 83 ? 15.336 34.206 -25.093 1.00 64.75 80 VAL F CA 1
ATOM 12854 C C . VAL F 1 83 ? 16.015 32.857 -24.925 1.00 71.25 80 VAL F C 1
ATOM 12855 O O . VAL F 1 83 ? 15.979 32.267 -23.845 1.00 72.95 80 VAL F O 1
ATOM 12859 N N . SER F 1 84 ? 16.613 32.362 -26.000 1.00 74.89 81 SER F N 1
ATOM 12860 C CA . SER F 1 84 ? 17.229 31.038 -25.982 1.00 84.71 81 SER F CA 1
ATOM 12861 C C . SER F 1 84 ? 18.496 30.988 -25.124 1.00 86.92 81 SER F C 1
ATOM 12862 O O . SER F 1 84 ? 18.572 30.228 -24.157 1.00 87.88 81 SER F O 1
ATOM 12865 N N . GLU F 1 85 ? 19.479 31.811 -25.478 1.00 86.34 82 GLU F N 1
ATOM 12866 C CA . GLU F 1 85 ? 20.809 31.739 -24.878 1.00 86.89 82 GLU F CA 1
ATOM 12867 C C . GLU F 1 85 ? 21.042 32.826 -23.838 1.00 75.90 82 GLU F C 1
ATOM 12868 O O . GLU F 1 85 ? 20.986 32.571 -22.634 1.00 72.62 82 GLU F O 1
ATOM 12874 N N . LEU F 1 86 ? 21.337 34.029 -24.321 1.00 67.59 83 LEU F N 1
ATOM 12875 C CA . LEU F 1 86 ? 21.490 35.199 -23.473 1.00 59.82 83 LEU F CA 1
ATOM 12876 C C . LEU F 1 86 ? 21.049 36.439 -24.231 1.00 53.44 83 LEU F C 1
ATOM 12877 O O . LEU F 1 86 ? 20.830 36.391 -25.436 1.00 56.92 83 LEU F O 1
ATOM 12882 N N . LEU F 1 87 ? 20.920 37.550 -23.521 1.00 47.37 84 LEU F N 1
ATOM 12883 C CA . LEU F 1 87 ? 20.516 38.804 -24.132 1.00 45.96 84 LEU F CA 1
ATOM 12884 C C . LEU F 1 87 ? 21.431 39.886 -23.603 1.00 42.68 84 LEU F C 1
ATOM 12885 O O . LEU F 1 87 ? 21.347 40.271 -22.437 1.00 43.49 84 LEU F O 1
ATOM 12890 N N . TYR F 1 88 ? 22.308 40.377 -24.465 1.00 42.06 85 TYR F N 1
ATOM 12891 C CA . TYR F 1 88 ? 23.249 41.409 -24.068 1.00 43.59 85 TYR F CA 1
ATOM 12892 C C . TYR F 1 88 ? 22.554 42.708 -23.730 1.00 41.31 85 TYR F C 1
ATOM 12893 O O . TYR F 1 88 ? 21.595 43.104 -24.387 1.00 41.10 85 TYR F O 1
ATOM 12902 N N . ASP F 1 89 ? 23.050 43.374 -22.700 1.00 45.70 86 ASP F N 1
ATOM 12903 C CA . ASP F 1 89 ? 22.658 44.742 -22.420 1.00 36.45 86 ASP F CA 1
ATOM 12904 C C . ASP F 1 89 ? 23.890 45.560 -22.810 1.00 35.93 86 ASP F C 1
ATOM 12905 O O . ASP F 1 89 ? 24.957 45.417 -22.220 1.00 42.44 86 ASP F O 1
ATOM 12910 N N . LEU F 1 90 ? 23.752 46.383 -23.840 1.00 39.16 87 LEU F N 1
ATOM 12911 C CA . LEU F 1 90 ? 24.899 47.058 -24.430 1.00 44.45 87 LEU F CA 1
ATOM 12912 C C . LEU F 1 90 ? 25.314 48.296 -23.650 1.00 46.78 87 LEU F C 1
ATOM 12913 O O . LEU F 1 90 ? 26.394 48.817 -23.866 1.00 45.50 87 LEU F O 1
ATOM 12918 N N . GLY F 1 91 ? 24.447 48.777 -22.766 1.00 47.11 88 GLY F N 1
ATOM 12919 C CA . GLY F 1 91 ? 24.753 49.960 -21.978 1.00 45.39 88 GLY F CA 1
ATOM 12920 C C . GLY F 1 91 ? 23.860 51.144 -22.312 1.00 46.59 88 GLY F C 1
ATOM 12921 O O . GLY F 1 91 ? 22.843 51.000 -22.995 1.00 46.59 88 GLY F O 1
ATOM 12922 N N . ASP F 1 92 ? 24.236 52.320 -21.827 1.00 42.46 89 ASP F N 1
ATOM 12923 C CA . ASP F 1 92 ? 23.497 53.541 -22.129 1.00 41.25 89 ASP F CA 1
ATOM 12924 C C . ASP F 1 92 ? 24.298 54.472 -23.029 1.00 41.60 89 ASP F C 1
ATOM 12925 O O . ASP F 1 92 ? 25.511 54.634 -22.876 1.00 39.75 89 ASP F O 1
ATOM 12930 N N . ILE F 1 93 ? 23.609 55.115 -23.951 1.00 41.23 90 ILE F N 1
ATOM 12931 C CA . ILE F 1 93 ? 24.222 56.184 -24.700 1.00 42.28 90 ILE F CA 1
ATOM 12932 C C . ILE F 1 93 ? 24.517 57.366 -23.789 1.00 45.16 90 ILE F C 1
ATOM 12933 O O . ILE F 1 93 ? 23.672 57.780 -22.985 1.00 43.64 90 ILE F O 1
ATOM 12938 N N . ASP F 1 94 ? 25.732 57.903 -23.910 1.00 42.50 91 ASP F N 1
ATOM 12939 C CA . ASP F 1 94 ? 26.144 59.019 -23.085 1.00 37.38 91 ASP F CA 1
ATOM 12940 C C . ASP F 1 94 ? 25.314 60.218 -23.468 1.00 41.06 91 ASP F C 1
ATOM 12941 O O . ASP F 1 94 ? 25.286 60.617 -24.633 1.00 45.23 91 ASP F O 1
ATOM 12946 N N . ILE F 1 95 ? 24.615 60.776 -22.490 1.00 40.47 92 ILE F N 1
ATOM 12947 C CA . ILE F 1 95 ? 23.762 61.932 -22.730 1.00 41.86 92 ILE F CA 1
ATOM 12948 C C . ILE F 1 95 ? 24.405 63.140 -22.095 1.00 49.14 92 ILE F C 1
ATOM 12949 O O . ILE F 1 95 ? 24.805 63.100 -20.934 1.00 54.41 92 ILE F O 1
ATOM 12954 N N . HIS F 1 96 ? 24.526 64.218 -22.849 1.00 54.13 93 HIS F N 1
ATOM 12955 C CA . HIS F 1 96 ? 25.115 65.419 -22.282 1.00 56.54 93 HIS F CA 1
ATOM 12956 C C . HIS F 1 96 ? 24.188 66.029 -21.219 1.00 60.70 93 HIS F C 1
ATOM 12957 O O . HIS F 1 96 ? 22.971 65.806 -21.231 1.00 64.46 93 HIS F O 1
ATOM 12964 N N . VAL F 1 97 ? 24.775 66.770 -20.284 1.00 57.78 94 VAL F N 1
ATOM 12965 C CA . VAL F 1 97 ? 24.017 67.359 -19.185 1.00 56.98 94 VAL F CA 1
ATOM 12966 C C . VAL F 1 97 ? 23.251 68.574 -19.675 1.00 60.46 94 VAL F C 1
ATOM 12967 O O . VAL F 1 97 ? 22.171 68.888 -19.167 1.00 62.74 94 VAL F O 1
ATOM 12971 N N . THR F 1 98 ? 23.807 69.229 -20.693 1.00 61.44 95 THR F N 1
ATOM 12972 C CA . THR F 1 98 ? 23.449 70.608 -21.027 1.00 65.86 95 THR F CA 1
ATOM 12973 C C . THR F 1 98 ? 23.097 70.850 -22.501 1.00 69.48 95 THR F C 1
ATOM 12974 O O . THR F 1 98 ? 22.133 71.564 -22.800 1.00 77.03 95 THR F O 1
ATOM 12978 N N . ASP F 1 99 ? 23.870 70.261 -23.414 1.00 61.07 96 ASP F N 1
ATOM 12979 C CA . ASP F 1 99 ? 23.655 70.461 -24.845 1.00 60.30 96 ASP F CA 1
ATOM 12980 C C . ASP F 1 99 ? 22.886 69.298 -25.501 1.00 59.25 96 ASP F C 1
ATOM 12981 O O . ASP F 1 99 ? 23.428 68.197 -25.662 1.00 53.84 96 ASP F O 1
ATOM 12986 N N . ILE F 1 100 ? 21.634 69.561 -25.892 1.00 52.73 97 ILE F N 1
ATOM 12987 C CA . ILE F 1 100 ? 20.738 68.528 -26.425 1.00 52.26 97 ILE F CA 1
ATOM 12988 C C . ILE F 1 100 ? 21.111 68.087 -27.838 1.00 51.56 97 ILE F C 1
ATOM 12989 O O . ILE F 1 100 ? 20.893 66.932 -28.214 1.00 49.56 97 ILE F O 1
ATOM 12994 N N . VAL F 1 101 ? 21.670 69.004 -28.619 1.00 51.15 98 VAL F N 1
ATOM 12995 C CA . VAL F 1 101 ? 22.074 68.681 -29.983 1.00 52.56 98 VAL F CA 1
ATOM 12996 C C . VAL F 1 101 ? 23.271 67.740 -29.931 1.00 58.32 98 VAL F C 1
ATOM 12997 O O . VAL F 1 101 ? 23.403 66.828 -30.749 1.00 56.81 98 VAL F O 1
ATOM 13001 N N . LYS F 1 102 ? 24.145 67.972 -28.957 1.00 60.52 99 LYS F N 1
ATOM 13002 C CA . LYS F 1 102 ? 25.257 67.072 -28.711 1.00 60.33 99 LYS F CA 1
ATOM 13003 C C . LYS F 1 102 ? 24.661 65.693 -28.507 1.00 53.61 99 LYS F C 1
ATOM 13004 O O . LYS F 1 102 ? 25.059 64.723 -29.158 1.00 47.95 99 LYS F O 1
ATOM 13010 N N . SER F 1 103 ? 23.707 65.624 -27.580 1.00 44.46 100 SER F N 1
ATOM 13011 C CA . SER F 1 103 ? 23.066 64.369 -27.213 1.00 40.36 100 SER F CA 1
ATOM 13012 C C . SER F 1 103 ? 22.480 63.617 -28.413 1.00 39.27 100 SER F C 1
ATOM 13013 O O . SER F 1 103 ? 22.580 62.394 -28.482 1.00 45.55 100 SER F O 1
ATOM 13016 N N . HIS F 1 104 ? 21.893 64.328 -29.370 1.00 43.93 101 HIS F N 1
ATOM 13017 C CA . HIS F 1 104 ? 21.378 63.649 -30.560 1.00 47.75 101 HIS F CA 1
ATOM 13018 C C . HIS F 1 104 ? 22.477 63.058 -31.435 1.00 50.46 101 HIS F C 1
ATOM 13019 O O . HIS F 1 104 ? 22.301 61.985 -32.012 1.00 46.31 101 HIS F O 1
ATOM 13026 N N . HIS F 1 105 ? 23.604 63.761 -31.529 1.00 52.57 102 HIS F N 1
ATOM 13027 C CA . HIS F 1 105 ? 24.758 63.256 -32.265 1.00 54.95 102 HIS F CA 1
ATOM 13028 C C . HIS F 1 105 ? 25.285 61.997 -31.585 1.00 49.25 102 HIS F C 1
ATOM 13029 O O . HIS F 1 105 ? 25.547 60.999 -32.244 1.00 45.63 102 HIS F O 1
ATOM 13036 N N . HIS F 1 106 ? 25.412 62.031 -30.261 1.00 46.55 103 HIS F N 1
ATOM 13037 C CA . HIS F 1 106 ? 25.834 60.836 -29.530 1.00 43.29 103 HIS F CA 1
ATOM 13038 C C . HIS F 1 106 ? 24.941 59.643 -29.885 1.00 41.08 103 HIS F C 1
ATOM 13039 O O . HIS F 1 106 ? 25.431 58.536 -30.121 1.00 41.21 103 HIS F O 1
ATOM 13046 N N . ILE F 1 107 ? 23.632 59.876 -29.939 1.00 39.70 104 ILE F N 1
ATOM 13047 C CA . ILE F 1 107 ? 22.695 58.793 -30.215 1.00 37.78 104 ILE F CA 1
ATOM 13048 C C . ILE F 1 107 ? 22.868 58.235 -31.628 1.00 40.01 104 ILE F C 1
ATOM 13049 O O . ILE F 1 107 ? 23.087 57.040 -31.817 1.00 41.93 104 ILE F O 1
ATOM 13054 N N . PHE F 1 108 ? 22.788 59.103 -32.624 1.00 47.48 105 PHE F N 1
ATOM 13055 C CA . PHE F 1 108 ? 22.879 58.645 -33.997 1.00 46.67 105 PHE F CA 1
ATOM 13056 C C . PHE F 1 108 ? 24.227 58.008 -34.321 1.00 46.87 105 PHE F C 1
ATOM 13057 O O . PHE F 1 108 ? 24.296 56.974 -34.982 1.00 48.08 105 PHE F O 1
ATOM 13065 N N . GLN F 1 109 ? 25.298 58.642 -33.865 1.00 46.46 106 GLN F N 1
ATOM 13066 C CA . GLN F 1 109 ? 26.626 58.142 -34.160 1.00 52.17 106 GLN F CA 1
ATOM 13067 C C . GLN F 1 109 ? 26.881 56.834 -33.410 1.00 49.60 106 GLN F C 1
ATOM 13068 O O . GLN F 1 109 ? 27.494 55.933 -33.958 1.00 50.58 106 GLN F O 1
ATOM 13074 N N . THR F 1 110 ? 26.390 56.701 -32.179 1.00 44.73 107 THR F N 1
ATOM 13075 C CA . THR F 1 110 ? 26.539 55.411 -31.507 1.00 47.27 107 THR F CA 1
ATOM 13076 C C . THR F 1 110 ? 25.697 54.328 -32.178 1.00 50.48 107 THR F C 1
ATOM 13077 O O . THR F 1 110 ? 26.186 53.226 -32.430 1.00 52.99 107 THR F O 1
ATOM 13089 N N . HIS F 1 112 ? 24.531 54.235 -35.214 1.00 53.22 109 HIS F N 1
ATOM 13090 C CA . HIS F 1 112 ? 25.086 53.972 -36.538 1.00 54.37 109 HIS F CA 1
ATOM 13091 C C . HIS F 1 112 ? 26.305 53.046 -36.534 1.00 53.47 109 HIS F C 1
ATOM 13092 O O . HIS F 1 112 ? 26.426 52.170 -37.395 1.00 50.40 109 HIS F O 1
ATOM 13099 N N . ALA F 1 113 ? 27.211 53.249 -35.582 1.00 49.05 110 ALA F N 1
ATOM 13100 C CA . ALA F 1 113 ? 28.440 52.459 -35.540 1.00 50.55 110 ALA F CA 1
ATOM 13101 C C . ALA F 1 113 ? 28.142 51.010 -35.145 1.00 48.72 110 ALA F C 1
ATOM 13102 O O . ALA F 1 113 ? 28.728 50.066 -35.698 1.00 52.78 110 ALA F O 1
ATOM 13104 N N . LEU F 1 114 ? 27.225 50.849 -34.193 1.00 41.99 111 LEU F N 1
ATOM 13105 C CA . LEU F 1 114 ? 26.831 49.532 -33.698 1.00 47.12 111 LEU F CA 1
ATOM 13106 C C . LEU F 1 114 ? 26.073 48.702 -34.738 1.00 47.51 111 LEU F C 1
ATOM 13107 O O . LEU F 1 114 ? 26.354 47.513 -34.912 1.00 42.97 111 LEU F O 1
ATOM 13112 N N . LEU F 1 115 ? 25.095 49.315 -35.407 1.00 45.39 112 LEU F N 1
ATOM 13113 C CA . LEU F 1 115 ? 24.361 48.625 -36.465 1.00 49.09 112 LEU F CA 1
ATOM 13114 C C . LEU F 1 115 ? 25.372 48.169 -37.507 1.00 54.68 112 LEU F C 1
ATOM 13115 O O . LEU F 1 115 ? 25.276 47.061 -38.040 1.00 55.99 112 LEU F O 1
ATOM 13120 N N . SER F 1 116 ? 26.340 49.045 -37.781 1.00 52.12 113 SER F N 1
ATOM 13121 C CA . SER F 1 116 ? 27.404 48.776 -38.738 1.00 56.55 113 SER F CA 1
ATOM 13122 C C . SER F 1 116 ? 28.317 47.646 -38.292 1.00 59.23 113 SER F C 1
ATOM 13123 O O . SER F 1 116 ? 28.544 46.702 -39.037 1.00 58.38 113 SER F O 1
ATOM 13126 N N . ASP F 1 117 ? 28.848 47.748 -37.079 1.00 58.73 114 ASP F N 1
ATOM 13127 C CA . ASP F 1 117 ? 29.801 46.752 -36.593 1.00 57.40 114 ASP F CA 1
ATOM 13128 C C . ASP F 1 117 ? 29.149 45.388 -36.397 1.00 56.75 114 ASP F C 1
ATOM 13129 O O . ASP F 1 117 ? 29.818 44.352 -36.462 1.00 61.82 114 ASP F O 1
ATOM 13134 N N . HIS F 1 118 ? 27.837 45.397 -36.186 1.00 49.14 115 HIS F N 1
ATOM 13135 C CA . HIS F 1 118 ? 27.110 44.194 -35.820 1.00 55.56 115 HIS F CA 1
ATOM 13136 C C . HIS F 1 118 ? 25.783 44.102 -36.560 1.00 53.21 115 HIS F C 1
ATOM 13137 O O . HIS F 1 118 ? 24.730 44.357 -35.986 1.00 56.08 115 HIS F O 1
ATOM 13144 N N . PRO F 1 119 ? 25.840 43.727 -37.843 1.00 49.11 116 PRO F N 1
ATOM 13145 C CA . PRO F 1 119 ? 24.698 43.706 -38.759 1.00 46.13 116 PRO F CA 1
ATOM 13146 C C . PRO F 1 119 ? 23.602 42.720 -38.350 1.00 53.52 116 PRO F C 1
ATOM 13147 O O . PRO F 1 119 ? 22.571 42.667 -39.015 1.00 57.95 116 PRO F O 1
ATOM 13151 N N . ASP F 1 120 ? 23.815 41.945 -37.294 1.00 55.16 117 ASP F N 1
ATOM 13152 C CA . ASP F 1 120 ? 22.759 41.049 -36.821 1.00 55.64 117 ASP F CA 1
ATOM 13153 C C . ASP F 1 120 ? 22.095 41.547 -35.546 1.00 55.27 117 ASP F C 1
ATOM 13154 O O . ASP F 1 120 ? 21.184 40.900 -35.015 1.00 54.38 117 ASP F O 1
ATOM 13159 N N . TRP F 1 121 ? 22.552 42.693 -35.054 1.00 51.49 118 TRP F N 1
ATOM 13160 C CA . TRP F 1 121 ? 21.940 43.292 -33.881 1.00 50.85 118 TRP F CA 1
ATOM 13161 C C . TRP F 1 121 ? 20.517 43.792 -34.171 1.00 52.82 118 TRP F C 1
ATOM 13162 O O . TRP F 1 121 ? 20.279 44.516 -35.139 1.00 54.29 118 TRP F O 1
ATOM 13173 N N . VAL F 1 122 ? 19.575 43.382 -33.326 1.00 50.34 119 VAL F N 1
ATOM 13174 C CA . VAL F 1 122 ? 18.207 43.871 -33.392 1.00 48.03 119 VAL F CA 1
ATOM 13175 C C . VAL F 1 122 ? 17.995 44.748 -32.163 1.00 45.91 119 VAL F C 1
ATOM 13176 O O . VAL F 1 122 ? 17.894 44.242 -31.055 1.00 45.27 119 VAL F O 1
ATOM 13180 N N . PRO F 1 123 ? 17.997 46.077 -32.351 1.00 45.06 120 PRO F N 1
ATOM 13181 C CA . PRO F 1 123 ? 17.912 46.982 -31.202 1.00 43.20 120 PRO F CA 1
ATOM 13182 C C . PRO F 1 123 ? 16.601 46.886 -30.424 1.00 41.67 120 PRO F C 1
ATOM 13183 O O . PRO F 1 123 ? 15.528 46.913 -31.010 1.00 47.41 120 PRO F O 1
ATOM 13187 N N . LEU F 1 124 ? 16.712 46.738 -29.109 1.00 41.05 121 LEU F N 1
ATOM 13188 C CA . LEU F 1 124 ? 15.608 47.001 -28.192 1.00 40.55 121 LEU F CA 1
ATOM 13189 C C . LEU F 1 124 ? 16.010 48.283 -27.464 1.00 38.88 121 LEU F C 1
ATOM 13190 O O . LEU F 1 124 ? 16.788 48.259 -26.518 1.00 40.48 121 LEU F O 1
ATOM 13195 N N . ILE F 1 125 ? 15.475 49.401 -27.925 1.00 37.07 122 ILE F N 1
ATOM 13196 C CA . ILE F 1 125 ? 15.846 50.712 -27.425 1.00 35.83 122 ILE F CA 1
ATOM 13197 C C . ILE F 1 125 ? 14.963 51.158 -26.260 1.00 35.91 122 ILE F C 1
ATOM 13198 O O . ILE F 1 125 ? 13.747 51.105 -26.351 1.00 39.42 122 ILE F O 1
ATOM 13203 N N . LEU F 1 126 ? 15.576 51.589 -25.161 1.00 33.93 123 LEU F N 1
ATOM 13204 C CA . LEU F 1 126 ? 14.812 52.082 -24.017 1.00 31.76 123 LEU F CA 1
ATOM 13205 C C . LEU F 1 126 ? 15.025 53.571 -23.854 1.00 34.74 123 LEU F C 1
ATOM 13206 O O . LEU F 1 126 ? 16.075 53.992 -23.393 1.00 35.11 123 LEU F O 1
ATOM 13211 N N . GLY F 1 127 ? 14.034 54.368 -24.230 1.00 34.75 124 GLY F N 1
ATOM 13212 C CA . GLY F 1 127 ? 14.072 55.800 -23.982 1.00 30.59 124 GLY F CA 1
ATOM 13213 C C . GLY F 1 127 ? 13.815 56.083 -22.504 1.00 32.25 124 GLY F C 1
ATOM 13214 O O . GLY F 1 127 ? 13.514 55.167 -21.742 1.00 32.52 124 GLY F O 1
ATOM 13215 N N . GLY F 1 128 ? 13.917 57.346 -22.096 1.00 30.85 125 GLY F N 1
ATOM 13216 C CA . GLY F 1 128 ? 14.146 58.435 -23.026 1.00 33.09 125 GLY F CA 1
ATOM 13217 C C . GLY F 1 128 ? 12.842 58.943 -23.581 1.00 31.26 125 GLY F C 1
ATOM 13218 O O . GLY F 1 128 ? 11.847 58.209 -23.623 1.00 30.50 125 GLY F O 1
ATOM 13219 N N . ASP F 1 129 ? 12.831 60.201 -24.005 1.00 31.63 126 ASP F N 1
ATOM 13220 C CA . ASP F 1 129 ? 11.595 60.811 -24.475 1.00 32.79 126 ASP F CA 1
ATOM 13221 C C . ASP F 1 129 ? 11.473 60.605 -25.967 1.00 36.54 126 ASP F C 1
ATOM 13222 O O . ASP F 1 129 ? 12.335 59.998 -26.585 1.00 32.78 126 ASP F O 1
ATOM 13227 N N . ASN F 1 130 ? 10.396 61.114 -26.539 1.00 42.07 127 ASN F N 1
ATOM 13228 C CA . ASN F 1 130 ? 10.114 60.847 -27.925 1.00 43.91 127 ASN F CA 1
ATOM 13229 C C . ASN F 1 130 ? 11.094 61.459 -28.909 1.00 43.99 127 ASN F C 1
ATOM 13230 O O . ASN F 1 130 ? 11.126 61.053 -30.062 1.00 48.43 127 ASN F O 1
ATOM 13235 N N . SER F 1 131 ? 11.902 62.419 -28.471 1.00 39.98 128 SER F N 1
ATOM 13236 C CA . SER F 1 131 ? 12.803 63.068 -29.420 1.00 40.34 128 SER F CA 1
ATOM 13237 C C . SER F 1 131 ? 13.838 62.096 -29.955 1.00 49.88 128 SER F C 1
ATOM 13238 O O . SER F 1 131 ? 14.404 62.326 -31.015 1.00 60.93 128 SER F O 1
ATOM 13241 N N . ILE F 1 132 ? 14.088 61.010 -29.229 1.00 43.37 129 ILE F N 1
ATOM 13242 C CA . ILE F 1 132 ? 15.162 60.102 -29.622 1.00 37.12 129 ILE F CA 1
ATOM 13243 C C . ILE F 1 132 ? 14.851 59.373 -30.929 1.00 40.36 129 ILE F C 1
ATOM 13244 O O . ILE F 1 132 ? 15.751 58.803 -31.539 1.00 43.77 129 ILE F O 1
ATOM 13249 N N . SER F 1 133 ? 13.585 59.369 -31.353 1.00 42.24 130 SER F N 1
ATOM 13250 C CA . SER F 1 133 ? 13.185 58.600 -32.537 1.00 42.86 130 SER F CA 1
ATOM 13251 C C . SER F 1 133 ? 13.864 59.104 -33.806 1.00 40.52 130 SER F C 1
ATOM 13252 O O . SER F 1 133 ? 14.155 58.335 -34.732 1.00 40.67 130 SER F O 1
ATOM 13255 N N . TYR F 1 134 ? 14.104 60.403 -33.864 1.00 38.89 131 TYR F N 1
ATOM 13256 C CA . TYR F 1 134 ? 14.768 60.946 -35.036 1.00 45.50 131 TYR F CA 1
ATOM 13257 C C . TYR F 1 134 ? 16.073 60.217 -35.287 1.00 47.22 131 TYR F C 1
ATOM 13258 O O . TYR F 1 134 ? 16.332 59.749 -36.395 1.00 46.93 131 TYR F O 1
ATOM 13267 N N . SER F 1 135 ? 16.885 60.113 -34.239 1.00 44.86 132 SER F N 1
ATOM 13268 C CA . SER F 1 135 ? 18.244 59.609 -34.373 1.00 43.14 132 SER F CA 1
ATOM 13269 C C . SER F 1 135 ? 18.299 58.099 -34.448 1.00 43.72 132 SER F C 1
ATOM 13270 O O . SER F 1 135 ? 19.150 57.544 -35.129 1.00 42.53 132 SER F O 1
ATOM 13273 N N . THR F 1 136 ? 17.391 57.430 -33.754 1.00 44.47 133 THR F N 1
ATOM 13274 C CA . THR F 1 136 ? 17.349 55.981 -33.825 1.00 48.25 133 THR F CA 1
ATOM 13275 C C . THR F 1 136 ? 16.869 55.522 -35.194 1.00 45.63 133 THR F C 1
ATOM 13276 O O . THR F 1 136 ? 17.460 54.630 -35.786 1.00 46.47 133 THR F O 1
ATOM 13280 N N . ILE F 1 137 ? 15.809 56.140 -35.703 1.00 43.08 134 ILE F N 1
ATOM 13281 C CA . ILE F 1 137 ? 15.287 55.771 -37.019 1.00 43.34 134 ILE F CA 1
ATOM 13282 C C . ILE F 1 137 ? 16.261 56.148 -38.155 1.00 48.74 134 ILE F C 1
ATOM 13283 O O . ILE F 1 137 ? 16.454 55.380 -39.095 1.00 51.33 134 ILE F O 1
ATOM 13288 N N . LYS F 1 138 ? 16.893 57.315 -38.052 1.00 52.87 135 LYS F N 1
ATOM 13289 C CA . LYS F 1 138 ? 17.937 57.715 -39.008 1.00 49.36 135 LYS F CA 1
ATOM 13290 C C . LYS F 1 138 ? 19.059 56.666 -39.103 1.00 51.76 135 LYS F C 1
ATOM 13291 O O . LYS F 1 138 ? 19.447 56.240 -40.186 1.00 48.25 135 LYS F O 1
ATOM 13297 N N . ALA F 1 139 ? 19.557 56.229 -37.959 1.00 51.41 136 ALA F N 1
ATOM 13298 C CA . ALA F 1 139 ? 20.551 55.180 -37.937 1.00 46.67 136 ALA F CA 1
ATOM 13299 C C . ALA F 1 139 ? 20.025 53.928 -38.617 1.00 51.53 136 ALA F C 1
ATOM 13300 O O . ALA F 1 139 ? 20.768 53.268 -39.342 1.00 55.36 136 ALA F O 1
ATOM 13302 N N . ILE F 1 140 ? 18.753 53.589 -38.387 1.00 50.30 137 ILE F N 1
ATOM 13303 C CA . ILE F 1 140 ? 18.172 52.405 -39.027 1.00 48.87 137 ILE F CA 1
ATOM 13304 C C . ILE F 1 140 ? 18.107 52.562 -40.546 1.00 51.45 137 ILE F C 1
ATOM 13305 O O . ILE F 1 140 ? 18.613 51.722 -41.289 1.00 52.47 137 ILE F O 1
ATOM 13310 N N . ALA F 1 141 ? 17.471 53.636 -40.999 1.00 53.93 138 ALA F N 1
ATOM 13311 C CA . ALA F 1 141 ? 17.282 53.889 -42.425 1.00 54.36 138 ALA F CA 1
ATOM 13312 C C . ALA F 1 141 ? 18.607 53.914 -43.175 1.00 62.39 138 ALA F C 1
ATOM 13313 O O . ALA F 1 141 ? 18.720 53.448 -44.316 1.00 58.70 138 ALA F O 1
ATOM 13315 N N . GLN F 1 142 ? 19.613 54.479 -42.528 1.00 67.29 139 GLN F N 1
ATOM 13316 C CA . GLN F 1 142 ? 20.872 54.730 -43.195 1.00 64.14 139 GLN F CA 1
ATOM 13317 C C . GLN F 1 142 ? 21.857 53.570 -43.079 1.00 60.75 139 GLN F C 1
ATOM 13318 O O . GLN F 1 142 ? 22.884 53.582 -43.726 1.00 63.61 139 GLN F O 1
ATOM 13324 N N . THR F 1 143 ? 21.541 52.560 -42.278 1.00 57.50 140 THR F N 1
ATOM 13325 C CA . THR F 1 143 ? 22.376 51.362 -42.259 1.00 60.27 140 THR F CA 1
ATOM 13326 C C . THR F 1 143 ? 21.661 50.142 -42.820 1.00 63.13 140 THR F C 1
ATOM 13327 O O . THR F 1 143 ? 22.310 49.233 -43.330 1.00 69.62 140 THR F O 1
ATOM 13331 N N . LYS F 1 144 ? 20.330 50.123 -42.732 1.00 60.10 141 LYS F N 1
ATOM 13332 C CA . LYS F 1 144 ? 19.552 48.952 -43.133 1.00 59.39 141 LYS F CA 1
ATOM 13333 C C . LYS F 1 144 ? 18.814 49.120 -44.467 1.00 68.31 141 LYS F C 1
ATOM 13334 O O . LYS F 1 144 ? 18.414 48.138 -45.085 1.00 78.54 141 LYS F O 1
ATOM 13340 N N . GLY F 1 145 ? 18.629 50.357 -44.913 1.00 66.83 142 GLY F N 1
ATOM 13341 C CA . GLY F 1 145 ? 17.945 50.605 -46.171 1.00 63.23 142 GLY F CA 1
ATOM 13342 C C . GLY F 1 145 ? 16.575 51.241 -46.034 1.00 62.12 142 GLY F C 1
ATOM 13343 O O . GLY F 1 145 ? 16.295 51.951 -45.068 1.00 64.59 142 GLY F O 1
ATOM 13344 N N . THR F 1 146 ? 15.712 50.983 -47.009 1.00 63.34 143 THR F N 1
ATOM 13345 C CA . THR F 1 146 ? 14.367 51.553 -47.016 1.00 64.37 143 THR F CA 1
ATOM 13346 C C . THR F 1 146 ? 13.534 51.043 -45.844 1.00 64.77 143 THR F C 1
ATOM 13347 O O . THR F 1 146 ? 13.325 49.838 -45.691 1.00 69.09 143 THR F O 1
ATOM 13351 N N . THR F 1 147 ? 13.032 51.962 -45.028 1.00 61.70 144 THR F N 1
ATOM 13352 C CA . THR F 1 147 ? 12.426 51.564 -43.764 1.00 54.88 144 THR F CA 1
ATOM 13353 C C . THR F 1 147 ? 10.977 52.008 -43.583 1.00 58.36 144 THR F C 1
ATOM 13354 O O . THR F 1 147 ? 10.619 53.151 -43.854 1.00 60.98 144 THR F O 1
ATOM 13358 N N . ALA F 1 148 ? 10.146 51.083 -43.128 1.00 57.63 145 ALA F N 1
ATOM 13359 C CA . ALA F 1 148 ? 8.795 51.417 -42.713 1.00 55.98 145 ALA F CA 1
ATOM 13360 C C . ALA F 1 148 ? 8.799 51.566 -41.208 1.00 53.24 145 ALA F C 1
ATOM 13361 O O . ALA F 1 148 ? 9.481 50.820 -40.504 1.00 57.28 145 ALA F O 1
ATOM 13363 N N . VAL F 1 149 ? 8.043 52.533 -40.711 1.00 45.18 146 VAL F N 1
ATOM 13364 C CA . VAL F 1 149 ? 7.937 52.745 -39.269 1.00 45.61 146 VAL F CA 1
ATOM 13365 C C . VAL F 1 149 ? 6.488 52.588 -38.835 1.00 50.36 146 VAL F C 1
ATOM 13366 O O . VAL F 1 149 ? 5.586 53.195 -39.415 1.00 46.31 146 VAL F O 1
ATOM 13370 N N . ILE F 1 150 ? 6.273 51.752 -37.825 1.00 53.13 147 ILE F N 1
ATOM 13371 C CA . ILE F 1 150 ? 4.970 51.639 -37.194 1.00 46.16 147 ILE F CA 1
ATOM 13372 C C . ILE F 1 150 ? 4.995 52.390 -35.870 1.00 47.62 147 ILE F C 1
ATOM 13373 O O . ILE F 1 150 ? 5.666 51.980 -34.928 1.00 49.39 147 ILE F O 1
ATOM 13378 N N . GLN F 1 151 ? 4.240 53.481 -35.813 1.00 43.93 148 GLN F N 1
ATOM 13379 C CA . GLN F 1 151 ? 4.289 54.422 -34.715 1.00 41.77 148 GLN F CA 1
ATOM 13380 C C . GLN F 1 151 ? 3.036 54.344 -33.857 1.00 44.96 148 GLN F C 1
ATOM 13381 O O . GLN F 1 151 ? 2.015 54.902 -34.221 1.00 50.14 148 GLN F O 1
ATOM 13387 N N . PHE F 1 152 ? 3.100 53.647 -32.727 1.00 46.69 149 PHE F N 1
ATOM 13388 C CA . PHE F 1 152 ? 1.984 53.668 -31.786 1.00 40.12 149 PHE F CA 1
ATOM 13389 C C . PHE F 1 152 ? 2.083 54.981 -31.045 1.00 39.64 149 PHE F C 1
ATOM 13390 O O . PHE F 1 152 ? 3.089 55.249 -30.382 1.00 34.24 149 PHE F O 1
ATOM 13398 N N . ASP F 1 153 ? 1.051 55.811 -31.166 1.00 43.23 150 ASP F N 1
ATOM 13399 C CA . ASP F 1 153 ? 1.103 57.147 -30.588 1.00 41.88 150 ASP F CA 1
ATOM 13400 C C . ASP F 1 153 ? -0.277 57.791 -30.570 1.00 42.81 150 ASP F C 1
ATOM 13401 O O . ASP F 1 153 ? -1.064 57.573 -31.477 1.00 40.09 150 ASP F O 1
ATOM 13406 N N . ALA F 1 154 ? -0.577 58.589 -29.548 1.00 36.95 151 ALA F N 1
ATOM 13407 C CA . ALA F 1 154 ? -1.811 59.369 -29.586 1.00 40.35 151 ALA F CA 1
ATOM 13408 C C . ALA F 1 154 ? -1.589 60.618 -30.439 1.00 45.12 151 ALA F C 1
ATOM 13409 O O . ALA F 1 154 ? -2.538 61.221 -30.915 1.00 46.87 151 ALA F O 1
ATOM 13411 N N . HIS F 1 155 ? -0.322 60.981 -30.630 1.00 48.09 152 HIS F N 1
ATOM 13412 C CA . HIS F 1 155 ? 0.064 62.223 -31.297 1.00 47.50 152 HIS F CA 1
ATOM 13413 C C . HIS F 1 155 ? 0.811 61.996 -32.609 1.00 45.37 152 HIS F C 1
ATOM 13414 O O . HIS F 1 155 ? 1.515 61.000 -32.762 1.00 42.19 152 HIS F O 1
ATOM 13421 N N . HIS F 1 156 ? 0.656 62.935 -33.545 1.00 42.14 153 HIS F N 1
ATOM 13422 C CA . HIS F 1 156 ? 1.324 62.868 -34.835 1.00 49.21 153 HIS F CA 1
ATOM 13423 C C . HIS F 1 156 ? 2.843 62.971 -34.698 1.00 48.98 153 HIS F C 1
ATOM 13424 O O . HIS F 1 156 ? 3.574 62.299 -35.418 1.00 46.17 153 HIS F O 1
ATOM 13431 N N . ASP F 1 157 ? 3.291 63.820 -33.776 1.00 48.56 154 ASP F N 1
ATOM 13432 C CA . ASP F 1 157 ? 4.708 64.150 -33.594 1.00 45.94 154 ASP F CA 1
ATOM 13433 C C . ASP F 1 157 ? 5.351 64.834 -34.784 1.00 47.59 154 ASP F C 1
ATOM 13434 O O . ASP F 1 157 ? 6.444 64.457 -35.205 1.00 47.98 154 ASP F O 1
ATOM 13439 N N . VAL F 1 158 ? 4.686 65.850 -35.312 1.00 47.68 155 VAL F N 1
ATOM 13440 C CA . VAL F 1 158 ? 5.238 66.599 -36.432 1.00 49.80 155 VAL F CA 1
ATOM 13441 C C . VAL F 1 158 ? 5.306 68.085 -36.108 1.00 54.69 155 VAL F C 1
ATOM 13442 O O . VAL F 1 158 ? 5.070 68.926 -36.968 1.00 61.71 155 VAL F O 1
ATOM 13446 N N . ARG F 1 159 ? 5.618 68.403 -34.857 1.00 54.53 156 ARG F N 1
ATOM 13447 C CA . ARG F 1 159 ? 5.701 69.790 -34.423 1.00 61.72 156 ARG F CA 1
ATOM 13448 C C . ARG F 1 159 ? 6.870 70.514 -35.100 1.00 60.94 156 ARG F C 1
ATOM 13449 O O . ARG F 1 159 ? 7.821 69.878 -35.565 1.00 59.99 156 ARG F O 1
ATOM 13457 N N . ASN F 1 160 ? 6.784 71.841 -35.148 1.00 58.65 157 ASN F N 1
ATOM 13458 C CA . ASN F 1 160 ? 7.838 72.689 -35.697 1.00 63.31 157 ASN F CA 1
ATOM 13459 C C . ASN F 1 160 ? 9.088 72.795 -34.795 1.00 59.46 157 ASN F C 1
ATOM 13460 O O . ASN F 1 160 ? 9.019 72.600 -33.577 1.00 50.76 157 ASN F O 1
ATOM 13465 N N . THR F 1 161 ? 10.234 73.104 -35.395 1.00 61.57 158 THR F N 1
ATOM 13466 C CA . THR F 1 161 ? 11.486 73.133 -34.638 1.00 67.51 158 THR F CA 1
ATOM 13467 C C . THR F 1 161 ? 11.931 74.536 -34.210 1.00 72.10 158 THR F C 1
ATOM 13468 O O . THR F 1 161 ? 12.820 74.675 -33.373 1.00 69.40 158 THR F O 1
ATOM 13472 N N . GLU F 1 162 ? 11.301 75.567 -34.762 1.00 78.57 159 GLU F N 1
ATOM 13473 C CA . GLU F 1 162 ? 11.702 76.948 -34.488 1.00 87.07 159 GLU F CA 1
ATOM 13474 C C . GLU F 1 162 ? 11.505 77.369 -33.034 1.00 84.88 159 GLU F C 1
ATOM 13475 O O . GLU F 1 162 ? 12.320 78.093 -32.462 1.00 80.02 159 GLU F O 1
ATOM 13481 N N . ASP F 1 163 ? 10.417 76.916 -32.436 1.00 88.53 160 ASP F N 1
ATOM 13482 C CA . ASP F 1 163 ? 10.017 77.448 -31.144 1.00 95.14 160 ASP F CA 1
ATOM 13483 C C . ASP F 1 163 ? 10.791 76.866 -29.954 1.00 90.45 160 ASP F C 1
ATOM 13484 O O . ASP F 1 163 ? 11.080 77.579 -28.995 1.00 86.16 160 ASP F O 1
ATOM 13489 N N . GLY F 1 164 ? 11.144 75.587 -30.019 1.00 91.49 161 GLY F N 1
ATOM 13490 C CA . GLY F 1 164 ? 11.788 74.947 -28.886 1.00 93.75 161 GLY F CA 1
ATOM 13491 C C . GLY F 1 164 ? 13.019 74.096 -29.157 1.00 93.56 161 GLY F C 1
ATOM 13492 O O . GLY F 1 164 ? 13.457 73.354 -28.278 1.00 94.59 161 GLY F O 1
ATOM 13493 N N . GLY F 1 165 ? 13.590 74.202 -30.353 1.00 90.67 162 GLY F N 1
ATOM 13494 C CA . GLY F 1 165 ? 14.686 73.329 -30.739 1.00 85.37 162 GLY F CA 1
ATOM 13495 C C . GLY F 1 165 ? 14.172 71.938 -31.076 1.00 81.70 162 GLY F C 1
ATOM 13496 O O . GLY F 1 165 ? 12.986 71.770 -31.360 1.00 85.69 162 GLY F O 1
ATOM 13497 N N . PRO F 1 166 ? 15.059 70.929 -31.058 1.00 76.30 163 PRO F N 1
ATOM 13498 C CA . PRO F 1 166 ? 14.631 69.553 -31.353 1.00 67.86 163 PRO F CA 1
ATOM 13499 C C . PRO F 1 166 ? 13.885 68.937 -30.181 1.00 58.09 163 PRO F C 1
ATOM 13500 O O . PRO F 1 166 ? 14.409 68.024 -29.545 1.00 58.14 163 PRO F O 1
ATOM 13504 N N . THR F 1 167 ? 12.681 69.425 -29.908 1.00 56.87 164 THR F N 1
ATOM 13505 C CA . THR F 1 167 ? 11.893 68.919 -28.794 1.00 62.52 164 THR F CA 1
ATOM 13506 C C . THR F 1 167 ? 11.340 67.522 -29.072 1.00 59.55 164 THR F C 1
ATOM 13507 O O . THR F 1 167 ? 11.373 67.042 -30.214 1.00 57.67 164 THR F O 1
ATOM 13511 N N . ASN F 1 168 ? 10.833 66.875 -28.025 1.00 54.64 165 ASN F N 1
ATOM 13512 C CA . ASN F 1 168 ? 10.239 65.548 -28.171 1.00 48.13 165 ASN F CA 1
ATOM 13513 C C . ASN F 1 168 ? 9.021 65.547 -29.114 1.00 41.59 165 ASN F C 1
ATOM 13514 O O . ASN F 1 168 ? 8.695 64.527 -29.696 1.00 44.55 165 ASN F O 1
ATOM 13519 N N . GLY F 1 169 ? 8.383 66.703 -29.285 1.00 38.35 166 GLY F N 1
ATOM 13520 C CA . GLY F 1 169 ? 7.286 66.849 -30.233 1.00 39.30 166 GLY F CA 1
ATOM 13521 C C . GLY F 1 169 ? 7.609 66.833 -31.731 1.00 47.00 166 GLY F C 1
ATOM 13522 O O . GLY F 1 169 ? 6.694 66.738 -32.550 1.00 46.25 166 GLY F O 1
ATOM 13523 N N . THR F 1 170 ? 8.890 66.911 -32.101 1.00 50.59 167 THR F N 1
ATOM 13524 C CA . THR F 1 170 ? 9.269 67.161 -33.504 1.00 49.26 167 THR F CA 1
ATOM 13525 C C . THR F 1 170 ? 9.897 66.021 -34.340 1.00 50.54 167 THR F C 1
ATOM 13526 O O . THR F 1 170 ? 10.198 66.230 -35.519 1.00 49.90 167 THR F O 1
ATOM 13530 N N . PRO F 1 171 ? 10.109 64.826 -33.752 1.00 45.22 168 PRO F N 1
ATOM 13531 C CA . PRO F 1 171 ? 10.991 63.884 -34.463 1.00 43.57 168 PRO F CA 1
ATOM 13532 C C . PRO F 1 171 ? 10.527 63.468 -35.864 1.00 48.50 168 PRO F C 1
ATOM 13533 O O . PRO F 1 171 ? 11.383 63.281 -36.732 1.00 53.33 168 PRO F O 1
ATOM 13537 N N . PHE F 1 172 ? 9.223 63.321 -36.086 1.00 45.79 169 PHE F N 1
ATOM 13538 C CA . PHE F 1 172 ? 8.736 62.863 -37.390 1.00 45.05 169 PHE F CA 1
ATOM 13539 C C . PHE F 1 172 ? 8.612 63.972 -38.439 1.00 51.49 169 PHE F C 1
ATOM 13540 O O . PHE F 1 172 ? 8.595 63.703 -39.644 1.00 53.98 169 PHE F O 1
ATOM 13548 N N . ARG F 1 173 ? 8.545 65.217 -37.984 1.00 52.33 170 ARG F N 1
ATOM 13549 C CA . ARG F 1 173 ? 8.694 66.349 -38.889 1.00 55.57 170 ARG F CA 1
ATOM 13550 C C . ARG F 1 173 ? 10.089 66.286 -39.495 1.00 55.11 170 ARG F C 1
ATOM 13551 O O . ARG F 1 173 ? 10.259 66.269 -40.712 1.00 60.59 170 ARG F O 1
ATOM 13559 N N . ARG F 1 174 ? 11.091 66.244 -38.632 1.00 55.16 171 ARG F N 1
ATOM 13560 C CA . ARG F 1 174 ? 12.462 66.165 -39.086 1.00 62.46 171 ARG F CA 1
ATOM 13561 C C . ARG F 1 174 ? 12.629 64.983 -40.045 1.00 62.69 171 ARG F C 1
ATOM 13562 O O . ARG F 1 174 ? 13.117 65.153 -41.152 1.00 69.24 171 ARG F O 1
ATOM 13570 N N . LEU F 1 175 ? 12.192 63.796 -39.636 1.00 59.39 172 LEU F N 1
ATOM 13571 C CA . LEU F 1 175 ? 12.364 62.601 -40.461 1.00 55.91 172 LEU F CA 1
ATOM 13572 C C . LEU F 1 175 ? 11.719 62.726 -41.836 1.00 59.42 172 LEU F C 1
ATOM 13573 O O . LEU F 1 175 ? 12.279 62.261 -42.827 1.00 59.89 172 LEU F O 1
ATOM 13578 N N . LEU F 1 176 ? 10.540 63.337 -41.896 1.00 57.72 173 LEU F N 1
ATOM 13579 C CA . LEU F 1 176 ? 9.841 63.500 -43.170 1.00 56.66 173 LEU F CA 1
ATOM 13580 C C . LEU F 1 176 ? 10.511 64.566 -44.042 1.00 58.19 173 LEU F C 1
ATOM 13581 O O . LEU F 1 176 ? 10.950 64.269 -45.159 1.00 61.04 173 LEU F O 1
ATOM 13586 N N . ASP F 1 177 ? 10.613 65.791 -43.526 1.00 53.40 174 ASP F N 1
ATOM 13587 C CA . ASP F 1 177 ? 11.345 66.867 -44.200 1.00 52.49 174 ASP F CA 1
ATOM 13588 C C . ASP F 1 177 ? 12.689 66.422 -44.760 1.00 58.12 174 ASP F C 1
ATOM 13589 O O . ASP F 1 177 ? 13.106 66.860 -45.834 1.00 60.96 174 ASP F O 1
ATOM 13594 N N . GLU F 1 178 ? 13.389 65.581 -44.016 1.00 55.64 175 GLU F N 1
ATOM 13595 C CA . GLU F 1 178 ? 14.747 65.221 -44.393 1.00 60.60 175 GLU F CA 1
ATOM 13596 C C . GLU F 1 178 ? 14.736 63.971 -45.247 1.00 60.79 175 GLU F C 1
ATOM 13597 O O . GLU F 1 178 ? 15.775 63.389 -45.546 1.00 66.87 175 GLU F O 1
ATOM 13603 N N . GLU F 1 179 ? 13.537 63.571 -45.637 1.00 58.38 176 GLU F N 1
ATOM 13604 C CA . GLU F 1 179 ? 13.366 62.501 -46.589 1.00 66.29 176 GLU F CA 1
ATOM 13605 C C . GLU F 1 179 ? 14.093 61.251 -46.137 1.00 67.89 176 GLU F C 1
ATOM 13606 O O . GLU F 1 179 ? 14.448 60.406 -46.960 1.00 70.96 176 GLU F O 1
ATOM 13612 N N . ILE F 1 180 ? 14.320 61.121 -44.834 1.00 61.67 177 ILE F N 1
ATOM 13613 C CA . ILE F 1 180 ? 14.958 59.907 -44.347 1.00 62.05 177 ILE F CA 1
ATOM 13614 C C . ILE F 1 180 ? 13.977 58.724 -44.301 1.00 59.31 177 ILE F C 1
ATOM 13615 O O . ILE F 1 180 ? 14.388 57.566 -44.400 1.00 60.42 177 ILE F O 1
ATOM 13620 N N . ILE F 1 181 ? 12.683 59.027 -44.171 1.00 54.23 178 ILE F N 1
ATOM 13621 C CA . ILE F 1 181 ? 11.619 58.071 -44.464 1.00 50.57 178 ILE F CA 1
ATOM 13622 C C . ILE F 1 181 ? 10.571 58.768 -45.325 1.00 57.42 178 ILE F C 1
ATOM 13623 O O . ILE F 1 181 ? 10.512 60.001 -45.385 1.00 57.02 178 ILE F O 1
ATOM 13628 N N . GLU F 1 182 ? 9.741 57.978 -45.992 1.00 57.77 179 GLU F N 1
ATOM 13629 C CA . GLU F 1 182 ? 8.616 58.539 -46.720 1.00 64.51 179 GLU F CA 1
ATOM 13630 C C . GLU F 1 182 ? 7.350 58.471 -45.881 1.00 59.65 179 GLU F C 1
ATOM 13631 O O . GLU F 1 182 ? 7.100 57.477 -45.213 1.00 53.78 179 GLU F O 1
ATOM 13637 N N . GLY F 1 183 ? 6.549 59.529 -45.930 1.00 62.29 180 GLY F N 1
ATOM 13638 C CA . GLY F 1 183 ? 5.273 59.534 -45.241 1.00 61.58 180 GLY F CA 1
ATOM 13639 C C . GLY F 1 183 ? 4.501 58.245 -45.470 1.00 63.76 180 GLY F C 1
ATOM 13640 O O . GLY F 1 183 ? 4.015 57.640 -44.516 1.00 59.86 180 GLY F O 1
ATOM 13641 N N . GLN F 1 184 ? 4.402 57.815 -46.730 1.00 67.24 181 GLN F N 1
ATOM 13642 C CA . GLN F 1 184 ? 3.587 56.646 -47.079 1.00 66.10 181 GLN F CA 1
ATOM 13643 C C . GLN F 1 184 ? 4.115 55.341 -46.477 1.00 64.52 181 GLN F C 1
ATOM 13644 O O . GLN F 1 184 ? 3.423 54.317 -46.494 1.00 64.57 181 GLN F O 1
ATOM 13650 N N . HIS F 1 185 ? 5.332 55.377 -45.938 1.00 60.13 182 HIS F N 1
ATOM 13651 C CA . HIS F 1 185 ? 5.841 54.230 -45.187 1.00 56.57 182 HIS F CA 1
ATOM 13652 C C . HIS F 1 185 ? 5.732 54.419 -43.668 1.00 49.46 182 HIS F C 1
ATOM 13653 O O . HIS F 1 185 ? 6.215 53.578 -42.901 1.00 47.28 182 HIS F O 1
ATOM 13660 N N . LEU F 1 186 ? 5.099 55.515 -43.244 1.00 48.79 183 LEU F N 1
ATOM 13661 C CA . LEU F 1 186 ? 4.820 55.772 -41.821 1.00 52.47 183 LEU F CA 1
ATOM 13662 C C . LEU F 1 186 ? 3.419 55.304 -41.468 1.00 52.51 183 LEU F C 1
ATOM 13663 O O . LEU F 1 186 ? 2.445 55.795 -42.030 1.00 61.15 183 LEU F O 1
ATOM 13668 N N . ILE F 1 187 ? 3.312 54.362 -40.540 1.00 49.16 184 ILE F N 1
ATOM 13669 C CA . ILE F 1 187 ? 2.005 53.903 -40.069 1.00 49.62 184 ILE F CA 1
ATOM 13670 C C . ILE F 1 187 ? 1.759 54.410 -38.651 1.00 54.69 184 ILE F C 1
ATOM 13671 O O . ILE F 1 187 ? 2.485 54.056 -37.728 1.00 55.75 184 ILE F O 1
ATOM 13676 N N . GLN F 1 188 ? 0.745 55.251 -38.481 1.00 54.13 185 GLN F N 1
ATOM 13677 C CA . GLN F 1 188 ? 0.440 55.808 -37.168 1.00 48.19 185 GLN F CA 1
ATOM 13678 C C . GLN F 1 188 ? -0.784 55.147 -36.551 1.00 48.95 185 GLN F C 1
ATOM 13679 O O . GLN F 1 188 ? -1.887 55.319 -37.045 1.00 50.14 185 GLN F O 1
ATOM 13685 N N . LEU F 1 189 ? -0.581 54.392 -35.471 1.00 44.23 186 LEU F N 1
ATOM 13686 C CA . LEU F 1 189 ? -1.683 53.687 -34.802 1.00 42.54 186 LEU F CA 1
ATOM 13687 C C . LEU F 1 189 ? -2.024 54.312 -33.446 1.00 44.61 186 LEU F C 1
ATOM 13688 O O . LEU F 1 189 ? -1.178 54.377 -32.564 1.00 44.73 186 LEU F O 1
ATOM 13693 N N . GLY F 1 190 ? -3.255 54.781 -33.294 1.00 45.31 187 GLY F N 1
ATOM 13694 C CA . GLY F 1 190 ? -3.720 55.279 -32.012 1.00 42.84 187 GLY F CA 1
ATOM 13695 C C . GLY F 1 190 ? -3.917 56.783 -31.923 1.00 39.54 187 GLY F C 1
ATOM 13696 O O . GLY F 1 190 ? -4.125 57.308 -30.838 1.00 36.56 187 GLY F O 1
ATOM 13697 N N . ILE F 1 191 ? -3.828 57.473 -33.059 1.00 40.81 188 ILE F N 1
ATOM 13698 C CA . ILE F 1 191 ? -4.066 58.919 -33.134 1.00 47.40 188 ILE F CA 1
ATOM 13699 C C . ILE F 1 191 ? -5.411 59.323 -32.483 1.00 49.87 188 ILE F C 1
ATOM 13700 O O . ILE F 1 191 ? -6.489 58.920 -32.929 1.00 51.38 188 ILE F O 1
ATOM 13705 N N . ARG F 1 192 ? -5.329 60.129 -31.429 1.00 48.82 189 ARG F N 1
ATOM 13706 C CA . ARG F 1 192 ? -6.438 60.302 -30.493 1.00 47.92 189 ARG F CA 1
ATOM 13707 C C . ARG F 1 192 ? -7.154 61.651 -30.629 1.00 48.47 189 ARG F C 1
ATOM 13708 O O . ARG F 1 192 ? -6.514 62.705 -30.672 1.00 41.46 189 ARG F O 1
ATOM 13716 N N . GLU F 1 193 ? -8.483 61.622 -30.699 1.00 45.51 190 GLU F N 1
ATOM 13717 C CA . GLU F 1 193 ? -9.249 62.866 -30.727 1.00 47.61 190 GLU F CA 1
ATOM 13718 C C . GLU F 1 193 ? -8.891 63.771 -29.541 1.00 48.18 190 GLU F C 1
ATOM 13719 O O . GLU F 1 193 ? -8.761 63.304 -28.407 1.00 48.37 190 GLU F O 1
ATOM 13725 N N . PHE F 1 194 ? -8.728 65.060 -29.838 1.00 37.94 191 PHE F N 1
ATOM 13726 C CA . PHE F 1 194 ? -8.331 66.089 -28.886 1.00 37.96 191 PHE F CA 1
ATOM 13727 C C . PHE F 1 194 ? -6.862 66.046 -28.449 1.00 47.10 191 PHE F C 1
ATOM 13728 O O . PHE F 1 194 ? -6.425 66.868 -27.628 1.00 48.87 191 PHE F O 1
ATOM 13736 N N . SER F 1 195 ? -6.098 65.114 -29.019 1.00 42.31 192 SER F N 1
ATOM 13737 C CA . SER F 1 195 ? -4.663 65.033 -28.734 1.00 40.73 192 SER F CA 1
ATOM 13738 C C . SER F 1 195 ? -3.795 65.757 -29.752 1.00 46.54 192 SER F C 1
ATOM 13739 O O . SER F 1 195 ? -2.582 65.823 -29.576 1.00 52.74 192 SER F O 1
ATOM 13742 N N . ASN F 1 196 ? -4.398 66.303 -30.803 1.00 48.27 193 ASN F N 1
ATOM 13743 C CA . ASN F 1 196 ? -3.614 66.841 -31.923 1.00 50.39 193 ASN F CA 1
ATOM 13744 C C . ASN F 1 196 ? -4.004 68.233 -32.427 1.00 55.13 193 ASN F C 1
ATOM 13745 O O . ASN F 1 196 ? -4.981 68.823 -31.964 1.00 56.31 193 ASN F O 1
ATOM 13750 N N . SER F 1 197 ? -3.228 68.751 -33.377 1.00 55.53 194 SER F N 1
ATOM 13751 C CA . SER F 1 197 ? -3.472 70.081 -33.936 1.00 57.53 194 SER F CA 1
ATOM 13752 C C . SER F 1 197 ? -3.842 70.008 -35.403 1.00 56.51 194 SER F C 1
ATOM 13753 O O . SER F 1 197 ? -3.284 69.205 -36.150 1.00 54.55 194 SER F O 1
ATOM 13756 N N . GLN F 1 198 ? -4.778 70.860 -35.812 1.00 58.84 195 GLN F N 1
ATOM 13757 C CA . GLN F 1 198 ? -5.262 70.865 -37.191 1.00 62.70 195 GLN F CA 1
ATOM 13758 C C . GLN F 1 198 ? -4.144 70.965 -38.222 1.00 61.06 195 GLN F C 1
ATOM 13759 O O . GLN F 1 198 ? -4.080 70.172 -39.162 1.00 61.57 195 GLN F O 1
ATOM 13765 N N . ALA F 1 199 ? -3.274 71.951 -38.041 1.00 56.94 196 ALA F N 1
ATOM 13766 C CA . ALA F 1 199 ? -2.182 72.186 -38.974 1.00 60.39 196 ALA F CA 1
ATOM 13767 C C . ALA F 1 199 ? -1.183 71.039 -38.964 1.00 62.18 196 ALA F C 1
ATOM 13768 O O . ALA F 1 199 ? -0.501 70.800 -39.959 1.00 61.22 196 ALA F O 1
ATOM 13770 N N . TYR F 1 200 ? -1.091 70.335 -37.837 1.00 58.37 197 TYR F N 1
ATOM 13771 C CA . TYR F 1 200 ? -0.140 69.235 -37.719 1.00 53.69 197 TYR F CA 1
ATOM 13772 C C . TYR F 1 200 ? -0.696 67.986 -38.372 1.00 54.68 197 TYR F C 1
ATOM 13773 O O . TYR F 1 200 ? 0.033 67.227 -39.011 1.00 56.56 197 TYR F O 1
ATOM 13782 N N . GLU F 1 201 ? -2.000 67.790 -38.230 1.00 53.47 198 GLU F N 1
ATOM 13783 C CA . GLU F 1 201 ? -2.677 66.741 -38.971 1.00 53.17 198 GLU F CA 1
ATOM 13784 C C . GLU F 1 201 ? -2.588 67.046 -40.467 1.00 55.34 198 GLU F C 1
ATOM 13785 O O . GLU F 1 201 ? -2.538 66.132 -41.296 1.00 54.35 198 GLU F O 1
ATOM 13791 N N . ALA F 1 202 ? -2.575 68.333 -40.808 1.00 54.39 199 ALA F N 1
ATOM 13792 C CA . ALA F 1 202 ? -2.499 68.738 -42.205 1.00 57.61 199 ALA F CA 1
ATOM 13793 C C . ALA F 1 202 ? -1.178 68.268 -42.776 1.00 56.14 199 ALA F C 1
ATOM 13794 O O . ALA F 1 202 ? -1.121 67.678 -43.850 1.00 52.37 199 ALA F O 1
ATOM 13796 N N . TYR F 1 203 ? -0.118 68.541 -42.026 1.00 57.10 200 TYR F N 1
ATOM 13797 C CA . TYR F 1 203 ? 1.221 68.166 -42.408 1.00 59.89 200 TYR F CA 1
ATOM 13798 C C . TYR F 1 203 ? 1.292 66.672 -42.651 1.00 64.49 200 TYR F C 1
ATOM 13799 O O . TYR F 1 203 ? 1.891 66.224 -43.625 1.00 71.64 200 TYR F O 1
ATOM 13808 N N . ALA F 1 204 ? 0.661 65.900 -41.774 1.00 59.98 201 ALA F N 1
ATOM 13809 C CA . ALA F 1 204 ? 0.709 64.448 -41.885 1.00 61.28 201 ALA F CA 1
ATOM 13810 C C . ALA F 1 204 ? -0.030 63.943 -43.121 1.00 61.72 201 ALA F C 1
ATOM 13811 O O . ALA F 1 204 ? 0.462 63.071 -43.837 1.00 65.19 201 ALA F O 1
ATOM 13813 N N . LYS F 1 205 ? -1.220 64.475 -43.359 1.00 60.15 202 LYS F N 1
ATOM 13814 C CA . LYS F 1 205 ? -1.964 64.128 -44.558 1.00 62.37 202 LYS F CA 1
ATOM 13815 C C . LYS F 1 205 ? -1.153 64.522 -45.790 1.00 65.91 202 LYS F C 1
ATOM 13816 O O . LYS F 1 205 ? -1.019 63.731 -46.727 1.00 75.03 202 LYS F O 1
ATOM 13822 N N . LYS F 1 206 ? -0.608 65.738 -45.785 1.00 57.40 203 LYS F N 1
ATOM 13823 C CA . LYS F 1 206 ? 0.103 66.260 -46.956 1.00 67.98 203 LYS F CA 1
ATOM 13824 C C . LYS F 1 206 ? 1.304 65.392 -47.333 1.00 67.35 203 LYS F C 1
ATOM 13825 O O . LYS F 1 206 ? 1.803 65.475 -48.447 1.00 69.07 203 LYS F O 1
ATOM 13831 N N . HIS F 1 207 ? 1.763 64.568 -46.393 1.00 61.75 204 HIS F N 1
ATOM 13832 C CA . HIS F 1 207 ? 2.878 63.660 -46.623 1.00 61.48 204 HIS F CA 1
ATOM 13833 C C . HIS F 1 207 ? 2.406 62.230 -46.869 1.00 63.13 204 HIS F C 1
ATOM 13834 O O . HIS F 1 207 ? 3.220 61.318 -47.014 1.00 65.01 204 HIS F O 1
ATOM 13841 N N . ASN F 1 208 ? 1.093 62.039 -46.912 1.00 67.46 205 ASN F N 1
ATOM 13842 C CA . ASN F 1 208 ? 0.502 60.717 -47.117 1.00 71.06 205 ASN F CA 1
ATOM 13843 C C . ASN F 1 208 ? 0.825 59.702 -46.017 1.00 67.63 205 ASN F C 1
ATOM 13844 O O . ASN F 1 208 ? 1.012 58.517 -46.291 1.00 69.16 205 ASN F O 1
ATOM 13849 N N . VAL F 1 209 ? 0.883 60.170 -44.774 1.00 58.84 206 VAL F N 1
ATOM 13850 C CA . VAL F 1 209 ? 1.026 59.279 -43.634 1.00 53.66 206 VAL F CA 1
ATOM 13851 C C . VAL F 1 209 ? -0.218 58.393 -43.499 1.00 59.42 206 VAL F C 1
ATOM 13852 O O . VAL F 1 209 ? -1.346 58.848 -43.697 1.00 60.78 206 VAL F O 1
ATOM 13856 N N . ASN F 1 210 ? -0.009 57.120 -43.189 1.00 60.52 207 ASN F N 1
ATOM 13857 C CA . ASN F 1 210 ? -1.116 56.212 -42.929 1.00 56.73 207 ASN F CA 1
ATOM 13858 C C . ASN F 1 210 ? -1.648 56.417 -41.517 1.00 57.15 207 ASN F C 1
ATOM 13859 O O . ASN F 1 210 ? -1.090 55.883 -40.557 1.00 51.26 207 ASN F O 1
ATOM 13864 N N . ILE F 1 211 ? -2.722 57.193 -41.394 1.00 55.54 208 ILE F N 1
ATOM 13865 C CA . ILE F 1 211 ? -3.238 57.560 -40.085 1.00 51.42 208 ILE F CA 1
ATOM 13866 C C . ILE F 1 211 ? -4.420 56.718 -39.637 1.00 54.86 208 ILE F C 1
ATOM 13867 O O . ILE F 1 211 ? -5.502 56.816 -40.203 1.00 55.37 208 ILE F O 1
ATOM 13872 N N . HIS F 1 212 ? -4.226 55.913 -38.602 1.00 53.18 209 HIS F N 1
ATOM 13873 C CA . HIS F 1 212 ? -5.340 55.163 -38.032 1.00 52.13 209 HIS F CA 1
ATOM 13874 C C . HIS F 1 212 ? -5.674 55.637 -36.611 1.00 48.01 209 HIS F C 1
ATOM 13875 O O . HIS F 1 212 ? -4.881 55.469 -35.670 1.00 47.66 209 HIS F O 1
ATOM 13882 N N . THR F 1 213 ? -6.848 56.250 -36.476 1.00 39.28 210 THR F N 1
ATOM 13883 C CA . THR F 1 213 ? -7.269 56.884 -35.229 1.00 38.12 210 THR F CA 1
ATOM 13884 C C . THR F 1 213 ? -7.778 55.860 -34.222 1.00 41.26 210 THR F C 1
ATOM 13885 O O . THR F 1 213 ? -8.017 54.700 -34.562 1.00 53.37 210 THR F O 1
ATOM 13897 N N . ASP F 1 215 ? -10.688 55.984 -33.123 1.00 50.03 212 ASP F N 1
ATOM 13898 C CA . ASP F 1 215 ? -12.035 55.726 -33.641 1.00 58.95 212 ASP F CA 1
ATOM 13899 C C . ASP F 1 215 ? -12.070 54.527 -34.592 1.00 55.58 212 ASP F C 1
ATOM 13900 O O . ASP F 1 215 ? -12.896 53.632 -34.440 1.00 57.59 212 ASP F O 1
ATOM 13913 N N . ILE F 1 217 ? -9.667 52.219 -34.938 1.00 58.91 214 ILE F N 1
ATOM 13914 C CA . ILE F 1 217 ? -9.203 51.028 -34.252 1.00 52.83 214 ILE F CA 1
ATOM 13915 C C . ILE F 1 217 ? -10.322 50.422 -33.413 1.00 48.99 214 ILE F C 1
ATOM 13916 O O . ILE F 1 217 ? -10.510 49.212 -33.401 1.00 52.70 214 ILE F O 1
ATOM 13921 N N . ARG F 1 218 ? -11.069 51.270 -32.722 1.00 45.79 215 ARG F N 1
ATOM 13922 C CA . ARG F 1 218 ? -12.198 50.809 -31.912 1.00 52.66 215 ARG F CA 1
ATOM 13923 C C . ARG F 1 218 ? -13.310 50.188 -32.765 1.00 58.46 215 ARG F C 1
ATOM 13924 O O . ARG F 1 218 ? -13.964 49.230 -32.347 1.00 57.74 215 ARG F O 1
ATOM 13932 N N . GLU F 1 219 ? -13.517 50.730 -33.961 1.00 66.20 216 GLU F N 1
ATOM 13933 C CA . GLU F 1 219 ? -14.443 50.124 -34.914 1.00 78.96 216 GLU F CA 1
ATOM 13934 C C . GLU F 1 219 ? -13.891 48.831 -35.512 1.00 80.57 216 GLU F C 1
ATOM 13935 O O . GLU F 1 219 ? -14.550 47.793 -35.479 1.00 84.40 216 GLU F O 1
ATOM 13941 N N . LYS F 1 220 ? -12.679 48.895 -36.052 1.00 74.66 217 LYS F N 1
ATOM 13942 C CA . LYS F 1 220 ? -12.135 47.781 -36.816 1.00 71.87 217 LYS F CA 1
ATOM 13943 C C . LYS F 1 220 ? -11.401 46.752 -35.954 1.00 66.59 217 LYS F C 1
ATOM 13944 O O . LYS F 1 220 ? -11.363 45.574 -36.290 1.00 63.15 217 LYS F O 1
ATOM 13950 N N . GLY F 1 221 ? -10.823 47.194 -34.841 1.00 66.94 218 GLY F N 1
ATOM 13951 C CA . GLY F 1 221 ? -9.998 46.322 -34.017 1.00 58.47 218 GLY F CA 1
ATOM 13952 C C . GLY F 1 221 ? -8.547 46.515 -34.405 1.00 54.50 218 GLY F C 1
ATOM 13953 O O . GLY F 1 221 ? -8.258 46.717 -35.578 1.00 54.59 218 GLY F O 1
ATOM 13954 N N . LEU F 1 222 ? -7.638 46.454 -33.432 1.00 46.25 219 LEU F N 1
ATOM 13955 C CA . LEU F 1 222 ? -6.249 46.863 -33.652 1.00 45.96 219 LEU F CA 1
ATOM 13956 C C . LEU F 1 222 ? -5.496 45.986 -34.636 1.00 48.00 219 LEU F C 1
ATOM 13957 O O . LEU F 1 222 ? -4.892 46.496 -35.568 1.00 45.03 219 LEU F O 1
ATOM 13962 N N . ILE F 1 223 ? -5.523 44.674 -34.413 1.00 53.01 220 ILE F N 1
ATOM 13963 C CA . ILE F 1 223 ? -4.856 43.732 -35.307 1.00 55.36 220 ILE F CA 1
ATOM 13964 C C . ILE F 1 223 ? -5.441 43.763 -36.717 1.00 53.28 220 ILE F C 1
ATOM 13965 O O . ILE F 1 223 ? -4.701 43.864 -37.680 1.00 51.72 220 ILE F O 1
ATOM 13970 N N . PRO F 1 224 ? -6.775 43.686 -36.849 1.00 57.00 221 PRO F N 1
ATOM 13971 C CA . PRO F 1 224 ? -7.302 43.810 -38.216 1.00 59.44 221 PRO F CA 1
ATOM 13972 C C . PRO F 1 224 ? -6.884 45.129 -38.886 1.00 60.88 221 PRO F C 1
ATOM 13973 O O . PRO F 1 224 ? -6.626 45.140 -40.088 1.00 60.68 221 PRO F O 1
ATOM 13977 N N . THR F 1 225 ? -6.808 46.222 -38.127 1.00 62.18 222 THR F N 1
ATOM 13978 C CA . THR F 1 225 ? -6.376 47.495 -38.701 1.00 62.72 222 THR F CA 1
ATOM 13979 C C . THR F 1 225 ? -4.943 47.342 -39.203 1.00 63.36 222 THR F C 1
ATOM 13980 O O . THR F 1 225 ? -4.589 47.799 -40.299 1.00 64.13 222 THR F O 1
ATOM 13984 N N . ILE F 1 226 ? -4.126 46.679 -38.391 1.00 57.47 223 ILE F N 1
ATOM 13985 C CA . ILE F 1 226 ? -2.749 46.396 -38.756 1.00 55.02 223 ILE F CA 1
ATOM 13986 C C . ILE F 1 226 ? -2.670 45.492 -39.996 1.00 59.88 223 ILE F C 1
ATOM 13987 O O . ILE F 1 226 ? -1.903 45.759 -40.914 1.00 61.05 223 ILE F O 1
ATOM 13992 N N . LYS F 1 227 ? -3.484 44.440 -40.023 1.00 63.54 224 LYS F N 1
ATOM 13993 C CA . LYS F 1 227 ? -3.467 43.460 -41.110 1.00 67.40 224 LYS F CA 1
ATOM 13994 C C . LYS F 1 227 ? -3.908 44.038 -42.451 1.00 66.96 224 LYS F C 1
ATOM 13995 O O . LYS F 1 227 ? -3.721 43.418 -43.488 1.00 69.94 224 LYS F O 1
ATOM 14001 N N . GLU F 1 228 ? -4.486 45.230 -42.421 1.00 65.54 225 GLU F N 1
ATOM 14002 C CA . GLU F 1 228 ? -4.960 45.883 -43.631 1.00 62.43 225 GLU F CA 1
ATOM 14003 C C . GLU F 1 228 ? -3.911 46.775 -44.289 1.00 64.68 225 GLU F C 1
ATOM 14004 O O . GLU F 1 228 ? -3.867 46.887 -45.506 1.00 67.37 225 GLU F O 1
ATOM 14010 N N . ILE F 1 229 ? -3.066 47.419 -43.489 1.00 64.04 226 ILE F N 1
ATOM 14011 C CA . ILE F 1 229 ? -2.160 48.425 -44.034 1.00 60.79 226 ILE F CA 1
ATOM 14012 C C . ILE F 1 229 ? -0.715 47.962 -44.059 1.00 61.37 226 ILE F C 1
ATOM 14013 O O . ILE F 1 229 ? 0.040 48.324 -44.962 1.00 64.36 226 ILE F O 1
ATOM 14018 N N . LEU F 1 230 ? -0.339 47.155 -43.073 1.00 60.81 227 LEU F N 1
ATOM 14019 C CA . LEU F 1 230 ? 1.022 46.643 -42.985 1.00 60.07 227 LEU F CA 1
ATOM 14020 C C . LEU F 1 230 ? 1.449 45.915 -44.262 1.00 71.93 227 LEU F C 1
ATOM 14021 O O . LEU F 1 230 ? 2.453 46.283 -44.871 1.00 77.62 227 LEU F O 1
ATOM 14026 N N . PRO F 1 231 ? 0.687 44.884 -44.677 1.00 73.15 228 PRO F N 1
ATOM 14027 C CA . PRO F 1 231 ? 1.053 44.176 -45.908 1.00 73.62 228 PRO F CA 1
ATOM 14028 C C . PRO F 1 231 ? 1.401 45.151 -47.023 1.00 74.26 228 PRO F C 1
ATOM 14029 O O . PRO F 1 231 ? 2.440 44.994 -47.673 1.00 78.94 228 PRO F O 1
ATOM 14033 N N . VAL F 1 232 ? 0.549 46.150 -47.233 1.00 72.32 229 VAL F N 1
ATOM 14034 C CA . VAL F 1 232 ? 0.813 47.166 -48.245 1.00 74.76 229 VAL F CA 1
ATOM 14035 C C . VAL F 1 232 ? 2.198 47.771 -48.047 1.00 73.21 229 VAL F C 1
ATOM 14036 O O . VAL F 1 232 ? 3.114 47.470 -48.810 1.00 74.64 229 VAL F O 1
ATOM 14040 N N . VAL F 1 233 ? 2.354 48.603 -47.016 1.00 69.55 230 VAL F N 1
ATOM 14041 C CA . VAL F 1 233 ? 3.647 49.235 -46.724 1.00 67.74 230 VAL F CA 1
ATOM 14042 C C . VAL F 1 233 ? 4.802 48.228 -46.726 1.00 67.36 230 VAL F C 1
ATOM 14043 O O . VAL F 1 233 ? 5.899 48.526 -47.192 1.00 68.85 230 VAL F O 1
ATOM 14047 N N . GLN F 1 234 ? 4.534 47.032 -46.216 1.00 74.20 231 GLN F N 1
ATOM 14048 C CA . GLN F 1 234 ? 5.539 45.981 -46.058 1.00 83.56 231 GLN F CA 1
ATOM 14049 C C . GLN F 1 234 ? 6.223 45.610 -47.374 1.00 92.84 231 GLN F C 1
ATOM 14050 O O . GLN F 1 234 ? 7.413 45.287 -47.405 1.00 95.44 231 GLN F O 1
ATOM 14056 N N . ASP F 1 235 ? 5.472 45.658 -48.464 1.00 99.35 232 ASP F N 1
ATOM 14057 C CA . ASP F 1 235 ? 5.997 45.196 -49.740 1.00 106.93 232 ASP F CA 1
ATOM 14058 C C . ASP F 1 235 ? 6.710 46.291 -50.528 1.00 105.82 232 ASP F C 1
ATOM 14059 O O . ASP F 1 235 ? 7.305 46.012 -51.572 1.00 110.25 232 ASP F O 1
ATOM 14064 N N . LYS F 1 236 ? 6.656 47.528 -50.035 1.00 94.81 233 LYS F N 1
ATOM 14065 C CA . LYS F 1 236 ? 7.424 48.613 -50.653 1.00 85.85 233 LYS F CA 1
ATOM 14066 C C . LYS F 1 236 ? 8.574 49.098 -49.778 1.00 76.00 233 LYS F C 1
ATOM 14067 O O . LYS F 1 236 ? 9.081 50.207 -49.952 1.00 70.59 233 LYS F O 1
ATOM 14073 N N . THR F 1 237 ? 8.993 48.248 -48.848 1.00 72.26 234 THR F N 1
ATOM 14074 C CA . THR F 1 237 ? 10.098 48.577 -47.960 1.00 65.88 234 THR F CA 1
ATOM 14075 C C . THR F 1 237 ? 10.968 47.360 -47.702 1.00 62.60 234 THR F C 1
ATOM 14076 O O . THR F 1 237 ? 10.539 46.217 -47.879 1.00 58.65 234 THR F O 1
ATOM 14080 N N . ASP F 1 238 ? 12.186 47.631 -47.251 1.00 62.05 235 ASP F N 1
ATOM 14081 C CA . ASP F 1 238 ? 13.146 46.600 -46.918 1.00 63.08 235 ASP F CA 1
ATOM 14082 C C . ASP F 1 238 ? 13.035 46.153 -45.466 1.00 63.54 235 ASP F C 1
ATOM 14083 O O . ASP F 1 238 ? 13.209 44.972 -45.166 1.00 65.63 235 ASP F O 1
ATOM 14088 N N . PHE F 1 239 ? 12.750 47.094 -44.565 1.00 60.03 236 PHE F N 1
ATOM 14089 C CA . PHE F 1 239 ? 12.682 46.779 -43.142 1.00 54.54 236 PHE F CA 1
ATOM 14090 C C . PHE F 1 239 ? 11.574 47.534 -42.434 1.00 57.29 236 PHE F C 1
ATOM 14091 O O . PHE F 1 239 ? 11.113 48.577 -42.897 1.00 57.96 236 PHE F O 1
ATOM 14099 N N . ILE F 1 240 ? 11.159 46.999 -41.292 1.00 58.74 237 ILE F N 1
ATOM 14100 C CA . ILE F 1 240 ? 10.218 47.695 -40.438 1.00 54.64 237 ILE F CA 1
ATOM 14101 C C . ILE F 1 240 ? 10.828 47.929 -39.060 1.00 55.86 237 ILE F C 1
ATOM 14102 O O . ILE F 1 240 ? 11.574 47.097 -38.543 1.00 52.18 237 ILE F O 1
ATOM 14107 N N . PHE F 1 241 ? 10.517 49.091 -38.491 1.00 54.60 238 PHE F N 1
ATOM 14108 C CA . PHE F 1 241 ? 10.958 49.470 -37.159 1.00 48.12 238 PHE F CA 1
ATOM 14109 C C . PHE F 1 241 ? 9.721 49.841 -36.351 1.00 51.26 238 PHE F C 1
ATOM 14110 O O . PHE F 1 241 ? 8.798 50.476 -36.877 1.00 52.68 238 PHE F O 1
ATOM 14118 N N . ILE F 1 242 ? 9.686 49.432 -35.086 1.00 44.61 239 ILE F N 1
ATOM 14119 C CA . ILE F 1 242 ? 8.510 49.671 -34.253 1.00 45.20 239 ILE F CA 1
ATOM 14120 C C . ILE F 1 242 ? 8.787 50.743 -33.216 1.00 47.74 239 ILE F C 1
ATOM 14121 O O . ILE F 1 242 ? 9.639 50.570 -32.350 1.00 45.32 239 ILE F O 1
ATOM 14126 N N . SER F 1 243 ? 8.079 51.859 -33.316 1.00 45.33 240 SER F N 1
ATOM 14127 C CA . SER F 1 243 ? 8.205 52.916 -32.324 1.00 40.29 240 SER F CA 1
ATOM 14128 C C . SER F 1 243 ? 6.964 52.904 -31.423 1.00 41.68 240 SER F C 1
ATOM 14129 O O . SER F 1 243 ? 5.862 53.205 -31.866 1.00 47.60 240 SER F O 1
ATOM 14132 N N . VAL F 1 244 ? 7.154 52.520 -30.167 1.00 36.37 241 VAL F N 1
ATOM 14133 C CA . VAL F 1 244 ? 6.071 52.457 -29.217 1.00 36.01 241 VAL F CA 1
ATOM 14134 C C . VAL F 1 244 ? 6.167 53.628 -28.268 1.00 35.42 241 VAL F C 1
ATOM 14135 O O . VAL F 1 244 ? 7.033 53.666 -27.403 1.00 34.12 241 VAL F O 1
ATOM 14139 N N . ASP F 1 245 ? 5.283 54.595 -28.445 1.00 34.77 242 ASP F N 1
ATOM 14140 C CA . ASP F 1 245 ? 5.189 55.700 -27.507 1.00 35.55 242 ASP F CA 1
ATOM 14141 C C . ASP F 1 245 ? 4.115 55.281 -26.518 1.00 37.03 242 ASP F C 1
ATOM 14142 O O . ASP F 1 245 ? 2.991 55.032 -26.898 1.00 35.08 242 ASP F O 1
ATOM 14155 N N . ASP F 1 247 ? 2.392 56.677 -24.418 1.00 34.92 244 ASP F N 1
ATOM 14156 C CA . ASP F 1 247 ? 1.211 57.501 -24.181 1.00 35.19 244 ASP F CA 1
ATOM 14157 C C . ASP F 1 247 ? 0.070 57.173 -25.164 1.00 38.37 244 ASP F C 1
ATOM 14158 O O . ASP F 1 247 ? -0.990 57.811 -25.145 1.00 31.92 244 ASP F O 1
ATOM 14163 N N . VAL F 1 248 ? 0.292 56.166 -26.009 1.00 31.39 245 VAL F N 1
ATOM 14164 C CA . VAL F 1 248 ? -0.775 55.648 -26.867 1.00 36.41 245 VAL F CA 1
ATOM 14165 C C . VAL F 1 248 ? -1.800 54.962 -25.963 1.00 32.28 245 VAL F C 1
ATOM 14166 O O . VAL F 1 248 ? -2.974 54.909 -26.268 1.00 34.65 245 VAL F O 1
ATOM 14170 N N . LEU F 1 249 ? -1.328 54.466 -24.825 1.00 35.65 246 LEU F N 1
ATOM 14171 C CA . LEU F 1 249 ? -2.172 53.779 -23.857 1.00 37.97 246 LEU F CA 1
ATOM 14172 C C . LEU F 1 249 ? -3.071 54.729 -23.077 1.00 37.02 246 LEU F C 1
ATOM 14173 O O . LEU F 1 249 ? -2.687 55.861 -22.781 1.00 31.57 246 LEU F O 1
ATOM 14178 N N . ASP F 1 250 ? -4.259 54.240 -22.728 1.00 31.78 247 ASP F N 1
ATOM 14179 C CA . ASP F 1 250 ? -5.179 54.955 -21.839 1.00 32.11 247 ASP F CA 1
ATOM 14180 C C . ASP F 1 250 ? -4.509 55.350 -20.525 1.00 32.73 247 ASP F C 1
ATOM 14181 O O . ASP F 1 250 ? -3.705 54.586 -19.969 1.00 31.96 247 ASP F O 1
ATOM 14186 N N . GLN F 1 251 ? -4.834 56.537 -20.020 1.00 27.50 248 GLN F N 1
ATOM 14187 C CA . GLN F 1 251 ? -4.210 56.993 -18.781 1.00 24.46 248 GLN F CA 1
ATOM 14188 C C . GLN F 1 251 ? -4.368 55.953 -17.662 1.00 29.48 248 GLN F C 1
ATOM 14189 O O . GLN F 1 251 ? -3.493 55.809 -16.811 1.00 24.37 248 GLN F O 1
ATOM 14195 N N . SER F 1 252 ? -5.468 55.204 -17.655 1.00 29.24 249 SER F N 1
ATOM 14196 C CA . SER F 1 252 ? -5.646 54.233 -16.570 1.00 29.72 249 SER F CA 1
ATOM 14197 C C . SER F 1 252 ? -4.638 53.084 -16.655 1.00 26.80 249 SER F C 1
ATOM 14198 O O . SER F 1 252 ? -4.345 52.432 -15.671 1.00 31.49 249 SER F O 1
ATOM 14201 N N . HIS F 1 253 ? -4.109 52.847 -17.842 1.00 20.57 250 HIS F N 1
ATOM 14202 C CA . HIS F 1 253 ? -3.184 51.751 -18.047 1.00 29.84 250 HIS F CA 1
ATOM 14203 C C . HIS F 1 253 ? -1.727 52.206 -18.063 1.00 35.59 250 HIS F C 1
ATOM 14204 O O . HIS F 1 253 ? -0.838 51.413 -17.784 1.00 39.44 250 HIS F O 1
ATOM 14211 N N . ALA F 1 254 ? -1.493 53.477 -18.382 1.00 30.33 251 ALA F N 1
ATOM 14212 C CA . ALA F 1 254 ? -0.140 54.038 -18.382 1.00 29.46 251 ALA F CA 1
ATOM 14213 C C . ALA F 1 254 ? -0.149 55.388 -17.684 1.00 32.08 251 ALA F C 1
ATOM 14214 O O . ALA F 1 254 ? -0.024 56.422 -18.332 1.00 38.59 251 ALA F O 1
ATOM 14216 N N . PRO F 1 255 ? -0.279 55.380 -16.354 1.00 26.11 252 PRO F N 1
ATOM 14217 C CA . PRO F 1 255 ? -0.444 56.615 -15.580 1.00 26.64 252 PRO F CA 1
ATOM 14218 C C . PRO F 1 255 ? 0.856 57.419 -15.528 1.00 34.90 252 PRO F C 1
ATOM 14219 O O . PRO F 1 255 ? 0.876 58.545 -15.038 1.00 35.81 252 PRO F O 1
ATOM 14223 N N . GLY F 1 256 ? 1.936 56.847 -16.041 1.00 28.42 253 GLY F N 1
ATOM 14224 C CA . GLY F 1 256 ? 3.230 57.461 -15.886 1.00 30.92 253 GLY F CA 1
ATOM 14225 C C . GLY F 1 256 ? 3.753 58.167 -17.124 1.00 36.89 253 GLY F C 1
ATOM 14226 O O . GLY F 1 256 ? 4.915 58.490 -17.177 1.00 42.97 253 GLY F O 1
ATOM 14227 N N . CYS F 1 257 ? 2.921 58.399 -18.129 1.00 33.59 254 CYS F N 1
ATOM 14228 C CA . CYS F 1 257 ? 3.412 59.120 -19.293 1.00 32.05 254 CYS F CA 1
ATOM 14229 C C . CYS F 1 257 ? 3.116 60.583 -19.080 1.00 37.03 254 CYS F C 1
ATOM 14230 O O . CYS F 1 257 ? 2.111 60.921 -18.461 1.00 37.00 254 CYS F O 1
ATOM 14233 N N . PRO F 1 258 ? 3.984 61.467 -19.599 1.00 41.27 255 PRO F N 1
ATOM 14234 C CA . PRO F 1 258 ? 3.728 62.895 -19.409 1.00 34.44 255 PRO F CA 1
ATOM 14235 C C . PRO F 1 258 ? 2.342 63.304 -19.934 1.00 40.85 255 PRO F C 1
ATOM 14236 O O . PRO F 1 258 ? 1.592 63.962 -19.214 1.00 36.31 255 PRO F O 1
ATOM 14240 N N . ALA F 1 259 ? 1.994 62.892 -21.149 1.00 40.14 256 ALA F N 1
ATOM 14241 C CA . ALA F 1 259 ? 0.725 63.296 -21.753 1.00 33.81 256 ALA F CA 1
ATOM 14242 C C . ALA F 1 259 ? -0.379 62.247 -21.565 1.00 35.24 256 ALA F C 1
ATOM 14243 O O . ALA F 1 259 ? -0.667 61.457 -22.458 1.00 39.49 256 ALA F O 1
ATOM 14245 N N . ILE F 1 260 ? -1.007 62.244 -20.401 1.00 34.72 257 ILE F N 1
ATOM 14246 C CA . ILE F 1 260 ? -2.054 61.266 -20.118 1.00 35.97 257 ILE F CA 1
ATOM 14247 C C . ILE F 1 260 ? -3.423 61.834 -20.468 1.00 41.20 257 ILE F C 1
ATOM 14248 O O . ILE F 1 260 ? -3.665 63.037 -20.312 1.00 33.34 257 ILE F O 1
ATOM 14253 N N . GLY F 1 261 ? -4.315 60.961 -20.930 1.00 36.87 258 GLY F N 1
ATOM 14254 C CA . GLY F 1 261 ? -5.718 61.315 -21.083 1.00 37.08 258 GLY F CA 1
ATOM 14255 C C . GLY F 1 261 ? -6.574 60.074 -21.249 1.00 38.00 258 GLY F C 1
ATOM 14256 O O . GLY F 1 261 ? -6.040 58.976 -21.436 1.00 34.71 258 GLY F O 1
ATOM 14257 N N . PRO F 1 262 ? -7.908 60.239 -21.199 1.00 35.62 259 PRO F N 1
ATOM 14258 C CA . PRO F 1 262 ? -8.818 59.104 -21.395 1.00 34.21 259 PRO F CA 1
ATOM 14259 C C . PRO F 1 262 ? -8.908 58.710 -22.863 1.00 34.36 259 PRO F C 1
ATOM 14260 O O . PRO F 1 262 ? -8.677 59.529 -23.748 1.00 37.87 259 PRO F O 1
ATOM 14264 N N . GLY F 1 263 ? -9.223 57.453 -23.123 1.00 36.94 260 GLY F N 1
ATOM 14265 C CA . GLY F 1 263 ? -9.574 57.035 -24.470 1.00 40.35 260 GLY F CA 1
ATOM 14266 C C . GLY F 1 263 ? -8.440 56.463 -25.285 1.00 37.98 260 GLY F C 1
ATOM 14267 O O . GLY F 1 263 ? -8.398 56.664 -26.496 1.00 41.42 260 GLY F O 1
ATOM 14268 N N . GLY F 1 264 ? -7.525 55.745 -24.638 1.00 37.38 261 GLY F N 1
ATOM 14269 C CA . GLY F 1 264 ? -6.383 55.171 -25.340 1.00 38.80 261 GLY F CA 1
ATOM 14270 C C . GLY F 1 264 ? -6.471 53.664 -25.529 1.00 36.79 261 GLY F C 1
ATOM 14271 O O . GLY F 1 264 ? -7.495 53.062 -25.227 1.00 40.61 261 GLY F O 1
ATOM 14272 N N . LEU F 1 265 ? -5.407 53.052 -26.044 1.00 34.03 262 LEU F N 1
ATOM 14273 C CA . LEU F 1 265 ? -5.329 51.595 -26.108 1.00 34.76 262 LEU F CA 1
ATOM 14274 C C . LEU F 1 265 ? -5.238 51.050 -24.692 1.00 36.99 262 LEU F C 1
ATOM 14275 O O . LEU F 1 265 ? -4.874 51.760 -23.751 1.00 33.33 262 LEU F O 1
ATOM 14280 N N . TYR F 1 266 ? -5.596 49.788 -24.542 1.00 30.78 263 TYR F N 1
ATOM 14281 C CA . TYR F 1 266 ? -5.425 49.111 -23.276 1.00 29.27 263 TYR F CA 1
ATOM 14282 C C . TYR F 1 266 ? -4.199 48.198 -23.458 1.00 34.69 263 TYR F C 1
ATOM 14283 O O . TYR F 1 266 ? -3.866 47.844 -24.584 1.00 34.02 263 TYR F O 1
ATOM 14292 N N . THR F 1 267 ? -3.518 47.838 -22.373 1.00 31.80 264 THR F N 1
ATOM 14293 C CA . THR F 1 267 ? -2.200 47.202 -22.496 1.00 33.78 264 THR F CA 1
ATOM 14294 C C . THR F 1 267 ? -2.190 45.865 -23.222 1.00 35.20 264 THR F C 1
ATOM 14295 O O . THR F 1 267 ? -1.361 45.662 -24.101 1.00 41.88 264 THR F O 1
ATOM 14299 N N . ASP F 1 268 ? -3.107 44.964 -22.881 1.00 39.55 265 ASP F N 1
ATOM 14300 C CA . ASP F 1 268 ? -3.140 43.638 -23.514 1.00 49.77 265 ASP F CA 1
ATOM 14301 C C . ASP F 1 268 ? -3.351 43.715 -25.027 1.00 49.47 265 ASP F C 1
ATOM 14302 O O . ASP F 1 268 ? -2.873 42.871 -25.793 1.00 47.59 265 ASP F O 1
ATOM 14307 N N . GLU F 1 269 ? -4.070 44.748 -25.432 1.00 44.07 266 GLU F N 1
ATOM 14308 C CA . GLU F 1 269 ? -4.277 45.105 -26.825 1.00 43.52 266 GLU F CA 1
ATOM 14309 C C . GLU F 1 269 ? -2.948 45.495 -27.492 1.00 46.62 266 GLU F C 1
ATOM 14310 O O . GLU F 1 269 ? -2.586 45.002 -28.576 1.00 43.73 266 GLU F O 1
ATOM 14316 N N . LEU F 1 270 ? -2.209 46.387 -26.838 1.00 38.63 267 LEU F N 1
ATOM 14317 C CA . LEU F 1 270 ? -0.944 46.826 -27.388 1.00 36.03 267 LEU F CA 1
ATOM 14318 C C . LEU F 1 270 ? 0.002 45.638 -27.449 1.00 37.13 267 LEU F C 1
ATOM 14319 O O . LEU F 1 270 ? 0.751 45.493 -28.410 1.00 38.07 267 LEU F O 1
ATOM 14324 N N . LEU F 1 271 ? -0.040 44.791 -26.424 1.00 37.53 268 LEU F N 1
ATOM 14325 C CA . LEU F 1 271 ? 0.921 43.702 -26.296 1.00 38.44 268 LEU F CA 1
ATOM 14326 C C . LEU F 1 271 ? 0.706 42.708 -27.422 1.00 46.75 268 LEU F C 1
ATOM 14327 O O . LEU F 1 271 ? 1.656 42.195 -28.002 1.00 44.25 268 LEU F O 1
ATOM 14332 N N . GLU F 1 272 ? -0.553 42.463 -27.756 1.00 49.74 269 GLU F N 1
ATOM 14333 C CA . GLU F 1 272 ? -0.850 41.546 -28.844 1.00 53.42 269 GLU F CA 1
ATOM 14334 C C . GLU F 1 272 ? -0.390 42.129 -30.182 1.00 48.67 269 GLU F C 1
ATOM 14335 O O . GLU F 1 272 ? 0.137 41.409 -31.030 1.00 47.52 269 GLU F O 1
ATOM 14341 N N . ALA F 1 273 ? -0.599 43.429 -30.380 1.00 45.51 270 ALA F N 1
ATOM 14342 C CA . ALA F 1 273 ? -0.249 44.045 -31.659 1.00 44.37 270 ALA F CA 1
ATOM 14343 C C . ALA F 1 273 ? 1.253 43.998 -31.892 1.00 45.47 270 ALA F C 1
ATOM 14344 O O . ALA F 1 273 ? 1.710 43.821 -33.014 1.00 49.90 270 ALA F O 1
ATOM 14346 N N . VAL F 1 274 ? 2.012 44.156 -30.814 1.00 45.52 271 VAL F N 1
ATOM 14347 C CA . VAL F 1 274 ? 3.460 44.180 -30.900 1.00 41.86 271 VAL F CA 1
ATOM 14348 C C . VAL F 1 274 ? 4.023 42.802 -31.232 1.00 43.73 271 VAL F C 1
ATOM 14349 O O . VAL F 1 274 ? 4.938 42.688 -32.050 1.00 46.63 271 VAL F O 1
ATOM 14353 N N . LYS F 1 275 ? 3.485 41.765 -30.595 1.00 41.20 272 LYS F N 1
ATOM 14354 C CA . LYS F 1 275 ? 3.880 40.391 -30.882 1.00 48.64 272 LYS F CA 1
ATOM 14355 C C . LYS F 1 275 ? 3.588 40.061 -32.334 1.00 54.50 272 LYS F C 1
ATOM 14356 O O . LYS F 1 275 ? 4.379 39.389 -32.988 1.00 52.72 272 LYS F O 1
ATOM 14362 N N . TYR F 1 276 ? 2.446 40.527 -32.834 1.00 58.82 273 TYR F N 1
ATOM 14363 C CA . TYR F 1 276 ? 2.076 40.235 -34.217 1.00 61.10 273 TYR F CA 1
ATOM 14364 C C . TYR F 1 276 ? 3.045 40.884 -35.203 1.00 61.18 273 TYR F C 1
ATOM 14365 O O . TYR F 1 276 ? 3.449 40.274 -36.183 1.00 63.43 273 TYR F O 1
ATOM 14374 N N . ILE F 1 277 ? 3.415 42.128 -34.945 1.00 55.38 274 ILE F N 1
ATOM 14375 C CA . ILE F 1 277 ? 4.323 42.821 -35.843 1.00 50.83 274 ILE F CA 1
ATOM 14376 C C . ILE F 1 277 ? 5.737 42.243 -35.738 1.00 48.23 274 ILE F C 1
ATOM 14377 O O . ILE F 1 277 ? 6.394 42.010 -36.755 1.00 43.00 274 ILE F O 1
ATOM 14382 N N . ALA F 1 278 ? 6.177 41.978 -34.509 1.00 43.95 275 ALA F N 1
ATOM 14383 C CA . ALA F 1 278 ? 7.496 41.398 -34.254 1.00 44.63 275 ALA F CA 1
ATOM 14384 C C . ALA F 1 278 ? 7.663 39.985 -34.813 1.00 51.77 275 ALA F C 1
ATOM 14385 O O . ALA F 1 278 ? 8.754 39.427 -34.757 1.00 60.00 275 ALA F O 1
ATOM 14387 N N . GLN F 1 279 ? 6.583 39.408 -35.330 1.00 55.09 276 GLN F N 1
ATOM 14388 C CA . GLN F 1 279 ? 6.636 38.095 -35.969 1.00 59.93 276 GLN F CA 1
ATOM 14389 C C . GLN F 1 279 ? 7.006 38.246 -37.416 1.00 57.29 276 GLN F C 1
ATOM 14390 O O . GLN F 1 279 ? 7.430 37.294 -38.046 1.00 61.65 276 GLN F O 1
ATOM 14396 N N . GLN F 1 280 ? 6.785 39.437 -37.955 1.00 56.01 277 GLN F N 1
ATOM 14397 C CA . GLN F 1 280 ? 6.960 39.666 -39.379 1.00 56.05 277 GLN F CA 1
ATOM 14398 C C . GLN F 1 280 ? 8.435 39.624 -39.737 1.00 58.48 277 GLN F C 1
ATOM 14399 O O . GLN F 1 280 ? 9.290 39.828 -38.867 1.00 55.71 277 GLN F O 1
ATOM 14405 N N . PRO F 1 281 ? 8.738 39.350 -41.018 1.00 61.11 278 PRO F N 1
ATOM 14406 C CA . PRO F 1 281 ? 10.125 39.324 -41.487 1.00 65.97 278 PRO F CA 1
ATOM 14407 C C . PRO F 1 281 ? 10.737 40.723 -41.493 1.00 67.71 278 PRO F C 1
ATOM 14408 O O . PRO F 1 281 ? 10.039 41.713 -41.729 1.00 70.49 278 PRO F O 1
ATOM 14412 N N . ASN F 1 282 ? 12.030 40.796 -41.215 1.00 62.87 279 ASN F N 1
ATOM 14413 C CA . ASN F 1 282 ? 12.764 42.054 -41.300 1.00 67.84 279 ASN F CA 1
ATOM 14414 C C . ASN F 1 282 ? 12.381 43.121 -40.274 1.00 58.06 279 ASN F C 1
ATOM 14415 O O . ASN F 1 282 ? 12.444 44.319 -40.551 1.00 49.58 279 ASN F O 1
ATOM 14420 N N . VAL F 1 283 ? 11.989 42.694 -39.084 1.00 56.21 280 VAL F N 1
ATOM 14421 C CA . VAL F 1 283 ? 11.845 43.661 -38.012 1.00 53.12 280 VAL F CA 1
ATOM 14422 C C . VAL F 1 283 ? 13.256 44.074 -37.596 1.00 50.68 280 VAL F C 1
ATOM 14423 O O . VAL F 1 283 ? 14.005 43.269 -37.050 1.00 53.76 280 VAL F O 1
ATOM 14427 N N . ALA F 1 284 ? 13.612 45.321 -37.885 1.00 45.28 281 ALA F N 1
ATOM 14428 C CA . ALA F 1 284 ? 14.953 45.845 -37.604 1.00 46.48 281 ALA F CA 1
ATOM 14429 C C . ALA F 1 284 ? 15.128 46.302 -36.156 1.00 40.75 281 ALA F C 1
ATOM 14430 O O . ALA F 1 284 ? 16.242 46.502 -35.696 1.00 43.53 281 ALA F O 1
ATOM 14432 N N . GLY F 1 285 ? 14.031 46.487 -35.435 1.00 41.72 282 GLY F N 1
ATOM 14433 C CA . GLY F 1 285 ? 14.144 46.996 -34.081 1.00 39.37 282 GLY F CA 1
ATOM 14434 C C . GLY F 1 285 ? 12.859 47.538 -33.482 1.00 48.71 282 GLY F C 1
ATOM 14435 O O . GLY F 1 285 ? 11.809 47.604 -34.137 1.00 46.47 282 GLY F O 1
ATOM 14436 N N . ILE F 1 286 ? 12.958 47.921 -32.214 1.00 44.74 283 ILE F N 1
ATOM 14437 C CA . ILE F 1 286 ? 11.840 48.475 -31.482 1.00 35.91 283 ILE F CA 1
ATOM 14438 C C . ILE F 1 286 ? 12.399 49.418 -30.433 1.00 37.00 283 ILE F C 1
ATOM 14439 O O . ILE F 1 286 ? 13.484 49.178 -29.883 1.00 36.16 283 ILE F O 1
ATOM 14444 N N . GLU F 1 287 ? 11.672 50.506 -30.187 1.00 35.15 284 GLU F N 1
ATOM 14445 C CA . GLU F 1 287 ? 12.014 51.458 -29.151 1.00 40.12 284 GLU F CA 1
ATOM 14446 C C . GLU F 1 287 ? 10.779 51.775 -28.353 1.00 37.86 284 GLU F C 1
ATOM 14447 O O . GLU F 1 287 ? 9.680 51.786 -28.889 1.00 40.07 284 GLU F O 1
ATOM 14453 N N . ILE F 1 288 ? 10.979 52.073 -27.078 1.00 39.87 285 ILE F N 1
ATOM 14454 C CA . ILE F 1 288 ? 9.890 52.412 -26.183 1.00 33.30 285 ILE F CA 1
ATOM 14455 C C . ILE F 1 288 ? 10.157 53.794 -25.592 1.00 34.67 285 ILE F C 1
ATOM 14456 O O . ILE F 1 288 ? 11.193 54.005 -24.983 1.00 34.71 285 ILE F O 1
ATOM 14461 N N . VAL F 1 289 ? 9.228 54.734 -25.776 1.00 31.36 286 VAL F N 1
ATOM 14462 C CA . VAL F 1 289 ? 9.450 56.109 -25.333 1.00 32.42 286 VAL F CA 1
ATOM 14463 C C . VAL F 1 289 ? 8.351 56.653 -24.436 1.00 34.98 286 VAL F C 1
ATOM 14464 O O . VAL F 1 289 ? 7.236 56.142 -24.422 1.00 32.05 286 VAL F O 1
ATOM 14468 N N . GLU F 1 290 ? 8.689 57.709 -23.697 1.00 29.90 287 GLU F N 1
ATOM 14469 C CA . GLU F 1 290 ? 7.722 58.495 -22.951 1.00 32.64 287 GLU F CA 1
ATOM 14470 C C . GLU F 1 290 ? 7.215 57.835 -21.675 1.00 36.32 287 GLU F C 1
ATOM 14471 O O . GLU F 1 290 ? 6.141 58.166 -21.190 1.00 47.01 287 GLU F O 1
ATOM 14477 N N . VAL F 1 291 ? 7.980 56.895 -21.148 1.00 35.80 288 VAL F N 1
ATOM 14478 C CA . VAL F 1 291 ? 7.752 56.409 -19.809 1.00 30.63 288 VAL F CA 1
ATOM 14479 C C . VAL F 1 291 ? 8.451 57.361 -18.873 1.00 32.14 288 VAL F C 1
ATOM 14480 O O . VAL F 1 291 ? 9.630 57.662 -19.055 1.00 33.97 288 VAL F O 1
ATOM 14484 N N . ASP F 1 292 ? 7.741 57.827 -17.862 1.00 35.45 289 ASP F N 1
ATOM 14485 C CA . ASP F 1 292 ? 8.345 58.706 -16.882 1.00 35.50 289 ASP F CA 1
ATOM 14486 C C . ASP F 1 292 ? 8.072 58.180 -15.494 1.00 31.92 289 ASP F C 1
ATOM 14487 O O . ASP F 1 292 ? 7.035 58.466 -14.919 1.00 29.98 289 ASP F O 1
ATOM 14492 N N . PRO F 1 293 ? 9.031 57.434 -14.942 1.00 25.75 290 PRO F N 1
ATOM 14493 C CA . PRO F 1 293 ? 8.881 56.814 -13.622 1.00 26.22 290 PRO F CA 1
ATOM 14494 C C . PRO F 1 293 ? 8.634 57.839 -12.528 1.00 27.21 290 PRO F C 1
ATOM 14495 O O . PRO F 1 293 ? 8.099 57.464 -11.484 1.00 32.06 290 PRO F O 1
ATOM 14499 N N . THR F 1 294 ? 9.000 59.100 -12.737 1.00 25.53 291 THR F N 1
ATOM 14500 C CA . THR F 1 294 ? 8.690 60.100 -11.705 1.00 21.39 291 THR F CA 1
ATOM 14501 C C . THR F 1 294 ? 7.209 60.483 -11.720 1.00 25.66 291 THR F C 1
ATOM 14502 O O . THR F 1 294 ? 6.719 61.104 -10.790 1.00 29.58 291 THR F O 1
ATOM 14506 N N . LEU F 1 295 ? 6.483 60.137 -12.771 1.00 26.19 292 LEU F N 1
ATOM 14507 C CA . LEU F 1 295 ? 5.055 60.431 -12.762 1.00 31.00 292 LEU F CA 1
ATOM 14508 C C . LEU F 1 295 ? 4.200 59.181 -12.513 1.00 31.56 292 LEU F C 1
ATOM 14509 O O . LEU F 1 295 ? 2.983 59.262 -12.516 1.00 28.38 292 LEU F O 1
ATOM 14514 N N . ASP F 1 296 ? 4.846 58.042 -12.290 1.00 25.47 293 ASP F N 1
ATOM 14515 C CA . ASP F 1 296 ? 4.180 56.737 -12.368 1.00 22.05 293 ASP F CA 1
ATOM 14516 C C . ASP F 1 296 ? 3.554 56.390 -11.033 1.00 23.57 293 ASP F C 1
ATOM 14517 O O . ASP F 1 296 ? 3.867 57.034 -10.032 1.00 24.37 293 ASP F O 1
ATOM 14522 N N . PHE F 1 297 ? 2.651 55.407 -11.021 1.00 21.99 294 PHE F N 1
ATOM 14523 C CA . PHE F 1 297 ? 2.204 54.802 -9.760 1.00 18.81 294 PHE F CA 1
ATOM 14524 C C . PHE F 1 297 ? 2.974 53.490 -9.595 1.00 14.57 294 PHE F C 1
ATOM 14525 O O . PHE F 1 297 ? 2.962 52.653 -10.491 1.00 24.39 294 PHE F O 1
ATOM 14533 N N . ARG F 1 298 ? 3.635 53.328 -8.460 1.00 25.30 295 ARG F N 1
ATOM 14534 C CA . ARG F 1 298 ? 4.615 52.259 -8.283 1.00 31.43 295 ARG F CA 1
ATOM 14535 C C . ARG F 1 298 ? 5.476 52.270 -9.547 1.00 35.71 295 ARG F C 1
ATOM 14536 O O . ARG F 1 298 ? 5.967 53.330 -9.924 1.00 36.39 295 ARG F O 1
ATOM 14544 N N . ASP F 1 299 ? 5.643 51.152 -10.228 1.00 28.42 296 ASP F N 1
ATOM 14545 C CA . ASP F 1 299 ? 6.333 51.226 -11.522 1.00 32.74 296 ASP F CA 1
ATOM 14546 C C . ASP F 1 299 ? 5.463 50.622 -12.614 1.00 32.51 296 ASP F C 1
ATOM 14547 O O . ASP F 1 299 ? 5.972 50.019 -13.572 1.00 35.77 296 ASP F O 1
ATOM 14560 N N . THR F 1 301 ? 3.903 51.618 -15.183 1.00 21.95 298 THR F N 1
ATOM 14561 C CA . THR F 1 301 ? 4.114 51.912 -16.601 1.00 21.59 298 THR F CA 1
ATOM 14562 C C . THR F 1 301 ? 5.438 51.355 -17.113 1.00 31.75 298 THR F C 1
ATOM 14563 O O . THR F 1 301 ? 5.574 51.052 -18.293 1.00 28.90 298 THR F O 1
ATOM 14567 N N . SER F 1 302 ? 6.410 51.209 -16.214 1.00 32.48 299 SER F N 1
ATOM 14568 C CA . SER F 1 302 ? 7.650 50.547 -16.570 1.00 29.03 299 SER F CA 1
ATOM 14569 C C . SER F 1 302 ? 7.411 49.048 -16.741 1.00 32.09 299 SER F C 1
ATOM 14570 O O . SER F 1 302 ? 7.985 48.424 -17.634 1.00 36.44 299 SER F O 1
ATOM 14573 N N . ARG F 1 303 ? 6.573 48.466 -15.882 1.00 29.14 300 ARG F N 1
ATOM 14574 C CA . ARG F 1 303 ? 6.199 47.060 -16.052 1.00 29.25 300 ARG F CA 1
ATOM 14575 C C . ARG F 1 303 ? 5.473 46.845 -17.390 1.00 30.87 300 ARG F C 1
ATOM 14576 O O . ARG F 1 303 ? 5.647 45.825 -18.052 1.00 35.54 300 ARG F O 1
ATOM 14584 N N . ALA F 1 304 ? 4.677 47.819 -17.803 1.00 31.22 301 ALA F N 1
ATOM 14585 C CA . ALA F 1 304 ? 3.933 47.661 -19.043 1.00 28.79 301 ALA F CA 1
ATOM 14586 C C . ALA F 1 304 ? 4.902 47.687 -20.196 1.00 30.80 301 ALA F C 1
ATOM 14587 O O . ALA F 1 304 ? 4.708 46.991 -21.175 1.00 34.63 301 ALA F O 1
ATOM 14589 N N . ALA F 1 305 ? 5.956 48.495 -20.070 1.00 32.81 302 ALA F N 1
ATOM 14590 C CA . ALA F 1 305 ? 6.981 48.595 -21.111 1.00 32.05 302 ALA F CA 1
ATOM 14591 C C . ALA F 1 305 ? 7.867 47.335 -21.132 1.00 36.27 302 ALA F C 1
ATOM 14592 O O . ALA F 1 305 ? 8.202 46.814 -22.189 1.00 34.07 302 ALA F O 1
ATOM 14594 N N . ALA F 1 306 ? 8.211 46.826 -19.957 1.00 33.44 303 ALA F N 1
ATOM 14595 C CA . ALA F 1 306 ? 8.912 45.557 -19.880 1.00 30.99 303 ALA F CA 1
ATOM 14596 C C . ALA F 1 306 ? 8.148 44.470 -20.649 1.00 36.64 303 ALA F C 1
ATOM 14597 O O . ALA F 1 306 ? 8.758 43.643 -21.337 1.00 35.44 303 ALA F O 1
ATOM 14599 N N . HIS F 1 307 ? 6.816 44.481 -20.535 1.00 32.26 304 HIS F N 1
ATOM 14600 C CA . HIS F 1 307 ? 5.980 43.464 -21.178 1.00 31.30 304 HIS F CA 1
ATOM 14601 C C . HIS F 1 307 ? 5.866 43.684 -22.673 1.00 32.88 304 HIS F C 1
ATOM 14602 O O . HIS F 1 307 ? 5.799 42.728 -23.427 1.00 35.15 304 HIS F O 1
ATOM 14609 N N . VAL F 1 308 ? 5.847 44.943 -23.102 1.00 31.54 305 VAL F N 1
ATOM 14610 C CA . VAL F 1 308 ? 6.002 45.240 -24.519 1.00 38.32 305 VAL F CA 1
ATOM 14611 C C . VAL F 1 308 ? 7.265 44.550 -25.062 1.00 42.22 305 VAL F C 1
ATOM 14612 O O . VAL F 1 308 ? 7.237 43.982 -26.150 1.00 43.50 305 VAL F O 1
ATOM 14616 N N . LEU F 1 309 ? 8.366 44.588 -24.306 1.00 37.33 306 LEU F N 1
ATOM 14617 C CA . LEU F 1 309 ? 9.612 43.982 -24.791 1.00 40.40 306 LEU F CA 1
ATOM 14618 C C . LEU F 1 309 ? 9.461 42.470 -24.786 1.00 43.92 306 LEU F C 1
ATOM 14619 O O . LEU F 1 309 ? 9.807 41.819 -25.757 1.00 44.43 306 LEU F O 1
ATOM 14624 N N . LEU F 1 310 ? 8.896 41.921 -23.712 1.00 41.32 307 LEU F N 1
ATOM 14625 C CA . LEU F 1 310 ? 8.753 40.477 -23.603 1.00 37.31 307 LEU F CA 1
ATOM 14626 C C . LEU F 1 310 ? 7.950 39.908 -24.767 1.00 43.41 307 LEU F C 1
ATOM 14627 O O . LEU F 1 310 ? 8.276 38.840 -25.296 1.00 39.01 307 LEU F O 1
ATOM 14632 N N . HIS F 1 311 ? 6.909 40.633 -25.164 1.00 37.26 308 HIS F N 1
ATOM 14633 C CA . HIS F 1 311 ? 6.053 40.219 -26.264 1.00 38.77 308 HIS F CA 1
ATOM 14634 C C . HIS F 1 311 ? 6.706 40.409 -27.619 1.00 36.25 308 HIS F C 1
ATOM 14635 O O . HIS F 1 311 ? 6.451 39.631 -28.530 1.00 44.38 308 HIS F O 1
ATOM 14642 N N . ALA F 1 312 ? 7.534 41.442 -27.750 1.00 36.52 309 ALA F N 1
ATOM 14643 C CA . ALA F 1 312 ? 8.333 41.622 -28.960 1.00 42.52 309 ALA F CA 1
ATOM 14644 C C . ALA F 1 312 ? 9.281 40.444 -29.117 1.00 42.26 309 ALA F C 1
ATOM 14645 O O . ALA F 1 312 ? 9.434 39.909 -30.205 1.00 46.84 309 ALA F O 1
ATOM 14647 N N . LEU F 1 313 ? 9.907 40.042 -28.016 1.00 43.94 310 LEU F N 1
ATOM 14648 C CA . LEU F 1 313 ? 10.854 38.934 -28.027 1.00 43.69 310 LEU F CA 1
ATOM 14649 C C . LEU F 1 313 ? 10.122 37.651 -28.375 1.00 50.31 310 LEU F C 1
ATOM 14650 O O . LEU F 1 313 ? 10.611 36.839 -29.161 1.00 59.63 310 LEU F O 1
ATOM 14655 N N . LYS F 1 314 ? 8.939 37.482 -27.796 1.00 46.24 311 LYS F N 1
ATOM 14656 C CA . LYS F 1 314 ? 8.085 36.344 -28.092 1.00 49.60 311 LYS F CA 1
ATOM 14657 C C . LYS F 1 314 ? 7.756 36.249 -29.581 1.00 53.54 311 LYS F C 1
ATOM 14658 O O . LYS F 1 314 ? 7.810 35.168 -30.168 1.00 56.35 311 LYS F O 1
ATOM 14664 N N . GLY F 1 315 ? 7.409 37.378 -30.189 1.00 45.70 312 GLY F N 1
ATOM 14665 C CA . GLY F 1 315 ? 7.141 37.408 -31.617 1.00 48.57 312 GLY F CA 1
ATOM 14666 C C . GLY F 1 315 ? 8.366 37.054 -32.460 1.00 53.42 312 GLY F C 1
ATOM 14667 O O . GLY F 1 315 ? 8.238 36.430 -33.511 1.00 47.54 312 GLY F O 1
ATOM 14676 N N . LYS F 1 317 ? 10.942 35.095 -31.488 1.00 53.09 314 LYS F N 1
ATOM 14677 C CA . LYS F 1 317 ? 11.166 33.672 -31.287 1.00 57.81 314 LYS F CA 1
ATOM 14678 C C . LYS F 1 317 ? 10.248 32.896 -32.221 1.00 60.35 314 LYS F C 1
ATOM 14679 O O . LYS F 1 317 ? 10.608 31.835 -32.730 1.00 64.91 314 LYS F O 1
ATOM 14685 N N . LEU F 1 318 ? 9.072 33.464 -32.465 1.00 54.10 315 LEU F N 1
ATOM 14686 C CA . LEU F 1 318 ? 8.017 32.823 -33.249 1.00 57.55 315 LEU F CA 1
ATOM 14687 C C . LEU F 1 318 ? 8.265 32.901 -34.746 1.00 58.66 315 LEU F C 1
ATOM 14688 O O . LEU F 1 318 ? 7.782 32.058 -35.506 1.00 63.81 315 LEU F O 1
ATOM 14693 N N . SER F 1 319 ? 9.004 33.922 -35.164 1.00 51.84 316 SER F N 1
ATOM 14694 C CA . SER F 1 319 ? 9.150 34.229 -36.584 1.00 61.20 316 SER F CA 1
ATOM 14695 C C . SER F 1 319 ? 9.595 33.067 -37.502 1.00 64.02 316 SER F C 1
ATOM 14696 O O . SER F 1 319 ? 9.010 32.882 -38.565 1.00 67.10 316 SER F O 1
ATOM 14699 N N . PRO F 1 320 ? 10.630 32.293 -37.109 1.00 67.61 317 PRO F N 1
ATOM 14700 C CA . PRO F 1 320 ? 11.123 31.235 -38.011 1.00 72.81 317 PRO F CA 1
ATOM 14701 C C . PRO F 1 320 ? 10.027 30.262 -38.422 1.00 77.82 317 PRO F C 1
ATOM 14702 O O . PRO F 1 320 ? 10.037 29.749 -39.542 1.00 81.39 317 PRO F O 1
ATOM 14706 N N . PHE F 1 321 ? 9.100 30.006 -37.506 1.00 77.52 318 PHE F N 1
ATOM 14707 C CA . PHE F 1 321 ? 7.994 29.097 -37.760 1.00 82.09 318 PHE F CA 1
ATOM 14708 C C . PHE F 1 321 ? 6.891 29.772 -38.569 1.00 85.31 318 PHE F C 1
ATOM 14709 O O . PHE F 1 321 ? 5.836 29.180 -38.809 1.00 84.80 318 PHE F O 1
#

CATH classification: 3.40.800.10

Organism: Bacillus subtilis (strain 168) (NCBI:txid224308)

B-factor: mean 52.77, std 18.62, range [12.29, 267.06]

InterPro domains:
  IPR005923 Formiminoglutamase [MF_00737] (2-311)
  IPR005923 Formiminoglutamase [TIGR01227] (1-311)
  IPR006035 Ureohydrolase [PF00491] (38-309)
  IPR006035 Ureohydrolase [PIRSF036979] (38-313)
  IPR006035 Ureohydrolase [PR00116] (123-138)
  IPR006035 Ureohydrolase [PR00116] (237-266)
  IPR006035 Ureohydrolase [PS51409] (33-319)
  IPR006035 Ureohydrolase [PTHR11358] (38-314)
  IPR020855 Ureohydrolase, manganese-binding site [PS01053] (240-261)
  IPR023696 Ureohydrolase domain superfamily [SSF52768] (35-314)

GO terms:
  GO:0050415 formimidoylglutamase activity (F, EXP)

Foldseek 3Di:
DVCPCVPDDPPPDDDDDPPFAALNFEDADDPPADAEEAEEEELAAVLPPDDFQFSCLSVLLVVLRRRGTQDDPVVRGGLDDHHHYHDYYQDADPPDHVVRLVSLLVCLVCCQRHVNYAYAYEDDAQQNCLSVLLSCCVRVHAEAEEEEDLELLCDDDPPGHRSNRVVSCVVVPSYQQCSYAYHANEPPPYDPVSVCVSVVRVHHYDHVCVVQPVQSVCVVRVVVSVVVGDAYEYEYELLAACVQQVQFPDHDGDHDHLVSLLVNLLCVLLDPHHRYYYYHRGGQVRGDPHSSNSSSSSVSSSSNVNVHPD/DVDVPDDDPPDDDDDPPFAALVFEDEDPPDADAEEAEEEALAAVLAPDDFRLSCLVVLLVVLRRRGGQADPVVRGGLDDHGHYHPYYQDADPPDRVVSLVSLLVVLVNCQRHVNYAYAYEDDAQLNCQSNLLSCCVSPHAEAEEELDLEPLCDDQPPRHSHSSHRVVNCDVVPSYAQLSYAYHQNEPPPYDPVSVVVSVVRVHHDDHVCVVQPVVVVCVPSVVVNVVVGDAYEYEYELLAACVQQVQFPDHDHDHDHLVSLLVNLLCVLQDPHHRYYYYHRGGQVRGDNHSSNSVSSSVSSSSVNNNHD/DVCVPDDDPPDDDDDPVFDALNFEDEDPPDADAEEAEEEELAAVLAPDDFRLSCLVVLLVVLRRRGGQDDPVVRGGLDPHHHYHDYYQDAPPPDVVVSLVSLLVVLCSCQVHVRYQYAYEDDAQLNCLSVLLSCCVRPHAEAEEEEDQELLCDDQVPRHSHSSHRVVNCPVVVSYAQLSYAYHAHEPPPYDPVSVVVSVVSVHHDDHVCVVQPVVVVCVVSVVVSVVVGDAYEYEYELLAACVQQVQFPDHDHDHHHLVSLLVVLLCVLQDPHHRYYYYHRRGQVRGDNHSSNSVSSSVSSSSNNNNHD/DVCVVPVPDDDPPDDDDDPVFAALNFEDEDDPDADAEEAEEEELADPLAPDDFQFSCLVVLLVVLRRPGGQDDPVVRGGLDPHHHYHDYYQDADPPDRVVSLVSLLVVLVVCQVHVNYAYAYEDDAQLNLQSNLLSCCVNPHAEAEEEEDLELLCDDAPPRHSHRSHRVVNCPVVPSYALLSYAYELNEPPPYDPVSVVVSVVRNHHYDHVCVVCPVQSVCVVRVVVNVVVGDAYEYEAELLAACVQQVQFPDHDGDHDHLVSLLVNLLVVLQDPHHRYYYYHRGGQVRGDNHSSNSVSSSVSSSSNVNVHPD/DVDVPDDDPPDDDDDDVFAALNFEDADDPPADAEEAEEEEQAAPLAPDDFRFSCLVVLLVVLRRRGGQDDPVVRGGLDDHHHYHDYYQDADPPDNVVSLVSLLVCLVSCQRHVNYQYAYRDDAQLNVQSVLLSCLVRPHAEAEEALDLEPLCDDCVVRHSGNSHRVVVCDVVPSHQQLSYAYPANEDPPYDPVSVVVSVVRVHHDDHVCVVQPVQSVCVPSVVVSVVVIQAYEYEYELLAACVQQVQFPDHDGDHHHLVSLLVNLLCVLLDPHHRYYYYHRGGQVRGDNHSSNSVSSSVSSSSNVNPHD/DPPVDDPPPDDDDDPVFAALNFEDEDDPPADAEEAEEEELADVLAPDDFRFSCLVVLLVVLRRRGGQDDPVVRGGLDDHHHYHHYYQDADPPDRVVSLCSLLVVLVNCVVHVRYQYAYEDDAQLNCLRVLLSCCVSQHAEAEEALDLEPLCDDQVPRHSHSSHRVVCCPVVVSYQQLSYEYHQNEPPPYDPVSVVVSVVRVHRDDHVCVVQPVQSVCVVRCVVSVVVGRAYEYEAELQAACVQQVQFPDHDHDHDHLVSLLVNLLVVLLDPHHRYYYYHRGGQVRGDPHSSSSVSSSVSSSSNVNNNVD

Solvent-accessible surface area: 61816 Å² total

Nearest PDB structures (foldseek):
  4mxr-assembly1_A  TM=9.050E-01  e=1.518E-22  Trypanosoma cruzi
  2a0m-assembly1_A  TM=9.056E-01  e=2.313E-22  Trypanosoma cruzi
  1gq6-assembly1_B  TM=8.791E-01  e=9.373E-23  Streptomyces clavuligerus
  4myn-assembly1_A  TM=8.993E-01  e=2.148E-21  Trypanosoma cruzi
  3niq-assembly1_A  TM=8.570E-01  e=1.327E-21  Pseudomonas aeruginosa PAO1

Sequence (1859 aa):
NADKYPFLREAGSSFKDRDVTKSDLIATWDGQDIKGPALIGVPLSKSSISHSGASFAPGTIRQALKHSSAYSAELGEHVVSELLYDLGDIDIHVTDIVKSHHHIFQTHALLSDHPDWVPLILGGDNSISYSTIKAIAQTKGTTAVIQFDAHHDVRNTEDGTNGTPFRRLLDEEIIEGQHLIQLGIREFSNSQAYEAYAKKHNVNIHTDIREKGLIPTIKEILPVVQDKTDFIFISVDDVLDQSHAPGCPAIGPGGLYTDELLEAVKYIAQQPNVAGIEIVEVDPTLDFRDTSRAAAHVLLHALKGKLSPFDKYPFLREAGSSFKDRDVTKSDLIATWDGQDIKGPALIGVPLSKSSISHSGASFAPGTIRQALKHSSAYSAELGEHVVSELLYDLGDIDIHVTDIVKSHHHIFQTHALLSDHPDWVPLILGGDNSISYSTIKAIAQTKGTTAVIQFDAHHDVRNTEDGGPTNGTPFRRLLDEEIIEGQHLIQLGIREFSNSQAYEAYAKKHNVNIHTDIREKGLIPTIKEILPVVQDKTDFIFISVDDVLDQSHAPGCPAIGPGGLYTDELLEAVKYIAQQPNVAGIEIVEVDPTLDFRDTSRAAAHVLLHALKGKLSPDKYPFLREAGSSFKDRDVTKSDLIATWDGQDIKGPALIGVPLSKSSISHSGASFAPGTIRQALKHSSAYSAELGEHVVSELLYDLGDIDIHVTDIVKSHHHIFQTHALLSDHPDWVPLILGGDNSISYSTIKAIAQTKGTTAVIQFDAHHDVRNTEDGGPTNGTPFRRLLDEEIIEGQHLIQLGIREFSNSQAYEAYAKKHNVNIHTDIREKGLIPTIKEILPVVQDKTDFIFISVDDVLDQSHAPGCPAIGPGGLYTDELLEAVKYIAQQPNVAGIEIVEVDPTLDFRDTSRAAAHVLLHALKGKLSPSNADKYPFLREAGSSFKDRDVTKSDLIATWDGQDIKGPALIGVPLSKSSISHSGASFAPGTIRQALKHSSAYSAELGEHVVSELLYDLGDIDIHVTDIVKSHHHIFQTHALLSDHPDWVPLILGGDNSISYSTIKAIAQTKGTTAVIQFDAHHDVRNTEDGGPTNGTPFRRLLDEEIIEGQHLIQLGIREFSNSQAYEAYAKKHNVNIHTDIREKGLIPTIKEILPVVQDKTDFIFISVDDVLDQSHAPGCPAIGPGGLYTDELLEAVKYIAQQPNVAGIEIVEVDPTLDFRDTSRAAAHVLLHALKGKLSPFDKYPFLREAGSSFKDRDVTKSDLIATWDGQDIKGPALIGVPLSKSSISHSGASFAPGTIRQALKHSSAYSAELGEHVVSELLYDLGDIDIHVTDIVKSHHHIFQTHALLSDHPDWVPLILGGDNSISYSTIKAIAQTKGTTAVIQFDAHHDVRNTEDGGPTNGTPFRRLLDEEIIEGQHLIQLGIREFSNSQAYEAYAKKHNVNIHTDIREKGLIPTIKEILPVVQDKTDFIFISVDDVLDQSHAPGCPAIGPGGLYTDELLEAVKYIAQQPNVAGIEIVEVDPTLDFRDTSRAAAHVLLHALKGKLSPKYPFLREAGSSFKDRDVTKSDLIATWDGQDIKGPALIGVPLSKSSISHSGASFAPGTIRQALKHSSAYSAELGEHVVSELLYDLGDIDIHVTDIVKSHHHIFQTHALLSDHPDWVPLILGGDNSISYSTIKAIAQTKGTTAVIQFDAHHDVRNTEDGGPTNGTPFRRLLDEEIIEGQHLIQLGIREFSNSQAYEAYAKKHNVNIHTDIREKGLIPTIKEILPVVQDKTDFIFISVDDVLDQSHAPGCPAIGPGGLYTDELLEAVKYIAQQPNVAGIEIVEVDPTLDFRDTSRAAAHVLLHALKGKLSPF

Radius of gyration: 34.53 Å; Cα contacts (8 Å, |Δi|>4): 4338; chains: 6; bounding box: 89×90×95 Å

Secondary structure (DSSP, 8-state):
----STTEE-TT-----TT-----SEEE--S----EEEEEEE---TT-SS---GGGHHHHHHHHHHHS--EETTTTEESSSS-EEEEEEE---SS-HHHHHHHHHH--HHHHH-TTEEEEEEES-TTHHHHHHHHHHHHH-SEEEEEE-SS-----SS---TT-HHHHHHHTTSS-GGGEEEE---TTSS-HHHHHHHHHTT-EEE---TTT-HHHHHHHHHHHHHTT-SEEEEEE---B-TTT-TTSSS--SS-B-HHHHHHHHHHHHTSTTEEEEEE----GGGSS---HHHHHHHHHHHHH------/---TTEE-TT--PPPTT-----SEEE--S----EEEEEEE---TT-SS---GGGHHHHHHHHHHTS--EETTTTEES-SS-EEEEEEE---SSBHHHHHHHHHH--HHHHH-TTEEEEEEES-GGGHHHHHHHHHHHH-SEEEEEE-SS-----STTTSS-TT-HHHHHHHTTSS-GGGEEEE---TTSS-HHHHHHHHHTT-EEE---TTT-HHHHHHHHHHHHHTT-SEEEEEE---B-TTT-TTSSS--SS-B-HHHHHHHHHHHTTSTTEEEEEE----GGGSS---HHHHHHHHHHHHH-----/---TTEE-TTPPPP-TT-----SEEE--S----EEEEEEE---TT-SS---GGGHHHHHHHHHHTS--EETTTTEES-SS-EEEEEEE---SS-HHHHHHHHHH--HHHHH-TTEEEEEEESSTTHHHHHHHHHHHHH-SEEEEEE-SS-----STTTSS-TT-HHHHHHHTTSS-GGGEEEE---TTSS-HHHHHHHHHTT-EEE---TTT-HHHHHHHHHHHHHHT-SEEEEEE---B-TTT-TTSSS--SS-B-HHHHHHHHHHHHTSTTEEEEEE----GGGSS---HHHHHHHHHHHHH-----/------TTEE-TT-----TT-----SEEE--SPPP-EEEEEEE---TT-SS---GGGHHHHHHHHHHTS--EETTTTEES-SS-EEEEEEE---SS-HHHHHHHHHH--HHHHH-TTEEEEEEES-GGGHHHHHHHHHTTT-SEEEEEE-SS-----STTTSS-TT-HHHHHHHHTSS-GGGEEEE---TTSS-HHHHHHHHHTT-EEE---TTT-HHHHHHHHHHHHHTT-SEEEEEE---B-TTT-TTSSS--SS-B-HHHHHHHHHHHHTSTTEEEEEE----GGGSS---HHHHHHHHHHHHH------/--STTEE-TT-----TT-----SEEE--S----EEEEEEE---TT-SS---GGGHHHHHHHHHHTS--EETTTTEES-SS-EEEEEEE---SSBHHHHHHHHHH--HHHHH-TTEEEEEEES-TTHHHHHHHHHHHHH-SEEEEEE-SS-----STTTSS-TT-HHHHHHHTTSS-GGGEEEE---TTSS-HHHHHHHHHTT-EEE---TTT-HHHHHHHHHHHHHHT-SEEEEEE---B-TTT-TTSSS--SS-B-HHHHHHHHHHHHHSTTEEEEEE----GGGSS---HHHHHHHHHHHHH-----/--TTEE-TT-----TT-----SEEE--S----EEEEEEE---TT-SS---GGGHHHHHHHHHHTS--EETTTTEES-SS-EEEEEEE---SS-HHHHHHHHHH--HHHHH-TTEEEEEEES-GGGHHHHHHHHHHHH-SEEEEEE-SS-----STTTSS-TT-HHHHHHHTTSS-GGGEEEE---TTSS-HHHHHHHHHTT-EEE---TTT-HHHHHHHHHHHHHHT-SEEEEEE---B-TTT-TTSSS--SS-B-HHHHHHHHHHHTTSTTEEEEEE----GGGSS---HHHHHHHHHHHHH---TT-